Protein 5AB0 (pdb70)

Solvent-accessible surface area: 68308 Å² total

CATH classification: 2.60.40.1730 (+3 more: 1.10.390.10, 2.60.40.1910, 1.25.50.20)

Organism: Homo sapiens (NCBI:txid9606)

Secondary structure (P-SEA, 3-state):
cccccccccccccccccccccccccbbbbbbbccccccccccccbbbbcccccbbbbbbcccccccccccccccccccccbbbbbbbbbccccbbbbbbcccccccbbbbbbbccccccccccccccccccccccbbbbbbbbbbbccccccccccccccccbbbbbbbbbbbcccccccccccccccccccccbbbbbbcccccccccccccccccccccccccccccbbbbbccccccccaaaaaaaaaaaaaaaaaaacccccccbbbbbbcccccccccccccbbbbcccccccccccccaaaaaaaaaaaaaaaaaccccccccccccccccccaaaaaaaaaaaaaacccccccccaaaaaaaaaaaaaacccccccbbbbccaaaaaaaccccccaaaaaaaaaaaaaacaaaaaaaaaaaaaaaccccccaaaaaaaaaaccccccccccccccccccccaaaaaaaaaaaaaaaaaaaaacccbbbbbbbbbcccbbbbbbccccccccccccccccccccccccccccccccccccbbbbbbccccbbbbbccccccccccccccccbbbbbccaaaaaaaaaaacccccccaaaaaaaaaaaaaaaaaccccaaaaaaaacccccccaaaaaaaaaaaaaaaaaaaaaccaaaaaaaaaaaaaccaaaaaaaccccccccaaaaaaaaaaaaaaaaacaaaaaaaaaaaaaaaaaacccccccccaaaaaaaaaaccaaaaaaaaaaaaacccaaaaaaaaaaaaacccaaaaaaaaaaaaaccccccccaaaaaaaaaaccccaaaaaaaaaacaaaaaaacccccaaaaaaaaaaccccccaaaaaaaaaaaaaacccccccaaaaaaaaaaaaaaaaaaccaaaaaaaaaaaaccc/cccccccccccccccccccccccccbbbbbbbcccccccccccccccccccccbbbbbbccccccccbbbbcccccccccbbbbbbbbccccccccccccccccccbbbbbbbcccccccccccccccccccccccbbbbbbbbbbccccccccccccccccbbbbbbbbbbbccccccccccccccccccccbbbbbbbcccccccccccccccccccccccccccbbbbbbbccccccccaaaaaaaaaaaaaaaaaaacccccccbbbbbbbccccccccccccbbbbcccccccccccccaaaaaaaaaaaaaaaaaccccccbbbcccccaaaaaaaaaaaccccccccccccccccaaaaaaaaaaaaaacccccccbbbbccaaaaaaaccccccaaaaaaaaaaaaaacaaaaaaaaaaaaaacccccccaaaaaaacccccaaaaaaaaccccccbbbbbbbbbbcccbbbbbbccccccccccccccccccccccccccccccccccccbbbbbbccccbbbbbccccccccccccccccbbbbbccccaaaaaaaaacccccccaaaaaaaaaaaaaaaaaccccaaaaaaaacccccccccaaaaaaaaaaaaaaaaaaacccaaaaaaaaaaaaaaaaaaaaaccccccccaaaaaaaaaaaaaaaaaccaaaaaaaaaaaaaaaaacccccccccaaaaaaaaaaccaaaaaaaaaaaaccccaaaaaaaaaaaaacccaaaaaaaaaaaaacccccccaaaaaaaaaaccccaaaaaaaaaaaaaaaaaaacccccaaaaaaaaacccccccaaaaaaaaaaaaaacccccccaaaaaaaaaaaaaaaaaaccaaaaaaaaaaacc/ccccccc/ccccccc

Nearest PDB structures (foldseek):
  5ab0-assembly1_A  TM=1.001E+00  e=0.000E+00  Homo sapiens
  7sh0-assembly1_A  TM=9.996E-01  e=0.000E+00  Homo sapiens
  5k1v-assembly1_A  TM=9.998E-01  e=0.000E+00  Homo sapiens
  5ab2-assembly1_A  TM=9.986E-01  e=0.000E+00  Homo sapiens
  6ea4-assembly1_A  TM=9.990E-01  e=0.000E+00  Homo sapiens

GO terms:
  GO:0008237 metallopeptidase activity (F, IDA)
  GO:0004177 aminopeptidase activity (F, IDA)
  GO:0005788 endoplasmic reticulum lumen (C, TAS)
  GO:0008270 zinc ion binding (F, TAS)
  GO:0019885 antigen processing and presentation of endogenous peptide antigen via MHC class I (P, TAS)
  GO:0008217 regulation of blood pressure (P, TAS)
  GO:0004175 endopeptidase activity (F, EXP)
  GO:0002474 antigen processing and presentation of peptide antigen via MHC class I (P, TAS)
  GO:0005515 protein binding (F, IPI)
  GO:0005788 endoplasmic reticulum lumen (C, IDA)
  GO:0002474 antigen processing and presentation of peptide antigen via MHC class I (P, IDA)
  GO:0005783 endoplasmic reticulum (C, IDA)

B-factor: mean 59.18, std 22.5, range [18.14, 140.26]

InterPro domains:
  IPR001930 Peptidase M1, alanine aminopeptidase/leukotriene A4 hydrolase [PR00756] (205-220)
  IPR001930 Peptidase M1, alanine aminopeptidase/leukotriene A4 hydrolase [PR00756] (253-268)
  IPR001930 Peptidase M1, alanine aminopeptidase/leukotriene A4 hydrolase [PR00756] (331-341)
  IPR001930 Peptidase M1, alanine aminopeptidase/leukotriene A4 hydrolase [PR00756] (367-382)
  IPR001930 Peptidase M1, alanine aminopeptidase/leukotriene A4 hydrolase [PR00756] (386-398)
  IPR014782 Peptidase M1, membrane alanine aminopeptidase [PF01433] (298-502)
  IPR024571 ERAP1-like C-terminal domain [PF11838] (620-938)
  IPR027268 Peptidase M4/M1, CTD superfamily [G3DSA:1.10.390.10] (272-546)
  IPR034016 Aminopeptidase N-type [cd09601] (76-543)
  IPR042097 Aminopeptidase N-like , N-terminal domain superfamliy [G3DSA:2.60.40.1730] (54-271)
  IPR042097 Aminopeptidase N-like , N-terminal domain superfamliy [SSF63737] (60-270)
  IPR045357 Aminopeptidase N-like , N-terminal domain [PF17900] (75-263)
  IPR050344 Peptidase M1 family aminopeptidases [PTHR11533] (58-956)

Foldseek 3Di:
DDDDPDDRDPDDALQFDPQKAWAEKEKEKEADFVQQKIKIKMKTKIAGADWDQKHKWAAEQKDWDFKAKAFPQDCVRHPDDDTWDWAADPVSNMIMTGHPDTDDHGGIMMIMIIIMHGADDFQAAFHKAWDADLVGDIDIKTWHAFPPHGPNHHPIGRRFWQRWYKYWYKYKAAPQKDKDWQADWDDWDADDVGIIMTTGPIGFTWHSRLTIMMIGNWDWDWDAAPVQAIEIETEHHNQNVFQVLLRVLLNLLQNVVCVLLVHHLPGRYAYEYAGDDHQDQWAQRNRHIYHHCLLGGHDQQAQALVSSVNNNLSSQLNSQCSQQPTQENARGLLLVLSRAQRSLLSSVVRCCVRPVLSVVVLVLVVLLLVVQLLQQAPLFAFLRDDARDLLRSLQNPDSSSHSVSNLVLLLVCVVCPVQQQSQLSNVLSVVRGSGYDHPLSSLLSSLLGEGPPQPDDLDLDDDHHDDDVVNVVSVVSSVVSSVQVVLNRHDGAAKEWEWEADLFKTKIFIFGRHFQAEPDHPCRVVSGPPPFGFWWKWKAFLVGPDIDTDTDRDRIDIDTHPPSDQEMQMCALVSTRHAYHYPDCRLVSLLVCLQVPVVSHDLSSLQRNLSRVVRVCRRVNDAPLSSVSSLLSLLVDPSVNNVLSSVVVLVLVLLLCVLPVVPLLNVLSLVCCCPSCVVVLVVEDQASDDGSSNLQSRLSSLLVCVVSVVPVSLVVLCVVLVVCVVVVNPDGRHNSCLLVSLLSLCQDPVSVVSLLVCLQSDPRVSNNVSSLLSQLSYLDPVSLVVSLVVCLVCPSPHVSCNLVSLLSNCSHNSRQVVSVVVCLVCVVSVCVNDDLSRVSVLSSLCSNQLSAADPVSLVVLLVSQVPCVVVVRDDSSSVSSSSSNVSNNSSCVRHVVVSVVSSVVVVPVD/DDDDPPDDDPDDDLAFDPFKAWAEKEKEWEADQVQQKIKIKIKTKIAGADWDQKGKWAADQKAWDFKFKDFPPPCVRDDDGDTWDWGDDPVSRMIITGHPDIDDHRGIMMIMTMIMHGADPFQAAFHKAWDADLVGDIDIKTKHAQPQHGLNHHPIGSRFFQRWYKYWYKYKAAPQKDKDWQADWPDWDADDVHIIMTTGDIDFGGGSRLTIMMIGNWDWDWDAEPVQEIEIETEHNRQRVQQPLLRVLLRLLQVVVCVLLVHHLPGNYAYEYAGDFHQDQKAQRNRYIYHHCQQRTHDQQQAALVSSVSNSLVSQLRSQLNQQPTQENANGLLLVLSSALRSLQVSCVRCCVSPVLSVCVLVLVVLLLVCLLVQQAPLFWFLRDDDRDQLRSLLSPDSCSHRLSNLVLLLVCVVVDVVLQSQLSSQLRVVAGSRHDHPQSSLCSSQCVGSVVRSVQVCQRRHGTAAKAWEWEADFQKIKIFIFGNHFQQEPPHPCCDDVNGPGFGQWWKWKAAQQGRDIDTDTDHDGIDMDGHPGGGQAMQMCALVSTRYAYAYPDCHLVSVLVCLQPPVVSHDLSSLLRSLSSQVRVCRRVSDPVLSNVSSLLSLVVDPRVSSNVSSVVVLVLVLQLCVLPPNVLLNVLSLVCCCVVVVVVLVVADQANDDGSCNLQSNLSSLLVCVVSPHVVSLVVLVVVLCVCVVVVRPDGGHNSCLLVSLLSLCQDPVSLVSLLVVLQSDPDVSSNVSSLLSQLNYLDLVSLVVSLVCCLVCPSPHVSCNLVSLLSNCSHSSSLVVLLCVCLPCVVSVCVNDPLRRPSVLSSLLSNQLSAADPVSLVVLVVSQVVCVPVSDDDSSSVVSSSRSSSSHSSCVRHVVVSSVSSCVVPD/DCVPVPD/DCVVVPD

Structure (mmCIF, N/CA/C/O backbone):
data_5AB0
#
_entry.id   5AB0
#
_cell.length_a   75.350
_cell.length_b   134.420
_cell.length_c   129.000
_cell.angle_alpha   90.00
_cell.angle_beta   90.49
_cell.angle_gamma   90.00
#
_symmetry.space_group_name_H-M   'P 1 21 1'
#
loop_
_entity.id
_entity.type
_entity.pdbx_description
1 polymer 'ENDOPLASMATIC RETICULUM AMINOPEPTIDASE 2'
2 polymer DG025
3 branched 2-acetamido-2-deoxy-beta-D-glucopyranose-(1-4)-2-acetamido-2-deoxy-beta-D-glucopyranose
4 branched beta-D-mannopyranose-(1-4)-2-acetamido-2-deoxy-beta-D-glucopyranose-(1-4)-2-acetamido-2-deoxy-beta-D-glucopyranose
5 branched beta-D-mannopyranose-(1-4)-[beta-D-mannopyranose-(1-6)]beta-D-mannopyranose-(1-4)-2-acetamido-2-deoxy-beta-D-glucopyranose-(1-4)-2-acetamido-2-deoxy-beta-D-glucopyranose
6 non-polymer 'ZINC ION'
7 non-polymer 2-acetamido-2-deoxy-beta-D-glucopyranose
8 non-polymer 1,2-ETHANEDIOL
9 non-polymer '2-(N-MORPHOLINO)-ETHANESULFONIC ACID'
10 water water
#
loop_
_atom_site.group_PDB
_atom_site.id
_atom_site.type_symbol
_atom_site.label_atom_id
_atom_site.label_alt_id
_atom_site.label_comp_id
_atom_site.label_asym_id
_atom_site.label_entity_id
_atom_site.label_seq_id
_atom_site.pdbx_PDB_ins_code
_atom_site.Cartn_x
_atom_site.Cartn_y
_atom_site.Cartn_z
_atom_site.occupancy
_atom_site.B_iso_or_equiv
_atom_site.auth_seq_id
_atom_site.auth_comp_id
_atom_site.auth_asym_id
_atom_site.auth_atom_id
_atom_site.pdbx_PDB_model_num
ATOM 1 N N . PRO A 1 54 ? -15.387 -3.453 -2.386 1.00 82.09 54 PRO A N 1
ATOM 2 C CA . PRO A 1 54 ? -14.034 -2.883 -2.329 1.00 81.86 54 PRO A CA 1
ATOM 3 C C . PRO A 1 54 ? -13.976 -1.726 -1.326 1.00 74.14 54 PRO A C 1
ATOM 4 O O . PRO A 1 54 ? -13.493 -0.650 -1.659 1.00 72.74 54 PRO A O 1
ATOM 8 N N . VAL A 1 55 ? -14.445 -1.969 -0.103 1.00 70.06 55 VAL A N 1
ATOM 9 C CA . VAL A 1 55 ? -15.028 -0.914 0.717 1.00 75.09 55 VAL A CA 1
ATOM 10 C C . VAL A 1 55 ? -14.915 -1.045 2.252 1.00 70.79 55 VAL A C 1
ATOM 11 O O . VAL A 1 55 ? -15.172 -2.095 2.823 1.00 70.03 55 VAL A O 1
ATOM 15 N N . ALA A 1 56 ? -14.573 0.064 2.910 1.00 70.62 56 ALA A N 1
ATOM 16 C CA . ALA A 1 56 ? -14.406 0.150 4.378 1.00 73.45 56 ALA A CA 1
ATOM 17 C C . ALA A 1 56 ? -14.572 1.636 4.765 1.00 68.90 56 ALA A C 1
ATOM 18 O O . ALA A 1 56 ? -14.748 2.434 3.824 1.00 77.87 56 ALA A O 1
ATOM 20 N N . THR A 1 57 ? -14.556 2.068 6.039 1.00 61.77 57 THR A N 1
ATOM 21 C CA . THR A 1 57 ? -14.599 1.258 7.234 1.00 73.55 57 THR A CA 1
ATOM 22 C C . THR A 1 57 ? -15.953 1.203 7.870 1.00 78.03 57 THR A C 1
ATOM 23 O O . THR A 1 57 ? -16.338 0.137 8.357 1.00 80.82 57 THR A O 1
ATOM 27 N N . ASN A 1 58 ? -16.614 2.347 7.973 1.00 78.88 58 ASN A N 1
ATOM 28 C CA A ASN A 1 58 ? -17.938 2.433 8.537 0.65 80.22 58 ASN A CA 1
ATOM 29 C CA B ASN A 1 58 ? -17.936 2.315 8.564 0.35 79.94 58 ASN A CA 1
ATOM 30 C C . ASN A 1 58 ? -19.010 2.141 7.504 1.00 77.59 58 ASN A C 1
ATOM 31 O O . ASN A 1 58 ? -19.993 2.869 7.453 1.00 72.35 58 ASN A O 1
ATOM 40 N N . GLY A 1 59 ? -18.836 1.097 6.697 1.00 78.16 59 GLY A N 1
ATOM 41 C CA . GLY A 1 59 ? -19.748 0.879 5.596 1.00 77.82 59 GLY A CA 1
ATOM 42 C C . GLY A 1 59 ? -19.362 1.947 4.604 1.00 73.73 59 GLY A C 1
ATOM 43 O O . GLY A 1 59 ? -18.243 2.435 4.669 1.00 73.31 59 GLY A O 1
ATOM 44 N N . GLU A 1 60 ? -20.275 2.318 3.712 1.00 82.82 60 GLU A N 1
ATOM 45 C CA . GLU A 1 60 ? -20.057 3.415 2.765 1.00 78.26 60 GLU A CA 1
ATOM 46 C C . GLU A 1 60 ? -18.946 3.060 1.787 1.00 69.57 60 GLU A C 1
ATOM 47 O O . GLU A 1 60 ? -17.843 2.709 2.174 1.00 66.79 60 GLU A O 1
ATOM 53 N N . ARG A 1 61 ? -19.252 3.151 0.504 1.00 76.56 61 ARG A N 1
ATOM 54 C CA . ARG A 1 61 ? -18.310 2.731 -0.520 1.00 78.91 61 ARG A CA 1
ATOM 55 C C . ARG A 1 61 ? -17.070 3.635 -0.602 1.00 77.22 61 ARG A C 1
ATOM 56 O O . ARG A 1 61 ? -17.177 4.864 -0.587 1.00 79.22 61 ARG A O 1
ATOM 64 N N . PHE A 1 62 ? -15.893 3.020 -0.667 1.00 65.62 62 PHE A N 1
ATOM 65 C CA . PHE A 1 62 ? -14.680 3.777 -0.891 1.00 65.20 62 PHE A CA 1
ATOM 66 C C . PHE A 1 62 ? -14.520 4.023 -2.396 1.00 63.49 62 PHE A C 1
ATOM 67 O O . PHE A 1 62 ? -14.369 3.084 -3.178 1.00 65.62 62 PHE A O 1
ATOM 75 N N . PRO A 1 63 ? -14.562 5.297 -2.801 1.00 59.02 63 PRO A N 1
ATOM 76 C CA . PRO A 1 63 ? -14.657 5.746 -4.201 1.00 58.00 63 PRO A CA 1
ATOM 77 C C . PRO A 1 63 ? -13.551 5.240 -5.120 1.00 56.05 63 PRO A C 1
ATOM 78 O O . PRO A 1 63 ? -13.583 5.520 -6.317 1.00 48.93 63 PRO A O 1
ATOM 82 N N . TRP A 1 64 ? -12.595 4.498 -4.581 1.00 60.04 64 TRP A N 1
ATOM 83 C CA . TRP A 1 64 ? -11.386 4.187 -5.332 1.00 60.03 64 TRP A CA 1
ATOM 84 C C . TRP A 1 64 ? -10.799 2.839 -4.938 1.00 60.36 64 TRP A C 1
ATOM 85 O O . TRP A 1 64 ? -10.792 2.478 -3.763 1.00 61.79 64 TRP A O 1
ATOM 96 N N . GLN A 1 65 ? -10.290 2.102 -5.914 1.00 61.05 65 GLN A N 1
ATOM 97 C CA . GLN A 1 65 ? -9.905 0.713 -5.670 1.00 68.47 65 GLN A CA 1
ATOM 98 C C . GLN A 1 65 ? -8.403 0.435 -5.706 1.00 66.12 65 GLN A C 1
ATOM 99 O O . GLN A 1 65 ? -7.933 -0.501 -5.058 1.00 66.51 65 GLN A O 1
ATOM 105 N N . GLU A 1 66 ? -7.655 1.240 -6.456 1.00 59.75 66 GLU A N 1
ATOM 106 C CA . GLU A 1 66 ? -6.240 0.969 -6.710 1.00 56.26 66 GLU A CA 1
ATOM 107 C C . GLU A 1 66 ? -5.307 1.426 -5.582 1.00 54.43 66 GLU A C 1
ATOM 108 O O . GLU A 1 66 ? -5.511 2.492 -4.995 1.00 58.89 66 GLU A O 1
ATOM 114 N N . LEU A 1 67 ? -4.281 0.633 -5.271 1.00 54.37 67 LEU A N 1
ATOM 115 C CA . LEU A 1 67 ? -3.329 1.063 -4.243 1.00 53.36 67 LEU A CA 1
ATOM 116 C C . LEU A 1 67 ? -2.522 2.245 -4.768 1.00 47.23 67 LEU A C 1
ATOM 117 O O . LEU A 1 67 ? -2.165 3.123 -4.005 1.00 56.88 67 LEU A O 1
ATOM 122 N N . ARG A 1 68 ? -2.229 2.272 -6.062 1.00 39.23 68 ARG A N 1
ATOM 123 C CA . ARG A 1 68 ? -1.719 3.493 -6.681 1.00 49.06 68 ARG A CA 1
ATOM 124 C C . ARG A 1 68 ? -2.800 4.586 -6.640 1.00 54.65 68 ARG A C 1
ATOM 125 O O . ARG A 1 68 ? -3.976 4.303 -6.889 1.00 53.11 68 ARG A O 1
ATOM 133 N N . LEU A 1 69 ? -2.405 5.825 -6.336 1.00 48.84 69 LEU A N 1
ATOM 134 C CA . LEU A 1 69 ? -3.361 6.923 -6.182 1.00 47.60 69 LEU A CA 1
ATOM 135 C C . LEU A 1 69 ? -3.888 7.378 -7.530 1.00 50.10 69 LEU A C 1
ATOM 136 O O . LEU A 1 69 ? -3.292 7.064 -8.567 1.00 48.49 69 LEU A O 1
ATOM 141 N N . PRO A 1 70 ? -5.003 8.129 -7.531 1.00 45.60 70 PRO A N 1
ATOM 142 C CA . PRO A 1 70 ? -5.394 8.687 -8.823 1.00 47.78 70 PRO A CA 1
ATOM 143 C C . PRO A 1 70 ? -4.380 9.729 -9.254 1.00 48.02 70 PRO A C 1
ATOM 144 O O . PRO A 1 70 ? -3.540 10.148 -8.455 1.00 48.51 70 PRO A O 1
ATOM 148 N N . SER A 1 71 ? -4.447 10.139 -10.507 1.00 45.68 71 SER A N 1
ATOM 149 C CA . SER A 1 71 ? -3.568 11.190 -10.990 1.00 47.55 71 SER A CA 1
ATOM 150 C C . SER A 1 71 ? -4.345 12.503 -11.191 1.00 51.03 71 SER A C 1
ATOM 151 O O . SER A 1 71 ? -3.836 13.485 -11.739 1.00 46.01 71 SER A O 1
ATOM 154 N N . VAL A 1 72 ? -5.590 12.501 -10.734 1.00 49.78 72 VAL A N 1
ATOM 155 C CA . VAL A 1 72 ? -6.525 13.562 -11.052 1.00 53.12 72 VAL A CA 1
ATOM 156 C C . VAL A 1 72 ? -6.152 14.847 -10.335 1.00 55.58 72 VAL A C 1
ATOM 157 O O . VAL A 1 72 ? -6.145 15.926 -10.926 1.00 54.38 72 VAL A O 1
ATOM 161 N N . VAL A 1 73 ? -5.864 14.716 -9.048 1.00 52.62 73 VAL A N 1
ATOM 162 C CA . VAL A 1 73 ? -5.441 15.843 -8.245 1.00 52.53 73 VAL A CA 1
ATOM 163 C C . VAL A 1 73 ? -3.917 15.823 -8.073 1.00 49.74 73 VAL A C 1
ATOM 164 O O . VAL A 1 73 ? -3.314 14.815 -7.705 1.00 43.29 73 VAL A O 1
ATOM 168 N N . ILE A 1 74 ? -3.302 16.954 -8.371 1.00 47.76 74 ILE A N 1
ATOM 169 C CA . ILE A 1 74 ? -1.861 17.085 -8.339 1.00 44.64 74 ILE A CA 1
ATOM 170 C C . ILE A 1 74 ? -1.475 18.073 -7.266 1.00 44.32 74 ILE A C 1
ATOM 171 O O . ILE A 1 74 ? -1.881 19.237 -7.331 1.00 45.11 74 ILE A O 1
ATOM 176 N N . PRO A 1 75 ? -0.710 17.611 -6.259 1.00 45.87 75 PRO A N 1
ATOM 177 C CA . PRO A 1 75 ? -0.211 18.469 -5.181 1.00 37.89 75 PRO A CA 1
ATOM 178 C C . PRO A 1 75 ? 0.820 19.418 -5.718 1.00 38.68 75 PRO A C 1
ATOM 179 O O . PRO A 1 75 ? 1.529 19.081 -6.669 1.00 39.04 75 PRO A O 1
ATOM 183 N N . LEU A 1 76 ? 0.916 20.594 -5.129 1.00 36.95 76 LEU A N 1
ATOM 184 C CA . LEU A 1 76 ? 1.887 21.552 -5.622 1.00 43.46 76 LEU A CA 1
ATOM 185 C C . LEU A 1 76 ? 2.717 22.070 -4.475 1.00 35.71 76 LEU A C 1
ATOM 186 O O . LEU A 1 76 ? 3.897 22.408 -4.614 1.00 32.84 76 LEU A O 1
ATOM 191 N N . HIS A 1 77 ? 2.078 22.120 -3.327 1.00 37.46 77 HIS A N 1
ATOM 192 C CA . HIS A 1 77 ? 2.651 22.831 -2.207 1.00 40.67 77 HIS A CA 1
ATOM 193 C C . HIS A 1 77 ? 1.962 22.423 -0.923 1.00 36.69 77 HIS A C 1
ATOM 194 O O . HIS A 1 77 ? 0.741 22.364 -0.863 1.00 38.45 77 HIS A O 1
ATOM 201 N N . TYR A 1 78 ? 2.754 22.127 0.096 1.00 35.81 78 TYR A N 1
ATOM 202 C CA . TYR A 1 78 ? 2.202 21.817 1.406 1.00 35.51 78 TYR A CA 1
ATOM 203 C C . TYR A 1 78 ? 2.618 22.886 2.401 1.00 34.67 78 TYR A C 1
ATOM 204 O O . TYR A 1 78 ? 3.796 23.213 2.486 1.00 39.74 78 TYR A O 1
ATOM 213 N N . ASP A 1 79 ? 1.673 23.445 3.142 1.00 39.75 79 ASP A N 1
ATOM 214 C CA . ASP A 1 79 ? 2.036 24.146 4.374 1.00 43.17 79 ASP A CA 1
ATOM 215 C C . ASP A 1 79 ? 1.910 23.111 5.452 1.00 35.98 79 ASP A C 1
ATOM 216 O O . ASP A 1 79 ? 0.856 22.532 5.618 1.00 40.75 79 ASP A O 1
ATOM 221 N N . LEU A 1 80 ? 2.987 22.865 6.174 1.00 35.97 80 LEU A N 1
ATOM 222 C CA . LEU A 1 80 ? 2.987 21.812 7.162 1.00 34.61 80 LEU A CA 1
ATOM 223 C C . LEU A 1 80 ? 3.436 22.360 8.502 1.00 35.52 80 LEU A C 1
ATOM 224 O O . LEU A 1 80 ? 4.542 22.881 8.633 1.00 41.09 80 LEU A O 1
ATOM 229 N N . PHE A 1 81 ? 2.557 22.277 9.489 1.00 33.21 81 PHE A N 1
ATOM 230 C CA . PHE A 1 81 ? 2.877 22.696 10.834 1.00 34.41 81 PHE A CA 1
ATOM 231 C C . PHE A 1 81 ? 2.792 21.484 11.753 1.00 39.18 81 PHE A C 1
ATOM 232 O O . PHE A 1 81 ? 1.819 20.729 11.694 1.00 37.81 81 PHE A O 1
ATOM 240 N N . VAL A 1 82 ? 3.805 21.317 12.604 1.00 39.54 82 VAL A N 1
ATOM 241 C CA . VAL A 1 82 ? 3.912 20.167 13.497 1.00 36.11 82 VAL A CA 1
ATOM 242 C C . VAL A 1 82 ? 4.257 20.648 14.891 1.00 36.32 82 VAL A C 1
ATOM 243 O O . VAL A 1 82 ? 5.168 21.459 15.060 1.00 43.10 82 VAL A O 1
ATOM 247 N N . HIS A 1 83 ? 3.528 20.154 15.890 1.00 39.78 83 HIS A N 1
ATOM 248 C CA . HIS A 1 83 ? 3.704 20.584 17.281 1.00 42.31 83 HIS A CA 1
ATOM 249 C C . HIS A 1 83 ? 3.902 19.348 18.154 1.00 44.79 83 HIS A C 1
ATOM 250 O O . HIS A 1 83 ? 2.950 18.808 18.706 1.00 45.07 83 HIS A O 1
ATOM 257 N N . PRO A 1 84 ? 5.148 18.869 18.251 1.00 48.06 84 PRO A N 1
ATOM 258 C CA . PRO A 1 84 ? 5.352 17.682 19.077 1.00 40.79 84 PRO A CA 1
ATOM 259 C C . PRO A 1 84 ? 5.613 18.049 20.524 1.00 44.73 84 PRO A C 1
ATOM 260 O O . PRO A 1 84 ? 6.187 19.112 20.791 1.00 45.08 84 PRO A O 1
ATOM 264 N N . ASN A 1 85 ? 5.171 17.194 21.444 1.00 39.35 85 ASN A N 1
ATOM 265 C CA . ASN A 1 85 ? 5.537 17.343 22.834 1.00 41.89 85 ASN A CA 1
ATOM 266 C C . ASN A 1 85 ? 6.362 16.138 23.237 1.00 41.24 85 ASN A C 1
ATOM 267 O O . ASN A 1 85 ? 5.929 15.000 23.093 1.00 45.12 85 ASN A O 1
ATOM 272 N N . LEU A 1 86 ? 7.562 16.389 23.732 1.00 42.52 86 LEU A N 1
ATOM 273 C CA . LEU A 1 86 ? 8.486 15.310 24.026 1.00 41.62 86 LEU A CA 1
ATOM 274 C C . LEU A 1 86 ? 8.392 14.889 25.493 1.00 53.04 86 LEU A C 1
ATOM 275 O O . LEU A 1 86 ? 9.189 14.077 25.966 1.00 56.36 86 LEU A O 1
ATOM 280 N N . THR A 1 87 ? 7.412 15.435 26.212 1.00 50.69 87 THR A N 1
ATOM 281 C CA . THR A 1 87 ? 7.087 14.947 27.547 1.00 48.67 87 THR A CA 1
ATOM 282 C C . THR A 1 87 ? 5.936 13.955 27.490 1.00 46.68 87 THR A C 1
ATOM 283 O O . THR A 1 87 ? 5.993 12.897 28.117 1.00 43.03 87 THR A O 1
ATOM 287 N N . SER A 1 88 ? 4.897 14.309 26.736 1.00 41.43 88 SER A N 1
ATOM 288 C CA . SER A 1 88 ? 3.756 13.428 26.524 1.00 41.02 88 SER A CA 1
ATOM 289 C C . SER A 1 88 ? 3.893 12.529 25.300 1.00 46.98 88 SER A C 1
ATOM 290 O O . SER A 1 88 ? 2.965 11.789 24.970 1.00 51.21 88 SER A O 1
ATOM 293 N N . LEU A 1 89 ? 5.038 12.613 24.620 1.00 51.55 89 LEU A N 1
ATOM 294 C CA . LEU A 1 89 ? 5.384 11.720 23.504 1.00 42.90 89 LEU A CA 1
ATOM 295 C C . LEU A 1 89 ? 4.266 11.615 22.464 1.00 38.00 89 LEU A C 1
ATOM 296 O O . LEU A 1 89 ? 3.941 10.549 21.961 1.00 40.18 89 LEU A O 1
ATOM 301 N N . ASP A 1 90 ? 3.692 12.759 22.130 1.00 43.21 90 ASP A N 1
ATOM 302 C CA . ASP A 1 90 ? 2.649 12.834 21.116 1.00 41.84 90 ASP A CA 1
ATOM 303 C C . ASP A 1 90 ? 2.846 14.075 20.239 1.00 43.46 90 ASP A C 1
ATOM 304 O O . ASP A 1 90 ? 3.745 14.893 20.487 1.00 39.50 90 ASP A O 1
ATOM 309 N N . PHE A 1 91 ? 2.005 14.226 19.225 1.00 35.60 91 PHE A N 1
ATOM 310 C CA . PHE A 1 91 ? 2.025 15.465 18.474 1.00 40.30 91 PHE A CA 1
ATOM 311 C C . PHE A 1 91 ? 0.657 15.816 17.919 1.00 39.28 91 PHE A C 1
ATOM 312 O O . PHE A 1 91 ? -0.169 14.944 17.628 1.00 41.56 91 PHE A O 1
ATOM 320 N N . VAL A 1 92 ? 0.477 17.118 17.760 1.00 34.22 92 VAL A N 1
ATOM 321 C CA . VAL A 1 92 ? -0.637 17.763 17.096 1.00 36.62 92 VAL A CA 1
ATOM 322 C C . VAL A 1 92 ? -0.068 18.418 15.825 1.00 40.78 92 VAL A C 1
ATOM 323 O O . VAL A 1 92 ? 1.049 18.938 15.845 1.00 38.90 92 VAL A O 1
ATOM 327 N N . ALA A 1 93 ? -0.817 18.398 14.723 1.00 41.78 93 ALA A N 1
ATOM 328 C CA . ALA A 1 93 ? -0.340 18.991 13.477 1.00 40.19 93 ALA A CA 1
ATOM 329 C C . ALA A 1 93 ? -1.468 19.502 12.585 1.00 43.04 93 ALA A C 1
ATOM 330 O O . ALA A 1 93 ? -2.646 19.237 12.820 1.00 45.16 93 ALA A O 1
ATOM 332 N N . SER A 1 94 ? -1.090 20.221 11.539 1.00 39.79 94 SER A N 1
ATOM 333 C CA . SER A 1 94 ? -2.059 20.663 10.549 1.00 47.59 94 SER A CA 1
ATOM 334 C C . SER A 1 94 ? -1.373 20.915 9.234 1.00 40.66 94 SER A C 1
ATOM 335 O O . SER A 1 94 ? -0.187 21.234 9.202 1.00 40.97 94 SER A O 1
ATOM 338 N N . GLU A 1 95 ? -2.116 20.794 8.145 1.00 39.43 95 GLU A N 1
ATOM 339 C CA . GLU A 1 95 ? -1.526 21.043 6.848 1.00 39.61 95 GLU A CA 1
ATOM 340 C C . GLU A 1 95 ? -2.504 21.726 5.918 1.00 41.27 95 GLU A C 1
ATOM 341 O O . GLU A 1 95 ? -3.709 21.631 6.094 1.00 48.27 95 GLU A O 1
ATOM 347 N N . LYS A 1 96 ? -1.963 22.385 4.909 1.00 41.05 96 LYS A N 1
ATOM 348 C CA . LYS A 1 96 ? -2.747 22.950 3.835 1.00 43.90 96 LYS A CA 1
ATOM 349 C C . LYS A 1 96 ? -2.074 22.525 2.536 1.00 42.31 96 LYS A C 1
ATOM 350 O O . LYS A 1 96 ? -0.899 22.807 2.331 1.00 41.71 96 LYS A O 1
ATOM 356 N N . ILE A 1 97 ? -2.794 21.827 1.664 1.00 41.82 97 ILE A N 1
ATOM 357 C CA . ILE A 1 97 ? -2.182 21.346 0.422 1.00 41.83 97 ILE A CA 1
ATOM 358 C C . ILE A 1 97 ? -2.743 22.037 -0.810 1.00 42.88 97 ILE A C 1
ATOM 359 O O . ILE A 1 97 ? -3.901 21.836 -1.176 1.00 46.44 97 ILE A O 1
ATOM 364 N N . GLU A 1 98 ? -1.921 22.819 -1.485 1.00 44.51 98 GLU A N 1
ATOM 365 C CA . GLU A 1 98 ? -2.367 23.394 -2.736 1.00 45.51 98 GLU A CA 1
ATOM 366 C C . GLU A 1 98 ? -2.347 22.305 -3.806 1.00 38.93 98 GLU A C 1
ATOM 367 O O . GLU A 1 98 ? -1.301 21.776 -4.140 1.00 38.16 98 GLU A O 1
ATOM 373 N N . VAL A 1 99 ? -3.530 21.983 -4.317 1.00 41.21 99 VAL A N 1
ATOM 374 C CA . VAL A 1 99 ? -3.711 20.988 -5.362 1.00 42.21 99 VAL A CA 1
ATOM 375 C C . VAL A 1 99 ? -4.229 21.630 -6.647 1.00 49.25 99 VAL A C 1
ATOM 376 O O . VAL A 1 99 ? -4.963 22.623 -6.624 1.00 42.37 99 VAL A O 1
ATOM 380 N N . LEU A 1 100 ? -3.825 21.052 -7.770 1.00 47.56 100 LEU A N 1
ATOM 381 C CA . LEU A 1 100 ? -4.394 21.375 -9.063 1.00 45.78 100 LEU A CA 1
ATOM 382 C C . LEU A 1 100 ? -5.303 20.224 -9.471 1.00 52.66 100 LEU A C 1
ATOM 383 O O . LEU A 1 100 ? -4.939 19.065 -9.320 1.00 54.15 100 LEU A O 1
ATOM 388 N N . VAL A 1 101 ? -6.493 20.529 -9.965 1.00 55.73 101 VAL A N 1
ATOM 389 C CA . VAL A 1 101 ? -7.425 19.479 -10.346 1.00 51.64 101 VAL A CA 1
ATOM 390 C C . VAL A 1 101 ? -7.477 19.370 -11.864 1.00 53.28 101 VAL A C 1
ATOM 391 O O . VAL A 1 101 ? -7.842 20.315 -12.556 1.00 54.71 101 VAL A O 1
ATOM 395 N N . SER A 1 102 ? -7.081 18.211 -12.376 1.00 56.14 102 SER A N 1
ATOM 396 C CA . SER A 1 102 ? -6.906 18.025 -13.811 1.00 60.95 102 SER A CA 1
ATOM 397 C C . SER A 1 102 ? -8.189 17.593 -14.490 1.00 61.69 102 SER A C 1
ATOM 398 O O . SER A 1 102 ? -8.487 18.019 -15.599 1.00 65.10 102 SER A O 1
ATOM 401 N N . ASN A 1 103 ? -8.934 16.727 -13.819 1.00 59.90 103 ASN A N 1
ATOM 402 C CA . ASN A 1 103 ? -10.202 16.238 -14.332 1.00 62.72 103 ASN A CA 1
ATOM 403 C C . ASN A 1 103 ? -11.244 16.407 -13.246 1.00 60.00 103 ASN A C 1
ATOM 404 O O . ASN A 1 103 ? -10.918 16.381 -12.063 1.00 59.52 103 ASN A O 1
ATOM 409 N N . ALA A 1 104 ? -12.492 16.605 -13.633 1.00 58.98 104 ALA A N 1
ATOM 410 C CA . ALA A 1 104 ? -13.540 16.816 -12.641 1.00 59.89 104 ALA A CA 1
ATOM 411 C C . ALA A 1 104 ? -13.619 15.629 -11.680 1.00 57.39 104 ALA A C 1
ATOM 412 O O . ALA A 1 104 ? -13.557 14.490 -12.116 1.00 62.60 104 ALA A O 1
ATOM 414 N N . THR A 1 105 ? -13.729 15.887 -10.381 1.00 53.59 105 THR A N 1
ATOM 415 C CA . THR A 1 105 ? -13.886 14.798 -9.420 1.00 56.64 105 THR A CA 1
ATOM 416 C C . THR A 1 105 ? -14.808 15.159 -8.287 1.00 59.17 105 THR A C 1
ATOM 417 O O . THR A 1 105 ? -14.995 16.333 -7.978 1.00 62.64 105 THR A O 1
ATOM 421 N N . GLN A 1 106 ? -15.330 14.121 -7.644 1.00 57.86 106 GLN A N 1
ATOM 422 C CA . GLN A 1 106 ? -16.164 14.240 -6.466 1.00 56.30 106 GLN A CA 1
ATOM 423 C C . GLN A 1 106 ? -15.340 13.945 -5.222 1.00 58.08 106 GLN A C 1
ATOM 424 O O . GLN A 1 106 ? -15.764 14.217 -4.086 1.00 55.02 106 GLN A O 1
ATOM 430 N N . PHE A 1 107 ? -14.164 13.362 -5.437 1.00 60.46 107 PHE A N 1
ATOM 431 C CA . PHE A 1 107 ? -13.343 12.892 -4.317 1.00 58.37 107 PHE A CA 1
ATOM 432 C C . PHE A 1 107 ? -11.856 13.150 -4.513 1.00 54.93 107 PHE A C 1
ATOM 433 O O . PHE A 1 107 ? -11.355 13.288 -5.635 1.00 56.34 107 PHE A O 1
ATOM 441 N N . ILE A 1 108 ? -11.163 13.237 -3.391 1.00 53.52 108 ILE A N 1
ATOM 442 C CA . ILE A 1 108 ? -9.719 13.343 -3.380 1.00 53.11 108 ILE A CA 1
ATOM 443 C C . ILE A 1 108 ? -9.200 12.123 -2.645 1.00 51.30 108 ILE A C 1
ATOM 444 O O . ILE A 1 108 ? -9.630 11.842 -1.524 1.00 47.19 108 ILE A O 1
ATOM 449 N N . ILE A 1 109 ? -8.315 11.366 -3.285 1.00 51.03 109 ILE A N 1
ATOM 450 C CA . ILE A 1 109 ? -7.705 10.233 -2.610 1.00 51.15 109 ILE A CA 1
ATOM 451 C C . ILE A 1 109 ? -6.265 10.559 -2.244 1.00 47.63 109 ILE A C 1
ATOM 452 O O . ILE A 1 109 ? -5.486 10.975 -3.098 1.00 51.31 109 ILE A O 1
ATOM 457 N N . LEU A 1 110 ? -5.909 10.381 -0.980 1.00 42.14 110 LEU A N 1
ATOM 458 C CA . LEU A 1 110 ? -4.500 10.455 -0.612 1.00 46.31 110 LEU A CA 1
ATOM 459 C C . LEU A 1 110 ? -4.137 9.458 0.515 1.00 51.29 110 LEU A C 1
ATOM 460 O O . LEU A 1 110 ? -4.998 8.734 1.036 1.00 50.78 110 LEU A O 1
ATOM 465 N N . HIS A 1 111 ? -2.861 9.412 0.885 1.00 44.12 111 HIS A N 1
ATOM 466 C CA . HIS A 1 111 ? -2.416 8.454 1.887 1.00 39.30 111 HIS A CA 1
ATOM 467 C C . HIS A 1 111 ? -2.503 8.994 3.297 1.00 40.68 111 HIS A C 1
ATOM 468 O O . HIS A 1 111 ? -2.305 10.183 3.530 1.00 42.28 111 HIS A O 1
ATOM 475 N N . SER A 1 112 ? -2.783 8.099 4.235 1.00 38.02 112 SER A N 1
ATOM 476 C CA . SER A 1 112 ? -2.782 8.449 5.638 1.00 36.66 112 SER A CA 1
ATOM 477 C C . SER A 1 112 ? -2.822 7.156 6.431 1.00 37.90 112 SER A C 1
ATOM 478 O O . SER A 1 112 ? -3.625 6.281 6.148 1.00 42.85 112 SER A O 1
ATOM 481 N N . LYS A 1 113 ? -1.942 7.015 7.407 1.00 39.10 113 LYS A N 1
ATOM 482 C CA . LYS A 1 113 ? -1.911 5.787 8.187 1.00 45.29 113 LYS A CA 1
ATOM 483 C C . LYS A 1 113 ? -1.595 6.075 9.642 1.00 45.60 113 LYS A C 1
ATOM 484 O O . LYS A 1 113 ? -0.654 6.809 9.936 1.00 44.90 113 LYS A O 1
ATOM 490 N N . ASP A 1 114 ? -2.402 5.509 10.539 1.00 42.72 114 ASP A N 1
ATOM 491 C CA . ASP A 1 114 ? -2.232 5.678 11.981 1.00 46.12 114 ASP A CA 1
ATOM 492 C C . ASP A 1 114 ? -2.384 7.124 12.431 1.00 47.27 114 ASP A C 1
ATOM 493 O O . ASP A 1 114 ? -1.965 7.489 13.528 1.00 46.03 114 ASP A O 1
ATOM 498 N N . LEU A 1 115 ? -2.991 7.946 11.586 1.00 46.88 115 LEU A N 1
ATOM 499 C CA . LEU A 1 115 ? -3.248 9.336 11.942 1.00 51.12 115 LEU A CA 1
ATOM 500 C C . LEU A 1 115 ? -4.730 9.579 12.185 1.00 51.93 115 LEU A C 1
ATOM 501 O O . LEU A 1 115 ? -5.581 9.158 11.387 1.00 45.87 115 LEU A O 1
ATOM 506 N N . GLU A 1 116 ? -5.026 10.243 13.300 1.00 44.85 116 GLU A N 1
ATOM 507 C CA . GLU A 1 116 ? -6.380 10.655 13.602 1.00 44.52 116 GLU A CA 1
ATOM 508 C C . GLU A 1 116 ? -6.642 12.034 13.013 1.00 52.73 116 GLU A C 1
ATOM 509 O O . GLU A 1 116 ? -6.196 13.051 13.562 1.00 49.00 116 GLU A O 1
ATOM 515 N N . ILE A 1 117 ? -7.356 12.054 11.888 1.00 48.44 117 ILE A N 1
ATOM 516 C CA . ILE A 1 117 ? -7.760 13.288 11.222 1.00 46.34 117 ILE A CA 1
ATOM 517 C C . ILE A 1 117 ? -9.019 13.849 11.852 1.00 49.86 117 ILE A C 1
ATOM 518 O O . ILE A 1 117 ? -10.018 13.156 11.964 1.00 60.37 117 ILE A O 1
ATOM 523 N N . THR A 1 118 ? -8.966 15.114 12.253 1.00 58.81 118 THR A N 1
ATOM 524 C CA . THR A 1 118 ? -9.994 15.711 13.104 1.00 57.41 118 THR A CA 1
ATOM 525 C C . THR A 1 118 ? -10.738 16.885 12.467 1.00 62.36 118 THR A C 1
ATOM 526 O O . THR A 1 118 ? -11.798 17.288 12.943 1.00 68.79 118 THR A O 1
ATOM 530 N N . ASN A 1 119 ? -10.185 17.425 11.390 1.00 59.53 119 ASN A N 1
ATOM 531 C CA . ASN A 1 119 ? -10.723 18.618 10.755 1.00 58.89 119 ASN A CA 1
ATOM 532 C C . ASN A 1 119 ? -10.349 18.588 9.287 1.00 59.38 119 ASN A C 1
ATOM 533 O O . ASN A 1 119 ? -9.189 18.352 8.964 1.00 58.65 119 ASN A O 1
ATOM 538 N N . ALA A 1 120 ? -11.289 18.829 8.385 1.00 53.31 120 ALA A N 1
ATOM 539 C CA . ALA A 1 120 ? -10.920 18.825 6.974 1.00 51.69 120 ALA A CA 1
ATOM 540 C C . ALA A 1 120 ? -11.772 19.793 6.162 1.00 54.54 120 ALA A C 1
ATOM 541 O O . ALA A 1 120 ? -12.996 19.760 6.240 1.00 59.71 120 ALA A O 1
ATOM 543 N N . THR A 1 121 ? -11.120 20.654 5.382 1.00 47.64 121 THR A N 1
ATOM 544 C CA . THR A 1 121 ? -11.819 21.706 4.648 1.00 50.81 121 THR A CA 1
ATOM 545 C C . THR A 1 121 ? -11.210 21.930 3.281 1.00 55.26 121 THR A C 1
ATOM 546 O O . THR A 1 121 ? -10.002 21.779 3.082 1.00 57.66 121 THR A O 1
ATOM 550 N N . LEU A 1 122 ? -12.058 22.284 2.327 1.00 55.08 122 LEU A N 1
ATOM 551 C CA . LEU A 1 122 ? -11.580 22.652 1.014 1.00 53.69 122 LEU A CA 1
ATOM 552 C C . LEU A 1 122 ? -11.785 24.147 0.829 1.00 50.21 122 LEU A C 1
ATOM 553 O O . LEU A 1 122 ? -12.819 24.671 1.208 1.00 46.54 122 LEU A O 1
ATOM 558 N N . GLN A 1 123 ? -10.781 24.824 0.281 1.00 52.44 123 GLN A N 1
ATOM 559 C CA . GLN A 1 123 ? -10.878 26.239 -0.074 1.00 49.91 123 GLN A CA 1
ATOM 560 C C . GLN A 1 123 ? -10.369 26.483 -1.490 1.00 50.01 123 GLN A C 1
ATOM 561 O O . GLN A 1 123 ? -9.660 25.642 -2.055 1.00 45.53 123 GLN A O 1
ATOM 567 N N . SER A 1 124 ? -10.726 27.634 -2.065 1.00 52.71 124 SER A N 1
ATOM 568 C CA . SER A 1 124 ? -10.201 28.020 -3.377 1.00 49.19 124 SER A CA 1
ATOM 569 C C . SER A 1 124 ? -10.353 29.498 -3.651 1.00 53.88 124 SER A C 1
ATOM 570 O O . SER A 1 124 ? -11.344 30.126 -3.272 1.00 52.60 124 SER A O 1
ATOM 573 N N . GLU A 1 125 ? -9.359 30.038 -4.346 1.00 57.87 125 GLU A N 1
ATOM 574 C CA . GLU A 1 125 ? -9.371 31.427 -4.763 1.00 54.20 125 GLU A CA 1
ATOM 575 C C . GLU A 1 125 ? -9.743 31.533 -6.234 1.00 54.78 125 GLU A C 1
ATOM 576 O O . GLU A 1 125 ? -9.908 32.642 -6.756 1.00 59.65 125 GLU A O 1
ATOM 582 N N . GLU A 1 126 ? -9.869 30.383 -6.893 1.00 46.31 126 GLU A N 1
ATOM 583 C CA . GLU A 1 126 ? -10.228 30.341 -8.303 1.00 49.96 126 GLU A CA 1
ATOM 584 C C . GLU A 1 126 ? -11.662 29.852 -8.460 1.00 52.84 126 GLU A C 1
ATOM 585 O O . GLU A 1 126 ? -12.334 30.148 -9.446 1.00 59.01 126 GLU A O 1
ATOM 591 N N . ASP A 1 127 ? -12.126 29.111 -7.466 1.00 53.27 127 ASP A N 1
ATOM 592 C CA . ASP A 1 127 ? -13.455 28.512 -7.480 1.00 54.89 127 ASP A CA 1
ATOM 593 C C . ASP A 1 127 ? -14.296 29.067 -6.330 1.00 58.40 127 ASP A C 1
ATOM 594 O O . ASP A 1 127 ? -14.246 28.550 -5.210 1.00 55.34 127 ASP A O 1
ATOM 599 N N . SER A 1 128 ? -15.084 30.102 -6.613 1.00 61.92 128 SER A N 1
ATOM 600 C CA . SER A 1 128 ? -15.770 30.865 -5.565 1.00 59.39 128 SER A CA 1
ATOM 601 C C . SER A 1 128 ? -16.711 30.018 -4.701 1.00 55.28 128 SER A C 1
ATOM 602 O O . SER A 1 128 ? -17.063 30.412 -3.584 1.00 51.22 128 SER A O 1
ATOM 605 N N . ARG A 1 129 ? -17.109 28.854 -5.203 1.00 53.12 129 ARG A N 1
ATOM 606 C CA . ARG A 1 129 ? -17.916 27.949 -4.394 1.00 55.67 129 ARG A CA 1
ATOM 607 C C . ARG A 1 129 ? -17.161 27.547 -3.134 1.00 56.23 129 ARG A C 1
ATOM 608 O O . ARG A 1 129 ? -17.774 27.221 -2.120 1.00 58.61 129 ARG A O 1
ATOM 616 N N . TYR A 1 130 ? -15.831 27.585 -3.195 1.00 52.01 130 TYR A N 1
ATOM 617 C CA . TYR A 1 130 ? -15.012 27.185 -2.053 1.00 56.49 130 TYR A CA 1
ATOM 618 C C . TYR A 1 130 ? -14.257 28.370 -1.466 1.00 56.67 130 TYR A C 1
ATOM 619 O O . TYR A 1 130 ? -13.227 28.197 -0.812 1.00 52.71 130 TYR A O 1
ATOM 628 N N . MET A 1 131 ? -14.783 29.570 -1.707 1.00 58.37 131 MET A N 1
ATOM 629 C CA . MET A 1 131 ? -14.194 30.804 -1.198 1.00 57.51 131 MET A CA 1
ATOM 630 C C . MET A 1 131 ? -14.159 30.753 0.316 1.00 53.27 131 MET A C 1
ATOM 631 O O . MET A 1 131 ? -15.099 30.267 0.925 1.00 59.53 131 MET A O 1
ATOM 636 N N . LYS A 1 132 ? -13.059 31.227 0.893 1.00 48.01 132 LYS A N 1
ATOM 637 C CA . LYS A 1 132 ? -12.840 31.255 2.334 1.00 52.62 132 LYS A CA 1
ATOM 638 C C . LYS A 1 132 ? -14.128 31.582 3.073 1.00 60.14 132 LYS A C 1
ATOM 639 O O . LYS A 1 132 ? -14.834 32.522 2.692 1.00 54.46 132 LYS A O 1
ATOM 645 N N . PRO A 1 133 ? -14.456 30.796 4.121 1.00 63.23 133 PRO A N 1
ATOM 646 C CA . PRO A 1 133 ? -13.634 29.713 4.662 1.00 60.50 133 PRO A CA 1
ATOM 647 C C . PRO A 1 133 ? -14.057 28.308 4.244 1.00 59.02 133 PRO A C 1
ATOM 648 O O . PRO A 1 133 ? -13.200 27.435 4.271 1.00 59.14 133 PRO A O 1
ATOM 652 N N . GLY A 1 134 ? -15.333 28.098 3.902 1.00 64.34 134 GLY A N 1
ATOM 653 C CA . GLY A 1 134 ? -15.898 26.762 3.715 1.00 59.40 134 GLY A CA 1
ATOM 654 C C . GLY A 1 134 ? -15.220 26.085 2.552 1.00 61.86 134 GLY A C 1
ATOM 655 O O . GLY A 1 134 ? -14.508 26.764 1.805 1.00 60.74 134 GLY A O 1
ATOM 656 N N . LYS A 1 135 ? -15.432 24.781 2.367 1.00 59.48 135 LYS A N 1
ATOM 657 C CA . LYS A 1 135 ? -16.394 23.995 3.124 1.00 57.76 135 LYS A CA 1
ATOM 658 C C . LYS A 1 135 ? -15.766 22.737 3.704 1.00 56.27 135 LYS A C 1
ATOM 659 O O . LYS A 1 135 ? -14.691 22.326 3.278 1.00 57.32 135 LYS A O 1
ATOM 665 N N . GLU A 1 136 ? -16.453 22.113 4.659 1.00 60.80 136 GLU A N 1
ATOM 666 C CA . GLU A 1 136 ? -15.977 20.865 5.256 1.00 65.13 136 GLU A CA 1
ATOM 667 C C . GLU A 1 136 ? -15.889 19.747 4.236 1.00 61.61 136 GLU A C 1
ATOM 668 O O . GLU A 1 136 ? -16.744 19.627 3.371 1.00 65.05 136 GLU A O 1
ATOM 674 N N . LEU A 1 137 ? -14.842 18.939 4.333 1.00 58.63 137 LEU A N 1
ATOM 675 C CA . LEU A 1 137 ? -14.744 17.732 3.531 1.00 61.46 137 LEU A CA 1
ATOM 676 C C . LEU A 1 137 ? -15.242 16.547 4.348 1.00 61.76 137 LEU A C 1
ATOM 677 O O . LEU A 1 137 ? -15.069 16.503 5.566 1.00 51.89 137 LEU A O 1
ATOM 682 N N . LYS A 1 138 ? -15.887 15.597 3.685 1.00 64.77 138 LYS A N 1
ATOM 683 C CA . LYS A 1 138 ? -16.228 14.349 4.351 1.00 64.49 138 LYS A CA 1
ATOM 684 C C . LYS A 1 138 ? -15.024 13.419 4.211 1.00 61.91 138 LYS A C 1
ATOM 685 O O . LYS A 1 138 ? -14.473 13.267 3.102 1.00 54.16 138 LYS A O 1
ATOM 691 N N . VAL A 1 139 ? -14.617 12.819 5.329 1.00 54.12 139 VAL A N 1
ATOM 692 C CA . VAL A 1 139 ? -13.416 11.982 5.372 1.00 57.67 139 VAL A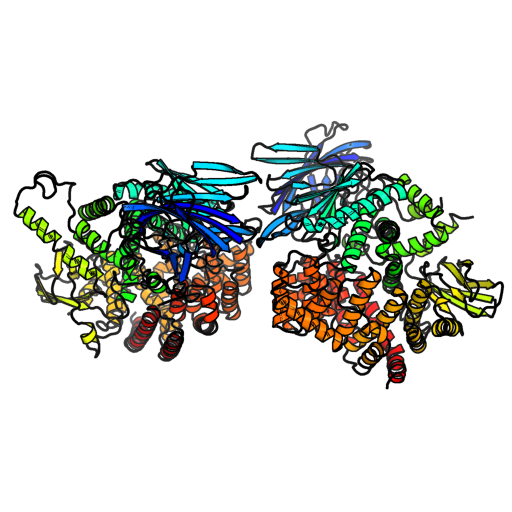 CA 1
ATOM 693 C C . VAL A 1 139 ? -13.734 10.501 5.565 1.00 59.27 139 VAL A C 1
ATOM 694 O O . VAL A 1 139 ? -14.330 10.105 6.570 1.00 63.69 139 VAL A O 1
ATOM 698 N N . LEU A 1 140 ? -13.303 9.696 4.597 1.00 61.09 140 LEU A N 1
ATOM 699 C CA . LEU A 1 140 ? -13.444 8.240 4.624 1.00 62.95 140 LEU A CA 1
ATOM 700 C C . LEU A 1 140 ? -12.091 7.522 4.606 1.00 63.64 140 LEU A C 1
ATOM 701 O O . LEU A 1 140 ? -11.270 7.760 3.709 1.00 59.67 140 LEU A O 1
ATOM 706 N N . SER A 1 141 ? -11.880 6.617 5.562 1.00 63.25 141 SER A N 1
ATOM 707 C CA . SER A 1 141 ? -10.587 5.944 5.716 1.00 58.63 141 SER A CA 1
ATOM 708 C C . SER A 1 141 ? -10.611 4.449 5.362 1.00 59.15 141 SER A C 1
ATOM 709 O O . SER A 1 141 ? -11.434 3.701 5.862 1.00 65.18 141 SER A O 1
ATOM 712 N N . TYR A 1 142 ? -9.696 4.026 4.493 1.00 63.24 142 TYR A N 1
ATOM 713 C CA . TYR A 1 142 ? -9.621 2.641 4.004 1.00 52.29 142 TYR A CA 1
ATOM 714 C C . TYR A 1 142 ? -8.226 2.075 4.242 1.00 50.04 142 TYR A C 1
ATOM 715 O O . TYR A 1 142 ? -7.412 2.027 3.314 1.00 54.92 142 TYR A O 1
ATOM 724 N N . PRO A 1 143 ? -7.951 1.629 5.478 1.00 42.56 143 PRO A N 1
ATOM 725 C CA . PRO A 1 143 ? -6.592 1.295 5.918 1.00 46.81 143 PRO A CA 1
ATOM 726 C C . PRO A 1 143 ? -5.846 0.272 5.068 1.00 48.42 143 PRO A C 1
ATOM 727 O O . PRO A 1 143 ? -4.627 0.230 5.115 1.00 51.59 143 PRO A O 1
ATOM 731 N N . ALA A 1 144 ? -6.558 -0.537 4.305 1.00 45.52 144 ALA A N 1
ATOM 732 C CA . ALA A 1 144 ? -5.923 -1.646 3.619 1.00 54.33 144 ALA A CA 1
ATOM 733 C C . ALA A 1 144 ? -5.112 -1.158 2.426 1.00 55.91 144 ALA A C 1
ATOM 734 O O . ALA A 1 144 ? -4.241 -1.863 1.930 1.00 57.17 144 ALA A O 1
ATOM 736 N N . HIS A 1 145 ? -5.416 0.045 1.960 1.00 53.15 145 HIS A N 1
ATOM 737 C CA . HIS A 1 145 ? -4.626 0.682 0.920 1.00 48.70 145 HIS A CA 1
ATOM 738 C C . HIS A 1 145 ? -3.895 1.875 1.506 1.00 49.04 145 HIS A C 1
ATOM 739 O O . HIS A 1 145 ? -3.226 2.636 0.778 1.00 43.17 145 HIS A O 1
ATOM 746 N N . GLU A 1 146 ? -4.035 2.014 2.827 1.00 43.10 146 GLU A N 1
ATOM 747 C CA . GLU A 1 146 ? -3.425 3.090 3.596 1.00 47.87 146 GLU A CA 1
ATOM 748 C C . GLU A 1 146 ? -3.837 4.427 2.969 1.00 49.26 146 GLU A C 1
ATOM 749 O O . GLU A 1 146 ? -3.054 5.389 2.880 1.00 46.01 146 GLU A O 1
ATOM 755 N N . GLN A 1 147 ? -5.098 4.452 2.544 1.00 47.70 147 GLN A N 1
ATOM 756 C CA . GLN A 1 147 ? -5.702 5.596 1.891 1.00 47.71 147 GLN A CA 1
ATOM 757 C C . GLN A 1 147 ? -6.796 6.236 2.746 1.00 50.05 147 GLN A C 1
ATOM 758 O O . GLN A 1 147 ? -7.308 5.633 3.691 1.00 49.15 147 GLN A O 1
ATOM 764 N N . ILE A 1 148 ? -7.106 7.489 2.437 1.00 50.21 148 ILE A N 1
ATOM 765 C CA . ILE A 1 148 ? -8.324 8.121 2.921 1.00 53.42 148 ILE A CA 1
ATOM 766 C C . ILE A 1 148 ? -9.002 8.782 1.745 1.00 48.61 148 ILE A C 1
ATOM 767 O O . ILE A 1 148 ? -8.361 9.065 0.731 1.00 50.15 148 ILE A O 1
ATOM 772 N N . ALA A 1 149 ? -10.300 9.014 1.866 1.00 54.54 149 ALA A N 1
ATOM 773 C CA . ALA A 1 149 ? -11.017 9.733 0.816 1.00 54.17 149 ALA A CA 1
ATOM 774 C C . ALA A 1 149 ? -11.608 11.015 1.372 1.00 52.80 149 ALA A C 1
ATOM 775 O O . ALA A 1 149 ? -12.338 10.990 2.357 1.00 53.39 149 ALA A O 1
ATOM 777 N N . LEU A 1 150 ? -11.264 12.134 0.747 1.00 53.81 150 LEU A N 1
ATOM 778 C CA . LEU A 1 150 ? -11.915 13.398 1.027 1.00 53.27 150 LEU A CA 1
ATOM 779 C C . LEU A 1 150 ? -13.079 13.581 0.061 1.00 50.48 150 LEU A C 1
ATOM 780 O O . LEU A 1 150 ? -12.889 13.650 -1.141 1.00 52.36 150 LEU A O 1
ATOM 785 N N . LEU A 1 151 ? -14.289 13.631 0.598 1.00 57.05 151 LEU A N 1
ATOM 786 C CA . LEU A 1 151 ? -15.478 13.783 -0.229 1.00 59.98 151 LEU A CA 1
ATOM 787 C C . LEU A 1 151 ? -15.912 15.257 -0.356 1.00 59.07 151 LEU A C 1
ATOM 788 O O . LEU A 1 151 ? -16.176 15.963 0.620 1.00 58.51 151 LEU A O 1
ATOM 793 N N . VAL A 1 152 ? -15.974 15.707 -1.593 1.00 61.80 152 VAL A N 1
ATOM 794 C CA . VAL A 1 152 ? -16.243 17.094 -1.898 1.00 62.09 152 VAL A CA 1
ATOM 795 C C . VAL A 1 152 ? -17.745 17.302 -2.143 1.00 66.56 152 VAL A C 1
ATOM 796 O O . VAL A 1 152 ? -18.395 16.472 -2.788 1.00 65.71 152 VAL A O 1
ATOM 800 N N . PRO A 1 153 ? -18.307 18.401 -1.611 1.00 68.92 153 PRO A N 1
ATOM 801 C CA . PRO A 1 153 ? -19.719 18.739 -1.844 1.00 67.02 153 PRO A CA 1
ATOM 802 C C . PRO A 1 153 ? -20.051 18.936 -3.332 1.00 69.38 153 PRO A C 1
ATOM 803 O O . PRO A 1 153 ? -21.038 18.383 -3.817 1.00 75.71 153 PRO A O 1
ATOM 807 N N . GLU A 1 154 ? -19.222 19.685 -4.054 1.00 64.59 154 GLU A N 1
ATOM 808 C CA . GLU A 1 154 ? -19.474 19.944 -5.470 1.00 68.68 154 GLU A CA 1
ATOM 809 C C . GLU A 1 154 ? -18.301 19.565 -6.398 1.00 62.42 154 GLU A C 1
ATOM 810 O O . GLU A 1 154 ? -17.188 20.057 -6.223 1.00 55.99 154 GLU A O 1
ATOM 816 N N . LYS A 1 155 ? -18.563 18.711 -7.387 1.00 62.43 155 LYS A N 1
ATOM 817 C CA . LYS A 1 155 ? -17.543 18.285 -8.352 1.00 62.18 155 LYS A CA 1
ATOM 818 C C . LYS A 1 155 ? -16.521 19.385 -8.671 1.00 67.37 155 LYS A C 1
ATOM 819 O O . LYS A 1 155 ? -16.872 20.481 -9.131 1.00 64.52 155 LYS A O 1
ATOM 825 N N . LEU A 1 156 ? -15.259 19.100 -8.386 1.00 61.80 156 LEU A N 1
ATOM 826 C CA . LEU A 1 156 ? -14.215 20.091 -8.568 1.00 59.62 156 LEU A CA 1
ATOM 827 C C . LEU A 1 156 ? -14.018 20.429 -10.042 1.00 61.71 156 LEU A C 1
ATOM 828 O O . LEU A 1 156 ? -14.304 19.622 -10.926 1.00 60.68 156 LEU A O 1
ATOM 833 N N . THR A 1 157 ? -13.515 21.633 -10.292 1.00 56.22 157 THR A N 1
ATOM 834 C CA . THR A 1 157 ? -13.359 22.142 -11.640 1.00 54.24 157 THR A CA 1
ATOM 835 C C . THR A 1 157 ? -11.976 21.873 -12.168 1.00 53.25 157 THR A C 1
ATOM 836 O O . THR A 1 157 ? -11.003 22.207 -11.503 1.00 57.51 157 THR A O 1
ATOM 840 N N . PRO A 1 158 ? -11.881 21.288 -13.371 1.00 55.91 158 PRO A N 1
ATOM 841 C CA . PRO A 1 158 ? -10.602 21.118 -14.078 1.00 57.22 158 PRO A CA 1
ATOM 842 C C . PRO A 1 158 ? -9.823 22.426 -14.164 1.00 55.40 158 PRO A C 1
ATOM 843 O O . PRO A 1 158 ? -10.422 23.479 -14.381 1.00 61.01 158 PRO A O 1
ATOM 847 N N . HIS A 1 159 ? -8.512 22.345 -13.980 1.00 53.92 159 HIS A N 1
ATOM 848 C CA . HIS A 1 159 ? -7.582 23.471 -14.132 1.00 52.71 159 HIS A CA 1
ATOM 849 C C . HIS A 1 159 ? -7.726 24.530 -13.060 1.00 55.72 159 HIS A C 1
ATOM 850 O O . HIS A 1 159 ? -7.102 25.587 -13.137 1.00 57.34 159 HIS A O 1
ATOM 857 N N . LEU A 1 160 ? -8.502 24.226 -12.031 1.00 47.85 160 LEU A N 1
ATOM 858 C CA . LEU A 1 160 ? -8.587 25.121 -10.902 1.00 51.34 160 LEU A CA 1
ATOM 859 C C . LEU A 1 160 ? -7.774 24.584 -9.722 1.00 56.98 160 LEU A C 1
ATOM 860 O O . LEU A 1 160 ? -7.798 23.388 -9.425 1.00 55.91 160 LEU A O 1
ATOM 865 N N . LYS A 1 161 ? -7.059 25.479 -9.053 1.00 52.34 161 LYS A N 1
ATOM 866 C CA . LYS A 1 161 ? -6.322 25.135 -7.853 1.00 45.82 161 LYS A CA 1
ATOM 867 C C . LYS A 1 161 ? -7.219 25.194 -6.623 1.00 48.49 161 LYS A C 1
ATOM 868 O O . LYS A 1 161 ? -8.095 26.043 -6.529 1.00 50.76 161 LYS A O 1
ATOM 874 N N . TYR A 1 162 ? -7.009 24.285 -5.678 1.00 51.06 162 TYR A N 1
ATOM 875 C CA . TYR A 1 162 ? -7.770 24.300 -4.439 1.00 41.79 162 TYR A CA 1
ATOM 876 C C . TYR A 1 162 ? -6.824 24.138 -3.286 1.00 46.52 162 TYR A C 1
ATOM 877 O O . TYR A 1 162 ? -5.669 23.779 -3.477 1.00 48.34 162 TYR A O 1
ATOM 886 N N . TYR A 1 163 ? -7.316 24.393 -2.084 1.00 48.64 163 TYR A N 1
ATOM 887 C CA . TYR A 1 163 ? -6.516 24.195 -0.893 1.00 46.23 163 TYR A CA 1
ATOM 888 C C . TYR A 1 163 ? -7.151 23.188 0.051 1.00 47.07 163 TYR A C 1
ATOM 889 O O . TYR A 1 163 ? -8.251 23.404 0.562 1.00 47.25 163 TYR A O 1
ATOM 898 N N . VAL A 1 164 ? -6.450 22.083 0.284 1.00 48.71 164 VAL A N 1
ATOM 899 C CA . VAL A 1 164 ? -6.929 21.071 1.217 1.00 43.14 164 VAL A CA 1
ATOM 900 C C . VAL A 1 164 ? -6.294 21.265 2.579 1.00 45.51 164 VAL A C 1
ATOM 901 O O . VAL A 1 164 ? -5.071 21.258 2.719 1.00 49.04 164 VAL A O 1
ATOM 905 N N . ALA A 1 165 ? -7.135 21.437 3.586 1.00 49.92 165 ALA A N 1
ATOM 906 C CA . ALA A 1 165 ? -6.665 21.741 4.925 1.00 43.88 165 ALA A CA 1
ATOM 907 C C . ALA A 1 165 ? -7.126 20.678 5.884 1.00 47.82 165 ALA A C 1
ATOM 908 O O . ALA A 1 165 ? -8.269 20.250 5.829 1.00 54.10 165 ALA A O 1
ATOM 910 N N . MET A 1 166 ? -6.238 20.261 6.779 1.00 53.15 166 MET A N 1
ATOM 911 C CA . MET A 1 166 ? -6.524 19.131 7.658 1.00 53.04 166 MET A CA 1
ATOM 912 C C . MET A 1 166 ? -5.828 19.279 9.022 1.00 46.89 166 MET A C 1
ATOM 913 O O . MET A 1 166 ? -4.704 19.769 9.087 1.00 46.22 166 MET A O 1
ATOM 918 N N . ASP A 1 167 ? -6.501 18.889 10.102 1.00 45.10 167 ASP A N 1
ATOM 919 C CA . ASP A 1 167 ? -5.848 18.783 11.410 1.00 44.56 167 ASP A CA 1
ATOM 920 C C . ASP A 1 167 ? -5.679 17.312 11.776 1.00 50.05 167 ASP A C 1
ATOM 921 O O . ASP A 1 167 ? -6.565 16.492 11.522 1.00 48.90 167 ASP A O 1
ATOM 926 N N . PHE A 1 168 ? -4.541 16.958 12.354 1.00 43.89 168 PHE A N 1
ATOM 927 C CA . PHE A 1 168 ? -4.327 15.562 12.682 1.00 45.06 168 PHE A CA 1
ATOM 928 C C . PHE A 1 168 ? -3.404 15.442 13.860 1.00 43.65 168 PHE A C 1
ATOM 929 O O . PHE A 1 168 ? -2.738 16.405 14.240 1.00 37.56 168 PHE A O 1
ATOM 937 N N . GLN A 1 169 ? -3.383 14.245 14.435 1.00 41.81 169 GLN A N 1
ATOM 938 C CA . GLN A 1 169 ? -2.624 13.987 15.650 1.00 40.68 169 GLN A CA 1
ATOM 939 C C . GLN A 1 169 ? -2.387 12.497 15.865 1.00 47.07 169 GLN A C 1
ATOM 940 O O . GLN A 1 169 ? -3.151 11.639 15.392 1.00 48.47 169 GLN A O 1
ATOM 946 N N . ALA A 1 170 ? -1.314 12.197 16.584 1.00 37.47 170 ALA A N 1
ATOM 947 C CA . ALA A 1 170 ? -1.010 10.830 16.947 1.00 36.84 170 ALA A CA 1
ATOM 948 C C . ALA A 1 170 ? 0.055 10.850 18.038 1.00 40.03 170 ALA A C 1
ATOM 949 O O . ALA A 1 170 ? 0.617 11.915 18.353 1.00 39.75 170 ALA A O 1
ATOM 951 N N . LYS A 1 171 ? 0.319 9.687 18.624 1.00 34.58 171 LYS A N 1
ATOM 952 C CA . LYS A 1 171 ? 1.482 9.543 19.491 1.00 42.12 171 LYS A CA 1
ATOM 953 C C . LYS A 1 171 ? 2.726 9.445 18.600 1.00 35.82 171 LYS A C 1
ATOM 954 O O . LYS A 1 171 ? 2.635 9.004 17.448 1.00 34.63 171 LYS A O 1
ATOM 960 N N . LEU A 1 172 ? 3.868 9.901 19.111 1.00 35.17 172 LEU A N 1
ATOM 961 C CA . LEU A 1 172 ? 5.136 9.647 18.437 1.00 37.75 172 LEU A CA 1
ATOM 962 C C . LEU A 1 172 ? 5.326 8.151 18.330 1.00 38.85 172 LEU A C 1
ATOM 963 O O . LEU A 1 172 ? 5.115 7.445 19.310 1.00 34.32 172 LEU A O 1
ATOM 968 N N . GLY A 1 173 ? 5.705 7.673 17.144 1.00 39.01 173 GLY A N 1
ATOM 969 C CA . GLY A 1 173 ? 5.968 6.260 16.945 1.00 39.05 173 GLY A CA 1
ATOM 970 C C . GLY A 1 173 ? 6.974 5.720 17.950 1.00 43.75 173 GLY A C 1
ATOM 971 O O . GLY A 1 173 ? 7.782 6.460 18.512 1.00 41.97 173 GLY A O 1
ATOM 972 N N . ASP A 1 174 ? 6.908 4.425 18.205 1.00 41.31 174 ASP A N 1
ATOM 973 C CA . ASP A 1 174 ? 7.892 3.791 19.056 1.00 46.51 174 ASP A CA 1
ATOM 974 C C . ASP A 1 174 ? 8.513 2.655 18.296 1.00 53.68 174 ASP A C 1
ATOM 975 O O . ASP A 1 174 ? 8.675 1.553 18.825 1.00 56.72 174 ASP A O 1
ATOM 980 N N . GLY A 1 175 ? 8.855 2.913 17.044 1.00 46.77 175 GLY A N 1
ATOM 981 C CA . GLY A 1 175 ? 9.408 1.864 16.235 1.00 36.75 175 GLY A CA 1
ATOM 982 C C . GLY A 1 175 ? 10.073 2.291 14.947 1.00 47.63 175 GLY A C 1
ATOM 983 O O . GLY A 1 175 ? 9.676 1.820 13.879 1.00 53.69 175 GLY A O 1
ATOM 984 N N . PHE A 1 176 ? 11.071 3.166 15.021 1.00 36.44 176 PHE A N 1
ATOM 985 C CA . PHE A 1 176 ? 11.967 3.311 13.881 1.00 45.11 176 PHE A CA 1
ATOM 986 C C . PHE A 1 176 ? 11.373 3.954 12.635 1.00 41.26 176 PHE A C 1
ATOM 987 O O . PHE A 1 176 ? 12.097 4.147 11.670 1.00 41.37 176 PHE A O 1
ATOM 995 N N . GLU A 1 177 ? 10.074 4.226 12.594 1.00 39.78 177 GLU A N 1
ATOM 996 C CA . GLU A 1 177 ? 9.529 4.778 11.357 1.00 42.82 177 GLU A CA 1
ATOM 997 C C . GLU A 1 177 ? 8.472 5.834 11.602 1.00 38.97 177 GLU A C 1
ATOM 998 O O . GLU A 1 177 ? 7.916 5.923 12.688 1.00 43.83 177 GLU A O 1
ATOM 1004 N N . GLY A 1 178 ? 8.217 6.648 10.582 1.00 34.95 178 GLY A N 1
ATOM 1005 C CA . GLY A 1 178 ? 7.278 7.748 10.691 1.00 32.11 178 GLY A CA 1
ATOM 1006 C C . GLY A 1 178 ? 7.945 8.828 11.496 1.00 31.12 178 GLY A C 1
ATOM 1007 O O . GLY A 1 178 ? 9.156 8.978 11.438 1.00 32.67 178 GLY A O 1
ATOM 1008 N N . PHE A 1 179 ? 7.154 9.569 12.257 1.00 36.23 179 PHE A N 1
ATOM 1009 C CA . PHE A 1 179 ? 7.677 10.553 13.192 1.00 31.32 179 PHE A CA 1
ATOM 1010 C C . PHE A 1 179 ? 7.770 9.821 14.517 1.00 33.46 179 PHE A C 1
ATOM 1011 O O . PHE A 1 179 ? 6.763 9.461 15.077 1.00 34.97 179 PHE A O 1
ATOM 1019 N N . TYR A 1 180 ? 8.977 9.565 15.009 1.00 37.76 180 TYR A N 1
ATOM 1020 C CA . TYR A 1 180 ? 9.111 8.661 16.141 1.00 34.82 180 TYR A CA 1
ATOM 1021 C C . TYR A 1 180 ? 10.091 9.122 17.199 1.00 36.31 180 TYR A C 1
ATOM 1022 O O . TYR A 1 180 ? 10.994 9.918 16.930 1.00 35.24 180 TYR A O 1
ATOM 1031 N N . LYS A 1 181 ? 9.914 8.552 18.388 1.00 31.63 181 LYS A N 1
ATOM 1032 C CA . LYS A 1 181 ? 10.701 8.844 19.580 1.00 34.55 181 LYS A CA 1
ATOM 1033 C C . LYS A 1 181 ? 12.008 8.063 19.640 1.00 33.63 181 LYS A C 1
ATOM 1034 O O . LYS A 1 181 ? 12.063 6.903 19.259 1.00 34.20 181 LYS A O 1
ATOM 1040 N N . SER A 1 182 ? 13.058 8.705 20.143 1.00 33.33 182 SER A N 1
ATOM 1041 C CA . SER A 1 182 ? 14.378 8.097 20.215 1.00 36.46 182 SER A CA 1
ATOM 1042 C C . SER A 1 182 ? 15.092 8.670 21.434 1.00 34.43 182 SER A C 1
ATOM 1043 O O . SER A 1 182 ? 14.783 9.773 21.872 1.00 35.80 182 SER A O 1
ATOM 1046 N N . THR A 1 183 ? 16.049 7.936 21.978 1.00 27.28 183 THR A N 1
ATOM 1047 C CA . THR A 1 183 ? 16.663 8.352 23.230 1.00 35.35 183 THR A CA 1
ATOM 1048 C C . THR A 1 183 ? 18.152 8.207 23.189 1.00 33.35 183 THR A C 1
ATOM 1049 O O . THR A 1 183 ? 18.664 7.406 22.459 1.00 34.38 183 THR A O 1
ATOM 1053 N N . TYR A 1 184 ? 18.861 8.953 24.010 1.00 37.37 184 TYR A N 1
ATOM 1054 C CA . TYR A 1 184 ? 20.286 8.723 24.087 1.00 35.28 184 TYR A CA 1
ATOM 1055 C C . TYR A 1 184 ? 20.777 8.982 25.490 1.00 34.22 184 TYR A C 1
ATOM 1056 O O . TYR A 1 184 ? 20.057 9.542 26.298 1.00 34.29 184 TYR A O 1
ATOM 1065 N N . ARG A 1 185 ? 22.010 8.561 25.747 1.00 38.38 185 ARG A N 1
ATOM 1066 C CA . ARG A 1 185 ? 22.649 8.629 27.059 1.00 43.51 185 ARG A CA 1
ATOM 1067 C C . ARG A 1 185 ? 23.752 9.699 27.086 1.00 42.67 185 ARG A C 1
ATOM 1068 O O . ARG A 1 185 ? 24.524 9.829 26.144 1.00 43.41 185 ARG A O 1
ATOM 1076 N N . THR A 1 186 ? 23.825 10.483 28.150 1.00 41.11 186 THR A N 1
ATOM 1077 C CA . THR A 1 186 ? 24.871 11.496 28.222 1.00 38.20 186 THR A CA 1
ATOM 1078 C C . THR A 1 186 ? 26.068 10.920 28.947 1.00 39.86 186 THR A C 1
ATOM 1079 O O . THR A 1 186 ? 26.050 9.771 29.394 1.00 35.02 186 THR A O 1
ATOM 1083 N N . LEU A 1 187 ? 27.120 11.714 29.054 1.00 43.26 187 LEU A N 1
ATOM 1084 C CA . LEU A 1 187 ? 28.315 11.275 29.767 1.00 43.90 187 LEU A CA 1
ATOM 1085 C C . LEU A 1 187 ? 28.050 11.220 31.264 1.00 42.48 187 LEU A C 1
ATOM 1086 O O . LEU A 1 187 ? 28.688 10.463 31.993 1.00 44.31 187 LEU A O 1
ATOM 1091 N N . GLY A 1 188 ? 27.097 12.034 31.709 1.00 44.46 188 GLY A N 1
ATOM 1092 C CA . GLY A 1 188 ? 26.694 12.084 33.104 1.00 41.60 188 GLY A CA 1
ATOM 1093 C C . GLY A 1 188 ? 25.833 10.889 33.483 1.00 48.15 188 GLY A C 1
ATOM 1094 O O . GLY A 1 188 ? 25.761 10.503 34.653 1.00 46.77 188 GLY A O 1
ATOM 1095 N N . GLY A 1 189 ? 25.188 10.283 32.494 1.00 42.36 189 GLY A N 1
ATOM 1096 C CA . GLY A 1 189 ? 24.357 9.120 32.742 1.00 38.86 189 GLY A CA 1
ATOM 1097 C C . GLY A 1 189 ? 22.916 9.525 32.584 1.00 39.89 189 GLY A C 1
ATOM 1098 O O . GLY A 1 189 ? 21.994 8.806 32.945 1.00 46.61 189 GLY A O 1
ATOM 1099 N N . GLU A 1 190 ? 22.718 10.713 32.048 1.00 41.29 190 GLU A N 1
ATOM 1100 C CA . GLU A 1 190 ? 21.368 11.186 31.827 1.00 48.74 190 GLU A CA 1
ATOM 1101 C C . GLU A 1 190 ? 20.804 10.535 30.571 1.00 44.16 190 GLU A C 1
ATOM 1102 O O . GLU A 1 190 ? 21.542 9.992 29.757 1.00 47.41 190 GLU A O 1
ATOM 1108 N N . THR A 1 191 ? 19.492 10.589 30.435 1.00 38.83 191 THR A N 1
ATOM 1109 C CA . THR A 1 191 ? 18.790 10.000 29.322 1.00 38.52 191 THR A CA 1
ATOM 1110 C C . THR A 1 191 ? 17.971 11.098 28.677 1.00 41.96 191 THR A C 1
ATOM 1111 O O . THR A 1 191 ? 17.113 11.677 29.328 1.00 47.21 191 THR A O 1
ATOM 1115 N N . ARG A 1 192 ? 18.226 11.414 27.412 1.00 45.35 192 ARG A N 1
ATOM 1116 C CA . ARG A 1 192 ? 17.427 12.450 26.759 1.00 40.51 192 ARG A CA 1
ATOM 1117 C C . ARG A 1 192 ? 16.591 11.908 25.624 1.00 35.08 192 ARG A C 1
ATOM 1118 O O . ARG A 1 192 ? 16.841 10.823 25.119 1.00 39.04 192 ARG A O 1
ATOM 1126 N N . ILE A 1 193 ? 15.610 12.688 25.203 1.00 35.56 193 ILE A N 1
ATOM 1127 C CA . ILE A 1 193 ? 14.706 12.256 24.153 1.00 35.84 193 ILE A CA 1
ATOM 1128 C C . ILE A 1 193 ? 14.819 13.160 22.933 1.00 35.30 193 ILE A C 1
ATOM 1129 O O . ILE A 1 193 ? 15.088 14.358 23.048 1.00 37.91 193 ILE A O 1
ATOM 1134 N N . LEU A 1 194 ? 14.665 12.575 21.753 1.00 35.36 194 LEU A N 1
ATOM 1135 C CA . LEU A 1 194 ? 14.475 13.366 20.545 1.00 32.93 194 LEU A CA 1
ATOM 1136 C C . LEU A 1 194 ? 13.327 12.764 19.777 1.00 32.48 194 LEU A C 1
ATOM 1137 O O . LEU A 1 194 ? 12.944 11.623 20.008 1.00 29.33 194 LEU A O 1
ATOM 1142 N N . ALA A 1 195 ? 12.768 13.556 18.878 1.00 32.28 195 ALA A N 1
ATOM 1143 C CA . ALA A 1 195 ? 11.799 13.066 17.921 1.00 32.45 195 ALA A CA 1
ATOM 1144 C C . ALA A 1 195 ? 12.374 13.262 16.530 1.00 31.05 195 ALA A C 1
ATOM 1145 O O . ALA A 1 195 ? 12.865 14.360 16.197 1.00 27.45 195 ALA A O 1
ATOM 1147 N N . VAL A 1 196 ? 12.322 12.201 15.729 1.00 30.28 196 VAL A N 1
ATOM 1148 C CA . VAL A 1 196 ? 12.923 12.228 14.406 1.00 30.04 196 VAL A CA 1
ATOM 1149 C C . VAL A 1 196 ? 12.001 11.550 13.385 1.00 28.71 196 VAL A C 1
ATOM 1150 O O . VAL A 1 196 ? 11.140 10.757 13.739 1.00 31.04 196 VAL A O 1
ATOM 1154 N N . THR A 1 197 ? 12.139 11.939 12.128 1.00 27.54 197 THR A N 1
ATOM 1155 C CA . THR A 1 197 ? 11.397 11.346 11.029 1.00 30.70 197 THR A CA 1
ATOM 1156 C C . THR A 1 197 ? 12.234 10.371 10.216 1.00 29.52 197 THR A C 1
ATOM 1157 O O . THR A 1 197 ? 13.439 10.557 10.072 1.00 24.72 197 THR A O 1
ATOM 1161 N N . ASP A 1 198 ? 11.576 9.345 9.681 1.00 29.50 198 ASP A N 1
ATOM 1162 C CA . ASP A 1 198 ? 12.150 8.474 8.647 1.00 27.29 198 ASP A CA 1
ATOM 1163 C C . ASP A 1 198 ? 11.034 7.902 7.797 1.00 28.29 198 ASP A C 1
ATOM 1164 O O . ASP A 1 198 ? 10.198 7.130 8.260 1.00 31.87 198 ASP A O 1
ATOM 1169 N N . PHE A 1 199 ? 11.027 8.283 6.535 1.00 29.49 199 PHE A N 1
ATOM 1170 C CA . PHE A 1 199 ? 9.837 8.084 5.731 1.00 33.66 199 PHE A CA 1
ATOM 1171 C C . PHE A 1 199 ? 9.992 7.096 4.591 1.00 31.56 199 PHE A C 1
ATOM 1172 O O . PHE A 1 199 ? 8.993 6.549 4.137 1.00 34.08 199 PHE A O 1
ATOM 1180 N N . GLU A 1 200 ? 11.212 6.883 4.108 1.00 25.74 200 GLU A N 1
ATOM 1181 C CA . GLU A 1 200 ? 11.373 6.056 2.919 1.00 30.69 200 GLU A CA 1
ATOM 1182 C C . GLU A 1 200 ? 11.132 4.593 3.273 1.00 36.42 200 GLU A C 1
ATOM 1183 O O . GLU A 1 200 ? 11.631 4.119 4.297 1.00 32.57 200 GLU A O 1
ATOM 1189 N N . PRO A 1 201 ? 10.352 3.872 2.439 1.00 37.22 201 PRO A N 1
ATOM 1190 C CA . PRO A 1 201 ? 9.671 4.318 1.213 1.00 33.87 201 PRO A CA 1
ATOM 1191 C C . PRO A 1 201 ? 8.300 4.949 1.403 1.00 36.37 201 PRO A C 1
ATOM 1192 O O . PRO A 1 201 ? 7.962 5.874 0.670 1.00 35.79 201 PRO A O 1
ATOM 1196 N N . THR A 1 202 ? 7.500 4.425 2.323 1.00 32.39 202 THR A N 1
ATOM 1197 C CA . THR A 1 202 ? 6.083 4.760 2.333 1.00 33.60 202 THR A CA 1
ATOM 1198 C C . THR A 1 202 ? 5.593 5.122 3.704 1.00 33.21 202 THR A C 1
ATOM 1199 O O . THR A 1 202 ? 4.461 4.804 4.045 1.00 33.89 202 THR A O 1
ATOM 1203 N N . GLN A 1 203 ? 6.428 5.781 4.501 1.00 33.92 203 GLN A N 1
ATOM 1204 C CA . GLN A 1 203 ? 6.010 6.080 5.865 1.00 34.43 203 GLN A CA 1
ATOM 1205 C C . GLN A 1 203 ? 5.692 7.559 6.121 1.00 33.04 203 GLN A C 1
ATOM 1206 O O . GLN A 1 203 ? 5.292 7.900 7.240 1.00 33.31 203 GLN A O 1
ATOM 1212 N N . ALA A 1 204 ? 5.869 8.431 5.123 1.00 26.09 204 ALA A N 1
ATOM 1213 C CA . ALA A 1 204 ? 5.523 9.852 5.335 1.00 32.12 204 ALA A CA 1
ATOM 1214 C C . ALA A 1 204 ? 4.054 9.977 5.740 1.00 32.35 204 ALA A C 1
ATOM 1215 O O . ALA A 1 204 ? 3.686 10.849 6.539 1.00 33.88 204 ALA A O 1
ATOM 1217 N N . ARG A 1 205 ? 3.250 9.053 5.217 1.00 26.65 205 ARG A N 1
ATOM 1218 C CA . ARG A 1 205 ? 1.819 8.990 5.444 1.00 31.99 205 ARG A CA 1
ATOM 1219 C C . ARG A 1 205 ? 1.519 8.666 6.908 1.00 31.19 205 ARG A C 1
ATOM 1220 O O . ARG A 1 205 ? 0.400 8.842 7.375 1.00 32.91 205 ARG A O 1
ATOM 1228 N N . MET A 1 206 ? 2.520 8.193 7.635 1.00 29.42 206 MET A N 1
ATOM 1229 C CA . MET A 1 206 ? 2.348 7.972 9.069 1.00 37.31 206 MET A CA 1
ATOM 1230 C C . MET A 1 206 ? 2.580 9.232 9.873 1.00 37.13 206 MET A C 1
ATOM 1231 O O . MET A 1 206 ? 2.419 9.212 11.092 1.00 40.84 206 MET A O 1
ATOM 1236 N N . ALA A 1 207 ? 2.997 10.310 9.208 1.00 37.88 207 ALA A N 1
ATOM 1237 C CA . ALA A 1 207 ? 3.333 11.540 9.918 1.00 39.13 207 ALA A CA 1
ATOM 1238 C C . ALA A 1 207 ? 2.393 12.692 9.569 1.00 39.55 207 ALA A C 1
ATOM 1239 O O . ALA A 1 207 ? 2.129 13.552 10.396 1.00 36.45 207 ALA A O 1
ATOM 1241 N N . PHE A 1 208 ? 1.891 12.687 8.343 1.00 35.26 208 PHE A N 1
ATOM 1242 C CA . PHE A 1 208 ? 0.946 13.688 7.891 1.00 36.28 208 PHE A CA 1
ATOM 1243 C C . PHE A 1 208 ? 0.280 13.125 6.662 1.00 40.50 208 PHE A C 1
ATOM 1244 O O . PHE A 1 208 ? 0.929 12.423 5.897 1.00 39.29 208 PHE A O 1
ATOM 1252 N N . PRO A 1 209 ? -1.021 13.402 6.473 1.00 40.16 209 PRO A N 1
ATOM 1253 C CA . PRO A 1 209 ? -1.714 12.867 5.297 1.00 33.10 209 PRO A CA 1
ATOM 1254 C C . PRO A 1 209 ? -1.113 13.488 4.056 1.00 40.82 209 PRO A C 1
ATOM 1255 O O . PRO A 1 209 ? -0.784 14.669 4.119 1.00 40.88 209 PRO A O 1
ATOM 1259 N N . CYS A 1 210 ? -0.955 12.738 2.968 1.00 39.45 210 CYS A N 1
ATOM 1260 C CA . CYS A 1 210 ? -0.334 13.286 1.757 1.00 35.09 210 CYS A CA 1
ATOM 1261 C C . CYS A 1 210 ? -0.475 12.317 0.603 1.00 36.47 210 CYS A C 1
ATOM 1262 O O . CYS A 1 210 ? -0.967 11.215 0.770 1.00 35.60 210 CYS A O 1
ATOM 1265 N N . PHE A 1 211 ? -0.019 12.745 -0.566 1.00 41.98 211 PHE A N 1
ATOM 1266 C CA . PHE A 1 211 ? 0.054 11.898 -1.749 1.00 41.49 211 PHE A CA 1
ATOM 1267 C C . PHE A 1 211 ? 1.383 11.165 -1.710 1.00 40.49 211 PHE A C 1
ATOM 1268 O O . PHE A 1 211 ? 2.344 11.577 -2.357 1.00 34.64 211 PHE A O 1
ATOM 1276 N N . ASP A 1 212 ? 1.439 10.089 -0.934 1.00 37.34 212 ASP A N 1
ATOM 1277 C CA . ASP A 1 212 ? 2.708 9.425 -0.657 1.00 36.92 212 ASP A CA 1
ATOM 1278 C C . ASP A 1 212 ? 3.204 8.501 -1.786 1.00 36.31 212 ASP A C 1
ATOM 1279 O O . ASP A 1 212 ? 3.281 7.285 -1.609 1.00 40.82 212 ASP A O 1
ATOM 1284 N N . GLU A 1 213 ? 3.544 9.082 -2.931 1.00 32.27 213 GLU A N 1
ATOM 1285 C CA . GLU A 1 213 ? 4.214 8.368 -4.017 1.00 33.24 213 GLU A CA 1
ATOM 1286 C C . GLU A 1 213 ? 5.226 9.314 -4.659 1.00 34.25 213 GLU A C 1
ATOM 1287 O O . GLU A 1 213 ? 4.944 10.482 -4.864 1.00 39.31 213 GLU A O 1
ATOM 1293 N N . PRO A 1 214 ? 6.401 8.806 -5.007 1.00 35.37 214 PRO A N 1
ATOM 1294 C CA . PRO A 1 214 ? 7.525 9.647 -5.435 1.00 36.81 214 PRO A CA 1
ATOM 1295 C C . PRO A 1 214 ? 7.269 10.588 -6.628 1.00 38.41 214 PRO A C 1
ATOM 1296 O O . PRO A 1 214 ? 7.924 11.619 -6.712 1.00 37.66 214 PRO A O 1
ATOM 1300 N N . LEU A 1 215 ? 6.366 10.242 -7.537 1.00 37.41 215 LEU A N 1
ATOM 1301 C CA . LEU A 1 215 ? 6.093 11.096 -8.702 1.00 34.25 215 LEU A CA 1
ATOM 1302 C C . LEU A 1 215 ? 5.405 12.421 -8.338 1.00 41.36 215 LEU A C 1
ATOM 1303 O O . LEU A 1 215 ? 5.481 13.402 -9.088 1.00 46.20 215 LEU A O 1
ATOM 1308 N N . PHE A 1 216 ? 4.735 12.448 -7.191 1.00 35.49 216 PHE A N 1
ATOM 1309 C CA . PHE A 1 216 ? 3.997 13.621 -6.748 1.00 35.05 216 PHE A CA 1
ATOM 1310 C C . PHE A 1 216 ? 4.863 14.631 -6.017 1.00 36.82 216 PHE A C 1
ATOM 1311 O O . PHE A 1 216 ? 4.612 14.942 -4.851 1.00 32.20 216 PHE A O 1
ATOM 1319 N N . LYS A 1 217 ? 5.875 15.152 -6.682 1.00 35.12 217 LYS A N 1
ATOM 1320 C CA . LYS A 1 217 ? 6.724 16.149 -6.047 1.00 35.68 217 LYS A CA 1
ATOM 1321 C C . LYS A 1 217 ? 5.979 17.470 -5.800 1.00 36.55 217 LYS A C 1
ATOM 1322 O O . LYS A 1 217 ? 5.123 17.889 -6.584 1.00 36.25 217 LYS A O 1
ATOM 1328 N N . ALA A 1 218 ? 6.316 18.098 -4.684 1.00 33.75 218 ALA A N 1
ATOM 1329 C CA . ALA A 1 218 ? 5.689 19.316 -4.221 1.00 34.73 218 ALA A CA 1
ATOM 1330 C C . ALA A 1 218 ? 6.726 20.197 -3.514 1.00 36.76 218 ALA A C 1
ATOM 1331 O O . ALA A 1 218 ? 7.797 19.705 -3.124 1.00 33.82 218 ALA A O 1
ATOM 1333 N N . ASN A 1 219 ? 6.437 21.494 -3.385 1.00 31.59 219 ASN A N 1
ATOM 1334 C CA . ASN A 1 219 ? 7.179 22.314 -2.440 1.00 30.87 219 ASN A CA 1
ATOM 1335 C C . ASN A 1 219 ? 6.631 22.044 -1.022 1.00 31.88 219 ASN A C 1
ATOM 1336 O O . ASN A 1 219 ? 5.435 21.795 -0.840 1.00 31.30 219 ASN A O 1
ATOM 1341 N N . PHE A 1 220 ? 7.501 22.102 -0.024 1.00 30.04 220 PHE A N 1
ATOM 1342 C CA . PHE A 1 220 ? 7.083 21.929 1.364 1.00 31.99 220 PHE A CA 1
ATOM 1343 C C . PHE A 1 220 ? 7.507 23.105 2.204 1.00 30.23 220 PHE A C 1
ATOM 1344 O O . PHE A 1 220 ? 8.693 23.410 2.281 1.00 34.59 220 PHE A O 1
ATOM 1352 N N . SER A 1 221 ? 6.541 23.762 2.831 1.00 31.45 221 SER A N 1
ATOM 1353 C CA . SER A 1 221 ? 6.833 24.837 3.791 1.00 34.86 221 SER A CA 1
ATOM 1354 C C . SER A 1 221 ? 6.554 24.387 5.210 1.00 33.42 221 SER A C 1
ATOM 1355 O O . SER A 1 221 ? 5.397 24.218 5.601 1.00 37.63 221 SER A O 1
ATOM 1358 N N . ILE A 1 222 ? 7.608 24.210 5.995 1.00 33.13 222 ILE A N 1
ATOM 1359 C CA . ILE A 1 222 ? 7.451 23.574 7.295 1.00 32.60 222 ILE A CA 1
ATOM 1360 C C . ILE A 1 222 ? 7.635 24.527 8.469 1.00 33.65 222 ILE A C 1
ATOM 1361 O O . ILE A 1 222 ? 8.505 25.403 8.443 1.00 36.15 222 ILE A O 1
ATOM 1366 N N . LYS A 1 223 ? 6.788 24.354 9.483 1.00 33.53 223 LYS A N 1
ATOM 1367 C CA . LYS A 1 223 ? 6.898 25.059 10.777 1.00 36.57 223 LYS A CA 1
ATOM 1368 C C . LYS A 1 223 ? 6.858 24.101 11.986 1.00 40.98 223 LYS A C 1
ATOM 1369 O O . LYS A 1 223 ? 6.086 23.127 12.006 1.00 36.60 223 LYS A O 1
ATOM 1375 N N . ILE A 1 224 ? 7.675 24.385 12.997 1.00 38.40 224 ILE A N 1
ATOM 1376 C CA . ILE A 1 224 ? 7.733 23.541 14.186 1.00 40.69 224 ILE A CA 1
ATOM 1377 C C . ILE A 1 224 ? 7.670 24.365 15.490 1.00 44.41 224 ILE A C 1
ATOM 1378 O O . ILE A 1 224 ? 8.484 25.263 15.724 1.00 37.78 224 ILE A O 1
ATOM 1383 N N . ARG A 1 225 ? 6.715 24.040 16.346 1.00 38.80 225 ARG A N 1
ATOM 1384 C CA . ARG A 1 225 ? 6.684 24.620 17.681 1.00 47.10 225 ARG A CA 1
ATOM 1385 C C . ARG A 1 225 ? 7.484 23.748 18.664 1.00 43.82 225 ARG A C 1
ATOM 1386 O O . ARG A 1 225 ? 7.545 22.532 18.519 1.00 36.98 225 ARG A O 1
ATOM 1394 N N . ARG A 1 226 ? 8.111 24.371 19.656 1.00 42.95 226 ARG A N 1
ATOM 1395 C CA . ARG A 1 226 ? 9.059 23.641 20.480 1.00 44.92 226 ARG A CA 1
ATOM 1396 C C . ARG A 1 226 ? 9.388 24.363 21.760 1.00 42.73 226 ARG A C 1
ATOM 1397 O O . ARG A 1 226 ? 9.138 25.556 21.888 1.00 51.39 226 ARG A O 1
ATOM 1405 N N . GLU A 1 227 ? 9.975 23.629 22.696 1.00 37.83 227 GLU A N 1
ATOM 1406 C CA . GLU A 1 227 ? 10.449 24.201 23.940 1.00 43.46 227 GLU A CA 1
ATOM 1407 C C . GLU A 1 227 ? 11.791 24.876 23.726 1.00 41.92 227 GLU A C 1
ATOM 1408 O O . GLU A 1 227 ? 12.445 24.640 22.724 1.00 42.04 227 GLU A O 1
ATOM 1414 N N . SER A 1 228 ? 12.191 25.726 24.666 1.00 43.02 228 SER A N 1
ATOM 1415 C CA . SER A 1 228 ? 13.431 26.484 24.525 1.00 47.26 228 SER A CA 1
ATOM 1416 C C . SER A 1 228 ? 14.651 25.593 24.720 1.00 43.28 228 SER A C 1
ATOM 1417 O O . SER A 1 228 ? 15.753 25.937 24.291 1.00 48.60 228 SER A O 1
ATOM 1420 N N . ARG A 1 229 ? 14.463 24.457 25.380 1.00 37.74 229 ARG A N 1
ATOM 1421 C CA . ARG A 1 229 ? 15.560 23.514 25.588 1.00 40.31 229 ARG A CA 1
ATOM 1422 C C . ARG A 1 229 ? 15.852 22.635 24.361 1.00 36.94 229 ARG A C 1
ATOM 1423 O O . ARG A 1 229 ? 16.730 21.774 24.397 1.00 37.22 229 ARG A O 1
ATOM 1431 N N . HIS A 1 230 ? 15.106 22.827 23.284 1.00 35.48 230 HIS A N 1
ATOM 1432 C CA . HIS A 1 230 ? 15.356 22.075 22.067 1.00 33.46 230 HIS A CA 1
ATOM 1433 C C . HIS A 1 230 ? 15.695 23.007 20.927 1.00 33.73 230 HIS A C 1
ATOM 1434 O O . HIS A 1 230 ? 15.399 24.193 21.001 1.00 34.91 230 HIS A O 1
ATOM 1441 N N . ILE A 1 231 ? 16.320 22.461 19.889 1.00 30.39 231 ILE A N 1
ATOM 1442 C CA . ILE A 1 231 ? 16.310 23.057 18.556 1.00 29.42 231 ILE A CA 1
ATOM 1443 C C . ILE A 1 231 ? 15.437 22.204 17.638 1.00 31.04 231 ILE A C 1
ATOM 1444 O O . ILE A 1 231 ? 15.128 21.052 17.948 1.00 34.71 231 ILE A O 1
ATOM 1449 N N . ALA A 1 232 ? 15.054 22.753 16.495 1.00 30.97 232 ALA A N 1
ATOM 1450 C CA . ALA A 1 232 ? 14.310 21.990 15.517 1.00 25.41 232 ALA A CA 1
ATOM 1451 C C . ALA A 1 232 ? 15.044 22.084 14.190 1.00 30.90 232 ALA A C 1
ATOM 1452 O O . ALA A 1 232 ? 15.515 23.156 13.824 1.00 32.82 232 ALA A O 1
ATOM 1454 N N . LEU A 1 233 ? 15.163 20.964 13.478 1.00 27.74 233 LEU A N 1
ATOM 1455 C CA . LEU A 1 233 ? 15.850 20.946 12.185 1.00 26.24 233 LEU A CA 1
ATOM 1456 C C . LEU A 1 233 ? 14.909 20.411 11.134 1.00 24.51 233 LEU A C 1
ATOM 1457 O O . LEU A 1 233 ? 14.045 19.600 11.444 1.00 26.39 233 LEU A O 1
ATOM 1462 N N . SER A 1 234 ? 15.041 20.861 9.893 1.00 20.20 234 SER A N 1
ATOM 1463 C CA . SER A 1 234 ? 14.275 20.241 8.819 1.00 25.24 234 SER A CA 1
ATOM 1464 C C . SER A 1 234 ? 15.085 20.313 7.524 1.00 24.82 234 SER A C 1
ATOM 1465 O O . SER A 1 234 ? 16.266 20.594 7.580 1.00 30.07 234 SER A O 1
ATOM 1468 N N . ASN A 1 235 ? 14.491 20.011 6.375 1.00 24.90 235 ASN A N 1
ATOM 1469 C CA . ASN A 1 235 ? 15.241 20.068 5.122 1.00 28.20 235 ASN A CA 1
ATOM 1470 C C . ASN A 1 235 ? 15.955 21.392 4.871 1.00 32.11 235 ASN A C 1
ATOM 1471 O O . ASN A 1 235 ? 17.113 21.409 4.475 1.00 30.35 235 ASN A O 1
ATOM 1476 N N . MET A 1 236 ? 15.267 22.491 5.154 1.00 31.19 236 MET A N 1
ATOM 1477 C CA . MET A 1 236 ? 15.705 23.816 4.749 1.00 28.13 236 MET A CA 1
ATOM 1478 C C . MET A 1 236 ? 16.223 24.662 5.909 1.00 28.83 236 MET A C 1
ATOM 1479 O O . MET A 1 236 ? 15.963 24.341 7.067 1.00 28.09 236 MET A O 1
ATOM 1484 N N . PRO A 1 237 ? 16.965 25.748 5.612 1.00 33.68 237 PRO A N 1
ATOM 1485 C CA . PRO A 1 237 ? 17.366 26.648 6.710 1.00 34.24 237 PRO A CA 1
ATOM 1486 C C . PRO A 1 237 ? 16.188 27.297 7.419 1.00 34.17 237 PRO A C 1
ATOM 1487 O O . PRO A 1 237 ? 15.151 27.568 6.806 1.00 34.20 237 PRO A O 1
ATOM 1491 N N . LYS A 1 238 ? 16.354 27.521 8.716 1.00 31.79 238 LYS A N 1
ATOM 1492 C CA . LYS A 1 238 ? 15.412 28.326 9.474 1.00 38.97 238 LYS A CA 1
ATOM 1493 C C . LYS A 1 238 ? 15.384 29.744 8.920 1.00 41.30 238 LYS A C 1
ATOM 1494 O O . LYS A 1 238 ? 16.419 30.324 8.617 1.00 36.33 238 LYS A O 1
ATOM 1500 N N . VAL A 1 239 ? 14.186 30.271 8.742 1.00 40.11 239 VAL A N 1
ATOM 1501 C CA . VAL A 1 239 ? 14.022 31.639 8.296 1.00 47.11 239 VAL A CA 1
ATOM 1502 C C . VAL A 1 239 ? 13.925 32.568 9.496 1.00 46.79 239 VAL A C 1
ATOM 1503 O O . VAL A 1 239 ? 14.506 33.651 9.509 1.00 45.97 239 VAL A O 1
ATOM 1507 N N . LYS A 1 240 ? 13.213 32.095 10.514 1.00 44.06 240 LYS A N 1
ATOM 1508 C CA . LYS A 1 240 ? 12.696 32.948 11.562 1.00 48.99 240 LYS A CA 1
ATOM 1509 C C . LYS A 1 240 ? 12.140 32.124 12.739 1.00 41.97 240 LYS A C 1
ATOM 1510 O O . LYS A 1 240 ? 11.488 31.121 12.540 1.00 48.70 240 LYS A O 1
ATOM 1516 N N . THR A 1 241 ? 12.429 32.549 13.959 1.00 45.18 241 THR A N 1
ATOM 1517 C CA . THR A 1 241 ? 11.872 31.957 15.166 1.00 41.56 241 THR A CA 1
ATOM 1518 C C . THR A 1 241 ? 10.985 32.992 15.833 1.00 45.39 241 THR A C 1
ATOM 1519 O O . THR A 1 241 ? 11.441 34.099 16.091 1.00 46.27 241 THR A O 1
ATOM 1523 N N . ILE A 1 242 ? 9.729 32.671 16.113 1.00 42.60 242 ILE A N 1
ATOM 1524 C CA . ILE A 1 242 ? 8.895 33.664 16.772 1.00 52.18 242 ILE A CA 1
ATOM 1525 C C . ILE A 1 242 ? 8.464 33.203 18.170 1.00 52.55 242 ILE A C 1
ATOM 1526 O O . ILE A 1 242 ? 8.067 32.048 18.361 1.00 50.17 242 ILE A O 1
ATOM 1531 N N . GLU A 1 243 ? 8.586 34.112 19.143 1.00 56.21 243 GLU A N 1
ATOM 1532 C CA . GLU A 1 243 ? 8.185 33.850 20.536 1.00 61.60 243 GLU A CA 1
ATOM 1533 C C . GLU A 1 243 ? 6.680 33.832 20.721 1.00 54.92 243 GLU A C 1
ATOM 1534 O O . GLU A 1 243 ? 5.988 34.791 20.383 1.00 55.91 243 GLU A O 1
ATOM 1540 N N . LEU A 1 244 ? 6.175 32.736 21.260 1.00 49.97 244 LEU A N 1
ATOM 1541 C CA . LEU A 1 244 ? 4.747 32.614 21.473 1.00 58.02 244 LEU A CA 1
ATOM 1542 C C . LEU A 1 244 ? 4.389 32.994 22.900 1.00 67.44 244 LEU A C 1
ATOM 1543 O O . LEU A 1 244 ? 5.271 33.144 23.761 1.00 63.91 244 LEU A O 1
ATOM 1548 N N A GLU A 1 245 ? 3.087 33.153 23.117 0.41 67.09 245 GLU A N 1
ATOM 1549 N N B GLU A 1 245 ? 3.095 33.132 23.168 0.59 66.98 245 GLU A N 1
ATOM 1550 C CA A GLU A 1 245 ? 2.509 33.540 24.395 0.41 67.81 245 GLU A CA 1
ATOM 1551 C CA B GLU A 1 245 ? 2.650 33.643 24.458 0.59 67.84 245 GLU A CA 1
ATOM 1552 C C A GLU A 1 245 ? 3.137 32.810 25.576 0.41 67.50 245 GLU A C 1
ATOM 1553 C C B GLU A 1 245 ? 3.183 32.808 25.623 0.59 67.20 245 GLU A C 1
ATOM 1554 O O A GLU A 1 245 ? 3.932 33.383 26.321 0.41 69.59 245 GLU A O 1
ATOM 1555 O O B GLU A 1 245 ? 3.976 33.316 26.417 0.59 69.70 245 GLU A O 1
ATOM 1566 N N . GLY A 1 246 ? 2.786 31.540 25.722 1.00 64.86 246 GLY A N 1
ATOM 1567 C CA . GLY A 1 246 ? 3.212 30.716 26.849 1.00 69.60 246 GLY A CA 1
ATOM 1568 C C . GLY A 1 246 ? 4.711 30.499 27.029 1.00 70.63 246 GLY A C 1
ATOM 1569 O O . GLY A 1 246 ? 5.141 29.849 27.984 1.00 68.50 246 GLY A O 1
ATOM 1570 N N . GLY A 1 247 ? 5.508 31.037 26.110 1.00 71.68 247 GLY A N 1
ATOM 1571 C CA . GLY A 1 247 ? 6.951 30.916 26.186 1.00 66.66 247 GLY A CA 1
ATOM 1572 C C . GLY A 1 247 ? 7.514 29.883 25.222 1.00 62.20 247 GLY A C 1
ATOM 1573 O O . GLY A 1 247 ? 8.723 29.660 25.191 1.00 60.20 247 GLY A O 1
ATOM 1574 N N . LEU A 1 248 ? 6.651 29.232 24.450 1.00 49.51 248 LEU A N 1
ATOM 1575 C CA . LEU A 1 248 ? 7.130 28.320 23.424 1.00 51.29 248 LEU A CA 1
ATOM 1576 C C . LEU A 1 248 ? 7.691 29.099 22.242 1.00 54.68 248 LEU A C 1
ATOM 1577 O O . LEU A 1 248 ? 7.409 30.286 22.078 1.00 54.62 248 LEU A O 1
ATOM 1582 N N . LEU A 1 249 ? 8.500 28.429 21.427 1.00 51.02 249 LEU A N 1
ATOM 1583 C CA . LEU A 1 249 ? 9.022 29.040 20.211 1.00 47.07 249 LEU A CA 1
ATOM 1584 C C . LEU A 1 249 ? 8.490 28.337 18.973 1.00 42.61 249 LEU A C 1
ATOM 1585 O O . LEU A 1 249 ? 8.025 27.209 19.027 1.00 45.10 249 LEU A O 1
ATOM 1590 N N . GLU A 1 250 ? 8.530 29.026 17.851 1.00 48.67 250 GLU A N 1
ATOM 1591 C CA . GLU A 1 250 ? 8.044 28.455 16.615 1.00 39.82 250 GLU A CA 1
ATOM 1592 C C . GLU A 1 250 ? 9.072 28.701 15.534 1.00 44.66 250 GLU A C 1
ATOM 1593 O O . GLU A 1 250 ? 9.303 29.844 15.141 1.00 43.10 250 GLU A O 1
ATOM 1599 N N . ASP A 1 251 ? 9.718 27.630 15.072 1.00 43.63 251 ASP A N 1
ATOM 1600 C CA . ASP A 1 251 ? 10.655 27.765 13.968 1.00 42.15 251 ASP A CA 1
ATOM 1601 C C . ASP A 1 251 ? 9.954 27.680 12.599 1.00 41.53 251 ASP A C 1
ATOM 1602 O O . ASP A 1 251 ? 9.173 26.760 12.343 1.00 38.58 251 ASP A O 1
ATOM 1607 N N . HIS A 1 252 ? 10.221 28.672 11.748 1.00 40.25 252 HIS A N 1
ATOM 1608 C CA . HIS A 1 252 ? 9.744 28.695 10.365 1.00 40.82 252 HIS A CA 1
ATOM 1609 C C . HIS A 1 252 ? 10.912 28.351 9.465 1.00 40.18 252 HIS A C 1
ATOM 1610 O O . HIS A 1 252 ? 11.997 28.933 9.602 1.00 41.70 252 HIS A O 1
ATOM 1617 N N . PHE A 1 253 ? 10.689 27.450 8.519 1.00 35.56 253 PHE A N 1
ATOM 1618 C CA . PHE A 1 253 ? 11.751 27.051 7.613 1.00 35.95 253 PHE A CA 1
ATOM 1619 C C . PHE A 1 253 ? 11.462 27.517 6.198 1.00 29.66 253 PHE A C 1
ATOM 1620 O O . PHE A 1 253 ? 10.320 27.533 5.772 1.00 34.31 253 PHE A O 1
ATOM 1628 N N . GLU A 1 254 ? 12.506 27.906 5.479 1.00 32.01 254 GLU A N 1
ATOM 1629 C CA . GLU A 1 254 ? 12.406 28.207 4.050 1.00 30.84 254 GLU A CA 1
ATOM 1630 C C . GLU A 1 254 ? 11.652 27.102 3.324 1.00 32.52 254 GLU A C 1
ATOM 1631 O O . GLU A 1 254 ? 11.838 25.925 3.611 1.00 41.75 254 GLU A O 1
ATOM 1637 N N . THR A 1 255 ? 10.770 27.488 2.415 1.00 33.67 255 THR A N 1
ATOM 1638 C CA . THR A 1 255 ? 10.047 26.569 1.543 1.00 34.95 255 THR A CA 1
ATOM 1639 C C . THR A 1 255 ? 11.001 25.687 0.730 1.00 31.35 255 THR A C 1
ATOM 1640 O O . THR A 1 255 ? 11.977 26.191 0.194 1.00 36.75 255 THR A O 1
ATOM 1644 N N . THR A 1 256 ? 10.732 24.388 0.622 1.00 29.26 256 THR A N 1
ATOM 1645 C CA . THR A 1 256 ? 11.651 23.526 -0.145 1.00 34.19 256 THR A CA 1
ATOM 1646 C C . THR A 1 256 ? 11.451 23.729 -1.631 1.00 30.82 256 THR A C 1
ATOM 1647 O O . THR A 1 256 ? 10.422 24.252 -2.060 1.00 32.70 256 THR A O 1
ATOM 1651 N N . VAL A 1 257 ? 12.422 23.281 -2.416 1.00 28.19 257 VAL A N 1
ATOM 1652 C CA . VAL A 1 257 ? 12.207 23.115 -3.855 1.00 30.19 257 VAL A CA 1
ATOM 1653 C C . VAL A 1 257 ? 11.264 21.940 -4.108 1.00 29.43 257 VAL A C 1
ATOM 1654 O O . VAL A 1 257 ? 10.845 21.262 -3.177 1.00 29.41 257 VAL A O 1
ATOM 1658 N N . LYS A 1 258 ? 10.909 21.703 -5.359 1.00 26.69 258 LYS A N 1
ATOM 1659 C CA . LYS A 1 258 ? 10.095 20.527 -5.683 1.00 34.44 258 LYS A CA 1
ATOM 1660 C C . LYS A 1 258 ? 10.775 19.217 -5.229 1.00 32.31 258 LYS A C 1
ATOM 1661 O O . LYS A 1 258 ? 11.921 18.961 -5.598 1.00 28.33 258 LYS A O 1
ATOM 1667 N N . MET A 1 259 ? 10.089 18.414 -4.412 1.00 31.63 259 MET A N 1
ATOM 1668 C CA . MET A 1 259 ? 10.648 17.130 -3.966 1.00 26.87 259 MET A CA 1
ATOM 1669 C C . MET A 1 259 ? 9.593 16.098 -3.578 1.00 33.09 259 MET A C 1
ATOM 1670 O O . MET A 1 259 ? 8.437 16.443 -3.415 1.00 32.88 259 MET A O 1
ATOM 1675 N N . SER A 1 260 ? 10.009 14.838 -3.402 1.00 31.96 260 SER A N 1
ATOM 1676 C CA . SER A 1 260 ? 9.093 13.750 -3.062 1.00 26.71 260 SER A CA 1
ATOM 1677 C C . SER A 1 260 ? 8.828 13.670 -1.576 1.00 29.03 260 SER A C 1
ATOM 1678 O O . SER A 1 260 ? 9.680 14.046 -0.776 1.00 28.73 260 SER A O 1
ATOM 1681 N N . THR A 1 261 ? 7.663 13.137 -1.209 1.00 28.09 261 THR A N 1
ATOM 1682 C CA . THR A 1 261 ? 7.243 13.126 0.190 1.00 22.20 261 THR A CA 1
ATOM 1683 C C . THR A 1 261 ? 8.172 12.324 1.088 1.00 27.72 261 THR A C 1
ATOM 1684 O O . THR A 1 261 ? 8.348 12.671 2.255 1.00 28.67 261 THR A O 1
ATOM 1688 N N . TYR A 1 262 ? 8.788 11.272 0.552 1.00 25.43 262 TYR A N 1
ATOM 1689 C CA . TYR A 1 262 ? 9.547 10.377 1.395 1.00 23.54 262 TYR A CA 1
ATOM 1690 C C . TYR A 1 262 ? 10.823 11.023 1.912 1.00 27.26 262 TYR A C 1
ATOM 1691 O O . TYR A 1 262 ? 11.459 10.476 2.798 1.00 30.81 262 TYR A O 1
ATOM 1700 N N . LEU A 1 263 ? 11.169 12.197 1.388 1.00 28.58 263 LEU A N 1
ATOM 1701 C CA . LEU A 1 263 ? 12.391 12.909 1.772 1.00 25.26 263 LEU A CA 1
ATOM 1702 C C . LEU A 1 263 ? 12.114 14.053 2.736 1.00 28.91 263 LEU A C 1
ATOM 1703 O O . LEU A 1 263 ? 13.052 14.661 3.255 1.00 28.28 263 LEU A O 1
ATOM 1708 N N . VAL A 1 264 ? 10.837 14.372 2.951 1.00 24.96 264 VAL A N 1
ATOM 1709 C CA . VAL A 1 264 ? 10.496 15.395 3.928 1.00 26.12 264 VAL A CA 1
ATOM 1710 C C . VAL A 1 264 ? 11.095 15.005 5.271 1.00 26.64 264 VAL A C 1
ATOM 1711 O O . VAL A 1 264 ? 10.968 13.856 5.677 1.00 26.36 264 VAL A O 1
ATOM 1715 N N . ALA A 1 265 ? 11.756 15.925 5.966 1.00 28.47 265 ALA A N 1
ATOM 1716 C CA . ALA A 1 265 ? 12.299 15.568 7.291 1.00 28.69 265 ALA A CA 1
ATOM 1717 C C . ALA A 1 265 ? 12.201 16.674 8.344 1.00 24.63 265 ALA A C 1
ATOM 1718 O O . ALA A 1 265 ? 12.257 17.835 8.017 1.00 29.13 265 ALA A O 1
ATOM 1720 N N . TYR A 1 266 ? 12.076 16.303 9.613 1.00 26.95 266 TYR A N 1
ATOM 1721 C CA . TYR A 1 266 ? 12.137 17.273 10.702 1.00 26.34 266 TYR A CA 1
ATOM 1722 C C . TYR A 1 266 ? 12.466 16.584 12.017 1.00 27.83 266 TYR A C 1
ATOM 1723 O O . TYR A 1 266 ? 12.137 15.423 12.219 1.00 29.84 266 TYR A O 1
ATOM 1732 N N . ILE A 1 267 ? 13.166 17.309 12.886 1.00 26.13 267 ILE A N 1
ATOM 1733 C CA . ILE A 1 267 ? 13.736 16.741 14.085 1.00 28.72 267 ILE A CA 1
ATOM 1734 C C . ILE A 1 267 ? 13.628 17.717 15.241 1.00 32.45 267 ILE A C 1
ATOM 1735 O O . ILE A 1 267 ? 13.824 18.915 15.043 1.00 31.72 267 ILE A O 1
ATOM 1740 N N . VAL A 1 268 ? 13.297 17.211 16.432 1.00 28.73 268 VAL A N 1
ATOM 1741 C CA . VAL A 1 268 ? 13.374 18.015 17.631 1.00 29.29 268 VAL A CA 1
ATOM 1742 C C . VAL A 1 268 ? 14.349 17.333 18.609 1.00 31.21 268 VAL A C 1
ATOM 1743 O O . VAL A 1 268 ? 14.221 16.153 18.924 1.00 27.95 268 VAL A O 1
ATOM 1747 N N . CYS A 1 269 ? 15.338 18.096 19.061 1.00 30.45 269 CYS A N 1
ATOM 1748 C CA . CYS A 1 269 ? 16.439 17.568 19.851 1.00 33.19 269 CYS A CA 1
ATOM 1749 C C . CYS A 1 269 ? 17.242 18.696 20.485 1.00 33.47 269 CYS A C 1
ATOM 1750 O O . CYS A 1 269 ? 16.891 19.866 20.369 1.00 37.87 269 CYS A O 1
ATOM 1753 N N . ASP A 1 270 ? 18.319 18.336 21.163 1.00 31.06 270 ASP A N 1
ATOM 1754 C CA . ASP A 1 270 ? 19.201 19.316 21.776 1.00 31.09 270 ASP A CA 1
ATOM 1755 C C . ASP A 1 270 ? 20.628 19.051 21.376 1.00 32.64 270 ASP A C 1
ATOM 1756 O O . ASP A 1 270 ? 21.508 19.098 22.206 1.00 36.21 270 ASP A O 1
ATOM 1761 N N . PHE A 1 271 ? 20.856 18.767 20.100 1.00 38.21 271 PHE A N 1
ATOM 1762 C CA . PHE A 1 271 ? 22.167 18.302 19.663 1.00 34.78 271 PHE A CA 1
ATOM 1763 C C . PHE A 1 271 ? 23.135 19.460 19.471 1.00 33.06 271 PHE A C 1
ATOM 1764 O O . PHE A 1 271 ? 22.706 20.587 19.308 1.00 36.03 271 PHE A O 1
ATOM 1772 N N . HIS A 1 272 ? 24.436 19.186 19.490 1.00 27.94 272 HIS A N 1
ATOM 1773 C CA . HIS A 1 272 ? 25.438 20.208 19.141 1.00 33.72 272 HIS A CA 1
ATOM 1774 C C . HIS A 1 272 ? 25.936 20.012 17.711 1.00 33.14 272 HIS A C 1
ATOM 1775 O O . HIS A 1 272 ? 25.782 18.945 17.136 1.00 38.04 272 HIS A O 1
ATOM 1782 N N . SER A 1 273 ? 26.570 21.025 17.148 1.00 30.19 273 SER A N 1
ATOM 1783 C CA . SER A 1 273 ? 27.007 20.942 15.774 1.00 32.82 273 SER A CA 1
ATOM 1784 C C . SER A 1 273 ? 28.371 21.568 15.618 1.00 37.09 273 SER A C 1
ATOM 1785 O O . SER A 1 273 ? 28.776 22.355 16.455 1.00 37.76 273 SER A O 1
ATOM 1788 N N . LEU A 1 274 ? 29.080 21.160 14.568 1.00 31.75 274 LEU A N 1
ATOM 1789 C CA . LEU A 1 274 ? 30.237 21.865 14.041 1.00 28.35 274 LEU A CA 1
ATOM 1790 C C . LEU A 1 274 ? 29.890 22.168 12.599 1.00 33.85 274 LEU A C 1
ATOM 1791 O O . LEU A 1 274 ? 29.210 21.375 11.953 1.00 35.31 274 LEU A O 1
ATOM 1796 N N . SER A 1 275 ? 30.402 23.275 12.084 1.00 27.45 275 SER A N 1
ATOM 1797 C CA . SER A 1 275 ? 30.021 23.797 10.791 1.00 28.57 275 SER A CA 1
ATOM 1798 C C . SER A 1 275 ? 31.239 24.147 9.934 1.00 36.98 275 SER A C 1
ATOM 1799 O O . SER A 1 275 ? 32.337 24.391 10.444 1.00 33.20 275 SER A O 1
ATOM 1802 N N . GLY A 1 276 ? 31.020 24.187 8.623 1.00 32.04 276 GLY A N 1
ATOM 1803 C CA . GLY A 1 276 ? 32.015 24.653 7.678 1.00 29.41 276 GLY A CA 1
ATOM 1804 C C . GLY A 1 276 ? 31.291 25.023 6.406 1.00 30.77 276 GLY A C 1
ATOM 1805 O O . GLY A 1 276 ? 30.123 24.682 6.224 1.00 32.73 276 GLY A O 1
ATOM 1806 N N . PHE A 1 277 ? 31.975 25.729 5.522 1.00 32.72 277 PHE A N 1
ATOM 1807 C CA . PHE A 1 277 ? 31.380 26.069 4.243 1.00 25.77 277 PHE A CA 1
ATOM 1808 C C . PHE A 1 277 ? 32.121 25.333 3.154 1.00 26.40 277 PHE A C 1
ATOM 1809 O O . PHE A 1 277 ? 33.322 25.123 3.251 1.00 32.26 277 PHE A O 1
ATOM 1817 N N . THR A 1 278 ? 31.391 24.883 2.146 1.00 26.48 278 THR A N 1
ATOM 1818 C CA . THR A 1 278 ? 32.012 24.379 0.926 1.00 31.17 278 THR A CA 1
ATOM 1819 C C . THR A 1 278 ? 32.499 25.511 0.032 1.00 32.20 278 THR A C 1
ATOM 1820 O O . THR A 1 278 ? 32.166 26.673 0.243 1.00 32.78 278 THR A O 1
ATOM 1824 N N . SER A 1 279 ? 33.268 25.151 -0.989 1.00 39.46 279 SER A N 1
ATOM 1825 C CA . SER A 1 279 ? 33.738 26.093 -2.006 1.00 35.79 279 SER A CA 1
ATOM 1826 C C . SER A 1 279 ? 32.614 26.906 -2.608 1.00 34.91 279 SER A C 1
ATOM 1827 O O . SER A 1 279 ? 32.791 28.084 -2.943 1.00 41.97 279 SER A O 1
ATOM 1830 N N . SER A 1 280 ? 31.468 26.256 -2.767 1.00 28.36 280 SER A N 1
ATOM 1831 C CA . SER A 1 280 ? 30.316 26.838 -3.413 1.00 32.00 280 SER A CA 1
ATOM 1832 C C . SER A 1 280 ? 29.400 27.493 -2.382 1.00 32.72 280 SER A C 1
ATOM 1833 O O . SER A 1 280 ? 28.315 27.999 -2.703 1.00 33.59 280 SER A O 1
ATOM 1836 N N . GLY A 1 281 ? 29.845 27.484 -1.134 1.00 36.65 281 GLY A N 1
ATOM 1837 C CA . GLY A 1 281 ? 29.187 28.266 -0.112 1.00 31.21 281 GLY A CA 1
ATOM 1838 C C . GLY A 1 281 ? 28.011 27.592 0.534 1.00 33.94 281 GLY A C 1
ATOM 1839 O O . GLY A 1 281 ? 27.133 28.286 1.028 1.00 36.08 281 GLY A O 1
ATOM 1840 N N . VAL A 1 282 ? 27.982 26.257 0.535 1.00 32.13 282 VAL A N 1
ATOM 1841 C CA . VAL A 1 282 ? 26.978 25.542 1.321 1.00 28.34 282 VAL A CA 1
ATOM 1842 C C . VAL A 1 282 ? 27.447 25.439 2.780 1.00 30.45 282 VAL A C 1
ATOM 1843 O O . VAL A 1 282 ? 28.598 25.046 3.073 1.00 29.97 282 VAL A O 1
ATOM 1847 N N . LYS A 1 283 ? 26.570 25.821 3.696 1.00 24.65 283 LYS A N 1
ATOM 1848 C CA . LYS A 1 283 ? 26.830 25.545 5.106 1.00 23.72 283 LYS A CA 1
ATOM 1849 C C . LYS A 1 283 ? 26.553 24.051 5.454 1.00 31.22 283 LYS A C 1
ATOM 1850 O O . LYS A 1 283 ? 25.395 23.572 5.441 1.00 25.10 283 LYS A O 1
ATOM 1856 N N . VAL A 1 284 ? 27.638 23.324 5.727 1.00 30.91 284 VAL A N 1
ATOM 1857 C CA . VAL A 1 284 ? 27.572 21.926 6.148 1.00 28.53 284 VAL A CA 1
ATOM 1858 C C . VAL A 1 284 ? 27.724 21.843 7.664 1.00 27.91 284 VAL A C 1
ATOM 1859 O O . VAL A 1 284 ? 28.713 22.291 8.218 1.00 33.18 284 VAL A O 1
ATOM 1863 N N . SER A 1 285 ? 26.722 21.305 8.337 1.00 30.10 285 SER A N 1
ATOM 1864 C CA . SER A 1 285 ? 26.783 21.113 9.785 1.00 26.86 285 SER A CA 1
ATOM 1865 C C . SER A 1 285 ? 26.713 19.629 10.133 1.00 28.26 285 SER A C 1
ATOM 1866 O O . SER A 1 285 ? 25.971 18.878 9.510 1.00 27.85 285 SER A O 1
ATOM 1869 N N . ILE A 1 286 ? 27.485 19.212 11.122 1.00 27.43 286 ILE A N 1
ATOM 1870 C CA . ILE A 1 286 ? 27.358 17.865 11.654 1.00 25.16 286 ILE A CA 1
ATOM 1871 C C . ILE A 1 286 ? 26.771 17.952 13.085 1.00 31.16 286 ILE A C 1
ATOM 1872 O O . ILE A 1 286 ? 27.361 18.583 13.963 1.00 30.30 286 ILE A O 1
ATOM 1877 N N . TYR A 1 287 ? 25.605 17.334 13.294 1.00 26.75 287 TYR A N 1
ATOM 1878 C CA . TYR A 1 287 ? 24.964 17.270 14.598 1.00 25.32 287 TYR A CA 1
ATOM 1879 C C . TYR A 1 287 ? 25.128 15.927 15.272 1.00 30.61 287 TYR A C 1
ATOM 1880 O O . TYR A 1 287 ? 25.138 14.865 14.645 1.00 29.32 287 TYR A O 1
ATOM 1889 N N . ALA A 1 288 ? 25.217 15.991 16.586 1.00 30.61 288 ALA A N 1
ATOM 1890 C CA . ALA A 1 288 ? 25.373 14.812 17.397 1.00 27.61 288 ALA A CA 1
ATOM 1891 C C . ALA A 1 288 ? 24.970 15.202 18.819 1.00 31.61 288 ALA A C 1
ATOM 1892 O O . ALA A 1 288 ? 24.857 16.379 19.139 1.00 36.02 288 ALA A O 1
ATOM 1894 N N . SER A 1 289 ? 24.724 14.219 19.662 1.00 31.79 289 SER A N 1
ATOM 1895 C CA . SER A 1 289 ? 24.470 14.489 21.056 1.00 37.80 289 SER A CA 1
ATOM 1896 C C . SER A 1 289 ? 25.651 15.296 21.599 1.00 35.30 289 SER A C 1
ATOM 1897 O O . SER A 1 289 ? 26.777 15.159 21.114 1.00 33.39 289 SER A O 1
ATOM 1900 N N . PRO A 1 290 ? 25.386 16.168 22.582 1.00 34.82 290 PRO A N 1
ATOM 1901 C CA . PRO A 1 290 ? 26.347 17.226 22.935 1.00 36.93 290 PRO A CA 1
ATOM 1902 C C . PRO A 1 290 ? 27.690 16.694 23.440 1.00 33.59 290 PRO A C 1
ATOM 1903 O O . PRO A 1 290 ? 28.715 17.276 23.132 1.00 34.20 290 PRO A O 1
ATOM 1907 N N . ASP A 1 291 ? 27.696 15.598 24.182 1.00 32.80 291 ASP A N 1
ATOM 1908 C CA . ASP A 1 291 ? 28.964 15.049 24.654 1.00 33.65 291 ASP A CA 1
ATOM 1909 C C . ASP A 1 291 ? 29.803 14.387 23.568 1.00 40.21 291 ASP A C 1
ATOM 1910 O O . ASP A 1 291 ? 30.888 13.887 23.846 1.00 39.76 291 ASP A O 1
ATOM 1915 N N . LYS A 1 292 ? 29.311 14.375 22.331 1.00 37.46 292 LYS A N 1
ATOM 1916 C CA . LYS A 1 292 ? 29.995 13.638 21.292 1.00 35.76 292 LYS A CA 1
ATOM 1917 C C . LYS A 1 292 ? 30.501 14.547 20.196 1.00 35.84 292 LYS A C 1
ATOM 1918 O O . LYS A 1 292 ? 31.028 14.063 19.200 1.00 35.71 292 LYS A O 1
ATOM 1924 N N . ARG A 1 293 ? 30.383 15.859 20.410 1.00 38.13 293 ARG A N 1
ATOM 1925 C CA . ARG A 1 293 ? 30.706 16.835 19.374 1.00 44.84 293 ARG A CA 1
ATOM 1926 C C . ARG A 1 293 ? 32.123 16.615 18.841 1.00 39.22 293 ARG A C 1
ATOM 1927 O O . ARG A 1 293 ? 32.407 16.785 17.661 1.00 35.71 293 ARG A O 1
ATOM 1935 N N . ASN A 1 294 ? 32.992 16.205 19.743 1.00 36.93 294 ASN A N 1
ATOM 1936 C CA . ASN A 1 294 ? 34.339 15.765 19.425 1.00 41.60 294 ASN A CA 1
ATOM 1937 C C . ASN A 1 294 ? 34.424 14.804 18.222 1.00 40.12 294 ASN A C 1
ATOM 1938 O O . ASN A 1 294 ? 35.415 14.776 17.494 1.00 39.49 294 ASN A O 1
ATOM 1943 N N . GLN A 1 295 ? 33.390 13.994 18.026 1.00 36.93 295 GLN A N 1
ATOM 1944 C CA . GLN A 1 295 ? 33.509 12.870 17.113 1.00 35.87 295 GLN A CA 1
ATOM 1945 C C . GLN A 1 295 ? 33.030 13.218 15.702 1.00 33.77 295 GLN A C 1
ATOM 1946 O O . GLN A 1 295 ? 32.987 12.363 14.822 1.00 30.38 295 GLN A O 1
ATOM 1952 N N . THR A 1 296 ? 32.696 14.478 15.480 1.00 32.37 296 THR A N 1
ATOM 1953 C CA . THR A 1 296 ? 32.066 14.842 14.240 1.00 25.05 296 THR A CA 1
ATOM 1954 C C . THR A 1 296 ? 33.067 15.447 13.294 1.00 30.53 296 THR A C 1
ATOM 1955 O O . THR A 1 296 ? 32.724 15.776 12.166 1.00 28.73 296 THR A O 1
ATOM 1959 N N . HIS A 1 297 ? 34.309 15.570 13.740 1.00 33.28 297 HIS A N 1
ATOM 1960 C CA . HIS A 1 297 ? 35.304 16.301 12.961 1.00 31.84 297 HIS A CA 1
ATOM 1961 C C . HIS A 1 297 ? 35.574 15.651 11.623 1.00 28.26 297 HIS A C 1
ATOM 1962 O O . HIS A 1 297 ? 35.646 16.333 10.592 1.00 28.00 297 HIS A O 1
ATOM 1969 N N . TYR A 1 298 ? 35.705 14.330 11.625 1.00 30.51 298 TYR A N 1
ATOM 1970 C CA . TYR A 1 298 ? 36.060 13.665 10.385 1.00 27.44 298 TYR A CA 1
ATOM 1971 C C . TYR A 1 298 ? 34.933 13.807 9.381 1.00 28.02 298 TYR A C 1
ATOM 1972 O O . TYR A 1 298 ? 35.177 14.016 8.199 1.00 33.52 298 TYR A O 1
ATOM 1981 N N . ALA A 1 299 ? 33.701 13.705 9.860 1.00 26.44 299 ALA A N 1
ATOM 1982 C CA . ALA A 1 299 ? 32.540 13.816 8.994 1.00 30.91 299 ALA A CA 1
ATOM 1983 C C . ALA A 1 299 ? 32.472 15.197 8.345 1.00 25.96 299 ALA A C 1
ATOM 1984 O O . ALA A 1 299 ? 32.126 15.322 7.188 1.00 26.02 299 ALA A O 1
ATOM 1986 N N . LEU A 1 300 ? 32.829 16.229 9.089 1.00 24.81 300 LEU A N 1
ATOM 1987 C CA . LEU A 1 300 ? 32.769 17.577 8.539 1.00 31.71 300 LEU A CA 1
ATOM 1988 C C . LEU A 1 300 ? 33.791 17.705 7.422 1.00 29.80 300 LEU A C 1
ATOM 1989 O O . LEU A 1 300 ? 33.508 18.202 6.333 1.00 30.58 300 LEU A O 1
ATOM 1994 N N . GLN A 1 301 ? 34.983 17.213 7.704 1.00 29.93 301 GLN A N 1
ATOM 1995 C CA . GLN A 1 301 ? 36.032 17.228 6.726 1.00 27.35 301 GLN A CA 1
ATOM 1996 C C . GLN A 1 301 ? 35.602 16.439 5.462 1.00 30.82 301 GLN A C 1
ATOM 1997 O O . GLN A 1 301 ? 35.646 16.984 4.358 1.00 35.23 301 GLN A O 1
ATOM 2003 N N . ALA A 1 302 ? 35.129 15.200 5.608 1.00 27.09 302 ALA A N 1
ATOM 2004 C CA . ALA A 1 302 ? 34.781 14.394 4.418 1.00 30.89 302 ALA A CA 1
ATOM 2005 C C . ALA A 1 302 ? 33.581 14.936 3.631 1.00 32.96 302 ALA A C 1
ATOM 2006 O O . ALA A 1 302 ? 33.612 14.981 2.380 1.00 32.28 302 ALA A O 1
ATOM 2008 N N . SER A 1 303 ? 32.530 15.347 4.338 1.00 27.02 303 SER A N 1
ATOM 2009 C CA . SER A 1 303 ? 31.353 15.818 3.625 1.00 29.30 303 SER A CA 1
ATOM 2010 C C . SER A 1 303 ? 31.660 17.099 2.845 1.00 27.29 303 SER A C 1
ATOM 2011 O O . SER A 1 303 ? 31.140 17.262 1.756 1.00 33.08 303 SER A O 1
ATOM 2014 N N . LEU A 1 304 ? 32.515 17.987 3.356 1.00 32.40 304 LEU A N 1
ATOM 2015 C CA . LEU A 1 304 ? 32.910 19.185 2.557 1.00 35.91 304 LEU A CA 1
ATOM 2016 C C . LEU A 1 304 ? 33.656 18.778 1.294 1.00 32.05 304 LEU A C 1
ATOM 2017 O O . LEU A 1 304 ? 33.327 19.193 0.185 1.00 33.82 304 LEU A O 1
ATOM 2022 N N . LYS A 1 305 ? 34.681 17.959 1.479 1.00 31.74 305 LYS A N 1
ATOM 2023 C CA . LYS A 1 305 ? 35.459 17.459 0.354 1.00 35.47 305 LYS A CA 1
ATOM 2024 C C . LYS A 1 305 ? 34.581 16.709 -0.685 1.00 34.46 305 LYS A C 1
ATOM 2025 O O . LYS A 1 305 ? 34.750 16.867 -1.888 1.00 31.57 305 LYS A O 1
ATOM 2031 N N . LEU A 1 306 ? 33.625 15.916 -0.209 1.00 32.70 306 LEU A N 1
ATOM 2032 C CA . LEU A 1 306 ? 32.830 15.095 -1.109 1.00 30.61 306 LEU A CA 1
ATOM 2033 C C . LEU A 1 306 ? 31.754 15.926 -1.779 1.00 31.14 306 LEU A C 1
ATOM 2034 O O . LEU A 1 306 ? 31.461 15.711 -2.956 1.00 33.80 306 LEU A O 1
ATOM 2039 N N . LEU A 1 307 ? 31.148 16.863 -1.053 1.00 29.56 307 LEU A N 1
ATOM 2040 C CA . LEU A 1 307 ? 30.133 17.702 -1.683 1.00 28.84 307 LEU A CA 1
ATOM 2041 C C . LEU A 1 307 ? 30.778 18.516 -2.829 1.00 36.33 307 LEU A C 1
ATOM 2042 O O . LEU A 1 307 ? 30.209 18.626 -3.928 1.00 34.68 307 LEU A O 1
ATOM 2047 N N . ASP A 1 308 ? 31.976 19.053 -2.585 1.00 37.28 308 ASP A N 1
ATOM 2048 C CA . ASP A 1 308 ? 32.718 19.778 -3.621 1.00 31.92 308 ASP A CA 1
ATOM 2049 C C . ASP A 1 308 ? 32.961 18.912 -4.860 1.00 38.18 308 ASP A C 1
ATOM 2050 O O . ASP A 1 308 ? 32.691 19.344 -5.993 1.00 36.70 308 ASP A O 1
ATOM 2055 N N . PHE A 1 309 ? 33.469 17.696 -4.656 1.00 37.12 309 PHE A N 1
ATOM 2056 C CA . PHE A 1 309 ? 33.683 16.788 -5.777 1.00 32.41 309 PHE A CA 1
ATOM 2057 C C . PHE A 1 309 ? 32.381 16.541 -6.528 1.00 33.80 309 PHE A C 1
ATOM 2058 O O . PHE A 1 309 ? 32.348 16.591 -7.738 1.00 35.10 309 PHE A O 1
ATOM 2066 N N . TYR A 1 310 ? 31.298 16.261 -5.829 1.00 30.43 310 TYR A N 1
ATOM 2067 C CA . TYR A 1 310 ? 30.072 16.004 -6.568 1.00 30.31 310 TYR A CA 1
ATOM 2068 C C . TYR A 1 310 ? 29.595 17.190 -7.415 1.00 32.83 310 TYR A C 1
ATOM 2069 O O . TYR A 1 310 ? 28.983 17.001 -8.467 1.00 36.69 310 TYR A O 1
ATOM 2078 N N . GLU A 1 311 ? 29.863 18.410 -6.980 1.00 34.73 311 GLU A N 1
ATOM 2079 C CA . GLU A 1 311 ? 29.402 19.573 -7.740 1.00 34.58 311 GLU A CA 1
ATOM 2080 C C . GLU A 1 311 ? 30.209 19.701 -9.054 1.00 32.71 311 GLU A C 1
ATOM 2081 O O . GLU A 1 311 ? 29.660 19.973 -10.116 1.00 32.64 311 GLU A O 1
ATOM 2087 N N . LYS A 1 312 ? 31.507 19.453 -8.971 1.00 38.68 312 LYS A N 1
ATOM 2088 C CA . LYS A 1 312 ? 32.364 19.419 -10.149 1.00 39.27 312 LYS A CA 1
ATOM 2089 C C . LYS A 1 312 ? 31.948 18.275 -11.059 1.00 35.09 312 LYS A C 1
ATOM 2090 O O . LYS A 1 312 ? 31.655 18.467 -12.224 1.00 37.32 312 LYS A O 1
ATOM 2096 N N . TYR A 1 313 ? 31.894 17.074 -10.512 1.00 40.52 313 TYR A N 1
ATOM 2097 C CA . TYR A 1 313 ? 31.634 15.900 -11.333 1.00 36.80 313 TYR A CA 1
ATOM 2098 C C . TYR A 1 313 ? 30.280 15.980 -12.033 1.00 36.67 313 TYR A C 1
ATOM 2099 O O . TYR A 1 313 ? 30.190 15.696 -13.229 1.00 30.87 313 TYR A O 1
ATOM 2108 N N . PHE A 1 314 ? 29.232 16.368 -11.307 1.00 32.37 314 PHE A N 1
ATOM 2109 C CA . PHE A 1 314 ? 27.896 16.349 -11.908 1.00 33.16 314 PHE A CA 1
ATOM 2110 C C . PHE A 1 314 ? 27.651 17.601 -12.752 1.00 33.90 314 PHE A C 1
ATOM 2111 O O . PHE A 1 314 ? 26.666 17.666 -13.488 1.00 30.47 314 PHE A O 1
ATOM 2119 N N . ASP A 1 315 ? 28.559 18.577 -12.632 1.00 34.69 315 ASP A N 1
ATOM 2120 C CA . ASP A 1 315 ? 28.367 19.928 -13.145 1.00 35.16 315 ASP A CA 1
ATOM 2121 C C . ASP A 1 315 ? 27.034 20.540 -12.695 1.00 35.28 315 ASP A C 1
ATOM 2122 O O . ASP A 1 315 ? 26.376 21.243 -13.454 1.00 42.93 315 ASP A O 1
ATOM 2127 N N . ILE A 1 316 ? 26.621 20.277 -11.463 1.00 37.85 316 ILE A N 1
ATOM 2128 C CA . ILE A 1 316 ? 25.387 20.882 -10.933 1.00 34.66 316 ILE A CA 1
ATOM 2129 C C . ILE A 1 316 ? 25.549 21.235 -9.473 1.00 38.33 316 ILE A C 1
ATOM 2130 O O . ILE A 1 316 ? 25.918 20.376 -8.673 1.00 36.69 316 ILE A O 1
ATOM 2135 N N . TYR A 1 317 ? 25.249 22.477 -9.106 1.00 38.78 317 TYR A N 1
ATOM 2136 C CA . TYR A 1 317 ? 25.406 22.871 -7.720 1.00 33.85 317 TYR A CA 1
ATOM 2137 C C . TYR A 1 317 ? 24.400 22.141 -6.850 1.00 33.14 317 TYR A C 1
ATOM 2138 O O . TYR A 1 317 ? 23.295 21.841 -7.307 1.00 31.26 317 TYR A O 1
ATOM 2147 N N . TYR A 1 318 ? 24.790 21.841 -5.610 1.00 29.97 318 TYR A N 1
ATOM 2148 C CA . TYR A 1 318 ? 23.824 21.499 -4.577 1.00 30.33 318 TYR A CA 1
ATOM 2149 C C . TYR A 1 318 ? 22.962 22.742 -4.414 1.00 36.50 318 TYR A C 1
ATOM 2150 O O . TYR A 1 318 ? 23.484 23.835 -4.156 1.00 39.69 318 TYR A O 1
ATOM 2159 N N . PRO A 1 319 ? 21.649 22.600 -4.591 1.00 28.58 319 PRO A N 1
ATOM 2160 C CA . PRO A 1 319 ? 20.761 23.771 -4.693 1.00 22.38 319 PRO A CA 1
ATOM 2161 C C . PRO A 1 319 ? 20.419 24.454 -3.359 1.00 31.85 319 PRO A C 1
ATOM 2162 O O . PRO A 1 319 ? 20.054 25.627 -3.352 1.00 31.22 319 PRO A O 1
ATOM 2166 N N . LEU A 1 320 ? 20.527 23.747 -2.244 1.00 32.22 320 LEU A N 1
ATOM 2167 C CA . LEU A 1 320 ? 20.089 24.310 -0.981 1.00 27.47 320 LEU A CA 1
ATOM 2168 C C . LEU A 1 320 ? 21.244 25.045 -0.298 1.00 34.19 320 LEU A C 1
ATOM 2169 O O . LEU A 1 320 ? 22.416 24.830 -0.639 1.00 27.98 320 LEU A O 1
ATOM 2174 N N . SER A 1 321 ? 20.925 25.911 0.663 1.00 30.84 321 SER A N 1
ATOM 2175 C CA . SER A 1 321 ? 21.955 26.799 1.174 1.00 33.20 321 SER A CA 1
ATOM 2176 C C . SER A 1 321 ? 22.682 26.156 2.362 1.00 33.94 321 SER A C 1
ATOM 2177 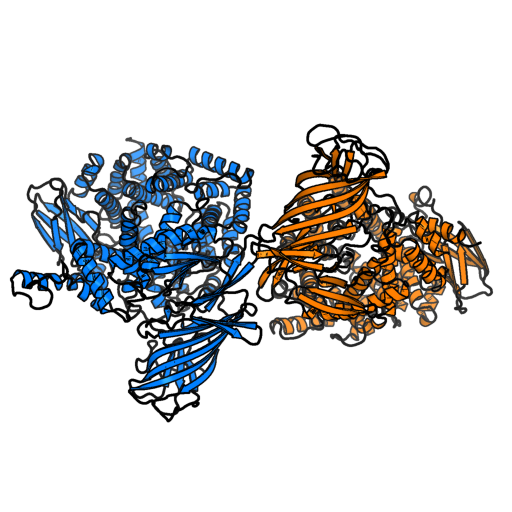O O . SER A 1 321 ? 23.798 26.563 2.740 1.00 34.27 321 SER A O 1
ATOM 2180 N N . LYS A 1 322 ? 22.062 25.138 2.938 1.00 25.76 322 LYS A N 1
ATOM 2181 C CA . LYS A 1 322 ? 22.732 24.365 3.967 1.00 28.84 322 LYS A CA 1
ATOM 2182 C C . LYS A 1 322 ? 22.578 22.843 3.757 1.00 30.87 322 LYS A C 1
ATOM 2183 O O . LYS A 1 322 ? 21.637 22.366 3.117 1.00 27.85 322 LYS A O 1
ATOM 2189 N N . LEU A 1 323 ? 23.512 22.093 4.319 1.00 25.58 323 LEU A N 1
ATOM 2190 C CA . LEU A 1 323 ? 23.399 20.646 4.374 1.00 24.19 323 LEU A CA 1
ATOM 2191 C C . LEU A 1 323 ? 23.745 20.178 5.780 1.00 29.12 323 LEU A C 1
ATOM 2192 O O . LEU A 1 323 ? 24.840 20.445 6.274 1.00 27.91 323 LEU A O 1
ATOM 2197 N N . ASP A 1 324 ? 22.793 19.500 6.423 1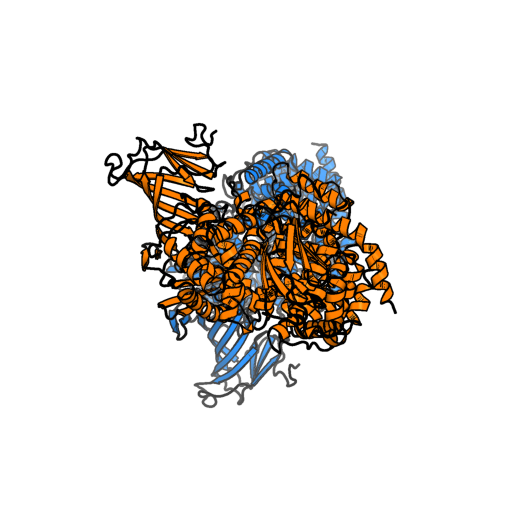.00 28.18 324 ASP A N 1
ATOM 2198 C CA . ASP A 1 324 ? 22.998 18.952 7.767 1.00 21.98 324 ASP A CA 1
ATOM 2199 C C . ASP A 1 324 ? 23.139 17.435 7.779 1.00 25.25 324 ASP A C 1
ATOM 2200 O O . ASP A 1 324 ? 22.404 16.705 7.108 1.00 23.95 324 ASP A O 1
ATOM 2205 N N . LEU A 1 325 ? 24.126 16.973 8.530 1.00 24.69 325 LEU A N 1
ATOM 2206 C CA . LEU A 1 325 ? 24.323 15.555 8.759 1.00 22.62 325 LEU A CA 1
ATOM 2207 C C . LEU A 1 325 ? 24.182 15.311 10.275 1.00 28.51 325 LEU A C 1
ATOM 2208 O O . LEU A 1 325 ? 24.903 15.908 11.085 1.00 28.00 325 LEU A O 1
ATOM 2213 N N . ILE A 1 326 ? 23.233 14.466 10.656 1.00 22.92 326 ILE A N 1
ATOM 2214 C CA . ILE A 1 326 ? 22.955 14.279 12.056 1.00 23.48 326 ILE A CA 1
ATOM 2215 C C . ILE A 1 326 ? 23.001 12.816 12.505 1.00 29.07 326 ILE A C 1
ATOM 2216 O O . ILE A 1 326 ? 22.348 11.936 11.919 1.00 26.83 326 ILE A O 1
ATOM 2221 N N . ALA A 1 327 ? 23.808 12.573 13.540 1.00 28.04 327 ALA A N 1
ATOM 2222 C CA . ALA A 1 327 ? 24.004 11.232 14.072 1.00 28.16 327 ALA A CA 1
ATOM 2223 C C . ALA A 1 327 ? 22.905 10.890 15.051 1.00 32.41 327 ALA A C 1
ATOM 2224 O O . ALA A 1 327 ? 22.944 11.327 16.189 1.00 35.09 327 ALA A O 1
ATOM 2226 N N . ILE A 1 328 ? 21.931 10.110 14.586 1.00 35.94 328 ILE A N 1
ATOM 2227 C CA . ILE A 1 328 ? 20.792 9.653 15.379 1.00 33.54 328 ILE A CA 1
ATOM 2228 C C . ILE A 1 328 ? 21.096 8.370 16.143 1.00 37.03 328 ILE A C 1
ATOM 2229 O O . ILE A 1 328 ? 21.523 7.378 15.552 1.00 41.96 328 ILE A O 1
ATOM 2234 N N . PRO A 1 329 ? 20.840 8.371 17.457 1.00 43.82 329 PRO A N 1
ATOM 2235 C CA . PRO A 1 329 ? 21.112 7.248 18.379 1.00 43.35 329 PRO A CA 1
ATOM 2236 C C . PRO A 1 329 ? 20.263 5.971 18.148 1.00 45.25 329 PRO A C 1
ATOM 2237 O O . PRO A 1 329 ? 20.813 4.870 18.236 1.00 40.19 329 PRO A O 1
ATOM 2241 N N . ASP A 1 330 ? 18.959 6.107 17.893 1.00 45.84 330 ASP A N 1
ATOM 2242 C CA . ASP A 1 330 ? 18.133 4.966 17.461 1.00 42.35 330 ASP A CA 1
ATOM 2243 C C . ASP A 1 330 ? 17.781 5.100 16.005 1.00 49.89 330 ASP A C 1
ATOM 2244 O O . ASP A 1 330 ? 16.760 5.708 15.666 1.00 50.84 330 ASP A O 1
ATOM 2249 N N . PHE A 1 331 ? 18.596 4.538 15.129 1.00 46.97 331 PHE A N 1
ATOM 2250 C CA . PHE A 1 331 ? 18.286 4.679 13.728 1.00 41.90 331 PHE A CA 1
ATOM 2251 C C . PHE A 1 331 ? 18.336 3.312 13.028 1.00 43.36 331 PHE A C 1
ATOM 2252 O O . PHE A 1 331 ? 19.364 2.646 13.014 1.00 43.70 331 PHE A O 1
ATOM 2260 N N . ALA A 1 332 ? 17.206 2.902 12.459 1.00 39.24 332 ALA A N 1
ATOM 2261 C CA . ALA A 1 332 ? 17.092 1.596 11.828 1.00 44.32 332 ALA A CA 1
ATOM 2262 C C . ALA A 1 332 ? 17.950 1.464 10.554 1.00 42.38 332 ALA A C 1
ATOM 2263 O O . ALA A 1 332 ? 18.796 0.560 10.488 1.00 35.04 332 ALA A O 1
ATOM 2265 N N . PRO A 1 333 ? 17.755 2.359 9.551 1.00 36.39 333 PRO A N 1
ATOM 2266 C CA . PRO A 1 333 ? 18.649 2.224 8.397 1.00 33.55 333 PRO A CA 1
ATOM 2267 C C . PRO A 1 333 ? 20.051 2.669 8.772 1.00 37.38 333 PRO A C 1
ATOM 2268 O O . PRO A 1 333 ? 20.256 3.257 9.848 1.00 33.54 333 PRO A O 1
ATOM 2272 N N . GLY A 1 334 ? 21.012 2.388 7.904 1.00 35.58 334 GLY A N 1
ATOM 2273 C CA . GLY A 1 334 ? 22.368 2.847 8.145 1.00 37.84 334 GLY A CA 1
ATOM 2274 C C . GLY A 1 334 ? 22.427 4.367 8.093 1.00 34.21 334 GLY A C 1
ATOM 2275 O O . GLY A 1 334 ? 23.230 5.013 8.784 1.00 30.84 334 GLY A O 1
ATOM 2276 N N . ALA A 1 335 ? 21.530 4.921 7.284 1.00 30.90 335 ALA A N 1
ATOM 2277 C CA . ALA A 1 335 ? 21.572 6.307 6.885 1.00 28.46 335 ALA A CA 1
ATOM 2278 C C . ALA A 1 335 ? 20.348 6.613 6.016 1.00 33.52 335 ALA A C 1
ATOM 2279 O O . ALA A 1 335 ? 19.773 5.687 5.434 1.00 30.16 335 ALA A O 1
ATOM 2281 N N . MET A 1 336 ? 19.940 7.885 5.945 1.00 25.71 336 MET A N 1
ATOM 2282 C CA . MET A 1 336 ? 18.806 8.299 5.109 1.00 22.66 336 MET A CA 1
ATOM 2283 C C . MET A 1 336 ? 19.009 9.700 4.520 1.00 26.86 336 MET A C 1
ATOM 2284 O O . MET A 1 336 ? 19.358 10.621 5.237 1.00 27.77 336 MET A O 1
ATOM 2289 N N . GLU A 1 337 ? 18.769 9.862 3.218 1.00 25.95 337 GLU A N 1
ATOM 2290 C CA . GLU A 1 337 ? 19.274 11.023 2.501 1.00 24.93 337 GLU A CA 1
ATOM 2291 C C . GLU A 1 337 ? 18.311 12.199 2.421 1.00 25.68 337 GLU A C 1
ATOM 2292 O O . GLU A 1 337 ? 18.369 12.942 1.443 1.00 25.58 337 GLU A O 1
ATOM 2298 N N . ASN A 1 338 ? 17.436 12.359 3.413 1.00 22.55 338 ASN A N 1
ATOM 2299 C CA . ASN A 1 338 ? 16.538 13.504 3.445 1.00 23.23 338 ASN A CA 1
ATOM 2300 C C . ASN A 1 338 ? 17.285 14.741 2.980 1.00 24.87 338 ASN A C 1
ATOM 2301 O O . ASN A 1 338 ? 18.382 15.025 3.479 1.00 26.99 338 ASN A O 1
ATOM 2306 N N . TRP A 1 339 ? 16.702 15.428 1.996 1.00 25.13 339 TRP A N 1
ATOM 2307 C CA . TRP A 1 339 ? 17.337 16.542 1.289 1.00 24.94 339 TRP A CA 1
ATOM 2308 C C . TRP A 1 339 ? 17.638 17.660 2.284 1.00 27.49 339 TRP A C 1
ATOM 2309 O O . TRP A 1 339 ? 16.711 18.196 2.881 1.00 31.40 339 TRP A O 1
ATOM 2320 N N . GLY A 1 340 ? 18.915 17.960 2.514 1.00 26.17 340 GLY A N 1
ATOM 2321 C CA . GLY A 1 340 ? 19.302 18.984 3.481 1.00 27.48 340 GLY A CA 1
ATOM 2322 C C . GLY A 1 340 ? 19.397 18.592 4.964 1.00 34.20 340 GLY A C 1
ATOM 2323 O O . GLY A 1 340 ? 19.926 19.359 5.795 1.00 28.87 340 GLY A O 1
ATOM 2324 N N . LEU A 1 341 ? 18.900 17.401 5.305 1.00 26.41 341 LEU A N 1
ATOM 2325 C CA . LEU A 1 341 ? 18.955 16.911 6.682 1.00 23.43 341 LEU A CA 1
ATOM 2326 C C . LEU A 1 341 ? 19.161 15.370 6.707 1.00 31.50 341 LEU A C 1
ATOM 2327 O O . LEU A 1 341 ? 18.232 14.584 6.924 1.00 27.66 341 LEU A O 1
ATOM 2332 N N . ILE A 1 342 ? 20.398 14.953 6.469 1.00 26.49 342 ILE A N 1
ATOM 2333 C CA . ILE A 1 342 ? 20.721 13.562 6.282 1.00 20.47 342 ILE A CA 1
ATOM 2334 C C . ILE A 1 342 ? 20.955 12.916 7.603 1.00 23.89 342 ILE A C 1
ATOM 2335 O O . ILE A 1 342 ? 21.829 13.361 8.337 1.00 22.31 342 ILE A O 1
ATOM 2340 N N . THR A 1 343 ? 20.185 11.855 7.881 1.00 25.73 343 THR A N 1
ATOM 2341 C CA . THR A 1 343 ? 20.288 11.089 9.131 1.00 26.29 343 THR A CA 1
ATOM 2342 C C . THR A 1 343 ? 21.210 9.848 9.063 1.00 21.80 343 THR A C 1
ATOM 2343 O O . THR A 1 343 ? 21.185 9.091 8.113 1.00 24.94 343 THR A O 1
ATOM 2347 N N . TYR A 1 344 ? 22.001 9.637 10.105 1.00 29.34 344 TYR A N 1
ATOM 2348 C CA . TYR A 1 344 ? 22.916 8.490 10.189 1.00 27.88 344 TYR A CA 1
ATOM 2349 C C . TYR A 1 344 ? 22.794 7.738 11.522 1.00 28.38 344 TYR A C 1
ATOM 2350 O O . TYR A 1 344 ? 22.404 8.315 12.536 1.00 29.30 344 TYR A O 1
ATOM 2359 N N . ARG A 1 345 ? 23.143 6.456 11.509 1.00 26.43 345 ARG A N 1
ATOM 2360 C CA . ARG A 1 345 ? 23.608 5.804 12.708 1.00 21.33 345 ARG A CA 1
ATOM 2361 C C . ARG A 1 345 ? 24.898 6.480 13.163 1.00 26.99 345 ARG A C 1
ATOM 2362 O O . ARG A 1 345 ? 25.691 6.958 12.354 1.00 30.46 345 ARG A O 1
ATOM 2370 N N . GLU A 1 346 ? 25.126 6.494 14.458 1.00 27.17 346 GLU A N 1
ATOM 2371 C CA . GLU A 1 346 ? 26.364 7.025 14.965 1.00 28.50 346 GLU A CA 1
ATOM 2372 C C . GLU A 1 346 ? 27.543 6.266 14.365 1.00 28.05 346 GLU A C 1
ATOM 2373 O O . GLU A 1 346 ? 28.546 6.869 13.964 1.00 28.32 346 GLU A O 1
ATOM 2379 N N . THR A 1 347 ? 27.412 4.949 14.257 1.00 21.13 347 THR A N 1
ATOM 2380 C CA . THR A 1 347 ? 28.494 4.184 13.675 1.00 21.47 347 THR A CA 1
ATOM 2381 C C . THR A 1 347 ? 28.754 4.533 12.203 1.00 26.00 347 THR A C 1
ATOM 2382 O O . THR A 1 347 ? 29.803 4.178 11.683 1.00 27.93 347 THR A O 1
ATOM 2386 N N . SER A 1 348 ? 27.811 5.242 11.566 1.00 24.53 348 SER A N 1
ATOM 2387 C CA . SER A 1 348 ? 27.877 5.607 10.156 1.00 28.90 348 SER A CA 1
ATOM 2388 C C . SER A 1 348 ? 28.525 6.973 9.969 1.00 32.16 348 SER A C 1
ATOM 2389 O O . SER A 1 348 ? 28.885 7.339 8.847 1.00 30.09 348 SER A O 1
ATOM 2392 N N . LEU A 1 349 ? 28.618 7.755 11.041 1.00 28.62 349 LEU A N 1
ATOM 2393 C CA . LEU A 1 349 ? 28.970 9.167 10.879 1.00 26.16 349 LEU A CA 1
ATOM 2394 C C . LEU A 1 349 ? 30.082 9.592 11.818 1.00 26.09 349 LEU A C 1
ATOM 2395 O O . LEU A 1 349 ? 31.001 10.293 11.443 1.00 27.13 349 LEU A O 1
ATOM 2400 N N . LEU A 1 350 ? 29.986 9.133 13.052 1.00 28.82 350 LEU A N 1
ATOM 2401 C CA . LEU A 1 350 ? 30.890 9.555 14.092 1.00 26.48 350 LEU A CA 1
ATOM 2402 C C . LEU A 1 350 ? 32.188 8.764 14.016 1.00 29.45 350 LEU A C 1
ATOM 2403 O O . LEU A 1 350 ? 32.188 7.561 13.756 1.00 31.53 350 LEU A O 1
ATOM 2408 N N . PHE A 1 351 ? 33.301 9.458 14.210 1.00 29.92 351 PHE A N 1
ATOM 2409 C CA . PHE A 1 351 ? 34.598 8.819 14.189 1.00 32.40 351 PHE A CA 1
ATOM 2410 C C . PHE A 1 351 ? 35.475 9.310 15.322 1.00 35.45 351 PHE A C 1
ATOM 2411 O O . PHE A 1 351 ? 35.574 10.515 15.597 1.00 32.37 351 PHE A O 1
ATOM 2419 N N . ASP A 1 352 ? 36.133 8.358 15.958 1.00 34.44 352 ASP A N 1
ATOM 2420 C CA . ASP A 1 352 ? 36.921 8.628 17.147 1.00 37.32 352 ASP A CA 1
ATOM 2421 C C . ASP A 1 352 ? 38.270 7.909 17.107 1.00 39.90 352 ASP A C 1
ATOM 2422 O O . ASP A 1 352 ? 38.339 6.692 17.190 1.00 38.67 352 ASP A O 1
ATOM 2427 N N . PRO A 1 353 ? 39.354 8.675 17.039 1.00 44.02 353 PRO A N 1
ATOM 2428 C CA . PRO A 1 353 ? 40.680 8.103 16.780 1.00 43.33 353 PRO A CA 1
ATOM 2429 C C . PRO A 1 353 ? 41.102 7.054 17.808 1.00 45.47 353 PRO A C 1
ATOM 2430 O O . PRO A 1 353 ? 41.813 6.112 17.467 1.00 48.58 353 PRO A O 1
ATOM 2434 N N . LYS A 1 354 ? 40.663 7.199 19.044 1.00 39.02 354 LYS A N 1
ATOM 2435 C CA . LYS A 1 354 ? 41.048 6.236 20.064 1.00 49.24 354 LYS A CA 1
ATOM 2436 C C . LYS A 1 354 ? 40.424 4.831 19.897 1.00 44.59 354 LYS A C 1
ATOM 2437 O O . LYS A 1 354 ? 41.027 3.851 20.312 1.00 44.42 354 LYS A O 1
ATOM 2443 N N . THR A 1 355 ? 39.225 4.727 19.323 1.00 42.53 355 THR A N 1
ATOM 2444 C CA . THR A 1 355 ? 38.535 3.428 19.268 1.00 39.71 355 THR A CA 1
ATOM 2445 C C . THR A 1 355 ? 37.938 3.090 17.925 1.00 42.43 355 THR A C 1
ATOM 2446 O O . THR A 1 355 ? 37.523 1.956 17.703 1.00 42.79 355 THR A O 1
ATOM 2450 N N . SER A 1 356 ? 37.871 4.070 17.035 1.00 40.82 356 SER A N 1
ATOM 2451 C CA . SER A 1 356 ? 37.486 3.784 15.665 1.00 38.10 356 SER A CA 1
ATOM 2452 C C . SER A 1 356 ? 38.707 3.315 14.917 1.00 37.88 356 SER A C 1
ATOM 2453 O O . SER A 1 356 ? 39.772 3.941 14.997 1.00 37.48 356 SER A O 1
ATOM 2456 N N . SER A 1 357 ? 38.539 2.217 14.186 1.00 37.79 357 SER A N 1
ATOM 2457 C CA . SER A 1 357 ? 39.608 1.644 13.368 1.00 40.31 357 SER A CA 1
ATOM 2458 C C . SER A 1 357 ? 39.653 2.203 11.948 1.00 35.36 357 SER A C 1
ATOM 2459 O O . SER A 1 357 ? 38.797 2.983 11.532 1.00 34.06 357 SER A O 1
ATOM 2462 N N . ALA A 1 358 ? 40.663 1.765 11.210 1.00 36.10 358 ALA A N 1
ATOM 2463 C CA . ALA A 1 358 ? 40.839 2.143 9.818 1.00 35.77 358 ALA A CA 1
ATOM 2464 C C . ALA A 1 358 ? 39.679 1.684 8.957 1.00 36.07 358 ALA A C 1
ATOM 2465 O O . ALA A 1 358 ? 39.388 2.278 7.942 1.00 42.64 358 ALA A O 1
ATOM 2467 N N . SER A 1 359 ? 39.021 0.609 9.339 1.00 36.97 359 SER A N 1
ATOM 2468 C CA . SER A 1 359 ? 37.977 0.119 8.485 1.00 38.60 359 SER A CA 1
ATOM 2469 C C . SER A 1 359 ? 36.689 0.817 8.888 1.00 35.21 359 SER A C 1
ATOM 2470 O O . SER A 1 359 ? 35.753 0.912 8.100 1.00 36.27 359 SER A O 1
ATOM 2473 N N . ASP A 1 360 ? 36.657 1.315 10.121 1.00 35.72 360 ASP A N 1
ATOM 2474 C CA . ASP A 1 360 ? 35.571 2.168 10.560 1.00 30.15 360 ASP A CA 1
ATOM 2475 C C . ASP A 1 360 ? 35.606 3.453 9.725 1.00 33.52 360 ASP A C 1
ATOM 2476 O O . ASP A 1 360 ? 34.586 3.910 9.209 1.00 30.54 360 ASP A O 1
ATOM 2481 N N . LYS A 1 361 ? 36.796 4.021 9.580 1.00 31.94 361 LYS A N 1
ATOM 2482 C CA . LYS A 1 361 ? 36.953 5.243 8.795 1.00 37.48 361 LYS A CA 1
ATOM 2483 C C . LYS A 1 361 ? 36.449 5.034 7.353 1.00 32.02 361 LYS A C 1
ATOM 2484 O O . LYS A 1 361 ? 35.665 5.821 6.830 1.00 34.02 361 LYS A O 1
ATOM 2490 N N . LEU A 1 362 ? 36.891 3.952 6.741 1.00 32.55 362 LEU A N 1
ATOM 2491 C CA . LEU A 1 362 ? 36.459 3.586 5.408 1.00 36.58 362 LEU A CA 1
ATOM 2492 C C . LEU A 1 362 ? 34.944 3.563 5.288 1.00 34.34 362 LEU A C 1
ATOM 2493 O O . LEU A 1 362 ? 34.374 4.174 4.384 1.00 32.32 362 LEU A O 1
ATOM 2498 N N . TRP A 1 363 ? 34.305 2.882 6.231 1.00 32.51 363 TRP A N 1
ATOM 2499 C CA . TRP A 1 363 ? 32.857 2.769 6.249 1.00 31.77 363 TRP A CA 1
ATOM 2500 C C . TRP A 1 363 ? 32.180 4.154 6.389 1.00 29.06 363 TRP A C 1
ATOM 2501 O O . TRP A 1 363 ? 31.243 4.479 5.633 1.00 33.36 363 TRP A O 1
ATOM 2512 N N . VAL A 1 364 ? 32.658 4.975 7.315 1.00 25.31 364 VAL A N 1
ATOM 2513 C CA . VAL A 1 364 ? 32.056 6.305 7.523 1.00 29.52 364 VAL A CA 1
ATOM 2514 C C . VAL A 1 364 ? 32.137 7.143 6.247 1.00 30.84 364 VAL A C 1
ATOM 2515 O O . VAL A 1 364 ? 31.192 7.860 5.900 1.00 31.78 364 VAL A O 1
ATOM 2519 N N . THR A 1 365 ? 33.242 6.975 5.525 1.00 25.09 365 THR A N 1
ATOM 2520 C CA . THR A 1 365 ? 33.495 7.707 4.307 1.00 28.74 365 THR A CA 1
ATOM 2521 C C . THR A 1 365 ? 32.581 7.254 3.191 1.00 29.38 365 THR A C 1
ATOM 2522 O O . THR A 1 365 ? 32.084 8.074 2.415 1.00 27.94 365 THR A O 1
ATOM 2526 N N . ARG A 1 366 ? 32.364 5.947 3.122 1.00 33.32 366 ARG A N 1
ATOM 2527 C CA . ARG A 1 366 ? 31.457 5.343 2.148 1.00 27.92 366 ARG A CA 1
ATOM 2528 C C . ARG A 1 366 ? 30.068 5.886 2.358 1.00 24.55 366 ARG A C 1
ATOM 2529 O O . ARG A 1 366 ? 29.422 6.339 1.423 1.00 24.89 366 ARG A O 1
ATOM 2537 N N . VAL A 1 367 ? 29.597 5.784 3.598 1.00 24.04 367 VAL A N 1
ATOM 2538 C CA . VAL A 1 367 ? 28.215 6.110 3.877 1.00 25.63 367 VAL A CA 1
ATOM 2539 C C . VAL A 1 367 ? 27.955 7.579 3.573 1.00 23.27 367 VAL A C 1
ATOM 2540 O O . VAL A 1 367 ? 26.944 7.919 2.972 1.00 23.03 367 VAL A O 1
ATOM 2544 N N . ILE A 1 368 ? 28.895 8.444 3.923 1.00 25.91 368 ILE A N 1
ATOM 2545 C CA . ILE A 1 368 ? 28.744 9.860 3.622 1.00 21.36 368 ILE A CA 1
ATOM 2546 C C . ILE A 1 368 ? 28.759 10.078 2.112 1.00 25.29 368 ILE A C 1
ATOM 2547 O O . ILE A 1 368 ? 27.980 10.879 1.574 1.00 24.86 368 ILE A O 1
ATOM 2552 N N . ALA A 1 369 ? 29.631 9.335 1.432 1.00 24.63 369 ALA A N 1
ATOM 2553 C CA . ALA A 1 369 ? 29.723 9.410 -0.020 1.00 22.75 369 ALA A CA 1
ATOM 2554 C C . ALA A 1 369 ? 28.392 9.000 -0.623 1.00 24.70 369 ALA A C 1
ATOM 2555 O O . ALA A 1 369 ? 27.878 9.685 -1.497 1.00 25.78 369 ALA A O 1
ATOM 2557 N N . HIS A 1 370 ? 27.846 7.889 -0.132 1.00 23.82 370 HIS A N 1
ATOM 2558 C CA . HIS A 1 370 ? 26.561 7.354 -0.573 1.00 24.29 370 HIS A CA 1
ATOM 2559 C C . HIS A 1 370 ? 25.457 8.377 -0.361 1.00 22.51 370 HIS A C 1
ATOM 2560 O O . HIS A 1 370 ? 24.678 8.636 -1.258 1.00 25.64 370 HIS A O 1
ATOM 2567 N N . GLU A 1 371 ? 25.376 8.966 0.818 1.00 24.61 371 GLU A N 1
ATOM 2568 C CA . GLU A 1 371 ? 24.262 9.871 1.076 1.00 22.58 371 GLU A CA 1
ATOM 2569 C C . GLU A 1 371 ? 24.397 11.166 0.286 1.00 25.06 371 GLU A C 1
ATOM 2570 O O . GLU A 1 371 ? 23.415 11.676 -0.230 1.00 25.36 371 GLU A O 1
ATOM 2576 N N . LEU A 1 372 ? 25.607 11.703 0.186 1.00 21.53 372 LEU A N 1
ATOM 2577 C CA . LEU A 1 372 ? 25.759 12.921 -0.584 1.00 22.55 372 LEU A CA 1
ATOM 2578 C C . LEU A 1 372 ? 25.418 12.649 -2.056 1.00 24.73 372 LEU A C 1
ATOM 2579 O O . LEU A 1 372 ? 24.733 13.447 -2.683 1.00 30.88 372 LEU A O 1
ATOM 2584 N N . ALA A 1 373 ? 25.858 11.518 -2.591 1.00 24.70 373 ALA A N 1
ATOM 2585 C CA . ALA A 1 373 ? 25.517 11.160 -3.966 1.00 29.52 373 ALA A CA 1
ATOM 2586 C C . ALA A 1 373 ? 24.012 11.172 -4.179 1.00 29.24 373 ALA A C 1
ATOM 2587 O O . ALA A 1 373 ? 23.540 11.560 -5.236 1.00 33.26 373 ALA A O 1
ATOM 2589 N N . HIS A 1 374 ? 23.266 10.749 -3.167 1.00 24.64 374 HIS A N 1
ATOM 2590 C CA . HIS A 1 374 ? 21.816 10.745 -3.229 1.00 22.58 374 HIS A CA 1
ATOM 2591 C C . HIS A 1 374 ? 21.156 12.126 -3.397 1.00 29.29 374 HIS A C 1
ATOM 2592 O O . HIS A 1 374 ? 19.979 12.195 -3.772 1.00 28.77 374 HIS A O 1
ATOM 2599 N N . GLN A 1 375 ? 21.868 13.216 -3.069 1.00 28.67 375 GLN A N 1
ATOM 2600 C CA . GLN A 1 375 ? 21.257 14.553 -3.176 1.00 26.87 375 GLN A CA 1
ATOM 2601 C C . GLN A 1 375 ? 20.954 14.840 -4.636 1.00 26.48 375 GLN A C 1
ATOM 2602 O O . GLN A 1 375 ? 19.955 15.471 -4.931 1.00 30.58 375 GLN A O 1
ATOM 2608 N N . TRP A 1 376 ? 21.809 14.362 -5.542 1.00 28.12 376 TRP A N 1
ATOM 2609 C CA . TRP A 1 376 ? 21.504 14.319 -6.995 1.00 27.80 376 TRP A CA 1
ATOM 2610 C C . TRP A 1 376 ? 20.710 13.073 -7.469 1.00 29.77 376 TRP A C 1
ATOM 2611 O O . TRP A 1 376 ? 19.564 13.195 -7.937 1.00 27.94 376 TRP A O 1
ATOM 2622 N N . PHE A 1 377 ? 21.323 11.889 -7.365 1.00 27.55 377 PHE A N 1
ATOM 2623 C CA . PHE A 1 377 ? 20.621 10.617 -7.647 1.00 26.79 377 PHE A CA 1
ATOM 2624 C C . PHE A 1 377 ? 19.669 10.207 -6.530 1.00 25.98 377 PHE A C 1
ATOM 2625 O O . PHE A 1 377 ? 20.024 9.435 -5.650 1.00 29.39 377 PHE A O 1
ATOM 2633 N N . GLY A 1 378 ? 18.440 10.687 -6.584 1.00 30.42 378 GLY A N 1
ATOM 2634 C CA . GLY A 1 378 ? 17.468 10.370 -5.559 1.00 22.04 378 GLY A CA 1
ATOM 2635 C C . GLY A 1 378 ? 16.634 11.586 -5.274 1.00 28.53 378 GLY A C 1
ATOM 2636 O O . GLY A 1 378 ? 15.412 11.538 -5.363 1.00 31.40 378 GLY A O 1
ATOM 2637 N N . ASN A 1 379 ? 17.299 12.699 -4.955 1.00 32.31 379 ASN A N 1
ATOM 2638 C CA . ASN A 1 379 ? 16.592 13.901 -4.523 1.00 24.07 379 ASN A CA 1
ATOM 2639 C C . ASN A 1 379 ? 16.293 14.822 -5.702 1.00 25.77 379 ASN A C 1
ATOM 2640 O O . ASN A 1 379 ? 15.129 15.057 -6.004 1.00 26.53 379 ASN A O 1
ATOM 2645 N N . LEU A 1 380 ? 17.340 15.335 -6.350 1.00 24.82 380 LEU A N 1
ATOM 2646 C CA . LEU A 1 380 ? 17.212 16.140 -7.560 1.00 26.90 380 LEU A CA 1
ATOM 2647 C C . LEU A 1 380 ? 16.486 15.359 -8.655 1.00 27.73 380 LEU A C 1
ATOM 2648 O O . LEU A 1 380 ? 15.483 15.824 -9.189 1.00 32.08 380 LEU A O 1
ATOM 2653 N N . VAL A 1 381 ? 16.984 14.161 -8.964 1.00 27.29 381 VAL A N 1
ATOM 2654 C CA . VAL A 1 381 ? 16.287 13.259 -9.869 1.00 28.60 381 VAL A CA 1
ATOM 2655 C C . VAL A 1 381 ? 15.761 12.049 -9.117 1.00 29.92 381 VAL A C 1
ATOM 2656 O O . VAL A 1 381 ? 16.536 11.301 -8.533 1.00 33.44 381 VAL A O 1
ATOM 2660 N N . THR A 1 382 ? 14.452 11.845 -9.127 1.00 27.48 382 THR A N 1
ATOM 2661 C CA . THR A 1 382 ? 13.870 10.714 -8.408 1.00 29.95 382 THR A CA 1
ATOM 2662 C C . THR A 1 382 ? 13.273 9.676 -9.367 1.00 33.38 382 THR A C 1
ATOM 2663 O O . THR A 1 382 ? 12.776 10.026 -10.439 1.00 33.91 382 THR A O 1
ATOM 2667 N N . MET A 1 383 ? 13.305 8.400 -8.996 1.00 32.92 383 MET A N 1
ATOM 2668 C CA . MET A 1 383 ? 12.677 7.393 -9.855 1.00 34.49 383 MET A CA 1
ATOM 2669 C C . MET A 1 383 ? 11.174 7.597 -9.854 1.00 30.38 383 MET A C 1
ATOM 2670 O O . MET A 1 383 ? 10.606 8.072 -8.887 1.00 31.99 383 MET A O 1
ATOM 2675 N N . GLU A 1 384 ? 10.544 7.234 -10.958 1.00 38.07 384 GLU A N 1
ATOM 2676 C CA . GLU A 1 384 ? 9.116 7.441 -11.141 1.00 39.71 384 GLU A CA 1
ATOM 2677 C C . GLU A 1 384 ? 8.295 6.595 -10.174 1.00 34.27 384 GLU A C 1
ATOM 2678 O O . GLU A 1 384 ? 7.309 7.064 -9.600 1.00 32.41 384 GLU A O 1
ATOM 2684 N N . TRP A 1 385 ? 8.714 5.348 -10.004 1.00 27.94 385 TRP A N 1
ATOM 2685 C CA . TRP A 1 385 ? 8.061 4.422 -9.090 1.00 27.64 385 TRP A CA 1
ATOM 2686 C C . TRP A 1 385 ? 9.116 3.401 -8.583 1.00 31.98 385 TRP A C 1
ATOM 2687 O O . TRP A 1 385 ? 10.165 3.208 -9.200 1.00 35.73 385 TRP A O 1
ATOM 2698 N N . TRP A 1 386 ? 8.833 2.742 -7.476 1.00 28.29 386 TRP A N 1
ATOM 2699 C CA . TRP A 1 386 ? 9.817 1.890 -6.821 1.00 33.19 386 TRP A CA 1
ATOM 2700 C C . TRP A 1 386 ? 10.366 0.720 -7.642 1.00 35.35 386 TRP A C 1
ATOM 2701 O O . TRP A 1 386 ? 11.300 0.049 -7.218 1.00 33.03 386 TRP A O 1
ATOM 2712 N N . ASN A 1 387 ? 9.791 0.487 -8.814 1.00 34.23 387 ASN A N 1
ATOM 2713 C CA . ASN A 1 387 ? 10.260 -0.588 -9.673 1.00 32.74 387 ASN A CA 1
ATOM 2714 C C . ASN A 1 387 ? 11.607 -0.199 -10.234 1.00 35.65 387 ASN A C 1
ATOM 2715 O O . ASN A 1 387 ? 12.373 -1.070 -10.648 1.00 38.00 387 ASN A O 1
ATOM 2720 N N . ASP A 1 388 ? 11.900 1.106 -10.246 1.00 29.97 388 ASP A N 1
ATOM 2721 C CA . ASP A 1 388 ? 13.220 1.574 -10.667 1.00 31.47 388 ASP A CA 1
ATOM 2722 C C . ASP A 1 388 ? 14.014 2.216 -9.510 1.00 27.67 388 ASP A C 1
ATOM 2723 O O . ASP A 1 388 ? 14.894 3.061 -9.755 1.00 29.88 388 ASP A O 1
ATOM 2728 N N . ILE A 1 389 ? 13.729 1.798 -8.268 1.00 27.10 389 ILE A N 1
ATOM 2729 C CA . ILE A 1 389 ? 14.494 2.240 -7.092 1.00 27.71 389 ILE A CA 1
ATOM 2730 C C . ILE A 1 389 ? 16.000 2.233 -7.350 1.00 30.91 389 ILE A C 1
ATOM 2731 O O . ILE A 1 389 ? 16.709 3.092 -6.827 1.00 36.67 389 ILE A O 1
ATOM 2736 N N . TRP A 1 390 ? 16.469 1.310 -8.196 1.00 23.62 390 TRP A N 1
ATOM 2737 C CA . TRP A 1 390 ? 17.874 1.187 -8.538 1.00 27.68 390 TRP A CA 1
ATOM 2738 C C . TRP A 1 390 ? 18.439 2.439 -9.201 1.00 30.24 390 TRP A C 1
ATOM 2739 O O . TRP A 1 390 ? 19.642 2.700 -9.087 1.00 30.50 390 TRP A O 1
ATOM 2750 N N . LEU A 1 391 ? 17.599 3.203 -9.907 1.00 31.75 391 LEU A N 1
ATOM 2751 C CA . LEU A 1 391 ? 18.031 4.518 -10.434 1.00 27.78 391 LEU A CA 1
ATOM 2752 C C . LEU A 1 391 ? 18.637 5.359 -9.319 1.00 31.47 391 LEU A C 1
ATOM 2753 O O . LEU A 1 391 ? 19.685 5.974 -9.519 1.00 32.21 391 LEU A O 1
ATOM 2758 N N . ASN A 1 392 ? 18.008 5.327 -8.135 1.00 28.09 392 ASN A N 1
ATOM 2759 C CA . ASN A 1 392 ? 18.600 5.890 -6.918 1.00 28.87 392 ASN A CA 1
ATOM 2760 C C . ASN A 1 392 ? 19.787 5.099 -6.373 1.00 30.66 392 ASN A C 1
ATOM 2761 O O . ASN A 1 392 ? 20.893 5.636 -6.230 1.00 29.52 392 ASN A O 1
ATOM 2766 N N . GLU A 1 393 ? 19.547 3.828 -6.052 1.00 26.89 393 GLU A N 1
ATOM 2767 C CA . GLU A 1 393 ? 20.490 3.107 -5.223 1.00 26.42 393 GLU A CA 1
ATOM 2768 C C . GLU A 1 393 ? 21.663 2.502 -5.939 1.00 27.29 393 GLU A C 1
ATOM 2769 O O . GLU A 1 393 ? 22.772 2.561 -5.425 1.00 28.97 393 GLU A O 1
ATOM 2775 N N . GLY A 1 394 ? 21.434 1.937 -7.120 1.00 29.91 394 GLY A N 1
ATOM 2776 C CA . GLY A 1 394 ? 22.525 1.428 -7.929 1.00 28.84 394 GLY A CA 1
ATOM 2777 C C . GLY A 1 394 ? 23.500 2.548 -8.253 1.00 30.51 394 GLY A C 1
ATOM 2778 O O . GLY A 1 394 ? 24.702 2.330 -8.301 1.00 33.31 394 GLY A O 1
ATOM 2779 N N . PHE A 1 395 ? 22.978 3.758 -8.422 1.00 31.11 395 PHE A N 1
ATOM 2780 C CA . PHE A 1 395 ? 23.803 4.924 -8.743 1.00 29.62 395 PHE A CA 1
ATOM 2781 C C . PHE A 1 395 ? 24.568 5.532 -7.554 1.00 33.07 395 PHE A C 1
ATOM 2782 O O . PHE A 1 395 ? 25.764 5.847 -7.668 1.00 29.47 395 PHE A O 1
ATOM 2790 N N . ALA A 1 396 ? 23.892 5.684 -6.417 1.00 27.73 396 ALA A N 1
ATOM 2791 C CA . ALA A 1 396 ? 24.570 6.145 -5.220 1.00 26.56 396 ALA A CA 1
ATOM 2792 C C . ALA A 1 396 ? 25.682 5.170 -4.922 1.00 31.88 396 ALA A C 1
ATOM 2793 O O . ALA A 1 396 ? 26.811 5.569 -4.615 1.00 31.54 396 ALA A O 1
ATOM 2795 N N . LYS A 1 397 ? 25.360 3.882 -5.054 1.00 29.84 397 LYS A N 1
ATOM 2796 C CA . LYS A 1 397 ? 26.307 2.840 -4.721 1.00 29.49 397 LYS A CA 1
ATOM 2797 C C . LYS A 1 397 ? 27.549 3.007 -5.583 1.00 30.46 397 LYS A C 1
ATOM 2798 O O . LYS A 1 397 ? 28.662 3.029 -5.078 1.00 29.60 397 LYS A O 1
ATOM 2804 N N . TYR A 1 398 ? 27.350 3.163 -6.885 1.00 32.48 398 TYR A N 1
ATOM 2805 C CA . TYR A 1 398 ? 28.470 3.375 -7.787 1.00 31.02 398 TYR A CA 1
ATOM 2806 C C . TYR A 1 398 ? 29.248 4.678 -7.520 1.00 34.57 398 TYR A C 1
ATOM 2807 O O . TYR A 1 398 ? 30.489 4.680 -7.596 1.00 33.86 398 TYR A O 1
ATOM 2816 N N . MET A 1 399 ? 28.536 5.775 -7.233 1.00 28.05 399 MET A N 1
ATOM 2817 C CA . MET A 1 399 ? 29.201 7.065 -7.000 1.00 26.27 399 MET A CA 1
ATOM 2818 C C . MET A 1 399 ? 30.111 7.021 -5.787 1.00 29.35 399 MET A C 1
ATOM 2819 O O . MET A 1 399 ? 31.104 7.730 -5.754 1.00 34.62 399 MET A O 1
ATOM 2824 N N . GLU A 1 400 ? 29.792 6.177 -4.807 1.00 28.61 400 GLU A N 1
ATOM 2825 C CA . GLU A 1 400 ? 30.736 5.862 -3.742 1.00 31.24 400 GLU A CA 1
ATOM 2826 C C . GLU A 1 400 ? 32.122 5.609 -4.304 1.00 33.35 400 GLU A C 1
ATOM 2827 O O . GLU A 1 400 ? 33.082 6.278 -3.943 1.00 39.34 400 GLU A O 1
ATOM 2833 N N . LEU A 1 401 ? 32.226 4.615 -5.169 1.00 30.49 401 LEU A N 1
ATOM 2834 C CA . LEU A 1 401 ? 33.493 4.329 -5.826 1.00 35.94 401 LEU A CA 1
ATOM 2835 C C . LEU A 1 401 ? 34.088 5.544 -6.552 1.00 35.74 401 LEU A C 1
ATOM 2836 O O . LEU A 1 401 ? 35.247 5.869 -6.349 1.00 34.75 401 LEU A O 1
ATOM 2841 N N . ILE A 1 402 ? 33.318 6.222 -7.394 1.00 31.69 402 ILE A N 1
ATOM 2842 C CA . ILE A 1 402 ? 33.923 7.308 -8.153 1.00 36.23 402 ILE A CA 1
ATOM 2843 C C . ILE A 1 402 ? 34.404 8.428 -7.229 1.00 36.93 402 ILE A C 1
ATOM 2844 O O . ILE A 1 402 ? 35.493 8.977 -7.423 1.00 39.13 402 ILE A O 1
ATOM 2849 N N . ALA A 1 403 ? 33.610 8.741 -6.208 1.00 35.11 403 ALA A N 1
ATOM 2850 C CA . ALA A 1 403 ? 33.867 9.914 -5.380 1.00 30.86 403 ALA A CA 1
ATOM 2851 C C . ALA A 1 403 ? 34.930 9.659 -4.311 1.00 33.41 403 ALA A C 1
ATOM 2852 O O . ALA A 1 403 ? 35.790 10.517 -4.063 1.00 35.22 403 ALA A O 1
ATOM 2854 N N . VAL A 1 404 ? 34.886 8.495 -3.677 1.00 25.99 404 VAL A N 1
ATOM 2855 C CA . VAL A 1 404 ? 35.876 8.192 -2.653 1.00 30.53 404 VAL A CA 1
ATOM 2856 C C . VAL A 1 404 ? 37.248 8.046 -3.312 1.00 39.45 404 VAL A C 1
ATOM 2857 O O . VAL A 1 404 ? 38.248 8.570 -2.801 1.00 32.55 404 VAL A O 1
ATOM 2861 N N . ASN A 1 405 ? 37.276 7.354 -4.458 1.00 37.40 405 ASN A N 1
ATOM 2862 C CA . ASN A 1 405 ? 38.465 7.260 -5.302 1.00 37.79 405 ASN A CA 1
ATOM 2863 C C . ASN A 1 405 ? 39.070 8.599 -5.698 1.00 41.74 405 ASN A C 1
ATOM 2864 O O . ASN A 1 405 ? 40.283 8.741 -5.699 1.00 50.06 405 ASN A O 1
ATOM 2869 N N . ALA A 1 406 ? 38.230 9.577 -6.027 1.00 34.49 406 ALA A N 1
ATOM 2870 C CA . ALA A 1 406 ? 38.712 10.913 -6.379 1.00 39.31 406 ALA A CA 1
ATOM 2871 C C . ALA A 1 406 ? 39.128 11.791 -5.182 1.00 45.41 406 ALA A C 1
ATOM 2872 O O . ALA A 1 406 ? 40.009 12.628 -5.305 1.00 49.41 406 ALA A O 1
ATOM 2874 N N . THR A 1 407 ? 38.497 11.611 -4.031 1.00 43.35 407 THR A N 1
ATOM 2875 C CA . THR A 1 407 ? 38.737 12.513 -2.911 1.00 39.29 407 THR A CA 1
ATOM 2876 C C . THR A 1 407 ? 39.645 11.901 -1.857 1.00 37.61 407 THR A C 1
ATOM 2877 O O . THR A 1 407 ? 40.324 12.617 -1.122 1.00 40.21 407 THR A O 1
ATOM 2881 N N . TYR A 1 408 ? 39.656 10.576 -1.783 1.00 39.14 408 TYR A N 1
ATOM 2882 C CA . TYR A 1 408 ? 40.447 9.877 -0.778 1.00 40.99 408 TYR A CA 1
ATOM 2883 C C . TYR A 1 408 ? 41.090 8.614 -1.309 1.00 42.06 408 TYR A C 1
ATOM 2884 O O . TYR A 1 408 ? 40.898 7.545 -0.725 1.00 43.66 408 TYR A O 1
ATOM 2893 N N . PRO A 1 409 ? 41.870 8.719 -2.393 1.00 45.24 409 PRO A N 1
ATOM 2894 C CA . PRO A 1 409 ? 42.476 7.513 -2.966 1.00 44.40 409 PRO A CA 1
ATOM 2895 C C . PRO A 1 409 ? 43.245 6.669 -1.940 1.00 50.32 409 PRO A C 1
ATOM 2896 O O . PRO A 1 409 ? 43.323 5.449 -2.087 1.00 50.90 409 PRO A O 1
ATOM 2900 N N . GLU A 1 410 ? 43.774 7.300 -0.896 1.00 50.99 410 GLU A N 1
ATOM 2901 C CA . GLU A 1 410 ? 44.501 6.559 0.127 1.00 52.45 410 GLU A CA 1
ATOM 2902 C C . GLU A 1 410 ? 43.624 5.502 0.807 1.00 52.89 410 GLU A C 1
ATOM 2903 O O . GLU A 1 410 ? 44.136 4.571 1.430 1.00 51.35 410 GLU A O 1
ATOM 2909 N N . LEU A 1 411 ? 42.306 5.634 0.678 1.00 51.28 411 LEU A N 1
ATOM 2910 C CA . LEU A 1 411 ? 41.391 4.665 1.282 1.00 45.65 411 LEU A CA 1
ATOM 2911 C C . LEU A 1 411 ? 41.274 3.377 0.478 1.00 44.80 411 LEU A C 1
ATOM 2912 O O . LEU A 1 411 ? 40.683 2.407 0.959 1.00 46.16 411 LEU A O 1
ATOM 2917 N N . GLN A 1 412 ? 41.812 3.378 -0.745 1.00 47.32 412 GLN A N 1
ATOM 2918 C CA . GLN A 1 412 ? 41.915 2.168 -1.569 1.00 41.86 412 GLN A CA 1
ATOM 2919 C C . GLN A 1 412 ? 40.574 1.560 -1.933 1.00 46.62 412 GLN A C 1
ATOM 2920 O O . GLN A 1 412 ? 40.488 0.338 -2.157 1.00 48.28 412 GLN A O 1
ATOM 2926 N N . PHE A 1 413 ? 39.532 2.388 -2.000 1.00 35.70 413 PHE A N 1
ATOM 2927 C CA . PHE A 1 413 ? 38.203 1.859 -2.223 1.00 42.66 413 PHE A CA 1
ATOM 2928 C C . PHE A 1 413 ? 38.089 1.169 -3.600 1.00 44.49 413 PHE A C 1
ATOM 2929 O O . PHE A 1 413 ? 37.250 0.288 -3.787 1.00 46.55 413 PHE A O 1
ATOM 2937 N N . ASP A 1 414 ? 38.948 1.539 -4.546 1.00 44.71 414 ASP A N 1
ATOM 2938 C CA . ASP A 1 414 ? 38.945 0.922 -5.878 1.00 40.84 414 ASP A CA 1
ATOM 2939 C C . ASP A 1 414 ? 39.358 -0.563 -5.820 1.00 49.70 414 ASP A C 1
ATOM 2940 O O . ASP A 1 414 ? 38.925 -1.382 -6.638 1.00 50.61 414 ASP A O 1
ATOM 2945 N N . ASP A 1 415 ? 40.189 -0.914 -4.847 1.00 49.58 415 ASP A N 1
ATOM 2946 C CA . ASP A 1 415 ? 40.595 -2.300 -4.693 1.00 49.72 415 ASP A CA 1
ATOM 2947 C C . ASP A 1 415 ? 39.546 -3.122 -3.960 1.00 54.02 415 ASP A C 1
ATOM 2948 O O . ASP A 1 415 ? 39.660 -4.341 -3.907 1.00 57.03 415 ASP A O 1
ATOM 2953 N N . TYR A 1 416 ? 38.543 -2.468 -3.379 1.00 48.22 416 TYR A N 1
ATOM 2954 C CA . TYR A 1 416 ? 37.531 -3.183 -2.611 1.00 51.29 416 TYR A CA 1
ATOM 2955 C C . TYR A 1 416 ? 36.318 -3.441 -3.486 1.00 52.19 416 TYR A C 1
ATOM 2956 O O . TYR A 1 416 ? 35.510 -4.322 -3.186 1.00 53.53 416 TYR A O 1
ATOM 2965 N N . PHE A 1 417 ? 36.185 -2.679 -4.564 1.00 37.72 417 PHE A N 1
ATOM 2966 C CA . PHE A 1 417 ? 34.932 -2.669 -5.301 1.00 35.94 417 PHE A CA 1
ATOM 2967 C C . PHE A 1 417 ? 34.474 -4.032 -5.871 1.00 37.98 417 PHE A C 1
ATOM 2968 O O . PHE A 1 417 ? 33.280 -4.326 -5.838 1.00 37.54 417 PHE A O 1
ATOM 2976 N N . LEU A 1 418 ? 35.389 -4.861 -6.381 1.00 35.97 418 LEU A N 1
ATOM 2977 C CA . LEU A 1 418 ? 34.978 -6.160 -6.932 1.00 38.52 418 LEU A CA 1
ATOM 2978 C C . LEU A 1 418 ? 34.121 -6.977 -5.924 1.00 36.47 418 LEU A C 1
ATOM 2979 O O . LEU A 1 418 ? 33.274 -7.795 -6.330 1.00 33.62 418 LEU A O 1
ATOM 2984 N N . ASN A 1 419 ? 34.306 -6.717 -4.629 1.00 30.92 419 ASN A N 1
ATOM 2985 C CA . ASN A 1 419 ? 33.519 -7.393 -3.593 1.00 37.22 419 ASN A CA 1
ATOM 2986 C C . ASN A 1 419 ? 32.037 -7.079 -3.711 1.00 38.16 419 ASN A C 1
ATOM 2987 O O . ASN A 1 419 ? 31.215 -7.971 -3.515 1.00 36.05 419 ASN A O 1
ATOM 2992 N N . VAL A 1 420 ? 31.711 -5.824 -4.041 1.00 35.41 420 VAL A N 1
ATOM 2993 C CA . VAL A 1 420 ? 30.342 -5.421 -4.384 1.00 37.34 420 VAL A CA 1
ATOM 2994 C C . VAL A 1 420 ? 29.717 -6.395 -5.400 1.00 32.66 420 VAL A C 1
ATOM 2995 O O . VAL A 1 420 ? 28.590 -6.842 -5.241 1.00 29.32 420 VAL A O 1
ATOM 2999 N N . CYS A 1 421 ? 30.481 -6.753 -6.420 1.00 34.81 421 CYS A N 1
ATOM 3000 C CA . CYS A 1 421 ? 29.964 -7.595 -7.493 1.00 28.19 421 CYS A CA 1
ATOM 3001 C C . CYS A 1 421 ? 29.914 -9.073 -7.099 1.00 33.27 421 CYS A C 1
ATOM 3002 O O . CYS A 1 421 ? 28.910 -9.757 -7.351 1.00 33.05 421 CYS A O 1
ATOM 3005 N N . PHE A 1 422 ? 30.956 -9.557 -6.430 1.00 30.54 422 PHE A N 1
ATOM 3006 C CA . PHE A 1 422 ? 30.968 -10.945 -5.973 1.00 29.98 422 PHE A CA 1
ATOM 3007 C C . PHE A 1 422 ? 29.812 -11.244 -5.001 1.00 36.35 422 PHE A C 1
ATOM 3008 O O . PHE A 1 422 ? 29.228 -12.338 -5.040 1.00 36.09 422 PHE A O 1
ATOM 3016 N N . GLU A 1 423 ? 29.455 -10.284 -4.148 1.00 32.72 423 GLU A N 1
ATOM 3017 C CA . GLU A 1 423 ? 28.365 -10.530 -3.217 1.00 32.61 423 GLU A CA 1
ATOM 3018 C C . GLU A 1 423 ? 27.047 -10.719 -3.962 1.00 34.70 423 GLU A C 1
ATOM 3019 O O . GLU A 1 423 ? 26.274 -11.586 -3.581 1.00 41.51 423 GLU A O 1
ATOM 3025 N N . VAL A 1 424 ? 26.778 -9.917 -4.995 1.00 27.17 424 VAL A N 1
ATOM 3026 C CA . VAL A 1 424 ? 25.569 -10.125 -5.798 1.00 36.95 424 VAL A CA 1
ATOM 3027 C C . VAL A 1 424 ? 25.564 -11.454 -6.502 1.00 35.63 424 VAL A C 1
ATOM 3028 O O . VAL A 1 424 ? 24.528 -12.097 -6.595 1.00 34.92 424 VAL A O 1
ATOM 3032 N N . ILE A 1 425 ? 26.707 -11.810 -7.079 1.00 36.19 425 ILE A N 1
ATOM 3033 C CA . ILE A 1 425 ? 26.766 -12.996 -7.929 1.00 40.00 425 ILE A CA 1
ATOM 3034 C C . ILE A 1 425 ? 26.270 -14.227 -7.151 1.00 37.76 425 ILE A C 1
ATOM 3035 O O . ILE A 1 425 ? 25.582 -15.081 -7.705 1.00 39.67 425 ILE A O 1
ATOM 3040 N N . THR A 1 426 ? 26.553 -14.250 -5.852 1.00 32.73 426 THR A N 1
ATOM 3041 C CA . THR A 1 426 ? 26.006 -15.241 -4.940 1.00 36.45 426 THR A CA 1
ATOM 3042 C C . THR A 1 426 ? 24.500 -15.338 -5.073 1.00 39.90 426 THR A C 1
ATOM 3043 O O . THR A 1 426 ? 23.978 -16.428 -5.198 1.00 46.42 426 THR A O 1
ATOM 3047 N N . LYS A 1 427 ? 23.806 -14.199 -5.044 1.00 43.46 427 LYS A N 1
ATOM 3048 C CA . LYS A 1 427 ? 22.354 -14.170 -5.230 1.00 41.36 427 LYS A CA 1
ATOM 3049 C C . LYS A 1 427 ? 21.945 -14.399 -6.679 1.00 40.06 427 LYS A C 1
ATOM 3050 O O . LYS A 1 427 ? 20.921 -15.024 -6.950 1.00 43.61 427 LYS A O 1
ATOM 3056 N N . ASP A 1 428 ? 22.735 -13.875 -7.605 1.00 37.14 428 ASP A N 1
ATOM 3057 C CA . ASP A 1 428 ? 22.310 -13.767 -8.994 1.00 38.96 428 ASP A CA 1
ATOM 3058 C C . ASP A 1 428 ? 22.476 -15.110 -9.747 1.00 39.49 428 ASP A C 1
ATOM 3059 O O . ASP A 1 428 ? 21.823 -15.372 -10.757 1.00 39.92 428 ASP A O 1
ATOM 3064 N N . SER A 1 429 ? 23.325 -15.975 -9.222 1.00 37.53 429 SER A N 1
ATOM 3065 C CA . SER A 1 429 ? 23.475 -17.298 -9.781 1.00 40.28 429 SER A CA 1
ATOM 3066 C C . SER A 1 429 ? 22.539 -18.352 -9.155 1.00 43.81 429 SER A C 1
ATOM 3067 O O . SER A 1 429 ? 22.734 -19.547 -9.362 1.00 41.93 429 SER A O 1
ATOM 3070 N N . LEU A 1 430 ? 21.537 -17.910 -8.396 1.00 35.64 430 LEU A N 1
ATOM 3071 C CA . LEU A 1 430 ? 20.446 -18.787 -7.953 1.00 39.07 430 LEU A CA 1
ATOM 3072 C C . LEU A 1 430 ? 19.152 -18.368 -8.614 1.00 45.80 430 LEU A C 1
ATOM 3073 O O . LEU A 1 430 ? 18.932 -17.181 -8.804 1.00 49.04 430 LEU A O 1
ATOM 3078 N N . ASN A 1 431 ? 18.291 -19.330 -8.940 1.00 41.89 431 ASN A N 1
ATOM 3079 C CA . ASN A 1 431 ? 17.060 -19.050 -9.675 1.00 43.12 431 ASN A CA 1
ATOM 3080 C C . ASN A 1 431 ? 16.177 -17.991 -9.049 1.00 48.33 431 ASN A C 1
ATOM 3081 O O . ASN A 1 431 ? 15.506 -17.244 -9.741 1.00 53.56 431 ASN A O 1
ATOM 3086 N N . SER A 1 432 ? 16.162 -17.946 -7.730 1.00 46.99 432 SER A N 1
ATOM 3087 C CA . SER A 1 432 ? 15.270 -17.070 -7.005 1.00 41.41 432 SER A CA 1
ATOM 3088 C C . SER A 1 432 ? 15.665 -15.586 -7.063 1.00 47.00 432 SER A C 1
ATOM 3089 O O . SER A 1 432 ? 15.078 -14.757 -6.375 1.00 52.90 432 SER A O 1
ATOM 3092 N N . SER A 1 433 ? 16.664 -15.251 -7.868 1.00 41.70 433 SER A N 1
ATOM 3093 C CA . SER A 1 433 ? 17.035 -13.860 -8.068 1.00 48.16 433 SER A CA 1
ATOM 3094 C C . SER A 1 433 ? 15.961 -13.104 -8.871 1.00 51.11 433 SER A C 1
ATOM 3095 O O . SER A 1 433 ? 14.985 -13.688 -9.342 1.00 50.58 433 SER A O 1
ATOM 3098 N N . ARG A 1 434 ? 16.148 -11.800 -9.024 1.00 46.33 434 ARG A N 1
ATOM 3099 C CA . ARG A 1 434 ? 15.177 -10.978 -9.734 1.00 43.47 434 ARG A CA 1
ATOM 3100 C C . ARG A 1 434 ? 15.897 -10.072 -10.730 1.00 40.01 434 ARG A C 1
ATOM 3101 O O . ARG A 1 434 ? 17.098 -9.829 -10.595 1.00 36.60 434 ARG A O 1
ATOM 3109 N N . PRO A 1 435 ? 15.185 -9.610 -11.769 1.00 45.10 435 PRO A N 1
ATOM 3110 C CA . PRO A 1 435 ? 15.721 -8.553 -12.640 1.00 38.56 435 PRO A CA 1
ATOM 3111 C C . PRO A 1 435 ? 15.974 -7.283 -11.816 1.00 39.87 435 PRO A C 1
ATOM 3112 O O . PRO A 1 435 ? 15.275 -7.103 -10.814 1.00 37.79 435 PRO A O 1
ATOM 3116 N N . ILE A 1 436 ? 16.929 -6.441 -12.216 1.00 34.21 436 ILE A N 1
ATOM 3117 C CA . ILE A 1 436 ? 17.174 -5.170 -11.542 1.00 38.68 436 ILE A CA 1
ATOM 3118 C C . ILE A 1 436 ? 15.914 -4.316 -11.448 1.00 36.40 436 ILE A C 1
ATOM 3119 O O . ILE A 1 436 ? 15.506 -3.904 -10.377 1.00 34.42 436 ILE A O 1
ATOM 3124 N N . SER A 1 437 ? 15.308 -4.043 -12.585 1.00 40.93 437 SER A N 1
ATOM 3125 C CA . SER A 1 437 ? 14.042 -3.352 -12.589 1.00 39.95 437 SER A CA 1
ATOM 3126 C C . SER A 1 437 ? 12.919 -4.397 -12.606 1.00 41.16 437 SER A C 1
ATOM 3127 O O . SER A 1 437 ? 12.969 -5.356 -13.373 1.00 44.96 437 SER A O 1
ATOM 3130 N N . LYS A 1 438 ? 11.920 -4.221 -11.750 1.00 39.24 438 LYS A N 1
ATOM 3131 C CA . LYS A 1 438 ? 10.901 -5.246 -11.529 1.00 38.23 438 LYS A CA 1
ATOM 3132 C C . LYS A 1 438 ? 9.689 -4.637 -10.809 1.00 40.11 438 LYS A C 1
ATOM 3133 O O . LYS A 1 438 ? 9.851 -3.779 -9.951 1.00 36.46 438 LYS A O 1
ATOM 3139 N N . PRO A 1 439 ? 8.469 -5.058 -11.169 1.00 47.57 439 PRO A N 1
ATOM 3140 C CA . PRO A 1 439 ? 7.256 -4.527 -10.526 1.00 43.69 439 PRO A CA 1
ATOM 3141 C C . PRO A 1 439 ? 7.257 -4.620 -9.009 1.00 42.36 439 PRO A C 1
ATOM 3142 O O . PRO A 1 439 ? 7.903 -5.501 -8.445 1.00 47.77 439 PRO A O 1
ATOM 3146 N N . ALA A 1 440 ? 6.529 -3.716 -8.360 1.00 44.75 440 ALA A N 1
ATOM 3147 C CA . ALA A 1 440 ? 6.371 -3.726 -6.908 1.00 38.15 440 ALA A CA 1
ATOM 3148 C C . ALA A 1 440 ? 5.188 -2.864 -6.523 1.00 40.39 440 ALA A C 1
ATOM 3149 O O . ALA A 1 440 ? 4.976 -1.804 -7.104 1.00 40.95 440 ALA A O 1
ATOM 3151 N N . GLU A 1 441 ? 4.417 -3.314 -5.546 1.00 39.62 441 GLU A N 1
ATOM 3152 C CA . GLU A 1 441 ? 3.161 -2.652 -5.236 1.00 45.85 441 GLU A CA 1
ATOM 3153 C C . GLU A 1 441 ? 2.948 -2.410 -3.750 1.00 45.16 441 GLU A C 1
ATOM 3154 O O . GLU A 1 441 ? 2.620 -1.308 -3.348 1.00 44.17 441 GLU A O 1
ATOM 3160 N N . THR A 1 442 ? 3.089 -3.444 -2.935 1.00 42.26 442 THR A N 1
ATOM 3161 C CA . THR A 1 442 ? 2.768 -3.292 -1.517 1.00 43.58 442 THR A CA 1
ATOM 3162 C C . THR A 1 442 ? 3.949 -2.670 -0.801 1.00 43.64 442 THR A C 1
ATOM 3163 O O . THR A 1 442 ? 5.064 -2.645 -1.338 1.00 41.44 442 THR A O 1
ATOM 3167 N N . PRO A 1 443 ? 3.707 -2.119 0.395 1.00 43.80 443 PRO A N 1
ATOM 3168 C CA . PRO A 1 443 ? 4.844 -1.564 1.128 1.00 41.81 443 PRO A CA 1
ATOM 3169 C C . PRO A 1 443 ? 5.916 -2.621 1.364 1.00 40.45 443 PRO A C 1
ATOM 3170 O O . PRO A 1 443 ? 7.104 -2.327 1.205 1.00 42.02 443 PRO A O 1
ATOM 3174 N N . THR A 1 444 ? 5.509 -3.849 1.660 1.00 42.09 444 THR A N 1
ATOM 3175 C CA . THR A 1 444 ? 6.483 -4.930 1.819 1.00 42.09 444 THR A CA 1
ATOM 3176 C C . THR A 1 444 ? 7.211 -5.248 0.527 1.00 36.20 444 THR A C 1
ATOM 3177 O O . THR A 1 444 ? 8.417 -5.469 0.527 1.00 38.72 444 THR A O 1
ATOM 3181 N N . GLN A 1 445 ? 6.496 -5.258 -0.582 1.00 35.76 445 GLN A N 1
ATOM 3182 C CA . GLN A 1 445 ? 7.159 -5.503 -1.855 1.00 38.63 445 GLN A CA 1
ATOM 3183 C C . GLN A 1 445 ? 8.166 -4.412 -2.143 1.00 37.96 445 GLN A C 1
ATOM 3184 O O . GLN A 1 445 ? 9.258 -4.676 -2.639 1.00 37.12 445 GLN A O 1
ATOM 3190 N N . ILE A 1 446 ? 7.791 -3.182 -1.807 1.00 43.00 446 ILE A N 1
ATOM 3191 C CA . ILE A 1 446 ? 8.633 -2.037 -2.086 1.00 43.09 446 ILE A CA 1
ATOM 3192 C C . ILE A 1 446 ? 9.877 -2.123 -1.227 1.00 33.39 446 ILE A C 1
ATOM 3193 O O . ILE A 1 446 ? 10.968 -1.879 -1.697 1.00 34.45 446 ILE A O 1
ATOM 3198 N N . GLN A 1 447 ? 9.720 -2.499 0.027 1.00 37.90 447 GLN A N 1
ATOM 3199 C CA . GLN A 1 447 ? 10.884 -2.723 0.873 1.00 36.12 447 GLN A CA 1
ATOM 3200 C C . GLN A 1 447 ? 11.810 -3.803 0.309 1.00 34.95 447 GLN A C 1
ATOM 3201 O O . GLN A 1 447 ? 13.035 -3.679 0.338 1.00 34.65 447 GLN A O 1
ATOM 3207 N N . GLU A 1 448 ? 11.225 -4.836 -0.265 1.00 33.23 448 GLU A N 1
ATOM 3208 C CA . GLU A 1 448 ? 12.024 -5.917 -0.781 1.00 35.91 448 GLU A CA 1
ATOM 3209 C C . GLU A 1 448 ? 12.910 -5.459 -1.944 1.00 40.21 448 GLU A C 1
ATOM 3210 O O . GLU A 1 448 ? 13.961 -6.063 -2.196 1.00 42.97 448 GLU A O 1
ATOM 3216 N N . MET A 1 449 ? 12.523 -4.387 -2.634 1.00 37.77 449 MET A N 1
ATOM 3217 C CA . MET A 1 449 ? 13.337 -3.888 -3.756 1.00 34.49 449 MET A CA 1
ATOM 3218 C C . MET A 1 449 ? 14.675 -3.359 -3.285 1.00 32.56 449 MET A C 1
ATOM 3219 O O . MET A 1 449 ? 15.594 -3.215 -4.066 1.00 36.00 449 MET A O 1
ATOM 3224 N N . PHE A 1 450 ? 14.784 -3.062 -2.002 1.00 32.37 450 PHE A N 1
ATOM 3225 C CA . PHE A 1 450 ? 16.028 -2.532 -1.483 1.00 36.73 450 PHE A CA 1
ATOM 3226 C C . PHE A 1 450 ? 16.920 -3.707 -1.142 1.00 33.99 450 PHE A C 1
ATOM 3227 O O . PHE A 1 450 ? 16.879 -4.238 -0.035 1.00 37.03 450 PHE A O 1
ATOM 3235 N N . ASP A 1 451 ? 17.716 -4.133 -2.108 1.00 35.36 451 ASP A N 1
ATOM 3236 C CA . ASP A 1 451 ? 18.550 -5.306 -1.907 1.00 34.16 451 ASP A CA 1
ATOM 3237 C C . ASP A 1 451 ? 19.802 -5.239 -2.765 1.00 33.62 451 ASP A C 1
ATOM 3238 O O . ASP A 1 451 ? 20.057 -4.229 -3.432 1.00 31.91 451 ASP A O 1
ATOM 3243 N N . GLU A 1 452 ? 20.565 -6.331 -2.728 1.00 32.25 452 GLU A N 1
ATOM 3244 C CA . GLU A 1 452 ? 21.855 -6.448 -3.384 1.00 31.25 452 GLU A CA 1
ATOM 3245 C C . GLU A 1 452 ? 21.711 -6.309 -4.898 1.00 31.47 452 GLU A C 1
ATOM 3246 O O . GLU A 1 452 ? 22.644 -5.918 -5.599 1.00 32.85 452 GLU A O 1
ATOM 3252 N N . VAL A 1 453 ? 20.524 -6.579 -5.400 1.00 25.38 453 VAL A N 1
ATOM 3253 C CA . VAL A 1 453 ? 20.304 -6.469 -6.824 1.00 30.31 453 VAL A CA 1
ATOM 3254 C C . VAL A 1 453 ? 20.095 -5.014 -7.235 1.00 33.99 453 VAL A C 1
ATOM 3255 O O . VAL A 1 453 ? 20.684 -4.543 -8.227 1.00 36.26 453 VAL A O 1
ATOM 3259 N N . SER A 1 454 ? 19.289 -4.284 -6.479 1.00 28.21 454 SER A N 1
ATOM 3260 C CA . SER A 1 454 ? 19.134 -2.855 -6.746 1.00 29.72 454 SER A CA 1
ATOM 3261 C C . SER A 1 454 ? 20.405 -2.065 -6.473 1.00 33.56 454 SER A C 1
ATOM 3262 O O . SER A 1 454 ? 20.678 -1.092 -7.169 1.00 33.22 454 SER A O 1
ATOM 3265 N N . TYR A 1 455 ? 21.154 -2.442 -5.437 1.00 32.97 455 TYR A N 1
ATOM 3266 C CA . TYR A 1 455 ? 22.362 -1.700 -5.077 1.00 31.03 455 TYR A CA 1
ATOM 3267 C C . TYR A 1 455 ? 23.582 -2.245 -5.842 1.00 32.71 455 TYR A C 1
ATOM 3268 O O . TYR A 1 455 ? 24.089 -1.595 -6.745 1.00 28.74 455 TYR A O 1
ATOM 3277 N N . ASN A 1 456 ? 24.055 -3.433 -5.467 1.00 33.36 456 ASN A N 1
ATOM 3278 C CA . ASN A 1 456 ? 25.328 -3.943 -5.990 1.00 32.30 456 ASN A CA 1
ATOM 3279 C C . ASN A 1 456 ? 25.294 -4.223 -7.489 1.00 30.57 456 ASN A C 1
ATOM 3280 O O . ASN A 1 456 ? 26.226 -3.892 -8.212 1.00 29.08 456 ASN A O 1
ATOM 3285 N N . LYS A 1 457 ? 24.230 -4.851 -7.969 1.00 33.20 457 LYS A N 1
ATOM 3286 C CA . LYS A 1 457 ? 24.200 -5.191 -9.385 1.00 31.43 457 LYS A CA 1
ATOM 3287 C C . LYS A 1 457 ? 24.021 -3.962 -10.266 1.00 30.64 457 LYS A C 1
ATOM 3288 O O . LYS A 1 457 ? 24.614 -3.880 -11.334 1.00 33.11 457 LYS A O 1
ATOM 3294 N N . GLY A 1 458 ? 23.195 -3.021 -9.831 1.00 30.87 458 GLY A N 1
ATOM 3295 C CA . GLY A 1 458 ? 23.039 -1.771 -10.555 1.00 29.94 458 GLY A CA 1
ATOM 3296 C C . GLY A 1 458 ? 24.386 -1.096 -10.666 1.00 32.17 458 GLY A C 1
ATOM 3297 O O . GLY A 1 458 ? 24.781 -0.623 -11.736 1.00 29.67 458 GLY A O 1
ATOM 3298 N N . ALA A 1 459 ? 25.117 -1.098 -9.556 1.00 29.07 459 ALA A N 1
ATOM 3299 C CA . ALA A 1 459 ? 26.426 -0.469 -9.520 1.00 30.88 459 ALA A CA 1
ATOM 3300 C C . ALA A 1 459 ? 27.370 -1.218 -10.427 1.00 34.00 459 ALA A C 1
ATOM 3301 O O . ALA A 1 459 ? 28.120 -0.609 -11.190 1.00 34.27 459 ALA A O 1
ATOM 3303 N N . CYS A 1 460 ? 27.329 -2.548 -10.346 1.00 31.06 460 CYS A N 1
ATOM 3304 C CA . CYS A 1 460 ? 28.210 -3.368 -11.165 1.00 31.45 460 CYS A CA 1
ATOM 3305 C C . CYS A 1 460 ? 27.962 -3.220 -12.670 1.00 33.04 460 CYS A C 1
ATOM 3306 O O . CYS A 1 460 ? 28.916 -3.187 -13.439 1.00 37.59 460 CYS A O 1
ATOM 3309 N N . ILE A 1 461 ? 26.707 -3.129 -13.103 1.00 26.80 461 ILE A N 1
ATOM 3310 C CA . ILE A 1 461 ? 26.477 -2.979 -14.522 1.00 31.49 461 ILE A CA 1
ATOM 3311 C C . ILE A 1 461 ? 26.782 -1.547 -14.980 1.00 35.37 461 ILE A C 1
ATOM 3312 O O . ILE A 1 461 ? 27.173 -1.357 -16.117 1.00 36.61 461 ILE A O 1
ATOM 3317 N N . LEU A 1 462 ? 26.631 -0.561 -14.096 1.00 31.68 462 LEU A N 1
ATOM 3318 C CA . LEU A 1 462 ? 27.088 0.799 -14.373 1.00 34.30 462 LEU A CA 1
ATOM 3319 C C . LEU A 1 462 ? 28.586 0.810 -14.574 1.00 38.33 462 LEU A C 1
ATOM 3320 O O . LEU A 1 462 ? 29.093 1.462 -15.491 1.00 38.23 462 LEU A O 1
ATOM 3325 N N . ASN A 1 463 ? 29.300 0.087 -13.718 1.00 36.80 463 ASN A N 1
ATOM 3326 C CA . ASN A 1 463 ? 30.741 0.056 -13.834 1.00 34.50 463 ASN A CA 1
ATOM 3327 C C . ASN A 1 463 ? 31.143 -0.545 -15.185 1.00 39.53 463 ASN A C 1
ATOM 3328 O O . ASN A 1 463 ? 32.098 -0.114 -15.833 1.00 35.82 463 ASN A O 1
ATOM 3333 N N . MET A 1 464 ? 30.389 -1.553 -15.592 1.00 36.36 464 MET A N 1
ATOM 3334 C CA . MET A 1 464 ? 30.689 -2.282 -16.799 1.00 42.62 464 MET A CA 1
ATOM 3335 C C . MET A 1 464 ? 30.535 -1.341 -17.995 1.00 38.72 464 MET A C 1
ATOM 3336 O O . MET A 1 464 ? 31.388 -1.321 -18.881 1.00 38.33 464 MET A O 1
ATOM 3341 N N . LEU A 1 465 ? 29.482 -0.523 -17.969 1.00 34.07 465 LEU A N 1
ATOM 3342 C CA . LEU A 1 465 ? 29.206 0.428 -19.032 1.00 36.63 465 LEU A CA 1
ATOM 3343 C C . LEU A 1 465 ? 30.189 1.614 -19.038 1.00 43.67 465 LEU A C 1
ATOM 3344 O O . LEU A 1 465 ? 30.552 2.134 -20.095 1.00 43.05 465 LEU A O 1
ATOM 3349 N N . LYS A 1 466 ? 30.625 2.049 -17.863 1.00 42.08 466 LYS A N 1
ATOM 3350 C CA . LYS A 1 466 ? 31.636 3.093 -17.815 1.00 43.12 466 LYS A CA 1
ATOM 3351 C C . LYS A 1 466 ? 32.915 2.617 -18.509 1.00 44.47 466 LYS A C 1
ATOM 3352 O O . LYS A 1 466 ? 33.604 3.389 -19.178 1.00 37.84 466 LYS A O 1
ATOM 3358 N N . ASP A 1 467 ? 33.224 1.336 -18.332 1.00 41.70 467 ASP A N 1
ATOM 3359 C CA . ASP A 1 467 ? 34.412 0.740 -18.925 1.00 44.33 467 ASP A CA 1
ATOM 3360 C C . ASP A 1 467 ? 34.276 0.716 -20.436 1.00 40.91 467 ASP A C 1
ATOM 3361 O O . ASP A 1 467 ? 35.190 1.075 -21.146 1.00 39.81 467 ASP A O 1
ATOM 3366 N N . PHE A 1 468 ? 33.106 0.309 -20.904 1.00 37.78 468 PHE A N 1
ATOM 3367 C CA . PHE A 1 468 ? 32.771 0.349 -22.319 1.00 42.31 468 PHE A CA 1
ATOM 3368 C C . PHE A 1 468 ? 32.808 1.752 -22.985 1.00 41.99 468 PHE A C 1
ATOM 3369 O O . PHE A 1 468 ? 33.527 1.957 -23.956 1.00 49.13 468 PHE A O 1
ATOM 3377 N N . LEU A 1 469 ? 32.022 2.697 -22.481 1.00 42.77 469 LEU A N 1
ATOM 3378 C CA . LEU A 1 469 ? 31.951 4.046 -23.041 1.00 46.50 469 LEU A CA 1
ATOM 3379 C C . LEU A 1 469 ? 33.171 4.935 -22.741 1.00 46.44 469 LEU A C 1
ATOM 3380 O O . LEU A 1 469 ? 33.391 5.941 -23.417 1.00 46.50 469 LEU A O 1
ATOM 3385 N N . GLY A 1 470 ? 33.943 4.590 -21.719 1.00 39.34 470 GLY A N 1
ATOM 3386 C CA . GLY A 1 470 ? 35.020 5.459 -21.267 1.00 40.24 470 GLY A CA 1
ATOM 3387 C C . GLY A 1 470 ? 34.516 6.532 -20.317 1.00 41.91 470 GLY A C 1
ATOM 3388 O O . GLY A 1 470 ? 33.369 6.981 -20.436 1.00 42.52 470 GLY A O 1
ATOM 3389 N N . GLU A 1 471 ? 35.368 6.942 -19.381 1.00 39.53 471 GLU A N 1
ATOM 3390 C CA . GLU A 1 471 ? 34.991 7.900 -18.342 1.00 39.80 471 GLU A CA 1
ATOM 3391 C C . GLU A 1 471 ? 34.348 9.169 -18.893 1.00 43.46 471 GLU A C 1
ATOM 3392 O O . GLU A 1 471 ? 33.313 9.612 -18.384 1.00 44.06 471 GLU A O 1
ATOM 3398 N N . GLU A 1 472 ? 34.938 9.751 -19.930 1.00 45.31 472 GLU A N 1
ATOM 3399 C CA . GLU A 1 472 ? 34.465 11.054 -20.390 1.00 51.53 472 GLU A CA 1
ATOM 3400 C C . GLU A 1 472 ? 33.051 10.956 -20.931 1.00 43.44 472 GLU A C 1
ATOM 3401 O O . GLU A 1 472 ? 32.205 11.803 -20.640 1.00 45.35 472 GLU A O 1
ATOM 3407 N N . LYS A 1 473 ? 32.777 9.902 -21.678 1.00 33.57 473 LYS A N 1
ATOM 3408 C CA . LYS A 1 473 ? 31.489 9.814 -22.326 1.00 41.17 473 LYS A CA 1
ATOM 3409 C C . LYS A 1 473 ? 30.443 9.466 -21.297 1.00 42.75 473 LYS A C 1
ATOM 3410 O O . LYS A 1 473 ? 29.279 9.853 -21.410 1.00 43.77 473 LYS A O 1
ATOM 3416 N N . PHE A 1 474 ? 30.890 8.741 -20.278 1.00 43.18 474 PHE A N 1
ATOM 3417 C CA . PHE A 1 474 ? 30.034 8.267 -19.205 1.00 40.17 474 PHE A CA 1
ATOM 3418 C C . PHE A 1 474 ? 29.613 9.388 -18.233 1.00 40.52 474 PHE A C 1
ATOM 3419 O O . PHE A 1 474 ? 28.447 9.473 -17.842 1.00 39.18 474 PHE A O 1
ATOM 3427 N N . GLN A 1 475 ? 30.555 10.242 -17.848 1.00 38.47 475 GLN A N 1
ATOM 3428 C CA . GLN A 1 475 ? 30.226 11.388 -16.997 1.00 40.12 475 GLN A CA 1
ATOM 3429 C C . GLN A 1 475 ? 29.318 12.368 -17.751 1.00 41.09 475 GLN A C 1
ATOM 3430 O O . GLN A 1 475 ? 28.318 12.833 -17.219 1.00 38.17 475 GLN A O 1
ATOM 3436 N N . LYS A 1 476 ? 29.663 12.654 -19.000 1.00 37.38 476 LYS A N 1
ATOM 3437 C CA . LYS A 1 476 ? 28.812 13.447 -19.873 1.00 38.75 476 LYS A CA 1
ATOM 3438 C C . LYS A 1 476 ? 27.377 12.888 -19.942 1.00 35.80 476 LYS A C 1
ATOM 3439 O O . LYS A 1 476 ? 26.403 13.628 -19.972 1.00 37.38 476 LYS A O 1
ATOM 3445 N N . GLY A 1 477 ? 27.236 11.574 -19.974 1.00 40.92 477 GLY A N 1
ATOM 3446 C CA . GLY A 1 477 ? 25.908 10.987 -20.003 1.00 39.15 477 GLY A CA 1
ATOM 3447 C C . GLY A 1 477 ? 25.224 11.274 -18.686 1.00 37.01 477 GLY A C 1
ATOM 3448 O O . GLY A 1 477 ? 24.045 11.603 -18.626 1.00 38.57 477 GLY A O 1
ATOM 3449 N N . ILE A 1 478 ? 25.986 11.164 -17.613 1.00 34.17 478 ILE A N 1
ATOM 3450 C CA . ILE A 1 478 ? 25.425 11.410 -16.306 1.00 36.93 478 ILE A CA 1
ATOM 3451 C C . ILE A 1 478 ? 24.907 12.847 -16.188 1.00 33.89 478 ILE A C 1
ATOM 3452 O O . ILE A 1 478 ? 23.752 13.062 -15.833 1.00 34.22 478 ILE A O 1
ATOM 3457 N N . ILE A 1 479 ? 25.759 13.812 -16.516 1.00 33.79 479 ILE A N 1
ATOM 3458 C CA . ILE A 1 479 ? 25.421 15.223 -16.432 1.00 29.65 479 ILE A CA 1
ATOM 3459 C C . ILE A 1 479 ? 24.137 15.587 -17.176 1.00 31.48 479 ILE A C 1
ATOM 3460 O O . ILE A 1 479 ? 23.281 16.299 -16.648 1.00 36.45 479 ILE A O 1
ATOM 3465 N N . GLN A 1 480 ? 23.962 15.082 -18.382 1.00 32.57 480 GLN A N 1
ATOM 3466 C CA . GLN A 1 480 ? 22.788 15.501 -19.141 1.00 35.43 480 GLN A CA 1
ATOM 3467 C C . GLN A 1 480 ? 21.518 14.807 -18.628 1.00 33.99 480 GLN A C 1
ATOM 3468 O O . GLN A 1 480 ? 20.444 15.403 -18.622 1.00 37.09 480 GLN A O 1
ATOM 3474 N N . TYR A 1 481 ? 21.639 13.568 -18.167 1.00 30.06 481 TYR A N 1
ATOM 3475 C CA . TYR A 1 481 ? 20.557 12.911 -17.435 1.00 28.00 481 TYR A CA 1
ATOM 3476 C C . TYR A 1 481 ? 20.086 13.718 -16.192 1.00 36.55 481 TYR A C 1
ATOM 3477 O O . TYR A 1 481 ? 18.896 13.963 -16.008 1.00 35.02 481 TYR A O 1
ATOM 3486 N N . LEU A 1 482 ? 21.027 14.126 -15.344 1.00 32.30 482 LEU A N 1
ATOM 3487 C CA . LEU A 1 482 ? 20.700 14.848 -14.124 1.00 31.03 482 LEU A CA 1
ATOM 3488 C C . LEU A 1 482 ? 20.113 16.217 -14.472 1.00 39.33 482 LEU A C 1
ATOM 3489 O O . LEU A 1 482 ? 19.172 16.687 -13.815 1.00 34.85 482 LEU A O 1
ATOM 3494 N N . LYS A 1 483 ? 20.661 16.848 -15.518 1.00 38.52 483 LYS A N 1
ATOM 3495 C CA . LYS A 1 483 ? 20.201 18.173 -15.928 1.00 34.64 483 LYS A CA 1
ATOM 3496 C C . LYS A 1 483 ? 18.810 18.090 -16.531 1.00 31.73 483 LYS A C 1
ATOM 3497 O O . LYS A 1 483 ? 17.943 18.899 -16.221 1.00 35.10 483 LYS A O 1
ATOM 3503 N N . LYS A 1 484 ? 18.589 17.069 -17.349 1.00 33.26 484 LYS A N 1
ATOM 3504 C CA . LYS A 1 484 ? 17.336 16.922 -18.083 1.00 35.43 484 LYS A CA 1
ATOM 3505 C C . LYS A 1 484 ? 16.157 16.532 -17.211 1.00 37.72 484 LYS A C 1
ATOM 3506 O O . LYS A 1 484 ? 15.023 16.800 -17.566 1.00 44.10 484 LYS A O 1
ATOM 3512 N N . PHE A 1 485 ? 16.419 15.905 -16.068 1.00 37.43 485 PHE A N 1
ATOM 3513 C CA . PHE A 1 485 ? 15.349 15.415 -15.204 1.00 34.60 485 PHE A CA 1
ATOM 3514 C C . PHE A 1 485 ? 15.331 16.083 -13.828 1.00 30.95 485 PHE A C 1
ATOM 3515 O O . PHE A 1 485 ? 14.580 15.685 -12.941 1.00 29.71 485 PHE A O 1
ATOM 3523 N N . SER A 1 486 ? 16.170 17.106 -13.678 1.00 34.75 486 SER A N 1
ATOM 3524 C CA . SER A 1 486 ? 16.195 17.950 -12.492 1.00 30.71 486 SER A CA 1
ATOM 3525 C C . SER A 1 486 ? 14.809 18.305 -12.001 1.00 31.72 486 SER A C 1
ATOM 3526 O O . SER A 1 486 ? 13.966 18.724 -12.775 1.00 34.03 486 SER A O 1
ATOM 3529 N N . TYR A 1 487 ? 14.575 18.103 -10.713 1.00 31.08 487 TYR A N 1
ATOM 3530 C CA . TYR A 1 487 ? 13.303 18.416 -10.072 1.00 30.58 487 TYR A CA 1
ATOM 3531 C C . TYR A 1 487 ? 12.085 17.662 -10.604 1.00 31.68 487 TYR A C 1
ATOM 3532 O O . TYR A 1 487 ? 10.972 18.095 -10.393 1.00 33.12 487 TYR A O 1
ATOM 3541 N N . ARG A 1 488 ? 12.293 16.500 -11.214 1.00 30.20 488 ARG A N 1
ATOM 3542 C CA . ARG A 1 488 ? 11.196 15.556 -11.488 1.00 38.18 488 ARG A CA 1
ATOM 3543 C C . ARG A 1 488 ? 11.683 14.112 -11.541 1.00 36.59 488 ARG A C 1
ATOM 3544 O O . ARG A 1 488 ? 12.626 13.725 -10.875 1.00 34.22 488 ARG A O 1
ATOM 3552 N N . ASN A 1 489 ? 11.051 13.317 -12.383 1.00 40.57 489 ASN A N 1
ATOM 3553 C CA . ASN A 1 489 ? 11.304 11.896 -12.337 1.00 34.64 489 ASN A CA 1
ATOM 3554 C C . ASN A 1 489 ? 11.771 11.206 -13.623 1.00 38.27 489 ASN A C 1
ATOM 3555 O O . ASN A 1 489 ? 11.519 11.653 -14.736 1.00 35.25 489 ASN A O 1
ATOM 3560 N N . ALA A 1 490 ? 12.514 10.125 -13.437 1.00 38.82 490 ALA A N 1
ATOM 3561 C CA . ALA A 1 490 ? 12.929 9.291 -14.552 1.00 38.17 490 ALA A CA 1
ATOM 3562 C C . ALA A 1 490 ? 12.525 7.837 -14.316 1.00 42.68 490 ALA A C 1
ATOM 3563 O O . ALA A 1 490 ? 12.272 7.390 -13.172 1.00 41.80 490 ALA A O 1
ATOM 3565 N N . LYS A 1 491 ? 12.439 7.099 -15.411 1.00 42.18 491 LYS A N 1
ATOM 3566 C CA . LYS A 1 491 ? 12.245 5.664 -15.313 1.00 38.38 491 LYS A CA 1
ATOM 3567 C C . LYS A 1 491 ? 13.363 5.000 -16.084 1.00 41.15 491 LYS A C 1
ATOM 3568 O O . LYS A 1 491 ? 14.151 5.676 -16.744 1.00 40.91 491 LYS A O 1
ATOM 3574 N N . ASN A 1 492 ? 13.447 3.682 -15.970 1.00 41.56 492 ASN A N 1
ATOM 3575 C CA . ASN A 1 492 ? 14.594 2.953 -16.469 1.00 40.57 492 ASN A CA 1
ATOM 3576 C C . ASN A 1 492 ? 15.016 3.392 -17.878 1.00 40.93 492 ASN A C 1
ATOM 3577 O O . ASN A 1 492 ? 16.190 3.647 -18.137 1.00 39.69 492 ASN A O 1
ATOM 3582 N N . ASP A 1 493 ? 14.055 3.539 -18.779 1.00 44.54 493 ASP A N 1
ATOM 3583 C CA . ASP A 1 493 ? 14.396 3.895 -20.154 1.00 43.25 493 ASP A CA 1
ATOM 3584 C C . ASP A 1 493 ? 14.900 5.332 -20.333 1.00 46.58 493 ASP A C 1
ATOM 3585 O O . ASP A 1 493 ? 15.699 5.613 -21.232 1.00 44.96 493 ASP A O 1
ATOM 3590 N N . ASP A 1 494 ? 14.416 6.249 -19.506 1.00 43.84 494 ASP A N 1
ATOM 3591 C CA . ASP A 1 494 ? 14.878 7.616 -19.591 1.00 41.53 494 ASP A CA 1
ATOM 3592 C C . ASP A 1 494 ? 16.375 7.633 -19.370 1.00 41.45 494 ASP A C 1
ATOM 3593 O O . ASP A 1 494 ? 17.121 8.291 -20.098 1.00 44.38 494 ASP A O 1
ATOM 3598 N N . LEU A 1 495 ? 16.816 6.854 -18.397 1.00 36.55 495 LEU A N 1
ATOM 3599 C CA . LEU A 1 495 ? 18.222 6.782 -18.082 1.00 32.71 495 LEU A CA 1
ATOM 3600 C C . LEU A 1 495 ? 19.051 6.186 -19.231 1.00 39.92 495 LEU A C 1
ATOM 3601 O O . LEU A 1 495 ? 20.126 6.696 -19.560 1.00 41.40 495 LEU A O 1
ATOM 3606 N N . TRP A 1 496 ? 18.575 5.107 -19.847 1.00 40.48 496 TRP A N 1
ATOM 3607 C CA . TRP A 1 496 ? 19.378 4.484 -20.902 1.00 39.18 496 TRP A CA 1
ATOM 3608 C C . TRP A 1 496 ? 19.468 5.357 -22.158 1.00 39.50 496 TRP A C 1
ATOM 3609 O O . TRP A 1 496 ? 20.512 5.372 -22.823 1.00 36.17 496 TRP A O 1
ATOM 3620 N N . SER A 1 497 ? 18.414 6.124 -22.449 1.00 39.23 497 SER A N 1
ATOM 3621 C CA . SER A 1 497 ? 18.472 7.114 -23.538 1.00 39.50 497 SER A CA 1
ATOM 3622 C C . SER A 1 497 ? 19.599 8.129 -23.329 1.00 46.79 497 SER A C 1
ATOM 3623 O O . SER A 1 497 ? 20.431 8.320 -24.219 1.00 52.98 497 SER A O 1
ATOM 3626 N N . SER A 1 498 ? 19.633 8.771 -22.162 1.00 39.27 498 SER A N 1
ATOM 3627 C CA . SER A 1 498 ? 20.643 9.775 -21.898 1.00 39.14 498 SER A CA 1
ATOM 3628 C C . SER A 1 498 ? 22.034 9.177 -21.887 1.00 42.71 498 SER A C 1
ATOM 3629 O O . SER A 1 498 ? 22.983 9.801 -22.365 1.00 51.78 498 SER A O 1
ATOM 3632 N N . LEU A 1 499 ? 22.182 7.982 -21.338 1.00 41.09 499 LEU A N 1
ATOM 3633 C CA . LEU A 1 499 ? 23.517 7.388 -21.295 1.00 47.97 499 LEU A CA 1
ATOM 3634 C C . LEU A 1 499 ? 23.969 6.924 -22.668 1.00 46.58 499 LEU A C 1
ATOM 3635 O O . LEU A 1 499 ? 25.137 7.062 -23.007 1.00 50.74 499 LEU A O 1
ATOM 3640 N N . SER A 1 500 ? 23.054 6.387 -23.467 1.00 41.96 500 SER A N 1
ATOM 3641 C CA . SER A 1 500 ? 23.440 5.935 -24.800 1.00 46.49 500 SER A CA 1
ATOM 3642 C C . SER A 1 500 ? 23.581 7.107 -25.793 1.00 48.58 500 SER A C 1
ATOM 3643 O O . SER A 1 500 ? 24.210 6.948 -26.826 1.00 48.58 500 SER A O 1
ATOM 3646 N N . ASN A 1 501 ? 23.047 8.285 -25.472 1.00 45.89 501 ASN A N 1
ATOM 3647 C CA . ASN A 1 501 ? 23.206 9.441 -26.364 1.00 45.85 501 ASN A CA 1
ATOM 3648 C C . ASN A 1 501 ? 24.207 10.488 -25.899 1.00 46.16 501 ASN A C 1
ATOM 3649 O O . ASN A 1 501 ? 23.974 11.679 -26.075 1.00 50.00 501 ASN A O 1
ATOM 3654 N N . SER A 1 502 ? 25.319 10.070 -25.311 1.00 45.77 502 SER A N 1
ATOM 3655 C CA . SER A 1 502 ? 26.214 11.046 -24.696 1.00 53.38 502 SER A CA 1
ATOM 3656 C C . SER A 1 502 ? 27.284 11.570 -25.636 1.00 57.91 502 SER A C 1
ATOM 3657 O O . SER A 1 502 ? 27.919 10.816 -26.362 1.00 54.86 502 SER A O 1
ATOM 3660 N N . CYS A 1 503 ? 27.500 12.877 -25.570 1.00 65.57 503 CYS A N 1
ATOM 3661 C CA . CYS A 1 503 ? 28.410 13.566 -26.463 1.00 70.89 503 CYS A CA 1
ATOM 3662 C C . CYS A 1 503 ? 29.766 13.859 -25.827 1.00 73.58 503 CYS A C 1
ATOM 3663 O O . CYS A 1 503 ? 29.831 14.598 -24.852 1.00 86.07 503 CYS A O 1
ATOM 3666 N N . LEU A 1 504 ? 30.842 13.295 -26.380 1.00 70.84 504 LEU A N 1
ATOM 3667 C CA . LEU A 1 504 ? 32.209 13.631 -25.963 1.00 76.21 504 LEU A CA 1
ATOM 3668 C C . LEU A 1 504 ? 32.480 15.113 -26.191 1.00 83.62 504 LEU A C 1
ATOM 3669 O O . LEU A 1 504 ? 31.711 15.776 -26.889 1.00 88.79 504 LEU A O 1
ATOM 3674 N N . GLU A 1 505 ? 33.587 15.609 -25.627 1.00 85.85 505 GLU A N 1
ATOM 3675 C CA . GLU A 1 505 ? 34.103 16.968 -25.850 1.00 90.14 505 GLU A CA 1
ATOM 3676 C C . GLU A 1 505 ? 32.995 17.998 -26.052 1.00 95.66 505 GLU A C 1
ATOM 3677 O O . GLU A 1 505 ? 32.886 18.625 -27.120 1.00 88.28 505 GLU A O 1
ATOM 3683 N N . SER A 1 506 ? 32.179 18.136 -25.005 1.00 97.19 506 SER A N 1
ATOM 3684 C CA . SER A 1 506 ? 30.974 18.968 -24.992 1.00 100.41 506 SER A CA 1
ATOM 3685 C C . SER A 1 506 ? 30.081 18.723 -26.217 1.00 96.84 506 SER A C 1
ATOM 3686 O O . SER A 1 506 ? 29.664 17.589 -26.466 1.00 97.25 506 SER A O 1
ATOM 3689 N N . ASP A 1 507 ? 29.795 19.777 -26.977 1.00 93.42 507 ASP A N 1
ATOM 3690 C CA . ASP A 1 507 ? 28.792 19.697 -28.035 1.00 93.16 507 ASP A CA 1
ATOM 3691 C C . ASP A 1 507 ? 29.186 20.380 -29.345 1.00 97.14 507 ASP A C 1
ATOM 3692 O O . ASP A 1 507 ? 28.894 21.568 -29.520 1.00 95.20 507 ASP A O 1
ATOM 3697 N N . PHE A 1 508 ? 29.847 19.694 -30.276 1.00 99.89 508 PHE A N 1
ATOM 3698 C CA . PHE A 1 508 ? 30.677 18.501 -30.106 1.00 93.57 508 PHE A CA 1
ATOM 3699 C C . PHE A 1 508 ? 32.190 18.713 -30.404 1.00 94.12 508 PHE A C 1
ATOM 3700 O O . PHE A 1 508 ? 32.966 17.887 -29.945 1.00 87.91 508 PHE A O 1
ATOM 3708 N N . THR A 1 509 ? 32.644 19.751 -31.142 1.00 91.36 509 THR A N 1
ATOM 3709 C CA . THR A 1 509 ? 31.829 20.843 -31.688 1.00 88.40 509 THR A CA 1
ATOM 3710 C C . THR A 1 509 ? 32.049 21.253 -33.140 1.00 91.86 509 THR A C 1
ATOM 3711 O O . THR A 1 509 ? 33.177 21.424 -33.585 1.00 89.57 509 THR A O 1
ATOM 3715 N N . SER A 1 510 ? 30.923 21.423 -33.843 1.00 93.96 510 SER A N 1
ATOM 3716 C CA . SER A 1 510 ? 30.830 21.997 -35.201 1.00 94.06 510 SER A CA 1
ATOM 3717 C C . SER A 1 510 ? 31.805 21.449 -36.254 1.00 82.30 510 SER A C 1
ATOM 3718 O O . SER A 1 510 ? 32.991 21.771 -36.249 1.00 89.40 510 SER A O 1
ATOM 3721 N N . GLY A 1 511 ? 31.293 20.649 -37.179 1.00 77.92 511 GLY A N 1
ATOM 3722 C CA . GLY A 1 511 ? 29.901 20.245 -37.168 1.00 85.86 511 GLY A CA 1
ATOM 3723 C C . GLY A 1 511 ? 29.808 18.874 -36.535 1.00 90.13 511 GLY A C 1
ATOM 3724 O O . GLY A 1 511 ? 29.418 17.896 -37.181 1.00 83.62 511 GLY A O 1
ATOM 3725 N N . GLY A 1 512 ? 30.190 18.808 -35.262 1.00 87.98 512 GLY A N 1
ATOM 3726 C CA . GLY A 1 512 ? 30.235 17.558 -34.540 1.00 84.98 512 GLY A CA 1
ATOM 3727 C C . GLY A 1 512 ? 28.849 16.999 -34.352 1.00 77.74 512 GLY A C 1
ATOM 3728 O O . GLY A 1 512 ? 27.851 17.694 -34.562 1.00 72.33 512 GLY A O 1
ATOM 3729 N N . VAL A 1 513 ? 28.802 15.742 -33.934 1.00 73.37 513 VAL A N 1
ATOM 3730 C CA . VAL A 1 513 ? 27.557 14.991 -33.826 1.00 77.54 513 VAL A CA 1
ATOM 3731 C C . VAL A 1 513 ? 26.428 15.695 -33.058 1.00 82.16 513 VAL A C 1
ATOM 3732 O O . VAL A 1 513 ? 25.259 15.633 -33.452 1.00 77.11 513 VAL A O 1
ATOM 3736 N N . CYS A 1 514 ? 26.779 16.356 -31.959 1.00 87.32 514 CYS A N 1
ATOM 3737 C CA . CYS A 1 514 ? 25.827 17.183 -31.221 1.00 89.50 514 CYS A CA 1
ATOM 3738 C C . CYS A 1 514 ? 26.410 18.592 -31.137 1.00 93.40 514 CYS A C 1
ATOM 3739 O O . CYS A 1 514 ? 27.619 18.737 -31.125 1.00 89.39 514 CYS A O 1
ATOM 3742 N N . HIS A 1 515 ? 25.583 19.635 -31.135 1.00 99.65 515 HIS A N 1
ATOM 3743 C CA . HIS A 1 515 ? 24.147 19.543 -31.362 1.00 102.36 515 HIS A CA 1
ATOM 3744 C C . HIS A 1 515 ? 23.775 20.379 -32.589 1.00 92.29 515 HIS A C 1
ATOM 3745 O O . HIS A 1 515 ? 23.421 19.825 -33.630 1.00 85.56 515 HIS A O 1
ATOM 3752 N N . SER A 1 516 ? 23.889 21.702 -32.420 1.00 92.11 516 SER A N 1
ATOM 3753 C CA . SER A 1 516 ? 23.491 22.758 -33.365 1.00 88.45 516 SER A CA 1
ATOM 3754 C C . SER A 1 516 ? 23.157 22.303 -34.779 1.00 87.47 516 SER A C 1
ATOM 3755 O O . SER A 1 516 ? 22.006 21.975 -35.085 1.00 82.50 516 SER A O 1
ATOM 3758 N N . ASP A 1 517 ? 24.177 22.293 -35.630 1.00 84.24 517 ASP A N 1
ATOM 3759 C CA . ASP A 1 517 ? 24.038 21.899 -37.024 1.00 83.54 517 ASP A CA 1
ATOM 3760 C C . ASP A 1 517 ? 25.159 20.917 -37.379 1.00 86.36 517 ASP A C 1
ATOM 3761 O O . ASP A 1 517 ? 26.257 21.326 -37.779 1.00 85.03 517 ASP A O 1
ATOM 3766 N N . PRO A 1 518 ? 24.892 19.612 -37.213 1.00 81.55 518 PRO A N 1
ATOM 3767 C CA . PRO A 1 518 ? 25.909 18.568 -37.391 1.00 80.10 518 PRO A CA 1
ATOM 3768 C C . PRO A 1 518 ? 26.122 18.164 -38.855 1.00 82.15 518 PRO A C 1
ATOM 3769 O O . PRO A 1 518 ? 25.199 18.261 -39.667 1.00 75.87 518 PRO A O 1
ATOM 3773 N N . LYS A 1 519 ? 27.332 17.707 -39.177 1.00 84.04 519 LYS A N 1
ATOM 3774 C CA . LYS A 1 519 ? 27.675 17.320 -40.547 1.00 79.35 519 LYS A CA 1
ATOM 3775 C C . LYS A 1 519 ? 27.380 15.848 -40.803 1.00 73.83 519 LYS A C 1
ATOM 3776 O O . LYS A 1 519 ? 27.804 14.978 -40.047 1.00 73.67 519 LYS A O 1
ATOM 3782 N N . MET A 1 520 ? 26.654 15.569 -41.876 1.00 71.91 520 MET A N 1
ATOM 3783 C CA . MET A 1 520 ? 26.307 14.193 -42.191 1.00 66.31 520 MET A CA 1
ATOM 3784 C C . MET A 1 520 ? 27.514 13.411 -42.693 1.00 66.39 520 MET A C 1
ATOM 3785 O O . MET A 1 520 ? 27.940 13.558 -43.832 1.00 70.39 520 MET A O 1
ATOM 3790 N N . THR A 1 521 ? 28.049 12.574 -41.814 1.00 67.27 521 THR A N 1
ATOM 3791 C CA . THR A 1 521 ? 29.289 11.848 -42.048 1.00 65.54 521 THR A CA 1
ATOM 3792 C C . THR A 1 521 ? 29.013 10.372 -41.839 1.00 63.30 521 THR A C 1
ATOM 3793 O O . THR A 1 521 ? 27.989 10.018 -41.263 1.00 67.26 521 THR A O 1
ATOM 3797 N N . SER A 1 522 ? 29.892 9.506 -42.327 1.00 62.57 522 SER A N 1
ATOM 3798 C CA . SER A 1 522 ? 29.799 8.096 -41.981 1.00 68.23 522 SER A CA 1
ATOM 3799 C C . SER A 1 522 ? 30.038 7.961 -40.476 1.00 64.50 522 SER A C 1
ATOM 3800 O O . SER A 1 522 ? 29.439 7.119 -39.808 1.00 61.15 522 SER A O 1
ATOM 3803 N N . ASN A 1 523 ? 30.919 8.813 -39.962 1.00 66.58 523 ASN A N 1
ATOM 3804 C CA . ASN A 1 523 ? 31.167 8.931 -38.533 1.00 69.97 523 ASN A CA 1
ATOM 3805 C C . ASN A 1 523 ? 29.871 9.233 -37.751 1.00 67.52 523 ASN A C 1
ATOM 3806 O O . ASN A 1 523 ? 29.602 8.608 -36.724 1.00 63.88 523 ASN A O 1
ATOM 3811 N N . MET A 1 524 ? 29.074 10.179 -38.248 1.00 61.83 524 MET A N 1
ATOM 3812 C CA . MET A 1 524 ? 27.770 10.484 -37.666 1.00 55.74 524 MET A CA 1
ATOM 3813 C C . MET A 1 524 ? 26.849 9.263 -37.632 1.00 60.84 524 MET A C 1
ATOM 3814 O O . MET A 1 524 ? 26.216 8.988 -36.617 1.00 62.91 524 MET A O 1
ATOM 3819 N N . LEU A 1 525 ? 26.774 8.537 -38.744 1.00 59.95 525 LEU A N 1
ATOM 3820 C CA . LEU A 1 525 ? 25.947 7.332 -38.834 1.00 59.03 525 LEU A CA 1
ATOM 3821 C C . LEU A 1 525 ? 26.432 6.286 -37.851 1.00 54.64 525 LEU A C 1
ATOM 3822 O O . LEU A 1 525 ? 25.639 5.536 -37.273 1.00 55.43 525 LEU A O 1
ATOM 3827 N N . ALA A 1 526 ? 27.749 6.255 -37.674 1.00 52.33 526 ALA A N 1
ATOM 3828 C CA . ALA A 1 526 ? 28.404 5.327 -36.773 1.00 54.97 526 ALA A CA 1
ATOM 3829 C C . ALA A 1 526 ? 27.996 5.617 -35.325 1.00 61.27 526 ALA A C 1
ATOM 3830 O O . ALA A 1 526 ? 27.624 4.712 -34.563 1.00 56.46 526 ALA A O 1
ATOM 3832 N N . PHE A 1 527 ? 28.075 6.898 -34.975 1.00 57.42 527 PHE A N 1
ATOM 3833 C CA . PHE A 1 527 ? 27.651 7.421 -33.690 1.00 54.85 527 PHE A CA 1
ATOM 3834 C C . PHE A 1 527 ? 26.222 7.007 -33.364 1.00 56.51 527 PHE A C 1
ATOM 3835 O O . PHE A 1 527 ? 25.970 6.422 -32.314 1.00 50.94 527 PHE A O 1
ATOM 3843 N N . LEU A 1 528 ? 25.302 7.295 -34.283 1.00 56.13 528 LEU A N 1
ATOM 3844 C CA . LEU A 1 528 ? 23.875 7.038 -34.077 1.00 58.10 528 LEU A CA 1
ATOM 3845 C C . LEU A 1 528 ? 23.550 5.571 -33.813 1.00 55.76 528 LEU A C 1
ATOM 3846 O O . LEU A 1 528 ? 22.646 5.251 -33.044 1.00 54.89 528 LEU A O 1
ATOM 3851 N N . GLY A 1 529 ? 24.292 4.681 -34.457 1.00 56.87 529 GLY A N 1
ATOM 3852 C CA . GLY A 1 529 ? 23.981 3.270 -34.391 1.00 49.58 529 GLY A CA 1
ATOM 3853 C C . GLY A 1 529 ? 24.670 2.619 -33.225 1.00 48.76 529 GLY A C 1
ATOM 3854 O O . GLY A 1 529 ? 24.109 1.734 -32.584 1.00 51.08 529 GLY A O 1
ATOM 3855 N N . GLU A 1 530 ? 25.896 3.050 -32.955 1.00 51.20 530 GLU A N 1
ATOM 3856 C CA . GLU A 1 530 ? 26.583 2.658 -31.732 1.00 50.88 530 GLU A CA 1
ATOM 3857 C C . GLU A 1 530 ? 25.753 3.063 -30.490 1.00 54.66 530 GLU A C 1
ATOM 3858 O O . GLU A 1 530 ? 25.650 2.306 -29.518 1.00 53.19 530 GLU A O 1
ATOM 3864 N N . ASN A 1 531 ? 25.146 4.245 -30.538 1.00 50.30 531 ASN A N 1
ATOM 3865 C CA . ASN A 1 531 ? 24.245 4.674 -29.484 1.00 44.90 531 ASN A CA 1
ATOM 3866 C C . ASN A 1 531 ? 23.097 3.709 -29.287 1.00 48.68 531 ASN A C 1
ATOM 3867 O O . ASN A 1 531 ? 22.854 3.244 -28.165 1.00 45.04 531 ASN A O 1
ATOM 3872 N N . ALA A 1 532 ? 22.390 3.406 -30.370 1.00 44.97 532 ALA A N 1
ATOM 3873 C CA . ALA A 1 532 ? 21.245 2.510 -30.284 1.00 47.11 532 ALA A CA 1
ATOM 3874 C C . ALA A 1 532 ? 21.663 1.105 -29.820 1.00 48.20 532 ALA A C 1
ATOM 3875 O O . ALA A 1 532 ? 20.879 0.394 -29.197 1.00 43.16 532 ALA A O 1
ATOM 3877 N N . GLU A 1 533 ? 22.898 0.717 -30.122 1.00 47.37 533 GLU A N 1
ATOM 3878 C CA A GLU A 1 533 ? 23.470 -0.565 -29.726 0.52 48.17 533 GLU A CA 1
ATOM 3879 C CA B GLU A 1 533 ? 23.338 -0.614 -29.705 0.48 48.17 533 GLU A CA 1
ATOM 3880 C C . GLU A 1 533 ? 23.573 -0.635 -28.204 1.00 49.11 533 GLU A C 1
ATOM 3881 O O . GLU A 1 533 ? 23.214 -1.624 -27.553 1.00 50.78 533 GLU A O 1
ATOM 3892 N N . VAL A 1 534 ? 24.100 0.448 -27.648 1.00 48.10 534 VAL A N 1
ATOM 3893 C CA . VAL A 1 534 ? 24.311 0.538 -26.216 1.00 38.88 534 VAL A CA 1
ATOM 3894 C C . VAL A 1 534 ? 22.963 0.541 -25.507 1.00 39.39 534 VAL A C 1
ATOM 3895 O O . VAL A 1 534 ? 22.798 -0.119 -24.492 1.00 46.03 534 VAL A O 1
ATOM 3899 N N . LYS A 1 535 ? 21.977 1.217 -26.068 1.00 40.42 535 LYS A N 1
ATOM 3900 C CA . LYS A 1 535 ? 20.651 1.184 -25.474 1.00 42.74 535 LYS A CA 1
ATOM 3901 C C . LYS A 1 535 ? 20.062 -0.233 -25.432 1.00 49.67 535 LYS A C 1
ATOM 3902 O O . LYS A 1 535 ? 19.499 -0.648 -24.415 1.00 53.50 535 LYS A O 1
ATOM 3908 N N . GLU A 1 536 ? 20.191 -0.982 -26.520 1.00 46.60 536 GLU A N 1
ATOM 3909 C CA . GLU A 1 536 ? 19.595 -2.313 -26.562 1.00 55.78 536 GLU A CA 1
ATOM 3910 C C . GLU A 1 536 ? 20.301 -3.229 -25.564 1.00 53.09 536 GLU A C 1
ATOM 3911 O O . GLU A 1 536 ? 19.670 -3.993 -24.848 1.00 51.34 536 GLU A O 1
ATOM 3917 N N . MET A 1 537 ? 21.618 -3.113 -25.508 1.00 49.07 537 MET A N 1
ATOM 3918 C CA . MET A 1 537 ? 22.433 -3.927 -24.625 1.00 43.96 537 MET A CA 1
ATOM 3919 C C . MET A 1 537 ? 22.085 -3.785 -23.131 1.00 50.06 537 MET A C 1
ATOM 3920 O O . MET A 1 537 ? 21.944 -4.785 -22.411 1.00 42.47 537 MET A O 1
ATOM 3925 N N . MET A 1 538 ? 21.960 -2.534 -22.684 1.00 43.50 538 MET A N 1
ATOM 3926 C CA . MET A 1 538 ? 21.775 -2.228 -21.280 1.00 42.68 538 MET A CA 1
ATOM 3927 C C . MET A 1 538 ? 20.371 -2.552 -20.804 1.00 48.58 538 MET A C 1
ATOM 3928 O O . MET A 1 538 ? 20.172 -2.888 -19.635 1.00 49.10 538 MET A O 1
ATOM 3933 N N . THR A 1 539 ? 19.387 -2.466 -21.687 1.00 50.20 539 THR A N 1
ATOM 3934 C CA . THR A 1 539 ? 18.042 -2.781 -21.239 1.00 49.99 539 THR A CA 1
ATOM 3935 C C . THR A 1 539 ? 17.955 -4.281 -20.940 1.00 50.45 539 THR A C 1
ATOM 3936 O O . THR A 1 539 ? 17.240 -4.686 -20.017 1.00 51.96 539 THR A O 1
ATOM 3940 N N . THR A 1 540 ? 18.694 -5.113 -21.676 1.00 49.03 540 THR A N 1
ATOM 3941 C CA . THR A 1 540 ? 18.649 -6.544 -21.369 1.00 46.49 540 THR A CA 1
ATOM 3942 C C . THR A 1 540 ? 19.431 -6.865 -20.074 1.00 46.27 540 THR A C 1
ATOM 3943 O O . THR A 1 540 ? 19.236 -7.916 -19.471 1.00 48.98 540 THR A O 1
ATOM 3947 N N . TRP A 1 541 ? 20.318 -5.975 -19.642 1.00 41.77 541 TRP A N 1
ATOM 3948 C CA . TRP A 1 541 ? 21.010 -6.214 -18.386 1.00 42.76 541 TRP A CA 1
ATOM 3949 C C . TRP A 1 541 ? 20.098 -5.869 -17.208 1.00 41.13 541 TRP A C 1
ATOM 3950 O O . TRP A 1 541 ? 20.348 -6.283 -16.087 1.00 35.40 541 TRP A O 1
ATOM 3961 N N . THR A 1 542 ? 19.030 -5.125 -17.473 1.00 43.58 542 THR A N 1
ATOM 3962 C CA . THR A 1 542 ? 18.150 -4.679 -16.407 1.00 42.37 542 THR A CA 1
ATOM 3963 C C . THR A 1 542 ? 16.835 -5.422 -16.388 1.00 43.37 542 THR A C 1
ATOM 3964 O O . THR A 1 542 ? 16.133 -5.407 -15.383 1.00 48.82 542 THR A O 1
ATOM 3968 N N . LEU A 1 543 ? 16.484 -6.093 -17.471 1.00 43.62 543 LEU A N 1
ATOM 3969 C CA . LEU A 1 543 ? 15.200 -6.784 -17.469 1.00 45.16 543 LEU A CA 1
ATOM 3970 C C . LEU A 1 543 ? 15.378 -8.294 -17.372 1.00 46.82 543 LEU A C 1
ATOM 3971 O O . LEU A 1 543 ? 14.450 -9.003 -17.005 1.00 45.00 543 LEU A O 1
ATOM 3976 N N . GLN A 1 544 ? 16.572 -8.784 -17.691 1.00 45.20 544 GLN A N 1
ATOM 3977 C CA . GLN A 1 544 ? 16.899 -10.191 -17.453 1.00 52.88 544 GLN A CA 1
ATOM 3978 C C . GLN A 1 544 ? 17.475 -10.424 -16.055 1.00 43.89 544 GLN A C 1
ATOM 3979 O O . GLN A 1 544 ? 18.463 -9.793 -15.667 1.00 41.70 544 GLN A O 1
ATOM 3985 N N . LYS A 1 545 ? 16.897 -11.348 -15.308 1.00 40.40 545 LYS A N 1
ATOM 3986 C CA . LYS A 1 545 ? 17.564 -11.787 -14.082 1.00 40.01 545 LYS A CA 1
ATOM 3987 C C . LYS A 1 545 ? 18.812 -12.582 -14.439 1.00 44.22 545 LYS A C 1
ATOM 3988 O O . LYS A 1 545 ? 18.943 -13.084 -15.552 1.00 49.05 545 LYS A O 1
ATOM 3994 N N . GLY A 1 546 ? 19.735 -12.698 -13.501 1.00 41.88 546 GLY A N 1
ATOM 3995 C CA . GLY A 1 546 ? 20.870 -13.572 -13.692 1.00 34.12 546 GLY A CA 1
ATOM 3996 C C . GLY A 1 546 ? 22.136 -12.946 -14.224 1.00 34.14 546 GLY A C 1
ATOM 3997 O O . GLY A 1 546 ? 22.163 -11.811 -14.681 1.00 37.67 546 GLY A O 1
ATOM 3998 N N . ILE A 1 547 ? 23.199 -13.725 -14.138 1.00 35.84 547 ILE A N 1
ATOM 3999 C CA . ILE A 1 547 ? 24.502 -13.384 -14.671 1.00 37.78 547 ILE A CA 1
ATOM 4000 C C . ILE A 1 547 ? 24.913 -14.442 -15.705 1.00 43.21 547 ILE A C 1
ATOM 4001 O O . ILE A 1 547 ? 24.610 -15.629 -15.542 1.00 43.35 547 ILE A O 1
ATOM 4006 N N . PRO A 1 548 ? 25.564 -14.025 -16.798 1.00 43.58 548 PRO A N 1
ATOM 4007 C CA . PRO A 1 548 ? 25.984 -15.023 -17.790 1.00 38.03 548 PRO A CA 1
ATOM 4008 C C . PRO A 1 548 ? 27.358 -15.669 -17.543 1.00 39.09 548 PRO A C 1
ATOM 4009 O O . PRO A 1 548 ? 28.283 -15.026 -17.066 1.00 40.08 548 PRO A O 1
ATOM 4013 N N . LEU A 1 549 ? 27.483 -16.951 -17.873 1.00 42.01 549 LEU A N 1
ATOM 4014 C CA . LEU A 1 549 ? 28.786 -17.604 -17.949 1.00 34.02 549 LEU A CA 1
ATOM 4015 C C . LEU A 1 549 ? 29.268 -17.586 -19.397 1.00 47.40 549 LEU A C 1
ATOM 4016 O O . LEU A 1 549 ? 28.531 -17.990 -20.313 1.00 46.00 549 LEU A O 1
ATOM 4021 N N . LEU A 1 550 ? 30.495 -17.113 -19.594 1.00 40.25 550 LEU A N 1
ATOM 4022 C CA . LEU A 1 550 ? 31.133 -17.100 -20.894 1.00 36.70 550 LEU A CA 1
ATOM 4023 C C . LEU A 1 550 ? 32.110 -18.260 -20.966 1.00 46.12 550 LEU A C 1
ATOM 4024 O O . LEU A 1 550 ? 33.138 -18.260 -20.267 1.00 41.51 550 LEU A O 1
ATOM 4029 N N . VAL A 1 551 ? 31.789 -19.255 -21.794 1.00 47.92 551 VAL A N 1
ATOM 4030 C CA . VAL A 1 551 ? 32.665 -20.416 -21.953 1.00 45.24 551 VAL A CA 1
ATOM 4031 C C . VAL A 1 551 ? 33.586 -20.244 -23.171 1.00 55.42 551 VAL A C 1
ATOM 4032 O O . VAL A 1 551 ? 33.138 -19.987 -24.297 1.00 47.32 551 VAL A O 1
ATOM 4036 N N . VAL A 1 552 ? 34.882 -20.390 -22.916 1.00 55.23 552 VAL A N 1
ATOM 4037 C CA . VAL A 1 552 ? 35.919 -20.070 -23.878 1.00 53.85 552 VAL A CA 1
ATOM 4038 C C . VAL A 1 552 ? 36.809 -21.270 -24.200 1.00 61.98 552 VAL A C 1
ATOM 4039 O O . VAL A 1 552 ? 37.546 -21.750 -23.325 1.00 53.43 552 VAL A O 1
ATOM 4043 N N . LYS A 1 553 ? 36.732 -21.748 -25.451 1.00 68.75 553 LYS A N 1
ATOM 4044 C CA . LYS A 1 553 ? 37.630 -22.800 -25.959 1.00 65.02 553 LYS A CA 1
ATOM 4045 C C . LYS A 1 553 ? 38.652 -22.238 -26.956 1.00 66.92 553 LYS A C 1
ATOM 4046 O O . LYS A 1 553 ? 38.313 -21.470 -27.858 1.00 67.46 553 LYS A O 1
ATOM 4052 N N . GLN A 1 554 ? 39.905 -22.634 -26.785 1.00 65.17 554 GLN A N 1
ATOM 4053 C CA . GLN A 1 554 ? 40.992 -22.104 -27.587 1.00 70.65 554 GLN A CA 1
ATOM 4054 C C . GLN A 1 554 ? 41.542 -23.171 -28.513 1.00 79.72 554 GLN A C 1
ATOM 4055 O O . GLN A 1 554 ? 41.902 -24.250 -28.055 1.00 84.70 554 GLN A O 1
ATOM 4061 N N . ASP A 1 555 ? 41.598 -22.878 -29.810 1.00 83.30 555 ASP A N 1
ATOM 4062 C CA . ASP A 1 555 ? 42.116 -23.833 -30.800 1.00 85.65 555 ASP A CA 1
ATOM 4063 C C . ASP A 1 555 ? 43.247 -23.210 -31.598 1.00 84.52 555 ASP A C 1
ATOM 4064 O O . ASP A 1 555 ? 43.044 -22.729 -32.715 1.00 83.99 555 ASP A O 1
ATOM 4069 N N . GLY A 1 556 ? 44.440 -23.226 -31.019 1.00 83.17 556 GLY A N 1
ATOM 4070 C CA . GLY A 1 556 ? 45.556 -22.503 -31.585 1.00 87.96 556 GLY A CA 1
ATOM 4071 C C . GLY A 1 556 ? 45.259 -21.014 -31.619 1.00 94.10 556 GLY A C 1
ATOM 4072 O O . GLY A 1 556 ? 45.674 -20.255 -30.736 1.00 98.11 556 GLY A O 1
ATOM 4073 N N . CYS A 1 557 ? 44.527 -20.598 -32.646 1.00 90.57 557 CYS A N 1
ATOM 4074 C CA . CYS A 1 557 ? 44.163 -19.200 -32.813 1.00 91.80 557 CYS A CA 1
ATOM 4075 C C . CYS A 1 557 ? 42.669 -19.111 -33.073 1.00 89.28 557 CYS A C 1
ATOM 4076 O O . CYS A 1 557 ? 42.171 -18.128 -33.626 1.00 94.55 557 CYS A O 1
ATOM 4079 N N . SER A 1 558 ? 41.957 -20.155 -32.669 1.00 82.46 558 SER A N 1
ATOM 4080 C CA . SER A 1 558 ? 40.518 -20.223 -32.868 1.00 86.19 558 SER A CA 1
ATOM 4081 C C . SER A 1 558 ? 39.739 -20.187 -31.536 1.00 87.45 558 SER A C 1
ATOM 4082 O O . SER A 1 558 ? 39.204 -21.208 -31.092 1.00 83.78 558 SER A O 1
ATOM 4085 N N . LEU A 1 559 ? 39.673 -19.008 -30.912 1.00 83.57 559 LEU A N 1
ATOM 4086 C CA . LEU A 1 559 ? 38.915 -18.816 -29.670 1.00 74.49 559 LEU A CA 1
ATOM 4087 C C . LEU A 1 559 ? 37.410 -18.858 -29.946 1.00 72.04 559 LEU A C 1
ATOM 4088 O O . LEU A 1 559 ? 36.866 -17.968 -30.607 1.00 75.02 559 LEU A O 1
ATOM 4093 N N . ARG A 1 560 ? 36.740 -19.895 -29.457 1.00 64.30 560 ARG A N 1
ATOM 4094 C CA . ARG A 1 560 ? 35.306 -20.040 -29.692 1.00 66.41 560 ARG A CA 1
ATOM 4095 C C . ARG A 1 560 ? 34.562 -19.643 -28.430 1.00 66.71 560 ARG A C 1
ATOM 4096 O O . ARG A 1 560 ? 34.962 -20.008 -27.326 1.00 66.42 560 ARG A O 1
ATOM 4104 N N . LEU A 1 561 ? 33.483 -18.893 -28.590 1.00 58.57 561 LEU A N 1
ATOM 4105 C CA . LEU A 1 561 ? 32.793 -18.338 -27.441 1.00 50.77 561 LEU A CA 1
ATOM 4106 C C . LEU A 1 561 ? 31.378 -18.870 -27.319 1.00 57.57 561 LEU A C 1
ATOM 4107 O O . LEU A 1 561 ? 30.646 -18.911 -28.303 1.00 59.74 561 LEU A O 1
ATOM 4112 N N . GLN A 1 562 ? 30.992 -19.270 -26.108 1.00 52.40 562 GLN A N 1
ATOM 4113 C CA . GLN A 1 562 ? 29.591 -19.553 -25.826 1.00 55.56 562 GLN A CA 1
ATOM 4114 C C . GLN A 1 562 ? 29.136 -18.814 -24.570 1.00 53.75 562 GLN A C 1
ATOM 4115 O O . GLN A 1 562 ? 29.895 -18.680 -23.601 1.00 49.37 562 GLN A O 1
ATOM 4121 N N . GLN A 1 563 ? 27.893 -18.341 -24.591 1.00 50.61 563 GLN A N 1
ATOM 4122 C CA . GLN A 1 563 ? 27.328 -17.661 -23.444 1.00 49.05 563 GLN A CA 1
ATOM 4123 C C . GLN A 1 563 ? 26.180 -18.480 -22.898 1.00 51.01 563 GLN A C 1
ATOM 4124 O O . GLN A 1 563 ? 25.568 -19.250 -23.610 1.00 49.84 563 GLN A O 1
ATOM 4130 N N . GLU A 1 564 ? 25.886 -18.291 -21.620 1.00 55.84 564 GLU A N 1
ATOM 4131 C CA . GLU A 1 564 ? 25.107 -19.255 -20.868 1.00 52.88 564 GLU A CA 1
ATOM 4132 C C . GLU A 1 564 ? 24.706 -18.613 -19.551 1.00 50.45 564 GLU A C 1
ATOM 4133 O O . GLU A 1 564 ? 25.476 -17.836 -18.984 1.00 45.18 564 GLU A O 1
ATOM 4139 N N . ARG A 1 565 ? 23.513 -18.920 -19.060 1.00 49.32 565 ARG A N 1
ATOM 4140 C CA . ARG A 1 565 ? 23.137 -18.444 -17.745 1.00 42.21 565 ARG A CA 1
ATOM 4141 C C . ARG A 1 565 ? 23.947 -19.228 -16.735 1.00 46.00 565 ARG A C 1
ATOM 4142 O O . ARG A 1 565 ? 23.957 -20.463 -16.762 1.00 48.85 565 ARG A O 1
ATOM 4150 N N . PHE A 1 566 ? 24.657 -18.508 -15.873 1.00 44.14 566 PHE A N 1
ATOM 4151 C CA . PHE A 1 566 ? 25.467 -19.144 -14.854 1.00 40.10 566 PHE A CA 1
ATOM 4152 C C . PHE A 1 566 ? 24.559 -19.601 -13.751 1.00 36.93 566 PHE A C 1
ATOM 4153 O O . PHE A 1 566 ? 23.673 -18.871 -13.349 1.00 39.43 566 PHE A O 1
ATOM 4161 N N . LEU A 1 567 ? 24.762 -20.829 -13.294 1.00 42.13 567 LEU A N 1
ATOM 4162 C CA . LEU A 1 567 ? 23.867 -21.446 -12.322 1.00 46.27 567 LEU A CA 1
ATOM 4163 C C . LEU A 1 567 ? 24.642 -22.207 -11.265 1.00 48.29 567 LEU A C 1
ATOM 4164 O O . LEU A 1 567 ? 25.413 -23.124 -11.556 1.00 53.78 567 LEU A O 1
ATOM 4169 N N . GLN A 1 568 ? 24.407 -21.809 -10.027 1.00 48.49 568 GLN A N 1
ATOM 4170 C CA . GLN A 1 568 ? 25.109 -22.336 -8.879 1.00 49.80 568 GLN A CA 1
ATOM 4171 C C . GLN A 1 568 ? 24.450 -23.623 -8.363 1.00 56.68 568 GLN A C 1
ATOM 4172 O O . GLN A 1 568 ? 23.250 -23.646 -8.062 1.00 54.54 568 GLN A O 1
ATOM 4178 N N . GLY A 1 569 ? 25.244 -24.691 -8.289 1.00 57.26 569 GLY A N 1
ATOM 4179 C CA . GLY A 1 569 ? 24.788 -25.975 -7.785 1.00 66.99 569 GLY A CA 1
ATOM 4180 C C . GLY A 1 569 ? 23.834 -26.698 -8.723 1.00 69.72 569 GLY A C 1
ATOM 4181 O O . GLY A 1 569 ? 23.046 -27.547 -8.296 1.00 70.25 569 GLY A O 1
ATOM 4182 N N . VAL A 1 570 ? 23.881 -26.343 -10.001 1.00 63.45 570 VAL A N 1
ATOM 4183 C CA . VAL A 1 570 ? 23.050 -27.005 -10.996 1.00 68.48 570 VAL A CA 1
ATOM 4184 C C . VAL A 1 570 ? 23.956 -27.358 -12.159 1.00 67.98 570 VAL A C 1
ATOM 4185 O O . VAL A 1 570 ? 24.289 -26.498 -12.979 1.00 67.10 570 VAL A O 1
ATOM 4189 N N . PHE A 1 571 ? 24.368 -28.622 -12.212 1.00 67.28 571 PHE A N 1
ATOM 4190 C CA . PHE A 1 571 ? 25.492 -29.023 -13.052 1.00 72.64 571 PHE A CA 1
ATOM 4191 C C . PHE A 1 571 ? 25.183 -28.947 -14.545 1.00 72.69 571 PHE A C 1
ATOM 4192 O O . PHE A 1 571 ? 24.028 -29.077 -14.965 1.00 67.10 571 PHE A O 1
ATOM 4200 N N . GLN A 1 572 ? 26.245 -28.712 -15.319 1.00 75.85 572 GLN A N 1
ATOM 4201 C CA . GLN A 1 572 ? 26.205 -28.574 -16.782 1.00 78.79 572 GLN A CA 1
ATOM 4202 C C . GLN A 1 572 ? 25.149 -29.454 -17.461 1.00 81.42 572 GLN A C 1
ATOM 4203 O O . GLN A 1 572 ? 24.471 -29.028 -18.391 1.00 79.32 572 GLN A O 1
ATOM 4209 N N . GLU A 1 573 ? 25.014 -30.682 -16.977 1.00 84.04 573 GLU A N 1
ATOM 4210 C CA . GLU A 1 573 ? 24.011 -31.595 -17.488 1.00 86.01 573 GLU A CA 1
ATOM 4211 C C . GLU A 1 573 ? 23.182 -32.147 -16.329 1.00 85.16 573 GLU A C 1
ATOM 4212 O O . GLU A 1 573 ? 23.531 -33.147 -15.700 1.00 82.65 573 GLU A O 1
ATOM 4218 N N . ASP A 1 574 ? 22.079 -31.456 -16.070 1.00 84.54 574 ASP A N 1
ATOM 4219 C CA . ASP A 1 574 ? 21.203 -31.699 -14.933 1.00 85.03 574 ASP A CA 1
ATOM 4220 C C . ASP A 1 574 ? 19.781 -31.573 -15.471 1.00 87.13 574 ASP A C 1
ATOM 4221 O O . ASP A 1 574 ? 19.550 -30.781 -16.386 1.00 85.80 574 ASP A O 1
ATOM 4226 N N . PRO A 1 575 ? 18.831 -32.353 -14.925 1.00 90.02 575 PRO A N 1
ATOM 4227 C CA . PRO A 1 575 ? 17.436 -32.361 -15.397 1.00 86.72 575 PRO A CA 1
ATOM 4228 C C . PRO A 1 575 ? 16.855 -30.968 -15.658 1.00 88.58 575 PRO A C 1
ATOM 4229 O O . PRO A 1 575 ? 16.304 -30.706 -16.730 1.00 85.35 575 PRO A O 1
ATOM 4233 N N . GLU A 1 576 ? 16.998 -30.083 -14.678 1.00 86.69 576 GLU A N 1
ATOM 4234 C CA . GLU A 1 576 ? 16.364 -28.775 -14.722 1.00 84.32 576 GLU A CA 1
ATOM 4235 C C . GLU A 1 576 ? 17.307 -27.700 -15.256 1.00 80.68 576 GLU A C 1
ATOM 4236 O O . GLU A 1 576 ? 16.920 -26.539 -15.383 1.00 74.78 576 GLU A O 1
ATOM 4242 N N . TRP A 1 577 ? 18.538 -28.089 -15.580 1.00 83.50 577 TRP A N 1
ATOM 4243 C CA . TRP A 1 577 ? 19.534 -27.128 -16.048 1.00 75.80 577 TRP A CA 1
ATOM 4244 C C . TRP A 1 577 ? 19.140 -26.492 -17.378 1.00 78.59 577 TRP A C 1
ATOM 4245 O O . TRP A 1 577 ? 19.293 -25.279 -17.554 1.00 77.69 577 TRP A O 1
ATOM 4256 N N . ARG A 1 578 ? 18.632 -27.298 -18.311 1.00 80.15 578 ARG A N 1
ATOM 4257 C CA . ARG A 1 578 ? 18.282 -26.792 -19.640 1.00 74.85 578 ARG A CA 1
ATOM 4258 C C . ARG A 1 578 ? 17.018 -25.933 -19.604 1.00 73.00 578 ARG A C 1
ATOM 4259 O O . ARG A 1 578 ? 16.862 -24.996 -20.395 1.00 70.70 578 ARG A O 1
ATOM 4267 N N . ALA A 1 579 ? 16.127 -26.252 -18.670 1.00 69.42 579 ALA A N 1
ATOM 4268 C CA . ALA A 1 579 ? 14.888 -25.506 -18.504 1.00 67.11 579 ALA A CA 1
ATOM 4269 C C . ALA A 1 579 ? 15.145 -24.096 -17.953 1.00 76.96 579 ALA A C 1
ATOM 4270 O O . ALA A 1 579 ? 14.353 -23.176 -18.165 1.00 72.81 579 ALA A O 1
ATOM 4272 N N . LEU A 1 580 ? 16.255 -23.932 -17.241 1.00 74.86 580 LEU A N 1
ATOM 4273 C CA . LEU A 1 580 ? 16.613 -22.631 -16.703 1.00 71.71 580 LEU A CA 1
ATOM 4274 C C . LEU A 1 580 ? 17.476 -21.871 -17.697 1.00 68.10 580 LEU A C 1
ATOM 4275 O O . LEU A 1 580 ? 17.863 -20.735 -17.435 1.00 62.94 580 LEU A O 1
ATOM 4280 N N . GLN A 1 581 ? 17.783 -22.492 -18.835 1.00 68.92 581 GLN A N 1
ATOM 4281 C CA . GLN A 1 581 ? 18.620 -21.831 -19.837 1.00 68.80 581 GLN A CA 1
ATOM 4282 C C . GLN A 1 581 ? 17.825 -20.983 -20.843 1.00 64.87 581 GLN A C 1
ATOM 4283 O O . GLN A 1 581 ? 18.272 -19.908 -21.210 1.00 67.53 581 GLN A O 1
ATOM 4289 N N . GLU A 1 582 ? 16.657 -21.463 -21.265 1.00 72.40 582 GLU A N 1
ATOM 4290 C CA . GLU A 1 582 ? 15.694 -20.692 -22.072 1.00 76.63 582 GLU A CA 1
ATOM 4291 C C . GLU A 1 582 ? 16.262 -19.737 -23.119 1.00 86.30 582 GLU A C 1
ATOM 4292 O O . GLU A 1 582 ? 17.146 -20.101 -23.908 1.00 91.13 582 GLU A O 1
ATOM 4298 N N . ARG A 1 583 ? 15.732 -18.514 -23.127 1.00 75.06 583 ARG A N 1
ATOM 4299 C CA . ARG A 1 583 ? 16.244 -17.491 -24.027 1.00 76.22 583 ARG A CA 1
ATOM 4300 C C . ARG A 1 583 ? 17.066 -16.469 -23.241 1.00 72.25 583 ARG A C 1
ATOM 4301 O O . ARG A 1 583 ? 17.116 -15.281 -23.578 1.00 68.19 583 ARG A O 1
ATOM 4309 N N . TYR A 1 584 ? 17.729 -16.941 -22.192 1.00 66.13 584 TYR A N 1
ATOM 4310 C CA . TYR A 1 584 ? 18.686 -16.089 -21.520 1.00 58.47 584 TYR A CA 1
ATOM 4311 C C . TYR A 1 584 ? 19.786 -15.747 -22.508 1.00 58.21 584 TYR A C 1
ATOM 4312 O O . TYR A 1 584 ? 20.664 -16.548 -22.807 1.00 59.91 584 TYR A O 1
ATOM 4321 N N . LEU A 1 585 ? 19.702 -14.543 -23.046 1.00 48.82 585 LEU A N 1
ATOM 4322 C CA . LEU A 1 585 ? 20.735 -14.065 -23.925 1.00 49.34 585 LEU A CA 1
ATOM 4323 C C . LEU A 1 585 ? 21.100 -12.637 -23.560 1.00 48.26 585 LEU A C 1
ATOM 4324 O O . LEU A 1 585 ? 20.223 -11.800 -23.328 1.00 46.94 585 LEU A O 1
ATOM 4329 N N . TRP A 1 586 ? 22.394 -12.362 -23.505 1.00 45.24 586 TRP A N 1
ATOM 4330 C CA . TRP A 1 586 ? 22.872 -11.031 -23.152 1.00 44.55 586 TRP A CA 1
ATOM 4331 C C . TRP A 1 586 ? 23.703 -10.430 -24.281 1.00 46.78 586 TRP A C 1
ATOM 4332 O O . TRP A 1 586 ? 24.395 -11.145 -24.995 1.00 42.83 586 TRP A O 1
ATOM 4343 N N . HIS A 1 587 ? 23.677 -9.114 -24.428 1.00 47.01 587 HIS A N 1
ATOM 4344 C CA . HIS A 1 587 ? 24.719 -8.484 -25.208 1.00 43.49 587 HIS A CA 1
ATOM 4345 C C . HIS A 1 587 ? 25.834 -8.225 -24.238 1.00 40.27 587 HIS A C 1
ATOM 4346 O O . HIS A 1 587 ? 25.673 -7.427 -23.331 1.00 44.95 587 HIS A O 1
ATOM 4353 N N . ILE A 1 588 ? 26.952 -8.920 -24.402 1.00 37.85 588 ILE A N 1
ATOM 4354 C CA . ILE A 1 588 ? 28.029 -8.863 -23.424 1.00 38.65 588 ILE A CA 1
ATOM 4355 C C . ILE A 1 588 ? 29.288 -8.230 -23.985 1.00 39.49 588 ILE A C 1
ATOM 4356 O O . ILE A 1 588 ? 29.943 -8.816 -24.839 1.00 43.80 588 ILE A O 1
ATOM 4361 N N . PRO A 1 589 ? 29.682 -7.066 -23.453 1.00 42.60 589 PRO A N 1
ATOM 4362 C CA . PRO A 1 589 ? 30.887 -6.431 -23.986 1.00 41.05 589 PRO A CA 1
ATOM 4363 C C . PRO A 1 589 ? 32.115 -7.105 -23.429 1.00 41.13 589 PRO A C 1
ATOM 4364 O O . PRO A 1 589 ? 32.629 -6.707 -22.393 1.00 45.52 589 PRO A O 1
ATOM 4368 N N . LEU A 1 590 ? 32.583 -8.134 -24.114 1.00 38.76 590 LEU A N 1
ATOM 4369 C CA . LEU A 1 590 ? 33.757 -8.846 -23.658 1.00 40.99 590 LEU A CA 1
ATOM 4370 C C . LEU A 1 590 ? 34.980 -7.969 -23.696 1.00 42.77 590 LEU A C 1
ATOM 4371 O O . LEU A 1 590 ? 35.003 -6.950 -24.378 1.00 52.76 590 LEU A O 1
ATOM 4376 N N . THR A 1 591 ? 35.990 -8.362 -22.936 1.00 46.29 591 THR A N 1
ATOM 4377 C CA . THR A 1 591 ? 37.338 -7.854 -23.110 1.00 48.25 591 THR A CA 1
ATOM 4378 C C . THR A 1 591 ? 38.276 -9.041 -22.935 1.00 52.32 591 THR A C 1
ATOM 4379 O O . THR A 1 591 ? 37.878 -10.065 -22.379 1.00 51.51 591 THR A O 1
ATOM 4383 N N . TYR A 1 592 ? 39.499 -8.917 -23.441 1.00 54.39 592 TYR A N 1
ATOM 4384 C CA . TYR A 1 592 ? 40.565 -9.876 -23.150 1.00 56.41 592 TYR A CA 1
ATOM 4385 C C . TYR A 1 592 ? 41.939 -9.329 -23.498 1.00 56.93 592 TYR A C 1
ATOM 4386 O O . TYR A 1 592 ? 42.083 -8.387 -24.280 1.00 59.54 592 TYR A O 1
ATOM 4395 N N . SER A 1 593 ? 42.941 -9.906 -22.863 1.00 50.37 593 SER A N 1
ATOM 4396 C CA . SER A 1 593 ? 44.311 -9.697 -23.252 1.00 56.82 593 SER A CA 1
ATOM 4397 C C . SER A 1 593 ? 44.883 -11.099 -23.381 1.00 61.07 593 SER A C 1
ATOM 4398 O O . SER A 1 593 ? 44.184 -12.072 -23.109 1.00 60.23 593 SER A O 1
ATOM 4401 N N . THR A 1 594 ? 46.123 -11.229 -23.832 1.00 63.01 594 THR A N 1
ATOM 4402 C CA . THR A 1 594 ? 46.729 -12.553 -23.891 1.00 62.44 594 THR A CA 1
ATOM 4403 C C . THR A 1 594 ? 48.086 -12.570 -23.202 1.00 64.80 594 THR A C 1
ATOM 4404 O O . THR A 1 594 ? 48.542 -11.550 -22.677 1.00 60.78 594 THR A O 1
ATOM 4408 N N . SER A 1 595 ? 48.719 -13.742 -23.200 1.00 66.92 595 SER A N 1
ATOM 4409 C CA . SER A 1 595 ? 50.033 -13.915 -22.595 1.00 60.51 595 SER A CA 1
ATOM 4410 C C . SER A 1 595 ? 51.108 -13.227 -23.402 1.00 62.13 595 SER A C 1
ATOM 4411 O O . SER A 1 595 ? 52.159 -12.909 -22.870 1.00 66.37 595 SER A O 1
ATOM 4414 N N . SER A 1 596 ? 50.841 -13.000 -24.685 1.00 73.11 596 SER A N 1
ATOM 4415 C CA . SER A 1 596 ? 51.820 -12.376 -25.573 1.00 73.42 596 SER A CA 1
ATOM 4416 C C . SER A 1 596 ? 51.491 -10.922 -25.854 1.00 71.97 596 SER A C 1
ATOM 4417 O O . SER A 1 596 ? 52.190 -10.273 -26.625 1.00 85.21 596 SER A O 1
ATOM 4420 N N . SER A 1 597 ? 50.432 -10.407 -25.239 1.00 70.37 597 SER A N 1
ATOM 4421 C CA . SER A 1 597 ? 50.039 -9.020 -25.481 1.00 74.92 597 SER A CA 1
ATOM 4422 C C . SER A 1 597 ? 49.114 -8.463 -24.409 1.00 75.08 597 SER A C 1
ATOM 4423 O O . SER A 1 597 ? 48.017 -8.974 -24.198 1.00 72.11 597 SER A O 1
ATOM 4426 N N . ASN A 1 598 ? 49.552 -7.391 -23.757 1.00 79.77 598 ASN A N 1
ATOM 4427 C CA . ASN A 1 598 ? 48.738 -6.710 -22.753 1.00 79.97 598 ASN A CA 1
ATOM 4428 C C . ASN A 1 598 ? 47.654 -5.831 -23.365 1.00 77.46 598 ASN A C 1
ATOM 4429 O O . ASN A 1 598 ? 46.791 -5.319 -22.660 1.00 79.13 598 ASN A O 1
ATOM 4434 N N . VAL A 1 599 ? 47.739 -5.629 -24.675 1.00 77.18 599 VAL A N 1
ATOM 4435 C CA . VAL A 1 599 ? 46.712 -4.919 -25.419 1.00 76.26 599 VAL A CA 1
ATOM 4436 C C . VAL A 1 599 ? 45.328 -5.426 -25.067 1.00 68.78 599 VAL A C 1
ATOM 4437 O O . VAL A 1 599 ? 45.060 -6.622 -25.101 1.00 72.15 599 VAL A O 1
ATOM 4441 N N . ILE A 1 600 ? 44.440 -4.513 -24.728 1.00 59.39 600 ILE A N 1
ATOM 4442 C CA . ILE A 1 600 ? 43.100 -4.921 -24.402 1.00 59.19 600 ILE A CA 1
ATOM 4443 C C . ILE A 1 600 ? 42.259 -4.935 -25.650 1.00 60.55 600 ILE A C 1
ATOM 4444 O O . ILE A 1 600 ? 42.023 -3.898 -26.257 1.00 65.84 600 ILE A O 1
ATOM 4449 N N . HIS A 1 601 ? 41.811 -6.119 -26.036 1.00 62.44 601 HIS A N 1
ATOM 4450 C CA . HIS A 1 601 ? 40.920 -6.251 -27.175 1.00 61.14 601 HIS A CA 1
ATOM 4451 C C . HIS A 1 601 ? 39.497 -6.346 -26.686 1.00 57.34 601 HIS A C 1
ATOM 4452 O O . HIS A 1 601 ? 39.231 -6.987 -25.678 1.00 61.58 601 HIS A O 1
ATOM 4459 N N . ARG A 1 602 ? 38.588 -5.713 -27.411 1.00 51.98 602 ARG A N 1
ATOM 4460 C CA . ARG A 1 602 ? 37.193 -5.645 -27.021 1.00 46.73 602 ARG A CA 1
ATOM 4461 C C . ARG A 1 602 ? 36.327 -6.158 -28.161 1.00 52.37 602 ARG A C 1
ATOM 4462 O O . ARG A 1 602 ? 36.751 -6.106 -29.309 1.00 67.90 602 ARG A O 1
ATOM 4470 N N . HIS A 1 603 ? 35.130 -6.654 -27.854 1.00 42.66 603 HIS A N 1
ATOM 4471 C CA . HIS A 1 603 ? 34.195 -7.137 -28.863 1.00 43.48 603 HIS A CA 1
ATOM 4472 C C . HIS A 1 603 ? 32.888 -7.562 -28.215 1.00 42.72 603 HIS A C 1
ATOM 4473 O O . HIS A 1 603 ? 32.893 -8.287 -27.243 1.00 48.02 603 HIS A O 1
ATOM 4480 N N . ILE A 1 604 ? 31.764 -7.128 -28.767 1.00 47.79 604 ILE A N 1
ATOM 4481 C CA . ILE A 1 604 ? 30.467 -7.376 -28.151 1.00 42.02 604 ILE A CA 1
ATOM 4482 C C . ILE A 1 604 ? 29.805 -8.671 -28.600 1.00 52.65 604 ILE A C 1
ATOM 4483 O O . ILE A 1 604 ? 29.371 -8.786 -29.737 1.00 51.26 604 ILE A O 1
ATOM 4488 N N . LEU A 1 605 ? 29.695 -9.629 -27.688 1.00 44.71 605 LEU A N 1
ATOM 4489 C CA . LEU A 1 605 ? 28.981 -10.854 -27.973 1.00 46.07 605 LEU A CA 1
ATOM 4490 C C . LEU A 1 605 ? 27.470 -10.627 -27.934 1.00 48.49 605 LEU A C 1
ATOM 4491 O O . LEU A 1 605 ? 26.895 -10.458 -26.871 1.00 49.51 605 LEU A O 1
ATOM 4496 N N . LYS A 1 606 ? 26.817 -10.630 -29.090 1.00 56.57 606 LYS A N 1
ATOM 4497 C CA . LYS A 1 606 ? 25.375 -10.378 -29.142 1.00 53.13 606 LYS A CA 1
ATOM 4498 C C . LYS A 1 606 ? 24.560 -11.658 -29.252 1.00 51.19 606 LYS A C 1
ATOM 4499 O O . LYS A 1 606 ? 23.335 -11.627 -29.191 1.00 52.31 606 LYS A O 1
ATOM 4505 N N . SER A 1 607 ? 25.236 -12.786 -29.428 1.00 51.38 607 SER A N 1
ATOM 4506 C CA . SER A 1 607 ? 24.526 -14.036 -29.678 1.00 58.44 607 SER A CA 1
ATOM 4507 C C . SER A 1 607 ? 25.045 -15.198 -28.839 1.00 59.86 607 SER A C 1
ATOM 4508 O O . SER A 1 607 ? 26.097 -15.096 -28.198 1.00 57.92 607 SER A O 1
ATOM 4511 N N . LYS A 1 608 ? 24.305 -16.307 -28.880 1.00 60.90 608 LYS A N 1
ATOM 4512 C CA . LYS A 1 608 ? 24.590 -17.497 -28.077 1.00 62.13 608 LYS A CA 1
ATOM 4513 C C . LYS A 1 608 ? 25.974 -18.086 -28.361 1.00 59.53 608 LYS A C 1
ATOM 4514 O O . LYS A 1 608 ? 26.605 -18.662 -27.470 1.00 60.64 608 LYS A O 1
ATOM 4520 N N . THR A 1 609 ? 26.465 -17.917 -29.583 1.00 55.45 609 THR A N 1
ATOM 4521 C CA . THR A 1 609 ? 27.785 -18.443 -29.915 1.00 61.95 609 THR A CA 1
ATOM 4522 C C . THR A 1 609 ? 28.533 -17.570 -30.922 1.00 59.87 609 THR A C 1
ATOM 4523 O O . THR A 1 609 ? 27.919 -16.789 -31.648 1.00 63.59 609 THR A O 1
ATOM 4527 N N . ASP A 1 610 ? 29.856 -17.705 -30.954 1.00 51.92 610 ASP A N 1
ATOM 4528 C CA . ASP A 1 610 ? 30.689 -16.836 -31.773 1.00 58.09 610 ASP A CA 1
ATOM 4529 C C . ASP A 1 610 ? 32.162 -17.234 -31.709 1.00 60.68 610 ASP A C 1
ATOM 4530 O O . ASP A 1 610 ? 32.584 -17.979 -30.822 1.00 61.16 610 ASP A O 1
ATOM 4535 N N . THR A 1 611 ? 32.944 -16.730 -32.659 1.00 59.60 611 THR A N 1
ATOM 4536 C CA . THR A 1 611 ? 34.358 -17.058 -32.719 1.00 62.45 611 THR A CA 1
ATOM 4537 C C . THR A 1 611 ? 35.19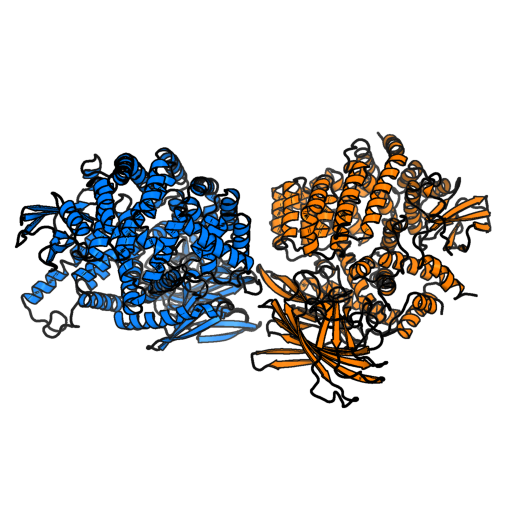9 -15.832 -32.999 1.00 61.48 611 THR A C 1
ATOM 4538 O O . THR A 1 611 ? 34.758 -14.905 -33.662 1.00 68.09 611 THR A O 1
ATOM 4542 N N . LEU A 1 612 ? 36.417 -15.827 -32.484 1.00 66.94 612 LEU A N 1
ATOM 4543 C CA . LEU A 1 612 ? 37.337 -14.727 -32.726 1.00 75.81 612 LEU A CA 1
ATOM 4544 C C . LEU A 1 612 ? 38.702 -15.320 -33.046 1.00 82.20 612 LEU A C 1
ATOM 4545 O O . LEU A 1 612 ? 38.967 -16.483 -32.721 1.00 78.98 612 LEU A O 1
ATOM 4550 N N . ASP A 1 613 ? 39.567 -14.532 -33.679 1.00 81.65 613 ASP A N 1
ATOM 4551 C CA . ASP A 1 613 ? 40.847 -15.049 -34.148 1.00 84.55 613 ASP A CA 1
ATOM 4552 C C . ASP A 1 613 ? 42.048 -14.403 -33.477 1.00 88.39 613 ASP A C 1
ATOM 4553 O O . ASP A 1 613 ? 42.175 -13.180 -33.430 1.00 90.02 613 ASP A O 1
ATOM 4558 N N . LEU A 1 614 ? 42.945 -15.251 -32.989 1.00 90.31 614 LEU A N 1
ATOM 4559 C CA . LEU A 1 614 ? 44.049 -14.814 -32.152 1.00 94.68 614 LEU A CA 1
ATOM 4560 C C . LEU A 1 614 ? 45.383 -14.839 -32.893 1.00 99.20 614 LEU A C 1
ATOM 4561 O O . LEU A 1 614 ? 45.987 -15.901 -33.054 1.00 102.75 614 LEU A O 1
ATOM 4566 N N . PRO A 1 615 ? 45.852 -13.669 -33.349 1.00 98.70 615 PRO A N 1
ATOM 4567 C CA . PRO A 1 615 ? 47.218 -13.648 -33.879 1.00 101.52 615 PRO A CA 1
ATOM 4568 C C . PRO A 1 615 ? 48.235 -14.105 -32.827 1.00 104.62 615 PRO A C 1
ATOM 4569 O O . PRO A 1 615 ? 48.068 -13.798 -31.643 1.00 100.60 615 PRO A O 1
ATOM 4573 N N . GLU A 1 616 ? 49.236 -14.858 -33.284 1.00 106.20 616 GLU A N 1
ATOM 4574 C CA . GLU A 1 616 ? 50.389 -15.330 -32.507 1.00 103.87 616 GLU A CA 1
ATOM 4575 C C . GLU A 1 616 ? 50.160 -16.648 -31.781 1.00 99.21 616 GLU A C 1
ATOM 4576 O O . GLU A 1 616 ? 51.129 -17.262 -31.336 1.00 97.27 616 GLU A O 1
ATOM 4582 N N . LYS A 1 617 ? 48.904 -17.076 -31.653 1.00 98.57 617 LYS A N 1
ATOM 4583 C CA . LYS A 1 617 ? 48.612 -18.416 -31.142 1.00 98.93 617 LYS A CA 1
ATOM 4584 C C . LYS A 1 617 ? 49.264 -18.642 -29.761 1.00 99.28 617 LYS A C 1
ATOM 4585 O O . LYS A 1 617 ? 49.956 -19.634 -29.533 1.00 105.88 617 LYS A O 1
ATOM 4591 N N . THR A 1 618 ? 49.042 -17.708 -28.845 1.00 94.20 618 THR A N 1
ATOM 4592 C CA . THR A 1 618 ? 49.795 -17.659 -27.593 1.00 86.67 618 THR A CA 1
ATOM 4593 C C . THR A 1 618 ? 49.376 -18.698 -26.547 1.00 80.21 618 THR A C 1
ATOM 4594 O O . THR A 1 618 ? 48.517 -19.536 -26.801 1.00 81.13 618 THR A O 1
ATOM 4598 N N . SER A 1 619 ? 49.988 -18.625 -25.368 1.00 74.16 619 SER A N 1
ATOM 4599 C CA . SER A 1 619 ? 49.725 -19.577 -24.284 1.00 78.35 619 SER A CA 1
ATOM 4600 C C . SER A 1 619 ? 48.326 -19.444 -23.675 1.00 80.33 619 SER A C 1
ATOM 4601 O O . SER A 1 619 ? 47.464 -20.293 -23.899 1.00 85.32 619 SER A O 1
ATOM 4604 N N . TRP A 1 620 ? 48.106 -18.397 -22.881 1.00 73.85 620 TRP A N 1
ATOM 4605 C CA . TRP A 1 620 ? 46.795 -18.203 -22.256 1.00 69.48 620 TRP A CA 1
ATOM 4606 C C . TRP A 1 620 ? 46.076 -16.951 -22.737 1.00 63.38 620 TRP A C 1
ATOM 4607 O O . TRP A 1 620 ? 46.692 -15.989 -23.201 1.00 59.42 620 TRP A O 1
ATOM 4618 N N . VAL A 1 621 ? 44.756 -16.998 -22.622 1.00 62.72 621 VAL A N 1
ATOM 4619 C CA . VAL A 1 621 ? 43.906 -15.842 -22.858 1.00 66.38 621 VAL A CA 1
ATOM 4620 C C . VAL A 1 621 ? 43.049 -15.560 -21.628 1.00 57.55 621 VAL A C 1
ATOM 4621 O O . VAL A 1 621 ? 42.353 -16.455 -21.140 1.00 54.05 621 VAL A O 1
ATOM 4625 N N . LYS A 1 622 ? 43.080 -14.320 -21.146 1.00 58.07 622 LYS A N 1
ATOM 4626 C CA . LYS A 1 622 ? 42.321 -13.931 -19.945 1.00 52.62 622 LYS A CA 1
ATOM 4627 C C . LYS A 1 622 ? 41.188 -12.968 -20.291 1.00 56.35 622 LYS A C 1
ATOM 4628 O O . LYS A 1 622 ? 41.408 -11.766 -20.518 1.00 56.94 622 LYS A O 1
ATOM 4634 N N . PHE A 1 623 ? 39.972 -13.507 -20.329 1.00 52.38 623 PHE A N 1
ATOM 4635 C CA . PHE A 1 623 ? 38.785 -12.698 -20.576 1.00 52.37 623 PHE A CA 1
ATOM 4636 C C . PHE A 1 623 ? 38.300 -11.888 -19.368 1.00 48.97 623 PHE A C 1
ATOM 4637 O O . PHE A 1 623 ? 38.664 -12.171 -18.225 1.00 48.54 623 PHE A O 1
ATOM 4645 N N . ASN A 1 624 ? 37.462 -10.888 -19.650 1.00 49.56 624 ASN A N 1
ATOM 4646 C CA . ASN A 1 624 ? 37.029 -9.898 -18.663 1.00 47.04 624 ASN A CA 1
ATOM 4647 C C . ASN A 1 624 ? 38.204 -9.258 -17.937 1.00 46.77 624 ASN A C 1
ATOM 4648 O O . ASN A 1 624 ? 38.478 -9.600 -16.782 1.00 51.93 624 ASN A O 1
ATOM 4653 N N . VAL A 1 625 ? 38.904 -8.333 -18.586 1.00 44.16 625 VAL A N 1
ATOM 4654 C CA . VAL A 1 625 ? 40.073 -7.735 -17.925 1.00 49.85 625 VAL A CA 1
ATOM 4655 C C . VAL A 1 625 ? 39.672 -6.964 -16.670 1.00 43.06 625 VAL A C 1
ATOM 4656 O O . VAL A 1 625 ? 38.677 -6.239 -16.660 1.00 44.74 625 VAL A O 1
ATOM 4660 N N . ASP A 1 626 ? 40.429 -7.169 -15.603 1.00 44.49 626 ASP A N 1
ATOM 4661 C CA . ASP A 1 626 ? 40.191 -6.491 -14.334 1.00 46.66 626 ASP A CA 1
ATOM 4662 C C . ASP A 1 626 ? 38.831 -6.827 -13.687 1.00 44.31 626 ASP A C 1
ATOM 4663 O O . ASP A 1 626 ? 38.481 -6.259 -12.661 1.00 38.68 626 ASP A O 1
ATOM 4668 N N . SER A 1 627 ? 38.083 -7.740 -14.304 1.00 41.61 627 SER A N 1
ATOM 4669 C CA . SER A 1 627 ? 36.741 -8.117 -13.875 1.00 42.10 627 SER A CA 1
ATOM 4670 C C . SER A 1 627 ? 35.726 -6.961 -13.942 1.00 42.00 627 SER A C 1
ATOM 4671 O O . SER A 1 627 ? 34.768 -6.923 -13.178 1.00 44.33 627 SER A O 1
ATOM 4674 N N . ASN A 1 628 ? 35.885 -6.063 -14.903 1.00 38.86 628 ASN A N 1
ATOM 4675 C CA . ASN A 1 628 ? 34.916 -4.992 -15.054 1.00 44.17 628 ASN A CA 1
ATOM 4676 C C . ASN A 1 628 ? 33.595 -5.421 -15.651 1.00 42.11 628 ASN A C 1
ATOM 4677 O O . ASN A 1 628 ? 32.656 -4.631 -15.684 1.00 49.78 628 ASN A O 1
ATOM 4682 N N . GLY A 1 629 ? 33.501 -6.663 -16.104 1.00 38.99 629 GLY A N 1
ATOM 4683 C CA . GLY A 1 629 ? 32.273 -7.137 -16.713 1.00 33.40 629 GLY A CA 1
ATOM 4684 C C . GLY A 1 629 ? 31.457 -8.013 -15.793 1.00 37.69 629 GLY A C 1
ATOM 4685 O O . GLY A 1 629 ? 31.982 -8.819 -15.032 1.00 41.07 629 GLY A O 1
ATOM 4686 N N . TYR A 1 630 ? 30.149 -7.877 -15.877 1.00 37.30 630 TYR A N 1
ATOM 4687 C CA . TYR A 1 630 ? 29.292 -8.665 -15.029 1.00 37.51 630 TYR A CA 1
ATOM 4688 C C . TYR A 1 630 ? 29.056 -10.022 -15.672 1.00 36.70 630 TYR A C 1
ATOM 4689 O O . TYR A 1 630 ? 27.959 -10.319 -16.172 1.00 31.94 630 TYR A O 1
ATOM 4698 N N . TYR A 1 631 ? 30.110 -10.837 -15.663 1.00 34.68 631 TYR A N 1
ATOM 4699 C CA . TYR A 1 631 ? 30.014 -12.222 -16.133 1.00 36.60 631 TYR A CA 1
ATOM 4700 C C . TYR A 1 631 ? 31.182 -13.103 -15.649 1.00 35.13 631 TYR A C 1
ATOM 4701 O O . TYR A 1 631 ? 32.282 -12.628 -15.396 1.00 33.59 631 TYR A O 1
ATOM 4710 N N . ILE A 1 632 ? 30.912 -14.396 -15.513 1.00 37.29 632 ILE A N 1
ATOM 4711 C CA . ILE A 1 632 ? 31.929 -15.379 -15.160 1.00 36.15 632 ILE A CA 1
ATOM 4712 C C . ILE A 1 632 ? 32.494 -15.989 -16.439 1.00 35.93 632 ILE A C 1
ATOM 4713 O O . ILE A 1 632 ? 31.773 -16.148 -17.419 1.00 35.19 632 ILE A O 1
ATOM 4718 N N . VAL A 1 633 ? 33.793 -16.270 -16.436 1.00 35.91 633 VAL A N 1
ATOM 4719 C CA . VAL A 1 633 ? 34.462 -16.824 -17.597 1.00 41.29 633 VAL A CA 1
ATOM 4720 C C . VAL A 1 633 ? 35.007 -18.205 -17.265 1.00 42.48 633 VAL A C 1
ATOM 4721 O O . VAL A 1 633 ? 35.738 -18.384 -16.295 1.00 40.66 633 VAL A O 1
ATOM 4725 N N . HIS A 1 634 ? 34.616 -19.181 -18.083 1.00 43.13 634 HIS A N 1
ATOM 4726 C CA . HIS A 1 634 ? 35.126 -20.541 -17.976 1.00 42.87 634 HIS A CA 1
ATOM 4727 C C . HIS A 1 634 ? 35.962 -20.902 -19.200 1.00 50.17 634 HIS A C 1
ATOM 4728 O O . HIS A 1 634 ? 35.520 -20.741 -20.344 1.00 45.82 634 HIS A O 1
ATOM 4735 N N . TYR A 1 635 ? 37.171 -21.394 -18.948 1.00 52.85 635 TYR A N 1
ATOM 4736 C CA . TYR A 1 635 ? 38.065 -21.828 -20.014 1.00 51.66 635 TYR A CA 1
ATOM 4737 C C . TYR A 1 635 ? 38.056 -23.335 -20.159 1.00 52.23 635 TYR A C 1
ATOM 4738 O O . TYR A 1 635 ? 38.264 -24.065 -19.190 1.00 51.53 635 TYR A O 1
ATOM 4747 N N . GLU A 1 636 ? 37.817 -23.803 -21.377 1.00 58.04 636 GLU A N 1
ATOM 4748 C CA . GLU A 1 636 ? 37.922 -25.235 -21.666 1.00 63.08 636 GLU A CA 1
ATOM 4749 C C . GLU A 1 636 ? 39.354 -25.643 -22.027 1.00 59.64 636 GLU A C 1
ATOM 4750 O O . GLU A 1 636 ? 40.294 -24.837 -21.953 1.00 57.21 636 GLU A O 1
ATOM 4756 N N . GLY A 1 637 ? 39.520 -26.903 -22.402 1.00 61.06 637 GLY A N 1
ATOM 4757 C CA . GLY A 1 637 ? 40.828 -27.394 -22.787 1.00 67.06 637 GLY A CA 1
ATOM 4758 C C . GLY A 1 637 ? 41.775 -27.308 -21.614 1.00 65.28 637 GLY A C 1
ATOM 4759 O O . GLY A 1 637 ? 41.447 -27.747 -20.518 1.00 62.74 637 GLY A O 1
ATOM 4760 N N . HIS A 1 638 ? 42.949 -26.730 -21.833 1.00 70.27 638 HIS A N 1
ATOM 4761 C CA . HIS A 1 638 ? 43.909 -26.585 -20.747 1.00 72.93 638 HIS A CA 1
ATOM 4762 C C . HIS A 1 638 ? 44.010 -25.123 -20.302 1.00 70.62 638 HIS A C 1
ATOM 4763 O O . HIS A 1 638 ? 44.971 -24.742 -19.630 1.00 69.41 638 HIS A O 1
ATOM 4770 N N . GLY A 1 639 ? 43.003 -24.321 -20.669 1.00 66.50 639 GLY A N 1
ATOM 4771 C CA . GLY A 1 639 ? 42.927 -22.914 -20.290 1.00 58.59 639 GLY A CA 1
ATOM 4772 C C . GLY A 1 639 ? 43.165 -22.611 -18.818 1.00 54.11 639 GLY A C 1
ATOM 4773 O O . GLY A 1 639 ? 44.011 -21.778 -18.482 1.00 55.44 639 GLY A O 1
ATOM 4774 N N . TRP A 1 640 ? 42.428 -23.290 -17.942 1.00 48.25 640 TRP A N 1
ATOM 4775 C CA . TRP A 1 640 ? 42.619 -23.128 -16.500 1.00 53.00 640 TRP A CA 1
ATOM 4776 C C . TRP A 1 640 ? 44.007 -23.562 -16.032 1.00 58.14 640 TRP A C 1
ATOM 4777 O O . TRP A 1 640 ? 44.519 -23.039 -15.039 1.00 52.01 640 TRP A O 1
ATOM 4788 N N . ASP A 1 641 ? 44.615 -24.516 -16.735 1.00 58.06 641 ASP A N 1
ATOM 4789 C CA . ASP A 1 641 ? 45.950 -24.973 -16.355 1.00 57.72 641 ASP A CA 1
ATOM 4790 C C . ASP A 1 641 ? 47.008 -24.006 -16.880 1.00 59.21 641 ASP A C 1
ATOM 4791 O O . ASP A 1 641 ? 48.034 -23.794 -16.237 1.00 57.92 641 ASP A O 1
ATOM 4796 N N . GLN A 1 642 ? 46.765 -23.418 -18.046 1.00 54.12 642 GLN A N 1
ATOM 4797 C CA . GLN A 1 642 ? 47.643 -22.361 -18.513 1.00 59.74 642 GLN A CA 1
ATOM 4798 C C . GLN A 1 642 ? 47.671 -21.238 -17.463 1.00 57.60 642 GLN A C 1
ATOM 4799 O O . GLN A 1 642 ? 48.743 -20.803 -17.033 1.00 56.16 642 GLN A O 1
ATOM 4805 N N . LEU A 1 643 ? 46.490 -20.806 -17.021 1.00 50.00 643 LEU A N 1
ATOM 4806 C CA . LEU A 1 643 ? 46.398 -19.679 -16.110 1.00 47.27 643 LEU A CA 1
ATOM 4807 C C . LEU A 1 643 ? 46.952 -20.038 -14.736 1.00 52.40 643 LEU A C 1
ATOM 4808 O O . LEU A 1 643 ? 47.717 -19.260 -14.156 1.00 52.48 643 LEU A O 1
ATOM 4813 N N . ILE A 1 644 ? 46.612 -21.219 -14.221 1.00 50.83 644 ILE A N 1
ATOM 4814 C CA . ILE A 1 644 ? 47.188 -21.625 -12.949 1.00 48.59 644 ILE A CA 1
ATOM 4815 C C . ILE A 1 644 ? 48.704 -21.808 -13.064 1.00 53.09 644 ILE A C 1
ATOM 4816 O O . ILE A 1 644 ? 49.440 -21.430 -12.144 1.00 58.91 644 ILE A O 1
ATOM 4821 N N . THR A 1 645 ? 49.182 -22.364 -14.178 1.00 53.44 645 THR A N 1
ATOM 4822 C CA . THR A 1 645 ? 50.632 -22.505 -14.370 1.00 58.87 645 THR A CA 1
ATOM 4823 C C . THR A 1 645 ? 51.270 -21.131 -14.292 1.00 55.23 645 THR A C 1
ATOM 4824 O O . THR A 1 645 ? 52.235 -20.906 -13.546 1.00 56.56 645 THR A O 1
ATOM 4828 N N . GLN A 1 646 ? 50.704 -20.217 -15.068 1.00 49.93 646 GLN A N 1
ATOM 4829 C CA . GLN A 1 646 ? 51.176 -18.851 -15.118 1.00 54.03 646 GLN A CA 1
ATOM 4830 C C . GLN A 1 646 ? 51.285 -18.228 -13.727 1.00 57.79 646 GLN A C 1
ATOM 4831 O O . GLN A 1 646 ? 52.279 -17.576 -13.416 1.00 59.45 646 GLN A O 1
ATOM 4837 N N . LEU A 1 647 ? 50.271 -18.448 -12.892 1.00 52.93 647 LEU A N 1
ATOM 4838 C CA . LEU A 1 647 ? 50.234 -17.868 -11.548 1.00 52.13 647 LEU A CA 1
ATOM 4839 C C . LEU A 1 647 ? 51.327 -18.391 -10.630 1.00 54.10 647 LEU A C 1
ATOM 4840 O O . LEU A 1 647 ? 51.926 -17.633 -9.869 1.00 57.17 647 LEU A O 1
ATOM 4845 N N . ASN A 1 648 ? 51.577 -19.695 -10.683 1.00 62.02 648 ASN A N 1
ATOM 4846 C CA . ASN A 1 648 ? 52.595 -20.291 -9.823 1.00 54.79 648 ASN A CA 1
ATOM 4847 C C . ASN A 1 648 ? 54.009 -19.909 -10.256 1.00 55.34 648 ASN A C 1
ATOM 4848 O O . ASN A 1 648 ? 54.933 -19.913 -9.445 1.00 55.96 648 ASN A O 1
ATOM 4853 N N . GLN A 1 649 ? 54.168 -19.553 -11.529 1.00 52.47 649 GLN A N 1
ATOM 4854 C CA . GLN A 1 649 ? 55.488 -19.256 -12.067 1.00 56.97 649 GLN A CA 1
ATOM 4855 C C . GLN A 1 649 ? 55.797 -17.765 -12.135 1.00 61.13 649 GLN A C 1
ATOM 4856 O O . GLN A 1 649 ? 56.856 -17.339 -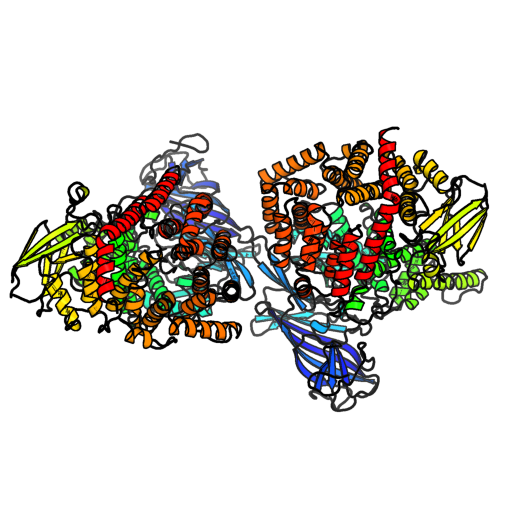11.689 1.00 66.52 649 GLN A O 1
ATOM 4862 N N . ASN A 1 650 ? 54.890 -16.974 -12.700 1.00 55.18 650 ASN A N 1
ATOM 4863 C CA . ASN A 1 650 ? 54.987 -15.524 -12.578 1.00 63.71 650 ASN A CA 1
ATOM 4864 C C . ASN A 1 650 ? 53.631 -14.852 -12.520 1.00 61.63 650 ASN A C 1
ATOM 4865 O O . ASN A 1 650 ? 53.098 -14.426 -13.550 1.00 59.18 650 ASN A O 1
ATOM 4870 N N . HIS A 1 651 ? 53.092 -14.747 -11.305 1.00 59.05 651 HIS A N 1
ATOM 4871 C CA . HIS A 1 651 ? 51.731 -14.267 -11.118 1.00 60.01 651 HIS A CA 1
ATOM 4872 C C . HIS A 1 651 ? 51.587 -12.823 -11.579 1.00 54.91 651 HIS A C 1
ATOM 4873 O O . HIS A 1 651 ? 50.544 -12.441 -12.113 1.00 52.52 651 HIS A O 1
ATOM 4880 N N . THR A 1 652 ? 52.655 -12.051 -11.417 1.00 55.38 652 THR A N 1
ATOM 4881 C CA . THR A 1 652 ? 52.687 -10.656 -11.839 1.00 55.50 652 THR A CA 1
ATOM 4882 C C . THR A 1 652 ? 52.361 -10.439 -13.319 1.00 59.02 652 THR A C 1
ATOM 4883 O O . THR A 1 652 ? 51.888 -9.368 -13.690 1.00 63.71 652 THR A O 1
ATOM 4887 N N . LEU A 1 653 ? 52.590 -11.445 -14.161 1.00 58.85 653 LEU A N 1
ATOM 4888 C CA . LEU A 1 653 ? 52.239 -11.337 -15.583 1.00 61.11 653 LEU A CA 1
ATOM 4889 C C . LEU A 1 653 ? 50.729 -11.299 -15.832 1.00 58.17 653 LEU A C 1
ATOM 4890 O O . LEU A 1 653 ? 50.289 -11.089 -16.958 1.00 63.50 653 LEU A O 1
ATOM 4895 N N . LEU A 1 654 ? 49.937 -11.540 -14.795 1.00 60.28 654 LEU A N 1
ATOM 4896 C CA . LEU A 1 654 ? 48.506 -11.265 -14.851 1.00 58.55 654 LEU A CA 1
ATOM 4897 C C . LEU A 1 654 ? 48.259 -10.022 -14.002 1.00 51.19 654 LEU A C 1
ATOM 4898 O O . LEU A 1 654 ? 48.919 -9.832 -12.991 1.00 52.68 654 LEU A O 1
ATOM 4903 N N . ARG A 1 655 ? 47.346 -9.160 -14.431 1.00 52.27 655 ARG A N 1
ATOM 4904 C CA . ARG A 1 655 ? 47.007 -7.951 -13.670 1.00 54.83 655 ARG A CA 1
ATOM 4905 C C . ARG A 1 655 ? 46.427 -8.291 -12.292 1.00 50.43 655 ARG A C 1
ATOM 4906 O O . ARG A 1 655 ? 45.749 -9.314 -12.149 1.00 50.71 655 ARG A O 1
ATOM 4914 N N . PRO A 1 656 ? 46.725 -7.453 -11.270 1.00 47.83 656 PRO A N 1
ATOM 4915 C CA . PRO A 1 656 ? 46.270 -7.673 -9.888 1.00 41.48 656 PRO A CA 1
ATOM 4916 C C . PRO A 1 656 ? 44.790 -7.974 -9.796 1.00 41.98 656 PRO A C 1
ATOM 4917 O O . PRO A 1 656 ? 44.394 -8.847 -9.041 1.00 46.77 656 PRO A O 1
ATOM 4921 N N . LYS A 1 657 ? 43.977 -7.276 -10.570 1.00 44.22 657 LYS A N 1
ATOM 4922 C CA . LYS A 1 657 ? 42.548 -7.530 -10.551 1.00 38.89 657 LYS A CA 1
ATOM 4923 C C . LYS A 1 657 ? 42.176 -8.730 -11.393 1.00 45.76 657 LYS A C 1
ATOM 4924 O O . LYS A 1 657 ? 41.123 -9.334 -11.184 1.00 48.13 657 LYS A O 1
ATOM 4930 N N . ASP A 1 658 ? 43.023 -9.075 -12.361 1.00 51.95 658 ASP A N 1
ATOM 4931 C CA . ASP A 1 658 ? 42.805 -10.303 -13.117 1.00 47.71 658 ASP A CA 1
ATOM 4932 C C . ASP A 1 658 ? 42.966 -11.468 -12.123 1.00 45.03 658 ASP A C 1
ATOM 4933 O O . ASP A 1 658 ? 42.156 -12.399 -12.100 1.00 41.57 658 ASP A O 1
ATOM 4938 N N . ARG A 1 659 ? 43.963 -11.372 -11.252 1.00 40.80 659 ARG A N 1
ATOM 4939 C CA . ARG A 1 659 ? 44.161 -12.400 -10.238 1.00 43.58 659 ARG A CA 1
ATOM 4940 C C . ARG A 1 659 ? 42.963 -12.518 -9.305 1.00 46.40 659 ARG A C 1
ATOM 4941 O O . ARG A 1 659 ? 42.565 -13.628 -8.955 1.00 49.10 659 ARG A O 1
ATOM 4949 N N . VAL A 1 660 ? 42.381 -11.391 -8.904 1.00 43.43 660 VAL A N 1
ATOM 4950 C CA . VAL A 1 660 ? 41.233 -11.435 -8.002 1.00 44.56 660 VAL A CA 1
ATOM 4951 C C . VAL A 1 660 ? 40.052 -12.131 -8.680 1.00 37.67 660 VAL A C 1
ATOM 4952 O O . VAL A 1 660 ? 39.394 -12.965 -8.073 1.00 37.90 660 VAL A O 1
ATOM 4956 N N . GLY A 1 661 ? 39.818 -11.819 -9.946 1.00 39.27 661 GLY A N 1
ATOM 4957 C CA . GLY A 1 661 ? 38.699 -12.385 -10.678 1.00 35.56 661 GLY A CA 1
ATOM 4958 C C . GLY A 1 661 ? 38.886 -13.856 -10.997 1.00 41.46 661 GLY A C 1
ATOM 4959 O O . GLY A 1 661 ? 37.917 -14.622 -11.034 1.00 41.07 661 GLY A O 1
ATOM 4960 N N . LEU A 1 662 ? 40.132 -14.262 -11.221 1.00 42.55 662 LEU A N 1
ATOM 4961 C CA . LEU A 1 662 ? 40.423 -15.676 -11.485 1.00 42.58 662 LEU A CA 1
ATOM 4962 C C . LEU A 1 662 ? 40.120 -16.510 -10.251 1.00 40.35 662 LEU A C 1
ATOM 4963 O O . LEU A 1 662 ? 39.358 -17.463 -10.294 1.00 34.41 662 LEU A O 1
ATOM 4968 N N . ILE A 1 663 ? 40.693 -16.102 -9.132 1.00 44.08 663 ILE A N 1
ATOM 4969 C CA . ILE A 1 663 ? 40.424 -16.768 -7.884 1.00 36.81 663 ILE A CA 1
ATOM 4970 C C . ILE A 1 663 ? 38.929 -16.873 -7.641 1.00 37.56 663 ILE A C 1
ATOM 4971 O O . ILE A 1 663 ? 38.423 -17.964 -7.365 1.00 38.46 663 ILE A O 1
ATOM 4976 N N . HIS A 1 664 ? 38.216 -15.762 -7.801 1.00 35.44 664 HIS A N 1
ATOM 4977 C CA . HIS A 1 664 ? 36.768 -15.787 -7.697 1.00 32.97 664 HIS A CA 1
ATOM 4978 C C . HIS A 1 664 ? 36.101 -16.808 -8.638 1.00 35.27 664 HIS A C 1
ATOM 4979 O O . HIS A 1 664 ? 35.355 -17.672 -8.195 1.00 37.23 664 HIS A O 1
ATOM 4986 N N . ASP A 1 665 ? 36.368 -16.697 -9.933 1.00 35.87 665 ASP A N 1
ATOM 4987 C CA . ASP A 1 665 ? 35.742 -17.569 -10.913 1.00 38.85 665 ASP A CA 1
ATOM 4988 C C . ASP A 1 665 ? 36.029 -19.075 -10.717 1.00 37.97 665 ASP A C 1
ATOM 4989 O O . ASP A 1 665 ? 35.094 -19.888 -10.818 1.00 35.14 665 ASP A O 1
ATOM 4994 N N . VAL A 1 666 ? 37.282 -19.444 -10.434 1.00 30.80 666 VAL A N 1
ATOM 4995 C CA . VAL A 1 666 ? 37.622 -20.859 -10.198 1.00 38.60 666 VAL A CA 1
ATOM 4996 C C . VAL A 1 666 ? 36.710 -21.507 -9.153 1.00 43.11 666 VAL A C 1
ATOM 4997 O O . VAL A 1 666 ? 36.176 -22.614 -9.370 1.00 32.41 666 VAL A O 1
ATOM 5001 N N . PHE A 1 667 ? 36.521 -20.817 -8.025 1.00 35.93 667 PHE A N 1
ATOM 5002 C CA . PHE A 1 667 ? 35.732 -21.413 -6.963 1.00 37.00 667 PHE A CA 1
ATOM 5003 C C . PHE A 1 667 ? 34.240 -21.418 -7.290 1.00 37.31 667 PHE A C 1
ATOM 5004 O O . PHE A 1 667 ? 33.544 -22.353 -6.909 1.00 41.73 667 PHE A O 1
ATOM 5012 N N . GLN A 1 668 ? 33.751 -20.413 -8.015 1.00 35.00 668 GLN A N 1
ATOM 5013 C CA . GLN A 1 668 ? 32.352 -20.419 -8.430 1.00 34.01 668 GLN A CA 1
ATOM 5014 C C . GLN A 1 668 ? 32.108 -21.601 -9.348 1.00 36.44 668 GLN A C 1
ATOM 5015 O O . GLN A 1 668 ? 31.079 -22.259 -9.289 1.00 39.61 668 GLN A O 1
ATOM 5021 N N . LEU A 1 669 ? 33.063 -21.846 -10.228 1.00 37.10 669 LEU A N 1
ATOM 5022 C CA . LEU A 1 669 ? 32.887 -22.875 -11.233 1.00 41.76 669 LEU A CA 1
ATOM 5023 C C . LEU A 1 669 ? 32.908 -24.265 -10.604 1.00 40.79 669 LEU A C 1
ATOM 5024 O O . LEU A 1 669 ? 32.179 -25.147 -11.028 1.00 45.62 669 LEU A O 1
ATOM 5029 N N . VAL A 1 670 ? 33.740 -24.441 -9.587 1.00 37.12 670 VAL A N 1
ATOM 5030 C CA . VAL A 1 670 ? 33.682 -25.637 -8.770 1.00 40.56 670 VAL A CA 1
ATOM 5031 C C . VAL A 1 670 ? 32.247 -25.877 -8.354 1.00 42.15 670 VAL A C 1
ATOM 5032 O O . VAL A 1 670 ? 31.704 -26.963 -8.565 1.00 44.71 670 VAL A O 1
ATOM 5036 N N . GLY A 1 671 ? 31.622 -24.853 -7.788 1.00 43.64 671 GLY A N 1
ATOM 5037 C CA . GLY A 1 671 ? 30.252 -24.979 -7.329 1.00 42.48 671 GLY A CA 1
ATOM 5038 C C . GLY A 1 671 ? 29.321 -25.237 -8.491 1.00 44.30 671 GLY A C 1
ATOM 5039 O O . GLY A 1 671 ? 28.263 -25.846 -8.339 1.00 47.17 671 GLY A O 1
ATOM 5040 N N . ALA A 1 672 ? 29.726 -24.774 -9.666 1.00 43.18 672 ALA A N 1
ATOM 5041 C CA . ALA A 1 672 ? 28.936 -24.988 -10.870 1.00 51.04 672 ALA A CA 1
ATOM 5042 C C . ALA A 1 672 ? 29.165 -26.391 -11.454 1.00 54.34 672 ALA A C 1
ATOM 5043 O O . ALA A 1 672 ? 28.587 -26.751 -12.483 1.00 56.97 672 ALA A O 1
ATOM 5045 N N . GLY A 1 673 ? 30.014 -27.172 -10.792 1.00 47.17 673 GLY A N 1
ATOM 5046 C CA . GLY A 1 673 ? 30.438 -28.453 -11.322 1.00 51.03 673 GLY A CA 1
ATOM 5047 C C . GLY A 1 673 ? 31.136 -28.407 -12.676 1.00 52.86 673 GLY A C 1
ATOM 5048 O O . GLY A 1 673 ? 31.098 -29.385 -13.417 1.00 58.38 673 GLY A O 1
ATOM 5049 N N . ARG A 1 674 ? 31.776 -27.287 -13.014 1.00 50.03 674 ARG A N 1
ATOM 5050 C CA . ARG A 1 674 ? 32.553 -27.221 -14.253 1.00 52.25 674 ARG A CA 1
ATOM 5051 C C . ARG A 1 674 ? 34.006 -27.557 -13.989 1.00 50.46 674 ARG A C 1
ATOM 5052 O O . ARG A 1 674 ? 34.767 -27.876 -14.905 1.00 52.22 674 ARG A O 1
ATOM 5060 N N . LEU A 1 675 ? 34.391 -27.439 -12.730 1.00 41.55 675 LEU A N 1
ATOM 5061 C CA . LEU A 1 675 ? 35.733 -27.754 -12.311 1.00 40.21 675 LEU A CA 1
ATOM 5062 C C . LEU A 1 675 ? 35.592 -28.578 -11.056 1.00 40.70 675 LEU A C 1
ATOM 5063 O O . LEU A 1 675 ? 34.534 -28.589 -10.447 1.00 43.44 675 LEU A O 1
ATOM 5068 N N . THR A 1 676 ? 36.653 -29.269 -10.673 1.00 39.89 676 THR A N 1
ATOM 5069 C CA . THR A 1 676 ? 36.659 -29.987 -9.414 1.00 42.90 676 THR A CA 1
ATOM 5070 C C . THR A 1 676 ? 37.428 -29.174 -8.385 1.00 37.24 676 THR A C 1
ATOM 5071 O O . THR A 1 676 ? 38.267 -28.334 -8.729 1.00 42.16 676 THR A O 1
ATOM 5075 N N . LEU A 1 677 ? 37.132 -29.422 -7.122 1.00 34.29 677 LEU A N 1
ATOM 5076 C CA . LEU A 1 677 ? 37.637 -28.594 -6.043 1.00 32.94 677 LEU A CA 1
ATOM 5077 C C . LEU A 1 677 ? 39.161 -28.565 -5.983 1.00 39.03 677 LEU A C 1
ATOM 5078 O O . LEU A 1 677 ? 39.745 -27.567 -5.567 1.00 42.71 677 LEU A O 1
ATOM 5083 N N . ASP A 1 678 ? 39.807 -29.637 -6.417 1.00 33.80 678 ASP A N 1
ATOM 5084 C CA . ASP A 1 678 ? 41.265 -29.691 -6.419 1.00 34.19 678 ASP A CA 1
ATOM 5085 C C . ASP A 1 678 ? 41.914 -28.724 -7.422 1.00 41.15 678 ASP A C 1
ATOM 5086 O O . ASP A 1 678 ? 43.083 -28.372 -7.291 1.00 41.42 678 ASP A O 1
ATOM 5091 N N . LYS A 1 679 ? 41.184 -28.294 -8.437 1.00 37.66 679 LYS A N 1
ATOM 5092 C CA . LYS A 1 679 ? 41.768 -27.290 -9.317 1.00 48.57 679 LYS A CA 1
ATOM 5093 C C . LYS A 1 679 ? 41.875 -25.948 -8.581 1.00 44.49 679 LYS A C 1
ATOM 5094 O O . LYS A 1 679 ? 42.919 -25.301 -8.592 1.00 44.80 679 LYS A O 1
ATOM 5100 N N . ALA A 1 680 ? 40.793 -25.553 -7.923 1.00 40.82 680 ALA A N 1
ATOM 5101 C CA . ALA A 1 680 ? 40.759 -24.307 -7.177 1.00 40.01 680 ALA A CA 1
ATOM 5102 C C . ALA A 1 680 ? 41.758 -24.305 -6.011 1.00 45.08 680 ALA A C 1
ATOM 5103 O O . ALA A 1 680 ? 42.522 -23.349 -5.845 1.00 45.99 680 ALA A O 1
ATOM 5105 N N . LEU A 1 681 ? 41.755 -25.364 -5.203 1.00 40.92 681 LEU A N 1
ATOM 5106 C CA . LEU A 1 681 ? 42.725 -25.479 -4.123 1.00 41.83 681 LEU A CA 1
ATOM 5107 C C . LEU A 1 681 ? 44.160 -25.417 -4.664 1.00 44.85 681 LEU A C 1
ATOM 5108 O O . LEU A 1 681 ? 45.034 -24.806 -4.052 1.00 46.37 681 LEU A O 1
ATOM 5113 N N . ASP A 1 682 ? 44.390 -26.030 -5.819 1.00 42.85 682 ASP A N 1
ATOM 5114 C CA . ASP A 1 682 ? 45.691 -25.973 -6.472 1.00 46.63 682 ASP A CA 1
ATOM 5115 C C . ASP A 1 682 ? 46.140 -24.546 -6.749 1.00 47.75 682 ASP A C 1
ATOM 5116 O O . ASP A 1 682 ? 47.301 -24.203 -6.566 1.00 51.64 682 ASP A O 1
ATOM 5121 N N . MET A 1 683 ? 45.216 -23.709 -7.185 1.00 49.09 683 MET A N 1
ATOM 5122 C CA . MET A 1 683 ? 45.536 -22.304 -7.387 1.00 50.25 683 MET A CA 1
ATOM 5123 C C . MET A 1 683 ? 46.010 -21.589 -6.114 1.00 48.43 683 MET A C 1
ATOM 5124 O O . MET A 1 683 ? 46.967 -20.813 -6.168 1.00 56.01 683 MET A O 1
ATOM 5129 N N . THR A 1 684 ? 45.374 -21.858 -4.970 1.00 42.51 684 THR A N 1
ATOM 5130 C CA . THR A 1 684 ? 45.719 -21.145 -3.728 1.00 42.42 684 THR A CA 1
ATOM 5131 C C . THR A 1 684 ? 47.157 -21.354 -3.283 1.00 47.39 684 THR A C 1
ATOM 5132 O O . THR A 1 684 ? 47.608 -20.747 -2.299 1.00 43.18 684 THR A O 1
ATOM 5136 N N . TYR A 1 685 ? 47.858 -22.238 -3.990 1.00 44.20 685 TYR A N 1
ATOM 5137 C CA . TYR A 1 685 ? 49.261 -22.512 -3.724 1.00 49.37 685 TYR A CA 1
ATOM 5138 C C . TYR A 1 685 ? 50.087 -21.275 -4.017 1.00 45.18 685 TYR A C 1
ATOM 5139 O O . TYR A 1 685 ? 51.042 -20.984 -3.302 1.00 45.41 685 TYR A O 1
ATOM 5148 N N . TYR A 1 686 ? 49.730 -20.546 -5.069 1.00 43.26 686 TYR A N 1
ATOM 5149 C CA . TYR A 1 686 ? 50.555 -19.402 -5.444 1.00 48.66 686 TYR A CA 1
ATOM 5150 C C . TYR A 1 686 ? 50.463 -18.297 -4.397 1.00 50.11 686 TYR A C 1
ATOM 5151 O O . TYR A 1 686 ? 51.401 -17.516 -4.227 1.00 49.41 686 TYR A O 1
ATOM 5160 N N . LEU A 1 687 ? 49.350 -18.253 -3.667 1.00 47.99 687 LEU A N 1
ATOM 5161 C CA . LEU A 1 687 ? 49.082 -17.154 -2.742 1.00 44.96 687 LEU A CA 1
ATOM 5162 C C . LEU A 1 687 ? 50.175 -16.959 -1.702 1.00 49.94 687 LEU A C 1
ATOM 5163 O O . LEU A 1 687 ? 50.148 -15.997 -0.935 1.00 49.84 687 LEU A O 1
ATOM 5168 N N . GLN A 1 688 ? 51.135 -17.875 -1.670 1.00 49.83 688 GLN A N 1
ATOM 5169 C CA . GLN A 1 688 ? 52.232 -17.784 -0.730 1.00 49.84 688 GLN A CA 1
ATOM 5170 C C . GLN A 1 688 ? 53.176 -16.669 -1.176 1.00 49.72 688 GLN A C 1
ATOM 5171 O O . GLN A 1 688 ? 53.816 -16.019 -0.363 1.00 48.41 688 GLN A O 1
ATOM 5177 N N . HIS A 1 689 ? 53.222 -16.425 -2.474 1.00 51.81 689 HIS A N 1
ATOM 5178 C CA . HIS A 1 689 ? 54.042 -15.354 -3.004 1.00 51.65 689 HIS A CA 1
ATOM 5179 C C . HIS A 1 689 ? 53.254 -14.051 -3.194 1.00 51.85 689 HIS A C 1
ATOM 5180 O O . HIS A 1 689 ? 53.852 -12.992 -3.344 1.00 54.29 689 HIS A O 1
ATOM 5187 N N . GLU A 1 690 ? 51.925 -14.127 -3.176 1.00 44.79 690 GLU A N 1
ATOM 5188 C CA . GLU A 1 690 ? 51.068 -12.975 -3.473 1.00 45.09 690 GLU A CA 1
ATOM 5189 C C . GLU A 1 690 ? 51.119 -11.834 -2.440 1.00 52.08 690 GLU A C 1
ATOM 5190 O O . GLU A 1 690 ? 50.808 -12.032 -1.259 1.00 48.60 690 GLU A O 1
ATOM 5196 N N . THR A 1 691 ? 51.488 -10.638 -2.903 1.00 46.14 691 THR A N 1
ATOM 5197 C CA . THR A 1 691 ? 51.564 -9.463 -2.034 1.00 52.50 691 THR A CA 1
ATOM 5198 C C . THR A 1 691 ? 50.472 -8.424 -2.333 1.00 45.58 691 THR A C 1
ATOM 5199 O O . THR A 1 691 ? 50.280 -7.487 -1.574 1.00 45.87 691 THR A O 1
ATOM 5203 N N . SER A 1 692 ? 49.755 -8.606 -3.427 1.00 39.28 692 SER A N 1
ATOM 5204 C CA . SER A 1 692 ? 48.569 -7.826 -3.678 1.00 36.20 692 SER A CA 1
ATOM 5205 C C . SER A 1 692 ? 47.450 -8.251 -2.757 1.00 46.56 692 SER A C 1
ATOM 5206 O O . SER A 1 692 ? 46.833 -9.301 -2.977 1.00 44.38 692 SER A O 1
ATOM 5209 N N . SER A 1 693 ? 47.166 -7.421 -1.751 1.00 47.97 693 SER A N 1
ATOM 5210 C CA . SER A 1 693 ? 46.250 -7.792 -0.676 1.00 40.66 693 SER A CA 1
ATOM 5211 C C . SER A 1 693 ? 44.875 -8.283 -1.128 1.00 42.05 693 SER A C 1
ATOM 5212 O O . SER A 1 693 ? 44.372 -9.233 -0.555 1.00 47.74 693 SER A O 1
ATOM 5215 N N . PRO A 1 694 ? 44.263 -7.656 -2.149 1.00 40.98 694 PRO A N 1
ATOM 5216 C CA . PRO A 1 694 ? 42.923 -8.145 -2.488 1.00 41.91 694 PRO A CA 1
ATOM 5217 C C . PRO A 1 694 ? 42.864 -9.598 -2.943 1.00 45.84 694 PRO A C 1
ATOM 5218 O O . PRO A 1 694 ? 41.927 -10.309 -2.566 1.00 45.35 694 PRO A O 1
ATOM 5222 N N . ALA A 1 695 ? 43.825 -10.034 -3.750 1.00 47.69 695 ALA A N 1
ATOM 5223 C CA . ALA A 1 695 ? 43.807 -11.412 -4.214 1.00 45.74 695 ALA A CA 1
ATOM 5224 C C . ALA A 1 695 ? 44.179 -12.333 -3.057 1.00 41.58 695 ALA A C 1
ATOM 5225 O O . ALA A 1 695 ? 43.547 -13.378 -2.886 1.00 36.12 695 ALA A O 1
ATOM 5227 N N . LEU A 1 696 ? 45.167 -11.931 -2.255 1.00 36.98 696 LEU A N 1
ATOM 5228 C CA . LEU A 1 696 ? 45.553 -12.716 -1.076 1.00 39.17 696 LEU A CA 1
ATOM 5229 C C . LEU A 1 696 ? 44.352 -12.987 -0.187 1.00 40.43 696 LEU A C 1
ATOM 5230 O O . LEU A 1 696 ? 44.167 -14.105 0.306 1.00 38.12 696 LEU A O 1
ATOM 5235 N N . LEU A 1 697 ? 43.532 -11.952 0.009 1.00 43.85 697 LEU A N 1
ATOM 5236 C CA . LEU A 1 697 ? 42.391 -12.037 0.916 1.00 40.14 697 LEU A CA 1
ATOM 5237 C C . LEU A 1 697 ? 41.192 -12.747 0.282 1.00 38.25 697 LEU A C 1
ATOM 5238 O O . LEU A 1 697 ? 40.432 -13.443 0.974 1.00 36.68 697 LEU A O 1
ATOM 5243 N N . GLU A 1 698 ? 41.016 -12.568 -1.020 1.00 29.65 698 GLU A N 1
ATOM 5244 C CA . GLU A 1 698 ? 40.052 -13.383 -1.742 1.00 39.68 698 GLU A CA 1
ATOM 5245 C C . GLU A 1 698 ? 40.344 -14.885 -1.507 1.00 43.47 698 GLU A C 1
ATOM 5246 O O . GLU A 1 698 ? 39.484 -15.610 -0.997 1.00 40.99 698 GLU A O 1
ATOM 5252 N N . GLY A 1 699 ? 41.564 -15.324 -1.831 1.00 39.16 699 GLY A N 1
ATOM 5253 C CA . GLY A 1 699 ? 41.979 -16.707 -1.668 1.00 35.02 699 GLY A CA 1
ATOM 5254 C C . GLY A 1 699 ? 41.808 -17.224 -0.251 1.00 39.00 699 GLY A C 1
ATOM 5255 O O . GLY A 1 699 ? 41.235 -18.284 -0.045 1.00 36.41 699 GLY A O 1
ATOM 5256 N N . LEU A 1 700 ? 42.289 -16.462 0.723 1.00 36.33 700 LEU A N 1
ATOM 5257 C CA . LEU A 1 700 ? 42.181 -16.850 2.121 1.00 36.38 700 LEU A CA 1
ATOM 5258 C C . LEU A 1 700 ? 40.741 -17.056 2.519 1.00 34.90 700 LEU A C 1
ATOM 5259 O O . LEU A 1 700 ? 40.417 -18.011 3.205 1.00 37.89 700 LEU A O 1
ATOM 5264 N N . SER A 1 701 ? 39.876 -16.168 2.061 1.00 34.80 701 SER A N 1
ATOM 5265 C CA . SER A 1 701 ? 38.500 -16.160 2.518 1.00 33.39 701 SER A CA 1
ATOM 5266 C C . SER A 1 701 ? 37.789 -17.449 2.121 1.00 35.84 701 SER A C 1
ATOM 5267 O O . SER A 1 701 ? 36.940 -17.929 2.860 1.00 36.33 701 SER A O 1
ATOM 5270 N N . TYR A 1 702 ? 38.162 -18.025 0.978 1.00 38.83 702 TYR A N 1
ATOM 5271 C CA . TYR A 1 702 ? 37.631 -19.327 0.595 1.00 35.37 702 TYR A CA 1
ATOM 5272 C C . TYR A 1 702 ? 38.131 -20.425 1.543 1.00 39.32 702 TYR A C 1
ATOM 5273 O O . TYR A 1 702 ? 37.330 -21.264 2.008 1.00 38.06 702 TYR A O 1
ATOM 5282 N N . LEU A 1 703 ? 39.426 -20.411 1.867 1.00 36.34 703 LEU A N 1
ATOM 5283 C CA . LEU A 1 703 ? 39.952 -21.397 2.812 1.00 32.41 703 LEU A CA 1
ATOM 5284 C C . LEU A 1 703 ? 39.295 -21.226 4.176 1.00 37.31 703 LEU A C 1
ATOM 5285 O O . LEU A 1 703 ? 38.937 -22.209 4.849 1.00 39.47 703 LEU A O 1
ATOM 5290 N N . GLU A 1 704 ? 39.107 -19.974 4.580 1.00 35.91 704 GLU A N 1
ATOM 5291 C CA . GLU A 1 704 ? 38.511 -19.710 5.868 1.00 38.26 704 GLU A CA 1
ATOM 5292 C C . GLU A 1 704 ? 37.062 -20.154 5.864 1.00 36.79 704 GLU A C 1
ATOM 5293 O O . GLU A 1 704 ? 36.528 -20.628 6.867 1.00 33.40 704 GLU A O 1
ATOM 5299 N N . SER A 1 705 ? 36.432 -20.006 4.715 1.00 30.66 705 SER A N 1
ATOM 5300 C CA . SER A 1 705 ? 35.024 -20.283 4.634 1.00 33.90 705 SER A CA 1
ATOM 5301 C C . SER A 1 705 ? 34.770 -21.769 4.787 1.00 36.14 705 SER A C 1
ATOM 5302 O O . SER A 1 705 ? 33.811 -22.173 5.445 1.00 35.57 705 SER A O 1
ATOM 5305 N N . PHE A 1 706 ? 35.642 -22.571 4.181 1.00 36.86 706 PHE A N 1
ATOM 5306 C CA . PHE A 1 706 ? 35.560 -24.023 4.304 1.00 34.91 706 PHE A CA 1
ATOM 5307 C C . PHE A 1 706 ? 35.766 -24.450 5.739 1.00 36.23 706 PHE A C 1
ATOM 5308 O O . PHE A 1 706 ? 35.074 -25.346 6.213 1.00 37.79 706 PHE A O 1
ATOM 5316 N N . TYR A 1 707 ? 36.709 -23.813 6.430 1.00 33.43 707 TYR A N 1
ATOM 5317 C CA . TYR A 1 707 ? 36.984 -24.193 7.813 1.00 36.29 707 TYR A CA 1
ATOM 5318 C C . TYR A 1 707 ? 35.730 -24.009 8.675 1.00 38.08 707 TYR A C 1
ATOM 5319 O O . TYR A 1 707 ? 35.384 -24.876 9.474 1.00 36.39 707 TYR A O 1
ATOM 5328 N N . HIS A 1 708 ? 35.034 -22.893 8.495 1.00 36.23 708 HIS A N 1
ATOM 5329 C CA . HIS A 1 708 ? 33.858 -22.658 9.302 1.00 37.79 708 HIS A CA 1
ATOM 5330 C C . HIS A 1 708 ? 32.774 -23.630 8.886 1.00 34.68 708 HIS A C 1
ATOM 5331 O O . HIS A 1 708 ? 32.060 -24.174 9.726 1.00 36.83 708 HIS A O 1
ATOM 5338 N N . MET A 1 709 ? 32.670 -23.869 7.592 1.00 34.57 709 MET A N 1
ATOM 5339 C CA . MET A 1 709 ? 31.732 -24.861 7.104 1.00 38.21 709 MET A CA 1
ATOM 5340 C C . MET A 1 709 ? 31.961 -26.220 7.768 1.00 36.58 709 MET A C 1
ATOM 5341 O O . MET A 1 709 ? 31.027 -26.816 8.289 1.00 37.43 709 MET A O 1
ATOM 5346 N N . MET A 1 710 ? 33.204 -26.686 7.772 1.00 32.79 710 MET A N 1
ATOM 5347 C CA . MET A 1 710 ? 33.525 -27.946 8.428 1.00 36.08 710 MET A CA 1
ATOM 5348 C C . MET A 1 710 ? 33.227 -27.843 9.915 1.00 39.09 710 MET A C 1
ATOM 5349 O O . MET A 1 710 ? 32.625 -28.733 10.513 1.00 42.02 710 MET A O 1
ATOM 5354 N N . ASP A 1 711 ? 33.629 -26.732 10.502 1.00 37.37 711 ASP A N 1
ATOM 5355 C CA . ASP A 1 711 ? 33.566 -26.607 11.931 1.00 36.34 711 ASP A CA 1
ATOM 5356 C C . ASP A 1 711 ? 32.125 -26.530 12.399 1.00 37.75 711 ASP A C 1
ATOM 5357 O O . ASP A 1 711 ? 31.797 -26.971 13.495 1.00 42.04 711 ASP A O 1
ATOM 5362 N N . ARG A 1 712 ? 31.263 -25.991 11.555 1.00 38.83 712 ARG A N 1
ATOM 5363 C CA . ARG A 1 712 ? 29.839 -25.908 11.851 1.00 40.91 712 ARG A CA 1
ATOM 5364 C C . ARG A 1 712 ? 29.244 -27.288 12.046 1.00 38.99 712 ARG A C 1
ATOM 5365 O O . ARG A 1 712 ? 28.532 -27.524 13.005 1.00 49.74 712 ARG A O 1
ATOM 5373 N N . ARG A 1 713 ? 29.524 -28.190 11.115 1.00 37.90 713 ARG A N 1
ATOM 5374 C CA . ARG A 1 713 ? 29.299 -29.617 11.332 1.00 48.26 713 ARG A CA 1
ATOM 5375 C C . ARG A 1 713 ? 30.397 -30.114 12.283 1.00 47.43 713 ARG A C 1
ATOM 5376 O O . ARG A 1 713 ? 31.124 -29.314 12.834 1.00 54.81 713 ARG A O 1
ATOM 5384 N N . ASN A 1 714 ? 30.561 -31.397 12.519 1.00 49.96 714 ASN A N 1
ATOM 5385 C CA . ASN A 1 714 ? 31.708 -31.741 13.371 1.00 50.87 714 ASN A CA 1
ATOM 5386 C C . ASN A 1 714 ? 32.756 -32.453 12.559 1.00 47.36 714 ASN A C 1
ATOM 5387 O O . ASN A 1 714 ? 33.419 -33.367 13.023 1.00 49.73 714 ASN A O 1
ATOM 5392 N N . ILE A 1 715 ? 32.904 -32.021 11.323 1.00 44.05 715 ILE A N 1
ATOM 5393 C CA . ILE A 1 715 ? 33.880 -32.611 10.443 1.00 38.79 715 ILE A CA 1
ATOM 5394 C C . ILE A 1 715 ? 35.279 -32.160 10.875 1.00 39.67 715 ILE A C 1
ATOM 5395 O O . ILE A 1 715 ? 35.978 -31.432 10.187 1.00 33.97 715 ILE A O 1
ATOM 5400 N N . SER A 1 716 ? 35.678 -32.621 12.050 1.00 37.79 716 SER A N 1
ATOM 5401 C CA . SER A 1 716 ? 36.822 -32.055 12.727 1.00 38.08 716 SER A CA 1
ATOM 5402 C C . SER A 1 716 ? 38.174 -32.458 12.124 1.00 42.52 716 SER A C 1
ATOM 5403 O O . SER A 1 716 ? 39.160 -31.745 12.301 1.00 42.44 716 SER A O 1
ATOM 5406 N N . ASP A 1 717 ? 38.236 -33.579 11.414 1.00 36.08 717 ASP A N 1
ATOM 5407 C CA . ASP A 1 717 ? 39.510 -33.985 10.816 1.00 41.20 717 ASP A CA 1
ATOM 5408 C C . ASP A 1 717 ? 39.879 -33.109 9.618 1.00 36.11 717 ASP A C 1
ATOM 5409 O O . ASP A 1 717 ? 41.052 -32.893 9.340 1.00 40.13 717 ASP A O 1
ATOM 5414 N N . ILE A 1 718 ? 38.879 -32.628 8.895 1.00 36.85 718 ILE A N 1
ATOM 5415 C CA . ILE A 1 718 ? 39.122 -31.695 7.804 1.00 39.03 718 ILE A CA 1
ATOM 5416 C C . ILE A 1 718 ? 39.336 -30.272 8.344 1.00 40.63 718 ILE A C 1
ATOM 5417 O O . ILE A 1 718 ? 40.241 -29.569 7.896 1.00 39.94 718 ILE A O 1
ATOM 5422 N N . SER A 1 719 ? 38.532 -29.850 9.318 1.00 36.82 719 SER A N 1
ATOM 5423 C CA . SER A 1 719 ? 38.715 -28.512 9.844 1.00 36.48 719 SER A CA 1
ATOM 5424 C C . SER A 1 719 ? 40.108 -28.404 10.471 1.00 45.06 719 SER A C 1
ATOM 5425 O O . SER A 1 719 ? 40.772 -27.370 10.326 1.00 42.46 719 SER A O 1
ATOM 5428 N N . GLU A 1 720 ? 40.577 -29.479 11.113 1.00 43.03 720 GLU A N 1
ATOM 5429 C CA . GLU A 1 720 ? 41.907 -29.441 11.711 1.00 41.31 720 GLU A CA 1
ATOM 5430 C C . GLU A 1 720 ? 42.980 -29.369 10.652 1.00 39.75 720 GLU A C 1
ATOM 5431 O O . GLU A 1 720 ? 44.004 -28.714 10.852 1.00 42.96 720 GLU A O 1
ATOM 5437 N N . ASN A 1 721 ? 42.774 -30.023 9.517 1.00 38.84 721 ASN A N 1
ATOM 5438 C CA . ASN A 1 721 ? 43.806 -29.947 8.488 1.00 39.55 721 ASN A CA 1
ATOM 5439 C C . ASN A 1 721 ? 43.847 -28.558 7.843 1.00 38.79 721 ASN A C 1
ATOM 5440 O O . ASN A 1 721 ? 44.910 -28.064 7.435 1.00 40.61 721 ASN A O 1
ATOM 5445 N N . LEU A 1 722 ? 42.680 -27.924 7.771 1.00 37.94 722 LEU A N 1
ATOM 5446 C CA . LEU A 1 722 ? 42.587 -26.591 7.209 1.00 43.67 722 LEU A CA 1
ATOM 5447 C C . LEU A 1 722 ? 43.241 -25.619 8.180 1.00 39.78 722 LEU A C 1
ATOM 5448 O O . LEU A 1 722 ? 43.902 -24.675 7.769 1.00 37.24 722 LEU A O 1
ATOM 5453 N N . LYS A 1 723 ? 43.064 -25.879 9.470 1.00 41.47 723 LYS A N 1
ATOM 5454 C CA . LYS A 1 723 ? 43.702 -25.070 10.497 1.00 43.95 723 LYS A CA 1
ATOM 5455 C C . LYS A 1 723 ? 45.212 -25.169 10.304 1.00 45.91 723 LYS A C 1
ATOM 5456 O O . LYS A 1 723 ? 45.902 -24.152 10.194 1.00 48.94 723 LYS A O 1
ATOM 5462 N N . ARG A 1 724 ? 45.721 -26.392 10.207 1.00 45.02 724 ARG A N 1
ATOM 5463 C CA . ARG A 1 724 ? 47.156 -26.577 10.035 1.00 41.42 724 ARG A CA 1
ATOM 5464 C C . ARG A 1 724 ? 47.651 -26.052 8.698 1.00 47.93 724 ARG A C 1
ATOM 5465 O O . ARG A 1 724 ? 48.757 -25.523 8.621 1.00 55.55 724 ARG A O 1
ATOM 5473 N N . TYR A 1 725 ? 46.864 -26.182 7.637 1.00 41.02 725 TYR A N 1
ATOM 5474 C CA . TYR A 1 725 ? 47.350 -25.666 6.360 1.00 42.24 725 TYR A CA 1
ATOM 5475 C C . TYR A 1 725 ? 47.441 -24.116 6.324 1.00 45.97 725 TYR A C 1
ATOM 5476 O O . TYR A 1 725 ? 48.335 -23.565 5.676 1.00 43.89 725 TYR A O 1
ATOM 5485 N N . LEU A 1 726 ? 46.544 -23.419 7.028 1.00 42.17 726 LEU A N 1
ATOM 5486 C CA . LEU A 1 726 ? 46.531 -21.954 7.000 1.00 42.15 726 LEU A CA 1
ATOM 5487 C C . LEU A 1 726 ? 47.601 -21.336 7.906 1.00 43.37 726 LEU A C 1
ATOM 5488 O O . LEU A 1 726 ? 48.278 -20.411 7.520 1.00 39.63 726 LEU A O 1
ATOM 5493 N N . LEU A 1 727 ? 47.754 -21.856 9.111 1.00 40.98 727 LEU A N 1
ATOM 5494 C CA . LEU A 1 727 ? 48.772 -21.361 10.005 1.00 35.19 727 LEU A CA 1
ATOM 5495 C C . LEU A 1 727 ? 50.182 -21.653 9.493 1.00 45.03 727 LEU A C 1
ATOM 5496 O O . LEU A 1 727 ? 51.116 -20.910 9.778 1.00 49.19 727 LEU A O 1
ATOM 5501 N N . GLN A 1 728 ? 50.339 -22.721 8.718 1.00 52.22 728 GLN A N 1
ATOM 5502 C CA . GLN A 1 728 ? 51.668 -23.144 8.268 1.00 52.84 728 GLN A CA 1
ATOM 5503 C C . GLN A 1 728 ? 52.053 -22.567 6.904 1.00 46.92 728 GLN A C 1
ATOM 5504 O O . GLN A 1 728 ? 53.070 -21.900 6.770 1.00 50.76 728 GLN A O 1
ATOM 5510 N N . TYR A 1 729 ? 51.272 -22.892 5.885 1.00 43.66 729 TYR A N 1
ATOM 5511 C CA . TYR A 1 729 ? 51.269 -22.134 4.650 1.00 47.34 729 TYR A CA 1
ATOM 5512 C C . TYR A 1 729 ? 50.600 -20.831 5.016 1.00 53.31 729 TYR A C 1
ATOM 5513 O O . TYR A 1 729 ? 49.443 -20.888 5.369 1.00 62.53 729 TYR A O 1
ATOM 5522 N N . PHE A 1 730 ? 51.317 -19.707 4.980 1.00 43.93 730 PHE A N 1
ATOM 5523 C CA . PHE A 1 730 ? 50.857 -18.352 5.399 1.00 51.07 730 PHE A CA 1
ATOM 5524 C C . PHE A 1 730 ? 51.420 -17.975 6.751 1.00 49.88 730 PHE A C 1
ATOM 5525 O O . PHE A 1 730 ? 51.114 -16.906 7.277 1.00 47.69 730 PHE A O 1
ATOM 5533 N N . LYS A 1 731 ? 52.260 -18.834 7.310 1.00 50.11 731 LYS A N 1
ATOM 5534 C CA . LYS A 1 731 ? 52.984 -18.454 8.522 1.00 54.36 731 LYS A CA 1
ATOM 5535 C C . LYS A 1 731 ? 53.843 -17.194 8.290 1.00 54.63 731 LYS A C 1
ATOM 5536 O O . LYS A 1 731 ? 53.861 -16.297 9.143 1.00 53.25 731 LYS A O 1
ATOM 5542 N N . PRO A 1 732 ? 54.556 -17.118 7.146 1.00 49.56 732 PRO A N 1
ATOM 5543 C CA . PRO A 1 732 ? 55.338 -15.899 6.938 1.00 52.65 732 PRO A CA 1
ATOM 5544 C C . PRO A 1 732 ? 54.508 -14.628 7.069 1.00 55.19 732 PRO A C 1
ATOM 5545 O O . PRO A 1 732 ? 54.880 -13.747 7.854 1.00 57.08 732 PRO A O 1
ATOM 5549 N N . VAL A 1 733 ? 53.386 -14.550 6.363 1.00 54.43 733 VAL A N 1
ATOM 5550 C CA . VAL A 1 733 ? 52.576 -13.339 6.404 1.00 54.65 733 VAL A CA 1
ATOM 5551 C C . VAL A 1 733 ? 52.010 -13.067 7.802 1.00 50.78 733 VAL A C 1
ATOM 5552 O O . VAL A 1 733 ? 52.151 -11.967 8.317 1.00 52.87 733 VAL A O 1
ATOM 5556 N N . ILE A 1 734 ? 51.374 -14.057 8.417 1.00 48.89 734 ILE A N 1
ATOM 5557 C CA . ILE A 1 734 ? 50.794 -13.859 9.739 1.00 46.13 734 ILE A CA 1
ATOM 5558 C C . ILE A 1 734 ? 51.826 -13.389 10.777 1.00 54.69 734 ILE A C 1
ATOM 5559 O O . ILE A 1 734 ? 51.550 -12.524 11.612 1.00 51.45 734 ILE A O 1
ATOM 5564 N N . ASP A 1 735 ? 53.023 -13.952 10.733 1.00 56.55 735 ASP A N 1
ATOM 5565 C CA . ASP A 1 735 ? 54.030 -13.550 11.703 1.00 61.04 735 ASP A CA 1
ATOM 5566 C C . ASP A 1 735 ? 54.581 -12.131 11.448 1.00 54.37 735 ASP A C 1
ATOM 5567 O O . ASP A 1 735 ? 55.258 -11.563 12.287 1.00 52.82 735 ASP A O 1
ATOM 5572 N N . ARG A 1 736 ? 54.266 -11.556 10.299 1.00 53.91 736 ARG A N 1
ATOM 5573 C CA . ARG A 1 736 ? 54.856 -10.282 9.891 1.00 56.81 736 ARG A CA 1
ATOM 5574 C C . ARG A 1 736 ? 54.094 -9.089 10.469 1.00 58.83 736 ARG A C 1
ATOM 5575 O O . ARG A 1 736 ? 54.419 -7.934 10.181 1.00 57.23 736 ARG A O 1
ATOM 5583 N N . GLN A 1 737 ? 53.092 -9.371 11.294 1.00 49.71 737 GLN A N 1
ATOM 5584 C CA . GLN A 1 737 ? 52.068 -8.379 11.590 1.00 51.08 737 GLN A CA 1
ATOM 5585 C C . GLN A 1 737 ? 52.181 -7.817 12.996 1.00 47.33 737 GLN A C 1
ATOM 5586 O O . GLN A 1 737 ? 52.205 -8.569 13.960 1.00 51.90 737 GLN A O 1
ATOM 5592 N N . SER A 1 738 ? 52.238 -6.497 13.120 1.00 44.53 738 SER A N 1
ATOM 5593 C CA . SER A 1 738 ? 52.406 -5.897 14.442 1.00 48.13 738 SER A CA 1
ATOM 5594 C C . SER A 1 738 ? 51.066 -5.794 15.132 1.00 45.86 738 SER A C 1
ATOM 5595 O O . SER A 1 738 ? 50.049 -5.836 14.489 1.00 52.31 738 SER A O 1
ATOM 5598 N N . TRP A 1 739 ? 51.054 -5.689 16.444 1.00 49.71 739 TRP A N 1
ATOM 5599 C CA . TRP A 1 739 ? 49.804 -5.404 17.127 1.00 51.52 739 TRP A CA 1
ATOM 5600 C C . TRP A 1 739 ? 49.746 -3.898 17.355 1.00 47.25 739 TRP A C 1
ATOM 5601 O O . TRP A 1 739 ? 49.793 -3.435 18.486 1.00 47.23 739 TRP A O 1
ATOM 5612 N N . SER A 1 740 ? 49.639 -3.160 16.251 1.00 44.70 740 SER A N 1
ATOM 5613 C CA . SER A 1 740 ? 49.624 -1.699 16.239 1.00 48.01 740 SER A CA 1
ATOM 5614 C C . SER A 1 740 ? 48.626 -1.113 15.225 1.00 49.61 740 SER A C 1
ATOM 5615 O O . SER A 1 740 ? 47.888 -1.840 14.573 1.00 51.43 740 SER A O 1
ATOM 5618 N N . ASP A 1 741 ? 48.630 0.209 15.077 1.00 55.09 741 ASP A N 1
ATOM 5619 C CA . ASP A 1 741 ? 47.810 0.878 14.063 1.00 50.46 741 ASP A CA 1
ATOM 5620 C C . ASP A 1 741 ? 48.645 1.450 12.929 1.00 52.24 741 ASP A C 1
ATOM 5621 O O . ASP A 1 741 ? 48.201 2.390 12.275 1.00 54.07 741 ASP A O 1
ATOM 5626 N N . LYS A 1 742 ? 49.833 0.889 12.683 1.00 50.85 742 LYS A N 1
ATOM 5627 C CA . LYS A 1 742 ? 50.823 1.553 11.820 1.00 51.04 742 LYS A CA 1
ATOM 5628 C C . LYS A 1 742 ? 50.663 1.227 10.347 1.00 48.92 742 LYS A C 1
ATOM 5629 O O . LYS A 1 742 ? 49.850 0.388 9.984 1.00 54.09 742 LYS A O 1
ATOM 5635 N N . GLY A 1 743 ? 51.425 1.908 9.495 1.00 50.62 743 GLY A N 1
ATOM 5636 C CA . GLY A 1 743 ? 51.390 1.645 8.065 1.00 48.47 743 GLY A CA 1
ATOM 5637 C C . GLY A 1 743 ? 50.202 2.250 7.331 1.00 53.30 743 GLY A C 1
ATOM 5638 O O . GLY A 1 743 ? 49.382 2.958 7.910 1.00 52.04 743 GLY A O 1
ATOM 5639 N N . SER A 1 744 ? 50.108 1.973 6.037 1.00 56.97 744 SER A N 1
ATOM 5640 C CA . SER A 1 744 ? 49.012 2.477 5.220 1.00 51.59 744 SER A CA 1
ATOM 5641 C C . SER A 1 744 ? 47.683 1.819 5.546 1.00 51.54 744 SER A C 1
ATOM 5642 O O . SER A 1 744 ? 47.613 0.896 6.347 1.00 54.57 744 SER A O 1
ATOM 5645 N N . VAL A 1 745 ? 46.631 2.277 4.885 1.00 55.28 745 VAL A N 1
ATOM 5646 C CA . VAL A 1 745 ? 45.300 1.724 5.096 1.00 57.86 745 VAL A CA 1
ATOM 5647 C C . VAL A 1 745 ? 45.256 0.225 4.805 1.00 59.36 745 VAL A C 1
ATOM 5648 O O . VAL A 1 745 ? 44.733 -0.545 5.624 1.00 57.72 745 VAL A O 1
ATOM 5652 N N . TRP A 1 746 ? 45.803 -0.200 3.663 1.00 57.68 746 TRP A N 1
ATOM 5653 C CA . TRP A 1 746 ? 45.845 -1.632 3.368 1.00 57.54 746 TRP A CA 1
ATOM 5654 C C . TRP A 1 746 ? 46.618 -2.414 4.433 1.00 56.30 746 TRP A C 1
ATOM 5655 O O . TRP A 1 746 ? 46.135 -3.450 4.895 1.00 56.08 746 TRP A O 1
ATOM 5666 N N . ASP A 1 747 ? 47.798 -1.924 4.817 1.00 48.34 747 ASP A N 1
ATOM 5667 C CA . ASP A 1 747 ? 48.582 -2.562 5.869 1.00 48.59 747 ASP A CA 1
ATOM 5668 C C . ASP A 1 747 ? 47.711 -2.798 7.091 1.00 53.63 747 ASP A C 1
ATOM 5669 O O . ASP A 1 747 ? 47.665 -3.915 7.642 1.00 53.89 747 ASP A O 1
ATOM 5674 N N . ARG A 1 748 ? 47.018 -1.736 7.499 1.00 49.25 748 ARG A N 1
ATOM 5675 C CA . ARG A 1 748 ? 46.182 -1.749 8.691 1.00 48.97 748 ARG A CA 1
ATOM 5676 C C . ARG A 1 748 ? 45.059 -2.775 8.569 1.00 49.24 748 ARG A C 1
ATOM 5677 O O . ARG A 1 748 ? 44.690 -3.434 9.551 1.00 51.45 748 ARG A O 1
ATOM 5685 N N . MET A 1 749 ? 44.524 -2.924 7.366 1.00 48.04 749 MET A N 1
ATOM 5686 C CA . MET A 1 749 ? 43.434 -3.867 7.156 1.00 52.34 749 MET A CA 1
ATOM 5687 C C . MET A 1 749 ? 43.919 -5.288 6.885 1.00 49.50 749 MET A C 1
ATOM 5688 O O . MET A 1 749 ? 43.207 -6.243 7.185 1.00 50.07 749 MET A O 1
ATOM 5693 N N . LEU A 1 750 ? 45.124 -5.434 6.341 1.00 45.64 750 LEU A N 1
ATOM 5694 C CA . LEU A 1 750 ? 45.723 -6.758 6.216 1.00 45.65 750 LEU A CA 1
ATOM 5695 C C . LEU A 1 750 ? 45.918 -7.341 7.601 1.00 46.90 750 LEU A C 1
ATOM 5696 O O . LEU A 1 750 ? 45.660 -8.517 7.833 1.00 45.16 750 LEU A O 1
ATOM 5701 N N . ARG A 1 751 ? 46.342 -6.481 8.521 1.00 47.86 751 ARG A N 1
ATOM 5702 C CA . ARG A 1 751 ? 46.652 -6.854 9.893 1.00 41.77 751 ARG A CA 1
ATOM 5703 C C . ARG A 1 751 ? 45.437 -7.368 10.666 1.00 43.84 751 ARG A C 1
ATOM 5704 O O . ARG A 1 751 ? 45.497 -8.421 11.310 1.00 44.00 751 ARG A O 1
ATOM 5712 N N . SER A 1 752 ? 44.337 -6.631 10.624 1.00 43.85 752 SER A N 1
ATOM 5713 C CA . SER A 1 752 ? 43.192 -7.011 11.439 1.00 46.69 752 SER A CA 1
ATOM 5714 C C . SER A 1 752 ? 42.584 -8.253 10.842 1.00 43.59 752 SER A C 1
ATOM 5715 O O . SER A 1 752 ? 42.024 -9.085 11.535 1.00 43.62 752 SER A O 1
ATOM 5718 N N . ALA A 1 753 ? 42.739 -8.370 9.537 1.00 39.44 753 ALA A N 1
ATOM 5719 C CA . ALA A 1 753 ? 42.264 -9.511 8.802 1.00 39.06 753 ALA A CA 1
ATOM 5720 C C . ALA A 1 753 ? 43.044 -10.755 9.208 1.00 40.36 753 ALA A C 1
ATOM 5721 O O . ALA A 1 753 ? 42.456 -11.721 9.674 1.00 38.63 753 ALA A O 1
ATOM 5723 N N . LEU A 1 754 ? 44.366 -10.723 9.052 1.00 39.62 754 LEU A N 1
ATOM 5724 C CA . LEU A 1 754 ? 45.197 -11.882 9.375 1.00 37.32 754 LEU A CA 1
ATOM 5725 C C . LEU A 1 754 ? 45.189 -12.230 10.863 1.00 45.09 754 LEU A C 1
ATOM 5726 O O . LEU A 1 754 ? 45.182 -13.413 11.230 1.00 44.69 754 LEU A O 1
ATOM 5731 N N . LEU A 1 755 ? 45.169 -11.221 11.728 1.00 43.86 755 LEU A N 1
ATOM 5732 C CA . LEU A 1 755 ? 45.256 -11.502 13.149 1.00 38.41 755 LEU A CA 1
ATOM 5733 C C . LEU A 1 755 ? 43.929 -12.028 13.635 1.00 39.47 755 LEU A C 1
ATOM 5734 O O . LEU A 1 755 ? 43.867 -12.807 14.588 1.00 48.31 755 LEU A O 1
ATOM 5739 N N . LYS A 1 756 ? 42.851 -11.621 12.981 1.00 43.46 756 LYS A N 1
ATOM 5740 C CA . LYS A 1 756 ? 41.548 -12.171 13.349 1.00 46.81 756 LYS A CA 1
ATOM 5741 C C . LYS A 1 756 ? 41.562 -13.661 13.016 1.00 44.37 756 LYS A C 1
ATOM 5742 O O . LYS A 1 756 ? 41.169 -14.499 13.821 1.00 46.67 756 LYS A O 1
ATOM 5748 N N . LEU A 1 757 ? 42.068 -13.958 11.825 1.00 42.28 757 LEU A N 1
ATOM 5749 C CA . LEU A 1 757 ? 42.172 -15.302 11.302 1.00 41.67 757 LEU A CA 1
ATOM 5750 C C . LEU A 1 757 ? 43.020 -16.162 12.206 1.00 42.98 757 LEU A C 1
ATOM 5751 O O . LEU A 1 757 ? 42.598 -17.248 12.596 1.00 46.33 757 LEU A O 1
ATOM 5756 N N . ALA A 1 758 ? 44.208 -15.681 12.553 1.00 40.03 758 ALA A N 1
ATOM 5757 C CA . ALA A 1 758 ? 45.069 -16.455 13.440 1.00 43.49 758 ALA A CA 1
ATOM 5758 C C . ALA A 1 758 ? 44.401 -16.708 14.789 1.00 47.64 758 ALA A C 1
ATOM 5759 O O . ALA A 1 758 ? 44.545 -17.782 15.361 1.00 54.59 758 ALA A O 1
ATOM 5761 N N . CYS A 1 759 ? 43.658 -15.731 15.296 1.00 51.18 759 CYS A N 1
ATOM 5762 C CA . CYS A 1 759 ? 43.003 -15.897 16.589 1.00 49.73 759 CYS A CA 1
ATOM 5763 C C . CYS A 1 759 ? 41.785 -16.789 16.478 1.00 47.70 759 CYS A C 1
ATOM 5764 O O . CYS A 1 759 ? 41.403 -17.456 17.431 1.00 53.05 759 CYS A O 1
ATOM 5767 N N . ASP A 1 760 ? 41.169 -16.800 15.310 1.00 47.76 760 ASP A N 1
ATOM 5768 C CA . ASP A 1 760 ? 40.037 -17.680 15.094 1.00 53.31 760 ASP A CA 1
ATOM 5769 C C . ASP A 1 760 ? 40.473 -19.147 15.043 1.00 53.52 760 ASP A C 1
ATOM 5770 O O . ASP A 1 760 ? 39.759 -20.008 15.524 1.00 54.74 760 ASP A O 1
ATOM 5775 N N . LEU A 1 761 ? 41.649 -19.423 14.481 1.00 48.76 761 LEU A N 1
ATOM 5776 C CA . LEU A 1 761 ? 42.173 -20.787 14.432 1.00 49.41 761 LEU A CA 1
ATOM 5777 C C . LEU A 1 761 ? 42.963 -21.136 15.694 1.00 49.54 761 LEU A C 1
ATOM 5778 O O . LEU A 1 761 ? 43.754 -22.078 15.702 1.00 59.22 761 LEU A O 1
ATOM 5783 N N . ASN A 1 762 ? 42.738 -20.379 16.758 1.00 49.67 762 ASN A N 1
ATOM 5784 C CA . ASN A 1 762 ? 43.350 -20.643 18.068 1.00 53.25 762 ASN A CA 1
ATOM 5785 C C . ASN A 1 762 ? 44.869 -20.730 18.052 1.00 52.79 762 ASN A C 1
ATOM 5786 O O . ASN A 1 762 ? 45.465 -21.392 18.908 1.00 51.82 762 ASN A O 1
ATOM 5791 N N . HIS A 1 763 ? 45.477 -20.070 17.072 1.00 45.98 763 HIS A N 1
ATOM 5792 C CA . HIS A 1 763 ? 46.925 -19.971 16.973 1.00 51.42 763 HIS A CA 1
ATOM 5793 C C . HIS A 1 763 ? 47.493 -19.423 18.272 1.00 54.13 763 HIS A C 1
ATOM 5794 O O . HIS A 1 763 ? 47.259 -18.274 18.629 1.00 59.36 763 HIS A O 1
ATOM 5801 N N . ALA A 1 764 ? 48.242 -20.258 18.972 1.00 56.06 764 ALA A N 1
ATOM 5802 C CA . ALA A 1 764 ? 48.630 -19.987 20.354 1.00 61.94 764 ALA A CA 1
ATOM 5803 C C . ALA A 1 764 ? 49.290 -18.634 20.619 1.00 55.10 764 ALA A C 1
ATOM 5804 O O . ALA A 1 764 ? 48.912 -17.960 21.575 1.00 56.12 764 ALA A O 1
ATOM 5806 N N . PRO A 1 765 ? 50.292 -18.247 19.812 1.00 52.50 765 PRO A N 1
ATOM 5807 C CA . PRO A 1 765 ? 51.014 -17.028 20.185 1.00 52.66 765 PRO A CA 1
ATOM 5808 C C . PRO A 1 765 ? 50.092 -15.826 20.092 1.00 60.49 765 PRO A C 1
ATOM 5809 O O . PRO A 1 765 ? 50.064 -14.944 20.964 1.00 57.51 765 PRO A O 1
ATOM 5813 N N . CYS A 1 766 ? 49.329 -15.826 19.005 1.00 58.18 766 CYS A N 1
ATOM 5814 C CA . CYS A 1 766 ? 48.264 -14.879 18.771 1.00 50.27 766 CYS A CA 1
ATOM 5815 C C . CYS A 1 766 ? 47.325 -14.770 19.967 1.00 52.29 766 CYS A C 1
ATOM 5816 O O . CYS A 1 766 ? 47.152 -13.692 20.536 1.00 53.50 766 CYS A O 1
ATOM 5819 N N . ILE A 1 767 ? 46.722 -15.891 20.348 1.00 49.33 767 ILE A N 1
ATOM 5820 C CA . ILE A 1 767 ? 45.785 -15.920 21.471 1.00 49.17 767 ILE A CA 1
ATOM 5821 C C . ILE A 1 767 ? 46.452 -15.418 22.742 1.00 50.91 767 ILE A C 1
ATOM 5822 O O . ILE A 1 767 ? 45.830 -14.755 23.564 1.00 54.37 767 ILE A O 1
ATOM 5827 N N . GLN A 1 768 ? 47.734 -15.714 22.881 1.00 57.16 768 GLN A N 1
ATOM 5828 C CA . GLN A 1 768 ? 48.507 -15.255 24.025 1.00 57.79 768 GLN A CA 1
ATOM 5829 C C . GLN A 1 768 ? 48.616 -13.739 24.051 1.00 53.11 768 GLN A C 1
ATOM 5830 O O . GLN A 1 768 ? 48.255 -13.098 25.034 1.00 55.92 768 GLN A O 1
ATOM 5836 N N . LYS A 1 769 ? 49.123 -13.178 22.963 1.00 52.35 769 LYS A N 1
ATOM 5837 C CA . LYS A 1 769 ? 49.291 -11.733 22.843 1.00 55.03 769 LYS A CA 1
ATOM 5838 C C . LYS A 1 769 ? 48.009 -10.939 23.131 1.00 51.96 769 LYS A C 1
ATOM 5839 O O . LYS A 1 769 ? 48.044 -9.948 23.865 1.00 52.69 769 LYS A O 1
ATOM 5845 N N . ALA A 1 770 ? 46.889 -11.375 22.555 1.00 49.80 770 ALA A N 1
ATOM 5846 C CA . ALA A 1 770 ? 45.617 -10.693 22.752 1.00 48.52 770 ALA A CA 1
ATOM 5847 C C . ALA A 1 770 ? 45.171 -10.779 24.214 1.00 53.44 770 ALA A C 1
ATOM 5848 O O . ALA A 1 770 ? 44.751 -9.779 24.815 1.00 47.38 770 ALA A O 1
ATOM 5850 N N . ALA A 1 771 ? 45.267 -11.983 24.768 1.00 47.92 771 ALA A N 1
ATOM 5851 C CA . ALA A 1 771 ? 45.006 -12.221 26.177 1.00 48.71 771 ALA A CA 1
ATOM 5852 C C . ALA A 1 771 ? 45.817 -11.283 27.048 1.00 50.64 771 ALA A C 1
ATOM 5853 O O . ALA A 1 771 ? 45.297 -10.723 28.007 1.00 46.88 771 ALA A O 1
ATOM 5855 N N . GLU A 1 772 ? 47.091 -11.107 26.718 1.00 49.67 772 GLU A N 1
ATOM 5856 C CA . GLU A 1 772 ? 47.922 -10.192 27.483 1.00 55.53 772 GLU A CA 1
ATOM 5857 C C . GLU A 1 772 ? 47.371 -8.770 27.380 1.00 57.03 772 GLU A C 1
ATOM 5858 O O . GLU A 1 772 ? 47.070 -8.146 28.406 1.00 55.56 772 GLU A O 1
ATOM 5864 N N . LEU A 1 773 ? 47.238 -8.271 26.147 1.00 53.36 773 LEU A N 1
ATOM 5865 C CA . LEU A 1 773 ? 46.694 -6.934 25.907 1.00 45.42 773 LEU A CA 1
ATOM 5866 C C . LEU A 1 773 ? 45.368 -6.722 26.627 1.00 47.31 773 LEU A C 1
ATOM 5867 O O . LEU A 1 773 ? 45.115 -5.656 27.183 1.00 48.97 773 LEU A O 1
ATOM 5872 N N . PHE A 1 774 ? 44.521 -7.741 26.641 1.00 45.20 774 PHE A N 1
ATOM 5873 C CA . PHE A 1 774 ? 43.241 -7.564 27.285 1.00 45.39 774 PHE A CA 1
ATOM 5874 C C . PHE A 1 774 ? 43.426 -7.393 28.774 1.00 49.68 774 PHE A C 1
ATOM 5875 O O . PHE A 1 774 ? 42.814 -6.526 29.385 1.00 48.28 774 PHE A O 1
ATOM 5883 N N . SER A 1 775 ? 44.284 -8.234 29.340 1.00 56.39 775 SER A N 1
ATOM 5884 C CA . SER A 1 775 ? 44.579 -8.206 30.762 1.00 56.37 775 SER A CA 1
ATOM 5885 C C . SER A 1 775 ? 45.117 -6.842 31.181 1.00 57.26 775 SER A C 1
ATOM 5886 O O . SER A 1 775 ? 44.588 -6.234 32.105 1.00 60.64 775 SER A O 1
ATOM 5889 N N . GLN A 1 776 ? 46.158 -6.362 30.502 1.00 51.37 776 GLN A N 1
ATOM 5890 C CA . GLN A 1 776 ? 46.694 -5.030 30.792 1.00 56.68 776 GLN A CA 1
ATOM 5891 C C . GLN A 1 776 ? 45.612 -3.955 30.737 1.00 62.07 776 GLN A C 1
ATOM 5892 O O . GLN A 1 776 ? 45.570 -3.041 31.572 1.00 64.08 776 GLN A O 1
ATOM 5898 N N . TRP A 1 777 ? 44.737 -4.067 29.744 1.00 60.81 777 TRP A N 1
ATOM 5899 C CA . TRP A 1 777 ? 43.681 -3.093 29.577 1.00 52.80 777 TRP A CA 1
ATOM 5900 C C . TRP A 1 777 ? 42.742 -3.147 30.780 1.00 57.80 777 TRP A C 1
ATOM 5901 O O . TRP A 1 777 ? 42.515 -2.131 31.447 1.00 59.14 777 TRP A O 1
ATOM 5912 N N . MET A 1 778 ? 42.218 -4.335 31.072 1.00 49.19 778 MET A N 1
ATOM 5913 C CA . MET A 1 778 ? 41.214 -4.469 32.121 1.00 56.66 778 MET A CA 1
ATOM 5914 C C . MET A 1 778 ? 41.815 -4.121 33.491 1.00 64.19 778 MET A C 1
ATOM 5915 O O . MET A 1 778 ? 41.161 -3.496 34.329 1.00 58.25 778 MET A O 1
ATOM 5920 N N . GLU A 1 779 ? 43.068 -4.502 33.706 1.00 61.46 779 GLU A N 1
ATOM 5921 C CA . GLU A 1 779 ? 43.717 -4.187 34.965 1.00 67.19 779 GLU A CA 1
ATOM 5922 C C . GLU A 1 779 ? 44.002 -2.694 35.084 1.00 66.93 779 GLU A C 1
ATOM 5923 O O . GLU A 1 779 ? 43.971 -2.143 36.181 1.00 72.75 779 GLU A O 1
ATOM 5929 N N . SER A 1 780 ? 44.265 -2.031 33.965 1.00 67.43 780 SER A N 1
ATOM 5930 C CA . SER A 1 780 ? 44.577 -0.607 34.021 1.00 66.24 780 SER A CA 1
ATOM 5931 C C . SER A 1 780 ? 43.312 0.230 34.025 1.00 66.43 780 SER A C 1
ATOM 5932 O O . SER A 1 780 ? 43.379 1.450 33.937 1.00 70.74 780 SER A O 1
ATOM 5935 N N . SER A 1 781 ? 42.168 -0.441 34.140 1.00 68.41 781 SER A N 1
ATOM 5936 C CA . SER A 1 781 ? 40.856 0.190 34.024 1.00 70.34 781 SER A CA 1
ATOM 5937 C C . SER A 1 781 ? 40.822 1.156 32.839 1.00 77.15 781 SER A C 1
ATOM 5938 O O . SER A 1 781 ? 40.663 2.375 33.013 1.00 74.38 781 SER A O 1
ATOM 5941 N N . GLY A 1 782 ? 41.015 0.603 31.642 1.00 72.43 782 GLY A N 1
ATOM 5942 C CA . GLY A 1 782 ? 40.915 1.361 30.406 1.00 74.53 782 GLY A CA 1
ATOM 5943 C C . GLY A 1 782 ? 41.979 2.418 30.160 1.00 76.23 782 GLY A C 1
ATOM 5944 O O . GLY A 1 782 ? 42.010 3.028 29.091 1.00 76.30 782 GLY A O 1
ATOM 5945 N N . LYS A 1 783 ? 42.861 2.634 31.130 1.00 79.40 783 LYS A N 1
ATOM 5946 C CA . LYS A 1 783 ? 43.825 3.728 31.033 1.00 79.53 783 LYS A CA 1
ATOM 5947 C C . LYS A 1 783 ? 44.987 3.390 30.102 1.00 78.97 783 LYS A C 1
ATOM 5948 O O . LYS A 1 783 ? 45.803 4.249 29.780 1.00 83.27 783 LYS A O 1
ATOM 5954 N N . LEU A 1 784 ? 45.058 2.138 29.669 1.00 76.09 784 LEU A N 1
ATOM 5955 C CA . LEU A 1 784 ? 45.950 1.771 28.580 1.00 82.28 784 LEU A CA 1
ATOM 5956 C C . LEU A 1 784 ? 45.147 1.771 27.282 1.00 81.22 784 LEU A C 1
ATOM 5957 O O . LEU A 1 784 ? 43.916 1.747 27.312 1.00 77.10 784 LEU A O 1
ATOM 5962 N N . ASN A 1 785 ? 45.838 1.820 26.148 1.00 79.86 785 ASN A N 1
ATOM 5963 C CA . ASN A 1 785 ? 45.161 1.886 24.858 1.00 70.65 785 ASN A CA 1
ATOM 5964 C C . ASN A 1 785 ? 45.401 0.630 24.050 1.00 66.96 785 ASN A C 1
ATOM 5965 O O . ASN A 1 785 ? 46.544 0.237 23.807 1.00 65.42 785 ASN A O 1
ATOM 5970 N N . ILE A 1 786 ? 44.332 -0.018 23.629 1.00 55.31 786 ILE A N 1
ATOM 5971 C CA . ILE A 1 786 ? 44.519 -1.073 22.664 1.00 49.03 786 ILE A CA 1
ATOM 5972 C C . ILE A 1 786 ? 44.531 -0.408 21.307 1.00 45.41 786 ILE A C 1
ATOM 5973 O O . ILE A 1 786 ? 43.643 0.378 21.013 1.00 52.12 786 ILE A O 1
ATOM 5978 N N . PRO A 1 787 ? 45.546 -0.696 20.479 1.00 45.51 787 PRO A N 1
ATOM 5979 C CA . PRO A 1 787 ? 45.532 -0.198 19.090 1.00 35.01 787 PRO A CA 1
ATOM 5980 C C . PRO A 1 787 ? 44.220 -0.595 18.391 1.00 45.50 787 PRO A C 1
ATOM 5981 O O . PRO A 1 787 ? 43.720 -1.704 18.622 1.00 45.48 787 PRO A O 1
ATOM 5985 N N . THR A 1 788 ? 43.667 0.281 17.557 1.00 44.86 788 THR A N 1
ATOM 5986 C CA . THR A 1 788 ? 42.279 0.120 17.127 1.00 41.46 788 THR A CA 1
ATOM 5987 C C . THR A 1 788 ? 42.091 -1.048 16.191 1.00 40.09 788 THR A C 1
ATOM 5988 O O . THR A 1 788 ? 41.037 -1.676 16.180 1.00 41.91 788 THR A O 1
ATOM 5992 N N . ASP A 1 789 ? 43.123 -1.359 15.432 1.00 35.54 789 ASP A N 1
ATOM 5993 C CA . ASP A 1 789 ? 43.033 -2.400 14.431 1.00 40.61 789 ASP A CA 1
ATOM 5994 C C . ASP A 1 789 ? 42.925 -3.782 15.044 1.00 42.55 789 ASP A C 1
ATOM 5995 O O . ASP A 1 789 ? 42.790 -4.773 14.345 1.00 43.23 789 ASP A O 1
ATOM 6000 N N . VAL A 1 790 ? 42.966 -3.839 16.358 1.00 36.84 790 VAL A N 1
ATOM 6001 C CA . VAL A 1 790 ? 43.283 -5.071 17.039 1.00 37.47 790 VAL A CA 1
ATOM 6002 C C . VAL A 1 790 ? 42.300 -5.170 18.193 1.00 37.89 790 VAL A C 1
ATOM 6003 O O . VAL A 1 790 ? 42.125 -6.204 18.840 1.00 43.60 790 VAL A O 1
ATOM 6007 N N . LEU A 1 791 ? 41.602 -4.060 18.380 1.00 36.84 791 LEU A N 1
ATOM 6008 C CA . LEU A 1 791 ? 40.607 -3.907 19.414 1.00 36.33 791 LEU A CA 1
ATOM 6009 C C . LEU A 1 791 ? 39.583 -5.032 19.466 1.00 38.07 791 LEU A C 1
ATOM 6010 O O . LEU A 1 791 ? 39.373 -5.640 20.508 1.00 44.66 791 LEU A O 1
ATOM 6015 N N . LYS A 1 792 ? 38.922 -5.296 18.353 1.00 36.83 792 LYS A N 1
ATOM 6016 C CA . LYS A 1 792 ? 37.896 -6.328 18.332 1.00 39.19 792 LYS A CA 1
ATOM 6017 C C . LYS A 1 792 ? 38.485 -7.714 18.680 1.00 41.86 792 LYS A C 1
ATOM 6018 O O . LYS A 1 792 ? 37.884 -8.510 19.409 1.00 35.15 792 LYS A O 1
ATOM 6024 N N . ILE A 1 793 ? 39.682 -7.991 18.182 1.00 40.40 793 ILE A N 1
ATOM 6025 C CA . ILE A 1 793 ? 40.298 -9.273 18.471 1.00 35.58 793 ILE A CA 1
ATOM 6026 C C . ILE A 1 793 ? 40.634 -9.373 19.945 1.00 41.23 793 ILE A C 1
ATOM 6027 O O . ILE A 1 793 ? 40.338 -10.393 20.592 1.00 41.16 793 ILE A O 1
ATOM 6032 N N . VAL A 1 794 ? 41.227 -8.313 20.487 1.00 36.56 794 VAL A N 1
ATOM 6033 C CA . VAL A 1 794 ? 41.582 -8.320 21.900 1.00 36.70 794 VAL A CA 1
ATOM 6034 C C . VAL A 1 794 ? 40.336 -8.486 22.766 1.00 37.88 794 VAL A C 1
ATOM 6035 O O . VAL A 1 794 ? 40.332 -9.303 23.690 1.00 40.01 794 VAL A O 1
ATOM 6039 N N . TYR A 1 795 ? 39.268 -7.757 22.460 1.00 35.90 795 TYR A N 1
ATOM 6040 C CA . TYR A 1 795 ? 38.047 -7.874 23.266 1.00 37.82 795 TYR A CA 1
ATOM 6041 C C . TYR A 1 795 ? 37.461 -9.261 23.209 1.00 38.42 795 TYR A C 1
ATOM 6042 O O . TYR A 1 795 ? 37.029 -9.785 24.239 1.00 42.67 795 TYR A O 1
ATOM 6051 N N . SER A 1 796 ? 37.425 -9.862 22.021 1.00 34.57 796 SER A N 1
ATOM 6052 C CA . SER A 1 796 ? 36.807 -11.178 21.923 1.00 39.25 796 SER A CA 1
ATOM 6053 C C . SER A 1 796 ? 37.644 -12.225 22.650 1.00 39.15 796 SER A C 1
ATOM 6054 O O . SER A 1 796 ? 37.079 -13.091 23.321 1.00 41.07 796 SER A O 1
ATOM 6057 N N . VAL A 1 797 ? 38.969 -12.146 22.576 1.00 37.48 797 VAL A N 1
ATOM 6058 C CA . VAL A 1 797 ? 39.757 -13.092 23.367 1.00 39.78 797 VAL A CA 1
ATOM 6059 C C . VAL A 1 797 ? 39.459 -12.832 24.837 1.00 44.71 797 VAL A C 1
ATOM 6060 O O . VAL A 1 797 ? 39.255 -13.756 25.631 1.00 42.95 797 VAL A O 1
ATOM 6064 N N . GLY A 1 798 ? 39.375 -11.555 25.185 1.00 37.39 798 GLY A N 1
ATOM 6065 C CA . GLY A 1 798 ? 39.052 -11.182 26.543 1.00 36.65 798 GLY A CA 1
ATOM 6066 C C . GLY A 1 798 ? 37.728 -11.717 27.028 1.00 39.05 798 GLY A C 1
ATOM 6067 O O . GLY A 1 798 ? 37.532 -11.895 28.223 1.00 42.79 798 GLY A O 1
ATOM 6068 N N . ALA A 1 799 ? 36.818 -11.973 26.095 1.00 43.05 799 ALA A N 1
ATOM 6069 C CA . ALA A 1 799 ? 35.442 -12.335 26.431 1.00 42.24 799 ALA A CA 1
ATOM 6070 C C . ALA A 1 799 ? 35.292 -13.839 26.658 1.00 43.31 799 ALA A C 1
ATOM 6071 O O . ALA A 1 799 ? 34.194 -14.332 26.926 1.00 42.44 799 ALA A O 1
ATOM 6073 N N . GLN A 1 800 ? 36.391 -14.572 26.525 1.00 42.79 800 GLN A N 1
ATOM 6074 C CA . GLN A 1 800 ? 36.338 -16.016 26.679 1.00 44.85 800 GLN A CA 1
ATOM 6075 C C . GLN A 1 800 ? 36.288 -16.424 28.141 1.00 48.26 800 GLN A C 1
ATOM 6076 O O . GLN A 1 800 ? 36.073 -17.599 28.437 1.00 55.12 800 GLN A O 1
ATOM 6082 N N . THR A 1 801 ? 36.463 -15.467 29.055 1.00 39.94 801 THR A N 1
ATOM 6083 C CA . THR A 1 801 ? 36.225 -15.751 30.481 1.00 47.99 801 THR A CA 1
ATOM 6084 C C . THR A 1 801 ? 35.098 -14.928 31.051 1.00 48.88 801 THR A C 1
ATOM 6085 O O . THR A 1 801 ? 34.901 -13.763 30.681 1.00 52.58 801 THR A O 1
ATOM 6089 N N . THR A 1 802 ? 34.387 -15.529 31.988 1.00 48.08 802 THR A N 1
ATOM 6090 C CA . THR A 1 802 ? 33.263 -14.873 32.631 1.00 49.73 802 THR A CA 1
ATOM 6091 C C . THR A 1 802 ? 33.656 -13.517 33.216 1.00 45.59 802 THR A C 1
ATOM 6092 O O . THR A 1 802 ? 32.860 -12.590 33.208 1.00 45.17 802 THR A O 1
ATOM 6096 N N . ALA A 1 803 ? 34.892 -13.389 33.687 1.00 48.16 803 ALA A N 1
ATOM 6097 C CA . ALA A 1 803 ? 35.338 -12.120 34.262 1.00 49.06 803 ALA A CA 1
ATOM 6098 C C . ALA A 1 803 ? 35.533 -11.087 33.164 1.00 45.52 803 ALA A C 1
ATOM 6099 O O . ALA A 1 803 ? 34.970 -9.999 33.225 1.00 45.56 803 ALA A O 1
ATOM 6101 N N . GLY A 1 804 ? 36.332 -11.442 32.160 1.00 50.21 804 GLY A N 1
ATOM 6102 C CA . GLY A 1 804 ? 36.520 -10.606 30.983 1.00 48.09 804 GLY A CA 1
ATOM 6103 C C . GLY A 1 804 ? 35.190 -10.258 30.339 1.00 45.78 804 GLY A C 1
ATOM 6104 O O . GLY A 1 804 ? 34.931 -9.106 30.024 1.00 41.95 804 GLY A O 1
ATOM 6105 N N . TRP A 1 805 ? 34.336 -11.261 30.168 1.00 45.35 805 TRP A N 1
ATOM 6106 C CA . TRP A 1 805 ? 33.040 -11.069 29.533 1.00 43.22 805 TRP A CA 1
ATOM 6107 C C . TRP A 1 805 ? 32.221 -10.053 30.305 1.00 45.22 805 TRP A C 1
ATOM 6108 O O . TRP A 1 805 ? 31.748 -9.063 29.724 1.00 42.60 805 TRP A O 1
ATOM 6119 N N . ASN A 1 806 ? 32.072 -10.284 31.614 1.00 46.92 806 ASN A N 1
ATOM 6120 C CA . ASN A 1 806 ? 31.345 -9.361 32.496 1.00 42.90 806 ASN A CA 1
ATOM 6121 C C . ASN A 1 806 ? 31.933 -7.962 32.482 1.00 42.26 806 ASN A C 1
ATOM 6122 O O . ASN A 1 806 ? 31.205 -6.970 32.531 1.00 40.41 806 ASN A O 1
ATOM 6127 N N . TYR A 1 807 ? 33.256 -7.883 32.407 1.00 42.22 807 TYR A N 1
ATOM 6128 C CA . TYR A 1 807 ? 33.909 -6.592 32.349 1.00 43.22 807 TYR A CA 1
ATOM 6129 C C . TYR A 1 807 ? 33.563 -5.857 31.052 1.00 46.43 807 TYR A C 1
ATOM 6130 O O . TYR A 1 807 ? 33.311 -4.649 31.059 1.00 49.39 807 TYR A O 1
ATOM 6139 N N . LEU A 1 808 ? 33.564 -6.585 29.939 1.00 43.44 808 LEU A N 1
ATOM 6140 C CA . LEU A 1 808 ? 33.257 -5.992 28.640 1.00 40.61 808 LEU A CA 1
ATOM 6141 C C . LEU A 1 808 ? 31.848 -5.448 28.636 1.00 38.57 808 LEU A C 1
ATOM 6142 O O . LEU A 1 808 ? 31.620 -4.330 28.170 1.00 38.99 808 LEU A O 1
ATOM 6147 N N . LEU A 1 809 ? 30.912 -6.224 29.182 1.00 37.06 809 LEU A N 1
ATOM 6148 C CA . LEU A 1 809 ? 29.506 -5.819 29.200 1.00 41.46 809 LEU A CA 1
ATOM 6149 C C . LEU A 1 809 ? 29.313 -4.550 30.005 1.00 42.64 809 LEU A C 1
ATOM 6150 O O . LEU A 1 809 ? 28.455 -3.723 29.704 1.00 46.19 809 LEU A O 1
ATOM 6155 N N . GLU A 1 810 ? 30.136 -4.388 31.025 1.00 43.91 810 GLU A N 1
ATOM 6156 C CA . GLU A 1 810 ? 30.057 -3.204 31.842 1.00 49.53 810 GLU A CA 1
ATOM 6157 C C . GLU A 1 810 ? 30.593 -2.016 31.043 1.00 49.06 810 GLU A C 1
ATOM 6158 O O . GLU A 1 810 ? 29.962 -0.964 31.000 1.00 48.45 810 GLU A O 1
ATOM 6164 N N . GLN A 1 811 ? 31.753 -2.182 30.413 1.00 45.06 811 GLN A N 1
ATOM 6165 C CA . GLN A 1 811 ? 32.286 -1.158 29.514 1.00 45.47 811 GLN A CA 1
ATOM 6166 C C . GLN A 1 811 ? 31.279 -0.767 28.439 1.00 43.77 811 GLN A C 1
ATOM 6167 O O . GLN A 1 811 ? 31.239 0.378 27.998 1.00 42.87 811 GLN A O 1
ATOM 6173 N N . TYR A 1 812 ? 30.471 -1.729 28.007 1.00 43.09 812 TYR A N 1
ATOM 6174 C CA . TYR A 1 812 ? 29.495 -1.459 26.964 1.00 41.77 812 TYR A CA 1
ATOM 6175 C C . TYR A 1 812 ? 28.535 -0.364 27.388 1.00 37.89 812 TYR A C 1
ATOM 6176 O O . TYR A 1 812 ? 28.252 0.546 26.617 1.00 40.46 812 TYR A O 1
ATOM 6185 N N . GLU A 1 813 ? 28.042 -0.451 28.618 1.00 41.74 813 GLU A N 1
ATOM 6186 C CA . GLU A 1 813 ? 27.043 0.502 29.112 1.00 44.91 813 GLU A CA 1
ATOM 6187 C C . GLU A 1 813 ? 27.617 1.880 29.417 1.00 44.23 813 GLU A C 1
ATOM 6188 O O . GLU A 1 813 ? 26.870 2.856 29.485 1.00 45.40 813 GLU A O 1
ATOM 6194 N N . LEU A 1 814 ? 28.934 1.956 29.588 1.00 37.46 814 LEU A N 1
ATOM 6195 C CA . LEU A 1 814 ? 29.596 3.214 29.901 1.00 42.74 814 LEU A CA 1
ATOM 6196 C C . LEU A 1 814 ? 30.213 3.902 28.680 1.00 44.38 814 LEU A C 1
ATOM 6197 O O . LEU A 1 814 ? 30.504 5.091 28.718 1.00 45.07 814 LEU A O 1
ATOM 6202 N N . SER A 1 815 ? 30.415 3.165 27.596 1.00 45.41 815 SER A N 1
ATOM 6203 C CA . SER A 1 815 ? 31.215 3.695 26.498 1.00 41.03 815 SER A CA 1
ATOM 6204 C C . SER A 1 815 ? 30.504 4.804 25.729 1.00 42.80 815 SER A C 1
ATOM 6205 O O . SER A 1 815 ? 29.279 4.827 25.601 1.00 42.96 815 SER A O 1
ATOM 6208 N N . MET A 1 816 ? 31.300 5.730 25.225 1.00 41.25 816 MET A N 1
ATOM 6209 C CA . MET A 1 816 ? 30.790 6.879 24.514 1.00 40.17 816 MET A CA 1
ATOM 6210 C C . MET A 1 816 ? 31.196 6.794 23.049 1.00 39.46 816 MET A C 1
ATOM 6211 O O . MET A 1 816 ? 30.941 7.716 22.281 1.00 39.65 816 MET A O 1
ATOM 6216 N N . SER A 1 817 ? 31.845 5.696 22.671 1.00 30.41 817 SER A N 1
ATOM 6217 C CA . SER A 1 817 ? 32.090 5.417 21.261 1.00 32.16 817 SER A CA 1
ATOM 6218 C C . SER A 1 817 ? 31.208 4.281 20.787 1.00 33.82 817 SER A C 1
ATOM 6219 O O . SER A 1 817 ? 31.357 3.149 21.239 1.00 35.49 817 SER A O 1
ATOM 6222 N N . SER A 1 818 ? 30.292 4.580 19.877 1.00 33.02 818 SER A N 1
ATOM 6223 C CA . SER A 1 818 ? 29.426 3.555 19.319 1.00 32.90 818 SER A CA 1
ATOM 6224 C C . SER A 1 818 ? 30.222 2.559 18.481 1.00 35.24 818 SER A C 1
ATOM 6225 O O . SER A 1 818 ? 29.852 1.396 18.369 1.00 32.72 818 SER A O 1
ATOM 6228 N N . ALA A 1 819 ? 31.314 3.018 17.884 1.00 32.96 819 ALA A N 1
ATOM 6229 C CA . ALA A 1 819 ? 32.170 2.099 17.187 1.00 29.36 819 ALA A CA 1
ATOM 6230 C C . ALA A 1 819 ? 32.719 1.112 18.219 1.00 34.08 819 ALA A C 1
ATOM 6231 O O . ALA A 1 819 ? 32.741 -0.083 17.981 1.00 34.06 819 ALA A O 1
ATOM 6233 N N . GLU A 1 820 ? 33.116 1.602 19.387 1.00 34.95 820 GLU A N 1
ATOM 6234 C CA . GLU A 1 820 ? 33.659 0.706 20.400 1.00 33.20 820 GLU A CA 1
ATOM 6235 C C . GLU A 1 820 ? 32.607 -0.278 20.891 1.00 34.56 820 GLU A C 1
ATOM 6236 O O . GLU A 1 820 ? 32.882 -1.470 21.069 1.00 35.04 820 GLU A O 1
ATOM 6242 N N . GLN A 1 821 ? 31.402 0.228 21.105 1.00 32.53 821 GLN A N 1
ATOM 6243 C CA . GLN A 1 821 ? 30.291 -0.604 21.543 1.00 34.14 821 GLN A CA 1
ATOM 6244 C C . GLN A 1 821 ? 30.019 -1.724 20.565 1.00 32.24 821 GLN A C 1
ATOM 6245 O O . GLN A 1 821 ? 29.680 -2.843 20.949 1.00 31.77 821 GLN A O 1
ATOM 6251 N N . ASN A 1 822 ? 30.183 -1.397 19.291 1.00 32.93 822 ASN A N 1
ATOM 6252 C CA . ASN A 1 822 ? 29.981 -2.333 18.219 1.00 34.14 822 ASN A CA 1
ATOM 6253 C C . ASN A 1 822 ? 30.966 -3.500 18.325 1.00 33.55 822 ASN A C 1
ATOM 6254 O O . ASN A 1 822 ? 30.593 -4.655 18.149 1.00 34.10 822 ASN A O 1
ATOM 6259 N N . LYS A 1 823 ? 32.211 -3.196 18.649 1.00 32.31 823 LYS A N 1
ATOM 6260 C CA . LYS A 1 823 ? 33.228 -4.231 18.739 1.00 31.99 823 LYS A CA 1
ATOM 6261 C C . LYS A 1 823 ? 33.059 -5.057 20.004 1.00 32.11 823 LYS A C 1
ATOM 6262 O O . LYS A 1 823 ? 33.285 -6.256 20.015 1.00 31.78 823 LYS A O 1
ATOM 6268 N N . ILE A 1 824 ? 32.646 -4.402 21.074 1.00 36.41 824 ILE A N 1
ATOM 6269 C CA . ILE A 1 824 ? 32.344 -5.096 22.306 1.00 31.59 824 ILE A CA 1
ATOM 6270 C C . ILE A 1 824 ? 31.224 -6.109 22.108 1.00 34.74 824 ILE A C 1
ATOM 6271 O O . ILE A 1 824 ? 31.299 -7.273 22.545 1.00 34.43 824 ILE A O 1
ATOM 6276 N N . LEU A 1 825 ? 30.167 -5.652 21.461 1.00 33.26 825 LEU A N 1
ATOM 6277 C CA . LEU A 1 825 ? 29.016 -6.500 21.277 1.00 35.79 825 LEU A CA 1
ATOM 6278 C C . LEU A 1 825 ? 29.387 -7.680 20.364 1.00 36.59 825 LEU A C 1
ATOM 6279 O O . LEU A 1 825 ? 28.917 -8.786 20.571 1.00 37.78 825 LEU A O 1
ATOM 6284 N N . TYR A 1 826 ? 30.273 -7.472 19.395 1.00 33.03 826 TYR A N 1
ATOM 6285 C CA . TYR A 1 826 ? 30.803 -8.610 18.657 1.00 32.52 826 TYR A CA 1
ATOM 6286 C C . TYR A 1 826 ? 31.514 -9.579 19.603 1.00 36.56 826 TYR A C 1
ATOM 6287 O O . TYR A 1 826 ? 31.259 -10.773 19.574 1.00 41.62 826 TYR A O 1
ATOM 6296 N N . ALA A 1 827 ? 32.393 -9.054 20.447 1.00 38.15 827 ALA A N 1
ATOM 6297 C CA . ALA A 1 827 ? 33.188 -9.856 21.370 1.00 34.67 827 ALA A CA 1
ATOM 6298 C C . ALA A 1 827 ? 32.313 -10.707 22.260 1.00 36.12 827 ALA A C 1
ATOM 6299 O O . ALA A 1 827 ? 32.571 -11.900 22.447 1.00 38.93 827 ALA A O 1
ATOM 6301 N N . LEU A 1 828 ? 31.291 -10.090 22.837 1.00 37.75 828 LEU A N 1
ATOM 6302 C CA . LEU A 1 828 ? 30.441 -10.811 23.771 1.00 38.48 828 LEU A CA 1
ATOM 6303 C C . LEU A 1 828 ? 29.787 -11.956 23.007 1.00 39.54 828 LEU A C 1
ATOM 6304 O O . LEU A 1 828 ? 29.499 -13.017 23.559 1.00 35.37 828 LEU A O 1
ATOM 6309 N N . SER A 1 829 ? 29.590 -11.743 21.713 1.00 37.06 829 SER A N 1
ATOM 6310 C CA . SER A 1 829 ? 28.892 -12.724 20.912 1.00 41.87 829 SER A CA 1
ATOM 6311 C C . SER A 1 829 ? 29.803 -13.908 20.544 1.00 38.98 829 SER A C 1
ATOM 6312 O O . SER A 1 829 ? 29.317 -14.921 20.054 1.00 37.80 829 SER A O 1
ATOM 6315 N N . THR A 1 830 ? 31.107 -13.799 20.798 1.00 33.86 830 THR A N 1
ATOM 6316 C CA . THR A 1 830 ? 32.013 -14.913 20.507 1.00 38.75 830 THR A CA 1
ATOM 6317 C C . THR A 1 830 ? 32.139 -15.864 21.703 1.00 44.05 830 THR A C 1
ATOM 6318 O O . THR A 1 830 ? 32.992 -16.740 21.726 1.00 43.48 830 THR A O 1
ATOM 6322 N N . SER A 1 831 ? 31.282 -15.675 22.697 1.00 39.70 831 SER A N 1
ATOM 6323 C CA . SER A 1 831 ? 31.333 -16.457 23.900 1.00 40.87 831 SER A CA 1
ATOM 6324 C C . SER A 1 831 ? 30.932 -17.910 23.646 1.00 47.56 831 SER A C 1
ATOM 6325 O O . SER A 1 831 ? 29.998 -18.177 22.905 1.00 46.88 831 SER A O 1
ATOM 6328 N N . LYS A 1 832 ? 31.632 -18.841 24.283 1.00 44.37 832 LYS A N 1
ATOM 6329 C CA . LYS A 1 832 ? 31.300 -20.260 24.157 1.00 54.14 832 LYS A CA 1
ATOM 6330 C C . LYS A 1 832 ? 30.121 -20.685 25.073 1.00 56.13 832 LYS A C 1
ATOM 6331 O O . LYS A 1 832 ? 29.481 -21.697 24.806 1.00 61.53 832 LYS A O 1
ATOM 6337 N N . HIS A 1 833 ? 29.831 -19.917 26.129 1.00 55.05 833 HIS A N 1
ATOM 6338 C CA . HIS A 1 833 ? 28.740 -20.232 27.069 1.00 50.83 833 HIS A CA 1
ATOM 6339 C C . HIS A 1 833 ? 27.349 -19.840 26.572 1.00 53.39 833 HIS A C 1
ATOM 6340 O O . HIS A 1 833 ? 27.067 -18.670 26.344 1.00 54.51 833 HIS A O 1
ATOM 6347 N N . GLN A 1 834 ? 26.465 -20.816 26.457 1.00 58.90 834 GLN A N 1
ATOM 6348 C CA . GLN A 1 834 ? 25.076 -20.574 26.078 1.00 56.33 834 GLN A CA 1
ATOM 6349 C C . GLN A 1 834 ? 24.346 -19.572 26.976 1.00 54.33 834 GLN A C 1
ATOM 6350 O O . GLN A 1 834 ? 23.482 -18.824 26.512 1.00 56.26 834 GLN A O 1
ATOM 6356 N N . GLU A 1 835 ? 24.669 -19.578 28.263 1.00 58.24 835 GLU A N 1
ATOM 6357 C CA . GLU A 1 835 ? 24.052 -18.644 29.198 1.00 57.83 835 GLU A CA 1
ATOM 6358 C C . GLU A 1 835 ? 24.301 -17.204 28.755 1.00 55.02 835 GLU A C 1
ATOM 6359 O O . GLU A 1 835 ? 23.429 -16.352 28.886 1.00 56.26 835 GLU A O 1
ATOM 6365 N N . LYS A 1 836 ? 25.492 -16.939 28.224 1.00 53.17 836 LYS A N 1
ATOM 6366 C CA . LYS A 1 836 ? 25.859 -15.579 27.841 1.00 53.24 836 LYS A CA 1
ATOM 6367 C C . LYS A 1 836 ? 25.137 -15.142 26.578 1.00 48.39 836 LYS A C 1
ATOM 6368 O O . LYS A 1 836 ? 24.494 -14.092 26.562 1.00 44.04 836 LYS A O 1
ATOM 6374 N N . LEU A 1 837 ? 25.273 -15.950 25.526 1.00 47.66 837 LEU A N 1
ATOM 6375 C CA . LEU A 1 837 ? 24.671 -15.671 24.223 1.00 46.78 837 LEU A CA 1
ATOM 6376 C C . LEU A 1 837 ? 23.162 -15.430 24.334 1.00 51.84 837 LEU A C 1
ATOM 6377 O O . LEU A 1 837 ? 22.609 -14.522 23.700 1.00 48.76 837 LEU A O 1
ATOM 6382 N N . LEU A 1 838 ? 22.503 -16.230 25.163 1.00 52.76 838 LEU A N 1
ATOM 6383 C CA . LEU A 1 838 ? 21.081 -16.050 25.422 1.00 50.58 838 LEU A CA 1
ATOM 6384 C C . LEU A 1 838 ? 20.803 -14.730 26.124 1.00 49.99 838 LEU A C 1
ATOM 6385 O O . LEU A 1 838 ? 19.818 -14.039 25.824 1.00 52.79 838 LEU A O 1
ATOM 6390 N N . LYS A 1 839 ? 21.680 -14.371 27.052 1.00 46.41 839 LYS A N 1
ATOM 6391 C CA . LYS A 1 839 ? 21.536 -13.112 27.766 1.00 46.59 839 LYS A CA 1
ATOM 6392 C C . LYS A 1 839 ? 21.649 -11.945 26.797 1.00 49.27 839 LYS A C 1
ATOM 6393 O O . LYS A 1 839 ? 20.847 -11.008 26.863 1.00 52.13 839 LYS A O 1
ATOM 6399 N N . LEU A 1 840 ? 22.637 -12.004 25.901 1.00 49.03 840 LEU A N 1
ATOM 6400 C CA . LEU A 1 840 ? 22.774 -10.992 24.845 1.00 51.67 840 LEU A CA 1
ATOM 6401 C C . LEU A 1 840 ? 21.469 -10.852 24.096 1.00 45.73 840 LEU A C 1
ATOM 6402 O O . LEU A 1 840 ? 20.943 -9.761 23.965 1.00 47.19 840 LEU A O 1
ATOM 6407 N N . ILE A 1 841 ? 20.947 -11.979 23.631 1.00 47.17 841 ILE A N 1
ATOM 6408 C CA . ILE A 1 841 ? 19.713 -11.998 22.864 1.00 50.48 841 ILE A CA 1
ATOM 6409 C C . ILE A 1 841 ? 18.573 -11.421 23.679 1.00 52.88 841 ILE A C 1
ATOM 6410 O O . ILE A 1 841 ? 17.810 -10.573 23.204 1.00 51.00 841 ILE A O 1
ATOM 6415 N N . GLU A 1 842 ? 18.476 -11.869 24.922 1.00 55.18 842 GLU A N 1
ATOM 6416 C CA . GLU A 1 842 ? 17.403 -11.416 25.787 1.00 52.37 842 GLU A CA 1
ATOM 6417 C C . GLU A 1 842 ? 17.508 -9.927 26.101 1.00 52.60 842 GLU A C 1
ATOM 6418 O O . GLU A 1 842 ? 16.499 -9.219 26.115 1.00 54.95 842 GLU A O 1
ATOM 6424 N N . LEU A 1 843 ? 18.726 -9.442 26.319 1.00 51.94 843 LEU A N 1
ATOM 6425 C CA . LEU A 1 843 ? 18.944 -8.010 26.507 1.00 46.67 843 LEU A CA 1
ATOM 6426 C C . LEU A 1 843 ? 18.440 -7.240 25.296 1.00 54.96 843 LEU A C 1
ATOM 6427 O O . LEU A 1 843 ? 17.735 -6.242 25.441 1.00 56.21 843 LEU A O 1
ATOM 6432 N N . GLY A 1 844 ? 18.805 -7.714 24.101 1.00 53.65 844 GLY A N 1
ATOM 6433 C CA . GLY A 1 844 ? 18.417 -7.070 22.858 1.00 50.91 844 GLY A CA 1
ATOM 6434 C C . GLY A 1 844 ? 16.917 -7.072 22.612 1.00 55.35 844 GLY A C 1
ATOM 6435 O O . GLY A 1 844 ? 16.390 -6.198 21.934 1.00 58.02 844 GLY A O 1
ATOM 6436 N N . MET A 1 845 ? 16.221 -8.062 23.150 1.00 54.89 845 MET A N 1
ATOM 6437 C CA . MET A 1 845 ? 14.766 -8.046 23.102 1.00 61.25 845 MET A CA 1
ATOM 6438 C C . MET A 1 845 ? 14.228 -6.855 23.900 1.00 63.24 845 MET A C 1
ATOM 6439 O O . MET A 1 845 ? 13.354 -6.137 23.418 1.00 69.81 845 MET A O 1
ATOM 6444 N N . GLU A 1 846 ? 14.767 -6.645 25.105 1.00 61.01 846 GLU A N 1
ATOM 6445 C CA . GLU A 1 846 ? 14.405 -5.506 25.964 1.00 57.21 846 GLU A CA 1
ATOM 6446 C C . GLU A 1 846 ? 14.654 -4.152 25.307 1.00 60.73 846 GLU A C 1
ATOM 6447 O O . GLU A 1 846 ? 13.902 -3.201 25.508 1.00 59.54 846 GLU A O 1
ATOM 6453 N N . GLY A 1 847 ? 15.729 -4.052 24.539 1.00 60.02 847 GLY A N 1
ATOM 6454 C CA . GLY A 1 847 ? 16.067 -2.792 23.915 1.00 57.59 847 GLY A CA 1
ATOM 6455 C C . GLY A 1 847 ? 16.521 -1.727 24.902 1.00 59.04 847 GLY A C 1
ATOM 6456 O O . GLY A 1 847 ? 16.637 -0.564 24.537 1.00 59.74 847 GLY A O 1
ATOM 6457 N N . LYS A 1 848 ? 16.789 -2.111 26.146 1.00 59.59 848 LYS A N 1
ATOM 6458 C CA . LYS A 1 848 ? 17.228 -1.133 27.143 1.00 65.70 848 LYS A CA 1
ATOM 6459 C C . LYS A 1 848 ? 18.750 -0.987 27.125 1.00 56.94 848 LYS A C 1
ATOM 6460 O O . LYS A 1 848 ? 19.276 0.009 26.645 1.00 57.21 848 LYS A O 1
ATOM 6466 N N . VAL A 1 849 ? 19.446 -1.991 27.645 1.00 54.88 849 VAL A N 1
ATOM 6467 C CA . VAL A 1 849 ? 20.901 -2.018 27.628 1.00 50.99 849 VAL A CA 1
ATOM 6468 C C . VAL A 1 849 ? 21.464 -2.061 26.213 1.00 53.57 849 VAL A C 1
ATOM 6469 O O . VAL A 1 849 ? 22.294 -1.240 25.830 1.00 54.69 849 VAL A O 1
ATOM 6473 N N . ILE A 1 850 ? 21.033 -3.060 25.457 1.00 51.45 850 ILE A N 1
ATOM 6474 C CA . ILE A 1 850 ? 21.386 -3.178 24.052 1.00 47.48 850 ILE A CA 1
ATOM 6475 C C . ILE A 1 850 ? 20.203 -2.766 23.189 1.00 42.93 850 ILE A C 1
ATOM 6476 O O . ILE A 1 850 ? 19.144 -3.377 23.250 1.00 43.19 850 ILE A O 1
ATOM 6481 N N . LYS A 1 851 ? 20.392 -1.719 22.396 1.00 49.16 851 LYS A N 1
ATOM 6482 C CA . LYS A 1 851 ? 19.301 -1.115 21.636 1.00 49.76 851 LYS A CA 1
ATOM 6483 C C . LYS A 1 851 ? 18.793 -2.064 20.553 1.00 51.49 851 LYS A C 1
ATOM 6484 O O . LYS A 1 851 ? 19.559 -2.894 20.054 1.00 47.17 851 LYS A O 1
ATOM 6490 N N . THR A 1 852 ? 17.517 -1.943 20.185 1.00 47.72 852 THR A N 1
ATOM 6491 C CA . THR A 1 852 ? 16.916 -2.904 19.268 1.00 52.85 852 THR A CA 1
ATOM 6492 C C . THR A 1 852 ? 17.399 -2.735 17.815 1.00 47.08 852 THR A C 1
ATOM 6493 O O . THR A 1 852 ? 17.323 -3.669 17.024 1.00 44.93 852 THR A O 1
ATOM 6497 N N . GLN A 1 853 ? 17.958 -1.580 17.475 1.00 50.10 853 GLN A N 1
ATOM 6498 C CA . GLN A 1 853 ? 18.623 -1.436 16.177 1.00 44.35 853 GLN A CA 1
ATOM 6499 C C . GLN A 1 853 ? 19.827 -2.397 16.066 1.00 38.17 853 GLN A C 1
ATOM 6500 O O . GLN A 1 853 ? 20.492 -2.444 15.048 1.00 39.90 853 GLN A O 1
ATOM 6506 N N . ASN A 1 854 ? 20.112 -3.174 17.103 1.00 41.66 854 ASN A N 1
ATOM 6507 C CA . ASN A 1 854 ? 21.247 -4.086 17.016 1.00 44.59 854 ASN A CA 1
ATOM 6508 C C . ASN A 1 854 ? 20.871 -5.546 17.098 1.00 39.05 854 ASN A C 1
ATOM 6509 O O . ASN A 1 854 ? 21.727 -6.413 16.938 1.00 42.03 854 ASN A O 1
ATOM 6514 N N . LEU A 1 855 ? 19.588 -5.809 17.311 1.00 37.48 855 LEU A N 1
ATOM 6515 C CA . LEU A 1 855 ? 19.103 -7.160 17.555 1.00 40.59 855 LEU A CA 1
ATOM 6516 C C . LEU A 1 855 ? 19.347 -8.072 16.349 1.00 39.26 855 LEU A C 1
ATOM 6517 O O . LEU A 1 855 ? 19.870 -9.189 16.472 1.00 38.39 855 LEU A O 1
ATOM 6522 N N . ALA A 1 856 ? 18.998 -7.587 15.172 1.00 37.61 856 ALA A N 1
ATOM 6523 C CA . ALA A 1 856 ? 19.271 -8.349 13.963 1.00 34.84 856 ALA A CA 1
ATOM 6524 C C . ALA A 1 856 ? 20.768 -8.672 13.791 1.00 35.70 856 ALA A C 1
ATOM 6525 O O . ALA A 1 856 ? 21.128 -9.795 13.457 1.00 39.04 856 ALA A O 1
ATOM 6527 N N . ALA A 1 857 ? 21.640 -7.695 14.022 1.00 36.06 857 ALA A N 1
ATOM 6528 C CA . ALA A 1 857 ? 23.068 -7.910 13.844 1.00 40.48 857 ALA A CA 1
ATOM 6529 C C . ALA A 1 857 ? 23.589 -8.908 14.892 1.00 42.76 857 ALA A C 1
ATOM 6530 O O . ALA A 1 857 ? 24.445 -9.746 14.611 1.00 35.58 857 ALA A O 1
ATOM 6532 N N . LEU A 1 858 ? 23.038 -8.817 16.095 1.00 33.84 858 LEU A N 1
ATOM 6533 C CA . LEU A 1 858 ? 23.438 -9.673 17.182 1.00 33.09 858 LEU A CA 1
ATOM 6534 C C . LEU A 1 858 ? 23.058 -11.152 16.951 1.00 39.88 858 LEU A C 1
ATOM 6535 O O . LEU A 1 858 ? 23.857 -12.059 17.208 1.00 40.33 858 LEU A O 1
ATOM 6540 N N . LEU A 1 859 ? 21.839 -11.401 16.486 1.00 37.70 859 LEU A N 1
ATOM 6541 C CA . LEU A 1 859 ? 21.417 -12.768 16.202 1.00 40.85 859 LEU A CA 1
ATOM 6542 C C . LEU A 1 859 ? 22.275 -13.340 15.088 1.00 42.46 859 LEU A C 1
ATOM 6543 O O . LEU A 1 859 ? 22.575 -14.538 15.073 1.00 39.44 859 LEU A O 1
ATOM 6548 N N . HIS A 1 860 ? 22.666 -12.475 14.157 1.00 36.63 860 HIS A N 1
ATOM 6549 C CA . HIS A 1 860 ? 23.487 -12.877 13.018 1.00 39.04 860 HIS A CA 1
ATOM 6550 C C . HIS A 1 860 ? 24.872 -13.310 13.489 1.00 39.87 860 HIS A C 1
ATOM 6551 O O . HIS A 1 860 ? 25.481 -14.230 12.943 1.00 44.11 860 HIS A O 1
ATOM 6558 N N . ALA A 1 861 ? 25.365 -12.629 14.512 1.00 36.84 861 ALA A N 1
ATOM 6559 C CA . ALA A 1 861 ? 26.726 -12.815 14.976 1.00 45.47 861 ALA A CA 1
ATOM 6560 C C . ALA A 1 861 ? 26.807 -14.098 15.788 1.00 42.73 861 ALA A C 1
ATOM 6561 O O . ALA A 1 861 ? 27.757 -14.871 15.671 1.00 41.19 861 ALA A O 1
ATOM 6563 N N . ILE A 1 862 ? 25.800 -14.290 16.627 1.00 35.30 862 ILE A N 1
ATOM 6564 C CA . ILE A 1 862 ? 25.674 -15.490 17.409 1.00 36.73 862 ILE A CA 1
ATOM 6565 C C . ILE A 1 862 ? 25.463 -16.698 16.504 1.00 37.32 862 ILE A C 1
ATOM 6566 O O . ILE A 1 862 ? 26.085 -17.739 16.694 1.00 38.71 862 ILE A O 1
ATOM 6571 N N . ALA A 1 863 ? 24.626 -16.554 15.485 1.00 38.34 863 ALA A N 1
ATOM 6572 C CA . ALA A 1 863 ? 24.211 -17.721 14.701 1.00 39.44 863 ALA A CA 1
ATOM 6573 C C . ALA A 1 863 ? 25.327 -18.356 13.881 1.00 41.11 863 ALA A C 1
ATOM 6574 O O . ALA A 1 863 ? 25.252 -19.532 13.548 1.00 43.79 863 ALA A O 1
ATOM 6576 N N . ARG A 1 864 ? 26.361 -17.600 13.549 1.00 39.36 864 ARG A N 1
ATOM 6577 C CA . ARG A 1 864 ? 27.338 -18.111 12.585 1.00 44.68 864 ARG A CA 1
ATOM 6578 C C . ARG A 1 864 ? 28.479 -18.825 13.274 1.00 44.06 864 ARG A C 1
ATOM 6579 O O . ARG A 1 864 ? 29.392 -19.312 12.608 1.00 47.20 864 ARG A O 1
ATOM 6587 N N . ARG A 1 865 ? 28.440 -18.873 14.603 1.00 41.56 865 ARG A N 1
ATOM 6588 C CA . ARG A 1 865 ? 29.425 -19.644 15.346 1.00 42.82 865 ARG A CA 1
ATOM 6589 C C . ARG A 1 865 ? 28.785 -20.928 15.840 1.00 38.98 865 ARG A C 1
ATOM 6590 O O . ARG A 1 865 ? 27.613 -20.931 16.194 1.00 44.62 865 ARG A O 1
ATOM 6598 N N . PRO A 1 866 ? 29.539 -22.027 15.835 1.00 37.35 866 PRO A N 1
ATOM 6599 C CA . PRO A 1 866 ? 28.993 -23.340 16.198 1.00 44.06 866 PRO A CA 1
ATOM 6600 C C . PRO A 1 866 ? 28.207 -23.359 17.493 1.00 45.34 866 PRO A C 1
ATOM 6601 O O . PRO A 1 866 ? 27.116 -23.926 17.535 1.00 43.61 866 PRO A O 1
ATOM 6605 N N . LYS A 1 867 ? 28.745 -22.720 18.523 1.00 46.98 867 LYS A N 1
ATOM 6606 C CA . LYS A 1 867 ? 28.091 -22.673 19.820 1.00 44.94 867 LYS A CA 1
ATOM 6607 C C . LYS A 1 867 ? 26.794 -21.887 19.796 1.00 49.14 867 LYS A C 1
ATOM 6608 O O . LYS A 1 867 ? 25.980 -22.006 20.714 1.00 45.71 867 LYS A O 1
ATOM 6614 N N . GLY A 1 868 ? 26.598 -21.084 18.752 1.00 40.12 868 GLY A N 1
ATOM 6615 C CA . GLY A 1 868 ? 25.445 -20.216 18.720 1.00 38.75 868 GLY A CA 1
ATOM 6616 C C . GLY A 1 868 ? 24.361 -20.579 17.732 1.00 40.08 868 GLY A C 1
ATOM 6617 O O . GLY A 1 868 ? 23.247 -20.104 17.864 1.00 45.67 868 GLY A O 1
ATOM 6618 N N . GLN A 1 869 ? 24.655 -21.411 16.745 1.00 39.64 869 GLN A N 1
ATOM 6619 C CA . GLN A 1 869 ? 23.718 -21.539 15.633 1.00 41.89 869 GLN A CA 1
ATOM 6620 C C . GLN A 1 869 ? 22.387 -22.106 16.065 1.00 40.25 869 GLN A C 1
ATOM 6621 O O . GLN A 1 869 ? 21.356 -21.588 15.671 1.00 44.04 869 GLN A O 1
ATOM 6627 N N . GLN A 1 870 ? 22.411 -23.140 16.896 1.00 43.03 870 GLN A N 1
ATOM 6628 C CA . GLN A 1 870 ? 21.198 -23.845 17.289 1.00 40.57 870 GLN A CA 1
ATOM 6629 C C . GLN A 1 870 ? 20.351 -22.951 18.164 1.00 41.58 870 GLN A C 1
ATOM 6630 O O . GLN A 1 870 ? 19.151 -22.774 17.911 1.00 42.75 870 GLN A O 1
ATOM 6636 N N . LEU A 1 871 ? 20.989 -22.390 19.190 1.00 35.67 871 LEU A N 1
ATOM 6637 C CA . LEU A 1 871 ? 20.362 -21.431 20.096 1.00 39.00 871 LEU A CA 1
ATOM 6638 C C . LEU A 1 871 ? 19.641 -20.288 19.364 1.00 43.91 871 LEU A C 1
ATOM 6639 O O . LEU A 1 871 ? 18.493 -19.952 19.661 1.00 44.39 871 LEU A O 1
ATOM 6644 N N . ALA A 1 872 ? 20.337 -19.696 18.408 1.00 37.03 872 ALA A N 1
ATOM 6645 C CA . ALA A 1 872 ? 19.779 -18.645 17.584 1.00 43.17 872 ALA A CA 1
ATOM 6646 C C . ALA A 1 872 ? 18.603 -19.152 16.723 1.00 44.69 872 ALA A C 1
ATOM 6647 O O . ALA A 1 872 ? 17.552 -18.511 16.646 1.00 46.70 872 ALA A O 1
ATOM 6649 N N . TRP A 1 873 ? 18.777 -20.284 16.059 1.00 40.45 873 TRP A N 1
ATOM 6650 C CA . TRP A 1 873 ? 17.680 -20.876 15.286 1.00 42.86 873 TRP A CA 1
ATOM 6651 C C . TRP A 1 873 ? 16.467 -21.177 16.176 1.00 42.73 873 TRP A C 1
ATOM 6652 O O . TRP A 1 873 ? 15.330 -20.900 15.792 1.00 42.51 873 TRP A O 1
ATOM 6663 N N . ASP A 1 874 ? 16.704 -21.720 17.369 1.00 37.57 874 ASP A N 1
ATOM 6664 C CA . ASP A 1 874 ? 15.593 -21.965 18.289 1.00 46.86 874 ASP A CA 1
ATOM 6665 C C . ASP A 1 874 ? 14.934 -20.654 18.685 1.00 46.93 874 ASP A C 1
ATOM 6666 O O . ASP A 1 874 ? 13.702 -20.537 18.672 1.00 48.03 874 ASP A O 1
ATOM 6671 N N . PHE A 1 875 ? 15.753 -19.665 19.025 1.00 43.94 875 PHE A N 1
ATOM 6672 C CA . PHE A 1 875 ? 15.200 -18.407 19.475 1.00 43.55 875 PHE A CA 1
ATOM 6673 C C . PHE A 1 875 ? 14.269 -17.809 18.425 1.00 46.45 875 PHE A C 1
ATOM 6674 O O . PHE A 1 875 ? 13.141 -17.446 18.737 1.00 52.06 875 PHE A O 1
ATOM 6682 N N . VAL A 1 876 ? 14.737 -17.704 17.189 1.00 42.65 876 VAL A N 1
ATOM 6683 C CA . VAL A 1 876 ? 13.921 -17.132 16.122 1.00 46.90 876 VAL A CA 1
ATOM 6684 C C . VAL A 1 876 ? 12.601 -17.878 15.921 1.00 46.56 876 VAL A C 1
ATOM 6685 O O . VAL A 1 876 ? 11.562 -17.255 15.725 1.00 46.26 876 VAL A O 1
ATOM 6689 N N . ARG A 1 877 ? 12.609 -19.203 15.982 1.00 50.78 877 ARG A N 1
ATOM 6690 C CA . ARG A 1 877 ? 11.342 -19.918 15.795 1.00 51.14 877 ARG A CA 1
ATOM 6691 C C . ARG A 1 877 ? 10.399 -19.814 16.997 1.00 47.76 877 ARG A C 1
ATOM 6692 O O . ARG A 1 877 ? 9.191 -19.770 16.829 1.00 50.40 877 ARG A O 1
ATOM 6700 N N . GLU A 1 878 ? 10.946 -19.752 18.202 1.00 45.30 878 GLU A N 1
ATOM 6701 C CA . GLU A 1 878 ? 10.111 -19.699 19.404 1.00 49.69 878 GLU A CA 1
ATOM 6702 C C . GLU A 1 878 ? 9.703 -18.285 19.798 1.00 49.54 878 GLU A C 1
ATOM 6703 O O . GLU A 1 878 ? 9.091 -18.094 20.838 1.00 57.26 878 GLU A O 1
ATOM 6709 N N . ASN A 1 879 ? 10.054 -17.293 18.986 1.00 51.01 879 ASN A N 1
ATOM 6710 C CA . ASN A 1 879 ? 9.741 -15.893 19.299 1.00 55.95 879 ASN A CA 1
ATOM 6711 C C . ASN A 1 879 ? 9.435 -15.069 18.065 1.00 54.27 879 ASN A C 1
ATOM 6712 O O . ASN A 1 879 ? 9.640 -13.857 18.065 1.00 54.26 879 ASN A O 1
ATOM 6717 N N . TRP A 1 880 ? 8.955 -15.727 17.018 1.00 55.70 880 TRP A N 1
ATOM 6718 C CA . TRP A 1 880 ? 8.737 -15.079 15.728 1.00 52.74 880 TRP A CA 1
ATOM 6719 C C . TRP A 1 880 ? 7.676 -13.986 15.839 1.00 54.12 880 TRP A C 1
ATOM 6720 O O . TRP A 1 880 ? 7.844 -12.877 15.328 1.00 50.81 880 TRP A O 1
ATOM 6731 N N . THR A 1 881 ? 6.591 -14.308 16.532 1.00 54.99 881 THR A N 1
ATOM 6732 C CA . THR A 1 881 ? 5.483 -13.387 16.705 1.00 54.46 881 THR A CA 1
ATOM 6733 C C . THR A 1 881 ? 5.985 -12.118 17.391 1.00 59.12 881 THR A C 1
ATOM 6734 O O . THR A 1 881 ? 5.580 -11.000 17.046 1.00 52.92 881 THR A O 1
ATOM 6738 N N . HIS A 1 882 ? 6.908 -12.297 18.332 1.00 55.87 882 HIS A N 1
ATOM 6739 C CA . HIS A 1 882 ? 7.456 -11.179 19.088 1.00 56.01 882 HIS A CA 1
ATOM 6740 C C . HIS A 1 882 ? 8.398 -10.333 18.231 1.00 59.32 882 HIS A C 1
ATOM 6741 O O . HIS A 1 882 ? 8.373 -9.104 18.295 1.00 63.14 882 HIS A O 1
ATOM 6748 N N . LEU A 1 883 ? 9.218 -10.989 17.415 1.00 62.35 883 LEU A N 1
ATOM 6749 C CA . LEU A 1 883 ? 10.136 -10.281 16.528 1.00 54.48 883 LEU A CA 1
ATOM 6750 C C . LEU A 1 883 ? 9.361 -9.369 15.590 1.00 53.60 883 LEU A C 1
ATOM 6751 O O . LEU A 1 883 ? 9.817 -8.271 15.245 1.00 55.03 883 LEU A O 1
ATOM 6756 N N . LEU A 1 884 ? 8.175 -9.821 15.197 1.00 54.38 884 LEU A N 1
ATOM 6757 C CA . LEU A 1 884 ? 7.357 -9.082 14.240 1.00 55.97 884 LEU A CA 1
ATOM 6758 C C . LEU A 1 884 ? 6.693 -7.862 14.837 1.00 59.60 884 LEU A C 1
ATOM 6759 O O . LEU A 1 884 ? 6.333 -6.956 14.097 1.00 65.93 884 LEU A O 1
ATOM 6764 N N . LYS A 1 885 ? 6.502 -7.840 16.157 1.00 55.62 885 LYS A N 1
ATOM 6765 C CA . LYS A 1 885 ? 5.958 -6.648 16.806 1.00 62.66 885 LYS A CA 1
ATOM 6766 C C . LYS A 1 885 ? 7.013 -5.549 16.793 1.00 63.04 885 LYS A C 1
ATOM 6767 O O . LYS A 1 885 ? 6.689 -4.357 16.784 1.00 61.77 885 LYS A O 1
ATOM 6773 N N . LYS A 1 886 ? 8.278 -5.955 16.780 1.00 57.29 886 LYS A N 1
ATOM 6774 C CA . LYS A 1 886 ? 9.366 -4.992 16.755 1.00 52.73 886 LYS A CA 1
ATOM 6775 C C . LYS A 1 886 ? 9.670 -4.493 15.336 1.00 57.37 886 LYS A C 1
ATOM 6776 O O . LYS A 1 886 ? 9.999 -3.322 15.171 1.00 59.90 886 LYS A O 1
ATOM 6782 N N . PHE A 1 887 ? 9.561 -5.355 14.316 1.00 60.21 887 PHE A N 1
ATOM 6783 C CA . PHE A 1 887 ? 9.960 -4.962 12.952 1.00 51.03 887 PHE A CA 1
ATOM 6784 C C . PHE A 1 887 ? 8.920 -5.190 11.857 1.00 53.84 887 PHE A C 1
ATOM 6785 O O . PHE A 1 887 ? 8.100 -6.104 11.947 1.00 56.99 887 PHE A O 1
ATOM 6793 N N . ASP A 1 888 ? 8.999 -4.376 10.801 1.00 57.66 888 ASP A N 1
ATOM 6794 C CA . ASP A 1 888 ? 8.288 -4.636 9.534 1.00 59.73 888 ASP A CA 1
ATOM 6795 C C . ASP A 1 888 ? 8.746 -5.966 8.898 1.00 51.36 888 ASP A C 1
ATOM 6796 O O . ASP A 1 888 ? 9.862 -6.415 9.140 1.00 48.26 888 ASP A O 1
ATOM 6801 N N . LEU A 1 889 ? 7.905 -6.565 8.057 1.00 50.86 889 LEU A N 1
ATOM 6802 C CA . LEU A 1 889 ? 8.159 -7.916 7.557 1.00 47.73 889 LEU A CA 1
ATOM 6803 C C . LEU A 1 889 ? 9.269 -8.175 6.509 1.00 45.60 889 LEU A C 1
ATOM 6804 O O . LEU A 1 889 ? 9.988 -9.145 6.666 1.00 50.02 889 LEU A O 1
ATOM 6809 N N . GLY A 1 890 ? 9.508 -7.354 5.493 1.00 44.08 890 GLY A N 1
ATOM 6810 C CA . GLY A 1 890 ? 9.365 -5.935 5.490 1.00 40.14 890 GLY A CA 1
ATOM 6811 C C . GLY A 1 890 ? 10.803 -5.485 5.721 1.00 49.72 890 GLY A C 1
ATOM 6812 O O . GLY A 1 890 ? 11.621 -5.388 4.787 1.00 41.81 890 GLY A O 1
ATOM 6813 N N . SER A 1 891 ? 11.128 -5.257 6.988 1.00 50.52 891 SER A N 1
ATOM 6814 C CA . SER A 1 891 ? 12.365 -4.580 7.375 1.00 51.64 891 SER A CA 1
ATOM 6815 C C . SER A 1 891 ? 13.621 -5.317 6.924 1.00 46.32 891 SER A C 1
ATOM 6816 O O . SER A 1 891 ? 13.591 -6.524 6.718 1.00 45.51 891 SER A O 1
ATOM 6819 N N . TYR A 1 892 ? 14.728 -4.587 6.800 1.00 45.49 892 TYR A N 1
ATOM 6820 C CA . TYR A 1 892 ? 16.022 -5.217 6.575 1.00 46.46 892 TYR A CA 1
ATOM 6821 C C . TYR A 1 892 ? 16.348 -6.117 7.746 1.00 48.08 892 TYR A C 1
ATOM 6822 O O . TYR A 1 892 ? 17.059 -7.109 7.587 1.00 50.12 892 TYR A O 1
ATOM 6831 N N . ASP A 1 893 ? 15.832 -5.759 8.920 1.00 43.57 893 ASP A N 1
ATOM 6832 C CA . ASP A 1 893 ? 16.065 -6.511 10.144 1.00 43.52 893 ASP A CA 1
ATOM 6833 C C . ASP A 1 893 ? 15.506 -7.934 10.050 1.00 44.04 893 ASP A C 1
ATOM 6834 O O . ASP A 1 893 ? 16.239 -8.888 10.268 1.00 43.76 893 ASP A O 1
ATOM 6839 N N . ILE A 1 894 ? 14.228 -8.080 9.708 1.00 42.14 894 ILE A N 1
ATOM 6840 C CA . ILE A 1 894 ? 13.640 -9.408 9.533 1.00 43.32 894 ILE A CA 1
ATOM 6841 C C . ILE A 1 894 ? 14.357 -10.241 8.440 1.00 41.12 894 ILE A C 1
ATOM 6842 O O . ILE A 1 894 ? 14.559 -11.455 8.583 1.00 44.53 894 ILE A O 1
ATOM 6847 N N . ARG A 1 895 ? 14.739 -9.588 7.355 1.00 36.37 895 ARG A N 1
ATOM 6848 C CA . ARG A 1 895 ? 15.472 -10.256 6.301 1.00 37.65 895 ARG A CA 1
ATOM 6849 C C . ARG A 1 895 ? 16.847 -10.708 6.789 1.00 43.50 895 ARG A C 1
ATOM 6850 O O . ARG A 1 895 ? 17.351 -11.747 6.367 1.00 42.43 895 ARG A O 1
ATOM 6858 N N . MET A 1 896 ? 17.461 -9.930 7.674 1.00 43.36 896 MET A N 1
ATOM 6859 C CA . MET A 1 896 ? 18.770 -10.300 8.188 1.00 43.54 896 MET A CA 1
ATOM 6860 C C . MET A 1 896 ? 18.611 -11.395 9.240 1.00 41.44 896 MET A C 1
ATOM 6861 O O . MET A 1 896 ? 19.411 -12.321 9.315 1.00 42.11 896 MET A O 1
ATOM 6866 N N . ILE A 1 897 ? 17.576 -11.283 10.057 1.00 37.58 897 ILE A N 1
ATOM 6867 C CA . ILE A 1 897 ? 17.325 -12.268 11.090 1.00 39.62 897 ILE A CA 1
ATOM 6868 C C . ILE A 1 897 ? 17.062 -13.640 10.474 1.00 42.01 897 ILE A C 1
ATOM 6869 O O . ILE A 1 897 ? 17.616 -14.646 10.914 1.00 41.91 897 ILE A O 1
ATOM 6874 N N . ILE A 1 898 ? 16.245 -13.670 9.429 1.00 38.98 898 ILE A N 1
ATOM 6875 C CA . ILE A 1 898 ? 15.948 -14.915 8.738 1.00 39.21 898 ILE A CA 1
ATOM 6876 C C . ILE A 1 898 ? 17.178 -15.525 8.062 1.00 37.84 898 ILE A C 1
ATOM 6877 O O . ILE A 1 898 ? 17.575 -16.631 8.388 1.00 45.56 898 ILE A O 1
ATOM 6882 N N . SER A 1 899 ? 17.795 -14.807 7.134 1.00 38.07 899 SER A N 1
ATOM 6883 C CA . SER A 1 899 ? 18.981 -15.314 6.465 1.00 40.11 899 SER A CA 1
ATOM 6884 C C . SER A 1 899 ? 20.141 -15.547 7.431 1.00 39.53 899 SER A C 1
ATOM 6885 O O . SER A 1 899 ? 20.913 -16.489 7.264 1.00 44.21 899 SER A O 1
ATOM 6888 N N . GLY A 1 900 ? 20.255 -14.703 8.447 1.00 39.11 900 GLY A N 1
ATOM 6889 C CA . GLY A 1 900 ? 21.360 -14.795 9.385 1.00 33.66 900 GLY A CA 1
ATOM 6890 C C . GLY A 1 900 ? 21.293 -16.036 10.234 1.00 36.56 900 GLY A C 1
ATOM 6891 O O . GLY A 1 900 ? 22.297 -16.517 10.727 1.00 42.26 900 GLY A O 1
ATOM 6892 N N . THR A 1 901 ? 20.106 -16.585 10.412 1.00 40.00 901 THR A N 1
ATOM 6893 C CA . THR A 1 901 ? 20.007 -17.735 11.292 1.00 38.37 901 THR A CA 1
ATOM 6894 C C . THR A 1 901 ? 19.876 -19.050 10.532 1.00 38.08 901 THR A C 1
ATOM 6895 O O . THR A 1 901 ? 19.983 -20.122 11.134 1.00 42.60 901 THR A O 1
ATOM 6899 N N . THR A 1 902 ? 19.708 -18.976 9.213 1.00 39.62 902 THR A N 1
ATOM 6900 C CA . THR A 1 902 ? 19.442 -20.171 8.402 1.00 39.85 902 THR A CA 1
ATOM 6901 C C . THR A 1 902 ? 20.405 -20.437 7.235 1.00 41.96 902 THR A C 1
ATOM 6902 O O . THR A 1 902 ? 20.654 -21.607 6.882 1.00 40.63 902 THR A O 1
ATOM 6906 N N . ALA A 1 903 ? 20.926 -19.375 6.616 1.00 37.98 903 ALA A N 1
ATOM 6907 C CA . ALA A 1 903 ? 21.613 -19.528 5.329 1.00 34.13 903 ALA A CA 1
ATOM 6908 C C . ALA A 1 903 ? 22.905 -20.319 5.444 1.00 32.60 903 ALA A C 1
ATOM 6909 O O . ALA A 1 903 ? 23.408 -20.829 4.456 1.00 36.66 903 ALA A O 1
ATOM 6911 N N . HIS A 1 904 ? 23.452 -20.426 6.644 1.00 30.58 904 HIS A N 1
ATOM 6912 C CA . HIS A 1 904 ? 24.693 -21.169 6.816 1.00 35.36 904 HIS A CA 1
ATOM 6913 C C . HIS A 1 904 ? 24.450 -22.693 6.957 1.00 36.99 904 HIS A C 1
ATOM 6914 O O . HIS A 1 904 ? 25.403 -23.479 6.918 1.00 36.45 904 HIS A O 1
ATOM 6921 N N . PHE A 1 905 ? 23.186 -23.101 7.078 1.00 32.04 905 PHE A N 1
ATOM 6922 C CA . PHE A 1 905 ? 22.835 -24.519 7.192 1.00 30.66 905 PHE A CA 1
ATOM 6923 C C . PHE A 1 905 ? 23.229 -25.300 5.933 1.00 34.50 905 PHE A C 1
ATOM 6924 O O . PHE A 1 905 ? 23.160 -24.776 4.811 1.00 30.32 905 PHE A O 1
ATOM 6932 N N . SER A 1 906 ? 23.656 -26.549 6.120 1.00 33.62 906 SER A N 1
ATOM 6933 C CA . SER A 1 906 ? 24.181 -27.344 5.015 1.00 29.33 906 SER A CA 1
ATOM 6934 C C . SER A 1 906 ? 23.841 -28.853 5.110 1.00 42.55 906 SER A C 1
ATOM 6935 O O . SER A 1 906 ? 24.490 -29.707 4.456 1.00 34.97 906 SER A O 1
ATOM 6938 N N . SER A 1 907 ? 22.850 -29.186 5.935 1.00 40.62 907 SER A N 1
ATOM 6939 C CA . SER A 1 907 ? 22.416 -30.571 6.070 1.00 39.30 907 SER A CA 1
ATOM 6940 C C . SER A 1 907 ? 20.970 -30.723 5.622 1.00 41.45 907 SER A C 1
ATOM 6941 O O . SER A 1 907 ? 20.176 -29.788 5.729 1.00 39.91 907 SER A O 1
ATOM 6944 N N . LYS A 1 908 ? 20.624 -31.912 5.139 1.00 45.32 908 LYS A N 1
ATOM 6945 C CA . LYS A 1 908 ? 19.251 -32.206 4.755 1.00 39.23 908 LYS A CA 1
ATOM 6946 C C . LYS A 1 908 ? 18.303 -32.023 5.939 1.00 39.23 908 LYS A C 1
ATOM 6947 O O . LYS A 1 908 ? 17.192 -31.521 5.775 1.00 38.51 908 LYS A O 1
ATOM 6953 N N . ASP A 1 909 ? 18.746 -32.433 7.127 1.00 38.78 909 ASP A N 1
ATOM 6954 C CA . ASP A 1 909 ? 18.020 -32.162 8.371 1.00 44.09 909 ASP A CA 1
ATOM 6955 C C . ASP A 1 909 ? 17.548 -30.710 8.507 1.00 46.04 909 ASP A C 1
ATOM 6956 O O . ASP A 1 909 ? 16.350 -30.427 8.646 1.00 42.40 909 ASP A O 1
ATOM 6961 N N . LYS A 1 910 ? 18.506 -29.791 8.474 1.00 42.39 910 LYS A N 1
ATOM 6962 C CA . LYS A 1 910 ? 18.186 -28.389 8.635 1.00 43.27 910 LYS A CA 1
ATOM 6963 C C . LYS A 1 910 ? 17.320 -27.895 7.482 1.00 40.57 910 LYS A C 1
ATOM 6964 O O . LYS A 1 910 ? 16.383 -27.116 7.693 1.00 42.57 910 LYS A O 1
ATOM 6970 N N . LEU A 1 911 ? 17.612 -28.349 6.270 1.00 35.80 911 LEU A N 1
ATOM 6971 C CA . LEU A 1 911 ? 16.767 -27.974 5.132 1.00 42.46 911 LEU A CA 1
ATOM 6972 C C . LEU A 1 911 ? 15.283 -28.210 5.429 1.00 47.73 911 LEU A C 1
ATOM 6973 O O . LEU A 1 911 ? 14.441 -27.335 5.205 1.00 45.60 911 LEU A O 1
ATOM 6978 N N . GLN A 1 912 ? 14.999 -29.401 5.954 1.00 48.50 912 GLN A N 1
ATOM 6979 C CA . GLN A 1 912 ? 13.665 -29.816 6.346 1.00 46.79 912 GLN A CA 1
ATOM 6980 C C . GLN A 1 912 ? 13.031 -28.790 7.284 1.00 46.28 912 GLN A C 1
ATOM 6981 O O . GLN A 1 912 ? 11.967 -28.237 6.989 1.00 44.61 912 GLN A O 1
ATOM 6987 N N . GLU A 1 913 ? 13.693 -28.543 8.413 1.00 45.32 913 GLU A N 1
ATOM 6988 C CA . GLU A 1 913 ? 13.176 -27.620 9.427 1.00 45.06 913 GLU A CA 1
ATOM 6989 C C . GLU A 1 913 ? 12.885 -26.248 8.861 1.00 45.30 913 GLU A C 1
ATOM 6990 O O . GLU A 1 913 ? 11.906 -25.603 9.237 1.00 50.31 913 GLU A O 1
ATOM 6996 N N . VAL A 1 914 ? 13.737 -25.804 7.948 1.00 44.64 914 VAL A N 1
ATOM 6997 C CA . VAL A 1 914 ? 13.615 -24.461 7.427 1.00 48.06 914 VAL A CA 1
ATOM 6998 C C . VAL A 1 914 ? 12.512 -24.427 6.379 1.00 46.93 914 VAL A C 1
ATOM 6999 O O . VAL A 1 914 ? 11.808 -23.427 6.229 1.00 53.33 914 VAL A O 1
ATOM 7003 N N . LYS A 1 915 ? 12.337 -25.526 5.665 1.00 45.52 915 LYS A N 1
ATOM 7004 C CA . LYS A 1 915 ? 11.256 -25.581 4.688 1.00 54.02 915 LYS A CA 1
ATOM 7005 C C . LYS A 1 915 ? 9.937 -25.525 5.463 1.00 49.94 915 LYS A C 1
ATOM 7006 O O . LYS A 1 915 ? 9.008 -24.812 5.093 1.00 50.70 915 LYS A O 1
ATOM 7012 N N . LEU A 1 916 ? 9.903 -26.244 6.576 1.00 47.39 916 LEU A N 1
ATOM 7013 C CA . LEU A 1 916 ? 8.737 -26.307 7.444 1.00 52.25 916 LEU A CA 1
ATOM 7014 C C . LEU A 1 916 ? 8.413 -24.978 8.115 1.00 52.91 916 LEU A C 1
ATOM 7015 O O . LEU A 1 916 ? 7.249 -24.614 8.293 1.00 54.01 916 LEU A O 1
ATOM 7020 N N . PHE A 1 917 ? 9.453 -24.257 8.507 1.00 53.72 917 PHE A N 1
ATOM 7021 C CA . PHE A 1 917 ? 9.264 -22.956 9.127 1.00 53.17 917 PHE A CA 1
ATOM 7022 C C . PHE A 1 917 ? 8.740 -21.923 8.121 1.00 50.35 917 PHE A C 1
ATOM 7023 O O . PHE A 1 917 ? 7.853 -21.142 8.433 1.00 51.85 917 PHE A O 1
ATOM 7031 N N . PHE A 1 918 ? 9.271 -21.924 6.907 1.00 50.64 918 PHE A N 1
ATOM 7032 C CA . PHE A 1 918 ? 8.786 -20.968 5.916 1.00 55.61 918 PHE A CA 1
ATOM 7033 C C . PHE A 1 918 ? 7.357 -21.299 5.490 1.00 57.97 918 PHE A C 1
ATOM 7034 O O . PHE A 1 918 ? 6.521 -20.406 5.372 1.00 59.08 918 PHE A O 1
ATOM 7042 N N . GLU A 1 919 ? 7.081 -22.579 5.252 1.00 62.24 919 GLU A N 1
ATOM 7043 C CA . GLU A 1 919 ? 5.724 -23.020 4.915 1.00 61.37 919 GLU A CA 1
ATOM 7044 C C . GLU A 1 919 ? 4.737 -22.563 5.972 1.00 60.20 919 GLU A C 1
ATOM 7045 O O . GLU A 1 919 ? 3.597 -22.230 5.667 1.00 61.84 919 GLU A O 1
ATOM 7051 N N . SER A 1 920 ? 5.201 -22.541 7.217 1.00 55.57 920 SER A N 1
ATOM 7052 C CA . SER A 1 920 ? 4.386 -22.117 8.330 1.00 54.45 920 SER A CA 1
ATOM 7053 C C . SER A 1 920 ? 4.195 -20.613 8.364 1.00 60.65 920 SER A C 1
ATOM 7054 O O . SER A 1 920 ? 3.127 -20.135 8.740 1.00 67.31 920 SER A O 1
ATOM 7057 N N . LEU A 1 921 ? 5.225 -19.853 8.002 1.00 59.17 921 LEU A N 1
ATOM 7058 C CA . LEU A 1 921 ? 5.079 -18.400 8.005 1.00 60.69 921 LEU A CA 1
ATOM 7059 C C . LEU A 1 921 ? 4.099 -18.007 6.917 1.00 64.49 921 LEU A C 1
ATOM 7060 O O . LEU A 1 921 ? 3.365 -17.046 7.073 1.00 65.23 921 LEU A O 1
ATOM 7065 N N . GLU A 1 922 ? 4.099 -18.745 5.813 1.00 62.85 922 GLU A N 1
ATOM 7066 C CA . GLU A 1 922 ? 3.017 -18.646 4.840 1.00 70.63 922 GLU A CA 1
ATOM 7067 C C . GLU A 1 922 ? 1.760 -19.161 5.545 1.00 75.54 922 GLU A C 1
ATOM 7068 O O . GLU A 1 922 ? 1.777 -20.274 6.076 1.00 76.87 922 GLU A O 1
ATOM 7074 N N . ALA A 1 923 ? 0.687 -18.367 5.549 1.00 77.46 923 ALA A N 1
ATOM 7075 C CA . ALA A 1 923 ? -0.447 -18.556 6.476 1.00 73.80 923 ALA A CA 1
ATOM 7076 C C . ALA A 1 923 ? 0.082 -18.431 7.896 1.00 67.93 923 ALA A C 1
ATOM 7077 O O . ALA A 1 923 ? 0.480 -19.426 8.482 1.00 77.43 923 ALA A O 1
ATOM 7079 N N . GLN A 1 924 ? 0.113 -17.226 8.465 1.00 73.13 924 GLN A N 1
ATOM 7080 C CA . GLN A 1 924 ? -0.400 -15.983 7.878 1.00 74.11 924 GLN A CA 1
ATOM 7081 C C . GLN A 1 924 ? 0.214 -15.585 6.532 1.00 74.48 924 GLN A C 1
ATOM 7082 O O . GLN A 1 924 ? 1.234 -16.125 6.116 1.00 75.79 924 GLN A O 1
ATOM 7088 N N . GLY A 1 925 ? -0.431 -14.667 5.827 1.00 80.17 925 GLY A N 1
ATOM 7089 C CA . GLY A 1 925 ? 0.145 -14.097 4.626 1.00 73.70 925 GLY A CA 1
ATOM 7090 C C . GLY A 1 925 ? 1.471 -13.417 4.906 1.00 71.85 925 GLY A C 1
ATOM 7091 O O . GLY A 1 925 ? 1.600 -12.189 4.763 1.00 69.54 925 GLY A O 1
ATOM 7092 N N . SER A 1 926 ? 2.449 -14.219 5.327 1.00 68.05 926 SER A N 1
ATOM 7093 C CA . SER A 1 926 ? 3.827 -13.773 5.443 1.00 64.15 926 SER A CA 1
ATOM 7094 C C . SER A 1 926 ? 4.618 -14.338 4.277 1.00 62.16 926 SER A C 1
ATOM 7095 O O . SER A 1 926 ? 5.037 -15.499 4.302 1.00 63.79 926 SER A O 1
ATOM 7098 N N . HIS A 1 927 ? 4.787 -13.524 3.240 1.00 58.69 927 HIS A N 1
ATOM 7099 C CA . HIS A 1 927 ? 5.607 -13.918 2.114 1.00 53.95 927 HIS A CA 1
ATOM 7100 C C . HIS A 1 927 ? 6.806 -12.999 1.959 1.00 55.03 927 HIS A C 1
ATOM 7101 O O . HIS A 1 927 ? 6.675 -11.776 1.981 1.00 53.66 927 HIS A O 1
ATOM 7108 N N . LEU A 1 928 ? 7.975 -13.606 1.808 1.00 48.69 928 LEU A N 1
ATOM 7109 C CA . LEU A 1 928 ? 9.170 -12.884 1.419 1.00 49.24 928 LEU A CA 1
ATOM 7110 C C . LEU A 1 928 ? 9.903 -13.670 0.341 1.00 44.94 928 LEU A C 1
ATOM 7111 O O . LEU A 1 928 ? 9.880 -14.901 0.330 1.00 42.37 928 LEU A O 1
ATOM 7116 N N . ASP A 1 929 ? 10.559 -12.951 -0.558 1.00 43.45 929 ASP A N 1
ATOM 7117 C CA . ASP A 1 929 ? 11.413 -13.584 -1.535 1.00 42.95 929 ASP A CA 1
ATOM 7118 C C . ASP A 1 929 ? 12.569 -14.291 -0.833 1.00 45.78 929 ASP A C 1
ATOM 7119 O O . ASP A 1 929 ? 13.135 -15.248 -1.357 1.00 42.38 929 ASP A O 1
ATOM 7124 N N . ILE A 1 930 ? 12.926 -13.815 0.356 1.00 42.63 930 ILE A N 1
ATOM 7125 C CA . ILE A 1 930 ? 14.099 -14.340 1.035 1.00 38.55 930 ILE A CA 1
ATOM 7126 C C . ILE A 1 930 ? 13.869 -15.808 1.468 1.00 43.13 930 ILE A C 1
ATOM 7127 O O . ILE A 1 930 ? 14.823 -16.537 1.741 1.00 40.39 930 ILE A O 1
ATOM 7132 N N . PHE A 1 931 ? 12.616 -16.257 1.512 1.00 41.24 931 PHE A N 1
ATOM 7133 C CA . PHE A 1 931 ? 12.364 -17.671 1.823 1.00 41.82 931 PHE A CA 1
ATOM 7134 C C . PHE A 1 931 ? 12.972 -18.596 0.770 1.00 41.44 931 PHE A C 1
ATOM 7135 O O . PHE A 1 931 ? 13.682 -19.555 1.095 1.00 41.89 931 PHE A O 1
ATOM 7143 N N . GLN A 1 932 ? 12.668 -18.308 -0.491 1.00 40.00 932 GLN A N 1
ATOM 7144 C CA . GLN A 1 932 ? 13.170 -19.106 -1.601 1.00 45.25 932 GLN A CA 1
ATOM 7145 C C . GLN A 1 932 ? 14.673 -19.025 -1.638 1.00 42.66 932 GLN A C 1
ATOM 7146 O O . GLN A 1 932 ? 15.356 -20.025 -1.846 1.00 37.13 932 GLN A O 1
ATOM 7152 N N . THR A 1 933 ? 15.178 -17.820 -1.406 1.00 37.65 933 THR A N 1
ATOM 7153 C CA . THR A 1 933 ? 16.597 -17.564 -1.525 1.00 36.52 933 THR A CA 1
ATOM 7154 C C . THR A 1 933 ? 17.349 -18.393 -0.500 1.00 32.87 933 THR A C 1
ATOM 7155 O O . THR A 1 933 ? 18.411 -18.917 -0.791 1.00 33.38 933 THR A O 1
ATOM 7159 N N . VAL A 1 934 ? 16.774 -18.532 0.686 1.00 30.04 934 VAL A N 1
ATOM 7160 C CA . VAL A 1 934 ? 17.423 -19.242 1.762 1.00 31.14 934 VAL A CA 1
ATOM 7161 C C . VAL A 1 934 ? 17.448 -20.729 1.429 1.00 37.73 934 VAL A C 1
ATOM 7162 O O . VAL A 1 934 ? 18.503 -21.383 1.517 1.00 35.83 934 VAL A O 1
ATOM 7166 N N . LEU A 1 935 ? 16.293 -21.243 1.008 1.00 35.74 935 LEU A N 1
ATOM 7167 C CA . LEU A 1 935 ? 16.154 -22.660 0.647 1.00 36.46 935 LEU A CA 1
ATOM 7168 C C . LEU A 1 935 ? 17.099 -23.075 -0.471 1.00 34.14 935 LEU A C 1
ATOM 7169 O O . LEU A 1 935 ? 17.758 -24.107 -0.381 1.00 36.92 935 LEU A O 1
ATOM 7174 N N . GLU A 1 936 ? 17.194 -22.259 -1.511 1.00 36.55 936 GLU A N 1
ATOM 7175 C CA . GLU A 1 936 ? 18.138 -22.530 -2.589 1.00 31.88 936 GLU A CA 1
ATOM 7176 C C . GLU A 1 936 ? 19.583 -22.429 -2.115 1.00 38.29 936 GLU A C 1
ATOM 7177 O O . GLU A 1 936 ? 20.448 -23.160 -2.608 1.00 38.49 936 GLU A O 1
ATOM 7183 N N . THR A 1 937 ? 19.837 -21.562 -1.138 1.00 33.17 937 THR A N 1
ATOM 7184 C CA . THR A 1 937 ? 21.174 -21.417 -0.579 1.00 32.39 937 THR A CA 1
ATOM 7185 C C . THR A 1 937 ? 21.575 -22.654 0.237 1.00 35.56 937 THR A C 1
ATOM 7186 O O . THR A 1 937 ? 22.709 -23.150 0.131 1.00 35.29 937 THR A O 1
ATOM 7190 N N . ILE A 1 938 ? 20.653 -23.129 1.071 1.00 30.79 938 ILE A N 1
ATOM 7191 C CA . ILE A 1 938 ? 20.897 -24.316 1.874 1.00 33.28 938 ILE A CA 1
ATOM 7192 C C . ILE A 1 938 ? 21.069 -25.532 0.972 1.00 35.08 938 ILE A C 1
ATOM 7193 O O . ILE A 1 938 ? 21.912 -26.394 1.189 1.00 38.92 938 ILE A O 1
ATOM 7198 N N . THR A 1 939 ? 20.249 -25.586 -0.055 1.00 34.58 939 THR A N 1
ATOM 7199 C CA . THR A 1 939 ? 20.340 -26.639 -1.040 1.00 37.81 939 THR A CA 1
ATOM 7200 C C . THR A 1 939 ? 21.696 -26.601 -1.768 1.00 38.82 939 THR A C 1
ATOM 7201 O O . THR A 1 939 ? 22.356 -27.637 -1.922 1.00 38.45 939 THR A O 1
ATOM 7205 N N . LYS A 1 940 ? 22.109 -25.405 -2.186 1.00 35.21 940 LYS A N 1
ATOM 7206 C CA . LYS A 1 940 ? 23.427 -25.188 -2.776 1.00 32.78 940 LYS A CA 1
ATOM 7207 C C . LYS A 1 940 ? 24.515 -25.793 -1.898 1.00 38.65 940 LYS A C 1
ATOM 7208 O O . LYS A 1 940 ? 25.413 -26.465 -2.397 1.00 34.67 940 LYS A O 1
ATOM 7214 N N . ASN A 1 941 ? 24.414 -25.559 -0.585 1.00 38.63 941 ASN A N 1
ATOM 7215 C CA . ASN A 1 941 ? 25.446 -25.973 0.361 1.00 35.27 941 ASN A CA 1
ATOM 7216 C C . ASN A 1 941 ? 25.487 -27.479 0.493 1.00 39.70 941 ASN A C 1
ATOM 7217 O O . ASN A 1 941 ? 26.560 -28.083 0.647 1.00 36.83 941 ASN A O 1
ATOM 7222 N N . ILE A 1 942 ? 24.302 -28.080 0.451 1.00 40.21 942 ILE A N 1
ATOM 7223 C CA . ILE A 1 942 ? 24.192 -29.515 0.598 1.00 38.02 942 ILE A CA 1
ATOM 7224 C C . ILE A 1 942 ? 24.837 -30.163 -0.614 1.00 38.07 942 ILE A C 1
ATOM 7225 O O . ILE A 1 942 ? 25.698 -31.037 -0.466 1.00 38.78 942 ILE A O 1
ATOM 7230 N N . LYS A 1 943 ? 24.457 -29.709 -1.806 1.00 38.50 943 LYS A N 1
ATOM 7231 C CA . LYS A 1 943 ? 24.994 -30.297 -3.026 1.00 36.83 943 LYS A CA 1
ATOM 7232 C C . LYS A 1 943 ? 26.500 -30.095 -3.067 1.00 37.61 943 LYS A C 1
ATOM 7233 O O . LYS A 1 943 ? 27.232 -30.983 -3.495 1.00 42.74 943 LYS A O 1
ATOM 7239 N N . TRP A 1 944 ? 26.968 -28.968 -2.548 1.00 34.89 944 TRP A N 1
ATOM 7240 C CA . TRP A 1 944 ? 28.401 -28.682 -2.522 1.00 36.79 944 TRP A CA 1
ATOM 7241 C C . TRP A 1 944 ? 29.181 -29.671 -1.665 1.00 33.66 944 TRP A C 1
ATOM 7242 O O . TRP A 1 944 ? 30.260 -30.122 -2.035 1.00 37.30 944 TRP A O 1
ATOM 7253 N N . LEU A 1 945 ? 28.640 -29.979 -0.502 1.00 33.45 945 LEU A N 1
ATOM 7254 C CA . LEU A 1 945 ? 29.288 -30.909 0.394 1.00 36.10 945 LEU A CA 1
ATOM 7255 C C . LEU A 1 945 ? 29.333 -32.300 -0.212 1.00 37.07 945 LEU A C 1
ATOM 7256 O O . LEU A 1 945 ? 30.368 -32.951 -0.188 1.00 37.36 945 LEU A O 1
ATOM 7261 N N . GLU A 1 946 ? 28.231 -32.774 -0.768 1.00 37.91 946 GLU A N 1
ATOM 7262 C CA . GLU A 1 946 ? 28.269 -34.153 -1.233 1.00 43.69 946 GLU A CA 1
ATOM 7263 C C . GLU A 1 946 ? 29.061 -34.266 -2.528 1.00 40.51 946 GLU A C 1
ATOM 7264 O O . GLU A 1 946 ? 29.448 -35.355 -2.920 1.00 50.07 946 GLU A O 1
ATOM 7270 N N . LYS A 1 947 ? 29.356 -33.137 -3.155 1.00 42.06 947 LYS A N 1
ATOM 7271 C CA . LYS A 1 947 ? 30.092 -33.140 -4.423 1.00 40.32 947 LYS A CA 1
ATOM 7272 C C . LYS A 1 947 ? 31.588 -33.009 -4.223 1.00 40.28 947 LYS A C 1
ATOM 7273 O O . LYS A 1 947 ? 32.367 -33.574 -4.983 1.00 44.67 947 LYS A O 1
ATOM 7279 N N . ASN A 1 948 ? 31.986 -32.264 -3.195 1.00 37.43 948 ASN A N 1
ATOM 7280 C CA . ASN A 1 948 ? 33.361 -31.806 -3.095 1.00 34.18 948 ASN A CA 1
ATOM 7281 C C . ASN A 1 948 ? 34.033 -32.105 -1.779 1.00 32.24 948 ASN A C 1
ATOM 7282 O O . ASN A 1 948 ? 35.238 -31.938 -1.668 1.00 37.68 948 ASN A O 1
ATOM 7287 N N . LEU A 1 949 ? 33.267 -32.518 -0.779 1.00 34.20 949 LEU A N 1
ATOM 7288 C CA . LEU A 1 949 ? 33.831 -32.805 0.534 1.00 37.27 949 LEU A CA 1
ATOM 7289 C C . LEU A 1 949 ? 34.956 -33.856 0.469 1.00 39.14 949 LEU A C 1
ATOM 7290 O O . LEU A 1 949 ? 36.044 -33.623 1.031 1.00 35.55 949 LEU A O 1
ATOM 7295 N N . PRO A 1 950 ? 34.722 -34.999 -0.222 1.00 41.30 950 PRO A N 1
ATOM 7296 C CA . PRO A 1 950 ? 35.826 -35.969 -0.240 1.00 35.58 950 PRO A CA 1
ATOM 7297 C C . PRO A 1 950 ? 37.023 -35.393 -0.961 1.00 35.45 950 PRO A C 1
ATOM 7298 O O . PRO A 1 950 ? 38.156 -35.619 -0.541 1.00 37.30 950 PRO A O 1
ATOM 7302 N N . THR A 1 951 ? 36.778 -34.616 -2.006 1.00 31.18 951 THR A N 1
ATOM 7303 C CA . THR A 1 951 ? 37.884 -33.980 -2.714 1.00 31.20 951 THR A CA 1
ATOM 7304 C C . THR A 1 951 ? 38.672 -33.056 -1.779 1.00 35.93 951 THR A C 1
ATOM 7305 O O . THR A 1 951 ? 39.896 -33.041 -1.790 1.00 36.92 951 THR A O 1
ATOM 7309 N N . LEU A 1 952 ? 37.964 -32.325 -0.928 1.00 38.26 952 LEU A N 1
ATOM 7310 C CA . LEU A 1 952 ? 38.605 -31.452 0.038 1.00 28.74 952 LEU A CA 1
ATOM 7311 C C . LEU A 1 952 ? 39.434 -32.250 1.046 1.00 34.38 952 LEU A C 1
ATOM 7312 O O . LEU A 1 952 ? 40.606 -31.931 1.275 1.00 30.53 952 LEU A O 1
ATOM 7317 N N . ARG A 1 953 ? 38.821 -33.281 1.648 1.00 36.03 953 ARG A N 1
ATOM 7318 C CA . ARG A 1 953 ? 39.521 -34.186 2.575 1.00 35.08 953 ARG A CA 1
ATOM 7319 C C . ARG A 1 953 ? 40.814 -34.696 1.947 1.00 37.01 953 ARG A C 1
ATOM 7320 O O . ARG A 1 953 ? 41.887 -34.642 2.544 1.00 42.07 953 ARG A O 1
ATOM 7328 N N . THR A 1 954 ? 40.714 -35.131 0.705 1.00 35.39 954 THR A N 1
ATOM 7329 C CA . THR A 1 954 ? 41.837 -35.746 0.045 1.00 34.32 954 THR A CA 1
ATOM 7330 C C . THR A 1 954 ? 42.919 -34.755 -0.282 1.00 31.32 954 THR A C 1
ATOM 7331 O O . THR A 1 954 ? 44.086 -35.023 -0.051 1.00 37.11 954 THR A O 1
ATOM 7335 N N . TRP A 1 955 ? 42.530 -33.603 -0.805 1.00 34.54 955 TRP A N 1
ATOM 7336 C CA . TRP A 1 955 ? 43.491 -32.577 -1.173 1.00 30.03 955 TRP A CA 1
ATOM 7337 C C . TRP A 1 955 ? 44.350 -32.155 0.031 1.00 35.18 955 TRP A C 1
ATOM 7338 O O . TRP A 1 955 ? 45.575 -32.000 -0.067 1.00 33.32 955 TRP A O 1
ATOM 7349 N N . LEU A 1 956 ? 43.715 -32.006 1.184 1.00 33.26 956 LEU A N 1
ATOM 7350 C CA . LEU A 1 956 ? 44.449 -31.654 2.396 1.00 34.10 956 LEU A CA 1
ATOM 7351 C C . LEU A 1 956 ? 45.379 -32.775 2.872 1.00 38.82 956 LEU A C 1
ATOM 7352 O O . LEU A 1 956 ? 46.506 -32.521 3.335 1.00 36.03 956 LEU A O 1
ATOM 7357 N N . MET A 1 957 ? 44.917 -34.017 2.766 1.00 35.44 957 MET A N 1
ATOM 7358 C CA . MET A 1 957 ? 45.758 -35.129 3.189 1.00 34.65 957 MET A CA 1
ATOM 7359 C C . MET A 1 957 ? 46.971 -35.209 2.276 1.00 36.15 957 MET A C 1
ATOM 7360 O O . MET A 1 957 ? 48.095 -35.313 2.757 1.00 35.59 957 MET A O 1
ATOM 7365 N N . VAL A 1 958 ? 46.735 -35.111 0.964 1.00 36.79 958 VAL A N 1
ATOM 7366 C CA . VAL A 1 958 ? 47.807 -35.043 -0.034 1.00 31.86 958 VAL A CA 1
ATOM 7367 C C . VAL A 1 958 ? 48.799 -33.905 0.229 1.00 44.55 958 VAL A C 1
ATOM 7368 O O . VAL A 1 958 ? 50.003 -34.089 0.083 1.00 51.78 958 VAL A O 1
ATOM 7372 N N . ASN A 1 959 ? 48.304 -32.726 0.604 1.00 39.19 959 ASN A N 1
ATOM 7373 C CA . ASN A 1 959 ? 49.190 -31.592 0.828 1.00 38.87 959 ASN A CA 1
ATOM 7374 C C . ASN A 1 959 ? 50.155 -31.861 2.004 1.00 43.80 959 ASN A C 1
ATOM 7375 O O . ASN A 1 959 ? 51.334 -31.504 1.933 1.00 49.01 959 ASN A O 1
ATOM 7380 N N . THR A 1 960 ? 49.652 -32.505 3.063 1.00 45.25 960 THR A N 1
ATOM 7381 C CA . THR A 1 960 ? 50.456 -33.011 4.200 1.00 39.44 960 THR A CA 1
ATOM 7382 C C . THR A 1 960 ? 51.718 -33.789 3.809 1.00 47.99 960 THR A C 1
ATOM 7383 O O . THR A 1 960 ? 52.759 -33.684 4.466 1.00 54.85 960 THR A O 1
ATOM 7387 N N . ARG A 1 961 ? 51.624 -34.561 2.731 1.00 47.54 961 ARG A N 1
ATOM 7388 C CA . ARG A 1 961 ? 52.703 -35.437 2.302 1.00 44.80 961 ARG A CA 1
ATOM 7389 C C . ARG A 1 961 ? 53.753 -34.676 1.495 1.00 59.46 961 ARG A C 1
ATOM 7390 O O . ARG A 1 961 ? 54.812 -34.364 2.015 1.00 74.86 961 ARG A O 1
ATOM 7398 N N . HIS A 1 962 ? 53.454 -34.376 0.234 1.00 58.32 962 HIS A N 1
ATOM 7399 C CA A HIS A 1 962 ? 54.346 -33.592 -0.626 0.56 66.21 962 HIS A CA 1
ATOM 7400 C CA B HIS A 1 962 ? 54.350 -33.591 -0.603 0.44 65.38 962 HIS A CA 1
ATOM 7401 C C . HIS A 1 962 ? 53.748 -32.215 -0.911 1.00 65.05 962 HIS A C 1
ATOM 7402 O O . HIS A 1 962 ? 52.836 -32.092 -1.724 1.00 67.57 962 HIS A O 1
ATOM 7415 N N . HIS A 1 963 ? 54.228 -31.171 -0.234 1.00 72.88 963 HIS A N 1
ATOM 7416 C CA . HIS A 1 963 ? 55.227 -31.238 0.839 1.00 78.01 963 HIS A CA 1
ATOM 7417 C C . HIS A 1 963 ? 54.933 -30.068 1.786 1.00 83.17 963 HIS A C 1
ATOM 7418 O O . HIS A 1 963 ? 54.483 -29.004 1.320 1.00 79.92 963 HIS A O 1
ATOM 7425 N N . HIS A 1 964 ? 55.116 -30.136 3.010 1.00 78.25 964 HIS A N 1
ATOM 7426 N N . PRO B 1 54 ? 52.879 5.688 65.189 1.00 85.83 54 PRO C N 1
ATOM 7427 C CA . PRO B 1 54 ? 51.440 5.942 65.046 1.00 87.80 54 PRO C CA 1
ATOM 7428 C C . PRO B 1 54 ? 51.070 6.624 63.725 1.00 82.47 54 PRO C C 1
ATOM 7429 O O . PRO B 1 54 ? 50.164 7.462 63.753 1.00 72.53 54 PRO C O 1
ATOM 7433 N N . VAL B 1 55 ? 51.772 6.314 62.620 1.00 83.48 55 VAL C N 1
ATOM 7434 C CA . VAL B 1 55 ? 51.719 7.143 61.397 1.00 78.78 55 VAL C CA 1
ATOM 7435 C C . VAL B 1 55 ? 51.885 6.529 59.976 1.00 78.57 55 VAL C C 1
ATOM 7436 O O . VAL B 1 55 ? 52.672 5.606 59.765 1.00 80.70 55 VAL C O 1
ATOM 7440 N N . ALA B 1 56 ? 51.150 7.118 59.020 1.00 75.80 56 ALA C N 1
ATOM 7441 C CA . ALA B 1 56 ? 51.294 6.969 57.558 1.00 84.15 56 ALA C CA 1
ATOM 7442 C C . ALA B 1 56 ? 51.246 8.429 56.957 1.00 82.46 56 ALA C C 1
ATOM 7443 O O . ALA B 1 56 ? 51.432 9.369 57.740 1.00 79.84 56 ALA C O 1
ATOM 7445 N N . THR B 1 57 ? 51.047 8.717 55.655 1.00 70.87 57 THR C N 1
ATOM 7446 C CA . THR B 1 57 ? 50.978 7.854 54.474 1.00 71.91 57 THR C CA 1
ATOM 7447 C C . THR B 1 57 ? 52.179 8.041 53.552 1.00 74.57 57 THR C C 1
ATOM 7448 O O . THR B 1 57 ? 52.293 7.378 52.529 1.00 74.14 57 THR C O 1
ATOM 7452 N N . ASN B 1 58 ? 53.052 8.975 53.893 1.00 76.36 58 ASN C N 1
ATOM 7453 C CA . ASN B 1 58 ? 54.264 9.182 53.121 1.00 77.86 58 ASN C CA 1
ATOM 7454 C C . ASN B 1 58 ? 55.483 8.795 53.944 1.00 81.26 58 ASN C C 1
ATOM 7455 O O . ASN B 1 58 ? 56.561 9.370 53.777 1.00 83.77 58 ASN C O 1
ATOM 7460 N N . GLY B 1 59 ? 55.309 7.811 54.824 1.00 78.97 59 GLY C N 1
ATOM 7461 C CA . GLY B 1 59 ? 56.261 7.585 55.894 1.00 74.62 59 GLY C CA 1
ATOM 7462 C C . GLY B 1 59 ? 56.022 8.753 56.821 1.00 77.60 59 GLY C C 1
ATOM 7463 O O . GLY B 1 59 ? 54.911 9.278 56.855 1.00 84.98 59 GLY C O 1
ATOM 7464 N N . GLU B 1 60 ? 57.042 9.165 57.562 1.00 78.55 60 GLU C N 1
ATOM 7465 C CA . GLU B 1 60 ? 56.973 10.392 58.356 1.00 81.33 60 GLU C CA 1
ATOM 7466 C C . GLU B 1 60 ? 55.932 10.313 59.486 1.00 84.29 60 GLU C C 1
ATOM 7467 O O . GLU B 1 60 ? 55.083 9.433 59.489 1.00 76.43 60 GLU C O 1
ATOM 7473 N N . ARG B 1 61 ? 56.017 11.233 60.446 1.00 86.49 61 ARG C N 1
ATOM 7474 C CA . ARG B 1 61 ? 55.277 11.119 61.699 1.00 79.78 61 ARG C CA 1
ATOM 7475 C C . ARG B 1 61 ? 54.148 12.138 61.858 1.00 80.13 61 ARG C C 1
ATOM 7476 O O . ARG B 1 61 ? 54.328 13.334 61.617 1.00 86.18 61 ARG C O 1
ATOM 7484 N N . PHE B 1 62 ? 52.996 11.644 62.306 1.00 74.50 62 PHE C N 1
ATOM 7485 C CA . PHE B 1 62 ? 51.773 12.416 62.464 1.00 74.17 62 PHE C CA 1
ATOM 7486 C C . PHE B 1 62 ? 51.732 12.974 63.859 1.00 70.70 62 PHE C C 1
ATOM 7487 O O . PHE B 1 62 ? 51.667 12.224 64.823 1.00 73.72 62 PHE C O 1
ATOM 7495 N N . PRO B 1 63 ? 51.734 14.299 63.969 1.00 69.13 63 PRO C N 1
ATOM 7496 C CA . PRO B 1 63 ? 51.840 15.005 65.246 1.00 74.57 63 PRO C CA 1
ATOM 7497 C C . PRO B 1 63 ? 50.609 14.838 66.138 1.00 71.94 63 PRO C C 1
ATOM 7498 O O . PRO B 1 63 ? 50.314 15.749 66.926 1.00 68.12 63 PRO C O 1
ATOM 7502 N N . TRP B 1 64 ? 49.905 13.714 66.020 1.00 66.30 64 TRP C N 1
ATOM 7503 C CA . TRP B 1 64 ? 48.655 13.520 66.757 1.00 67.60 64 TRP C CA 1
ATOM 7504 C C . TRP B 1 64 ? 48.161 12.093 66.658 1.00 70.55 64 TRP C C 1
ATOM 7505 O O . TRP B 1 64 ? 48.076 11.530 65.565 1.00 71.63 64 TRP C O 1
ATOM 7516 N N . GLN B 1 65 ? 47.821 11.509 67.802 1.00 71.23 65 GLN C N 1
ATOM 7517 C CA . GLN B 1 65 ? 47.353 10.131 67.821 1.00 69.00 65 GLN C CA 1
ATOM 7518 C C . GLN B 1 65 ? 45.899 10.021 68.266 1.00 66.60 65 GLN C C 1
ATOM 7519 O O . GLN B 1 65 ? 45.261 9.001 68.018 1.00 68.60 65 GLN C O 1
ATOM 7525 N N A GLU B 1 66 ? 45.370 11.054 68.913 0.48 65.32 66 GLU C N 1
ATOM 7526 N N B GLU B 1 66 ? 45.386 11.071 68.907 0.52 64.70 66 GLU C N 1
ATOM 7527 C CA A GLU B 1 66 ? 44.009 10.966 69.433 0.48 64.51 66 GLU C CA 1
ATOM 7528 C CA B GLU B 1 66 ? 44.012 11.081 69.407 0.52 64.62 66 GLU C CA 1
ATOM 7529 C C A GLU B 1 66 ? 42.965 11.166 68.336 0.48 65.56 66 GLU C C 1
ATOM 7530 C C B GLU B 1 66 ? 42.999 11.106 68.257 0.52 66.44 66 GLU C C 1
ATOM 7531 O O A GLU B 1 66 ? 43.133 11.984 67.427 0.48 66.47 66 GLU C O 1
ATOM 7532 O O B GLU B 1 66 ? 43.228 11.748 67.225 0.52 66.46 66 GLU C O 1
ATOM 7543 N N . LEU B 1 67 ? 41.887 10.396 68.436 1.00 63.53 67 LEU C N 1
ATOM 7544 C CA . LEU B 1 67 ? 40.817 10.399 67.454 1.00 55.66 67 LEU C CA 1
ATOM 7545 C C . LEU B 1 67 ? 40.021 11.698 67.503 1.00 54.98 67 LEU C C 1
ATOM 7546 O O . LEU B 1 67 ? 39.400 12.089 66.526 1.00 57.49 67 LEU C O 1
ATOM 7551 N N . ARG B 1 68 ? 40.023 12.364 68.648 1.00 54.01 68 ARG C N 1
ATOM 7552 C CA . ARG B 1 68 ? 39.459 13.696 68.705 1.00 55.90 68 ARG C CA 1
ATOM 7553 C C . ARG B 1 68 ? 40.522 14.675 68.262 1.00 59.32 68 ARG C C 1
ATOM 7554 O O . ARG B 1 68 ? 41.718 14.399 68.367 1.00 59.49 68 ARG C O 1
ATOM 7562 N N . LEU B 1 69 ? 40.073 15.817 67.758 1.00 61.69 69 LEU C N 1
ATOM 7563 C CA . LEU B 1 69 ? 40.968 16.880 67.323 1.00 63.05 69 LEU C CA 1
ATOM 7564 C C . LEU B 1 69 ? 41.600 17.553 68.529 1.00 64.51 69 LEU C C 1
ATOM 7565 O O . LEU B 1 69 ? 41.052 17.497 69.631 1.00 59.31 69 LEU C O 1
ATOM 7570 N N . PRO B 1 70 ? 42.755 18.196 68.322 1.00 63.91 70 PRO C N 1
ATOM 7571 C CA . PRO B 1 70 ? 43.271 19.105 69.339 1.00 58.25 70 PRO C CA 1
ATOM 7572 C C . PRO B 1 70 ? 42.245 20.191 69.617 1.00 61.80 70 PRO C C 1
ATOM 7573 O O . PRO B 1 70 ? 41.376 20.431 68.786 1.00 62.84 70 PRO C O 1
ATOM 7577 N N . SER B 1 71 ? 42.324 20.824 70.779 1.00 68.33 71 SER C N 1
ATOM 7578 C CA . SER B 1 71 ? 41.392 21.888 71.111 1.00 68.35 71 SER C CA 1
ATOM 7579 C C . SER B 1 71 ? 42.084 23.230 70.888 1.00 70.89 71 SER C C 1
ATOM 7580 O O . SER B 1 71 ? 41.456 24.291 70.917 1.00 71.46 71 SER C O 1
ATOM 7583 N N . VAL B 1 72 ? 43.388 23.150 70.642 1.00 70.89 72 VAL C N 1
ATOM 7584 C CA . VAL B 1 72 ? 44.266 24.305 70.491 1.00 75.49 72 VAL C CA 1
ATOM 7585 C C . VAL B 1 72 ? 43.841 25.307 69.396 1.00 77.15 72 VAL C C 1
ATOM 7586 O O . VAL B 1 72 ? 43.777 26.517 69.640 1.00 76.79 72 VAL C O 1
ATOM 7590 N N . VAL B 1 73 ? 43.550 24.799 68.199 1.00 76.48 73 VAL C N 1
ATOM 7591 C CA . VAL B 1 73 ? 43.241 25.637 67.038 1.00 69.45 73 VAL C CA 1
ATOM 7592 C C . VAL B 1 73 ? 41.737 25.687 66.763 1.00 63.76 73 VAL C C 1
ATOM 7593 O O . VAL B 1 73 ? 41.111 24.653 66.529 1.00 66.70 73 VAL C O 1
ATOM 7597 N N . ILE B 1 74 ? 41.163 26.885 66.786 1.00 58.55 74 ILE C N 1
ATOM 7598 C CA . ILE B 1 74 ? 39.705 27.043 66.775 1.00 60.81 74 ILE C CA 1
ATOM 7599 C C . ILE B 1 74 ? 39.147 27.789 65.565 1.00 60.39 74 ILE C C 1
ATOM 7600 O O . ILE B 1 74 ? 39.382 28.985 65.406 1.00 61.84 74 ILE C O 1
ATOM 7605 N N . PRO B 1 75 ? 38.380 27.088 64.718 1.00 63.12 75 PRO C N 1
ATOM 7606 C CA . PRO B 1 75 ? 37.726 27.690 63.543 1.00 60.60 75 PRO C CA 1
ATOM 7607 C C . PRO B 1 75 ? 36.675 28.718 63.903 1.00 48.11 75 PRO C C 1
ATOM 7608 O O . PRO B 1 75 ? 35.839 28.469 64.749 1.00 47.67 75 PRO C O 1
ATOM 7612 N N . LEU B 1 76 ? 36.709 29.857 63.231 1.00 54.90 76 LEU C N 1
ATOM 7613 C CA . LEU B 1 76 ? 35.726 30.900 63.451 1.00 52.96 76 LEU C CA 1
ATOM 7614 C C . LEU B 1 76 ? 34.871 31.089 62.206 1.00 51.02 76 LEU C C 1
ATOM 7615 O O . LEU B 1 76 ? 33.661 31.365 62.292 1.00 46.16 76 LEU C O 1
ATOM 7620 N N . HIS B 1 77 ? 35.510 30.943 61.044 1.00 50.65 77 HIS C N 1
ATOM 7621 C CA . HIS B 1 77 ? 34.854 31.246 59.763 1.00 53.96 77 HIS C CA 1
ATOM 7622 C C . HIS B 1 77 ? 35.384 30.425 58.562 1.00 47.59 77 HIS C C 1
ATOM 7623 O O . HIS B 1 77 ? 36.600 30.301 58.353 1.00 43.41 77 HIS C O 1
ATOM 7630 N N . TYR B 1 78 ? 34.448 29.857 57.801 1.00 44.79 78 TYR C N 1
ATOM 7631 C CA . TYR B 1 78 ? 34.754 29.141 56.552 1.00 47.59 78 TYR C CA 1
ATOM 7632 C C . TYR B 1 78 ? 34.300 29.933 55.342 1.00 41.31 78 TYR C C 1
ATOM 7633 O O . TYR B 1 78 ? 33.110 30.231 55.188 1.00 39.69 78 TYR C O 1
ATOM 7642 N N . ASP B 1 79 ? 35.243 30.279 54.480 1.00 44.45 79 ASP C N 1
ATOM 7643 C CA . ASP B 1 79 ? 34.895 30.723 53.133 1.00 44.60 79 ASP C CA 1
ATOM 7644 C C . ASP B 1 79 ? 34.911 29.501 52.211 1.00 40.35 79 ASP C C 1
ATOM 7645 O O . ASP B 1 79 ? 35.978 28.921 51.978 1.00 38.69 79 ASP C O 1
ATOM 7650 N N . LEU B 1 80 ? 33.751 29.081 51.713 1.00 29.43 80 LEU C N 1
ATOM 7651 C CA . LEU B 1 80 ? 33.744 27.867 50.901 1.00 35.91 80 LEU C CA 1
ATOM 7652 C C . LEU B 1 80 ? 33.276 28.061 49.452 1.00 38.89 80 LEU C C 1
ATOM 7653 O O . LEU B 1 80 ? 32.175 28.575 49.207 1.00 33.36 80 LEU C O 1
ATOM 7658 N N . PHE B 1 81 ? 34.097 27.616 48.498 1.00 30.68 81 PHE C N 1
ATOM 7659 C CA . PHE B 1 81 ? 33.703 27.672 47.092 1.00 37.01 81 PHE C CA 1
ATOM 7660 C C . PHE B 1 81 ? 33.623 26.275 46.461 1.00 38.96 81 PHE C C 1
ATOM 7661 O O . PHE B 1 81 ? 34.608 25.529 46.439 1.00 33.38 81 PHE C O 1
ATOM 7669 N N . VAL B 1 82 ? 32.450 25.933 45.932 1.00 35.95 82 VAL C N 1
ATOM 7670 C CA . VAL B 1 82 ? 32.254 24.621 45.337 1.00 38.97 82 VAL C CA 1
ATOM 7671 C C . VAL B 1 82 ? 31.946 24.742 43.845 1.00 39.55 82 VAL C C 1
ATOM 7672 O O . VAL B 1 82 ? 31.051 25.490 43.443 1.00 35.18 82 VAL C O 1
ATOM 7676 N N . HIS B 1 83 ? 32.693 23.996 43.035 1.00 36.04 83 HIS C N 1
ATOM 7677 C CA . HIS B 1 83 ? 32.472 23.976 41.597 1.00 37.68 83 HIS C CA 1
ATOM 7678 C C . HIS B 1 83 ? 32.207 22.549 41.134 1.00 40.87 83 HIS C C 1
ATOM 7679 O O . HIS B 1 83 ? 33.122 21.836 40.688 1.00 38.51 83 HIS C O 1
ATOM 7686 N N . PRO B 1 84 ? 30.952 22.115 41.271 1.00 35.72 84 PRO C N 1
ATOM 7687 C CA . PRO B 1 84 ? 30.541 20.789 40.814 1.00 37.33 84 PRO C CA 1
ATOM 7688 C C . PRO B 1 84 ? 30.266 20.762 39.307 1.00 37.74 84 PRO C C 1
ATOM 7689 O O . PRO B 1 84 ? 29.770 21.733 38.726 1.00 33.02 84 PRO C O 1
ATOM 7693 N N . ASN B 1 85 ? 30.590 19.639 38.683 1.00 34.31 85 ASN C N 1
ATOM 7694 C CA . ASN B 1 85 ? 30.149 19.407 37.321 1.00 32.83 85 ASN C CA 1
ATOM 7695 C C . ASN B 1 85 ? 29.289 18.139 37.227 1.00 28.16 85 ASN C C 1
ATOM 7696 O O . ASN B 1 85 ? 29.751 17.041 37.502 1.00 33.72 85 ASN C O 1
ATOM 7701 N N . LEU B 1 86 ? 28.040 18.295 36.823 1.00 26.10 86 LEU C N 1
ATOM 7702 C CA . LEU B 1 86 ? 27.123 17.167 36.815 1.00 34.04 86 LEU C CA 1
ATOM 7703 C C . LEU B 1 86 ? 27.178 16.437 35.484 1.00 42.76 86 LEU C C 1
ATOM 7704 O O . LEU B 1 86 ? 26.424 15.489 35.281 1.00 47.06 86 LEU C O 1
ATOM 7709 N N . THR B 1 87 ? 28.053 16.862 34.571 1.00 39.58 87 THR C N 1
ATOM 7710 C CA . THR B 1 87 ? 28.274 16.077 33.356 1.00 33.61 87 THR C CA 1
ATOM 7711 C C . THR B 1 87 ? 29.443 15.112 33.591 1.00 37.96 87 THR C C 1
ATOM 7712 O O . THR B 1 87 ? 29.291 13.910 33.417 1.00 39.77 87 THR C O 1
ATOM 7716 N N . SER B 1 88 ? 30.599 15.622 34.012 1.00 35.08 88 SER C N 1
ATOM 7717 C CA . SER B 1 88 ? 31.715 14.742 34.333 1.00 33.74 88 SER C CA 1
ATOM 7718 C C . SER B 1 88 ? 31.634 14.176 35.766 1.00 34.71 88 SER C C 1
ATOM 7719 O O . SER B 1 88 ? 32.560 13.514 36.232 1.00 32.74 88 SER C O 1
ATOM 7722 N N . LEU B 1 89 ? 30.534 14.454 36.461 1.00 36.50 89 LEU C N 1
ATOM 7723 C CA . LEU B 1 89 ? 30.293 13.895 37.797 1.00 41.78 89 LEU C CA 1
ATOM 7724 C C . LEU B 1 89 ? 31.410 14.073 38.851 1.00 36.66 89 LEU C C 1
ATOM 7725 O O . LEU B 1 89 ? 31.645 13.185 39.665 1.00 35.73 89 LEU C O 1
ATOM 7730 N N . ASP B 1 90 ? 32.080 15.217 38.851 1.00 36.38 90 ASP C N 1
ATOM 7731 C CA . ASP B 1 90 ? 33.087 15.505 39.879 1.00 37.07 90 ASP C CA 1
ATOM 7732 C C . ASP B 1 90 ? 32.989 16.961 40.339 1.00 35.43 90 ASP C C 1
ATOM 7733 O O . ASP B 1 90 ? 32.089 17.710 39.930 1.00 32.95 90 ASP C O 1
ATOM 7738 N N . PHE B 1 91 ? 33.915 17.385 41.179 1.00 31.36 91 PHE C N 1
ATOM 7739 C CA . PHE B 1 91 ? 33.885 18.777 41.573 1.00 31.71 91 PHE C CA 1
ATOM 7740 C C . PHE B 1 91 ? 35.268 19.245 41.920 1.00 33.38 91 PHE C C 1
ATOM 7741 O O . PHE B 1 91 ? 36.149 18.438 42.230 1.00 32.34 91 PHE C O 1
ATOM 7749 N N . VAL B 1 92 ? 35.452 20.556 41.846 1.00 31.77 92 VAL C N 1
ATOM 7750 C CA . VAL B 1 92 ? 36.636 21.197 42.389 1.00 34.49 92 VAL C CA 1
ATOM 7751 C C . VAL B 1 92 ? 36.138 22.255 43.357 1.00 31.93 92 VAL C C 1
ATOM 7752 O O . VAL B 1 92 ? 35.025 22.794 43.222 1.00 30.76 92 VAL C O 1
ATOM 7756 N N . ALA B 1 93 ? 36.968 22.547 44.344 1.00 34.41 93 ALA C N 1
ATOM 7757 C CA . ALA B 1 93 ? 36.565 23.437 45.420 1.00 37.11 93 ALA C CA 1
ATOM 7758 C C . ALA B 1 93 ? 37.770 24.010 46.124 1.00 38.88 93 ALA C C 1
ATOM 7759 O O . ALA B 1 93 ? 38.874 23.444 46.097 1.00 42.82 93 ALA C O 1
ATOM 7761 N N . SER B 1 94 ? 37.554 25.151 46.751 1.00 38.06 94 SER C N 1
ATOM 7762 C CA . SER B 1 94 ? 38.570 25.719 47.618 1.00 42.32 94 SER C CA 1
ATOM 7763 C C . SER B 1 94 ? 37.915 26.278 48.860 1.00 37.83 94 SER C C 1
ATOM 7764 O O . SER B 1 94 ? 36.719 26.623 48.864 1.00 36.34 94 SER C O 1
ATOM 7767 N N . GLU B 1 95 ? 38.697 26.366 49.923 1.00 41.13 95 GLU C N 1
ATOM 7768 C CA . GLU B 1 95 ? 38.196 26.999 51.138 1.00 41.28 95 GLU C CA 1
ATOM 7769 C C . GLU B 1 95 ? 39.273 27.862 51.774 1.00 37.93 95 GLU C C 1
ATOM 7770 O O . GLU B 1 95 ? 40.475 27.581 51.656 1.00 37.91 95 GLU C O 1
ATOM 7776 N N . LYS B 1 96 ? 38.829 28.926 52.429 1.00 42.75 96 LYS C N 1
ATOM 7777 C CA . LYS B 1 96 ? 39.681 29.665 53.356 1.00 49.45 96 LYS C CA 1
ATOM 7778 C C . LYS B 1 96 ? 39.061 29.600 54.771 1.00 43.06 96 LYS C C 1
ATOM 7779 O O . LYS B 1 96 ? 37.892 29.987 54.971 1.00 39.95 96 LYS C O 1
ATOM 7785 N N . ILE B 1 97 ? 39.816 29.075 55.737 1.00 39.65 97 ILE C N 1
ATOM 7786 C CA . ILE B 1 97 ? 39.289 28.937 57.118 1.00 57.32 97 ILE C CA 1
ATOM 7787 C C . ILE B 1 97 ? 39.908 29.927 58.120 1.00 53.92 97 ILE C C 1
ATOM 7788 O O . ILE B 1 97 ? 41.128 29.907 58.382 1.00 46.84 97 ILE C O 1
ATOM 7793 N N . GLU B 1 98 ? 39.052 30.776 58.683 1.00 51.38 98 GLU C N 1
ATOM 7794 C CA . GLU B 1 98 ? 39.473 31.698 59.728 1.00 57.21 98 GLU C CA 1
ATOM 7795 C C . GLU B 1 98 ? 39.630 31.010 61.094 1.00 53.65 98 GLU C C 1
ATOM 7796 O O . GLU B 1 98 ? 38.665 30.552 61.698 1.00 53.98 98 GLU C O 1
ATOM 7802 N N . VAL B 1 99 ? 40.862 30.968 61.572 1.00 52.94 99 VAL C N 1
ATOM 7803 C CA . VAL B 1 99 ? 41.221 30.202 62.749 1.00 59.45 99 VAL C CA 1
ATOM 7804 C C . VAL B 1 99 ? 41.879 31.057 63.857 1.00 67.88 99 VAL C C 1
ATOM 7805 O O . VAL B 1 99 ? 42.730 31.905 63.582 1.00 72.94 99 VAL C O 1
ATOM 7809 N N . LEU B 1 100 ? 41.474 30.843 65.107 1.00 71.52 100 LEU C N 1
ATOM 7810 C CA . LEU B 1 100 ? 42.161 31.450 66.247 1.00 67.52 100 LEU C CA 1
ATOM 7811 C C . LEU B 1 100 ? 43.041 30.436 66.968 1.00 69.71 100 LEU C C 1
ATOM 7812 O O . LEU B 1 100 ? 42.556 29.398 67.399 1.00 71.99 100 LEU C O 1
ATOM 7817 N N . VAL B 1 101 ? 44.328 30.734 67.113 1.00 73.81 101 VAL C N 1
ATOM 7818 C CA . VAL B 1 101 ? 45.224 29.829 67.833 1.00 76.99 101 VAL C CA 1
ATOM 7819 C C . VAL B 1 101 ? 45.316 30.211 69.310 1.00 81.07 101 VAL C C 1
ATOM 7820 O O . VAL B 1 101 ? 45.785 31.294 69.646 1.00 83.50 101 VAL C O 1
ATOM 7824 N N . SER B 1 102 ? 44.866 29.324 70.194 1.00 84.83 102 SER C N 1
ATOM 7825 C CA . SER B 1 102 ? 44.792 29.656 71.617 1.00 84.93 102 SER C CA 1
ATOM 7826 C C . SER B 1 102 ? 45.883 28.959 72.436 1.00 84.34 102 SER C C 1
ATOM 7827 O O . SER B 1 102 ? 45.755 28.811 73.648 1.00 90.20 102 SER C O 1
ATOM 7830 N N . ASN B 1 103 ? 46.953 28.558 71.757 1.00 80.61 103 ASN C N 1
ATOM 7831 C CA . ASN B 1 103 ? 48.107 27.905 72.362 1.00 80.34 103 ASN C CA 1
ATOM 7832 C C . ASN B 1 103 ? 49.094 27.588 71.254 1.00 79.34 103 ASN C C 1
ATOM 7833 O O . ASN B 1 103 ? 48.698 27.093 70.215 1.00 87.00 103 ASN C O 1
ATOM 7838 N N . ALA B 1 104 ? 50.372 27.871 71.460 1.00 79.13 104 ALA C N 1
ATOM 7839 C CA . ALA B 1 104 ? 51.364 27.710 70.394 1.00 81.88 104 ALA C CA 1
ATOM 7840 C C . ALA B 1 104 ? 51.491 26.271 69.897 1.00 81.45 104 ALA C C 1
ATOM 7841 O O . ALA B 1 104 ? 51.598 25.342 70.687 1.00 77.29 104 ALA C O 1
ATOM 7843 N N . THR B 1 105 ? 51.479 26.104 68.578 1.00 84.45 105 THR C N 1
ATOM 7844 C CA . THR B 1 105 ? 51.610 24.790 67.947 1.00 82.52 105 THR C CA 1
ATOM 7845 C C . THR B 1 105 ? 52.426 24.848 66.663 1.00 82.30 105 THR C C 1
ATOM 7846 O O . THR B 1 105 ? 52.516 25.888 66.007 1.00 79.37 105 THR C O 1
ATOM 7850 N N . GLN B 1 106 ? 53.007 23.714 66.300 1.00 81.68 106 GLN C N 1
ATOM 7851 C CA . GLN B 1 106 ? 53.689 23.597 65.023 1.00 84.03 106 GLN C CA 1
ATOM 7852 C C . GLN B 1 106 ? 52.817 22.874 64.003 1.00 81.73 106 GLN C C 1
ATOM 7853 O O . GLN B 1 106 ? 53.286 22.517 62.922 1.00 81.81 106 GLN C O 1
ATOM 7859 N N . PHE B 1 107 ? 51.552 22.654 64.342 1.00 80.23 107 PHE C N 1
ATOM 7860 C CA . PHE B 1 107 ? 50.667 21.948 63.431 1.00 77.92 107 PHE C CA 1
ATOM 7861 C C . PHE B 1 107 ? 49.183 22.190 63.696 1.00 73.00 107 PHE C C 1
ATOM 7862 O O . PHE B 1 107 ? 48.752 22.338 64.842 1.00 73.41 107 PHE C O 1
ATOM 7870 N N . ILE B 1 108 ? 48.416 22.239 62.609 1.00 70.50 108 ILE C N 1
ATOM 7871 C CA . ILE B 1 108 ? 46.962 22.232 62.687 1.00 69.30 108 ILE C CA 1
ATOM 7872 C C . ILE B 1 108 ? 46.431 20.863 62.237 1.00 64.50 108 ILE C C 1
ATOM 7873 O O . ILE B 1 108 ? 46.898 20.304 61.247 1.00 60.25 108 ILE C O 1
ATOM 7878 N N . ILE B 1 109 ? 45.481 20.312 62.989 1.00 66.18 109 ILE C N 1
ATOM 7879 C CA . ILE B 1 109 ? 44.887 19.026 62.635 1.00 63.11 109 ILE C CA 1
ATOM 7880 C C . ILE B 1 109 ? 43.413 19.228 62.315 1.00 57.45 109 ILE C C 1
ATOM 7881 O O . ILE B 1 109 ? 42.726 20.032 62.949 1.00 55.14 109 ILE C O 1
ATOM 7886 N N . LEU B 1 110 ? 42.947 18.478 61.322 1.00 52.44 110 LEU C N 1
ATOM 7887 C CA . LEU B 1 110 ? 41.653 18.686 60.690 1.00 46.93 110 LEU C CA 1
ATOM 7888 C C . LEU B 1 110 ? 41.129 17.370 60.217 1.00 44.39 110 LEU C C 1
ATOM 7889 O O . LEU B 1 110 ? 41.909 16.444 60.033 1.00 45.61 110 LEU C O 1
ATOM 7894 N N . HIS B 1 111 ? 39.835 17.300 59.934 1.00 40.69 111 HIS C N 1
ATOM 7895 C CA . HIS B 1 111 ? 39.314 16.129 59.227 1.00 43.34 111 HIS C CA 1
ATOM 7896 C C . HIS B 1 111 ? 39.331 16.313 57.700 1.00 49.82 111 HIS C C 1
ATOM 7897 O O . HIS B 1 111 ? 39.175 17.435 57.180 1.00 47.88 111 HIS C O 1
ATOM 7904 N N . SER B 1 112 ? 39.504 15.199 56.996 1.00 42.56 112 SER C N 1
ATOM 7905 C CA . SER B 1 112 ? 39.413 15.161 55.547 1.00 45.44 112 SER C CA 1
ATOM 7906 C C . SER B 1 112 ? 39.398 13.710 55.091 1.00 46.31 112 SER C C 1
ATOM 7907 O O . SER B 1 112 ? 40.160 12.891 55.609 1.00 38.87 112 SER C O 1
ATOM 7910 N N . LYS B 1 113 ? 38.530 13.398 54.131 1.00 39.53 113 LYS C N 1
ATOM 7911 C CA . LYS B 1 113 ? 38.387 12.029 53.668 1.00 42.62 113 LYS C CA 1
ATOM 7912 C C . LYS B 1 113 ? 38.037 11.993 52.181 1.00 42.28 113 LYS C C 1
ATOM 7913 O O . LYS B 1 113 ? 37.122 12.687 51.732 1.00 44.61 113 LYS C O 1
ATOM 7919 N N . ASP B 1 114 ? 38.786 11.193 51.426 1.00 40.71 114 ASP C N 1
ATOM 7920 C CA . ASP B 1 114 ? 38.563 11.026 49.993 1.00 42.48 114 ASP C CA 1
ATOM 7921 C C . ASP B 1 114 ? 38.590 12.345 49.224 1.00 44.43 114 ASP C C 1
ATOM 7922 O O . ASP B 1 114 ? 37.798 12.564 48.306 1.00 42.44 114 ASP C O 1
ATOM 7927 N N . LEU B 1 115 ? 39.499 13.225 49.620 1.00 42.49 115 LEU C N 1
ATOM 7928 C CA . LEU B 1 115 ? 39.645 14.513 48.984 1.00 42.49 115 LEU C CA 1
ATOM 7929 C C . LEU B 1 115 ? 41.077 14.636 48.550 1.00 44.72 115 LEU C C 1
ATOM 7930 O O . LEU B 1 115 ? 41.984 14.321 49.308 1.00 45.14 115 LEU C O 1
ATOM 7935 N N . GLU B 1 116 ? 41.288 15.073 47.320 1.00 50.58 116 GLU C N 1
ATOM 7936 C CA . GLU B 1 116 ? 42.640 15.329 46.875 1.00 48.76 116 GLU C CA 1
ATOM 7937 C C . GLU B 1 116 ? 42.931 16.761 47.275 1.00 44.43 116 GLU C C 1
ATOM 7938 O O . GLU B 1 116 ? 42.274 17.681 46.803 1.00 47.18 116 GLU C O 1
ATOM 7944 N N . ILE B 1 117 ? 43.863 16.948 48.201 1.00 45.92 117 ILE C N 1
ATOM 7945 C CA . ILE B 1 117 ? 44.284 18.294 48.585 1.00 50.40 117 ILE C CA 1
ATOM 7946 C C . ILE B 1 117 ? 45.467 18.718 47.743 1.00 52.46 117 ILE C C 1
ATOM 7947 O O . ILE B 1 117 ? 46.517 18.060 47.786 1.00 48.33 117 ILE C O 1
ATOM 7952 N N . THR B 1 118 ? 45.325 19.821 47.009 1.00 48.48 118 THR C N 1
ATOM 7953 C CA . THR B 1 118 ? 46.342 20.169 46.008 1.00 58.95 118 THR C CA 1
ATOM 7954 C C . THR B 1 118 ? 47.131 21.437 46.353 1.00 58.27 118 THR C C 1
ATOM 7955 O O . THR B 1 118 ? 48.302 21.569 45.996 1.00 64.34 118 THR C O 1
ATOM 7959 N N . ASN B 1 119 ? 46.499 22.353 47.066 1.00 53.50 119 ASN C N 1
ATOM 7960 C CA . ASN B 1 119 ? 47.158 23.582 47.478 1.00 61.98 119 ASN C CA 1
ATOM 7961 C C . ASN B 1 119 ? 46.724 23.863 48.903 1.00 67.35 119 ASN C C 1
ATOM 7962 O O . ASN B 1 119 ? 45.549 23.699 49.217 1.00 60.33 119 ASN C O 1
ATOM 7967 N N . ALA B 1 120 ? 47.663 24.269 49.758 1.00 67.77 120 ALA C N 1
ATOM 7968 C CA . ALA B 1 120 ? 47.366 24.549 51.162 1.00 58.58 120 ALA C CA 1
ATOM 7969 C C . ALA B 1 120 ? 48.306 25.616 51.721 1.00 60.74 120 ALA C C 1
ATOM 7970 O O . ALA B 1 120 ? 49.529 25.447 51.758 1.00 56.38 120 ALA C O 1
ATOM 7972 N N . THR B 1 121 ? 47.723 26.719 52.167 1.00 64.08 121 THR C N 1
ATOM 7973 C CA . THR B 1 121 ? 48.515 27.861 52.602 1.00 65.38 121 THR C CA 1
ATOM 7974 C C . THR B 1 121 ? 48.032 28.443 53.918 1.00 64.49 121 THR C C 1
ATOM 7975 O O . THR B 1 121 ? 46.850 28.377 54.241 1.00 62.00 121 THR C O 1
ATOM 7979 N N . LEU B 1 122 ? 48.953 29.035 54.667 1.00 73.28 122 LEU C N 1
ATOM 7980 C CA . LEU B 1 122 ? 48.582 29.803 55.846 1.00 72.47 122 LEU C CA 1
ATOM 7981 C C . LEU B 1 122 ? 48.872 31.265 55.585 1.00 74.84 122 LEU C C 1
ATOM 7982 O O . LEU B 1 122 ? 49.936 31.618 55.097 1.00 72.47 122 LEU C O 1
ATOM 7987 N N . GLN B 1 123 ? 47.906 32.107 55.903 1.00 75.10 123 GLN C N 1
ATOM 7988 C CA . GLN B 1 123 ? 48.011 33.521 55.633 1.00 76.13 123 GLN C CA 1
ATOM 7989 C C . GLN B 1 123 ? 47.603 34.232 56.908 1.00 82.20 123 GLN C C 1
ATOM 7990 O O . GLN B 1 123 ? 46.497 34.028 57.401 1.00 80.91 123 GLN C O 1
ATOM 7996 N N . SER B 1 124 ? 48.494 35.046 57.466 1.00 86.19 124 SER C N 1
ATOM 7997 C CA . SER B 1 124 ? 48.149 35.766 58.683 1.00 86.41 124 SER C CA 1
ATOM 7998 C C . SER B 1 124 ? 48.016 37.267 58.470 1.00 86.35 124 SER C C 1
ATOM 7999 O O . SER B 1 124 ? 48.711 37.869 57.647 1.00 82.86 124 SER C O 1
ATOM 8002 N N . GLU B 1 125 ? 47.109 37.848 59.246 1.00 83.81 125 GLU C N 1
ATOM 8003 C CA . GLU B 1 125 ? 46.811 39.267 59.207 1.00 83.48 125 GLU C CA 1
ATOM 8004 C C . GLU B 1 125 ? 47.217 39.901 60.550 1.00 87.40 125 GLU C C 1
ATOM 8005 O O . GLU B 1 125 ? 46.962 41.077 60.808 1.00 82.21 125 GLU C O 1
ATOM 8011 N N . GLU B 1 126 ? 47.851 39.099 61.407 1.00 90.32 126 GLU C N 1
ATOM 8012 C CA . GLU B 1 126 ? 48.344 39.565 62.702 1.00 79.29 126 GLU C CA 1
ATOM 8013 C C . GLU B 1 126 ? 49.799 39.138 62.906 1.00 79.71 126 GLU C C 1
ATOM 8014 O O . GLU B 1 126 ? 50.676 39.980 63.066 1.00 84.61 126 GLU C O 1
ATOM 8020 N N . ASP B 1 127 ? 50.066 37.838 62.904 1.00 81.79 127 ASP C N 1
ATOM 8021 C CA . ASP B 1 127 ? 51.450 37.376 62.928 1.00 82.45 127 ASP C CA 1
ATOM 8022 C C . ASP B 1 127 ? 52.027 37.596 61.550 1.00 85.21 127 ASP C C 1
ATOM 8023 O O . ASP B 1 127 ? 51.967 36.716 60.696 1.00 87.56 127 ASP C O 1
ATOM 8028 N N . SER B 1 128 ? 52.607 38.773 61.347 1.00 90.67 128 SER C N 1
ATOM 8029 C CA . SER B 1 128 ? 53.079 39.200 60.030 1.00 91.96 128 SER C CA 1
ATOM 8030 C C . SER B 1 128 ? 54.225 38.348 59.498 1.00 92.93 128 SER C C 1
ATOM 8031 O O . SER B 1 128 ? 54.841 38.689 58.487 1.00 95.44 128 SER C O 1
ATOM 8034 N N . ARG B 1 129 ? 54.513 37.249 60.187 1.00 89.08 129 ARG C N 1
ATOM 8035 C CA . ARG B 1 129 ? 55.442 36.250 59.684 1.00 92.23 129 ARG C CA 1
ATOM 8036 C C . ARG B 1 129 ? 54.745 35.385 58.618 1.00 96.85 129 ARG C C 1
ATOM 8037 O O . ARG B 1 129 ? 55.401 34.765 57.765 1.00 92.86 129 ARG C O 1
ATOM 8045 N N . TYR B 1 130 ? 53.412 35.352 58.676 1.00 93.48 130 TYR C N 1
ATOM 8046 C CA . TYR B 1 130 ? 52.599 34.677 57.660 1.00 95.90 130 TYR C CA 1
ATOM 8047 C C . TYR B 1 130 ? 51.764 35.705 56.892 1.00 95.79 130 TYR C C 1
ATOM 8048 O O . TYR B 1 130 ? 50.805 35.345 56.200 1.00 90.87 130 TYR C O 1
ATOM 8057 N N . MET B 1 131 ? 52.132 36.980 57.043 1.00 94.72 131 MET C N 1
ATOM 8058 C CA . MET B 1 131 ? 51.621 38.072 56.212 1.00 94.65 131 MET C CA 1
ATOM 8059 C C . MET B 1 131 ? 51.636 37.638 54.742 1.00 91.16 131 MET C C 1
ATOM 8060 O O . MET B 1 131 ? 52.588 36.991 54.292 1.00 86.39 131 MET C O 1
ATOM 8065 N N . LYS B 1 132 ? 50.579 37.981 54.009 1.00 86.06 132 LYS C N 1
ATOM 8066 C CA . LYS B 1 132 ? 50.324 37.408 52.684 1.00 91.64 132 LYS C CA 1
ATOM 8067 C C . LYS B 1 132 ? 51.456 37.638 51.680 1.00 92.20 132 LYS C C 1
ATOM 8068 O O . LYS B 1 132 ? 52.188 38.621 51.779 1.00 92.30 132 LYS C O 1
ATOM 8074 N N . PRO B 1 133 ? 51.591 36.740 50.687 1.00 93.66 133 PRO C N 1
ATOM 8075 C CA . PRO B 1 133 ? 50.703 35.623 50.334 1.00 90.76 133 PRO C CA 1
ATOM 8076 C C . PRO B 1 133 ? 50.936 34.316 51.097 1.00 90.81 133 PRO C C 1
ATOM 8077 O O . PRO B 1 133 ? 49.957 33.706 51.527 1.00 85.90 133 PRO C O 1
ATOM 8081 N N . GLY B 1 134 ? 52.199 33.905 51.241 1.00 94.16 134 GLY C N 1
ATOM 8082 C CA . GLY B 1 134 ? 52.578 32.602 51.771 1.00 81.75 134 GLY C CA 1
ATOM 8083 C C . GLY B 1 134 ? 52.087 32.377 53.179 1.00 81.67 134 GLY C C 1
ATOM 8084 O O . GLY B 1 134 ? 51.501 33.283 53.765 1.00 88.44 134 GLY C O 1
ATOM 8085 N N . LYS B 1 135 ? 52.365 31.204 53.750 1.00 81.05 135 LYS C N 1
ATOM 8086 C CA . LYS B 1 135 ? 53.321 30.256 53.180 1.00 82.79 135 LYS C CA 1
ATOM 8087 C C . LYS B 1 135 ? 52.747 28.855 52.929 1.00 73.57 135 LYS C C 1
ATOM 8088 O O . LYS B 1 135 ? 51.769 28.442 53.556 1.00 70.38 135 LYS C O 1
ATOM 8094 N N . GLU B 1 136 ? 53.384 28.126 52.018 1.00 64.41 136 GLU C N 1
ATOM 8095 C CA . GLU B 1 136 ? 52.985 26.762 51.688 1.00 67.02 136 GLU C CA 1
ATOM 8096 C C . GLU B 1 136 ? 53.071 25.795 52.875 1.00 74.24 136 GLU C C 1
ATOM 8097 O O . GLU B 1 136 ? 54.080 25.751 53.588 1.00 70.30 136 GLU C O 1
ATOM 8103 N N . LEU B 1 137 ? 52.019 25.000 53.060 1.00 69.80 137 LEU C N 1
ATOM 8104 C CA . LEU B 1 137 ? 51.927 24.102 54.205 1.00 64.47 137 LEU C CA 1
ATOM 8105 C C . LEU B 1 137 ? 52.074 22.639 53.832 1.00 63.54 137 LEU C C 1
ATOM 8106 O O . LEU B 1 137 ? 51.304 22.123 53.034 1.00 73.44 137 LEU C O 1
ATOM 8111 N N . LYS B 1 138 ? 53.059 21.979 54.432 1.00 64.94 138 LYS C N 1
ATOM 8112 C CA . LYS B 1 138 ? 53.228 20.533 54.329 1.00 70.73 138 LYS C CA 1
ATOM 8113 C C . LYS B 1 138 ? 51.994 19.809 54.856 1.00 67.97 138 LYS C C 1
ATOM 8114 O O . LYS B 1 138 ? 51.476 20.153 55.922 1.00 69.70 138 LYS C O 1
ATOM 8120 N N . VAL B 1 139 ? 51.512 18.816 54.115 1.00 63.54 139 VAL C N 1
ATOM 8121 C CA . VAL B 1 139 ? 50.278 18.150 54.508 1.00 65.43 139 VAL C CA 1
ATOM 8122 C C . VAL B 1 139 ? 50.422 16.647 54.652 1.00 62.66 139 VAL C C 1
ATOM 8123 O O . VAL B 1 139 ? 50.693 15.940 53.684 1.00 57.20 139 VAL C O 1
ATOM 8127 N N . LEU B 1 140 ? 50.208 16.164 55.870 1.00 62.13 140 LEU C N 1
ATOM 8128 C CA . LEU B 1 140 ? 50.225 14.734 56.133 1.00 59.75 140 LEU C CA 1
ATOM 8129 C C . LEU B 1 140 ? 48.814 14.178 56.198 1.00 56.95 140 LEU C C 1
ATOM 8130 O O . LEU B 1 140 ? 47.896 14.841 56.686 1.00 59.84 140 LEU C O 1
ATOM 8135 N N . SER B 1 141 ? 48.647 12.962 55.693 1.00 58.43 141 SER C N 1
ATOM 8136 C CA . SER B 1 141 ? 47.385 12.242 55.809 1.00 57.31 141 SER C CA 1
ATOM 8137 C C . SER B 1 141 ? 47.495 11.141 56.820 1.00 56.39 141 SER C C 1
ATOM 8138 O O . SER B 1 141 ? 48.353 10.267 56.694 1.00 55.69 141 SER C O 1
ATOM 8141 N N . TYR B 1 142 ? 46.625 11.174 57.821 1.00 57.73 142 TYR C N 1
ATOM 8142 C CA . TYR B 1 142 ? 46.419 9.980 58.621 1.00 59.58 142 TYR C CA 1
ATOM 8143 C C . TYR B 1 142 ? 44.977 9.493 58.451 1.00 55.36 142 TYR C C 1
ATOM 8144 O O . TYR B 1 142 ? 44.077 9.904 59.185 1.00 55.67 142 TYR C O 1
ATOM 8153 N N . PRO B 1 143 ? 44.757 8.617 57.466 1.00 47.62 143 PRO C N 1
ATOM 8154 C CA . PRO B 1 143 ? 43.404 8.196 57.090 1.00 51.75 143 PRO C CA 1
ATOM 8155 C C . PRO B 1 143 ? 42.743 7.242 58.095 1.00 56.45 143 PRO C C 1
ATOM 8156 O O . PRO B 1 143 ? 41.546 6.985 57.990 1.00 60.24 143 PRO C O 1
ATOM 8160 N N . ALA B 1 144 ? 43.499 6.730 59.058 1.00 57.26 144 ALA C N 1
ATOM 8161 C CA . ALA B 1 144 ? 42.908 5.881 60.092 1.00 62.42 144 ALA C CA 1
ATOM 8162 C C . ALA B 1 144 ? 42.099 6.700 61.097 1.00 58.30 144 ALA C C 1
ATOM 8163 O O . ALA B 1 144 ? 41.200 6.180 61.763 1.00 60.02 144 ALA C O 1
ATOM 8165 N N . HIS B 1 145 ? 42.426 7.978 61.219 1.00 53.12 145 HIS C N 1
ATOM 8166 C CA . HIS B 1 145 ? 41.661 8.851 62.090 1.00 57.66 145 HIS C CA 1
ATOM 8167 C C . HIS B 1 145 ? 40.853 9.809 61.240 1.00 54.37 145 HIS C C 1
ATOM 8168 O O . HIS B 1 145 ? 40.149 10.686 61.765 1.00 51.24 145 HIS C O 1
ATOM 8175 N N . GLU B 1 146 ? 40.954 9.611 59.923 1.00 54.82 146 GLU C N 1
ATOM 8176 C CA . GLU B 1 146 ? 40.362 10.511 58.930 1.00 49.78 146 GLU C CA 1
ATOM 8177 C C . GLU B 1 146 ? 40.762 11.954 59.200 1.00 48.94 146 GLU C C 1
ATOM 8178 O O . GLU B 1 146 ? 39.909 12.841 59.220 1.00 50.04 146 GLU C O 1
ATOM 8184 N N . GLN B 1 147 ? 42.063 12.169 59.407 1.00 52.91 147 GLN C N 1
ATOM 8185 C CA . GLN B 1 147 ? 42.623 13.483 59.731 1.00 49.37 147 GLN C CA 1
ATOM 8186 C C . GLN B 1 147 ? 43.801 13.873 58.848 1.00 51.29 147 GLN C C 1
ATOM 8187 O O . GLN B 1 147 ? 44.553 13.026 58.342 1.00 54.43 147 GLN C O 1
ATOM 8193 N N . ILE B 1 148 ? 43.992 15.171 58.698 1.00 51.64 148 ILE C N 1
ATOM 8194 C CA . ILE B 1 148 ? 45.194 15.659 58.039 1.00 61.82 148 ILE C CA 1
ATOM 8195 C C . ILE B 1 148 ? 46.026 16.507 58.986 1.00 63.62 148 ILE C C 1
ATOM 8196 O O . ILE B 1 148 ? 45.501 17.149 59.908 1.00 59.50 148 ILE C O 1
ATOM 8201 N N . ALA B 1 149 ? 47.331 16.494 58.750 1.00 65.03 149 ALA C N 1
ATOM 8202 C CA . ALA B 1 149 ? 48.248 17.357 59.478 1.00 67.08 149 ALA C CA 1
ATOM 8203 C C . ALA B 1 149 ? 48.757 18.450 58.551 1.00 65.80 149 ALA C C 1
ATOM 8204 O O . ALA B 1 149 ? 49.304 18.173 57.469 1.00 57.74 149 ALA C O 1
ATOM 8206 N N . LEU B 1 150 ? 48.533 19.687 58.975 1.00 64.29 150 LEU C N 1
ATOM 8207 C CA . LEU B 1 150 ? 49.071 20.865 58.310 1.00 63.03 150 LEU C CA 1
ATOM 8208 C C . LEU B 1 150 ? 50.270 21.360 59.102 1.00 64.05 150 LEU C C 1
ATOM 8209 O O . LEU B 1 150 ? 50.108 22.034 60.114 1.00 61.79 150 LEU C O 1
ATOM 8214 N N . LEU B 1 151 ? 51.467 21.004 58.659 1.00 64.96 151 LEU C N 1
ATOM 8215 C CA . LEU B 1 151 ? 52.678 21.380 59.379 1.00 71.69 151 LEU C CA 1
ATOM 8216 C C . LEU B 1 151 ? 53.104 22.802 59.029 1.00 77.09 151 LEU C C 1
ATOM 8217 O O . LEU B 1 151 ? 53.416 23.088 57.873 1.00 76.73 151 LEU C O 1
ATOM 8222 N N . VAL B 1 152 ? 53.120 23.694 60.015 1.00 77.13 152 VAL C N 1
ATOM 8223 C CA . VAL B 1 152 ? 53.516 25.076 59.765 1.00 80.18 152 VAL C CA 1
ATOM 8224 C C . VAL B 1 152 ? 55.031 25.236 59.894 1.00 86.25 152 VAL C C 1
ATOM 8225 O O . VAL B 1 152 ? 55.667 24.490 60.640 1.00 81.23 152 VAL C O 1
ATOM 8229 N N . PRO B 1 153 ? 55.613 26.198 59.145 1.00 94.52 153 PRO C N 1
ATOM 8230 C CA . PRO B 1 153 ? 57.057 26.472 59.155 1.00 93.03 153 PRO C CA 1
ATOM 8231 C C . PRO B 1 153 ? 57.561 26.963 60.507 1.00 92.24 153 PRO C C 1
ATOM 8232 O O . PRO B 1 153 ? 58.671 26.618 60.913 1.00 91.06 153 PRO C O 1
ATOM 8236 N N . GLU B 1 154 ? 56.756 27.774 61.183 1.00 90.14 154 GLU C N 1
ATOM 8237 C CA . GLU B 1 154 ? 57.125 28.299 62.490 1.00 92.11 154 GLU C CA 1
ATOM 8238 C C . GLU B 1 154 ? 55.912 28.351 63.414 1.00 92.46 154 GLU C C 1
ATOM 8239 O O . GLU B 1 154 ? 54.814 28.719 62.987 1.00 94.94 154 GLU C O 1
ATOM 8245 N N . LYS B 1 155 ? 56.128 27.985 64.676 1.00 88.53 155 LYS C N 1
ATOM 8246 C CA . LYS B 1 155 ? 55.054 27.825 65.652 1.00 87.74 155 LYS C CA 1
ATOM 8247 C C . LYS B 1 155 ? 54.094 28.993 65.651 1.00 85.36 155 LYS C C 1
ATOM 8248 O O . LYS B 1 155 ? 54.500 30.140 65.795 1.00 88.77 155 LYS C O 1
ATOM 8254 N N . LEU B 1 156 ? 52.817 28.690 65.469 1.00 88.63 156 LEU C N 1
ATOM 8255 C CA . LEU B 1 156 ? 51.803 29.727 65.447 1.00 86.96 156 LEU C CA 1
ATOM 8256 C C . LEU B 1 156 ? 51.791 30.406 66.798 1.00 82.71 156 LEU C C 1
ATOM 8257 O O . LEU B 1 156 ? 52.181 29.817 67.802 1.00 82.49 156 LEU C O 1
ATOM 8262 N N . THR B 1 157 ? 51.357 31.656 66.810 1.00 86.32 157 THR C N 1
ATOM 8263 C CA . THR B 1 157 ? 51.453 32.476 67.998 1.00 86.09 157 THR C CA 1
ATOM 8264 C C . THR B 1 157 ? 50.091 32.673 68.650 1.00 84.38 157 THR C C 1
ATOM 8265 O O . THR B 1 157 ? 49.146 33.136 68.007 1.00 79.17 157 THR C O 1
ATOM 8269 N N . PRO B 1 158 ? 49.995 32.311 69.938 1.00 85.22 158 PRO C N 1
ATOM 8270 C CA . PRO B 1 158 ? 48.768 32.363 70.738 1.00 84.19 158 PRO C CA 1
ATOM 8271 C C . PRO B 1 158 ? 47.984 33.654 70.593 1.00 77.94 158 PRO C C 1
ATOM 8272 O O . PRO B 1 158 ? 48.568 34.723 70.479 1.00 77.58 158 PRO C O 1
ATOM 8276 N N . HIS B 1 159 ? 46.663 33.506 70.553 1.00 81.72 159 HIS C N 1
ATOM 8277 C CA . HIS B 1 159 ? 45.692 34.597 70.498 1.00 78.15 159 HIS C CA 1
ATOM 8278 C C . HIS B 1 159 ? 45.716 35.313 69.145 1.00 80.88 159 HIS C C 1
ATOM 8279 O O . HIS B 1 159 ? 44.974 36.278 68.923 1.00 76.55 159 HIS C O 1
ATOM 8286 N N . LEU B 1 160 ? 46.547 34.815 68.231 1.00 76.72 160 LEU C N 1
ATOM 8287 C CA . LEU B 1 160 ? 46.609 35.376 66.889 1.00 83.05 160 LEU C CA 1
ATOM 8288 C C . LEU B 1 160 ? 45.777 34.575 65.874 1.00 87.16 160 LEU C C 1
ATOM 8289 O O . LEU B 1 160 ? 45.716 33.336 65.917 1.00 76.50 160 LEU C O 1
ATOM 8294 N N . LYS B 1 161 ? 45.138 35.310 64.965 1.00 83.49 161 LYS C N 1
ATOM 8295 C CA . LYS B 1 161 ? 44.345 34.729 63.889 1.00 76.33 161 LYS C CA 1
ATOM 8296 C C . LYS B 1 161 ? 45.187 34.352 62.661 1.00 77.34 161 LYS C C 1
ATOM 8297 O O . LYS B 1 161 ? 46.004 35.137 62.177 1.00 79.97 161 LYS C O 1
ATOM 8303 N N . TYR B 1 162 ? 44.970 33.141 62.162 1.00 66.22 162 TYR C N 1
ATOM 8304 C CA . TYR B 1 162 ? 45.583 32.697 60.923 1.00 73.39 162 TYR C CA 1
ATOM 8305 C C . TYR B 1 162 ? 44.486 32.266 59.943 1.00 67.87 162 TYR C C 1
ATOM 8306 O O . TYR B 1 162 ? 43.351 32.005 60.340 1.00 62.67 162 TYR C O 1
ATOM 8315 N N . TYR B 1 163 ? 44.816 32.197 58.662 1.00 64.98 163 TYR C N 1
ATOM 8316 C CA . TYR B 1 163 ? 43.833 31.781 57.668 1.00 65.20 163 TYR C CA 1
ATOM 8317 C C . TYR B 1 163 ? 44.340 30.555 56.951 1.00 63.10 163 TYR C C 1
ATOM 8318 O O . TYR B 1 163 ? 45.413 30.568 56.344 1.00 64.02 163 TYR C O 1
ATOM 8327 N N . VAL B 1 164 ? 43.580 29.476 57.072 1.00 60.09 164 VAL C N 1
ATOM 8328 C CA . VAL B 1 164 ? 43.911 28.242 56.378 1.00 57.46 164 VAL C CA 1
ATOM 8329 C C . VAL B 1 164 ? 43.155 28.211 55.067 1.00 53.29 164 VAL C C 1
ATOM 8330 O O . VAL B 1 164 ? 41.923 28.181 55.059 1.00 50.61 164 VAL C O 1
ATOM 8334 N N . ALA B 1 165 ? 43.894 28.252 53.966 1.00 55.75 165 ALA C N 1
ATOM 8335 C CA . ALA B 1 165 ? 43.303 28.172 52.635 1.00 54.65 165 ALA C CA 1
ATOM 8336 C C . ALA B 1 165 ? 43.721 26.884 51.943 1.00 49.26 165 ALA C C 1
ATOM 8337 O O . ALA B 1 165 ? 44.883 26.460 52.031 1.00 48.50 165 ALA C O 1
ATOM 8339 N N . MET B 1 166 ? 42.783 26.235 51.268 1.00 46.37 166 MET C N 1
ATOM 8340 C CA . MET B 1 166 ? 43.202 25.128 50.409 1.00 53.80 166 MET C CA 1
ATOM 8341 C C . MET B 1 166 ? 42.260 24.851 49.255 1.00 49.40 166 MET C C 1
ATOM 8342 O O . MET B 1 166 ? 41.081 25.216 49.294 1.00 47.66 166 MET C O 1
ATOM 8347 N N . ASP B 1 167 ? 42.832 24.219 48.229 1.00 46.70 167 ASP C N 1
ATOM 8348 C CA . ASP B 1 167 ? 42.126 23.727 47.052 1.00 43.35 167 ASP C CA 1
ATOM 8349 C C . ASP B 1 167 ? 42.004 22.224 47.142 1.00 46.11 167 ASP C C 1
ATOM 8350 O O . ASP B 1 167 ? 42.946 21.541 47.556 1.00 47.78 167 ASP C O 1
ATOM 8355 N N . PHE B 1 168 ? 40.872 21.694 46.709 1.00 38.98 168 PHE C N 1
ATOM 8356 C CA . PHE B 1 168 ? 40.670 20.257 46.766 1.00 43.78 168 PHE C CA 1
ATOM 8357 C C . PHE B 1 168 ? 39.627 19.840 45.736 1.00 42.36 168 PHE C C 1
ATOM 8358 O O . PHE B 1 168 ? 38.839 20.661 45.255 1.00 37.98 168 PHE C O 1
ATOM 8366 N N . GLN B 1 169 ? 39.623 18.558 45.414 1.00 37.51 169 GLN C N 1
ATOM 8367 C CA . GLN B 1 169 ? 38.739 18.053 44.394 1.00 41.54 169 GLN C CA 1
ATOM 8368 C C . GLN B 1 169 ? 38.436 16.575 44.639 1.00 37.09 169 GLN C C 1
ATOM 8369 O O . GLN B 1 169 ? 39.173 15.899 45.368 1.00 37.80 169 GLN C O 1
ATOM 8375 N N . ALA B 1 170 ? 37.342 16.101 44.049 1.00 29.28 170 ALA C N 1
ATOM 8376 C CA . ALA B 1 170 ? 36.965 14.690 44.104 1.00 37.46 170 ALA C CA 1
ATOM 8377 C C . ALA B 1 170 ? 35.788 14.408 43.174 1.00 36.28 170 ALA C C 1
ATOM 8378 O O . ALA B 1 170 ? 35.145 15.325 42.647 1.00 33.01 170 ALA C O 1
ATOM 8380 N N . LYS B 1 171 ? 35.537 13.124 42.948 1.00 37.33 171 LYS C N 1
ATOM 8381 C CA . LYS B 1 171 ? 34.373 12.702 42.190 1.00 35.96 171 LYS C CA 1
ATOM 8382 C C . LYS B 1 171 ? 33.189 12.886 43.082 1.00 33.88 171 LYS C C 1
ATOM 8383 O O . LYS B 1 171 ? 33.332 12.771 44.291 1.00 40.20 171 LYS C O 1
ATOM 8389 N N . LEU B 1 172 ? 32.025 13.182 42.511 1.00 33.00 172 LEU C N 1
ATOM 8390 C CA . LEU B 1 172 ? 30.810 13.137 43.290 1.00 30.85 172 LEU C CA 1
ATOM 8391 C C . LEU B 1 172 ? 30.654 11.757 43.907 1.00 40.73 172 LEU C C 1
ATOM 8392 O O . LEU B 1 172 ? 31.086 10.752 43.335 1.00 43.89 172 LEU C O 1
ATOM 8397 N N . GLY B 1 173 ? 30.061 11.724 45.095 1.00 42.39 173 GLY C N 1
ATOM 8398 C CA . GLY B 1 173 ? 29.887 10.500 45.838 1.00 33.45 173 GLY C CA 1
ATOM 8399 C C . GLY B 1 173 ? 29.100 9.427 45.104 1.00 42.62 173 GLY C C 1
ATOM 8400 O O . GLY B 1 173 ? 28.153 9.708 44.373 1.00 35.01 173 GLY C O 1
ATOM 8401 N N . ASP B 1 174 ? 29.518 8.186 45.342 1.00 53.60 174 ASP C N 1
ATOM 8402 C CA . ASP B 1 174 ? 28.924 6.978 44.790 1.00 50.93 174 ASP C CA 1
ATOM 8403 C C . ASP B 1 174 ? 27.665 6.542 45.516 1.00 49.62 174 ASP C C 1
ATOM 8404 O O . ASP B 1 174 ? 26.835 5.847 44.950 1.00 49.88 174 ASP C O 1
ATOM 8409 N N . GLY B 1 175 ? 27.540 6.902 46.789 1.00 49.44 175 GLY C N 1
ATOM 8410 C CA . GLY B 1 175 ? 26.464 6.340 47.569 1.00 46.01 175 GLY C CA 1
ATOM 8411 C C . GLY B 1 175 ? 25.998 7.021 48.832 1.00 52.71 175 GLY C C 1
ATOM 8412 O O . GLY B 1 175 ? 26.462 6.676 49.920 1.00 57.54 175 GLY C O 1
ATOM 8413 N N . PHE B 1 176 ? 25.068 7.965 48.685 1.00 49.04 176 PHE C N 1
ATOM 8414 C CA . PHE B 1 176 ? 24.297 8.504 49.820 1.00 47.67 176 PHE C CA 1
ATOM 8415 C C . PHE B 1 176 ? 25.038 9.404 50.814 1.00 44.08 176 PHE C C 1
ATOM 8416 O O . PHE B 1 176 ? 24.473 9.783 51.835 1.00 48.00 176 PHE C O 1
ATOM 8424 N N . GLU B 1 177 ? 26.284 9.754 50.546 1.00 42.33 177 GLU C N 1
ATOM 8425 C CA . GLU B 1 177 ? 27.092 10.341 51.598 1.00 40.36 177 GLU C CA 1
ATOM 8426 C C . GLU B 1 177 ? 28.015 11.418 51.096 1.00 36.98 177 GLU C C 1
ATOM 8427 O O . GLU B 1 177 ? 28.601 11.260 50.037 1.00 32.45 177 GLU C O 1
ATOM 8433 N N . GLY B 1 178 ? 28.201 12.473 51.894 1.00 34.35 178 GLY C N 1
ATOM 8434 C CA . GLY B 1 178 ? 29.053 13.583 51.503 1.00 37.68 178 GLY C CA 1
ATOM 8435 C C . GLY B 1 178 ? 28.370 14.369 50.394 1.00 33.68 178 GLY C C 1
ATOM 8436 O O . GLY B 1 178 ? 27.141 14.514 50.421 1.00 31.39 178 GLY C O 1
ATOM 8437 N N . PHE B 1 179 ? 29.158 14.842 49.421 1.00 32.55 179 PHE C N 1
ATOM 8438 C CA . PHE B 1 179 ? 28.631 15.473 48.194 1.00 32.95 179 PHE C CA 1
ATOM 8439 C C . PHE B 1 179 ? 28.419 14.406 47.156 1.00 28.82 179 PHE C C 1
ATOM 8440 O O . PHE B 1 179 ? 29.387 13.905 46.603 1.00 31.21 179 PHE C O 1
ATOM 8448 N N . TYR B 1 180 ? 27.170 14.035 46.902 1.00 31.84 180 TYR C N 1
ATOM 8449 C CA . TYR B 1 180 ? 26.900 12.839 46.086 1.00 36.35 180 TYR C CA 1
ATOM 8450 C C . TYR B 1 180 ? 25.831 13.059 45.025 1.00 37.01 180 TYR C C 1
ATOM 8451 O O . TYR B 1 180 ? 25.016 13.974 45.120 1.00 36.38 180 TYR C O 1
ATOM 8460 N N . LYS B 1 181 ? 25.834 12.200 44.013 1.00 37.77 181 LYS C N 1
ATOM 8461 C CA . LYS B 1 181 ? 24.929 12.368 42.887 1.00 35.51 181 LYS C CA 1
ATOM 8462 C C . LYS B 1 181 ? 23.665 11.513 43.033 1.00 35.94 181 LYS C C 1
ATOM 8463 O O . LYS B 1 181 ? 23.661 10.465 43.662 1.00 30.06 181 LYS C O 1
ATOM 8469 N N . SER B 1 182 ? 22.592 11.990 42.431 1.00 35.63 182 SER C N 1
ATOM 8470 C CA . SER B 1 182 ? 21.302 11.349 42.522 1.00 36.55 182 SER C CA 1
ATOM 8471 C C . SER B 1 182 ? 20.584 11.553 41.196 1.00 37.30 182 SER C C 1
ATOM 8472 O O . SER B 1 182 ? 20.875 12.512 40.465 1.00 37.63 182 SER C O 1
ATOM 8475 N N . THR B 1 183 ? 19.648 10.663 40.885 1.00 34.12 183 THR C N 1
ATOM 8476 C CA . THR B 1 183 ? 18.898 10.761 39.632 1.00 44.03 183 THR C CA 1
ATOM 8477 C C . THR B 1 183 ? 17.391 10.645 39.815 1.00 44.26 183 THR C C 1
ATOM 8478 O O . THR B 1 183 ? 16.928 9.976 40.723 1.00 50.60 183 THR C O 1
ATOM 8482 N N . TYR B 1 184 ? 16.629 11.283 38.936 1.00 46.22 184 TYR C N 1
ATOM 8483 C CA . TYR B 1 184 ? 15.197 11.046 38.871 1.00 48.63 184 TYR C CA 1
ATOM 8484 C C . TYR B 1 184 ? 14.705 10.848 37.443 1.00 47.95 184 TYR C C 1
ATOM 8485 O O . TYR B 1 184 ? 15.326 11.334 36.509 1.00 37.81 184 TYR C O 1
ATOM 8494 N N . ARG B 1 185 ? 13.593 10.118 37.317 1.00 52.24 185 ARG C N 1
ATOM 8495 C CA . ARG B 1 185 ? 12.850 9.938 36.074 1.00 50.20 185 ARG C CA 1
ATOM 8496 C C . ARG B 1 185 ? 11.921 11.135 35.826 1.00 51.36 185 ARG C C 1
ATOM 8497 O O . ARG B 1 185 ? 11.427 11.747 36.763 1.00 50.96 185 ARG C O 1
ATOM 8505 N N . THR B 1 186 ? 11.712 11.492 34.562 1.00 54.24 186 THR C N 1
ATOM 8506 C CA . THR B 1 186 ? 10.741 12.530 34.218 1.00 53.63 186 THR C CA 1
ATOM 8507 C C . THR B 1 186 ? 9.460 11.902 33.677 1.00 57.85 186 THR C C 1
ATOM 8508 O O . THR B 1 186 ? 9.430 10.712 33.346 1.00 55.69 186 THR C O 1
ATOM 8512 N N . LEU B 1 187 ? 8.410 12.711 33.565 1.00 58.81 187 LEU C N 1
ATOM 8513 C CA . LEU B 1 187 ? 7.147 12.244 32.990 1.00 57.63 187 LEU C CA 1
ATOM 8514 C C . LEU B 1 187 ? 7.345 11.650 31.613 1.00 55.10 187 LEU C C 1
ATOM 8515 O O . LEU B 1 187 ? 6.577 10.787 31.198 1.00 65.40 187 LEU C O 1
ATOM 8520 N N . GLY B 1 188 ? 8.383 12.099 30.909 1.00 57.29 188 GLY C N 1
ATOM 8521 C CA . GLY B 1 188 ? 8.663 11.619 29.563 1.00 50.51 188 GLY C CA 1
ATOM 8522 C C . GLY B 1 188 ? 9.582 10.409 29.525 1.00 55.27 188 GLY C C 1
ATOM 8523 O O . GLY B 1 188 ? 9.792 9.803 28.476 1.00 50.12 188 GLY C O 1
ATOM 8524 N N . GLY B 1 189 ? 10.142 10.044 30.671 1.00 54.82 189 GLY C N 1
ATOM 8525 C CA . GLY B 1 189 ? 11.088 8.951 30.686 1.00 50.30 189 GLY C CA 1
ATOM 8526 C C . GLY B 1 189 ? 12.533 9.393 30.570 1.00 45.66 189 GLY C C 1
ATOM 8527 O O . GLY B 1 189 ? 13.424 8.561 30.426 1.00 49.33 189 GLY C O 1
ATOM 8528 N N . GLU B 1 190 ? 12.778 10.697 30.639 1.00 46.62 190 GLU C N 1
ATOM 8529 C CA . GLU B 1 190 ? 14.147 11.197 30.674 1.00 45.26 190 GLU C CA 1
ATOM 8530 C C . GLU B 1 190 ? 14.688 10.998 32.072 1.00 51.17 190 GLU C C 1
ATOM 8531 O O . GLU B 1 190 ? 13.923 10.843 33.022 1.00 56.74 190 GLU C O 1
ATOM 8537 N N . THR B 1 191 ? 16.003 10.992 32.223 1.00 51.89 191 THR C N 1
ATOM 8538 C CA . THR B 1 191 ? 16.562 11.051 33.559 1.00 43.68 191 THR C CA 1
ATOM 8539 C C . THR B 1 191 ? 17.523 12.236 33.707 1.00 53.25 191 THR C C 1
ATOM 8540 O O . THR B 1 191 ? 18.372 12.470 32.834 1.00 50.11 191 THR C O 1
ATOM 8544 N N . ARG B 1 192 ? 17.374 12.988 34.805 1.00 46.45 192 ARG C N 1
ATOM 8545 C CA . ARG B 1 192 ? 18.297 14.075 35.119 1.00 42.24 192 ARG C CA 1
ATOM 8546 C C . ARG B 1 192 ? 19.119 13.785 36.377 1.00 44.37 192 ARG C C 1
ATOM 8547 O O . ARG B 1 192 ? 18.736 12.984 37.240 1.00 44.48 192 ARG C O 1
ATOM 8555 N N . ILE B 1 193 ? 20.266 14.440 36.459 1.00 39.36 193 ILE C N 1
ATOM 8556 C CA . ILE B 1 193 ? 21.171 14.259 37.570 1.00 36.07 193 ILE C CA 1
ATOM 8557 C C . ILE B 1 193 ? 21.060 15.428 38.542 1.00 35.00 193 ILE C C 1
ATOM 8558 O O . ILE B 1 193 ? 20.475 16.441 38.229 1.00 33.07 193 ILE C O 1
ATOM 8563 N N . LEU B 1 194 ? 21.572 15.219 39.747 1.00 39.80 194 LEU C N 1
ATOM 8564 C CA . LEU B 1 194 ? 21.353 16.043 40.903 1.00 34.48 194 LEU C CA 1
ATOM 8565 C C . LEU B 1 194 ? 22.614 15.950 41.731 1.00 35.88 194 LEU C C 1
ATOM 8566 O O . LEU B 1 194 ? 23.092 14.849 41.939 1.00 37.00 194 LEU C O 1
ATOM 8571 N N . ALA B 1 195 ? 23.170 17.044 42.230 1.00 35.73 195 ALA C N 1
ATOM 8572 C CA . ALA B 1 195 ? 24.248 16.877 43.206 1.00 31.48 195 ALA C CA 1
ATOM 8573 C C . ALA B 1 195 ? 23.835 17.399 44.609 1.00 39.05 195 ALA C C 1
ATOM 8574 O O . ALA B 1 195 ? 23.452 18.572 44.769 1.00 32.41 195 ALA C O 1
ATOM 8576 N N . VAL B 1 196 ? 23.906 16.503 45.610 1.00 39.80 196 VAL C N 1
ATOM 8577 C CA . VAL B 1 196 ? 23.385 16.741 46.973 1.00 30.14 196 VAL C CA 1
ATOM 8578 C C . VAL B 1 196 ? 24.367 16.429 48.090 1.00 30.34 196 VAL C C 1
ATOM 8579 O O . VAL B 1 196 ? 25.177 15.509 47.998 1.00 30.68 196 VAL C O 1
ATOM 8583 N N . THR B 1 197 ? 24.264 17.183 49.171 1.00 32.34 197 THR C N 1
ATOM 8584 C CA . THR B 1 197 ? 25.074 16.920 50.359 1.00 36.27 197 THR C CA 1
ATOM 8585 C C . THR B 1 197 ? 24.297 16.155 51.419 1.00 34.13 197 THR C C 1
ATOM 8586 O O . THR B 1 197 ? 23.072 16.245 51.492 1.00 33.35 197 THR C O 1
ATOM 8590 N N . ASP B 1 198 ? 25.022 15.412 52.246 1.00 33.42 198 ASP C N 1
ATOM 8591 C CA . ASP B 1 198 ? 24.443 14.837 53.449 1.00 33.45 198 ASP C CA 1
ATOM 8592 C C . ASP B 1 198 ? 25.571 14.455 54.401 1.00 35.79 198 ASP C C 1
ATOM 8593 O O . ASP B 1 198 ? 26.409 13.613 54.090 1.00 32.41 198 ASP C O 1
ATOM 8598 N N . PHE B 1 199 ? 25.605 15.097 55.565 1.00 39.53 199 PHE C N 1
ATOM 8599 C CA . PHE B 1 199 ? 26.837 15.122 56.329 1.00 36.64 199 PHE C CA 1
ATOM 8600 C C . PHE B 1 199 ? 26.734 14.465 57.691 1.00 33.96 199 PHE C C 1
ATOM 8601 O O . PHE B 1 199 ? 27.752 14.060 58.238 1.00 33.68 199 PHE C O 1
ATOM 8609 N N . GLU B 1 200 ? 25.533 14.371 58.242 1.00 24.01 200 GLU C N 1
ATOM 8610 C CA . GLU B 1 200 ? 25.425 13.861 59.601 1.00 38.48 200 GLU C CA 1
ATOM 8611 C C . GLU B 1 200 ? 25.688 12.350 59.643 1.00 41.01 200 GLU C C 1
ATOM 8612 O O . GLU B 1 200 ? 25.060 11.570 58.939 1.00 37.40 200 GLU C O 1
ATOM 8618 N N . PRO B 1 201 ? 26.605 11.937 60.517 1.00 42.68 201 PRO C N 1
ATOM 8619 C CA . PRO B 1 201 ? 27.231 12.833 61.486 1.00 34.66 201 PRO C CA 1
ATOM 8620 C C . PRO B 1 201 ? 28.647 13.255 61.166 1.00 30.34 201 PRO C C 1
ATOM 8621 O O . PRO B 1 201 ? 29.076 14.304 61.625 1.00 32.73 201 PRO C O 1
ATOM 8625 N N . THR B 1 202 ? 29.374 12.448 60.419 1.00 29.90 202 THR C N 1
ATOM 8626 C CA . THR B 1 202 ? 30.787 12.708 60.217 1.00 31.68 202 THR C CA 1
ATOM 8627 C C . THR B 1 202 ? 31.189 12.710 58.743 1.00 35.94 202 THR C C 1
ATOM 8628 O O . THR B 1 202 ? 32.319 12.341 58.418 1.00 34.55 202 THR C O 1
ATOM 8632 N N . GLN B 1 203 ? 30.296 13.126 57.843 1.00 33.53 203 GLN C N 1
ATOM 8633 C CA . GLN B 1 203 ? 30.683 13.138 56.422 1.00 39.36 203 GLN C CA 1
ATOM 8634 C C . GLN B 1 203 ? 30.999 14.517 55.825 1.00 37.65 203 GLN C C 1
ATOM 8635 O O . GLN B 1 203 ? 31.385 14.583 54.655 1.00 39.69 203 GLN C O 1
ATOM 8641 N N . ALA B 1 204 ? 30.864 15.602 56.592 1.00 32.48 204 ALA C N 1
ATOM 8642 C CA . ALA B 1 204 ? 31.260 16.917 56.072 1.00 35.34 204 ALA C CA 1
ATOM 8643 C C . ALA B 1 204 ? 32.668 16.840 55.520 1.00 37.51 204 ALA C C 1
ATOM 8644 O O . ALA B 1 204 ? 32.982 17.456 54.515 1.00 38.22 204 ALA C O 1
ATOM 8646 N N . ARG B 1 205 ? 33.494 16.041 56.185 1.00 35.30 205 ARG C N 1
ATOM 8647 C CA . ARG B 1 205 ? 34.891 15.885 55.841 1.00 38.16 205 ARG C CA 1
ATOM 8648 C C . ARG B 1 205 ? 35.111 15.174 54.497 1.00 42.61 205 ARG C C 1
ATOM 8649 O O . ARG B 1 205 ? 36.254 15.075 54.010 1.00 39.82 205 ARG C O 1
ATOM 8657 N N . MET B 1 206 ? 34.039 14.649 53.906 1.00 39.92 206 MET C N 1
ATOM 8658 C CA . MET B 1 206 ? 34.165 14.018 52.588 1.00 39.50 206 MET C CA 1
ATOM 8659 C C . MET B 1 206 ? 34.001 15.068 51.505 1.00 37.97 206 MET C C 1
ATOM 8660 O O . MET B 1 206 ? 34.330 14.824 50.346 1.00 42.94 206 MET C O 1
ATOM 8665 N N . ALA B 1 207 ? 33.503 16.238 51.902 1.00 34.15 207 ALA C N 1
ATOM 8666 C CA . ALA B 1 207 ? 33.158 17.298 50.971 1.00 35.78 207 ALA C CA 1
ATOM 8667 C C . ALA B 1 207 ? 34.100 18.488 51.042 1.00 37.72 207 ALA C C 1
ATOM 8668 O O . ALA B 1 207 ? 34.291 19.186 50.056 1.00 46.74 207 ALA C O 1
ATOM 8670 N N . PHE B 1 208 ? 34.660 18.747 52.208 1.00 38.61 208 PHE C N 1
ATOM 8671 C CA . PHE B 1 208 ? 35.638 19.817 52.356 1.00 40.56 208 PHE C CA 1
ATOM 8672 C C . PHE B 1 208 ? 36.333 19.603 53.662 1.00 40.97 208 PHE C C 1
ATOM 8673 O O . PHE B 1 208 ? 35.699 19.190 54.625 1.00 40.20 208 PHE C O 1
ATOM 8681 N N . PRO B 1 209 ? 37.640 19.879 53.706 1.00 44.14 209 PRO C N 1
ATOM 8682 C CA . PRO B 1 209 ? 38.349 19.702 54.975 1.00 42.22 209 PRO C CA 1
ATOM 8683 C C . PRO B 1 209 ? 37.762 20.642 56.006 1.00 42.29 209 PRO C C 1
ATOM 8684 O O . PRO B 1 209 ? 37.443 21.777 55.679 1.00 41.30 209 PRO C O 1
ATOM 8688 N N . CYS B 1 210 ? 37.557 20.152 57.220 1.00 47.89 210 CYS C N 1
ATOM 8689 C CA . CYS B 1 210 ? 36.998 20.980 58.271 1.00 39.91 210 CYS C CA 1
ATOM 8690 C C . CYS B 1 210 ? 37.328 20.370 59.613 1.00 43.63 210 CYS C C 1
ATOM 8691 O O . CYS B 1 210 ? 37.879 19.258 59.688 1.00 44.75 210 CYS C O 1
ATOM 8694 N N . PHE B 1 211 ? 37.058 21.135 60.671 1.00 46.33 211 PHE C N 1
ATOM 8695 C CA . PHE B 1 211 ? 37.090 20.622 62.037 1.00 42.61 211 PHE C CA 1
ATOM 8696 C C . PHE B 1 211 ? 35.728 19.988 62.228 1.00 40.77 211 PHE C C 1
ATOM 8697 O O . PHE B 1 211 ? 34.770 20.655 62.644 1.00 38.78 211 PHE C O 1
ATOM 8705 N N . ASP B 1 212 ? 35.642 18.710 61.863 1.00 37.52 212 ASP C N 1
ATOM 8706 C CA . ASP B 1 212 ? 34.366 18.038 61.683 1.00 38.24 212 ASP C CA 1
ATOM 8707 C C . ASP B 1 212 ? 33.916 17.378 62.988 1.00 41.93 212 ASP C C 1
ATOM 8708 O O . ASP B 1 212 ? 33.710 16.150 63.034 1.00 34.82 212 ASP C O 1
ATOM 8713 N N . GLU B 1 213 ? 33.801 18.207 64.035 1.00 41.91 213 GLU C N 1
ATOM 8714 C CA . GLU B 1 213 ? 33.212 17.854 65.341 1.00 41.12 213 GLU C CA 1
ATOM 8715 C C . GLU B 1 213 ? 32.230 18.943 65.701 1.00 42.92 213 GLU C C 1
ATOM 8716 O O . GLU B 1 213 ? 32.542 20.125 65.573 1.00 46.06 213 GLU C O 1
ATOM 8722 N N . PRO B 1 214 ? 31.026 18.557 66.125 1.00 37.62 214 PRO C N 1
ATOM 8723 C CA . PRO B 1 214 ? 29.899 19.491 66.305 1.00 36.98 214 PRO C CA 1
ATOM 8724 C C . PRO B 1 214 ? 30.212 20.703 67.198 1.00 48.66 214 PRO C C 1
ATOM 8725 O O . PRO B 1 214 ? 29.634 21.781 67.007 1.00 41.46 214 PRO C O 1
ATOM 8729 N N . LEU B 1 215 ? 31.106 20.515 68.168 1.00 50.61 215 LEU C N 1
ATOM 8730 C CA . LEU B 1 215 ? 31.549 21.592 69.046 1.00 49.31 215 LEU C CA 1
ATOM 8731 C C . LEU B 1 215 ? 32.143 22.783 68.276 1.00 53.98 215 LEU C C 1
ATOM 8732 O O . LEU B 1 215 ? 31.944 23.949 68.647 1.00 53.44 215 LEU C O 1
ATOM 8737 N N . PHE B 1 216 ? 32.875 22.489 67.207 1.00 48.65 216 PHE C N 1
ATOM 8738 C CA . PHE B 1 216 ? 33.579 23.527 66.473 1.00 44.95 216 PHE C CA 1
ATOM 8739 C C . PHE B 1 216 ? 32.683 24.315 65.528 1.00 40.64 216 PHE C C 1
ATOM 8740 O O . PHE B 1 216 ? 32.958 24.367 64.347 1.00 45.91 216 PHE C O 1
ATOM 8748 N N . LYS B 1 217 ? 31.635 24.939 66.045 1.00 39.35 217 LYS C N 1
ATOM 8749 C CA . LYS B 1 217 ? 30.802 25.825 65.236 1.00 44.42 217 LYS C CA 1
ATOM 8750 C C . LYS B 1 217 ? 31.567 26.994 64.601 1.00 47.32 217 LYS C C 1
ATOM 8751 O O . LYS B 1 217 ? 32.641 27.401 65.056 1.00 41.05 217 LYS C O 1
ATOM 8757 N N . ALA B 1 218 ? 30.981 27.523 63.535 1.00 49.07 218 ALA C N 1
ATOM 8758 C CA . ALA B 1 218 ? 31.615 28.533 62.713 1.00 47.30 218 ALA C CA 1
ATOM 8759 C C . ALA B 1 218 ? 30.580 29.150 61.805 1.00 46.65 218 ALA C C 1
ATOM 8760 O O . ALA B 1 218 ? 29.489 28.617 61.665 1.00 43.21 218 ALA C O 1
ATOM 8762 N N . ASN B 1 219 ? 30.916 30.296 61.221 1.00 49.20 219 ASN C N 1
ATOM 8763 C CA . ASN B 1 219 ? 30.109 30.876 60.162 1.00 46.45 219 ASN C CA 1
ATOM 8764 C C . ASN B 1 219 ? 30.519 30.300 58.787 1.00 43.34 219 ASN C C 1
ATOM 8765 O O . ASN B 1 219 ? 31.712 30.081 58.517 1.00 42.55 219 ASN C O 1
ATOM 8770 N N . PHE B 1 220 ? 29.553 30.101 57.897 1.00 40.32 220 PHE C N 1
ATOM 8771 C CA . PHE B 1 220 ? 29.892 29.609 56.556 1.00 45.67 220 PHE C CA 1
ATOM 8772 C C . PHE B 1 220 ? 29.445 30.545 55.433 1.00 43.39 220 PHE C C 1
ATOM 8773 O O . PHE B 1 220 ? 28.256 30.862 55.291 1.00 43.33 220 PHE C O 1
ATOM 8781 N N . SER B 1 221 ? 30.421 30.981 54.643 1.00 38.52 221 SER C N 1
ATOM 8782 C CA . SER B 1 221 ? 30.156 31.701 53.395 1.00 44.44 221 SER C CA 1
ATOM 8783 C C . SER B 1 221 ? 30.251 30.770 52.154 1.00 35.68 221 SER C C 1
ATOM 8784 O O . SER B 1 221 ? 31.339 30.309 51.798 1.00 31.42 221 SER C O 1
ATOM 8787 N N . ILE B 1 222 ? 29.112 30.487 51.527 1.00 29.74 222 ILE C N 1
ATOM 8788 C CA . ILE B 1 222 ? 29.057 29.518 50.431 1.00 40.90 222 ILE C CA 1
ATOM 8789 C C . ILE B 1 222 ? 28.891 30.135 49.025 1.00 40.38 222 ILE C C 1
ATOM 8790 O O . ILE B 1 222 ? 27.903 30.812 48.742 1.00 43.65 222 ILE C O 1
ATOM 8795 N N . LYS B 1 223 ? 29.837 29.851 48.138 1.00 40.55 223 LYS C N 1
ATOM 8796 C CA . LYS B 1 223 ? 29.652 30.110 46.700 1.00 47.61 223 LYS C CA 1
ATOM 8797 C C . LYS B 1 223 ? 29.597 28.812 45.863 1.00 43.79 223 LYS C C 1
ATOM 8798 O O . LYS B 1 223 ? 30.465 27.941 45.977 1.00 38.18 223 LYS C O 1
ATOM 8804 N N . ILE B 1 224 ? 28.559 28.695 45.040 1.00 37.97 224 ILE C N 1
ATOM 8805 C CA . ILE B 1 224 ? 28.442 27.605 44.097 1.00 42.26 224 ILE C CA 1
ATOM 8806 C C . ILE B 1 224 ? 28.506 28.084 42.628 1.00 46.31 224 ILE C C 1
ATOM 8807 O O . ILE B 1 224 ? 27.764 28.980 42.231 1.00 46.47 224 ILE C O 1
ATOM 8812 N N . ARG B 1 225 ? 29.374 27.461 41.830 1.00 45.17 225 ARG C N 1
ATOM 8813 C CA . ARG B 1 225 ? 29.425 27.687 40.387 1.00 40.18 225 ARG C CA 1
ATOM 8814 C C . ARG B 1 225 ? 28.617 26.641 39.618 1.00 43.61 225 ARG C C 1
ATOM 8815 O O . ARG B 1 225 ? 28.751 25.439 39.835 1.00 46.34 225 ARG C O 1
ATOM 8823 N N . ARG B 1 226 ? 27.778 27.090 38.703 1.00 45.37 226 ARG C N 1
ATOM 8824 C CA . ARG B 1 226 ? 26.882 26.171 38.023 1.00 41.49 226 ARG C CA 1
ATOM 8825 C C . ARG B 1 226 ? 26.600 26.587 36.580 1.00 41.26 226 ARG C C 1
ATOM 8826 O O . ARG B 1 226 ? 27.060 27.643 36.117 1.00 43.09 226 ARG C O 1
ATOM 8834 N N . GLU B 1 227 ? 25.821 25.747 35.903 1.00 36.60 227 GLU C N 1
ATOM 8835 C CA . GLU B 1 227 ? 25.347 25.977 34.543 1.00 41.04 227 GLU C CA 1
ATOM 8836 C C . GLU B 1 227 ? 23.959 26.554 34.620 1.00 42.13 227 GLU C C 1
ATOM 8837 O O . GLU B 1 227 ? 23.359 26.548 35.686 1.00 47.19 227 GLU C O 1
ATOM 8843 N N . SER B 1 228 ? 23.436 27.025 33.494 1.00 38.64 228 SER C N 1
ATOM 8844 C CA . SER B 1 228 ? 22.200 27.807 33.507 1.00 38.77 228 SER C CA 1
ATOM 8845 C C . SER B 1 228 ? 21.000 26.887 33.535 1.00 37.76 228 SER C C 1
ATOM 8846 O O . SER B 1 228 ? 19.895 27.295 33.884 1.00 44.39 228 SER C O 1
ATOM 8849 N N . ARG B 1 229 ? 21.233 25.633 33.172 1.00 33.62 229 ARG C N 1
ATOM 8850 C CA . ARG B 1 229 ? 20.201 24.608 33.217 1.00 38.52 229 ARG C CA 1
ATOM 8851 C C . ARG B 1 229 ? 19.884 24.205 34.675 1.00 43.68 229 ARG C C 1
ATOM 8852 O O . ARG B 1 229 ? 18.918 23.480 34.932 1.00 40.56 229 ARG C O 1
ATOM 8860 N N . HIS B 1 230 ? 20.703 24.672 35.617 1.00 38.23 230 HIS C N 1
ATOM 8861 C CA . HIS B 1 230 ? 20.552 24.298 37.018 1.00 40.15 230 HIS C CA 1
ATOM 8862 C C . HIS B 1 230 ? 20.220 25.504 37.904 1.00 41.25 230 HIS C C 1
ATOM 8863 O O . HIS B 1 230 ? 20.457 26.645 37.506 1.00 45.65 230 HIS C O 1
ATOM 8870 N N . ILE B 1 231 ? 19.676 25.226 39.097 1.00 39.32 231 ILE C N 1
ATOM 8871 C CA . ILE B 1 231 ? 19.755 26.116 40.270 1.00 32.96 231 ILE C CA 1
ATOM 8872 C C . ILE B 1 231 ? 20.733 25.508 41.299 1.00 36.60 231 ILE C C 1
ATOM 8873 O O . ILE B 1 231 ? 20.940 24.286 41.344 1.00 40.61 231 ILE C O 1
ATOM 8878 N N . ALA B 1 232 ? 21.352 26.362 42.097 1.00 28.58 232 ALA C N 1
ATOM 8879 C CA . ALA B 1 232 ? 22.076 25.949 43.267 1.00 36.00 232 ALA C CA 1
ATOM 8880 C C . ALA B 1 232 ? 21.278 26.404 44.492 1.00 39.59 232 ALA C C 1
ATOM 8881 O O . ALA B 1 232 ? 20.660 27.458 44.453 1.00 39.69 232 ALA C O 1
ATOM 8883 N N . LEU B 1 233 ? 21.259 25.588 45.549 1.00 41.34 233 LEU C N 1
ATOM 8884 C CA . LEU B 1 233 ? 20.620 25.934 46.827 1.00 35.02 233 LEU C CA 1
ATOM 8885 C C . LEU B 1 233 ? 21.575 25.646 47.964 1.00 40.77 233 LEU C C 1
ATOM 8886 O O . LEU B 1 233 ? 22.372 24.701 47.878 1.00 42.85 233 LEU C O 1
ATOM 8891 N N . SER B 1 234 ? 21.498 26.443 49.028 1.00 39.39 234 SER C N 1
ATOM 8892 C CA . SER B 1 234 ? 22.303 26.206 50.228 1.00 35.48 234 SER C CA 1
ATOM 8893 C C . SER B 1 234 ? 21.502 26.497 51.513 1.00 37.48 234 SER C C 1
ATOM 8894 O O . SER B 1 234 ? 20.270 26.554 51.506 1.00 38.93 234 SER C O 1
ATOM 8897 N N . ASN B 1 235 ? 22.205 26.644 52.626 1.00 42.75 235 ASN C N 1
ATOM 8898 C CA . ASN B 1 235 ? 21.562 26.923 53.906 1.00 40.69 235 ASN C CA 1
ATOM 8899 C C . ASN B 1 235 ? 20.886 28.283 53.912 1.00 47.12 235 ASN C C 1
ATOM 8900 O O . ASN B 1 235 ? 19.677 28.383 54.088 1.00 47.12 235 ASN C O 1
ATOM 8905 N N . MET B 1 236 ? 21.706 29.317 53.724 1.00 44.99 236 MET C N 1
ATOM 8906 C CA . MET B 1 236 ? 21.276 30.710 53.649 1.00 46.27 236 MET C CA 1
ATOM 8907 C C . MET B 1 236 ? 20.676 31.076 52.298 1.00 45.39 236 MET C C 1
ATOM 8908 O O . MET B 1 236 ? 20.899 30.369 51.316 1.00 52.46 236 MET C O 1
ATOM 8913 N N . PRO B 1 237 ? 19.924 32.188 52.238 1.00 45.79 237 PRO C N 1
ATOM 8914 C CA . PRO B 1 237 ? 19.434 32.759 50.965 1.00 48.74 237 PRO C CA 1
ATOM 8915 C C . PRO B 1 237 ? 20.545 33.176 49.976 1.00 42.65 237 PRO C C 1
ATOM 8916 O O . PRO B 1 237 ? 21.709 33.401 50.334 1.00 39.29 237 PRO C O 1
ATOM 8920 N N . LYS B 1 238 ? 20.173 33.272 48.708 1.00 40.84 238 LYS C N 1
ATOM 8921 C CA . LYS B 1 238 ? 21.118 33.702 47.695 1.00 46.17 238 LYS C CA 1
ATOM 8922 C C . LYS B 1 238 ? 21.184 35.213 47.692 1.00 47.81 238 LYS C C 1
ATOM 8923 O O . LYS B 1 238 ? 20.163 35.863 47.508 1.00 50.28 238 LYS C O 1
ATOM 8929 N N . VAL B 1 239 ? 22.373 35.763 47.919 1.00 50.84 239 VAL C N 1
ATOM 8930 C CA . VAL B 1 239 ? 22.609 37.201 47.773 1.00 55.79 239 VAL C CA 1
ATOM 8931 C C . VAL B 1 239 ? 22.494 37.609 46.301 1.00 61.43 239 VAL C C 1
ATOM 8932 O O . VAL B 1 239 ? 21.556 38.302 45.905 1.00 63.85 239 VAL C O 1
ATOM 8936 N N . LYS B 1 240 ? 23.444 37.149 45.491 1.00 58.26 240 LYS C N 1
ATOM 8937 C CA . LYS B 1 240 ? 23.452 37.470 44.076 1.00 59.77 240 LYS C CA 1
ATOM 8938 C C . LYS B 1 240 ? 23.908 36.320 43.189 1.00 57.42 240 LYS C C 1
ATOM 8939 O O . LYS B 1 240 ? 24.286 35.246 43.655 1.00 55.70 240 LYS C O 1
ATOM 8945 N N . THR B 1 241 ? 23.879 36.590 41.892 1.00 62.49 241 THR C N 1
ATOM 8946 C CA . THR B 1 241 ? 24.390 35.699 40.866 1.00 54.97 241 THR C CA 1
ATOM 8947 C C . THR B 1 241 ? 25.238 36.492 39.892 1.00 55.80 241 THR C C 1
ATOM 8948 O O . THR B 1 241 ? 24.721 37.372 39.210 1.00 54.57 241 THR C O 1
ATOM 8952 N N . ILE B 1 242 ? 26.530 36.204 39.831 1.00 52.69 242 ILE C N 1
ATOM 8953 C CA . ILE B 1 242 ? 27.357 36.837 38.830 1.00 51.47 242 ILE C CA 1
ATOM 8954 C C . ILE B 1 242 ? 27.438 35.943 37.607 1.00 52.82 242 ILE C C 1
ATOM 8955 O O . ILE B 1 242 ? 27.453 34.721 37.725 1.00 52.28 242 ILE C O 1
ATOM 8960 N N . GLU B 1 243 ? 27.449 36.563 36.430 1.00 56.48 243 GLU C N 1
ATOM 8961 C CA . GLU B 1 243 ? 27.625 35.848 35.174 1.00 51.91 243 GLU C CA 1
ATOM 8962 C C . GLU B 1 243 ? 29.098 35.816 34.819 1.00 52.71 243 GLU C C 1
ATOM 8963 O O . GLU B 1 243 ? 29.810 36.794 34.995 1.00 54.17 243 GLU C O 1
ATOM 8969 N N . LEU B 1 244 ? 29.561 34.677 34.335 1.00 55.09 244 LEU C N 1
ATOM 8970 C CA . LEU B 1 244 ? 30.981 34.496 34.102 1.00 56.56 244 LEU C CA 1
ATOM 8971 C C . LEU B 1 244 ? 31.266 34.476 32.610 1.00 64.39 244 LEU C C 1
ATOM 8972 O O . LEU B 1 244 ? 30.384 34.154 31.807 1.00 65.42 244 LEU C O 1
ATOM 8977 N N . GLU B 1 245 ? 32.502 34.814 32.254 1.00 67.51 245 GLU C N 1
ATOM 8978 C CA . GLU B 1 245 ? 32.883 35.020 30.863 1.00 73.21 245 GLU C CA 1
ATOM 8979 C C . GLU B 1 245 ? 32.440 33.897 29.931 1.00 71.56 245 GLU C C 1
ATOM 8980 O O . GLU B 1 245 ? 31.959 34.157 28.828 1.00 83.62 245 GLU C O 1
ATOM 8986 N N . GLY B 1 246 ? 32.575 32.656 30.373 1.00 54.78 246 GLY C N 1
ATOM 8987 C CA . GLY B 1 246 ? 32.381 31.547 29.461 1.00 60.19 246 GLY C CA 1
ATOM 8988 C C . GLY B 1 246 ? 30.968 31.010 29.423 1.00 58.07 246 GLY C C 1
ATOM 8989 O O . GLY B 1 246 ? 30.704 30.017 28.747 1.00 55.96 246 GLY C O 1
ATOM 8990 N N . GLY B 1 247 ? 30.063 31.642 30.161 1.00 53.93 247 GLY C N 1
ATOM 8991 C CA . GLY B 1 247 ? 28.686 31.182 30.201 1.00 53.80 247 GLY C CA 1
ATOM 8992 C C . GLY B 1 247 ? 28.200 30.529 31.494 1.00 51.55 247 GLY C C 1
ATOM 8993 O O . GLY B 1 247 ? 26.999 30.296 31.654 1.00 47.42 247 GLY C O 1
ATOM 8994 N N . LEU B 1 248 ? 29.112 30.214 32.408 1.00 41.37 248 LEU C N 1
ATOM 8995 C CA . LEU B 1 248 ? 28.706 29.645 33.691 1.00 48.90 248 LEU C CA 1
ATOM 8996 C C . LEU B 1 248 ? 28.165 30.742 34.619 1.00 54.36 248 LEU C C 1
ATOM 8997 O O . LEU B 1 248 ? 28.340 31.946 34.355 1.00 50.12 248 LEU C O 1
ATOM 9002 N N . LEU B 1 249 ? 27.506 30.320 35.697 1.00 45.64 249 LEU C N 1
ATOM 9003 C CA . LEU B 1 249 ? 26.989 31.255 36.690 1.00 43.75 249 LEU C CA 1
ATOM 9004 C C . LEU B 1 249 ? 27.629 30.974 38.031 1.00 48.90 249 LEU C C 1
ATOM 9005 O O . LEU B 1 249 ? 28.147 29.880 38.271 1.00 53.31 249 LEU C O 1
ATOM 9010 N N . GLU B 1 250 ? 27.596 31.957 38.908 1.00 46.00 250 GLU C N 1
ATOM 9011 C CA . GLU B 1 250 ? 28.096 31.753 40.252 1.00 49.49 250 GLU C CA 1
ATOM 9012 C C . GLU B 1 250 ? 27.095 32.335 41.245 1.00 54.53 250 GLU C C 1
ATOM 9013 O O . GLU B 1 250 ? 26.893 33.545 41.286 1.00 54.21 250 GLU C O 1
ATOM 9019 N N . ASP B 1 251 ? 26.434 31.474 42.017 1.00 53.28 251 ASP C N 1
ATOM 9020 C CA . ASP B 1 251 ? 25.494 31.956 43.028 1.00 49.60 251 ASP C CA 1
ATOM 9021 C C . ASP B 1 251 ? 26.255 32.213 44.323 1.00 50.20 251 ASP C C 1
ATOM 9022 O O . ASP B 1 251 ? 27.046 31.376 44.768 1.00 47.35 251 ASP C O 1
ATOM 9027 N N . HIS B 1 252 ? 26.039 33.391 44.905 1.00 54.32 252 HIS C N 1
ATOM 9028 C CA . HIS B 1 252 ? 26.661 33.750 46.178 1.00 52.23 252 HIS C CA 1
ATOM 9029 C C . HIS B 1 252 ? 25.615 33.683 47.272 1.00 47.67 252 HIS C C 1
ATOM 9030 O O . HIS B 1 252 ? 24.480 34.135 47.097 1.00 50.20 252 HIS C O 1
ATOM 9037 N N . PHE B 1 253 ? 25.992 33.086 48.390 1.00 45.45 253 PHE C N 1
ATOM 9038 C CA . PHE B 1 253 ? 25.051 32.871 49.476 1.00 46.53 253 PHE C CA 1
ATOM 9039 C C . PHE B 1 253 ? 25.404 33.692 50.706 1.00 45.80 253 PHE C C 1
ATOM 9040 O O . PHE B 1 253 ? 26.584 33.824 51.069 1.00 39.34 253 PHE C O 1
ATOM 9048 N N . GLU B 1 254 ? 24.367 34.262 51.319 1.00 43.87 254 GLU C N 1
ATOM 9049 C CA . GLU B 1 254 ? 24.469 34.942 52.618 1.00 50.59 254 GLU C CA 1
ATOM 9050 C C . GLU B 1 254 ? 25.270 34.114 53.632 1.00 48.27 254 GLU C C 1
ATOM 9051 O O . GLU B 1 254 ? 25.192 32.884 53.648 1.00 47.34 254 GLU C O 1
ATOM 9057 N N . THR B 1 255 ? 26.061 34.777 54.463 1.00 46.66 255 THR C N 1
ATOM 9058 C CA . THR B 1 255 ? 26.824 34.050 55.462 1.00 48.47 255 THR C CA 1
ATOM 9059 C C . THR B 1 255 ? 25.876 33.402 56.497 1.00 54.76 255 THR C C 1
ATOM 9060 O O . THR B 1 255 ? 24.764 33.893 56.742 1.00 50.67 255 THR C O 1
ATOM 9064 N N . THR B 1 256 ? 26.285 32.260 57.047 1.00 50.55 256 THR C N 1
ATOM 9065 C CA . THR B 1 256 ? 25.478 31.606 58.069 1.00 55.27 256 THR C CA 1
ATOM 9066 C C . THR B 1 256 ? 25.733 32.144 59.467 1.00 47.35 256 THR C C 1
ATOM 9067 O O . THR B 1 256 ? 26.754 32.780 59.753 1.00 40.69 256 THR C O 1
ATOM 9071 N N . VAL B 1 257 ? 24.787 31.819 60.335 1.00 51.33 257 VAL C N 1
ATOM 9072 C CA . VAL B 1 257 ? 24.992 31.760 61.775 1.00 45.35 257 VAL C CA 1
ATOM 9073 C C . VAL B 1 257 ? 26.147 30.845 62.219 1.00 47.10 257 VAL C C 1
ATOM 9074 O O . VAL B 1 257 ? 26.726 30.098 61.413 1.00 49.70 257 VAL C O 1
ATOM 9078 N N . LYS B 1 258 ? 26.489 30.885 63.502 1.00 47.46 258 LYS C N 1
ATOM 9079 C CA . LYS B 1 258 ? 27.385 29.859 64.041 1.00 51.93 258 LYS C CA 1
ATOM 9080 C C . LYS B 1 258 ? 26.666 28.506 64.006 1.00 44.14 258 LYS C C 1
ATOM 9081 O O . LYS B 1 258 ? 25.544 28.370 64.491 1.00 47.39 258 LYS C O 1
ATOM 9087 N N . MET B 1 259 ? 27.288 27.510 63.395 1.00 48.78 259 MET C N 1
ATOM 9088 C CA . MET B 1 259 ? 26.642 26.203 63.288 1.00 49.67 259 MET C CA 1
ATOM 9089 C C . MET B 1 259 ? 27.689 25.130 63.155 1.00 43.11 259 MET C C 1
ATOM 9090 O O . MET B 1 259 ? 28.861 25.427 62.974 1.00 44.01 259 MET C O 1
ATOM 9095 N N . SER B 1 260 ? 27.256 23.881 63.254 1.00 38.36 260 SER C N 1
ATOM 9096 C CA . SER B 1 260 ? 28.167 22.758 63.159 1.00 35.30 260 SER C CA 1
ATOM 9097 C C . SER B 1 260 ? 28.343 22.383 61.681 1.00 35.95 260 SER C C 1
ATOM 9098 O O . SER B 1 260 ? 27.447 22.593 60.861 1.00 35.21 260 SER C O 1
ATOM 9101 N N . THR B 1 261 ? 29.496 21.829 61.349 1.00 30.65 261 THR C N 1
ATOM 9102 C CA . THR B 1 261 ? 29.783 21.418 59.993 1.00 29.29 261 THR C CA 1
ATOM 9103 C C . THR B 1 261 ? 28.745 20.453 59.433 1.00 36.16 261 THR C C 1
ATOM 9104 O O . THR B 1 261 ? 28.518 20.447 58.233 1.00 38.75 261 THR C O 1
ATOM 9108 N N . TYR B 1 262 ? 28.107 19.636 60.262 1.00 32.32 262 TYR C N 1
ATOM 9109 C CA . TYR B 1 262 ? 27.309 18.558 59.686 1.00 33.01 262 TYR C CA 1
ATOM 9110 C C . TYR B 1 262 ? 26.000 19.101 59.130 1.00 36.25 262 TYR C C 1
ATOM 9111 O O . TYR B 1 262 ? 25.268 18.380 58.441 1.00 34.01 262 TYR C O 1
ATOM 9120 N N . LEU B 1 263 ? 25.726 20.381 59.369 1.00 29.93 263 LEU C N 1
ATOM 9121 C CA . LEU B 1 263 ? 24.470 20.947 58.889 1.00 31.06 263 LEU C CA 1
ATOM 9122 C C . LEU B 1 263 ? 24.647 21.799 57.654 1.00 33.70 263 LEU C C 1
ATOM 9123 O O . LEU B 1 263 ? 23.655 22.312 57.096 1.00 31.86 263 LEU C O 1
ATOM 9128 N N . VAL B 1 264 ? 25.901 21.947 57.223 1.00 29.09 264 VAL C N 1
ATOM 9129 C CA . VAL B 1 264 ? 26.160 22.632 55.971 1.00 40.49 264 VAL C CA 1
ATOM 9130 C C . VAL B 1 264 ? 25.514 21.838 54.835 1.00 38.48 264 VAL C C 1
ATOM 9131 O O . VAL B 1 264 ? 25.517 20.604 54.838 1.00 35.08 264 VAL C O 1
ATOM 9135 N N . ALA B 1 265 ? 24.928 22.538 53.879 1.00 35.93 265 ALA C N 1
ATOM 9136 C CA . ALA B 1 265 ? 24.291 21.843 52.778 1.00 32.74 265 ALA C CA 1
ATOM 9137 C C . ALA B 1 265 ? 24.394 22.641 51.477 1.00 34.72 265 ALA C C 1
ATOM 9138 O O . ALA B 1 265 ? 24.484 23.859 51.505 1.00 38.03 265 ALA C O 1
ATOM 9140 N N . TYR B 1 266 ? 24.420 21.958 50.339 1.00 34.33 266 TYR C N 1
ATOM 9141 C CA . TYR B 1 266 ? 24.220 22.635 49.051 1.00 36.17 266 TYR C CA 1
ATOM 9142 C C . TYR B 1 266 ? 23.788 21.653 48.003 1.00 38.54 266 TYR C C 1
ATOM 9143 O O . TYR B 1 266 ? 24.288 20.538 47.940 1.00 37.56 266 TYR C O 1
ATOM 9152 N N . ILE B 1 267 ? 22.847 22.081 47.179 1.00 37.51 267 ILE C N 1
ATOM 9153 C CA . ILE B 1 267 ? 22.261 21.210 46.181 1.00 35.80 267 ILE C CA 1
ATOM 9154 C C . ILE B 1 267 ? 22.291 21.880 44.799 1.00 40.20 267 ILE C C 1
ATOM 9155 O O . ILE B 1 267 ? 21.949 23.056 44.656 1.00 37.52 267 ILE C O 1
ATOM 9160 N N . VAL B 1 268 ? 22.751 21.144 43.793 1.00 37.65 268 VAL C N 1
ATOM 9161 C CA . VAL B 1 268 ? 22.631 21.601 42.423 1.00 30.12 268 VAL C CA 1
ATOM 9162 C C . VAL B 1 268 ? 21.642 20.709 41.698 1.00 33.38 268 VAL C C 1
ATOM 9163 O O . VAL B 1 268 ? 21.859 19.503 41.578 1.00 39.05 268 VAL C O 1
ATOM 9167 N N . CYS B 1 269 ? 20.538 21.302 41.252 1.00 33.37 269 CYS C N 1
ATOM 9168 C CA . CYS B 1 269 ? 19.468 20.560 40.597 1.00 38.28 269 CYS C CA 1
ATOM 9169 C C . CYS B 1 269 ? 18.670 21.474 39.670 1.00 39.17 269 CYS C C 1
ATOM 9170 O O . CYS B 1 269 ? 18.987 22.652 39.540 1.00 37.50 269 CYS C O 1
ATOM 9173 N N . ASP B 1 270 ? 17.620 20.940 39.056 1.00 37.92 270 ASP C N 1
ATOM 9174 C CA . ASP B 1 270 ? 16.774 21.741 38.184 1.00 41.19 270 ASP C CA 1
ATOM 9175 C C . ASP B 1 270 ? 15.334 21.769 38.660 1.00 45.22 270 ASP C C 1
ATOM 9176 O O . ASP B 1 270 ? 14.407 21.816 37.866 1.00 54.37 270 ASP C O 1
ATOM 9181 N N . PHE B 1 271 ? 15.149 21.745 39.965 1.00 47.53 271 PHE C N 1
ATOM 9182 C CA . PHE B 1 271 ? 13.822 21.597 40.548 1.00 48.19 271 PHE C CA 1
ATOM 9183 C C . PHE B 1 271 ? 12.969 22.861 40.486 1.00 46.81 271 PHE C C 1
ATOM 9184 O O . PHE B 1 271 ? 13.493 23.970 40.471 1.00 56.88 271 PHE C O 1
ATOM 9192 N N . HIS B 1 272 ? 11.652 22.700 40.511 1.00 53.35 272 HIS C N 1
ATOM 9193 C CA . HIS B 1 272 ? 10.755 23.847 40.696 1.00 58.46 272 HIS C CA 1
ATOM 9194 C C . HIS B 1 272 ? 10.339 24.033 42.164 1.00 59.55 272 HIS C C 1
ATOM 9195 O O . HIS B 1 272 ? 10.850 23.358 43.057 1.00 56.32 272 HIS C O 1
ATOM 9202 N N . SER B 1 273 ? 9.414 24.951 42.417 1.00 58.27 273 SER C N 1
ATOM 9203 C CA . SER B 1 273 ? 8.990 25.194 43.782 1.00 54.85 273 SER C CA 1
ATOM 9204 C C . SER B 1 273 ? 7.677 25.965 43.921 1.00 66.23 273 SER C C 1
ATOM 9205 O O . SER B 1 273 ? 7.266 26.709 43.030 1.00 71.65 273 SER C O 1
ATOM 9208 N N . LEU B 1 274 ? 7.023 25.741 45.056 1.00 65.01 274 LEU C N 1
ATOM 9209 C CA . LEU B 1 274 ? 5.859 26.491 45.481 1.00 59.86 274 LEU C CA 1
ATOM 9210 C C . LEU B 1 274 ? 6.228 27.066 46.820 1.00 59.63 274 LEU C C 1
ATOM 9211 O O . LEU B 1 274 ? 6.881 26.392 47.612 1.00 61.02 274 LEU C O 1
ATOM 9216 N N . SER B 1 275 ? 5.835 28.308 47.071 1.00 59.08 275 SER C N 1
ATOM 9217 C CA . SER B 1 275 ? 6.394 29.049 48.198 1.00 61.34 275 SER C CA 1
ATOM 9218 C C . SER B 1 275 ? 5.350 29.827 49.001 1.00 64.27 275 SER C C 1
ATOM 9219 O O . SER B 1 275 ? 4.267 30.163 48.505 1.00 61.78 275 SER C O 1
ATOM 9222 N N . GLY B 1 276 ? 5.696 30.121 50.248 1.00 61.38 276 GLY C N 1
ATOM 9223 C CA . GLY B 1 276 ? 4.774 30.764 51.154 1.00 54.02 276 GLY C CA 1
ATOM 9224 C C . GLY B 1 276 ? 5.508 31.512 52.247 1.00 63.25 276 GLY C C 1
ATOM 9225 O O . GLY B 1 276 ? 6.745 31.494 52.300 1.00 63.57 276 GLY C O 1
ATOM 9226 N N . PHE B 1 277 ? 4.742 32.164 53.123 1.00 63.99 277 PHE C N 1
ATOM 9227 C CA . PHE B 1 277 ? 5.312 32.982 54.182 1.00 60.03 277 PHE C CA 1
ATOM 9228 C C . PHE B 1 277 ? 4.696 32.709 55.539 1.00 59.81 277 PHE C C 1
ATOM 9229 O O . PHE B 1 277 ? 3.505 32.423 55.660 1.00 63.70 277 PHE C O 1
ATOM 9237 N N . THR B 1 278 ? 5.524 32.802 56.566 1.00 56.25 278 THR C N 1
ATOM 9238 C CA . THR B 1 278 ? 5.009 32.814 57.917 1.00 62.54 278 THR C CA 1
ATOM 9239 C C . THR B 1 278 ? 4.862 34.275 58.361 1.00 66.81 278 THR C C 1
ATOM 9240 O O . THR B 1 278 ? 5.387 35.205 57.724 1.00 59.49 278 THR C O 1
ATOM 9244 N N . SER B 1 279 ? 4.127 34.469 59.447 1.00 64.97 279 SER C N 1
ATOM 9245 C CA . SER B 1 279 ? 3.905 35.788 60.002 1.00 64.94 279 SER C CA 1
ATOM 9246 C C . SER B 1 279 ? 5.203 36.439 60.463 1.00 64.48 279 SER C C 1
ATOM 9247 O O . SER B 1 279 ? 5.278 37.659 60.572 1.00 71.36 279 SER C O 1
ATOM 9250 N N . SER B 1 280 ? 6.222 35.632 60.738 1.00 59.07 280 SER C N 1
ATOM 9251 C CA . SER B 1 280 ? 7.498 36.166 61.210 1.00 63.48 280 SER C CA 1
ATOM 9252 C C . SER B 1 280 ? 8.359 36.638 60.044 1.00 65.07 280 SER C C 1
ATOM 9253 O O . SER B 1 280 ? 9.455 37.177 60.236 1.00 64.69 280 SER C O 1
ATOM 9256 N N . GLY B 1 281 ? 7.859 36.426 58.833 1.00 61.05 281 GLY C N 1
ATOM 9257 C CA . GLY B 1 281 ? 8.566 36.856 57.649 1.00 64.14 281 GLY C CA 1
ATOM 9258 C C . GLY B 1 281 ? 9.649 35.888 57.222 1.00 67.82 281 GLY C C 1
ATOM 9259 O O . GLY B 1 281 ? 10.707 36.318 56.750 1.00 69.52 281 GLY C O 1
ATOM 9260 N N . VAL B 1 282 ? 9.391 34.589 57.405 1.00 67.76 282 VAL C N 1
ATOM 9261 C CA . VAL B 1 282 ? 10.237 33.534 56.846 1.00 56.46 282 VAL C CA 1
ATOM 9262 C C . VAL B 1 282 ? 9.574 33.005 55.589 1.00 55.94 282 VAL C C 1
ATOM 9263 O O . VAL B 1 282 ? 8.407 32.599 55.620 1.00 52.16 282 VAL C O 1
ATOM 9267 N N . LYS B 1 283 ? 10.318 33.036 54.482 1.00 53.75 283 LYS C N 1
ATOM 9268 C CA . LYS B 1 283 ? 9.859 32.472 53.225 1.00 49.28 283 LYS C CA 1
ATOM 9269 C C . LYS B 1 283 ? 10.107 30.949 53.184 1.00 51.39 283 LYS C C 1
ATOM 9270 O O . LYS B 1 283 ? 11.246 30.484 53.332 1.00 42.94 283 LYS C O 1
ATOM 9276 N N . VAL B 1 284 ? 9.036 30.188 52.975 1.00 49.23 284 VAL C N 1
ATOM 9277 C CA . VAL B 1 284 ? 9.091 28.733 53.043 1.00 53.66 284 VAL C CA 1
ATOM 9278 C C . VAL B 1 284 ? 8.716 28.081 51.726 1.00 55.63 284 VAL C C 1
ATOM 9279 O O . VAL B 1 284 ? 7.589 28.219 51.262 1.00 58.37 284 VAL C O 1
ATOM 9283 N N . SER B 1 285 ? 9.663 27.338 51.154 1.00 55.78 285 SER C N 1
ATOM 9284 C CA . SER B 1 285 ? 9.541 26.826 49.792 1.00 48.75 285 SER C CA 1
ATOM 9285 C C . SER B 1 285 ? 9.708 25.312 49.700 1.00 48.77 285 SER C C 1
ATOM 9286 O O . SER B 1 285 ? 10.614 24.732 50.305 1.00 51.98 285 SER C O 1
ATOM 9289 N N . ILE B 1 286 ? 8.830 24.668 48.940 1.00 49.81 286 ILE C N 1
ATOM 9290 C CA . ILE B 1 286 ? 8.923 23.222 48.743 1.00 45.87 286 ILE C CA 1
ATOM 9291 C C . ILE B 1 286 ? 9.393 22.856 47.321 1.00 56.26 286 ILE C C 1
ATOM 9292 O O . ILE B 1 286 ? 8.647 22.984 46.338 1.00 53.87 286 ILE C O 1
ATOM 9297 N N . TYR B 1 287 ? 10.639 22.392 47.238 1.00 51.62 287 TYR C N 1
ATOM 9298 C CA . TYR B 1 287 ? 11.270 22.003 45.987 1.00 44.49 287 TYR C CA 1
ATOM 9299 C C . TYR B 1 287 ? 11.090 20.526 45.657 1.00 47.40 287 TYR C C 1
ATOM 9300 O O . TYR B 1 287 ? 11.128 19.659 46.533 1.00 41.59 287 TYR C O 1
ATOM 9309 N N . ALA B 1 288 ? 10.924 20.246 44.371 1.00 45.74 288 ALA C N 1
ATOM 9310 C CA . ALA B 1 288 ? 10.753 18.879 43.907 1.00 44.16 288 ALA C CA 1
ATOM 9311 C C . ALA B 1 288 ? 11.027 18.730 42.398 1.00 48.56 288 ALA C C 1
ATOM 9312 O O . ALA B 1 288 ? 11.177 19.724 41.684 1.00 50.66 288 ALA C O 1
ATOM 9314 N N . SER B 1 289 ? 11.112 17.485 41.928 1.00 49.12 289 SER C N 1
ATOM 9315 C CA . SER B 1 289 ? 10.973 17.189 40.500 1.00 49.90 289 SER C CA 1
ATOM 9316 C C . SER B 1 289 ? 9.911 18.087 39.878 1.00 57.42 289 SER C C 1
ATOM 9317 O O . SER B 1 289 ? 8.847 18.297 40.472 1.00 57.54 289 SER C O 1
ATOM 9320 N N . PRO B 1 290 ? 10.189 18.619 38.678 1.00 64.66 290 PRO C N 1
ATOM 9321 C CA . PRO B 1 290 ? 9.230 19.523 38.032 1.00 64.82 290 PRO C CA 1
ATOM 9322 C C . PRO B 1 290 ? 7.929 18.809 37.697 1.00 57.15 290 PRO C C 1
ATOM 9323 O O . PRO B 1 290 ? 6.881 19.434 37.686 1.00 59.34 290 PRO C O 1
ATOM 9327 N N . ASP B 1 291 ? 7.995 17.506 37.467 1.00 60.23 291 ASP C N 1
ATOM 9328 C CA . ASP B 1 291 ? 6.796 16.743 37.158 1.00 61.48 291 ASP C CA 1
ATOM 9329 C C . ASP B 1 291 ? 6.092 16.302 38.425 1.00 62.85 291 ASP C C 1
ATOM 9330 O O . ASP B 1 291 ? 5.138 15.529 38.366 1.00 67.53 291 ASP C O 1
ATOM 9335 N N . LYS B 1 292 ? 6.567 16.785 39.570 1.00 58.99 292 LYS C N 1
ATOM 9336 C CA . LYS B 1 292 ? 5.963 16.425 40.852 1.00 60.87 292 LYS C CA 1
ATOM 9337 C C . LYS B 1 292 ? 5.571 17.654 41.676 1.00 61.81 292 LYS C C 1
ATOM 9338 O O . LYS B 1 292 ? 5.267 17.545 42.864 1.00 63.13 292 LYS C O 1
ATOM 9344 N N . ARG B 1 293 ? 5.565 18.819 41.037 1.00 63.50 293 ARG C N 1
ATOM 9345 C CA . ARG B 1 293 ? 5.244 20.069 41.717 1.00 64.88 293 ARG C CA 1
ATOM 9346 C C . ARG B 1 293 ? 3.861 20.036 42.366 1.00 59.85 293 ARG C C 1
ATOM 9347 O O . ARG B 1 293 ? 3.655 20.617 43.424 1.00 54.94 293 ARG C O 1
ATOM 9355 N N . ASN B 1 294 ? 2.921 19.345 41.728 1.00 63.90 294 ASN C N 1
ATOM 9356 C CA . ASN B 1 294 ? 1.572 19.205 42.266 1.00 70.39 294 ASN C CA 1
ATOM 9357 C C . ASN B 1 294 ? 1.549 18.547 43.638 1.00 67.69 294 ASN C C 1
ATOM 9358 O O . ASN B 1 294 ? 0.688 18.848 44.467 1.00 65.96 294 ASN C O 1
ATOM 9363 N N . GLN B 1 295 ? 2.505 17.655 43.876 1.00 59.47 295 GLN C N 1
ATOM 9364 C CA . GLN B 1 295 ? 2.520 16.879 45.105 1.00 59.50 295 GLN C CA 1
ATOM 9365 C C . GLN B 1 295 ? 3.081 17.637 46.303 1.00 61.25 295 GLN C C 1
ATOM 9366 O O . GLN B 1 295 ? 3.177 17.067 47.392 1.00 57.88 295 GLN C O 1
ATOM 9372 N N . THR B 1 296 ? 3.442 18.907 46.119 1.00 52.08 296 THR C N 1
ATOM 9373 C CA . THR B 1 296 ? 4.155 19.633 47.161 1.00 50.94 296 THR C CA 1
ATOM 9374 C C . THR B 1 296 ? 3.250 20.505 48.022 1.00 56.91 296 THR C C 1
ATOM 9375 O O . THR B 1 296 ? 3.736 21.276 48.853 1.00 55.32 296 THR C O 1
ATOM 9379 N N . HIS B 1 297 ? 1.940 20.367 47.844 1.00 58.32 297 HIS C N 1
ATOM 9380 C CA . HIS B 1 297 ? 1.007 21.330 48.412 1.00 59.90 297 HIS C CA 1
ATOM 9381 C C . HIS B 1 297 ? 0.806 21.150 49.890 1.00 62.27 297 HIS C C 1
ATOM 9382 O O . HIS B 1 297 ? 0.870 22.125 50.659 1.00 61.99 297 HIS C O 1
ATOM 9389 N N . TYR B 1 298 ? 0.573 19.907 50.288 1.00 58.87 298 TYR C N 1
ATOM 9390 C CA . TYR B 1 298 ? 0.300 19.633 51.680 1.00 56.91 298 TYR C CA 1
ATOM 9391 C C . TYR B 1 298 ? 1.473 20.054 52.536 1.00 59.55 298 TYR C C 1
ATOM 9392 O O . TYR B 1 298 ? 1.300 20.618 53.624 1.00 57.43 298 TYR C O 1
ATOM 9401 N N . ALA B 1 299 ? 2.671 19.784 52.033 1.00 59.03 299 ALA C N 1
ATOM 9402 C CA . ALA B 1 299 ? 3.875 20.111 52.772 1.00 57.61 299 ALA C CA 1
ATOM 9403 C C . ALA B 1 299 ? 3.926 21.597 53.035 1.00 57.11 299 ALA C C 1
ATOM 9404 O O . ALA B 1 299 ? 4.190 22.009 54.156 1.00 54.03 299 ALA C O 1
ATOM 9406 N N . LEU B 1 300 ? 3.643 22.404 52.014 1.00 61.59 300 LEU C N 1
ATOM 9407 C CA . LEU B 1 300 ? 3.714 23.854 52.183 1.00 60.59 300 LEU C CA 1
ATOM 9408 C C . LEU B 1 300 ? 2.736 24.292 53.265 1.00 60.15 300 LEU C C 1
ATOM 9409 O O . LEU B 1 300 ? 3.129 24.967 54.225 1.00 59.44 300 LEU C O 1
ATOM 9414 N N . GLN B 1 301 ? 1.476 23.884 53.120 1.00 57.38 301 GLN C N 1
ATOM 9415 C CA . GLN B 1 301 ? 0.457 24.170 54.128 1.00 59.98 301 GLN C CA 1
ATOM 9416 C C . GLN B 1 301 ? 0.941 23.773 55.524 1.00 62.41 301 GLN C C 1
ATOM 9417 O O . GLN B 1 301 ? 1.114 24.634 56.400 1.00 56.23 301 GLN C O 1
ATOM 9423 N N . ALA B 1 302 ? 1.204 22.475 55.697 1.00 62.34 302 ALA C N 1
ATOM 9424 C CA . ALA B 1 302 ? 1.640 21.916 56.973 1.00 56.42 302 ALA C CA 1
ATOM 9425 C C . ALA B 1 302 ? 2.969 22.500 57.452 1.00 57.99 302 ALA C C 1
ATOM 9426 O O . ALA B 1 302 ? 3.156 22.737 58.647 1.00 61.22 302 ALA C O 1
ATOM 9428 N N . SER B 1 303 ? 3.893 22.731 56.529 1.00 57.79 303 SER C N 1
ATOM 9429 C CA . SER B 1 303 ? 5.169 23.318 56.900 1.00 56.22 303 SER C CA 1
ATOM 9430 C C . SER B 1 303 ? 4.933 24.678 57.552 1.00 59.72 303 SER C C 1
ATOM 9431 O O . SER B 1 303 ? 5.582 25.025 58.548 1.00 51.83 303 SER C O 1
ATOM 9434 N N . LEU B 1 304 ? 3.995 25.438 56.982 1.00 57.54 304 LEU C N 1
ATOM 9435 C CA . LEU B 1 304 ? 3.703 26.786 57.457 1.00 59.88 304 LEU C CA 1
ATOM 9436 C C . LEU B 1 304 ? 3.135 26.770 58.879 1.00 59.01 304 LEU C C 1
ATOM 9437 O O . LEU B 1 304 ? 3.606 27.502 59.750 1.00 58.30 304 LEU C O 1
ATOM 9442 N N . LYS B 1 305 ? 2.141 25.919 59.115 1.00 60.06 305 LYS C N 1
ATOM 9443 C CA . LYS B 1 305 ? 1.552 25.781 60.436 1.00 57.55 305 LYS C CA 1
ATOM 9444 C C . LYS B 1 305 ? 2.607 25.393 61.473 1.00 63.80 305 LYS C C 1
ATOM 9445 O O . LYS B 1 305 ? 2.771 26.062 62.502 1.00 60.25 305 LYS C O 1
ATOM 9451 N N . LEU B 1 306 ? 3.332 24.315 61.201 1.00 58.75 306 LEU C N 1
ATOM 9452 C CA . LEU B 1 306 ? 4.289 23.816 62.177 1.00 60.00 306 LEU C CA 1
ATOM 9453 C C . LEU B 1 306 ? 5.372 24.841 62.472 1.00 56.31 306 LEU C C 1
ATOM 9454 O O . LEU B 1 306 ? 5.790 24.983 63.618 1.00 58.33 306 LEU C O 1
ATOM 9459 N N . LEU B 1 307 ? 5.805 25.583 61.462 1.00 53.02 307 LEU C N 1
ATOM 9460 C CA . LEU B 1 307 ? 6.950 26.470 61.665 1.00 55.67 307 LEU C CA 1
ATOM 9461 C C . LEU B 1 307 ? 6.647 27.576 62.664 1.00 64.76 307 LEU C C 1
ATOM 9462 O O . LEU B 1 307 ? 7.434 27.814 63.589 1.00 61.71 307 LEU C O 1
ATOM 9467 N N . ASP B 1 308 ? 5.516 28.258 62.477 1.00 65.36 308 ASP C N 1
ATOM 9468 C CA . ASP B 1 308 ? 5.199 29.392 63.343 1.00 73.58 308 ASP C CA 1
ATOM 9469 C C . ASP B 1 308 ? 4.888 28.906 64.763 1.00 68.14 308 ASP C C 1
ATOM 9470 O O . ASP B 1 308 ? 5.283 29.551 65.741 1.00 63.31 308 ASP C O 1
ATOM 9475 N N . PHE B 1 309 ? 4.206 27.762 64.861 1.00 69.47 309 PHE C N 1
ATOM 9476 C CA . PHE B 1 309 ? 3.867 27.175 66.151 1.00 63.80 309 PHE C CA 1
ATOM 9477 C C . PHE B 1 309 ? 5.099 27.061 67.035 1.00 66.30 309 PHE C C 1
ATOM 9478 O O . PHE B 1 309 ? 5.046 27.348 68.227 1.00 71.46 309 PHE C O 1
ATOM 9486 N N . TYR B 1 310 ? 6.212 26.649 66.445 1.00 64.71 310 TYR C N 1
ATOM 9487 C CA . TYR B 1 310 ? 7.427 26.445 67.218 1.00 65.15 310 TYR C CA 1
ATOM 9488 C C . TYR B 1 310 ? 8.004 27.770 67.738 1.00 64.92 310 TYR C C 1
ATOM 9489 O O . TYR B 1 310 ? 8.481 27.829 68.877 1.00 65.53 310 TYR C O 1
ATOM 9498 N N . GLU B 1 311 ? 7.958 28.818 66.907 1.00 65.87 311 GLU C N 1
ATOM 9499 C CA . GLU B 1 311 ? 8.550 30.132 67.227 1.00 64.33 311 GLU C CA 1
ATOM 9500 C C . GLU B 1 311 ? 7.937 30.790 68.488 1.00 70.58 311 GLU C C 1
ATOM 9501 O O . GLU B 1 311 ? 8.654 31.347 69.338 1.00 64.81 311 GLU C O 1
ATOM 9507 N N . LYS B 1 312 ? 6.617 30.730 68.615 1.00 67.23 312 LYS C N 1
ATOM 9508 C CA . LYS B 1 312 ? 5.996 31.172 69.849 1.00 72.59 312 LYS C CA 1
ATOM 9509 C C . LYS B 1 312 ? 6.301 30.160 70.955 1.00 69.42 312 LYS C C 1
ATOM 9510 O O . LYS B 1 312 ? 6.833 30.540 72.001 1.00 65.33 312 LYS C O 1
ATOM 9516 N N . TYR B 1 313 ? 6.008 28.880 70.706 1.00 69.09 313 TYR C N 1
ATOM 9517 C CA . TYR B 1 313 ? 6.134 27.832 71.722 1.00 61.08 313 TYR C CA 1
ATOM 9518 C C . TYR B 1 313 ? 7.543 27.798 72.312 1.00 63.49 313 TYR C C 1
ATOM 9519 O O . TYR B 1 313 ? 7.717 27.548 73.502 1.00 66.71 313 TYR C O 1
ATOM 9528 N N . PHE B 1 314 ? 8.549 28.083 71.494 1.00 61.74 314 PHE C N 1
ATOM 9529 C CA . PHE B 1 314 ? 9.916 28.175 71.995 1.00 62.85 314 PHE C CA 1
ATOM 9530 C C . PHE B 1 314 ? 10.246 29.582 72.471 1.00 61.14 314 PHE C C 1
ATOM 9531 O O . PHE B 1 314 ? 11.288 29.800 73.096 1.00 59.51 314 PHE C O 1
ATOM 9539 N N . ASP B 1 315 ? 9.363 30.531 72.151 1.00 64.45 315 ASP C N 1
ATOM 9540 C CA . ASP B 1 315 ? 9.629 31.969 72.298 1.00 62.44 315 ASP C CA 1
ATOM 9541 C C . ASP B 1 315 ? 10.924 32.385 71.594 1.00 63.85 315 ASP C C 1
ATOM 9542 O O . ASP B 1 315 ? 11.570 33.361 71.986 1.00 65.48 315 ASP C O 1
ATOM 9547 N N . ILE B 1 316 ? 11.319 31.629 70.570 1.00 64.63 316 ILE C N 1
ATOM 9548 C CA . ILE B 1 316 ? 12.497 31.978 69.774 1.00 62.63 316 ILE C CA 1
ATOM 9549 C C . ILE B 1 316 ? 12.177 31.944 68.292 1.00 56.25 316 ILE C C 1
ATOM 9550 O O . ILE B 1 316 ? 11.575 30.994 67.809 1.00 57.85 316 ILE C O 1
ATOM 9555 N N . TYR B 1 317 ? 12.566 32.999 67.587 1.00 50.84 317 TYR C N 1
ATOM 9556 C CA . TYR B 1 317 ? 12.295 33.123 66.166 1.00 57.10 317 TYR C CA 1
ATOM 9557 C C . TYR B 1 317 ? 13.233 32.252 65.315 1.00 56.02 317 TYR C C 1
ATOM 9558 O O . TYR B 1 317 ? 14.432 32.189 65.588 1.00 57.43 317 TYR C O 1
ATOM 9567 N N . TYR B 1 318 ? 12.697 31.579 64.299 1.00 54.55 318 TYR C N 1
ATOM 9568 C CA . TYR B 1 318 ? 13.550 30.968 63.280 1.00 52.70 318 TYR C CA 1
ATOM 9569 C C . TYR B 1 318 ? 14.354 32.100 62.670 1.00 53.24 318 TYR C C 1
ATOM 9570 O O . TYR B 1 318 ? 13.779 32.983 62.046 1.00 59.48 318 TYR C O 1
ATOM 9579 N N . PRO B 1 319 ? 15.684 32.091 62.863 1.00 51.21 319 PRO C N 1
ATOM 9580 C CA . PRO B 1 319 ? 16.524 33.268 62.617 1.00 50.23 319 PRO C CA 1
ATOM 9581 C C . PRO B 1 319 ? 17.077 33.395 61.179 1.00 49.85 319 PRO C C 1
ATOM 9582 O O . PRO B 1 319 ? 18.110 34.027 60.982 1.00 47.65 319 PRO C O 1
ATOM 9586 N N . LEU B 1 320 ? 16.400 32.810 60.198 1.00 50.95 320 LEU C N 1
ATOM 9587 C CA . LEU B 1 320 ? 16.816 32.912 58.800 1.00 48.71 320 LEU C CA 1
ATOM 9588 C C . LEU B 1 320 ? 15.599 33.338 57.996 1.00 52.85 320 LEU C C 1
ATOM 9589 O O . LEU B 1 320 ? 14.467 33.026 58.373 1.00 53.60 320 LEU C O 1
ATOM 9594 N N . SER B 1 321 ? 15.813 34.039 56.889 1.00 56.48 321 SER C N 1
ATOM 9595 C CA . SER B 1 321 ? 14.692 34.658 56.181 1.00 54.04 321 SER C CA 1
ATOM 9596 C C . SER B 1 321 ? 13.969 33.681 55.287 1.00 49.85 321 SER C C 1
ATOM 9597 O O . SER B 1 321 ? 12.798 33.872 54.948 1.00 55.06 321 SER C O 1
ATOM 9600 N N . LYS B 1 322 ? 14.671 32.629 54.891 1.00 52.16 322 LYS C N 1
ATOM 9601 C CA . LYS B 1 322 ? 14.057 31.577 54.081 1.00 51.52 322 LYS C CA 1
ATOM 9602 C C . LYS B 1 322 ? 14.299 30.218 54.725 1.00 45.17 322 LYS C C 1
ATOM 9603 O O . LYS B 1 322 ? 15.341 29.986 55.346 1.00 38.31 322 LYS C O 1
ATOM 9609 N N . LEU B 1 323 ? 13.337 29.322 54.571 1.00 46.47 323 LEU C N 1
ATOM 9610 C CA . LEU B 1 323 ? 13.568 27.933 54.919 1.00 47.80 323 LEU C CA 1
ATOM 9611 C C . LEU B 1 323 ? 13.030 27.100 53.797 1.00 46.11 323 LEU C C 1
ATOM 9612 O O . LEU B 1 323 ? 11.838 27.191 53.498 1.00 46.36 323 LEU C O 1
ATOM 9617 N N . ASP B 1 324 ? 13.904 26.284 53.188 1.00 41.90 324 ASP C N 1
ATOM 9618 C CA . ASP B 1 324 ? 13.487 25.408 52.082 1.00 49.70 324 ASP C CA 1
ATOM 9619 C C . ASP B 1 324 ? 13.398 23.924 52.480 1.00 45.13 324 ASP C C 1
ATOM 9620 O O . ASP B 1 324 ? 14.236 23.406 53.217 1.00 43.62 324 ASP C O 1
ATOM 9625 N N . LEU B 1 325 ? 12.390 23.250 51.945 1.00 43.62 325 LEU C N 1
ATOM 9626 C CA . LEU B 1 325 ? 12.258 21.810 52.064 1.00 41.16 325 LEU C CA 1
ATOM 9627 C C . LEU B 1 325 ? 12.336 21.214 50.660 1.00 44.36 325 LEU C C 1
ATOM 9628 O O . LEU B 1 325 ? 11.596 21.648 49.773 1.00 47.05 325 LEU C O 1
ATOM 9633 N N . ILE B 1 326 ? 13.199 20.221 50.451 1.00 37.96 326 ILE C N 1
ATOM 9634 C CA . ILE B 1 326 ? 13.371 19.642 49.111 1.00 40.21 326 ILE C CA 1
ATOM 9635 C C . ILE B 1 326 ? 13.255 18.094 49.061 1.00 38.30 326 ILE C C 1
ATOM 9636 O O . ILE B 1 326 ? 13.930 17.377 49.798 1.00 40.63 326 ILE C O 1
ATOM 9641 N N . ALA B 1 327 ? 12.360 17.597 48.208 1.00 37.11 327 ALA C N 1
ATOM 9642 C CA . ALA B 1 327 ? 12.109 16.165 48.043 1.00 36.67 327 ALA C CA 1
ATOM 9643 C C . ALA B 1 327 ? 13.151 15.490 47.154 1.00 38.76 327 ALA C C 1
ATOM 9644 O O . ALA B 1 327 ? 13.209 15.767 45.973 1.00 39.76 327 ALA C O 1
ATOM 9646 N N . ILE B 1 328 ? 13.933 14.568 47.701 1.00 38.92 328 ILE C N 1
ATOM 9647 C CA . ILE B 1 328 ? 15.071 14.053 46.967 1.00 38.39 328 ILE C CA 1
ATOM 9648 C C . ILE B 1 328 ? 14.972 12.560 46.689 1.00 42.48 328 ILE C C 1
ATOM 9649 O O . ILE B 1 328 ? 14.814 11.754 47.587 1.00 47.36 328 ILE C O 1
ATOM 9654 N N . PRO B 1 329 ? 15.021 12.200 45.405 1.00 50.87 329 PRO C N 1
ATOM 9655 C CA . PRO B 1 329 ? 14.856 10.865 44.811 1.00 50.23 329 PRO C CA 1
ATOM 9656 C C . PRO B 1 329 ? 15.631 9.743 45.500 1.00 45.40 329 PRO C C 1
ATOM 9657 O O . PRO B 1 329 ? 15.035 8.769 45.950 1.00 51.51 329 PRO C O 1
ATOM 9661 N N . ASP B 1 330 ? 16.951 9.885 45.566 1.00 45.37 330 ASP C N 1
ATOM 9662 C CA . ASP B 1 330 ? 17.815 8.905 46.219 1.00 46.74 330 ASP C CA 1
ATOM 9663 C C . ASP B 1 330 ? 18.303 9.439 47.534 1.00 51.44 330 ASP C C 1
ATOM 9664 O O . ASP B 1 330 ? 19.304 10.174 47.587 1.00 47.94 330 ASP C O 1
ATOM 9669 N N . PHE B 1 331 ? 17.606 9.077 48.601 1.00 47.24 331 PHE C N 1
ATOM 9670 C CA . PHE B 1 331 ? 17.937 9.666 49.872 1.00 47.49 331 PHE C CA 1
ATOM 9671 C C . PHE B 1 331 ? 17.890 8.600 50.957 1.00 46.80 331 PHE C C 1
ATOM 9672 O O . PHE B 1 331 ? 16.850 7.997 51.198 1.00 47.32 331 PHE C O 1
ATOM 9680 N N . ALA B 1 332 ? 19.046 8.361 51.575 1.00 40.85 332 ALA C N 1
ATOM 9681 C CA . ALA B 1 332 ? 19.196 7.279 52.525 1.00 41.68 332 ALA C CA 1
ATOM 9682 C C . ALA B 1 332 ? 18.422 7.542 53.800 1.00 43.07 332 ALA C C 1
ATOM 9683 O O . ALA B 1 332 ? 17.581 6.720 54.145 1.00 48.67 332 ALA C O 1
ATOM 9685 N N . PRO B 1 333 ? 18.665 8.686 54.494 1.00 43.71 333 PRO C N 1
ATOM 9686 C CA . PRO B 1 333 ? 17.811 8.953 55.662 1.00 42.66 333 PRO C CA 1
ATOM 9687 C C . PRO B 1 333 ? 16.364 9.155 55.253 1.00 43.80 333 PRO C C 1
ATOM 9688 O O . PRO B 1 333 ? 16.090 9.315 54.071 1.00 43.24 333 PRO C O 1
ATOM 9692 N N . GLY B 1 334 ? 15.451 9.163 56.212 1.00 49.93 334 GLY C N 1
ATOM 9693 C CA . GLY B 1 334 ? 14.079 9.533 55.915 1.00 52.16 334 GLY C CA 1
ATOM 9694 C C . GLY B 1 334 ? 13.963 11.023 55.615 1.00 47.98 334 GLY C C 1
ATOM 9695 O O . GLY B 1 334 ? 13.046 11.450 54.908 1.00 45.06 334 GLY C O 1
ATOM 9696 N N . ALA B 1 335 ? 14.904 11.794 56.163 1.00 40.70 335 ALA C N 1
ATOM 9697 C CA . ALA B 1 335 ? 14.971 13.242 56.028 1.00 37.46 335 ALA C CA 1
ATOM 9698 C C . ALA B 1 335 ? 16.228 13.708 56.741 1.00 39.55 335 ALA C C 1
ATOM 9699 O O . ALA B 1 335 ? 16.863 12.905 57.419 1.00 45.00 335 ALA C O 1
ATOM 9701 N N . MET B 1 336 ? 16.601 14.974 56.587 1.00 31.60 336 MET C N 1
ATOM 9702 C CA . MET B 1 336 ? 17.775 15.515 57.283 1.00 33.88 336 MET C CA 1
ATOM 9703 C C . MET B 1 336 ? 17.606 17.013 57.476 1.00 38.47 336 MET C C 1
ATOM 9704 O O . MET B 1 336 ? 17.096 17.687 56.590 1.00 41.24 336 MET C O 1
ATOM 9709 N N . GLU B 1 337 ? 18.061 17.539 58.609 1.00 36.46 337 GLU C N 1
ATOM 9710 C CA . GLU B 1 337 ? 17.587 18.847 59.079 1.00 38.44 337 GLU C CA 1
ATOM 9711 C C . GLU B 1 337 ? 18.516 20.028 58.796 1.00 39.10 337 GLU C C 1
ATOM 9712 O O . GLU B 1 337 ? 18.541 20.981 59.564 1.00 40.96 337 GLU C O 1
ATOM 9718 N N . ASN B 1 338 ? 19.284 19.962 57.714 1.00 38.32 338 ASN C N 1
ATOM 9719 C CA . ASN B 1 338 ? 20.187 21.046 57.362 1.00 37.46 338 ASN C CA 1
ATOM 9720 C C . ASN B 1 338 ? 19.486 22.402 57.505 1.00 36.94 338 ASN C C 1
ATOM 9721 O O . ASN B 1 338 ? 18.378 22.603 57.011 1.00 36.19 338 ASN C O 1
ATOM 9726 N N . TRP B 1 339 ? 20.120 23.296 58.245 1.00 38.45 339 TRP C N 1
ATOM 9727 C CA . TRP B 1 339 ? 19.504 24.552 58.655 1.00 39.92 339 TRP C CA 1
ATOM 9728 C C . TRP B 1 339 ? 19.175 25.389 57.419 1.00 40.80 339 TRP C C 1
ATOM 9729 O O . TRP B 1 339 ? 20.086 25.856 56.740 1.00 35.95 339 TRP C O 1
ATOM 9740 N N . GLY B 1 340 ? 17.882 25.542 57.115 1.00 34.89 340 GLY C N 1
ATOM 9741 C CA . GLY B 1 340 ? 17.462 26.342 55.981 1.00 38.40 340 GLY C CA 1
ATOM 9742 C C . GLY B 1 340 ? 17.125 25.544 54.731 1.00 46.78 340 GLY C C 1
ATOM 9743 O O . GLY B 1 340 ? 16.331 25.989 53.873 1.00 39.18 340 GLY C O 1
ATOM 9744 N N . LEU B 1 341 ? 17.707 24.348 54.650 1.00 42.09 341 LEU C N 1
ATOM 9745 C CA . LEU B 1 341 ? 17.556 23.485 53.493 1.00 40.07 341 LEU C CA 1
ATOM 9746 C C . LEU B 1 341 ? 17.330 22.038 53.900 1.00 44.26 341 LEU C C 1
ATOM 9747 O O . LEU B 1 341 ? 18.293 21.275 54.069 1.00 38.59 341 LEU C O 1
ATOM 9752 N N . ILE B 1 342 ? 16.069 21.646 54.037 1.00 40.65 342 ILE C N 1
ATOM 9753 C CA . ILE B 1 342 ? 15.793 20.347 54.601 1.00 38.28 342 ILE C CA 1
ATOM 9754 C C . ILE B 1 342 ? 15.517 19.337 53.508 1.00 39.41 342 ILE C C 1
ATOM 9755 O O . ILE B 1 342 ? 14.626 19.520 52.678 1.00 40.93 342 ILE C O 1
ATOM 9760 N N . THR B 1 343 ? 16.286 18.256 53.544 1.00 34.80 343 THR C N 1
ATOM 9761 C CA . THR B 1 343 ? 16.219 17.197 52.551 1.00 39.04 343 THR C CA 1
ATOM 9762 C C . THR B 1 343 ? 15.347 16.024 53.016 1.00 39.90 343 THR C C 1
ATOM 9763 O O . THR B 1 343 ? 15.539 15.531 54.110 1.00 43.17 343 THR C O 1
ATOM 9767 N N . TYR B 1 344 ? 14.412 15.593 52.170 1.00 38.99 344 TYR C N 1
ATOM 9768 C CA . TYR B 1 344 ? 13.459 14.527 52.459 1.00 36.99 344 TYR C CA 1
ATOM 9769 C C . TYR B 1 344 ? 13.480 13.439 51.392 1.00 46.02 344 TYR C C 1
ATOM 9770 O O . TYR B 1 344 ? 13.698 13.726 50.199 1.00 40.36 344 TYR C O 1
ATOM 9779 N N . ARG B 1 345 ? 13.213 12.202 51.809 1.00 42.02 345 ARG C N 1
ATOM 9780 C CA . ARG B 1 345 ? 12.719 11.199 50.884 1.00 40.58 345 ARG C CA 1
ATOM 9781 C C . ARG B 1 345 ? 11.460 11.756 50.276 1.00 42.36 345 ARG C C 1
ATOM 9782 O O . ARG B 1 345 ? 10.778 12.565 50.894 1.00 44.77 345 ARG C O 1
ATOM 9790 N N . GLU B 1 346 ? 11.140 11.329 49.070 1.00 45.15 346 GLU C N 1
ATOM 9791 C CA . GLU B 1 346 ? 9.950 11.823 48.421 1.00 43.85 346 GLU C CA 1
ATOM 9792 C C . GLU B 1 346 ? 8.759 11.321 49.190 1.00 43.56 346 GLU C C 1
ATOM 9793 O O . GLU B 1 346 ? 7.828 12.076 49.448 1.00 48.82 346 GLU C O 1
ATOM 9799 N N . THR B 1 347 ? 8.816 10.052 49.582 1.00 37.90 347 THR C N 1
ATOM 9800 C CA . THR B 1 347 ? 7.750 9.406 50.334 1.00 39.49 347 THR C CA 1
ATOM 9801 C C . THR B 1 347 ? 7.474 10.073 51.700 1.00 48.04 347 THR C C 1
ATOM 9802 O O . THR B 1 347 ? 6.431 9.859 52.307 1.00 55.30 347 THR C O 1
ATOM 9806 N N . SER B 1 348 ? 8.440 10.821 52.200 1.00 39.66 348 SER C N 1
ATOM 9807 C CA . SER B 1 348 ? 8.267 11.494 53.464 1.00 38.00 348 SER C CA 1
ATOM 9808 C C . SER B 1 348 ? 7.988 12.992 53.337 1.00 47.38 348 SER C C 1
ATOM 9809 O O . SER B 1 348 ? 7.857 13.678 54.333 1.00 42.57 348 SER C O 1
ATOM 9812 N N . LEU B 1 349 ? 7.929 13.506 52.115 1.00 47.38 349 LEU C N 1
ATOM 9813 C CA . LEU B 1 349 ? 7.566 14.906 51.910 1.00 43.08 349 LEU C CA 1
ATOM 9814 C C . LEU B 1 349 ? 6.410 15.155 50.945 1.00 41.78 349 LEU C C 1
ATOM 9815 O O . LEU B 1 349 ? 5.715 16.147 51.050 1.00 50.19 349 LEU C O 1
ATOM 9820 N N . LEU B 1 350 ? 6.206 14.250 50.006 1.00 42.41 350 LEU C N 1
ATOM 9821 C CA . LEU B 1 350 ? 5.298 14.513 48.907 1.00 46.20 350 LEU C CA 1
ATOM 9822 C C . LEU B 1 350 ? 3.995 13.768 49.053 1.00 52.76 350 LEU C C 1
ATOM 9823 O O . LEU B 1 350 ? 3.974 12.572 49.304 1.00 56.06 350 LEU C O 1
ATOM 9828 N N . PHE B 1 351 ? 2.898 14.487 48.897 1.00 55.62 351 PHE C N 1
ATOM 9829 C CA . PHE B 1 351 ? 1.597 13.888 49.136 1.00 54.72 351 PHE C CA 1
ATOM 9830 C C . PHE B 1 351 ? 0.694 14.068 47.929 1.00 55.02 351 PHE C C 1
ATOM 9831 O O . PHE B 1 351 ? 0.405 15.180 47.528 1.00 58.92 351 PHE C O 1
ATOM 9839 N N . ASP B 1 352 ? 0.258 12.955 47.357 1.00 63.11 352 ASP C N 1
ATOM 9840 C CA . ASP B 1 352 ? -0.645 12.958 46.216 1.00 66.45 352 ASP C CA 1
ATOM 9841 C C . ASP B 1 352 ? -1.900 12.145 46.530 1.00 71.76 352 ASP C C 1
ATOM 9842 O O . ASP B 1 352 ? -1.878 10.908 46.511 1.00 68.39 352 ASP C O 1
ATOM 9847 N N . PRO B 1 353 ? -3.009 12.847 46.780 1.00 68.77 353 PRO C N 1
ATOM 9848 C CA . PRO B 1 353 ? -4.269 12.322 47.322 1.00 71.79 353 PRO C CA 1
ATOM 9849 C C . PRO B 1 353 ? -4.979 11.280 46.454 1.00 74.07 353 PRO C C 1
ATOM 9850 O O . PRO B 1 353 ? -6.141 10.978 46.714 1.00 75.75 353 PRO C O 1
ATOM 9854 N N . LYS B 1 354 ? -4.306 10.739 45.446 1.00 76.00 354 LYS C N 1
ATOM 9855 C CA . LYS B 1 354 ? -4.920 9.723 44.602 1.00 72.55 354 LYS C CA 1
ATOM 9856 C C . LYS B 1 354 ? -4.293 8.362 44.898 1.00 72.45 354 LYS C C 1
ATOM 9857 O O . LYS B 1 354 ? -4.896 7.315 44.681 1.00 76.25 354 LYS C O 1
ATOM 9863 N N . THR B 1 355 ? -3.075 8.395 45.422 1.00 74.43 355 THR C N 1
ATOM 9864 C CA . THR B 1 355 ? -2.308 7.188 45.697 1.00 71.51 355 THR C CA 1
ATOM 9865 C C . THR B 1 355 ? -1.716 7.242 47.098 1.00 77.80 355 THR C C 1
ATOM 9866 O O . THR B 1 355 ? -1.090 6.278 47.552 1.00 80.20 355 THR C O 1
ATOM 9870 N N . SER B 1 356 ? -1.898 8.379 47.768 1.00 68.66 356 SER C N 1
ATOM 9871 C CA . SER B 1 356 ? -1.439 8.544 49.140 1.00 69.50 356 SER C CA 1
ATOM 9872 C C . SER B 1 356 ? -2.611 8.423 50.128 1.00 74.94 356 SER C C 1
ATOM 9873 O O . SER B 1 356 ? -3.698 8.953 49.891 1.00 79.92 356 SER C O 1
ATOM 9876 N N . SER B 1 357 ? -2.376 7.732 51.239 1.00 68.36 357 SER C N 1
ATOM 9877 C CA . SER B 1 357 ? -3.431 7.413 52.189 1.00 66.56 357 SER C CA 1
ATOM 9878 C C . SER B 1 357 ? -3.349 8.226 53.473 1.00 67.75 357 SER C C 1
ATOM 9879 O O . SER B 1 357 ? -2.540 9.150 53.604 1.00 65.30 357 SER C O 1
ATOM 9882 N N . ALA B 1 358 ? -4.194 7.858 54.426 1.00 71.87 358 ALA C N 1
ATOM 9883 C CA . ALA B 1 358 ? -4.251 8.538 55.715 1.00 73.15 358 ALA C CA 1
ATOM 9884 C C . ALA B 1 358 ? -2.967 8.353 56.525 1.00 63.79 358 ALA C C 1
ATOM 9885 O O . ALA B 1 358 ? -2.459 9.311 57.123 1.00 57.49 358 ALA C O 1
ATOM 9887 N N . SER B 1 359 ? -2.446 7.125 56.541 1.00 60.77 359 SER C N 1
ATOM 9888 C CA . SER B 1 359 ? -1.196 6.855 57.238 1.00 64.19 359 SER C CA 1
ATOM 9889 C C . SER B 1 359 ? -0.101 7.689 56.595 1.00 63.77 359 SER C C 1
ATOM 9890 O O . SER B 1 359 ? 0.667 8.372 57.287 1.00 58.84 359 SER C O 1
ATOM 9893 N N . ASP B 1 360 ? -0.055 7.648 55.265 1.00 61.41 360 ASP C N 1
ATOM 9894 C CA . ASP B 1 360 ? 0.892 8.451 54.510 1.00 59.31 360 ASP C CA 1
ATOM 9895 C C . ASP B 1 360 ? 0.870 9.899 54.965 1.00 53.05 360 ASP C C 1
ATOM 9896 O O . ASP B 1 360 ? 1.903 10.438 55.355 1.00 49.47 360 ASP C O 1
ATOM 9901 N N . LYS B 1 361 ? -0.312 10.509 54.937 1.00 54.32 361 LYS C N 1
ATOM 9902 C CA . LYS B 1 361 ? -0.482 11.881 55.400 1.00 54.42 361 LYS C CA 1
ATOM 9903 C C . LYS B 1 361 ? 0.135 12.080 56.777 1.00 58.01 361 LYS C C 1
ATOM 9904 O O . LYS B 1 361 ? 0.849 13.070 57.034 1.00 54.41 361 LYS C O 1
ATOM 9910 N N . LEU B 1 362 ? -0.141 11.121 57.657 1.00 54.52 362 LEU C N 1
ATOM 9911 C CA . LEU B 1 362 ? 0.392 11.147 59.009 1.00 56.62 362 LEU C CA 1
ATOM 9912 C C . LEU B 1 362 ? 1.912 11.067 59.003 1.00 54.71 362 LEU C C 1
ATOM 9913 O O . LEU B 1 362 ? 2.597 11.790 59.735 1.00 49.19 362 LEU C O 1
ATOM 9918 N N . TRP B 1 363 ? 2.441 10.197 58.152 1.00 57.50 363 TRP C N 1
ATOM 9919 C CA . TRP B 1 363 ? 3.882 10.050 58.055 1.00 53.55 363 TRP C CA 1
ATOM 9920 C C . TRP B 1 363 ? 4.530 11.344 57.581 1.00 51.00 363 TRP C C 1
ATOM 9921 O O . TRP B 1 363 ? 5.564 11.755 58.110 1.00 55.34 363 TRP C O 1
ATOM 9932 N N . VAL B 1 364 ? 3.917 12.008 56.612 1.00 44.78 364 VAL C N 1
ATOM 9933 C CA . VAL B 1 364 ? 4.492 13.257 56.118 1.00 53.52 364 VAL C CA 1
ATOM 9934 C C . VAL B 1 364 ? 4.500 14.324 57.205 1.00 49.87 364 VAL C C 1
ATOM 9935 O O . VAL B 1 364 ? 5.519 15.000 57.462 1.00 44.54 364 VAL C O 1
ATOM 9939 N N . THR B 1 365 ? 3.361 14.438 57.870 1.00 55.68 365 THR C N 1
ATOM 9940 C CA . THR B 1 365 ? 3.198 15.432 58.915 1.00 53.32 365 THR C CA 1
ATOM 9941 C C . THR B 1 365 ? 4.172 15.212 60.083 1.00 49.64 365 THR C C 1
ATOM 9942 O O . THR B 1 365 ? 4.694 16.186 60.653 1.00 47.03 365 THR C O 1
ATOM 9946 N N . ARG B 1 366 ? 4.442 13.949 60.424 1.00 47.10 366 ARG C N 1
ATOM 9947 C CA . ARG B 1 366 ? 5.437 13.647 61.471 1.00 47.65 366 ARG C CA 1
ATOM 9948 C C . ARG B 1 366 ? 6.806 14.170 61.093 1.00 47.24 366 ARG C C 1
ATOM 9949 O O . ARG B 1 366 ? 7.444 14.925 61.865 1.00 41.69 366 ARG C O 1
ATOM 9957 N N . VAL B 1 367 ? 7.249 13.748 59.902 1.00 46.28 367 VAL C N 1
ATOM 9958 C CA . VAL B 1 367 ? 8.602 14.028 59.439 1.00 41.43 367 VAL C CA 1
ATOM 9959 C C . VAL B 1 367 ? 8.811 15.520 59.324 1.00 40.87 367 VAL C C 1
ATOM 9960 O O . VAL B 1 367 ? 9.841 16.030 59.754 1.00 42.95 367 VAL C O 1
ATOM 9964 N N . ILE B 1 368 ? 7.842 16.233 58.764 1.00 43.07 368 ILE C N 1
ATOM 9965 C CA . ILE B 1 368 ? 7.995 17.681 58.706 1.00 49.00 368 ILE C CA 1
ATOM 9966 C C . ILE B 1 368 ? 8.135 18.240 60.121 1.00 42.42 368 ILE C C 1
ATOM 9967 O O . ILE B 1 368 ? 9.076 18.987 60.416 1.00 45.91 368 ILE C O 1
ATOM 9972 N N . ALA B 1 369 ? 7.218 17.851 61.001 1.00 45.34 369 ALA C N 1
ATOM 9973 C CA . ALA B 1 369 ? 7.264 18.297 62.391 1.00 44.81 369 ALA C CA 1
ATOM 9974 C C . ALA B 1 369 ? 8.600 17.938 63.029 1.00 42.01 369 ALA C C 1
ATOM 9975 O O . ALA B 1 369 ? 9.209 18.759 63.709 1.00 42.89 369 ALA C O 1
ATOM 9977 N N . HIS B 1 370 ? 9.060 16.712 62.796 1.00 43.71 370 HIS C N 1
ATOM 9978 C CA . HIS B 1 370 ? 10.348 16.275 63.343 1.00 46.41 370 HIS C CA 1
ATOM 9979 C C . HIS B 1 370 ? 11.465 17.189 62.841 1.00 44.86 370 HIS C C 1
ATOM 9980 O O . HIS B 1 370 ? 12.306 17.648 63.615 1.00 46.36 370 HIS C O 1
ATOM 9987 N N . GLU B 1 371 ? 11.450 17.478 61.545 1.00 37.92 371 GLU C N 1
ATOM 9988 C CA . GLU B 1 371 ? 12.558 18.194 60.934 1.00 41.46 371 GLU C CA 1
ATOM 9989 C C . GLU B 1 371 ? 12.557 19.667 61.300 1.00 38.38 371 GLU C C 1
ATOM 9990 O O . GLU B 1 371 ? 13.628 20.256 61.490 1.00 37.89 371 GLU C O 1
ATOM 9996 N N . LEU B 1 372 ? 11.379 20.277 61.388 1.00 38.10 372 LEU C N 1
ATOM 9997 C CA . LEU B 1 372 ? 11.360 21.691 61.760 1.00 46.54 372 LEU C CA 1
ATOM 9998 C C . LEU B 1 372 ? 11.836 21.847 63.216 1.00 40.20 372 LEU C C 1
ATOM 9999 O O . LEU B 1 372 ? 12.635 22.740 63.515 1.00 35.32 372 LEU C O 1
ATOM 10004 N N . ALA B 1 373 ? 11.399 20.933 64.090 1.00 39.33 373 ALA C N 1
ATOM 10005 C CA . ALA B 1 373 ? 11.760 20.964 65.516 1.00 44.54 373 ALA C CA 1
ATOM 10006 C C . ALA B 1 373 ? 13.274 20.948 65.721 1.00 45.67 373 ALA C C 1
ATOM 10007 O O . ALA B 1 373 ? 13.826 21.581 66.650 1.00 39.89 373 ALA C O 1
ATOM 10009 N N . HIS B 1 374 ? 13.936 20.203 64.838 1.00 43.80 374 HIS C N 1
ATOM 10010 C CA . HIS B 1 374 ? 15.389 20.154 64.788 1.00 36.95 374 HIS C CA 1
ATOM 10011 C C . HIS B 1 374 ? 16.054 21.532 64.557 1.00 42.79 374 HIS C C 1
ATOM 10012 O O . HIS B 1 374 ? 17.218 21.748 64.972 1.00 38.23 374 HIS C O 1
ATOM 10019 N N . GLN B 1 375 ? 15.347 22.453 63.881 1.00 33.49 375 GLN C N 1
ATOM 10020 C CA . GLN B 1 375 ? 15.937 23.760 63.622 1.00 40.49 375 GLN C CA 1
ATOM 10021 C C . GLN B 1 375 ? 16.383 24.410 64.943 1.00 42.85 375 GLN C C 1
ATOM 10022 O O . GLN B 1 375 ? 17.407 25.099 65.000 1.00 37.87 375 GLN C O 1
ATOM 10028 N N . TRP B 1 376 ? 15.646 24.125 66.017 1.00 47.82 376 TRP C N 1
ATOM 10029 C CA . TRP B 1 376 ? 16.031 24.557 67.364 1.00 46.14 376 TRP C CA 1
ATOM 10030 C C . TRP B 1 376 ? 16.804 23.476 68.151 1.00 42.19 376 TRP C C 1
ATOM 10031 O O . TRP B 1 376 ? 17.920 23.717 68.646 1.00 38.89 376 TRP C O 1
ATOM 10042 N N . PHE B 1 377 ? 16.209 22.287 68.261 1.00 44.55 377 PHE C N 1
ATOM 10043 C CA . PHE B 1 377 ? 16.849 21.164 68.964 1.00 44.74 377 PHE C CA 1
ATOM 10044 C C . PHE B 1 377 ? 17.749 20.397 68.032 1.00 45.44 377 PHE C C 1
ATOM 10045 O O . PHE B 1 377 ? 17.338 19.383 67.442 1.00 40.56 377 PHE C O 1
ATOM 10053 N N . GLY B 1 378 ? 18.981 20.861 67.915 1.00 42.52 378 GLY C N 1
ATOM 10054 C CA . GLY B 1 378 ? 19.875 20.336 66.912 1.00 38.71 378 GLY C CA 1
ATOM 10055 C C . GLY B 1 378 ? 20.661 21.459 66.273 1.00 43.79 378 GLY C C 1
ATOM 10056 O O . GLY B 1 378 ? 21.889 21.499 66.415 1.00 43.81 378 GLY C O 1
ATOM 10057 N N . ASN B 1 379 ? 19.976 22.376 65.581 1.00 40.07 379 ASN C N 1
ATOM 10058 C CA . ASN B 1 379 ? 20.695 23.422 64.852 1.00 48.88 379 ASN C CA 1
ATOM 10059 C C . ASN B 1 379 ? 21.016 24.613 65.747 1.00 44.91 379 ASN C C 1
ATOM 10060 O O . ASN B 1 379 ? 22.193 24.912 65.985 1.00 44.10 379 ASN C O 1
ATOM 10065 N N . LEU B 1 380 ? 19.968 25.278 66.236 1.00 46.77 380 LEU C N 1
ATOM 10066 C CA . LEU B 1 380 ? 20.110 26.314 67.262 1.00 42.19 380 LEU C CA 1
ATOM 10067 C C . LEU B 1 380 ? 20.831 25.755 68.475 1.00 43.10 380 LEU C C 1
ATOM 10068 O O . LEU B 1 380 ? 21.871 26.283 68.869 1.00 42.11 380 LEU C O 1
ATOM 10073 N N . VAL B 1 381 ? 20.316 24.662 69.042 1.00 43.43 381 VAL C N 1
ATOM 10074 C CA . VAL B 1 381 ? 21.031 24.010 70.137 1.00 42.21 381 VAL C CA 1
ATOM 10075 C C . VAL B 1 381 ? 21.626 22.654 69.763 1.00 41.66 381 VAL C C 1
ATOM 10076 O O . VAL B 1 381 ? 20.930 21.766 69.300 1.00 40.44 381 VAL C O 1
ATOM 10080 N N . THR B 1 382 ? 22.918 22.482 70.000 1.00 38.18 382 THR C N 1
ATOM 10081 C CA . THR B 1 382 ? 23.587 21.279 69.553 1.00 44.52 382 THR C CA 1
ATOM 10082 C C . THR B 1 382 ? 24.313 20.587 70.720 1.00 53.44 382 THR C C 1
ATOM 10083 O O . THR B 1 382 ? 24.990 21.246 71.519 1.00 49.17 382 THR C O 1
ATOM 10087 N N . MET B 1 383 ? 24.183 19.261 70.806 1.00 45.14 383 MET C N 1
ATOM 10088 C CA . MET B 1 383 ? 24.948 18.492 71.782 1.00 48.60 383 MET C CA 1
ATOM 10089 C C . MET B 1 383 ? 26.432 18.821 71.650 1.00 51.19 383 MET C C 1
ATOM 10090 O O . MET B 1 383 ? 26.918 19.162 70.576 1.00 48.37 383 MET C O 1
ATOM 10095 N N . GLU B 1 384 ? 27.158 18.731 72.750 1.00 51.78 384 GLU C N 1
ATOM 10096 C CA . GLU B 1 384 ? 28.578 18.998 72.685 1.00 51.71 384 GLU C CA 1
ATOM 10097 C C . GLU B 1 384 ? 29.315 17.903 71.910 1.00 46.22 384 GLU C C 1
ATOM 10098 O O . GLU B 1 384 ? 30.145 18.192 71.044 1.00 44.71 384 GLU C O 1
ATOM 10104 N N . TRP B 1 385 ? 29.011 16.648 72.222 1.00 44.65 385 TRP C N 1
ATOM 10105 C CA . TRP B 1 385 ? 29.608 15.533 71.502 1.00 43.07 385 TRP C CA 1
ATOM 10106 C C . TRP B 1 385 ? 28.545 14.465 71.283 1.00 43.46 385 TRP C C 1
ATOM 10107 O O . TRP B 1 385 ? 27.461 14.548 71.843 1.00 44.31 385 TRP C O 1
ATOM 10118 N N . TRP B 1 386 ? 28.843 13.476 70.449 1.00 45.36 386 TRP C N 1
ATOM 10119 C CA . TRP B 1 386 ? 27.829 12.537 69.964 1.00 44.78 386 TRP C CA 1
ATOM 10120 C C . TRP B 1 386 ? 27.276 11.595 71.040 1.00 44.81 386 TRP C C 1
ATOM 10121 O O . TRP B 1 386 ? 26.250 10.937 70.835 1.00 45.14 386 TRP C O 1
ATOM 10132 N N . ASN B 1 387 ? 27.954 11.540 72.181 1.00 50.44 387 ASN C N 1
ATOM 10133 C CA . ASN B 1 387 ? 27.492 10.759 73.333 1.00 50.28 387 ASN C CA 1
ATOM 10134 C C . ASN B 1 387 ? 26.131 11.232 73.804 1.00 47.43 387 ASN C C 1
ATOM 10135 O O . ASN B 1 387 ? 25.341 10.470 74.361 1.00 49.20 387 ASN C O 1
ATOM 10140 N N . ASP B 1 388 ? 25.866 12.508 73.565 1.00 45.72 388 ASP C N 1
ATOM 10141 C CA . ASP B 1 388 ? 24.598 13.089 73.949 1.00 47.21 388 ASP C CA 1
ATOM 10142 C C . ASP B 1 388 ? 23.748 13.416 72.728 1.00 50.34 388 ASP C C 1
ATOM 10143 O O . ASP B 1 388 ? 23.036 14.428 72.704 1.00 44.11 388 ASP C O 1
ATOM 10148 N N . ILE B 1 389 ? 23.806 12.537 71.727 1.00 43.39 389 ILE C N 1
ATOM 10149 C CA . ILE B 1 389 ? 22.980 12.692 70.551 1.00 35.91 389 ILE C CA 1
ATOM 10150 C C . ILE B 1 389 ? 21.486 12.748 70.881 1.00 41.79 389 ILE C C 1
ATOM 10151 O O . ILE B 1 389 ? 20.693 13.319 70.122 1.00 47.90 389 ILE C O 1
ATOM 10156 N N . TRP B 1 390 ? 21.088 12.170 72.007 1.00 41.21 390 TRP C N 1
ATOM 10157 C CA . TRP B 1 390 ? 19.669 12.140 72.342 1.00 46.10 390 TRP C CA 1
ATOM 10158 C C . TRP B 1 390 ? 19.108 13.556 72.526 1.00 45.57 390 TRP C C 1
ATOM 10159 O O . TRP B 1 390 ? 17.935 13.807 72.224 1.00 43.92 390 TRP C O 1
ATOM 10170 N N . LEU B 1 391 ? 19.951 14.471 73.002 1.00 43.92 391 LEU C N 1
ATOM 10171 C CA . LEU B 1 391 ? 19.565 15.878 73.144 1.00 47.94 391 LEU C CA 1
ATOM 10172 C C . LEU B 1 391 ? 18.864 16.396 71.899 1.00 47.47 391 LEU C C 1
ATOM 10173 O O . LEU B 1 391 ? 17.737 16.912 71.985 1.00 45.80 391 LEU C O 1
ATOM 10178 N N . ASN B 1 392 ? 19.527 16.232 70.747 1.00 46.97 392 ASN C N 1
ATOM 10179 C CA . ASN B 1 392 ? 18.910 16.484 69.437 1.00 46.19 392 ASN C CA 1
ATOM 10180 C C . ASN B 1 392 ? 17.680 15.595 69.185 1.00 45.72 392 ASN C C 1
ATOM 10181 O O . ASN B 1 392 ? 16.576 16.081 68.905 1.00 40.65 392 ASN C O 1
ATOM 10186 N N . GLU B 1 393 ? 17.880 14.284 69.282 1.00 42.20 393 GLU C N 1
ATOM 10187 C CA . GLU B 1 393 ? 16.918 13.347 68.707 1.00 43.53 393 GLU C CA 1
ATOM 10188 C C . GLU B 1 393 ? 15.735 13.000 69.602 1.00 43.31 393 GLU C C 1
ATOM 10189 O O . GLU B 1 393 ? 14.607 12.849 69.115 1.00 43.44 393 GLU C O 1
ATOM 10195 N N . GLY B 1 394 ? 15.990 12.879 70.902 1.00 45.43 394 GLY C N 1
ATOM 10196 C CA . GLY B 1 394 ? 14.921 12.689 71.858 1.00 43.45 394 GLY C CA 1
ATOM 10197 C C . GLY B 1 394 ? 13.964 13.865 71.814 1.00 40.54 394 GLY C C 1
ATOM 10198 O O . GLY B 1 394 ? 12.747 13.696 71.766 1.00 42.31 394 GLY C O 1
ATOM 10199 N N . PHE B 1 395 ? 14.510 15.070 71.809 1.00 35.36 395 PHE C N 1
ATOM 10200 C CA . PHE B 1 395 ? 13.654 16.246 71.774 1.00 44.56 395 PHE C CA 1
ATOM 10201 C C . PHE B 1 395 ? 12.917 16.412 70.439 1.00 50.46 395 PHE C C 1
ATOM 10202 O O . PHE B 1 395 ? 11.729 16.767 70.427 1.00 49.09 395 PHE C O 1
ATOM 10210 N N . ALA B 1 396 ? 13.613 16.162 69.324 1.00 40.87 396 ALA C N 1
ATOM 10211 C CA . ALA B 1 396 ? 12.966 16.183 68.015 1.00 43.15 396 ALA C CA 1
ATOM 10212 C C . ALA B 1 396 ? 11.838 15.176 67.992 1.00 44.64 396 ALA C C 1
ATOM 10213 O O . ALA B 1 396 ? 10.710 15.511 67.625 1.00 44.83 396 ALA C O 1
ATOM 10215 N N . LYS B 1 397 ? 12.135 13.945 68.405 1.00 44.18 397 LYS C N 1
ATOM 10216 C CA . LYS B 1 397 ? 11.116 12.908 68.402 1.00 43.00 397 LYS C CA 1
ATOM 10217 C C . LYS B 1 397 ? 9.954 13.357 69.287 1.00 51.87 397 LYS C C 1
ATOM 10218 O O . LYS B 1 397 ? 8.790 13.306 68.880 1.00 47.74 397 LYS C O 1
ATOM 10224 N N . TYR B 1 398 ? 10.289 13.844 70.481 1.00 49.46 398 TYR C N 1
ATOM 10225 C CA . TYR B 1 398 ? 9.289 14.273 71.437 1.00 53.32 398 TYR C CA 1
ATOM 10226 C C . TYR B 1 398 ? 8.447 15.436 70.916 1.00 54.30 398 TYR C C 1
ATOM 10227 O O . TYR B 1 398 ? 7.220 15.415 71.063 1.00 54.56 398 TYR C O 1
ATOM 10236 N N . MET B 1 399 ? 9.086 16.437 70.300 1.00 51.04 399 MET C N 1
ATOM 10237 C CA . MET B 1 399 ? 8.333 17.602 69.805 1.00 50.80 399 MET C CA 1
ATOM 10238 C C . MET B 1 399 ? 7.314 17.232 68.738 1.00 47.32 399 MET C C 1
ATOM 10239 O O . MET B 1 399 ? 6.403 18.003 68.474 1.00 46.57 399 MET C O 1
ATOM 10244 N N . GLU B 1 400 ? 7.471 16.057 68.130 1.00 47.60 400 GLU C N 1
ATOM 10245 C CA . GLU B 1 400 ? 6.528 15.588 67.127 1.00 52.66 400 GLU C CA 1
ATOM 10246 C C . GLU B 1 400 ? 5.148 15.615 67.731 1.00 53.86 400 GLU C C 1
ATOM 10247 O O . GLU B 1 400 ? 4.247 16.273 67.223 1.00 54.72 400 GLU C O 1
ATOM 10253 N N . LEU B 1 401 ? 5.011 14.897 68.837 1.00 60.86 401 LEU C N 1
ATOM 10254 C CA . LEU B 1 401 ? 3.791 14.879 69.624 1.00 55.68 401 LEU C CA 1
ATOM 10255 C C . LEU B 1 401 ? 3.381 16.290 70.020 1.00 57.38 401 LEU C C 1
ATOM 10256 O O . LEU B 1 401 ? 2.270 16.737 69.734 1.00 58.11 401 LEU C O 1
ATOM 10261 N N . ILE B 1 402 ? 4.300 17.004 70.658 1.00 55.69 402 ILE C N 1
ATOM 10262 C CA . ILE B 1 402 ? 3.982 18.317 71.202 1.00 57.70 402 ILE C CA 1
ATOM 10263 C C . ILE B 1 402 ? 3.708 19.336 70.091 1.00 65.08 402 ILE C C 1
ATOM 10264 O O . ILE B 1 402 ? 3.121 20.389 70.351 1.00 66.69 402 ILE C O 1
ATOM 10269 N N . ALA B 1 403 ? 4.073 19.011 68.845 1.00 62.45 403 ALA C N 1
ATOM 10270 C CA . ALA B 1 403 ? 3.781 19.911 67.726 1.00 58.38 403 ALA C CA 1
ATOM 10271 C C . ALA B 1 403 ? 2.624 19.436 66.860 1.00 59.67 403 ALA C C 1
ATOM 10272 O O . ALA B 1 403 ? 1.715 20.207 66.572 1.00 66.56 403 ALA C O 1
ATOM 10274 N N . VAL B 1 404 ? 2.656 18.181 66.437 1.00 60.64 404 VAL C N 1
ATOM 10275 C CA . VAL B 1 404 ? 1.591 17.659 65.596 1.00 59.41 404 VAL C CA 1
ATOM 10276 C C . VAL B 1 404 ? 0.256 17.796 66.283 1.00 73.12 404 VAL C C 1
ATOM 10277 O O . VAL B 1 404 ? -0.690 18.328 65.701 1.00 74.83 404 VAL C O 1
ATOM 10281 N N . ASN B 1 405 ? 0.206 17.333 67.534 1.00 72.39 405 ASN C N 1
ATOM 10282 C CA . ASN B 1 405 ? -1.027 17.275 68.312 1.00 75.93 405 ASN C CA 1
ATOM 10283 C C . ASN B 1 405 ? -1.740 18.618 68.399 1.00 79.17 405 ASN C C 1
ATOM 10284 O O . ASN B 1 405 ? -2.971 18.673 68.410 1.00 82.83 405 ASN C O 1
ATOM 10289 N N . ALA B 1 406 ? -0.960 19.695 68.456 1.00 73.74 406 ALA C N 1
ATOM 10290 C CA . ALA B 1 406 ? -1.504 21.049 68.530 1.00 76.25 406 ALA C CA 1
ATOM 10291 C C . ALA B 1 406 ? -2.013 21.502 67.176 1.00 79.66 406 ALA C C 1
ATOM 10292 O O . ALA B 1 406 ? -3.196 21.788 67.000 1.00 80.63 406 ALA C O 1
ATOM 10294 N N . THR B 1 407 ? -1.089 21.557 66.224 1.00 78.52 407 THR C N 1
ATOM 10295 C CA . THR B 1 407 ? -1.335 22.112 64.905 1.00 73.89 407 THR C CA 1
ATOM 10296 C C . THR B 1 407 ? -2.245 21.234 64.057 1.00 72.51 407 THR C C 1
ATOM 10297 O O . THR B 1 407 ? -2.960 21.721 63.181 1.00 77.69 407 THR C O 1
ATOM 10301 N N . TYR B 1 408 ? -2.207 19.935 64.314 1.00 74.42 408 TYR C N 1
ATOM 10302 C CA . TYR B 1 408 ? -3.030 18.988 63.567 1.00 82.74 408 TYR C CA 1
ATOM 10303 C C . TYR B 1 408 ? -3.632 17.946 64.496 1.00 77.81 408 TYR C C 1
ATOM 10304 O O . TYR B 1 408 ? -3.217 16.791 64.482 1.00 77.65 408 TYR C O 1
ATOM 10313 N N . PRO B 1 409 ? -4.605 18.351 65.319 1.00 82.75 409 PRO C N 1
ATOM 10314 C CA . PRO B 1 409 ? -5.211 17.376 66.230 1.00 83.83 409 PRO C CA 1
ATOM 10315 C C . PRO B 1 409 ? -6.018 16.345 65.453 1.00 86.30 409 PRO C C 1
ATOM 10316 O O . PRO B 1 409 ? -6.143 15.190 65.870 1.00 89.09 409 PRO C O 1
ATOM 10320 N N . GLU B 1 410 ? -6.531 16.773 64.305 1.00 80.05 410 GLU C N 1
ATOM 10321 C CA . GLU B 1 410 ? -7.384 15.950 63.459 1.00 83.73 410 GLU C CA 1
ATOM 10322 C C . GLU B 1 410 ? -6.712 14.643 63.036 1.00 89.04 410 GLU C C 1
ATOM 10323 O O . GLU B 1 410 ? -7.375 13.717 62.566 1.00 88.69 410 GLU C O 1
ATOM 10329 N N . LEU B 1 411 ? -5.395 14.580 63.216 1.00 89.85 411 LEU C N 1
ATOM 10330 C CA . LEU B 1 411 ? -4.599 13.420 62.827 1.00 90.49 411 LEU C CA 1
ATOM 10331 C C . LEU B 1 411 ? -4.477 12.405 63.961 1.00 89.48 411 LEU C C 1
ATOM 10332 O O . LEU B 1 411 ? -3.838 11.358 63.801 1.00 81.14 411 LEU C O 1
ATOM 10337 N N . GLN B 1 412 ? -5.083 12.741 65.099 1.00 88.21 412 GLN C N 1
ATOM 10338 C CA . GLN B 1 412 ? -5.262 11.814 66.214 1.00 92.54 412 GLN C CA 1
ATOM 10339 C C . GLN B 1 412 ? -3.955 11.174 66.658 1.00 88.06 412 GLN C C 1
ATOM 10340 O O . GLN B 1 412 ? -3.903 9.983 66.951 1.00 90.74 412 GLN C O 1
ATOM 10346 N N . PHE B 1 413 ? -2.907 11.984 66.715 1.00 84.72 413 PHE C N 1
ATOM 10347 C CA . PHE B 1 413 ? -1.556 11.486 66.909 1.00 83.52 413 PHE C CA 1
ATOM 10348 C C . PHE B 1 413 ? -1.229 11.190 68.378 1.00 87.73 413 PHE C C 1
ATOM 10349 O O . PHE B 1 413 ? -0.189 10.602 68.681 1.00 87.75 413 PHE C O 1
ATOM 10357 N N . ASP B 1 414 ? -2.118 11.576 69.289 1.00 91.03 414 ASP C N 1
ATOM 10358 C CA . ASP B 1 414 ? -1.860 11.371 70.716 1.00 95.01 414 ASP C CA 1
ATOM 10359 C C . ASP B 1 414 ? -2.002 9.902 71.111 1.00 91.91 414 ASP C C 1
ATOM 10360 O O . ASP B 1 414 ? -1.464 9.469 72.129 1.00 87.25 414 ASP C O 1
ATOM 10365 N N . ASP B 1 415 ? -2.717 9.136 70.297 1.00 91.29 415 ASP C N 1
ATOM 10366 C CA . ASP B 1 415 ? -2.987 7.741 70.617 1.00 89.27 415 ASP C CA 1
ATOM 10367 C C . ASP B 1 415 ? -1.867 6.838 70.108 1.00 89.18 415 ASP C C 1
ATOM 10368 O O . ASP B 1 415 ? -1.799 5.649 70.429 1.00 89.11 415 ASP C O 1
ATOM 10373 N N . TYR B 1 416 ? -0.980 7.429 69.320 1.00 88.50 416 TYR C N 1
ATOM 10374 C CA . TYR B 1 416 ? 0.119 6.705 68.699 1.00 90.09 416 TYR C CA 1
ATOM 10375 C C . TYR B 1 416 ? 1.311 6.663 69.651 1.00 79.98 416 TYR C C 1
ATOM 10376 O O . TYR B 1 416 ? 2.024 5.663 69.746 1.00 76.44 416 TYR C O 1
ATOM 10385 N N . PHE B 1 417 ? 1.497 7.757 70.378 1.00 78.82 417 PHE C N 1
ATOM 10386 C CA . PHE B 1 417 ? 2.754 8.022 71.067 1.00 75.54 417 PHE C CA 1
ATOM 10387 C C . PHE B 1 417 ? 3.239 6.918 72.024 1.00 73.79 417 PHE C C 1
ATOM 10388 O O . PHE B 1 417 ? 4.436 6.794 72.265 1.00 71.13 417 PHE C O 1
ATOM 10396 N N . LEU B 1 418 ? 2.335 6.117 72.576 1.00 74.35 418 LEU C N 1
ATOM 10397 C CA . LEU B 1 418 ? 2.775 5.098 73.525 1.00 66.53 418 LEU C CA 1
ATOM 10398 C C . LEU B 1 418 ? 3.516 3.961 72.814 1.00 63.89 418 LEU C C 1
ATOM 10399 O O . LEU B 1 418 ? 4.385 3.317 73.404 1.00 58.27 418 LEU C O 1
ATOM 10404 N N . ASN B 1 419 ? 3.177 3.736 71.546 1.00 64.47 419 ASN C N 1
ATOM 10405 C CA . ASN B 1 419 ? 3.947 2.851 70.683 1.00 61.00 419 ASN C CA 1
ATOM 10406 C C . ASN B 1 419 ? 5.416 3.218 70.651 1.00 60.78 419 ASN C C 1
ATOM 10407 O O . ASN B 1 419 ? 6.272 2.338 70.628 1.00 63.24 419 ASN C O 1
ATOM 10412 N N . VAL B 1 420 ? 5.697 4.517 70.635 1.00 53.24 420 VAL C N 1
ATOM 10413 C CA . VAL B 1 420 ? 7.067 5.011 70.704 1.00 60.90 420 VAL C CA 1
ATOM 10414 C C . VAL B 1 420 ? 7.818 4.363 71.877 1.00 59.28 420 VAL C C 1
ATOM 10415 O O . VAL B 1 420 ? 8.923 3.829 71.726 1.00 53.65 420 VAL C O 1
ATOM 10419 N N . CYS B 1 421 ? 7.178 4.393 73.039 1.00 62.05 421 CYS C N 1
ATOM 10420 C CA . CYS B 1 421 ? 7.739 3.852 74.270 1.00 58.91 421 CYS C CA 1
ATOM 10421 C C . CYS B 1 421 ? 7.752 2.330 74.269 1.00 52.35 421 CYS C C 1
ATOM 10422 O O . CYS B 1 421 ? 8.759 1.711 74.642 1.00 50.10 421 CYS C O 1
ATOM 10425 N N . PHE B 1 422 ? 6.639 1.735 73.845 1.00 48.28 422 PHE C N 1
ATOM 10426 C CA . PHE B 1 422 ? 6.507 0.283 73.834 1.00 57.04 422 PHE C CA 1
ATOM 10427 C C . PHE B 1 422 ? 7.625 -0.332 72.998 1.00 59.26 422 PHE C C 1
ATOM 10428 O O . PHE B 1 422 ? 8.244 -1.328 73.396 1.00 57.45 422 PHE C O 1
ATOM 10436 N N . GLU B 1 423 ? 7.905 0.296 71.857 1.00 58.71 423 GLU C N 1
ATOM 10437 C CA . GLU B 1 423 ? 8.901 -0.219 70.930 1.00 59.99 423 GLU C CA 1
ATOM 10438 C C . GLU B 1 423 ? 10.317 -0.215 71.502 1.00 59.99 423 GLU C C 1
ATOM 10439 O O . GLU B 1 423 ? 11.138 -1.045 71.122 1.00 65.06 423 GLU C O 1
ATOM 10445 N N . VAL B 1 424 ? 10.616 0.697 72.418 1.00 51.69 424 VAL C N 1
ATOM 10446 C CA . VAL B 1 424 ? 11.965 0.721 72.975 1.00 59.43 424 VAL C CA 1
ATOM 10447 C C . VAL B 1 424 ? 12.068 -0.040 74.281 1.00 58.45 424 VAL C C 1
ATOM 10448 O O . VAL B 1 424 ? 13.144 -0.501 74.643 1.00 57.13 424 VAL C O 1
ATOM 10452 N N . ILE B 1 425 ? 10.948 -0.202 74.970 1.00 57.62 425 ILE C N 1
ATOM 10453 C CA . ILE B 1 425 ? 10.920 -1.125 76.092 1.00 60.19 425 ILE C CA 1
ATOM 10454 C C . ILE B 1 425 ? 11.409 -2.499 75.608 1.00 60.96 425 ILE C C 1
ATOM 10455 O O . ILE B 1 425 ? 12.162 -3.166 76.307 1.00 55.91 425 ILE C O 1
ATOM 10460 N N . THR B 1 426 ? 11.017 -2.888 74.393 1.00 65.47 426 THR C N 1
ATOM 10461 C CA . THR B 1 426 ? 11.531 -4.114 73.783 1.00 64.25 426 THR C CA 1
ATOM 10462 C C . THR B 1 426 ? 13.062 -4.185 73.866 1.00 67.49 426 THR C C 1
ATOM 10463 O O . THR B 1 426 ? 13.631 -5.103 74.459 1.00 66.01 426 THR C O 1
ATOM 10467 N N . LYS B 1 427 ? 13.726 -3.206 73.268 1.00 67.75 427 LYS C N 1
ATOM 10468 C CA . LYS B 1 427 ? 15.167 -3.109 73.380 1.00 60.84 427 LYS C CA 1
ATOM 10469 C C . LYS B 1 427 ? 15.615 -2.967 74.845 1.00 60.69 427 LYS C C 1
ATOM 10470 O O . LYS B 1 427 ? 16.554 -3.634 75.283 1.00 53.18 427 LYS C O 1
ATOM 10476 N N . ASP B 1 428 ? 14.934 -2.112 75.605 1.00 59.10 428 ASP C N 1
ATOM 10477 C CA . ASP B 1 428 ? 15.408 -1.725 76.939 1.00 65.04 428 ASP C CA 1
ATOM 10478 C C . ASP B 1 428 ? 15.301 -2.860 77.969 1.00 68.70 428 ASP C C 1
ATOM 10479 O O . ASP B 1 428 ? 15.970 -2.839 79.018 1.00 68.68 428 ASP C O 1
ATOM 10484 N N . SER B 1 429 ? 14.465 -3.846 77.666 1.00 63.52 429 SER C N 1
ATOM 10485 C CA . SER B 1 429 ? 14.249 -4.962 78.565 1.00 64.27 429 SER C CA 1
ATOM 10486 C C . SER B 1 429 ? 15.356 -6.016 78.426 1.00 63.57 429 SER C C 1
ATOM 10487 O O . SER B 1 429 ? 15.466 -6.922 79.251 1.00 69.06 429 SER C O 1
ATOM 10490 N N . LEU B 1 430 ? 16.179 -5.890 77.390 1.00 62.33 430 LEU C N 1
ATOM 10491 C CA . LEU B 1 430 ? 17.298 -6.807 77.180 1.00 60.13 430 LEU C CA 1
ATOM 10492 C C . LEU B 1 430 ? 18.609 -6.249 77.717 1.00 61.62 430 LEU C C 1
ATOM 10493 O O . LEU B 1 430 ? 18.801 -5.030 77.788 1.00 64.71 430 LEU C O 1
ATOM 10498 N N . ASN B 1 431 ? 19.517 -7.151 78.071 1.00 61.88 431 ASN C N 1
ATOM 10499 C CA . ASN B 1 431 ? 20.792 -6.769 78.648 1.00 67.12 431 ASN C CA 1
ATOM 10500 C C . ASN B 1 431 ? 21.614 -5.875 77.725 1.00 69.76 431 ASN C C 1
ATOM 10501 O O . ASN B 1 431 ? 22.351 -5.010 78.191 1.00 73.11 431 ASN C O 1
ATOM 10506 N N . SER B 1 432 ? 21.473 -6.080 76.417 1.00 71.47 432 SER C N 1
ATOM 10507 C CA . SER B 1 432 ? 22.305 -5.392 75.422 1.00 68.84 432 SER C CA 1
ATOM 10508 C C . SER B 1 432 ? 21.897 -3.934 75.110 1.00 60.23 432 SER C C 1
ATOM 10509 O O . SER B 1 432 ? 22.448 -3.327 74.196 1.00 60.11 432 SER C O 1
ATOM 10512 N N . SER B 1 433 ? 20.946 -3.366 75.848 1.00 55.73 433 SER C N 1
ATOM 10513 C CA . SER B 1 433 ? 20.685 -1.934 75.696 1.00 51.43 433 SER C CA 1
ATOM 10514 C C . SER B 1 433 ? 21.833 -1.146 76.274 1.00 51.70 433 SER C C 1
ATOM 10515 O O . SER B 1 433 ? 22.892 -1.682 76.637 1.00 52.71 433 SER C O 1
ATOM 10518 N N . ARG B 1 434 ? 21.604 0.147 76.373 1.00 44.01 434 ARG C N 1
ATOM 10519 C CA . ARG B 1 434 ? 22.638 1.045 76.797 1.00 44.15 434 ARG C CA 1
ATOM 10520 C C . ARG B 1 434 ? 21.965 2.239 77.438 1.00 47.96 434 ARG C C 1
ATOM 10521 O O . ARG B 1 434 ? 20.772 2.503 77.197 1.00 43.30 434 ARG C O 1
ATOM 10529 N N . PRO B 1 435 ? 22.715 2.947 78.283 1.00 45.19 435 PRO C N 1
ATOM 10530 C CA . PRO B 1 435 ? 22.266 4.246 78.796 1.00 53.62 435 PRO C CA 1
ATOM 10531 C C . PRO B 1 435 ? 22.175 5.265 77.654 1.00 50.71 435 PRO C C 1
ATOM 10532 O O . PRO B 1 435 ? 23.100 5.305 76.851 1.00 43.90 435 PRO C O 1
ATOM 10536 N N . ILE B 1 436 ? 21.112 6.073 77.601 1.00 52.10 436 ILE C N 1
ATOM 10537 C CA . ILE B 1 436 ? 20.865 6.929 76.445 1.00 54.84 436 ILE C CA 1
ATOM 10538 C C . ILE B 1 436 ? 21.949 7.968 76.248 1.00 49.65 436 ILE C C 1
ATOM 10539 O O . ILE B 1 436 ? 22.122 8.475 75.152 1.00 53.76 436 ILE C O 1
ATOM 10544 N N . SER B 1 437 ? 22.669 8.295 77.305 1.00 44.03 437 SER C N 1
ATOM 10545 C CA . SER B 1 437 ? 23.889 9.054 77.156 1.00 44.06 437 SER C CA 1
ATOM 10546 C C . SER B 1 437 ? 25.014 8.070 77.374 1.00 47.33 437 SER C C 1
ATOM 10547 O O . SER B 1 437 ? 24.931 7.247 78.277 1.00 52.57 437 SER C O 1
ATOM 10550 N N . LYS B 1 438 ? 26.053 8.133 76.551 1.00 45.47 438 LYS C N 1
ATOM 10551 C CA . LYS B 1 438 ? 27.071 7.085 76.545 1.00 50.90 438 LYS C CA 1
ATOM 10552 C C . LYS B 1 438 ? 28.150 7.378 75.515 1.00 52.10 438 LYS C C 1
ATOM 10553 O O . LYS B 1 438 ? 27.844 7.639 74.361 1.00 53.31 438 LYS C O 1
ATOM 10559 N N . PRO B 1 439 ? 29.419 7.296 75.925 1.00 54.36 439 PRO C N 1
ATOM 10560 C CA . PRO B 1 439 ? 30.547 7.609 75.045 1.00 55.43 439 PRO C CA 1
ATOM 10561 C C . PRO B 1 439 ? 30.433 6.976 73.659 1.00 53.10 439 PRO C C 1
ATOM 10562 O O . PRO B 1 439 ? 29.832 5.912 73.511 1.00 49.70 439 PRO C O 1
ATOM 10566 N N . ALA B 1 440 ? 30.966 7.681 72.661 1.00 52.72 440 ALA C N 1
ATOM 10567 C CA . ALA B 1 440 ? 31.091 7.178 71.297 1.00 51.51 440 ALA C CA 1
ATOM 10568 C C . ALA B 1 440 ? 32.235 7.913 70.603 1.00 50.12 440 ALA C C 1
ATOM 10569 O O . ALA B 1 440 ? 32.324 9.153 70.667 1.00 44.91 440 ALA C O 1
ATOM 10571 N N . GLU B 1 441 ? 33.108 7.138 69.958 1.00 48.47 441 GLU C N 1
ATOM 10572 C CA A GLU B 1 441 ? 34.263 7.742 69.311 0.60 51.33 441 GLU C CA 1
ATOM 10573 C CA B GLU B 1 441 ? 34.341 7.600 69.310 0.40 51.37 441 GLU C CA 1
ATOM 10574 C C . GLU B 1 441 ? 34.261 7.509 67.794 1.00 52.72 441 GLU C C 1
ATOM 10575 O O . GLU B 1 441 ? 34.081 8.482 67.072 1.00 58.92 441 GLU C O 1
ATOM 10586 N N . THR B 1 442 ? 34.430 6.267 67.323 1.00 49.55 442 THR C N 1
ATOM 10587 C CA . THR B 1 442 ? 34.535 5.969 65.898 1.00 47.82 442 THR C CA 1
ATOM 10588 C C . THR B 1 442 ? 33.262 6.352 65.167 1.00 50.71 442 THR C C 1
ATOM 10589 O O . THR B 1 442 ? 32.201 6.452 65.787 1.00 50.64 442 THR C O 1
ATOM 10593 N N . PRO B 1 443 ? 33.365 6.577 63.845 1.00 44.27 443 PRO C N 1
ATOM 10594 C CA . PRO B 1 443 ? 32.193 6.958 63.046 1.00 51.06 443 PRO C CA 1
ATOM 10595 C C . PRO B 1 443 ? 31.060 5.940 63.147 1.00 46.56 443 PRO C C 1
ATOM 10596 O O . PRO B 1 443 ? 29.878 6.303 63.219 1.00 39.88 443 PRO C O 1
ATOM 10600 N N . THR B 1 444 ? 31.422 4.668 63.173 1.00 46.76 444 THR C N 1
ATOM 10601 C CA . THR B 1 444 ? 30.407 3.630 63.275 1.00 50.47 444 THR C CA 1
ATOM 10602 C C . THR B 1 444 ? 29.727 3.708 64.637 1.00 45.32 444 THR C C 1
ATOM 10603 O O . THR B 1 444 ? 28.505 3.595 64.735 1.00 42.44 444 THR C O 1
ATOM 10607 N N . GLN B 1 445 ? 30.507 3.946 65.687 1.00 47.62 445 GLN C N 1
ATOM 10608 C CA . GLN B 1 445 ? 29.921 4.051 67.025 1.00 50.58 445 GLN C CA 1
ATOM 10609 C C . GLN B 1 445 ? 28.921 5.180 67.078 1.00 46.76 445 GLN C C 1
ATOM 10610 O O . GLN B 1 445 ? 27.851 5.029 67.648 1.00 49.77 445 GLN C O 1
ATOM 10616 N N . ILE B 1 446 ? 29.290 6.302 66.466 1.00 45.61 446 ILE C N 1
ATOM 10617 C CA . ILE B 1 446 ? 28.476 7.503 66.440 1.00 42.36 446 ILE C CA 1
ATOM 10618 C C . ILE B 1 446 ? 27.159 7.251 65.710 1.00 41.09 446 ILE C C 1
ATOM 10619 O O . ILE B 1 446 ? 26.127 7.827 66.039 1.00 40.38 446 ILE C O 1
ATOM 10624 N N . GLN B 1 447 ? 27.181 6.374 64.723 1.00 43.55 447 GLN C N 1
ATOM 10625 C CA . GLN B 1 447 ? 25.960 6.067 63.997 1.00 45.73 447 GLN C CA 1
ATOM 10626 C C . GLN B 1 447 ? 25.081 5.118 64.783 1.00 43.59 447 GLN C C 1
ATOM 10627 O O . GLN B 1 447 ? 23.857 5.139 64.657 1.00 46.10 447 GLN C O 1
ATOM 10633 N N . GLU B 1 448 ? 25.714 4.279 65.595 1.00 42.61 448 GLU C N 1
ATOM 10634 C CA . GLU B 1 448 ? 24.971 3.359 66.445 1.00 42.87 448 GLU C CA 1
ATOM 10635 C C . GLU B 1 448 ? 24.135 4.139 67.456 1.00 41.47 448 GLU C C 1
ATOM 10636 O O . GLU B 1 448 ? 23.072 3.686 67.896 1.00 41.35 448 GLU C O 1
ATOM 10642 N N . MET B 1 449 ? 24.619 5.332 67.792 1.00 37.74 449 MET C N 1
ATOM 10643 C CA . MET B 1 449 ? 23.938 6.234 68.705 1.00 41.34 449 MET C CA 1
ATOM 10644 C C . MET B 1 449 ? 22.576 6.701 68.205 1.00 40.27 449 MET C C 1
ATOM 10645 O O . MET B 1 449 ? 21.767 7.173 68.980 1.00 41.22 449 MET C O 1
ATOM 10650 N N . PHE B 1 450 ? 22.331 6.585 66.908 1.00 42.91 450 PHE C N 1
ATOM 10651 C CA . PHE B 1 450 ? 21.075 7.047 66.336 1.00 46.89 450 PHE C CA 1
ATOM 10652 C C . PHE B 1 450 ? 20.089 5.905 66.364 1.00 46.53 450 PHE C C 1
ATOM 10653 O O . PHE B 1 450 ? 19.863 5.273 65.334 1.00 44.98 450 PHE C O 1
ATOM 10661 N N . ASP B 1 451 ? 19.515 5.625 67.536 1.00 47.40 451 ASP C N 1
ATOM 10662 C CA . ASP B 1 451 ? 18.684 4.425 67.691 1.00 49.21 451 ASP C CA 1
ATOM 10663 C C . ASP B 1 451 ? 17.438 4.657 68.495 1.00 49.30 451 ASP C C 1
ATOM 10664 O O . ASP B 1 451 ? 17.142 5.780 68.888 1.00 49.30 451 ASP C O 1
ATOM 10669 N N . GLU B 1 452 ? 16.716 3.572 68.746 1.00 53.43 452 GLU C N 1
ATOM 10670 C CA . GLU B 1 452 ? 15.450 3.633 69.464 1.00 53.18 452 GLU C CA 1
ATOM 10671 C C . GLU B 1 452 ? 15.644 4.217 70.862 1.00 48.26 452 GLU C C 1
ATOM 10672 O O . GLU B 1 452 ? 14.755 4.874 71.412 1.00 46.04 452 GLU C O 1
ATOM 10678 N N . VAL B 1 453 ? 16.827 4.001 71.418 1.00 39.81 453 VAL C N 1
ATOM 10679 C CA . VAL B 1 453 ? 17.127 4.478 72.751 1.00 48.25 453 VAL C CA 1
ATOM 10680 C C . VAL B 1 453 ? 17.256 6.010 72.764 1.00 52.41 453 VAL C C 1
ATOM 10681 O O . VAL B 1 453 ? 16.637 6.696 73.600 1.00 49.15 453 VAL C O 1
ATOM 10685 N N . SER B 1 454 ? 18.049 6.536 71.830 1.00 48.20 454 SER C N 1
ATOM 10686 C CA . SER B 1 454 ? 18.214 7.974 71.677 1.00 46.74 454 SER C CA 1
ATOM 10687 C C . SER B 1 454 ? 16.914 8.684 71.312 1.00 46.34 454 SER C C 1
ATOM 10688 O O . SER B 1 454 ? 16.584 9.715 71.879 1.00 49.10 454 SER C O 1
ATOM 10691 N N . TYR B 1 455 ? 16.177 8.126 70.366 1.00 46.20 455 TYR C N 1
ATOM 10692 C CA . TYR B 1 455 ? 15.008 8.805 69.837 1.00 50.59 455 TYR C CA 1
ATOM 10693 C C . TYR B 1 455 ? 13.837 8.653 70.773 1.00 49.17 455 TYR C C 1
ATOM 10694 O O . TYR B 1 455 ? 13.352 9.636 71.329 1.00 46.35 455 TYR C O 1
ATOM 10703 N N . ASN B 1 456 ? 13.403 7.406 70.935 1.00 51.89 456 ASN C N 1
ATOM 10704 C CA . ASN B 1 456 ? 12.151 7.079 71.605 1.00 54.91 456 ASN C CA 1
ATOM 10705 C C . ASN B 1 456 ? 12.248 7.161 73.130 1.00 53.90 456 ASN C C 1
ATOM 10706 O O . ASN B 1 456 ? 11.394 7.766 73.780 1.00 51.41 456 ASN C O 1
ATOM 10711 N N . LYS B 1 457 ? 13.274 6.537 73.700 1.00 51.13 457 LYS C N 1
ATOM 10712 C CA . LYS B 1 457 ? 13.409 6.536 75.140 1.00 48.75 457 LYS C CA 1
ATOM 10713 C C . LYS B 1 457 ? 13.731 7.944 75.583 1.00 56.21 457 LYS C C 1
ATOM 10714 O O . LYS B 1 457 ? 13.252 8.415 76.624 1.00 49.52 457 LYS C O 1
ATOM 10720 N N . GLY B 1 458 ? 14.547 8.612 74.772 1.00 53.55 458 GLY C N 1
ATOM 10721 C CA . GLY B 1 458 ? 14.816 10.019 74.961 1.00 48.01 458 GLY C CA 1
ATOM 10722 C C . GLY B 1 458 ? 13.517 10.802 74.942 1.00 51.11 458 GLY C C 1
ATOM 10723 O O . GLY B 1 458 ? 13.362 11.779 75.662 1.00 56.39 458 GLY C O 1
ATOM 10724 N N . ALA B 1 459 ? 12.563 10.369 74.131 1.00 48.38 459 ALA C N 1
ATOM 10725 C CA . ALA B 1 459 ? 11.342 11.138 73.997 1.00 52.97 459 ALA C CA 1
ATOM 10726 C C . ALA B 1 459 ? 10.393 10.801 75.133 1.00 57.45 459 ALA C C 1
ATOM 10727 O O . ALA B 1 459 ? 9.696 11.669 75.636 1.00 60.42 459 ALA C O 1
ATOM 10729 N N . CYS B 1 460 ? 10.386 9.536 75.543 1.00 59.94 460 CYS C N 1
ATOM 10730 C CA . CYS B 1 460 ? 9.491 9.062 76.591 1.00 55.36 460 CYS C CA 1
ATOM 10731 C C . CYS B 1 460 ? 9.886 9.584 77.967 1.00 60.71 460 CYS C C 1
ATOM 10732 O O . CYS B 1 460 ? 9.028 10.024 78.731 1.00 61.04 460 CYS C O 1
ATOM 10735 N N . ILE B 1 461 ? 11.177 9.556 78.283 1.00 54.91 461 ILE C N 1
ATOM 10736 C CA . ILE B 1 461 ? 11.609 10.065 79.574 1.00 52.75 461 ILE C CA 1
ATOM 10737 C C . ILE B 1 461 ? 11.491 11.578 79.596 1.00 58.63 461 ILE C C 1
ATOM 10738 O O . ILE B 1 461 ? 11.427 12.178 80.658 1.00 62.52 461 ILE C O 1
ATOM 10743 N N . LEU B 1 462 ? 11.462 12.202 78.426 1.00 62.15 462 LEU C N 1
ATOM 10744 C CA . LEU B 1 462 ? 11.130 13.613 78.373 1.00 57.97 462 LEU C CA 1
ATOM 10745 C C . LEU B 1 462 ? 9.658 13.768 78.682 1.00 63.05 462 LEU C C 1
ATOM 10746 O O . LEU B 1 462 ? 9.259 14.736 79.315 1.00 66.81 462 LEU C O 1
ATOM 10751 N N . ASN B 1 463 ? 8.851 12.815 78.230 1.00 59.23 463 ASN C N 1
ATOM 10752 C CA . ASN B 1 463 ? 7.422 12.878 78.489 1.00 65.03 463 ASN C CA 1
ATOM 10753 C C . ASN B 1 463 ? 7.137 12.710 79.985 1.00 69.75 463 ASN C C 1
ATOM 10754 O O . ASN B 1 463 ? 6.312 13.425 80.564 1.00 74.62 463 ASN C O 1
ATOM 10759 N N . MET B 1 464 ? 7.836 11.758 80.596 1.00 63.85 464 MET C N 1
ATOM 10760 C CA . MET B 1 464 ? 7.718 11.483 82.020 1.00 62.52 464 MET C CA 1
ATOM 10761 C C . MET B 1 464 ? 7.898 12.775 82.809 1.00 65.08 464 MET C C 1
ATOM 10762 O O . MET B 1 464 ? 6.987 13.215 83.501 1.00 63.96 464 MET C O 1
ATOM 10767 N N . LEU B 1 465 ? 9.057 13.403 82.656 1.00 61.43 465 LEU C N 1
ATOM 10768 C CA . LEU B 1 465 ? 9.394 14.583 83.438 1.00 63.72 465 LEU C CA 1
ATOM 10769 C C . LEU B 1 465 ? 8.510 15.777 83.108 1.00 67.96 465 LEU C C 1
ATOM 10770 O O . LEU B 1 465 ? 8.383 16.697 83.909 1.00 69.87 465 LEU C O 1
ATOM 10775 N N . LYS B 1 466 ? 7.887 15.769 81.937 1.00 64.69 466 LYS C N 1
ATOM 10776 C CA . LYS B 1 466 ? 6.976 16.848 81.611 1.00 68.97 466 LYS C CA 1
ATOM 10777 C C . LYS B 1 466 ? 5.737 16.701 82.458 1.00 70.02 466 LYS C C 1
ATOM 10778 O O . LYS B 1 466 ? 5.242 17.684 83.005 1.00 75.66 466 LYS C O 1
ATOM 10784 N N . ASP B 1 467 ? 5.238 15.474 82.563 1.00 66.03 467 ASP C N 1
ATOM 10785 C CA . ASP B 1 467 ? 4.072 15.197 83.400 1.00 73.54 467 ASP C CA 1
ATOM 10786 C C . ASP B 1 467 ? 4.343 15.521 84.880 1.00 75.49 467 ASP C C 1
ATOM 10787 O O . ASP B 1 467 ? 3.480 16.034 85.593 1.00 74.76 467 ASP C O 1
ATOM 10792 N N . PHE B 1 468 ? 5.568 15.231 85.305 1.00 71.52 468 PHE C N 1
ATOM 10793 C CA . PHE B 1 468 ? 6.015 15.360 86.681 1.00 65.55 468 PHE C CA 1
ATOM 10794 C C . PHE B 1 468 ? 6.193 16.813 87.107 1.00 71.39 468 PHE C C 1
ATOM 10795 O O . PHE B 1 468 ? 6.126 17.123 88.297 1.00 73.41 468 PHE C O 1
ATOM 10803 N N . LEU B 1 469 ? 6.432 17.695 86.142 1.00 63.69 469 LEU C N 1
ATOM 10804 C CA . LEU B 1 469 ? 6.624 19.114 86.432 1.00 64.73 469 LEU C CA 1
ATOM 10805 C C . LEU B 1 469 ? 5.478 19.972 85.886 1.00 65.90 469 LEU C C 1
ATOM 10806 O O . LEU B 1 469 ? 5.495 21.200 86.020 1.00 70.31 469 LEU C O 1
ATOM 10811 N N . GLY B 1 470 ? 4.491 19.330 85.266 1.00 62.06 470 GLY C N 1
ATOM 10812 C CA . GLY B 1 470 ? 3.417 20.040 84.587 1.00 66.38 470 GLY C CA 1
ATOM 10813 C C . GLY B 1 470 ? 3.837 20.695 83.275 1.00 73.18 470 GLY C C 1
ATOM 10814 O O . GLY B 1 470 ? 5.001 21.062 83.098 1.00 68.51 470 GLY C O 1
ATOM 10815 N N . GLU B 1 471 ? 2.886 20.843 82.353 1.00 74.99 471 GLU C N 1
ATOM 10816 C CA A GLU B 1 471 ? 3.190 21.471 81.069 0.52 73.46 471 GLU C CA 1
ATOM 10817 C CA B GLU B 1 471 ? 3.107 21.515 81.073 0.48 73.46 471 GLU C CA 1
ATOM 10818 C C . GLU B 1 471 ? 3.817 22.851 81.254 1.00 76.93 471 GLU C C 1
ATOM 10819 O O . GLU B 1 471 ? 4.727 23.214 80.506 1.00 77.01 471 GLU C O 1
ATOM 10830 N N . GLU B 1 472 ? 3.365 23.590 82.260 1.00 78.54 472 GLU C N 1
ATOM 10831 C CA . GLU B 1 472 ? 3.837 24.950 82.487 1.00 77.64 472 GLU C CA 1
ATOM 10832 C C . GLU B 1 472 ? 5.335 25.051 82.738 1.00 72.24 472 GLU C C 1
ATOM 10833 O O . GLU B 1 472 ? 6.047 25.692 81.977 1.00 69.96 472 GLU C O 1
ATOM 10839 N N . LYS B 1 473 ? 5.809 24.430 83.814 1.00 78.03 473 LYS C N 1
ATOM 10840 C CA . LYS B 1 473 ? 7.204 24.584 84.213 1.00 77.95 473 LYS C CA 1
ATOM 10841 C C . LYS B 1 473 ? 8.122 24.043 83.127 1.00 72.72 473 LYS C C 1
ATOM 10842 O O . LYS B 1 473 ? 9.243 24.521 82.954 1.00 70.44 473 LYS C O 1
ATOM 10848 N N . PHE B 1 474 ? 7.622 23.053 82.393 1.00 72.24 474 PHE C N 1
ATOM 10849 C CA . PHE B 1 474 ? 8.366 22.409 81.304 1.00 75.99 474 PHE C CA 1
ATOM 10850 C C . PHE B 1 474 ? 8.722 23.369 80.154 1.00 70.51 474 PHE C C 1
ATOM 10851 O O . PHE B 1 474 ? 9.889 23.492 79.753 1.00 59.19 474 PHE C O 1
ATOM 10859 N N . GLN B 1 475 ? 7.698 24.034 79.632 1.00 67.13 475 GLN C N 1
ATOM 10860 C CA . GLN B 1 475 ? 7.858 25.023 78.584 1.00 66.35 475 GLN C CA 1
ATOM 10861 C C . GLN B 1 475 ? 8.878 26.099 78.970 1.00 70.50 475 GLN C C 1
ATOM 10862 O O . GLN B 1 475 ? 9.754 26.435 78.171 1.00 71.23 475 GLN C O 1
ATOM 10868 N N . LYS B 1 476 ? 8.771 26.618 80.194 1.00 68.82 476 LYS C N 1
ATOM 10869 C CA . LYS B 1 476 ? 9.719 27.603 80.728 1.00 68.02 476 LYS C CA 1
ATOM 10870 C C . LYS B 1 476 ? 11.152 27.077 80.755 1.00 69.02 476 LYS C C 1
ATOM 10871 O O . LYS B 1 476 ? 12.102 27.793 80.405 1.00 66.98 476 LYS C O 1
ATOM 10877 N N . GLY B 1 477 ? 11.303 25.830 81.195 1.00 68.91 477 GLY C N 1
ATOM 10878 C CA . GLY B 1 477 ? 12.609 25.198 81.278 1.00 73.15 477 GLY C CA 1
ATOM 10879 C C . GLY B 1 477 ? 13.214 25.036 79.896 1.00 68.55 477 GLY C C 1
ATOM 10880 O O . GLY B 1 477 ? 14.398 25.325 79.682 1.00 66.44 477 GLY C O 1
ATOM 10881 N N . ILE B 1 478 ? 12.379 24.576 78.964 1.00 61.80 478 ILE C N 1
ATOM 10882 C CA . ILE B 1 478 ? 12.740 24.448 77.553 1.00 67.55 478 ILE C CA 1
ATOM 10883 C C . ILE B 1 478 ? 13.242 25.776 76.969 1.00 63.53 478 ILE C C 1
ATOM 10884 O O . ILE B 1 478 ? 14.367 25.862 76.459 1.00 58.30 478 ILE C O 1
ATOM 10889 N N . ILE B 1 479 ? 12.408 26.808 77.071 1.00 60.53 479 ILE C N 1
ATOM 10890 C CA . ILE B 1 479 ? 12.732 28.129 76.554 1.00 59.23 479 ILE C CA 1
ATOM 10891 C C . ILE B 1 479 ? 14.005 28.687 77.205 1.00 62.24 479 ILE C C 1
ATOM 10892 O O . ILE B 1 479 ? 14.787 29.404 76.565 1.00 60.99 479 ILE C O 1
ATOM 10897 N N . GLN B 1 480 ? 14.227 28.335 78.469 1.00 64.34 480 GLN C N 1
ATOM 10898 C CA . GLN B 1 480 ? 15.429 28.772 79.184 1.00 68.23 480 GLN C CA 1
ATOM 10899 C C . GLN B 1 480 ? 16.678 28.050 78.651 1.00 66.52 480 GLN C C 1
ATOM 10900 O O . GLN B 1 480 ? 17.759 28.645 78.529 1.00 59.23 480 GLN C O 1
ATOM 10906 N N . TYR B 1 481 ? 16.506 26.766 78.337 1.00 63.79 481 TYR C N 1
ATOM 10907 C CA . TYR B 1 481 ? 17.562 25.925 77.771 1.00 58.60 481 TYR C CA 1
ATOM 10908 C C . TYR B 1 481 ? 18.004 26.418 76.404 1.00 57.95 481 TYR C C 1
ATOM 10909 O O . TYR B 1 481 ? 19.202 26.555 76.116 1.00 55.50 481 TYR C O 1
ATOM 10918 N N . LEU B 1 482 ? 17.015 26.669 75.558 1.00 51.18 482 LEU C N 1
ATOM 10919 C CA . LEU B 1 482 ? 17.267 27.138 74.217 1.00 49.78 482 LEU C CA 1
ATOM 10920 C C . LEU B 1 482 ? 18.044 28.443 74.219 1.00 56.31 482 LEU C C 1
ATOM 10921 O O . LEU B 1 482 ? 19.114 28.545 73.602 1.00 49.60 482 LEU C O 1
ATOM 10926 N N . LYS B 1 483 ? 17.507 29.434 74.932 1.00 57.42 483 LYS C N 1
ATOM 10927 C CA . LYS B 1 483 ? 18.080 30.766 74.914 1.00 50.49 483 LYS C CA 1
ATOM 10928 C C . LYS B 1 483 ? 19.458 30.770 75.551 1.00 50.68 483 LYS C C 1
ATOM 10929 O O . LYS B 1 483 ? 20.370 31.440 75.074 1.00 53.71 483 LYS C O 1
ATOM 10935 N N . LYS B 1 484 ? 19.625 29.997 76.611 1.00 54.74 484 LYS C N 1
ATOM 10936 C CA . LYS B 1 484 ? 20.906 29.976 77.301 1.00 61.27 484 LYS C CA 1
ATOM 10937 C C . LYS B 1 484 ? 21.999 29.412 76.388 1.00 61.45 484 LYS C C 1
ATOM 10938 O O . LYS B 1 484 ? 23.159 29.825 76.464 1.00 59.63 484 LYS C O 1
ATOM 10944 N N . PHE B 1 485 ? 21.616 28.479 75.517 1.00 61.90 485 PHE C N 1
ATOM 10945 C CA . PHE B 1 485 ? 22.590 27.734 74.722 1.00 60.71 485 PHE C CA 1
ATOM 10946 C C . PHE B 1 485 ? 22.485 27.938 73.203 1.00 57.01 485 PHE C C 1
ATOM 10947 O O . PHE B 1 485 ? 23.116 27.208 72.440 1.00 60.48 485 PHE C O 1
ATOM 10955 N N . SER B 1 486 ? 21.689 28.908 72.764 1.00 55.36 486 SER C N 1
ATOM 10956 C CA . SER B 1 486 ? 21.647 29.279 71.350 1.00 54.11 486 SER C CA 1
ATOM 10957 C C . SER B 1 486 ? 23.051 29.478 70.753 1.00 55.90 486 SER C C 1
ATOM 10958 O O . SER B 1 486 ? 23.931 30.081 71.393 1.00 51.01 486 SER C O 1
ATOM 10961 N N . TYR B 1 487 ? 23.257 28.931 69.551 1.00 43.59 487 TYR C N 1
ATOM 10962 C CA . TYR B 1 487 ? 24.506 29.097 68.810 1.00 41.36 487 TYR C CA 1
ATOM 10963 C C . TYR B 1 487 ? 25.698 28.521 69.585 1.00 49.72 487 TYR C C 1
ATOM 10964 O O . TYR B 1 487 ? 26.857 28.889 69.353 1.00 45.27 487 TYR C O 1
ATOM 10973 N N . ARG B 1 488 ? 25.400 27.559 70.459 1.00 53.51 488 ARG C N 1
ATOM 10974 C CA . ARG B 1 488 ? 26.387 26.981 71.362 1.00 54.56 488 ARG C CA 1
ATOM 10975 C C . ARG B 1 488 ? 26.139 25.483 71.569 1.00 49.27 488 ARG C C 1
ATOM 10976 O O . ARG B 1 488 ? 25.222 24.925 70.998 1.00 49.17 488 ARG C O 1
ATOM 10984 N N . ASN B 1 489 ? 26.943 24.836 72.403 1.00 53.28 489 ASN C N 1
ATOM 10985 C CA . ASN B 1 489 ? 26.796 23.398 72.638 1.00 52.79 489 ASN C CA 1
ATOM 10986 C C . ASN B 1 489 ? 26.416 23.026 74.091 1.00 56.02 489 ASN C C 1
ATOM 10987 O O . ASN B 1 489 ? 26.899 23.627 75.056 1.00 50.86 489 ASN C O 1
ATOM 10992 N N . ALA B 1 490 ? 25.540 22.030 74.228 1.00 58.96 490 ALA C N 1
ATOM 10993 C CA . ALA B 1 490 ? 25.042 21.576 75.532 1.00 50.69 490 ALA C CA 1
ATOM 10994 C C . ALA B 1 490 ? 25.359 20.107 75.776 1.00 50.35 490 ALA C C 1
ATOM 10995 O O . ALA B 1 490 ? 25.438 19.321 74.837 1.00 55.35 490 ALA C O 1
ATOM 10997 N N . LYS B 1 491 ? 25.550 19.740 77.038 1.00 50.29 491 LYS C N 1
ATOM 10998 C CA . LYS B 1 491 ? 25.776 18.345 77.381 1.00 54.42 491 LYS C CA 1
ATOM 10999 C C . LYS B 1 491 ? 24.604 17.875 78.234 1.00 55.14 491 LYS C C 1
ATOM 11000 O O . LYS B 1 491 ? 23.781 18.697 78.643 1.00 55.65 491 LYS C O 1
ATOM 11006 N N . ASN B 1 492 ? 24.517 16.564 78.470 1.00 54.96 492 ASN C N 1
ATOM 11007 C CA . ASN B 1 492 ? 23.396 15.953 79.197 1.00 53.49 492 ASN C CA 1
ATOM 11008 C C . ASN B 1 492 ? 23.042 16.698 80.504 1.00 55.13 492 ASN C C 1
ATOM 11009 O O . ASN B 1 492 ? 21.877 17.018 80.758 1.00 56.04 492 ASN C O 1
ATOM 11014 N N . ASP B 1 493 ? 24.055 17.005 81.308 1.00 55.53 493 ASP C N 1
ATOM 11015 C CA . ASP B 1 493 ? 23.852 17.728 82.567 1.00 61.26 493 ASP C CA 1
ATOM 11016 C C . ASP B 1 493 ? 23.119 19.061 82.358 1.00 63.67 493 ASP C C 1
ATOM 11017 O O . ASP B 1 493 ? 22.163 19.365 83.075 1.00 61.58 493 ASP C O 1
ATOM 11022 N N . ASP B 1 494 ? 23.569 19.834 81.365 1.00 63.23 494 ASP C N 1
ATOM 11023 C CA . ASP B 1 494 ? 23.025 21.166 81.072 1.00 60.38 494 ASP C CA 1
ATOM 11024 C C . ASP B 1 494 ? 21.528 21.147 80.802 1.00 59.58 494 ASP C C 1
ATOM 11025 O O . ASP B 1 494 ? 20.838 22.115 81.073 1.00 64.95 494 ASP C O 1
ATOM 11030 N N . LEU B 1 495 ? 21.017 20.062 80.243 1.00 61.97 495 LEU C N 1
ATOM 11031 C CA . LEU B 1 495 ? 19.611 20.068 79.890 1.00 61.50 495 LEU C CA 1
ATOM 11032 C C . LEU B 1 495 ? 18.739 20.101 81.131 1.00 65.31 495 LEU C C 1
ATOM 11033 O O . LEU B 1 495 ? 17.901 20.991 81.285 1.00 63.04 495 LEU C O 1
ATOM 11038 N N . TRP B 1 496 ? 18.925 19.118 82.008 1.00 69.54 496 TRP C N 1
ATOM 11039 C CA . TRP B 1 496 ? 18.065 19.000 83.176 1.00 68.56 496 TRP C CA 1
ATOM 11040 C C . TRP B 1 496 ? 18.372 20.080 84.211 1.00 64.30 496 TRP C C 1
ATOM 11041 O O . TRP B 1 496 ? 17.494 20.496 84.962 1.00 65.19 496 TRP C O 1
ATOM 11052 N N . SER B 1 497 ? 19.621 20.532 84.226 1.00 69.24 497 SER C N 1
ATOM 11053 C CA . SER B 1 497 ? 20.033 21.695 85.013 1.00 66.04 497 SER C CA 1
ATOM 11054 C C . SER B 1 497 ? 19.189 22.934 84.674 1.00 67.51 497 SER C C 1
ATOM 11055 O O . SER B 1 497 ? 18.980 23.795 85.517 1.00 80.47 497 SER C O 1
ATOM 11058 N N . SER B 1 498 ? 18.693 23.013 83.443 1.00 70.76 498 SER C N 1
ATOM 11059 C CA . SER B 1 498 ? 17.848 24.128 83.016 1.00 69.66 498 SER C CA 1
ATOM 11060 C C . SER B 1 498 ? 16.368 23.805 83.173 1.00 72.01 498 SER C C 1
ATOM 11061 O O . SER B 1 498 ? 15.538 24.705 83.258 1.00 75.80 498 SER C O 1
ATOM 11064 N N . LEU B 1 499 ? 16.045 22.516 83.213 1.00 72.33 499 LEU C N 1
ATOM 11065 C CA . LEU B 1 499 ? 14.654 22.066 83.143 1.00 72.20 499 LEU C CA 1
ATOM 11066 C C . LEU B 1 499 ? 13.919 22.167 84.476 1.00 79.32 499 LEU C C 1
ATOM 11067 O O . LEU B 1 499 ? 12.687 22.083 84.524 1.00 84.13 499 LEU C O 1
ATOM 11072 N N . SER B 1 500 ? 14.670 22.334 85.558 1.00 77.55 500 SER C N 1
ATOM 11073 C CA . SER B 1 500 ? 14.061 22.640 86.846 1.00 84.63 500 SER C CA 1
ATOM 11074 C C . SER B 1 500 ? 13.841 24.146 86.936 1.00 89.85 500 SER C C 1
ATOM 11075 O O . SER B 1 500 ? 12.705 24.608 87.101 1.00 90.76 500 SER C O 1
ATOM 11078 N N . ASN B 1 501 ? 14.933 24.899 86.795 1.00 89.36 501 ASN C N 1
ATOM 11079 C CA . ASN B 1 501 ? 14.892 26.359 86.817 1.00 86.74 501 ASN C CA 1
ATOM 11080 C C . ASN B 1 501 ? 13.862 26.901 85.831 1.00 87.54 501 ASN C C 1
ATOM 11081 O O . ASN B 1 501 ? 12.945 27.627 86.211 1.00 95.07 501 ASN C O 1
ATOM 11086 N N . GLY B 1 529 ? 15.640 20.446 98.218 1.00 93.38 529 GLY C N 1
ATOM 11087 C CA . GLY B 1 529 ? 14.290 20.939 98.008 1.00 101.58 529 GLY C CA 1
ATOM 11088 C C . GLY B 1 529 ? 14.002 21.328 96.567 1.00 101.42 529 GLY C C 1
ATOM 11089 O O . GLY B 1 529 ? 13.799 22.513 96.280 1.00 100.01 529 GLY C O 1
ATOM 11090 N N . GLU B 1 530 ? 13.979 20.317 95.690 1.00 98.09 530 GLU C N 1
ATOM 11091 C CA . GLU B 1 530 ? 13.783 20.439 94.231 1.00 97.63 530 GLU C CA 1
ATOM 11092 C C . GLU B 1 530 ? 15.102 20.825 93.544 1.00 95.03 530 GLU C C 1
ATOM 11093 O O . GLU B 1 530 ? 16.044 21.270 94.208 1.00 93.47 530 GLU C O 1
ATOM 11099 N N . ASN B 1 531 ? 15.152 20.623 92.223 1.00 89.26 531 ASN C N 1
ATOM 11100 C CA . ASN B 1 531 ? 16.345 20.791 91.379 1.00 84.77 531 ASN C CA 1
ATOM 11101 C C . ASN B 1 531 ? 17.399 19.716 91.634 1.00 83.54 531 ASN C C 1
ATOM 11102 O O . ASN B 1 531 ? 17.753 18.967 90.722 1.00 83.81 531 ASN C O 1
ATOM 11107 N N . ALA B 1 532 ? 17.922 19.639 92.854 1.00 88.79 532 ALA C N 1
ATOM 11108 C CA . ALA B 1 532 ? 18.809 18.530 93.186 1.00 82.40 532 ALA C CA 1
ATOM 11109 C C . ALA B 1 532 ? 18.010 17.229 93.079 1.00 75.59 532 ALA C C 1
ATOM 11110 O O . ALA B 1 532 ? 18.552 16.199 92.688 1.00 73.20 532 ALA C O 1
ATOM 11112 N N . GLU B 1 533 ? 16.715 17.294 93.391 1.00 70.82 533 GLU C N 1
ATOM 11113 C CA . GLU B 1 533 ? 15.834 16.143 93.221 1.00 74.92 533 GLU C CA 1
ATOM 11114 C C . GLU B 1 533 ? 15.756 15.739 91.743 1.00 75.86 533 GLU C C 1
ATOM 11115 O O . GLU B 1 533 ? 15.908 14.557 91.402 1.00 69.15 533 GLU C O 1
ATOM 11121 N N . VAL B 1 534 ? 15.532 16.727 90.873 1.00 75.51 534 VAL C N 1
ATOM 11122 C CA . VAL B 1 534 ? 15.368 16.489 89.436 1.00 70.61 534 VAL C CA 1
ATOM 11123 C C . VAL B 1 534 ? 16.653 15.933 88.827 1.00 62.57 534 VAL C C 1
ATOM 11124 O O . VAL B 1 534 ? 16.639 14.882 88.187 1.00 50.50 534 VAL C O 1
ATOM 11128 N N . LYS B 1 535 ? 17.767 16.616 89.058 1.00 63.21 535 LYS C N 1
ATOM 11129 C CA . LYS B 1 535 ? 19.027 16.181 88.487 1.00 61.54 535 LYS C CA 1
ATOM 11130 C C . LYS B 1 535 ? 19.375 14.761 88.947 1.00 62.79 535 LYS C C 1
ATOM 11131 O O . LYS B 1 535 ? 19.789 13.930 88.134 1.00 60.88 535 LYS C O 1
ATOM 11137 N N . GLU B 1 536 ? 19.167 14.471 90.231 1.00 66.36 536 GLU C N 1
ATOM 11138 C CA . GLU B 1 536 ? 19.443 13.136 90.772 1.00 62.94 536 GLU C CA 1
ATOM 11139 C C . GLU B 1 536 ? 18.585 12.036 90.134 1.00 60.72 536 GLU C C 1
ATOM 11140 O O . GLU B 1 536 ? 19.106 10.981 89.749 1.00 49.21 536 GLU C O 1
ATOM 11146 N N . MET B 1 537 ? 17.279 12.285 90.041 1.00 57.77 537 MET C N 1
ATOM 11147 C CA . MET B 1 537 ? 16.340 11.320 89.480 1.00 57.29 537 MET C CA 1
ATOM 11148 C C . MET B 1 537 ? 16.697 10.986 88.039 1.00 64.99 537 MET C C 1
ATOM 11149 O O . MET B 1 537 ? 16.770 9.808 87.658 1.00 66.50 537 MET C O 1
ATOM 11154 N N . MET B 1 538 ? 16.951 12.029 87.251 1.00 60.52 538 MET C N 1
ATOM 11155 C CA . MET B 1 538 ? 17.273 11.866 85.842 1.00 59.27 538 MET C CA 1
ATOM 11156 C C . MET B 1 538 ? 18.594 11.143 85.639 1.00 60.84 538 MET C C 1
ATOM 11157 O O . MET B 1 538 ? 18.795 10.480 84.620 1.00 62.51 538 MET C O 1
ATOM 11162 N N . THR B 1 539 ? 19.483 11.240 86.620 1.00 55.64 539 THR C N 1
ATOM 11163 C CA . THR B 1 539 ? 20.762 10.545 86.544 1.00 54.30 539 THR C CA 1
ATOM 11164 C C . THR B 1 539 ? 20.561 9.034 86.543 1.00 58.68 539 THR C C 1
ATOM 11165 O O . THR B 1 539 ? 21.459 8.264 86.183 1.00 57.36 539 THR C O 1
ATOM 11169 N N . THR B 1 540 ? 19.368 8.607 86.929 1.00 58.48 540 THR C N 1
ATOM 11170 C CA . THR B 1 540 ? 19.056 7.184 86.942 1.00 66.20 540 THR C CA 1
ATOM 11171 C C . THR B 1 540 ? 18.389 6.761 85.636 1.00 57.19 540 THR C C 1
ATOM 11172 O O . THR B 1 540 ? 18.280 5.573 85.333 1.00 56.10 540 THR C O 1
ATOM 11176 N N . TRP B 1 541 ? 17.936 7.755 84.880 1.00 59.21 541 TRP C N 1
ATOM 11177 C CA . TRP B 1 541 ? 17.232 7.530 83.627 1.00 62.74 541 TRP C CA 1
ATOM 11178 C C . TRP B 1 541 ? 18.138 7.753 82.414 1.00 61.81 541 TRP C C 1
ATOM 11179 O O . TRP B 1 541 ? 17.850 7.276 81.310 1.00 64.03 541 TRP C O 1
ATOM 11190 N N . THR B 1 542 ? 19.243 8.457 82.624 1.00 53.92 542 THR C N 1
ATOM 11191 C CA . THR B 1 542 ? 20.098 8.826 81.507 1.00 55.01 542 THR C CA 1
ATOM 11192 C C . THR B 1 542 ? 21.507 8.235 81.607 1.00 52.95 542 THR C C 1
ATOM 11193 O O . THR B 1 542 ? 22.252 8.273 80.633 1.00 48.20 542 THR C O 1
ATOM 11197 N N . LEU B 1 543 ? 21.892 7.691 82.763 1.00 47.48 543 LEU C N 1
ATOM 11198 C CA . LEU B 1 543 ? 23.262 7.196 82.883 1.00 40.21 543 LEU C CA 1
ATOM 11199 C C . LEU B 1 543 ? 23.357 5.693 83.108 1.00 44.43 543 LEU C C 1
ATOM 11200 O O . LEU B 1 543 ? 24.458 5.150 83.174 1.00 46.02 543 LEU C O 1
ATOM 11205 N N . GLN B 1 544 ? 22.213 5.020 83.195 1.00 47.81 544 GLN C N 1
ATOM 11206 C CA . GLN B 1 544 ? 22.183 3.560 83.313 1.00 54.14 544 GLN C CA 1
ATOM 11207 C C . GLN B 1 544 ? 21.126 3.011 82.352 1.00 49.10 544 GLN C C 1
ATOM 11208 O O . GLN B 1 544 ? 20.155 3.698 82.039 1.00 41.63 544 GLN C O 1
ATOM 11214 N N . LYS B 1 545 ? 21.310 1.776 81.886 1.00 51.12 545 LYS C N 1
ATOM 11215 C CA . LYS B 1 545 ? 20.407 1.226 80.875 1.00 52.47 545 LYS C CA 1
ATOM 11216 C C . LYS B 1 545 ? 19.181 0.619 81.495 1.00 53.86 545 LYS C C 1
ATOM 11217 O O . LYS B 1 545 ? 19.161 0.368 82.689 1.00 64.78 545 LYS C O 1
ATOM 11223 N N . GLY B 1 546 ? 18.149 0.404 80.689 1.00 55.05 546 GLY C N 1
ATOM 11224 C CA . GLY B 1 546 ? 17.013 -0.390 81.121 1.00 55.17 546 GLY C CA 1
ATOM 11225 C C . GLY B 1 546 ? 15.775 0.364 81.568 1.00 55.88 546 GLY C C 1
ATOM 11226 O O . GLY B 1 546 ? 15.790 1.580 81.746 1.00 59.66 546 GLY C O 1
ATOM 11227 N N . ILE B 1 547 ? 14.688 -0.382 81.729 1.00 60.23 547 ILE C N 1
ATOM 11228 C CA . ILE B 1 547 ? 13.451 0.112 82.320 1.00 58.74 547 ILE C CA 1
ATOM 11229 C C . ILE B 1 547 ? 13.207 -0.624 83.647 1.00 64.43 547 ILE C C 1
ATOM 11230 O O . ILE B 1 547 ? 13.440 -1.833 83.752 1.00 59.48 547 ILE C O 1
ATOM 11235 N N . PRO B 1 548 ? 12.774 0.106 84.686 1.00 65.97 548 PRO C N 1
ATOM 11236 C CA . PRO B 1 548 ? 12.497 -0.607 85.934 1.00 65.73 548 PRO C CA 1
ATOM 11237 C C . PRO B 1 548 ? 11.156 -1.329 85.906 1.00 63.72 548 PRO C C 1
ATOM 11238 O O . PRO B 1 548 ? 10.296 -1.057 85.068 1.00 61.77 548 PRO C O 1
ATOM 11242 N N . LEU B 1 549 ? 11.003 -2.265 86.832 1.00 70.98 549 LEU C N 1
ATOM 11243 C CA . LEU B 1 549 ? 9.734 -2.936 87.067 1.00 69.44 549 LEU C CA 1
ATOM 11244 C C . LEU B 1 549 ? 9.197 -2.527 88.435 1.00 74.32 549 LEU C C 1
ATOM 11245 O O . LEU B 1 549 ? 9.944 -2.503 89.422 1.00 72.29 549 LEU C O 1
ATOM 11250 N N . LEU B 1 550 ? 7.912 -2.185 88.491 1.00 79.85 550 LEU C N 1
ATOM 11251 C CA . LEU B 1 550 ? 7.280 -1.776 89.747 1.00 80.75 550 LEU C CA 1
ATOM 11252 C C . LEU B 1 550 ? 6.404 -2.888 90.318 1.00 82.68 550 LEU C C 1
ATOM 11253 O O . LEU B 1 550 ? 5.310 -3.150 89.804 1.00 80.29 550 LEU C O 1
ATOM 11258 N N . VAL B 1 551 ? 6.895 -3.536 91.376 1.00 77.59 551 VAL C N 1
ATOM 11259 C CA . VAL B 1 551 ? 6.145 -4.578 92.074 1.00 81.84 551 VAL C CA 1
ATOM 11260 C C . VAL B 1 551 ? 5.257 -3.989 93.178 1.00 77.59 551 VAL C C 1
ATOM 11261 O O . VAL B 1 551 ? 5.734 -3.330 94.103 1.00 72.19 551 VAL C O 1
ATOM 11265 N N . VAL B 1 552 ? 3.956 -4.225 93.045 1.00 78.49 552 VAL C N 1
ATOM 11266 C CA . VAL B 1 552 ? 2.960 -3.735 93.985 1.00 82.78 552 VAL C CA 1
ATOM 11267 C C . VAL B 1 552 ? 2.209 -4.886 94.647 1.00 90.89 552 VAL C C 1
ATOM 11268 O O . VAL B 1 552 ? 1.446 -5.595 93.988 1.00 88.50 552 VAL C O 1
ATOM 11272 N N . LYS B 1 553 ? 2.446 -5.075 95.945 1.00 96.07 553 LYS C N 1
ATOM 11273 C CA . LYS B 1 553 ? 1.606 -5.939 96.769 1.00 92.90 553 LYS C CA 1
ATOM 11274 C C . LYS B 1 553 ? 0.733 -5.039 97.629 1.00 94.12 553 LYS C C 1
ATOM 11275 O O . LYS B 1 553 ? 1.248 -4.224 98.392 1.00 91.04 553 LYS C O 1
ATOM 11281 N N . GLN B 1 554 ? -0.583 -5.163 97.482 1.00 99.36 554 GLN C N 1
ATOM 11282 C CA . GLN B 1 554 ? -1.518 -4.307 98.212 1.00 101.00 554 GLN C CA 1
ATOM 11283 C C . GLN B 1 554 ? -2.286 -5.086 99.290 1.00 106.79 554 GLN C C 1
ATOM 11284 O O . GLN B 1 554 ? -2.952 -6.081 98.992 1.00 104.20 554 GLN C O 1
ATOM 11290 N N . ASP B 1 555 ? -2.179 -4.625 100.538 1.00 109.10 555 ASP C N 1
ATOM 11291 C CA . ASP B 1 555 ? -2.879 -5.226 101.674 1.00 105.76 555 ASP C CA 1
ATOM 11292 C C . ASP B 1 555 ? -4.038 -4.353 102.143 1.00 104.94 555 ASP C C 1
ATOM 11293 O O . ASP B 1 555 ? -3.912 -3.627 103.123 1.00 100.43 555 ASP C O 1
ATOM 11298 N N . GLY B 1 556 ? -5.166 -4.437 101.446 1.00 106.81 556 GLY C N 1
ATOM 11299 C CA . GLY B 1 556 ? -6.328 -3.635 101.776 1.00 105.53 556 GLY C CA 1
ATOM 11300 C C . GLY B 1 556 ? -6.162 -2.190 101.351 1.00 111.33 556 GLY C C 1
ATOM 11301 O O . GLY B 1 556 ? -6.297 -1.860 100.172 1.00 116.07 556 GLY C O 1
ATOM 11302 N N . CYS B 1 557 ? -5.870 -1.324 102.317 1.00 115.87 557 CYS C N 1
ATOM 11303 C CA . CYS B 1 557 ? -5.658 0.098 102.048 1.00 118.25 557 CYS C CA 1
ATOM 11304 C C . CYS B 1 557 ? -4.168 0.436 102.074 1.00 114.55 557 CYS C C 1
ATOM 11305 O O . CYS B 1 557 ? -3.763 1.554 101.762 1.00 113.97 557 CYS C O 1
ATOM 11308 N N . SER B 1 558 ? -3.354 -0.546 102.443 1.00 110.71 558 SER C N 1
ATOM 11309 C CA . SER B 1 558 ? -1.906 -0.394 102.411 1.00 109.44 558 SER C CA 1
ATOM 11310 C C . SER B 1 558 ? -1.330 -1.072 101.172 1.00 105.12 558 SER C C 1
ATOM 11311 O O . SER B 1 558 ? -1.840 -2.100 100.732 1.00 102.50 558 SER C O 1
ATOM 11314 N N . LEU B 1 559 ? -0.273 -0.489 100.613 1.00 105.70 559 LEU C N 1
ATOM 11315 C CA . LEU B 1 559 ? 0.366 -1.027 99.413 1.00 99.56 559 LEU C CA 1
ATOM 11316 C C . LEU B 1 559 ? 1.883 -0.955 99.526 1.00 92.77 559 LEU C C 1
ATOM 11317 O O . LEU B 1 559 ? 2.442 0.092 99.845 1.00 91.83 559 LEU C O 1
ATOM 11322 N N . ARG B 1 560 ? 2.548 -2.078 99.280 1.00 91.29 560 ARG C N 1
ATOM 11323 C CA . ARG B 1 560 ? 4.000 -2.105 99.355 1.00 84.63 560 ARG C CA 1
ATOM 11324 C C . ARG B 1 560 ? 4.621 -2.130 97.971 1.00 88.86 560 ARG C C 1
ATOM 11325 O O . ARG B 1 560 ? 4.302 -2.987 97.140 1.00 85.48 560 ARG C O 1
ATOM 11333 N N . LEU B 1 561 ? 5.526 -1.186 97.747 1.00 84.66 561 LEU C N 1
ATOM 11334 C CA . LEU B 1 561 ? 6.140 -0.985 96.449 1.00 80.44 561 LEU C CA 1
ATOM 11335 C C . LEU B 1 561 ? 7.596 -1.432 96.476 1.00 79.36 561 LEU C C 1
ATOM 11336 O O . LEU B 1 561 ? 8.316 -1.187 97.445 1.00 71.54 561 LEU C O 1
ATOM 11341 N N . GLN B 1 562 ? 8.011 -2.100 95.404 1.00 79.49 562 GLN C N 1
ATOM 11342 C CA . GLN B 1 562 ? 9.394 -2.522 95.232 1.00 76.93 562 GLN C CA 1
ATOM 11343 C C . GLN B 1 562 ? 9.840 -2.290 93.782 1.00 83.25 562 GLN C C 1
ATOM 11344 O O . GLN B 1 562 ? 9.013 -2.288 92.863 1.00 84.93 562 GLN C O 1
ATOM 11350 N N . GLN B 1 563 ? 11.138 -2.090 93.566 1.00 78.09 563 GLN C N 1
ATOM 11351 C CA . GLN B 1 563 ? 11.631 -1.893 92.209 1.00 77.68 563 GLN C CA 1
ATOM 11352 C C . GLN B 1 563 ? 12.791 -2.821 91.886 1.00 78.28 563 GLN C C 1
ATOM 11353 O O . GLN B 1 563 ? 13.565 -3.210 92.763 1.00 71.14 563 GLN C O 1
ATOM 11359 N N . GLU B 1 564 ? 12.889 -3.182 90.611 1.00 79.82 564 GLU C N 1
ATOM 11360 C CA . GLU B 1 564 ? 13.983 -4.007 90.123 1.00 76.25 564 GLU C CA 1
ATOM 11361 C C . GLU B 1 564 ? 14.189 -3.760 88.638 1.00 75.17 564 GLU C C 1
ATOM 11362 O O . GLU B 1 564 ? 13.295 -3.260 87.957 1.00 76.51 564 GLU C O 1
ATOM 11368 N N . ARG B 1 565 ? 15.370 -4.090 88.133 1.00 69.00 565 ARG C N 1
ATOM 11369 C CA . ARG B 1 565 ? 15.596 -4.008 86.701 1.00 71.08 565 ARG C CA 1
ATOM 11370 C C . ARG B 1 565 ? 14.710 -5.030 85.995 1.00 71.03 565 ARG C C 1
ATOM 11371 O O . ARG B 1 565 ? 14.896 -6.226 86.166 1.00 75.26 565 ARG C O 1
ATOM 11379 N N . PHE B 1 566 ? 13.738 -4.559 85.216 1.00 74.10 566 PHE C N 1
ATOM 11380 C CA . PHE B 1 566 ? 12.847 -5.457 84.465 1.00 71.31 566 PHE C CA 1
ATOM 11381 C C . PHE B 1 566 ? 13.582 -6.148 83.328 1.00 69.62 566 PHE C C 1
ATOM 11382 O O . PHE B 1 566 ? 13.875 -5.527 82.312 1.00 80.07 566 PHE C O 1
ATOM 11390 N N . LEU B 1 567 ? 13.894 -7.428 83.492 1.00 73.82 567 LEU C N 1
ATOM 11391 C CA . LEU B 1 567 ? 14.473 -8.204 82.394 1.00 72.30 567 LEU C CA 1
ATOM 11392 C C . LEU B 1 567 ? 13.374 -8.753 81.489 1.00 74.66 567 LEU C C 1
ATOM 11393 O O . LEU B 1 567 ? 12.211 -8.363 81.610 1.00 77.67 567 LEU C O 1
ATOM 11398 N N . GLN B 1 568 ? 13.740 -9.654 80.582 1.00 77.03 568 GLN C N 1
ATOM 11399 C CA . GLN B 1 568 ? 12.779 -10.189 79.623 1.00 73.90 568 GLN C CA 1
ATOM 11400 C C . GLN B 1 568 ? 13.242 -11.536 79.106 1.00 81.12 568 GLN C C 1
ATOM 11401 O O . GLN B 1 568 ? 14.096 -11.612 78.227 1.00 85.37 568 GLN C O 1
ATOM 11407 N N . GLY B 1 569 ? 12.671 -12.600 79.662 1.00 90.01 569 GLY C N 1
ATOM 11408 C CA . GLY B 1 569 ? 13.112 -13.950 79.363 1.00 93.06 569 GLY C CA 1
ATOM 11409 C C . GLY B 1 569 ? 14.080 -14.472 80.407 1.00 93.63 569 GLY C C 1
ATOM 11410 O O . GLY B 1 569 ? 14.545 -15.606 80.320 1.00 100.55 569 GLY C O 1
ATOM 11411 N N . VAL B 1 570 ? 14.395 -13.635 81.392 1.00 94.54 570 VAL C N 1
ATOM 11412 C CA . VAL B 1 570 ? 15.270 -14.032 82.492 1.00 99.48 570 VAL C CA 1
ATOM 11413 C C . VAL B 1 570 ? 14.469 -14.046 83.788 1.00 104.40 570 VAL C C 1
ATOM 11414 O O . VAL B 1 570 ? 14.396 -13.041 84.494 1.00 104.37 570 VAL C O 1
ATOM 11418 N N . PHE B 1 571 ? 13.868 -15.195 84.088 1.00 110.44 571 PHE C N 1
ATOM 11419 C CA . PHE B 1 571 ? 12.966 -15.342 85.227 1.00 109.29 571 PHE C CA 1
ATOM 11420 C C . PHE B 1 571 ? 13.720 -15.263 86.555 1.00 109.52 571 PHE C C 1
ATOM 11421 O O . PHE B 1 571 ? 14.919 -15.551 86.618 1.00 107.41 571 PHE C O 1
ATOM 11429 N N . GLN B 1 572 ? 13.007 -14.875 87.610 1.00 104.83 572 GLN C N 1
ATOM 11430 C CA . GLN B 1 572 ? 13.604 -14.698 88.930 1.00 106.34 572 GLN C CA 1
ATOM 11431 C C . GLN B 1 572 ? 14.318 -15.964 89.370 1.00 108.45 572 GLN C C 1
ATOM 11432 O O . GLN B 1 572 ? 15.350 -15.915 90.038 1.00 108.49 572 GLN C O 1
ATOM 11438 N N . GLU B 1 573 ? 13.745 -17.093 88.971 1.00 112.64 573 GLU C N 1
ATOM 11439 C CA . GLU B 1 573 ? 14.320 -18.414 89.181 1.00 112.53 573 GLU C CA 1
ATOM 11440 C C . GLU B 1 573 ? 15.735 -18.509 88.624 1.00 117.41 573 GLU C C 1
ATOM 11441 O O . GLU B 1 573 ? 16.649 -18.952 89.319 1.00 121.54 573 GLU C O 1
ATOM 11447 N N . ASP B 1 574 ? 15.900 -18.101 87.365 1.00 120.19 574 ASP C N 1
ATOM 11448 C CA . ASP B 1 574 ? 17.178 -18.223 86.663 1.00 122.05 574 ASP C CA 1
ATOM 11449 C C . ASP B 1 574 ? 18.296 -17.540 87.441 1.00 122.93 574 ASP C C 1
ATOM 11450 O O . ASP B 1 574 ? 18.099 -16.460 88.003 1.00 119.60 574 ASP C O 1
ATOM 11455 N N . PRO B 1 575 ? 19.473 -18.184 87.488 1.00 126.06 575 PRO C N 1
ATOM 11456 C CA . PRO B 1 575 ? 20.590 -17.711 88.316 1.00 128.03 575 PRO C CA 1
ATOM 11457 C C . PRO B 1 575 ? 21.119 -16.350 87.857 1.00 126.52 575 PRO C C 1
ATOM 11458 O O . PRO B 1 575 ? 21.401 -15.476 88.687 1.00 121.30 575 PRO C O 1
ATOM 11462 N N . GLU B 1 576 ? 21.227 -16.184 86.540 1.00 127.02 576 GLU C N 1
ATOM 11463 C CA . GLU B 1 576 ? 21.747 -14.966 85.934 1.00 119.22 576 GLU C CA 1
ATOM 11464 C C . GLU B 1 576 ? 20.951 -13.756 86.372 1.00 112.41 576 GLU C C 1
ATOM 11465 O O . GLU B 1 576 ? 21.497 -12.663 86.486 1.00 111.76 576 GLU C O 1
ATOM 11471 N N . TRP B 1 577 ? 19.663 -13.967 86.625 1.00 112.81 577 TRP C N 1
ATOM 11472 C CA . TRP B 1 577 ? 18.745 -12.886 86.972 1.00 113.37 577 TRP C CA 1
ATOM 11473 C C . TRP B 1 577 ? 19.248 -11.986 88.097 1.00 109.37 577 TRP C C 1
ATOM 11474 O O . TRP B 1 577 ? 19.211 -10.765 87.978 1.00 106.24 577 TRP C O 1
ATOM 11485 N N . ARG B 1 578 ? 19.698 -12.575 89.196 1.00 109.29 578 ARG C N 1
ATOM 11486 C CA . ARG B 1 578 ? 20.215 -11.761 90.286 1.00 111.07 578 ARG C CA 1
ATOM 11487 C C . ARG B 1 578 ? 21.724 -11.815 90.285 1.00 113.20 578 ARG C C 1
ATOM 11488 O O . ARG B 1 578 ? 22.313 -12.775 89.779 1.00 115.74 578 ARG C O 1
ATOM 11496 N N . ALA B 1 579 ? 22.329 -10.780 90.864 1.00 113.27 579 ALA C N 1
ATOM 11497 C CA . ALA B 1 579 ? 23.778 -10.579 90.873 1.00 118.96 579 ALA C CA 1
ATOM 11498 C C . ALA B 1 579 ? 24.309 -10.370 89.451 1.00 116.39 579 ALA C C 1
ATOM 11499 O O . ALA B 1 579 ? 24.032 -11.158 88.539 1.00 110.53 579 ALA C O 1
ATOM 11501 N N . LEU B 1 580 ? 25.074 -9.292 89.284 1.00 117.47 580 LEU C N 1
ATOM 11502 C CA . LEU B 1 580 ? 25.550 -8.854 87.977 1.00 110.99 580 LEU C CA 1
ATOM 11503 C C . LEU B 1 580 ? 24.362 -8.743 87.026 1.00 104.93 580 LEU C C 1
ATOM 11504 O O . LEU B 1 580 ? 24.433 -9.156 85.868 1.00 106.79 580 LEU C O 1
ATOM 11509 N N . GLN B 1 581 ? 23.267 -8.190 87.540 1.00 101.92 581 GLN C N 1
ATOM 11510 C CA . GLN B 1 581 ? 22.056 -8.010 86.762 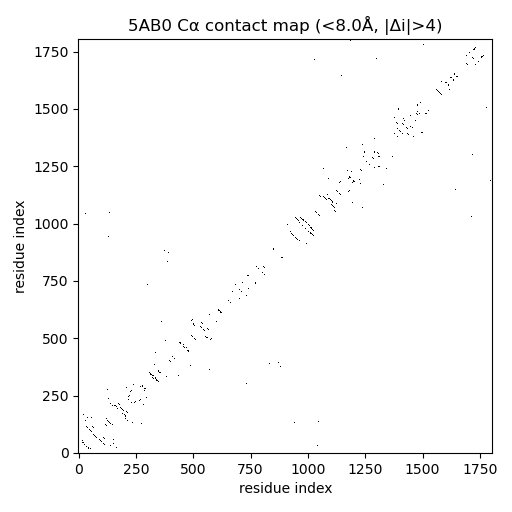1.00 97.25 581 GLN C CA 1
ATOM 11511 C C . GLN B 1 581 ? 21.071 -7.116 87.486 1.00 92.43 581 GLN C C 1
ATOM 11512 O O . GLN B 1 581 ? 20.364 -6.333 86.860 1.00 90.96 581 GLN C O 1
ATOM 11518 N N . GLU B 1 582 ? 21.028 -7.238 88.808 1.00 91.99 582 GLU C N 1
ATOM 11519 C CA . GLU B 1 582 ? 20.092 -6.460 89.610 1.00 92.11 582 GLU C CA 1
ATOM 11520 C C . GLU B 1 582 ? 20.765 -5.309 90.353 1.00 91.04 582 GLU C C 1
ATOM 11521 O O . GLU B 1 582 ? 20.307 -4.913 91.422 1.00 90.39 582 GLU C O 1
ATOM 11527 N N . ARG B 1 583 ? 21.832 -4.757 89.785 1.00 90.43 583 ARG C N 1
ATOM 11528 C CA . ARG B 1 583 ? 22.600 -3.717 90.474 1.00 91.97 583 ARG C CA 1
ATOM 11529 C C . ARG B 1 583 ? 22.045 -2.326 90.161 1.00 87.83 583 ARG C C 1
ATOM 11530 O O . ARG B 1 583 ? 22.687 -1.298 90.397 1.00 87.57 583 ARG C O 1
ATOM 11538 N N . TYR B 1 584 ? 20.820 -2.322 89.654 1.00 83.12 584 TYR C N 1
ATOM 11539 C CA . TYR B 1 584 ? 20.196 -1.130 89.124 1.00 79.20 584 TYR C CA 1
ATOM 11540 C C . TYR B 1 584 ? 19.161 -0.542 90.088 1.00 76.57 584 TYR C C 1
ATOM 11541 O O . TYR B 1 584 ? 18.489 -1.257 90.825 1.00 79.09 584 TYR C O 1
ATOM 11550 N N . LEU B 1 585 ? 19.035 0.776 90.071 1.00 73.11 585 LEU C N 1
ATOM 11551 C CA . LEU B 1 585 ? 18.136 1.458 90.978 1.00 63.92 585 LEU C CA 1
ATOM 11552 C C . LEU B 1 585 ? 17.677 2.795 90.397 1.00 66.04 585 LEU C C 1
ATOM 11553 O O . LEU B 1 585 ? 18.497 3.587 89.939 1.00 65.32 585 LEU C O 1
ATOM 11558 N N . TRP B 1 586 ? 16.373 3.055 90.428 1.00 66.50 586 TRP C N 1
ATOM 11559 C CA . TRP B 1 586 ? 15.824 4.293 89.873 1.00 64.04 586 TRP C CA 1
ATOM 11560 C C . TRP B 1 586 ? 15.132 5.155 90.921 1.00 62.13 586 TRP C C 1
ATOM 11561 O O . TRP B 1 586 ? 14.669 4.652 91.927 1.00 68.76 586 TRP C O 1
ATOM 11572 N N . HIS B 1 587 ? 15.079 6.460 90.677 1.00 64.17 587 HIS C N 1
ATOM 11573 C CA . HIS B 1 587 ? 14.104 7.319 91.320 1.00 62.72 587 HIS C CA 1
ATOM 11574 C C . HIS B 1 587 ? 12.925 7.402 90.368 1.00 61.95 587 HIS C C 1
ATOM 11575 O O . HIS B 1 587 ? 12.866 8.270 89.503 1.00 65.34 587 HIS C O 1
ATOM 11582 N N . ILE B 1 588 ? 11.992 6.479 90.516 1.00 62.21 588 ILE C N 1
ATOM 11583 C CA . ILE B 1 588 ? 10.814 6.464 89.673 1.00 62.75 588 ILE C CA 1
ATOM 11584 C C . ILE B 1 588 ? 9.741 7.447 90.147 1.00 68.04 588 ILE C C 1
ATOM 11585 O O . ILE B 1 588 ? 9.230 7.331 91.260 1.00 68.55 588 ILE C O 1
ATOM 11590 N N . PRO B 1 589 ? 9.386 8.417 89.296 1.00 71.65 589 PRO C N 1
ATOM 11591 C CA . PRO B 1 589 ? 8.246 9.282 89.611 1.00 68.70 589 PRO C CA 1
ATOM 11592 C C . PRO B 1 589 ? 6.924 8.569 89.341 1.00 70.45 589 PRO C C 1
ATOM 11593 O O . PRO B 1 589 ? 6.438 8.581 88.211 1.00 70.99 589 PRO C O 1
ATOM 11597 N N . LEU B 1 590 ? 6.353 7.961 90.376 1.00 72.85 590 LEU C N 1
ATOM 11598 C CA . LEU B 1 590 ? 5.132 7.161 90.240 1.00 74.71 590 LEU C CA 1
ATOM 11599 C C . LEU B 1 590 ? 3.845 7.978 90.220 1.00 74.69 590 LEU C C 1
ATOM 11600 O O . LEU B 1 590 ? 3.796 9.103 90.711 1.00 77.07 590 LEU C O 1
ATOM 11605 N N . THR B 1 591 ? 2.802 7.382 89.653 1.00 76.77 591 THR C N 1
ATOM 11606 C CA . THR B 1 591 ? 1.451 7.933 89.678 1.00 79.99 591 THR C CA 1
ATOM 11607 C C . THR B 1 591 ? 0.471 6.790 89.876 1.00 85.71 591 THR C C 1
ATOM 11608 O O . THR B 1 591 ? 0.757 5.661 89.465 1.00 87.86 591 THR C O 1
ATOM 11612 N N . TYR B 1 592 ? -0.669 7.071 90.505 1.00 85.51 592 TYR C N 1
ATOM 11613 C CA . TYR B 1 592 ? -1.785 6.126 90.499 1.00 91.13 592 TYR C CA 1
ATOM 11614 C C . TYR B 1 592 ? -3.119 6.798 90.775 1.00 91.53 592 TYR C C 1
ATOM 11615 O O . TYR B 1 592 ? -3.189 7.952 91.202 1.00 90.69 592 TYR C O 1
ATOM 11624 N N . SER B 1 593 ? -4.177 6.050 90.500 1.00 90.58 593 SER C N 1
ATOM 11625 C CA . SER B 1 593 ? -5.517 6.410 90.916 1.00 96.38 593 SER C CA 1
ATOM 11626 C C . SER B 1 593 ? -6.215 5.111 91.309 1.00 100.01 593 SER C C 1
ATOM 11627 O O . SER B 1 593 ? -5.924 4.050 90.753 1.00 99.03 593 SER C O 1
ATOM 11630 N N . THR B 1 594 ? -7.119 5.193 92.280 1.00 104.17 594 THR C N 1
ATOM 11631 C CA . THR B 1 594 ? -7.771 4.007 92.822 1.00 104.65 594 THR C CA 1
ATOM 11632 C C . THR B 1 594 ? -9.037 3.660 92.045 1.00 103.82 594 THR C C 1
ATOM 11633 O O . THR B 1 594 ? -9.355 4.305 91.045 1.00 102.37 594 THR C O 1
ATOM 11637 N N . SER B 1 595 ? -9.758 2.650 92.527 1.00 102.69 595 SER C N 1
ATOM 11638 C CA . SER B 1 595 ? -10.943 2.135 91.848 1.00 102.98 595 SER C CA 1
ATOM 11639 C C . SER B 1 595 ? -11.967 3.216 91.509 1.00 105.12 595 SER C C 1
ATOM 11640 O O . SER B 1 595 ? -12.339 3.371 90.346 1.00 107.27 595 SER C O 1
ATOM 11643 N N . SER B 1 596 ? -12.421 3.966 92.509 1.00 106.44 596 SER C N 1
ATOM 11644 C CA . SER B 1 596 ? -13.438 4.984 92.260 1.00 109.04 596 SER C CA 1
ATOM 11645 C C . SER B 1 596 ? -12.906 6.419 92.376 1.00 114.31 596 SER C C 1
ATOM 11646 O O . SER B 1 596 ? -13.573 7.364 91.941 1.00 115.38 596 SER C O 1
ATOM 11649 N N . SER B 1 597 ? -11.714 6.580 92.951 1.00 110.23 597 SER C N 1
ATOM 11650 C CA . SER B 1 597 ? -11.096 7.900 93.100 1.00 105.09 597 SER C CA 1
ATOM 11651 C C . SER B 1 597 ? -10.122 8.211 91.954 1.00 105.47 597 SER C C 1
ATOM 11652 O O . SER B 1 597 ? -8.935 7.889 92.028 1.00 103.73 597 SER C O 1
ATOM 11655 N N . ASN B 1 598 ? -10.634 8.854 90.905 1.00 103.94 598 ASN C N 1
ATOM 11656 C CA . ASN B 1 598 ? -9.871 9.112 89.685 1.00 102.98 598 ASN C CA 1
ATOM 11657 C C . ASN B 1 598 ? -8.711 10.096 89.859 1.00 107.36 598 ASN C C 1
ATOM 11658 O O . ASN B 1 598 ? -7.792 10.134 89.037 1.00 108.57 598 ASN C O 1
ATOM 11663 N N . VAL B 1 599 ? -8.782 10.906 90.912 1.00 103.82 599 VAL C N 1
ATOM 11664 C CA . VAL B 1 599 ? -7.731 11.864 91.230 1.00 100.90 599 VAL C CA 1
ATOM 11665 C C . VAL B 1 599 ? -6.375 11.169 91.242 1.00 99.59 599 VAL C C 1
ATOM 11666 O O . VAL B 1 599 ? -6.209 10.108 91.844 1.00 98.87 599 VAL C O 1
ATOM 11670 N N . ILE B 1 600 ? -5.414 11.759 90.545 1.00 96.52 600 ILE C N 1
ATOM 11671 C CA . ILE B 1 600 ? -4.123 11.121 90.361 1.00 100.29 600 ILE C CA 1
ATOM 11672 C C . ILE B 1 600 ? -3.186 11.423 91.522 1.00 97.67 600 ILE C C 1
ATOM 11673 O O . ILE B 1 600 ? -2.806 12.571 91.749 1.00 96.88 600 ILE C O 1
ATOM 11678 N N . HIS B 1 601 ? -2.827 10.380 92.263 1.00 96.39 601 HIS C N 1
ATOM 11679 C CA . HIS B 1 601 ? -1.892 10.517 93.373 1.00 98.41 601 HIS C CA 1
ATOM 11680 C C . HIS B 1 601 ? -0.471 10.330 92.851 1.00 87.63 601 HIS C C 1
ATOM 11681 O O . HIS B 1 601 ? -0.244 9.542 91.945 1.00 89.35 601 HIS C O 1
ATOM 11688 N N . ARG B 1 602 ? 0.479 11.048 93.437 1.00 81.43 602 ARG C N 1
ATOM 11689 C CA . ARG B 1 602 ? 1.839 11.110 92.919 1.00 76.32 602 ARG C CA 1
ATOM 11690 C C . ARG B 1 602 ? 2.878 10.847 94.015 1.00 77.17 602 ARG C C 1
ATOM 11691 O O . ARG B 1 602 ? 2.778 11.406 95.102 1.00 85.18 602 ARG C O 1
ATOM 11699 N N . HIS B 1 603 ? 3.871 10.007 93.739 1.00 73.79 603 HIS C N 1
ATOM 11700 C CA . HIS B 1 603 ? 4.944 9.760 94.708 1.00 76.99 603 HIS C CA 1
ATOM 11701 C C . HIS B 1 603 ? 6.231 9.269 94.050 1.00 74.75 603 HIS C C 1
ATOM 11702 O O . HIS B 1 603 ? 6.210 8.421 93.162 1.00 74.93 603 HIS C O 1
ATOM 11709 N N . ILE B 1 604 ? 7.356 9.797 94.505 1.00 71.10 604 ILE C N 1
ATOM 11710 C CA . ILE B 1 604 ? 8.644 9.420 93.947 1.00 70.09 604 ILE C CA 1
ATOM 11711 C C . ILE B 1 604 ? 9.218 8.222 94.686 1.00 72.84 604 ILE C C 1
ATOM 11712 O O . ILE B 1 604 ? 9.501 8.319 95.879 1.00 74.30 604 ILE C O 1
ATOM 11717 N N . LEU B 1 605 ? 9.390 7.099 93.994 1.00 63.67 605 LEU C N 1
ATOM 11718 C CA . LEU B 1 605 ? 10.012 5.936 94.616 1.00 62.74 605 LEU C CA 1
ATOM 11719 C C . LEU B 1 605 ? 11.526 6.057 94.508 1.00 67.72 605 LEU C C 1
ATOM 11720 O O . LEU B 1 605 ? 12.087 5.875 93.434 1.00 69.57 605 LEU C O 1
ATOM 11725 N N . LYS B 1 606 ? 12.189 6.365 95.616 1.00 66.30 606 LYS C N 1
ATOM 11726 C CA . LYS B 1 606 ? 13.609 6.688 95.566 1.00 61.41 606 LYS C CA 1
ATOM 11727 C C . LYS B 1 606 ? 14.491 5.580 96.135 1.00 61.29 606 LYS C C 1
ATOM 11728 O O . LYS B 1 606 ? 15.683 5.786 96.366 1.00 62.83 606 LYS C O 1
ATOM 11734 N N . SER B 1 607 ? 13.918 4.405 96.363 1.00 63.13 607 SER C N 1
ATOM 11735 C CA . SER B 1 607 ? 14.693 3.306 96.949 1.00 73.56 607 SER C CA 1
ATOM 11736 C C . SER B 1 607 ? 14.098 1.912 96.699 1.00 67.87 607 SER C C 1
ATOM 11737 O O . SER B 1 607 ? 12.950 1.776 96.267 1.00 61.08 607 SER C O 1
ATOM 11740 N N . LYS B 1 608 ? 14.904 0.891 96.993 1.00 62.52 608 LYS C N 1
ATOM 11741 C CA . LYS B 1 608 ? 14.602 -0.500 96.664 1.00 72.20 608 LYS C CA 1
ATOM 11742 C C . LYS B 1 608 ? 13.196 -0.938 97.075 1.00 75.06 608 LYS C C 1
ATOM 11743 O O . LYS B 1 608 ? 12.533 -1.698 96.359 1.00 68.45 608 LYS C O 1
ATOM 11749 N N . THR B 1 609 ? 12.751 -0.435 98.225 1.00 79.94 609 THR C N 1
ATOM 11750 C CA . THR B 1 609 ? 11.447 -0.768 98.791 1.00 78.72 609 THR C CA 1
ATOM 11751 C C . THR B 1 609 ? 10.767 0.499 99.295 1.00 67.81 609 THR C C 1
ATOM 11752 O O . THR B 1 609 ? 11.435 1.500 99.518 1.00 73.90 609 THR C O 1
ATOM 11756 N N . ASP B 1 610 ? 9.447 0.455 99.456 1.00 72.24 610 ASP C N 1
ATOM 11757 C CA . ASP B 1 610 ? 8.691 1.569 100.034 1.00 79.07 610 ASP C CA 1
ATOM 11758 C C . ASP B 1 610 ? 7.228 1.175 100.260 1.00 85.01 610 ASP C C 1
ATOM 11759 O O . ASP B 1 610 ? 6.756 0.182 99.703 1.00 85.74 610 ASP C O 1
ATOM 11764 N N . THR B 1 611 ? 6.515 1.951 101.078 1.00 87.62 611 THR C N 1
ATOM 11765 C CA . THR B 1 611 ? 5.102 1.683 101.362 1.00 92.22 611 THR C CA 1
ATOM 11766 C C . THR B 1 611 ? 4.287 2.971 101.374 1.00 88.51 611 THR C C 1
ATOM 11767 O O . THR B 1 611 ? 4.794 4.025 101.737 1.00 90.98 611 THR C O 1
ATOM 11771 N N . LEU B 1 612 ? 3.024 2.880 100.973 1.00 93.91 612 LEU C N 1
ATOM 11772 C CA . LEU B 1 612 ? 2.107 4.008 101.079 1.00 100.95 612 LEU C CA 1
ATOM 11773 C C . LEU B 1 612 ? 0.742 3.549 101.587 1.00 105.60 612 LEU C C 1
ATOM 11774 O O . LEU B 1 612 ? 0.443 2.351 101.602 1.00 102.14 612 LEU C O 1
ATOM 11779 N N . ASP B 1 613 ? -0.080 4.509 102.002 1.00 109.82 613 ASP C N 1
ATOM 11780 C CA . ASP B 1 613 ? -1.367 4.199 102.616 1.00 113.70 613 ASP C CA 1
ATOM 11781 C C . ASP B 1 613 ? -2.532 4.870 101.903 1.00 114.49 613 ASP C C 1
ATOM 11782 O O . ASP B 1 613 ? -2.646 6.099 101.898 1.00 109.58 613 ASP C O 1
ATOM 11787 N N . LEU B 1 614 ? -3.397 4.052 101.309 1.00 118.54 614 LEU C N 1
ATOM 11788 C CA . LEU B 1 614 ? -4.630 4.546 100.708 1.00 122.63 614 LEU C CA 1
ATOM 11789 C C . LEU B 1 614 ? -5.524 5.162 101.776 1.00 124.91 614 LEU C C 1
ATOM 11790 O O . LEU B 1 614 ? -5.663 4.606 102.870 1.00 125.58 614 LEU C O 1
ATOM 11795 N N . PRO B 1 615 ? -6.133 6.317 101.462 1.00 122.47 615 PRO C N 1
ATOM 11796 C CA . PRO B 1 615 ? -7.142 6.910 102.345 1.00 122.29 615 PRO C CA 1
ATOM 11797 C C . PRO B 1 615 ? -8.255 5.913 102.679 1.00 125.45 615 PRO C C 1
ATOM 11798 O O . PRO B 1 615 ? -8.742 5.877 103.811 1.00 128.13 615 PRO C O 1
ATOM 11802 N N . GLU B 1 616 ? -8.629 5.097 101.698 1.00 124.76 616 GLU C N 1
A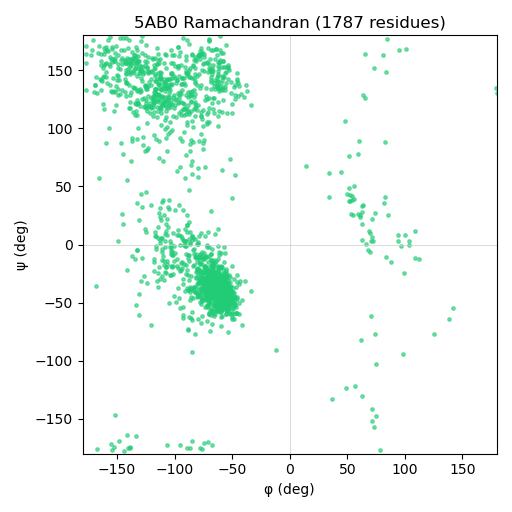TOM 11803 C CA . GLU B 1 616 ? -9.694 4.120 101.868 1.00 121.23 616 GLU C CA 1
ATOM 11804 C C . GLU B 1 616 ? -9.382 2.822 101.140 1.00 121.45 616 GLU C C 1
ATOM 11805 O O . GLU B 1 616 ? -8.599 2.801 100.191 1.00 121.73 616 GLU C O 1
ATOM 11811 N N . LYS B 1 617 ? -9.996 1.738 101.597 1.00 120.68 617 LYS C N 1
ATOM 11812 C CA . LYS B 1 617 ? -9.950 0.478 100.874 1.00 118.01 617 LYS C CA 1
ATOM 11813 C C . LYS B 1 617 ? -10.740 0.626 99.577 1.00 118.63 617 LYS C C 1
ATOM 11814 O O . LYS B 1 617 ? -11.789 1.274 99.551 1.00 116.48 617 LYS C O 1
ATOM 11820 N N . THR B 1 618 ? -10.236 0.015 98.508 1.00 118.43 618 THR C N 1
ATOM 11821 C CA . THR B 1 618 ? -10.886 0.069 97.202 1.00 111.86 618 THR C CA 1
ATOM 11822 C C . THR B 1 618 ? -10.713 -1.251 96.469 1.00 105.83 618 THR C C 1
ATOM 11823 O O . THR B 1 618 ? -9.905 -2.081 96.874 1.00 106.70 618 THR C O 1
ATOM 11827 N N . SER B 1 619 ? -11.465 -1.443 95.390 1.00 105.49 619 SER C N 1
ATOM 11828 C CA . SER B 1 619 ? -11.442 -2.721 94.681 1.00 110.23 619 SER C CA 1
ATOM 11829 C C . SER B 1 619 ? -10.187 -2.890 93.811 1.00 111.70 619 SER C C 1
ATOM 11830 O O . SER B 1 619 ? -9.560 -3.948 93.846 1.00 107.38 619 SER C O 1
ATOM 11833 N N . TRP B 1 620 ? -9.811 -1.869 93.038 1.00 110.18 620 TRP C N 1
ATOM 11834 C CA . TRP B 1 620 ? -8.529 -1.912 92.323 1.00 103.32 620 TRP C CA 1
ATOM 11835 C C . TRP B 1 620 ? -7.764 -0.610 92.421 1.00 100.39 620 TRP C C 1
ATOM 11836 O O . TRP B 1 620 ? -8.326 0.432 92.762 1.00 100.10 620 TRP C O 1
ATOM 11847 N N . VAL B 1 621 ? -6.475 -0.679 92.104 1.00 98.46 621 VAL C N 1
ATOM 11848 C CA . VAL B 1 621 ? -5.639 0.511 91.993 1.00 100.76 621 VAL C CA 1
ATOM 11849 C C . VAL B 1 621 ? -4.697 0.367 90.802 1.00 97.58 621 VAL C C 1
ATOM 11850 O O . VAL B 1 621 ? -3.866 -0.545 90.769 1.00 92.94 621 VAL C O 1
ATOM 11854 N N . LYS B 1 622 ? -4.835 1.261 89.825 1.00 97.22 622 LYS C N 1
ATOM 11855 C CA . LYS B 1 622 ? -3.982 1.239 88.634 1.00 92.96 622 LYS C CA 1
ATOM 11856 C C . LYS B 1 622 ? -2.812 2.213 88.752 1.00 89.55 622 LYS C C 1
ATOM 11857 O O . LYS B 1 622 ? -3.007 3.417 88.937 1.00 88.81 622 LYS C O 1
ATOM 11863 N N . PHE B 1 623 ? -1.598 1.678 88.649 1.00 87.68 623 PHE C N 1
ATOM 11864 C CA . PHE B 1 623 ? -0.378 2.483 88.696 1.00 86.41 623 PHE C CA 1
ATOM 11865 C C . PHE B 1 623 ? 0.039 2.938 87.303 1.00 86.44 623 PHE C C 1
ATOM 11866 O O . PHE B 1 623 ? -0.362 2.335 86.312 1.00 87.23 623 PHE C O 1
ATOM 11874 N N . ASN B 1 624 ? 0.848 3.996 87.238 1.00 85.06 624 ASN C N 1
ATOM 11875 C CA . ASN B 1 624 ? 1.257 4.589 85.963 1.00 82.14 624 ASN C CA 1
ATOM 11876 C C . ASN B 1 624 ? 0.052 5.061 85.148 1.00 81.80 624 ASN C C 1
ATOM 11877 O O . ASN B 1 624 ? -0.377 4.394 84.198 1.00 78.07 624 ASN C O 1
ATOM 11882 N N . VAL B 1 625 ? -0.494 6.211 85.531 1.00 76.08 625 VAL C N 1
ATOM 11883 C CA . VAL B 1 625 ? -1.696 6.732 84.893 1.00 83.22 625 VAL C CA 1
ATOM 11884 C C . VAL B 1 625 ? -1.426 7.208 83.474 1.00 79.99 625 VAL C C 1
ATOM 11885 O O . VAL B 1 625 ? -0.542 8.034 83.260 1.00 74.83 625 VAL C O 1
ATOM 11889 N N . ASP B 1 626 ? -2.202 6.687 82.523 1.00 82.02 626 ASP C N 1
ATOM 11890 C CA . ASP B 1 626 ? -2.084 7.001 81.089 1.00 80.84 626 ASP C CA 1
ATOM 11891 C C . ASP B 1 626 ? -0.765 6.516 80.468 1.00 73.85 626 ASP C C 1
ATOM 11892 O O . ASP B 1 626 ? -0.530 6.721 79.280 1.00 72.82 626 ASP C O 1
ATOM 11897 N N . SER B 1 627 ? 0.069 5.883 81.295 1.00 74.99 627 SER C N 1
ATOM 11898 C CA . SER B 1 627 ? 1.351 5.275 80.922 1.00 71.95 627 SER C CA 1
ATOM 11899 C C . SER B 1 627 ? 2.474 6.298 80.661 1.00 69.76 627 SER C C 1
ATOM 11900 O O . SER B 1 627 ? 3.424 6.011 79.929 1.00 70.77 627 SER C O 1
ATOM 11903 N N . ASN B 1 628 ? 2.388 7.462 81.301 1.00 61.00 628 ASN C N 1
ATOM 11904 C CA . ASN B 1 628 ? 3.361 8.536 81.093 1.00 66.61 628 ASN C CA 1
ATOM 11905 C C . ASN B 1 628 ? 4.718 8.262 81.706 1.00 58.24 628 ASN C C 1
ATOM 11906 O O . ASN B 1 628 ? 5.641 9.069 81.598 1.00 57.56 628 ASN C O 1
ATOM 11911 N N . GLY B 1 629 ? 4.838 7.137 82.378 1.00 52.67 629 GLY C N 1
ATOM 11912 C CA . GLY B 1 629 ? 6.075 6.842 83.057 1.00 55.88 629 GLY C CA 1
ATOM 11913 C C . GLY B 1 629 ? 6.762 5.686 82.389 1.00 60.39 629 GLY C C 1
ATOM 11914 O O . GLY B 1 629 ? 6.123 4.737 81.931 1.00 60.15 629 GLY C O 1
ATOM 11915 N N . TYR B 1 630 ? 8.082 5.770 82.335 1.00 61.30 630 TYR C N 1
ATOM 11916 C CA . TYR B 1 630 ? 8.860 4.720 81.712 1.00 64.12 630 TYR C CA 1
ATOM 11917 C C . TYR B 1 630 ? 9.150 3.615 82.716 1.00 60.56 630 TYR C C 1
ATOM 11918 O O . TYR B 1 630 ? 10.296 3.430 83.137 1.00 59.36 630 TYR C O 1
ATOM 11927 N N . TYR B 1 631 ? 8.097 2.894 83.101 1.00 63.31 631 TYR C N 1
ATOM 11928 C CA . TYR B 1 631 ? 8.228 1.699 83.945 1.00 65.68 631 TYR C CA 1
ATOM 11929 C C . TYR B 1 631 ? 7.030 0.774 83.767 1.00 65.31 631 TYR C C 1
ATOM 11930 O O . TYR B 1 631 ? 5.940 1.209 83.396 1.00 71.03 631 TYR C O 1
ATOM 11939 N N . ILE B 1 632 ? 7.238 -0.506 84.040 1.00 68.10 632 ILE C N 1
ATOM 11940 C CA . ILE B 1 632 ? 6.164 -1.494 83.973 1.00 75.60 632 ILE C CA 1
ATOM 11941 C C . ILE B 1 632 ? 5.529 -1.703 85.362 1.00 74.53 632 ILE C C 1
ATOM 11942 O O . ILE B 1 632 ? 6.176 -1.462 86.382 1.00 73.78 632 ILE C O 1
ATOM 11947 N N . VAL B 1 633 ? 4.267 -2.127 85.407 1.00 73.64 633 VAL C N 1
ATOM 11948 C CA . VAL B 1 633 ? 3.610 -2.407 86.689 1.00 79.65 633 VAL C CA 1
ATOM 11949 C C . VAL B 1 633 ? 3.237 -3.880 86.846 1.00 75.63 633 VAL C C 1
ATOM 11950 O O . VAL B 1 633 ? 2.625 -4.472 85.961 1.00 76.36 633 VAL C O 1
ATOM 11954 N N . HIS B 1 634 ? 3.617 -4.468 87.978 1.00 79.52 634 HIS C N 1
ATOM 11955 C CA . HIS B 1 634 ? 3.204 -5.836 88.317 1.00 85.12 634 HIS C CA 1
ATOM 11956 C C . HIS B 1 634 ? 2.466 -5.912 89.657 1.00 86.11 634 HIS C C 1
ATOM 11957 O O . HIS B 1 634 ? 3.028 -5.586 90.706 1.00 81.98 634 HIS C O 1
ATOM 11964 N N . TYR B 1 635 ? 1.217 -6.366 89.620 1.00 88.45 635 TYR C N 1
ATOM 11965 C CA . TYR B 1 635 ? 0.405 -6.465 90.834 1.00 88.97 635 TYR C CA 1
ATOM 11966 C C . TYR B 1 635 ? 0.460 -7.877 91.418 1.00 91.66 635 TYR C C 1
ATOM 11967 O O . TYR B 1 635 ? -0.027 -8.835 90.812 1.00 96.41 635 TYR C O 1
ATOM 11976 N N . GLU B 1 636 ? 1.065 -8.001 92.595 1.00 93.00 636 GLU C N 1
ATOM 11977 C CA . GLU B 1 636 ? 1.203 -9.298 93.245 1.00 96.41 636 GLU C CA 1
ATOM 11978 C C . GLU B 1 636 ? -0.132 -9.794 93.778 1.00 92.82 636 GLU C C 1
ATOM 11979 O O . GLU B 1 636 ? -1.045 -9.004 94.042 1.00 81.43 636 GLU C O 1
ATOM 11985 N N . GLY B 1 637 ? -0.227 -11.111 93.928 1.00 95.52 637 GLY C N 1
ATOM 11986 C CA . GLY B 1 637 ? -1.441 -11.743 94.397 1.00 98.43 637 GLY C CA 1
ATOM 11987 C C . GLY B 1 637 ? -2.648 -11.412 93.542 1.00 99.42 637 GLY C C 1
ATOM 11988 O O . GLY B 1 637 ? -2.656 -11.652 92.334 1.00 93.57 637 GLY C O 1
ATOM 11989 N N . HIS B 1 638 ? -3.660 -10.830 94.179 1.00 102.33 638 HIS C N 1
ATOM 11990 C CA . HIS B 1 638 ? -4.978 -10.662 93.572 1.00 105.31 638 HIS C CA 1
ATOM 11991 C C . HIS B 1 638 ? -5.170 -9.285 92.948 1.00 105.31 638 HIS C C 1
ATOM 11992 O O . HIS B 1 638 ? -6.275 -8.739 92.956 1.00 106.62 638 HIS C O 1
ATOM 11999 N N . GLY B 1 639 ? -4.096 -8.726 92.406 1.00 98.94 639 GLY C N 1
ATOM 12000 C CA . GLY B 1 639 ? -4.167 -7.411 91.800 1.00 94.81 639 GLY C CA 1
ATOM 12001 C C . GLY B 1 639 ? -4.655 -7.443 90.364 1.00 98.23 639 GLY C C 1
ATOM 12002 O O . GLY B 1 639 ? -5.518 -6.651 89.978 1.00 93.75 639 GLY C O 1
ATOM 12003 N N . TRP B 1 640 ? -4.104 -8.362 89.573 1.00 98.07 640 TRP C N 1
ATOM 12004 C CA . TRP B 1 640 ? -4.415 -8.429 88.148 1.00 90.55 640 TRP C CA 1
ATOM 12005 C C . TRP B 1 640 ? -5.855 -8.837 87.891 1.00 93.04 640 TRP C C 1
ATOM 12006 O O . TRP B 1 640 ? -6.523 -8.243 87.048 1.00 90.43 640 TRP C O 1
ATOM 12017 N N . ASP B 1 641 ? -6.328 -9.841 88.629 1.00 95.99 641 ASP C N 1
ATOM 12018 C CA . ASP B 1 641 ? -7.675 -10.380 88.442 1.00 94.47 641 ASP C CA 1
ATOM 12019 C C . ASP B 1 641 ? -8.741 -9.306 88.617 1.00 94.29 641 ASP C C 1
ATOM 12020 O O . ASP B 1 641 ? -9.773 -9.328 87.952 1.00 92.91 641 ASP C O 1
ATOM 12025 N N . GLN B 1 642 ? -8.486 -8.365 89.518 1.00 95.18 642 GLN C N 1
ATOM 12026 C CA . GLN B 1 642 ? -9.427 -7.279 89.761 1.00 101.42 642 GLN C CA 1
ATOM 12027 C C . GLN B 1 642 ? -9.340 -6.240 88.661 1.00 103.15 642 GLN C C 1
ATOM 12028 O O . GLN B 1 642 ? -10.336 -5.599 88.315 1.00 105.72 642 GLN C O 1
ATOM 12034 N N . LEU B 1 643 ? -8.141 -6.064 88.118 1.00 102.31 643 LEU C N 1
ATOM 12035 C CA . LEU B 1 643 ? -7.958 -5.143 87.007 1.00 100.86 643 LEU C CA 1
ATOM 12036 C C . LEU B 1 643 ? -8.586 -5.730 85.749 1.00 100.19 643 LEU C C 1
ATOM 12037 O O . LEU B 1 643 ? -9.269 -5.022 85.005 1.00 102.71 643 LEU C O 1
ATOM 12042 N N . ILE B 1 644 ? -8.370 -7.024 85.526 1.00 90.92 644 ILE C N 1
ATOM 12043 C CA . ILE B 1 644 ? -8.995 -7.703 84.403 1.00 92.32 644 ILE C CA 1
ATOM 12044 C C . ILE B 1 644 ? -10.500 -7.579 84.530 1.00 97.51 644 ILE C C 1
ATOM 12045 O O . ILE B 1 644 ? -11.151 -6.959 83.689 1.00 95.96 644 ILE C O 1
ATOM 12050 N N . THR B 1 645 ? -11.033 -8.132 85.620 1.00 100.91 645 THR C N 1
ATOM 12051 C CA . THR B 1 645 ? -12.474 -8.238 85.832 1.00 101.86 645 THR C CA 1
ATOM 12052 C C . THR B 1 645 ? -13.171 -6.887 85.746 1.00 102.93 645 THR C C 1
ATOM 12053 O O . THR B 1 645 ? -14.349 -6.813 85.390 1.00 105.43 645 THR C O 1
ATOM 12057 N N . GLN B 1 646 ? -12.440 -5.822 86.063 1.00 103.83 646 GLN C N 1
ATOM 12058 C CA . GLN B 1 646 ? -12.983 -4.473 85.959 1.00 102.90 646 GLN C CA 1
ATOM 12059 C C . GLN B 1 646 ? -13.242 -4.111 84.501 1.00 101.42 646 GLN C C 1
ATOM 12060 O O . GLN B 1 646 ? -14.189 -3.383 84.191 1.00 93.26 646 GLN C O 1
ATOM 12066 N N . LEU B 1 647 ? -12.406 -4.640 83.611 1.00 100.99 647 LEU C N 1
ATOM 12067 C CA . LEU B 1 647 ? -12.549 -4.389 82.183 1.00 101.83 647 LEU C CA 1
ATOM 12068 C C . LEU B 1 647 ? -13.580 -5.310 81.548 1.00 101.06 647 LEU C C 1
ATOM 12069 O O . LEU B 1 647 ? -14.363 -4.875 80.706 1.00 102.31 647 LEU C O 1
ATOM 12074 N N . ASN B 1 648 ? -13.574 -6.580 81.948 1.00 101.23 648 ASN C N 1
ATOM 12075 C CA . ASN B 1 648 ? -14.496 -7.573 81.389 1.00 105.56 648 ASN C CA 1
ATOM 12076 C C . ASN B 1 648 ? -15.955 -7.143 81.542 1.00 105.51 648 ASN C C 1
ATOM 12077 O O . ASN B 1 648 ? -16.798 -7.440 80.693 1.00 100.17 648 ASN C O 1
ATOM 12082 N N . GLN B 1 649 ? -16.233 -6.440 82.636 1.00 105.76 649 GLN C N 1
ATOM 12083 C CA . GLN B 1 649 ? -17.544 -5.851 82.882 1.00 106.88 649 GLN C CA 1
ATOM 12084 C C . GLN B 1 649 ? -17.648 -4.489 82.203 1.00 108.31 649 GLN C C 1
ATOM 12085 O O . GLN B 1 649 ? -18.009 -4.399 81.028 1.00 110.78 649 GLN C O 1
ATOM 12091 N N . ASN B 1 650 ? -17.318 -3.437 82.952 1.00 108.98 650 ASN C N 1
ATOM 12092 C CA . ASN B 1 650 ? -17.349 -2.059 82.460 1.00 104.37 650 ASN C CA 1
ATOM 12093 C C . ASN B 1 650 ? -15.952 -1.494 82.256 1.00 105.82 650 ASN C C 1
ATOM 12094 O O . ASN B 1 650 ? -15.328 -1.040 83.213 1.00 108.96 650 ASN C O 1
ATOM 12099 N N . HIS B 1 651 ? -15.470 -1.488 81.018 1.00 105.17 651 HIS C N 1
ATOM 12100 C CA . HIS B 1 651 ? -14.104 -1.044 80.748 1.00 101.97 651 HIS C CA 1
ATOM 12101 C C . HIS B 1 651 ? -13.946 0.471 80.763 1.00 96.96 651 HIS C C 1
ATOM 12102 O O . HIS B 1 651 ? -12.867 0.989 81.063 1.00 92.18 651 HIS C O 1
ATOM 12109 N N . THR B 1 652 ? -15.033 1.170 80.449 1.00 96.09 652 THR C N 1
ATOM 12110 C CA . THR B 1 652 ? -15.032 2.624 80.318 1.00 95.23 652 THR C CA 1
ATOM 12111 C C . THR B 1 652 ? -14.631 3.307 81.614 1.00 96.28 652 THR C C 1
ATOM 12112 O O . THR B 1 652 ? -14.237 4.474 81.617 1.00 95.49 652 THR C O 1
ATOM 12116 N N . LEU B 1 653 ? -14.744 2.576 82.717 1.00 100.43 653 LEU C N 1
ATOM 12117 C CA . LEU B 1 653 ? -14.371 3.104 84.021 1.00 98.36 653 LEU C CA 1
ATOM 12118 C C . LEU B 1 653 ? -12.868 3.353 84.053 1.00 95.42 653 LEU C C 1
ATOM 12119 O O . LEU B 1 653 ? -12.413 4.362 84.588 1.00 95.39 653 LEU C O 1
ATOM 12124 N N . LEU B 1 654 ? -12.108 2.437 83.453 1.00 98.52 654 LEU C N 1
ATOM 12125 C CA . LEU B 1 654 ? -10.658 2.589 83.290 1.00 97.99 654 LEU C CA 1
ATOM 12126 C C . LEU B 1 654 ? -10.316 3.499 82.105 1.00 92.06 654 LEU C C 1
ATOM 12127 O O . LEU B 1 654 ? -10.930 3.376 81.046 1.00 95.97 654 LEU C O 1
ATOM 12132 N N . ARG B 1 655 ? -9.342 4.396 82.283 1.00 87.44 655 ARG C N 1
ATOM 12133 C CA . ARG B 1 655 ? -8.936 5.331 81.222 1.00 88.02 655 ARG C CA 1
ATOM 12134 C C . ARG B 1 655 ? -8.504 4.608 79.936 1.00 89.60 655 ARG C C 1
ATOM 12135 O O . ARG B 1 655 ? -7.907 3.527 79.995 1.00 84.85 655 ARG C O 1
ATOM 12143 N N . PRO B 1 656 ? -8.816 5.203 78.770 1.00 91.38 656 PRO C N 1
ATOM 12144 C CA . PRO B 1 656 ? -8.475 4.639 77.457 1.00 85.30 656 PRO C CA 1
ATOM 12145 C C . PRO B 1 656 ? -6.985 4.374 77.297 1.00 82.22 656 PRO C C 1
ATOM 12146 O O . PRO B 1 656 ? -6.608 3.342 76.740 1.00 80.40 656 PRO C O 1
ATOM 12150 N N . LYS B 1 657 ? -6.155 5.291 77.790 1.00 82.46 657 LYS C N 1
ATOM 12151 C CA . LYS B 1 657 ? -4.704 5.128 77.730 1.00 83.87 657 LYS C CA 1
ATOM 12152 C C . LYS B 1 657 ? -4.177 4.200 78.818 1.00 85.97 657 LYS C C 1
ATOM 12153 O O . LYS B 1 657 ? -3.007 3.812 78.794 1.00 86.91 657 LYS C O 1
ATOM 12159 N N . ASP B 1 658 ? -5.040 3.862 79.776 1.00 89.15 658 ASP C N 1
ATOM 12160 C CA . ASP B 1 658 ? -4.709 2.888 80.817 1.00 87.84 658 ASP C CA 1
ATOM 12161 C C . ASP B 1 658 ? -5.023 1.478 80.326 1.00 81.64 658 ASP C C 1
ATOM 12162 O O . ASP B 1 658 ? -4.282 0.538 80.601 1.00 80.71 658 ASP C O 1
ATOM 12167 N N . ARG B 1 659 ? -6.127 1.347 79.597 1.00 81.54 659 ARG C N 1
ATOM 12168 C CA . ARG B 1 659 ? -6.461 0.104 78.915 1.00 80.22 659 ARG C CA 1
ATOM 12169 C C . ARG B 1 659 ? -5.278 -0.360 78.083 1.00 82.73 659 ARG C C 1
ATOM 12170 O O . ARG B 1 659 ? -4.841 -1.508 78.182 1.00 80.24 659 ARG C O 1
ATOM 12178 N N . VAL B 1 660 ? -4.759 0.557 77.272 1.00 86.22 660 VAL C N 1
ATOM 12179 C CA . VAL B 1 660 ? -3.582 0.291 76.461 1.00 84.37 660 VAL C CA 1
ATOM 12180 C C . VAL B 1 660 ? -2.449 -0.163 77.359 1.00 75.70 660 VAL C C 1
ATOM 12181 O O . VAL B 1 660 ? -1.947 -1.277 77.217 1.00 71.30 660 VAL C O 1
ATOM 12185 N N . GLY B 1 661 ? -2.079 0.704 78.301 1.00 76.63 661 GLY C N 1
ATOM 12186 C CA . GLY B 1 661 ? -1.002 0.427 79.235 1.00 77.91 661 GLY C CA 1
ATOM 12187 C C . GLY B 1 661 ? -1.080 -0.964 79.834 1.00 80.31 661 GLY C C 1
ATOM 12188 O O . GLY B 1 661 ? -0.088 -1.698 79.859 1.00 77.25 661 GLY C O 1
ATOM 12189 N N . LEU B 1 662 ? -2.277 -1.337 80.282 1.00 85.12 662 LEU C N 1
ATOM 12190 C CA . LEU B 1 662 ? -2.497 -2.616 80.956 1.00 82.77 662 LEU C CA 1
ATOM 12191 C C . LEU B 1 662 ? -2.334 -3.803 80.014 1.00 75.62 662 LEU C C 1
ATOM 12192 O O . LEU B 1 662 ? -1.697 -4.792 80.379 1.00 72.72 662 LEU C O 1
ATOM 12197 N N . ILE B 1 663 ? -2.897 -3.717 78.811 1.00 75.35 663 ILE C N 1
ATOM 12198 C CA . ILE B 1 663 ? -2.711 -4.801 77.849 1.00 79.23 663 ILE C CA 1
ATOM 12199 C C . ILE B 1 663 ? -1.224 -4.993 77.600 1.00 72.79 663 ILE C C 1
ATOM 12200 O O . ILE B 1 663 ? -0.725 -6.116 77.588 1.00 69.40 663 ILE C O 1
ATOM 12205 N N . HIS B 1 664 ? -0.522 -3.879 77.422 1.00 70.70 664 HIS C N 1
ATOM 12206 C CA . HIS B 1 664 ? 0.899 -3.923 77.137 1.00 69.44 664 HIS C CA 1
ATOM 12207 C C . HIS B 1 664 ? 1.663 -4.626 78.233 1.00 72.20 664 HIS C C 1
ATOM 12208 O O . HIS B 1 664 ? 2.377 -5.595 77.976 1.00 72.43 664 HIS C O 1
ATOM 12215 N N . ASP B 1 665 ? 1.508 -4.127 79.457 1.00 71.00 665 ASP C N 1
ATOM 12216 C CA . ASP B 1 665 ? 2.251 -4.643 80.591 1.00 70.07 665 ASP C CA 1
ATOM 12217 C C . ASP B 1 665 ? 1.896 -6.100 80.881 1.00 70.20 665 ASP C C 1
ATOM 12218 O O . ASP B 1 665 ? 2.739 -6.868 81.352 1.00 69.81 665 ASP C O 1
ATOM 12223 N N . VAL B 1 666 ? 0.652 -6.472 80.591 1.00 68.88 666 VAL C N 1
ATOM 12224 C CA . VAL B 1 666 ? 0.170 -7.839 80.814 1.00 77.90 666 VAL C CA 1
ATOM 12225 C C . VAL B 1 666 ? 1.072 -8.885 80.153 1.00 75.51 666 VAL C C 1
ATOM 12226 O O . VAL B 1 666 ? 1.543 -9.809 80.824 1.00 72.96 666 VAL C O 1
ATOM 12230 N N . PHE B 1 667 ? 1.342 -8.724 78.858 1.00 71.65 667 PHE C N 1
ATOM 12231 C CA . PHE B 1 667 ? 2.127 -9.712 78.122 1.00 69.27 667 PHE C CA 1
ATOM 12232 C C . PHE B 1 667 ? 3.610 -9.559 78.397 1.00 67.27 667 PHE C C 1
ATOM 12233 O O . PHE B 1 667 ? 4.359 -10.534 78.369 1.00 65.10 667 PHE C O 1
ATOM 12241 N N . GLN B 1 668 ? 4.032 -8.321 78.640 1.00 68.20 668 GLN C N 1
ATOM 12242 C CA . GLN B 1 668 ? 5.426 -8.038 78.969 1.00 70.50 668 GLN C CA 1
ATOM 12243 C C . GLN B 1 668 ? 5.848 -8.882 80.162 1.00 71.56 668 GLN C C 1
ATOM 12244 O O . GLN B 1 668 ? 6.936 -9.462 80.182 1.00 69.51 668 GLN C O 1
ATOM 12250 N N . LEU B 1 669 ? 4.956 -8.962 81.143 1.00 73.69 669 LEU C N 1
ATOM 12251 C CA . LEU B 1 669 ? 5.188 -9.753 82.337 1.00 75.77 669 LEU C CA 1
ATOM 12252 C C . LEU B 1 669 ? 5.030 -11.250 82.070 1.00 77.74 669 LEU C C 1
ATOM 12253 O O . LEU B 1 669 ? 5.699 -12.069 82.710 1.00 77.77 669 LEU C O 1
ATOM 12258 N N . VAL B 1 670 ? 4.157 -11.605 81.126 1.00 73.97 670 VAL C N 1
ATOM 12259 C CA . VAL B 1 670 ? 4.052 -12.992 80.689 1.00 68.76 670 VAL C CA 1
ATOM 12260 C C . VAL B 1 670 ? 5.423 -13.497 80.256 1.00 73.08 670 VAL C C 1
ATOM 12261 O O . VAL B 1 670 ? 5.833 -14.599 80.626 1.00 77.55 670 VAL C O 1
ATOM 12265 N N . GLY B 1 671 ? 6.140 -12.673 79.497 1.00 72.33 671 GLY C N 1
ATOM 12266 C CA . GLY B 1 671 ? 7.474 -13.019 79.041 1.00 72.60 671 GLY C CA 1
ATOM 12267 C C . GLY B 1 671 ? 8.481 -13.149 80.169 1.00 74.30 671 GLY C C 1
ATOM 12268 O O . GLY B 1 671 ? 9.409 -13.945 80.093 1.00 79.30 671 GLY C O 1
ATOM 12269 N N . ALA B 1 672 ? 8.290 -12.375 81.229 1.00 77.73 672 ALA C N 1
ATOM 12270 C CA . ALA B 1 672 ? 9.206 -12.404 82.367 1.00 80.60 672 ALA C CA 1
ATOM 12271 C C . ALA B 1 672 ? 8.974 -13.611 83.275 1.00 86.90 672 ALA C C 1
ATOM 12272 O O . ALA B 1 672 ? 9.882 -14.054 83.982 1.00 92.40 672 ALA C O 1
ATOM 12274 N N . GLY B 1 673 ? 7.754 -14.133 83.262 1.00 80.86 673 GLY C N 1
ATOM 12275 C CA . GLY B 1 673 ? 7.395 -15.213 84.158 1.00 80.69 673 GLY C CA 1
ATOM 12276 C C . GLY B 1 673 ? 6.623 -14.718 85.369 1.00 84.94 673 GLY C C 1
ATOM 12277 O O . GLY B 1 673 ? 6.358 -15.475 86.297 1.00 93.20 673 GLY C O 1
ATOM 12278 N N . ARG B 1 674 ? 6.250 -13.446 85.367 1.00 82.22 674 ARG C N 1
ATOM 12279 C CA . ARG B 1 674 ? 5.542 -12.873 86.506 1.00 87.45 674 ARG C CA 1
ATOM 12280 C C . ARG B 1 674 ? 4.038 -12.896 86.257 1.00 84.50 674 ARG C C 1
ATOM 12281 O O . ARG B 1 674 ? 3.261 -12.311 87.011 1.00 82.64 674 ARG C O 1
ATOM 12289 N N . LEU B 1 675 ? 3.652 -13.560 85.173 1.00 80.02 675 LEU C N 1
ATOM 12290 C CA . LEU B 1 675 ? 2.260 -13.867 84.870 1.00 76.74 675 LEU C CA 1
ATOM 12291 C C . LEU B 1 675 ? 2.275 -15.005 83.875 1.00 73.30 675 LEU C C 1
ATOM 12292 O O . LEU B 1 675 ? 3.260 -15.200 83.168 1.00 68.16 675 LEU C O 1
ATOM 12297 N N . THR B 1 676 ? 1.191 -15.767 83.840 1.00 76.84 676 THR C N 1
ATOM 12298 C CA . THR B 1 676 ? 1.094 -16.913 82.952 1.00 81.13 676 THR C CA 1
ATOM 12299 C C . THR B 1 676 ? 0.340 -16.487 81.701 1.00 78.52 676 THR C C 1
ATOM 12300 O O . THR B 1 676 ? -0.458 -15.548 81.752 1.00 80.72 676 THR C O 1
ATOM 12304 N N . LEU B 1 677 ? 0.586 -17.164 80.582 1.00 76.85 677 LEU C N 1
ATOM 12305 C CA . LEU B 1 677 ? -0.041 -16.769 79.322 1.00 79.43 677 LEU C CA 1
ATOM 12306 C C . LEU B 1 677 ? -1.572 -16.753 79.395 1.00 86.75 677 LEU C C 1
ATOM 12307 O O . LEU B 1 677 ? -2.224 -15.971 78.698 1.00 87.55 677 LEU C O 1
ATOM 12312 N N . ASP B 1 678 ? -2.130 -17.615 80.243 1.00 92.38 678 ASP C N 1
ATOM 12313 C CA . ASP B 1 678 ? -3.574 -17.692 80.481 1.00 89.45 678 ASP C CA 1
ATOM 12314 C C . ASP B 1 678 ? -4.227 -16.340 80.707 1.00 95.11 678 ASP C C 1
ATOM 12315 O O . ASP B 1 678 ? -5.147 -15.956 79.981 1.00 97.39 678 ASP C O 1
ATOM 12320 N N . LYS B 1 679 ? -3.748 -15.638 81.733 1.00 95.18 679 LYS C N 1
ATOM 12321 C CA . LYS B 1 679 ? -4.309 -14.359 82.151 1.00 95.58 679 LYS C CA 1
ATOM 12322 C C . LYS B 1 679 ? -4.305 -13.377 80.999 1.00 98.57 679 LYS C C 1
ATOM 12323 O O . LYS B 1 679 ? -5.277 -12.645 80.783 1.00 97.07 679 LYS C O 1
ATOM 12329 N N . ALA B 1 680 ? -3.191 -13.381 80.268 1.00 100.45 680 ALA C N 1
ATOM 12330 C CA . ALA B 1 680 ? -2.964 -12.463 79.159 1.00 93.74 680 ALA C CA 1
ATOM 12331 C C . ALA B 1 680 ? -4.038 -12.598 78.093 1.00 91.23 680 ALA C C 1
ATOM 12332 O O . ALA B 1 680 ? -4.640 -11.617 77.675 1.00 93.14 680 ALA C O 1
ATOM 12334 N N . LEU B 1 681 ? -4.277 -13.822 77.657 1.00 87.05 681 LEU C N 1
ATOM 12335 C CA . LEU B 1 681 ? -5.283 -14.060 76.643 1.00 93.72 681 LEU C CA 1
ATOM 12336 C C . LEU B 1 681 ? -6.667 -13.694 77.170 1.00 95.13 681 LEU C C 1
ATOM 12337 O O . LEU B 1 681 ? -7.479 -13.114 76.454 1.00 94.04 681 LEU C O 1
ATOM 12342 N N . ASP B 1 682 ? -6.912 -14.012 78.438 1.00 96.71 682 ASP C N 1
ATOM 12343 C CA . ASP B 1 682 ? -8.162 -13.656 79.107 1.00 100.44 682 ASP C CA 1
ATOM 12344 C C . ASP B 1 682 ? -8.394 -12.146 79.063 1.00 97.67 682 ASP C C 1
ATOM 12345 O O . ASP B 1 682 ? -9.529 -11.677 79.078 1.00 98.11 682 ASP C O 1
ATOM 12350 N N . MET B 1 683 ? -7.300 -11.395 79.009 1.00 97.33 683 MET C N 1
ATOM 12351 C CA . MET B 1 683 ? -7.346 -9.944 78.886 1.00 98.69 683 MET C CA 1
ATOM 12352 C C . MET B 1 683 ? -7.934 -9.513 77.538 1.00 98.09 683 MET C C 1
ATOM 12353 O O . MET B 1 683 ? -8.537 -8.447 77.418 1.00 94.95 683 MET C O 1
ATOM 12358 N N . THR B 1 684 ? -7.767 -10.357 76.527 1.00 98.34 684 THR C N 1
ATOM 12359 C CA . THR B 1 684 ? -8.197 -10.018 75.176 1.00 100.83 684 THR C CA 1
ATOM 12360 C C . THR B 1 684 ? -9.711 -9.988 75.009 1.00 105.24 684 THR C C 1
ATOM 12361 O O . THR B 1 684 ? -10.230 -9.211 74.207 1.00 105.32 684 THR C O 1
ATOM 12365 N N . TYR B 1 685 ? -10.413 -10.843 75.749 1.00 104.36 685 TYR C N 1
ATOM 12366 C CA . TYR B 1 685 ? -11.860 -10.957 75.608 1.00 102.34 685 TYR C CA 1
ATOM 12367 C C . TYR B 1 685 ? -12.550 -9.599 75.705 1.00 99.56 685 TYR C C 1
ATOM 12368 O O . TYR B 1 685 ? -13.505 -9.324 74.980 1.00 102.07 685 TYR C O 1
ATOM 12377 N N . TYR B 1 686 ? -12.030 -8.738 76.572 1.00 97.32 686 TYR C N 1
ATOM 12378 C CA . TYR B 1 686 ? -12.635 -7.431 76.803 1.00 104.32 686 TYR C CA 1
ATOM 12379 C C . TYR B 1 686 ? -12.540 -6.505 75.591 1.00 107.54 686 TYR C C 1
ATOM 12380 O O . TYR B 1 686 ? -13.271 -5.518 75.507 1.00 110.52 686 TYR C O 1
ATOM 12389 N N . LEU B 1 687 ? -11.640 -6.805 74.662 1.00 109.42 687 LEU C N 1
ATOM 12390 C CA . LEU B 1 687 ? -11.410 -5.906 73.533 1.00 105.33 687 LEU C CA 1
ATOM 12391 C C . LEU B 1 687 ? -12.626 -5.798 72.640 1.00 107.13 687 LEU C C 1
ATOM 12392 O O . LEU B 1 687 ? -12.948 -4.721 72.149 1.00 108.37 687 LEU C O 1
ATOM 12397 N N . GLN B 1 688 ? -13.295 -6.917 72.413 1.00 108.19 688 GLN C N 1
ATOM 12398 C CA . GLN B 1 688 ? -14.639 -6.836 71.892 1.00 108.76 688 GLN C CA 1
ATOM 12399 C C . GLN B 1 688 ? -15.416 -6.056 72.931 1.00 112.27 688 GLN C C 1
ATOM 12400 O O . GLN B 1 688 ? -15.257 -6.329 74.113 1.00 114.01 688 GLN C O 1
ATOM 12406 N N . HIS B 1 689 ? -16.226 -5.099 72.470 1.00 111.87 689 HIS C N 1
ATOM 12407 C CA . HIS B 1 689 ? -16.996 -4.116 73.267 1.00 118.20 689 HIS C CA 1
ATOM 12408 C C . HIS B 1 689 ? -16.215 -2.802 73.434 1.00 115.70 689 HIS C C 1
ATOM 12409 O O . HIS B 1 689 ? -16.683 -1.888 74.109 1.00 115.08 689 HIS C O 1
ATOM 12416 N N . GLU B 1 690 ? -15.035 -2.703 72.821 1.00 115.86 690 GLU C N 1
ATOM 12417 C CA . GLU B 1 690 ? -14.206 -1.493 72.929 1.00 110.65 690 GLU C CA 1
ATOM 12418 C C . GLU B 1 690 ? -14.274 -0.634 71.670 1.00 105.52 690 GLU C C 1
ATOM 12419 O O . GLU B 1 690 ? -13.928 -1.092 70.582 1.00 101.80 690 GLU C O 1
ATOM 12425 N N . THR B 1 691 ? -14.716 0.611 71.819 1.00 103.01 691 THR C N 1
ATOM 12426 C CA . THR B 1 691 ? -14.763 1.537 70.689 1.00 106.87 691 THR C CA 1
ATOM 12427 C C . THR B 1 691 ? -13.379 2.131 70.439 1.00 106.43 691 THR C C 1
ATOM 12428 O O . THR B 1 691 ? -12.928 2.198 69.292 1.00 105.32 691 THR C O 1
ATOM 12432 N N . SER B 1 692 ? -12.715 2.547 71.519 1.00 104.08 692 SER C N 1
ATOM 12433 C CA . SER B 1 692 ? -11.353 3.089 71.467 1.00 99.16 692 SER C CA 1
ATOM 12434 C C . SER B 1 692 ? -10.392 2.200 70.682 1.00 98.58 692 SER C C 1
ATOM 12435 O O . SER B 1 692 ? -10.076 1.090 71.104 1.00 98.95 692 SER C O 1
ATOM 12438 N N . SER B 1 693 ? -9.922 2.705 69.545 1.00 94.99 693 SER C N 1
ATOM 12439 C CA . SER B 1 693 ? -9.104 1.924 68.618 1.00 95.09 693 SER C CA 1
ATOM 12440 C C . SER B 1 693 ? -7.676 1.567 69.090 1.00 95.88 693 SER C C 1
ATOM 12441 O O . SER B 1 693 ? -7.278 0.402 68.970 1.00 92.48 693 SER C O 1
ATOM 12444 N N . PRO B 1 694 ? -6.896 2.549 69.611 1.00 96.81 694 PRO C N 1
ATOM 12445 C CA . PRO B 1 694 ? -5.522 2.220 70.033 1.00 94.00 694 PRO C CA 1
ATOM 12446 C C . PRO B 1 694 ? -5.455 1.101 71.068 1.00 92.30 694 PRO C C 1
ATOM 12447 O O . PRO B 1 694 ? -4.559 0.256 71.016 1.00 87.39 694 PRO C O 1
ATOM 12451 N N . ALA B 1 695 ? -6.402 1.104 71.999 1.00 96.17 695 ALA C N 1
ATOM 12452 C CA . ALA B 1 695 ? -6.523 0.011 72.947 1.00 92.66 695 ALA C CA 1
ATOM 12453 C C . ALA B 1 695 ? -6.883 -1.272 72.210 1.00 85.72 695 ALA C C 1
ATOM 12454 O O . ALA B 1 695 ? -6.346 -2.333 72.517 1.00 86.59 695 ALA C O 1
ATOM 12456 N N . LEU B 1 696 ? -7.774 -1.172 71.227 1.00 81.64 696 LEU C N 1
ATOM 12457 C CA . LEU B 1 696 ? -8.191 -2.352 70.478 1.00 88.53 696 LEU C CA 1
ATOM 12458 C C . LEU B 1 696 ? -7.035 -2.989 69.712 1.00 88.93 696 LEU C C 1
ATOM 12459 O O . LEU B 1 696 ? -6.731 -4.170 69.900 1.00 85.22 696 LEU C O 1
ATOM 12464 N N . LEU B 1 697 ? -6.389 -2.206 68.855 1.00 87.94 697 LEU C N 1
ATOM 12465 C CA . LEU B 1 697 ? -5.352 -2.743 67.979 1.00 87.89 697 LEU C CA 1
ATOM 12466 C C . LEU B 1 697 ? -4.139 -3.255 68.749 1.00 79.87 697 LEU C C 1
ATOM 12467 O O . LEU B 1 697 ? -3.484 -4.191 68.312 1.00 78.67 697 LEU C O 1
ATOM 12472 N N . GLU B 1 698 ? -3.855 -2.642 69.894 1.00 83.12 698 GLU C N 1
ATOM 12473 C CA . GLU B 1 698 ? -2.736 -3.055 70.748 1.00 86.40 698 GLU C CA 1
ATOM 12474 C C . GLU B 1 698 ? -2.881 -4.508 71.207 1.00 81.13 698 GLU C C 1
ATOM 12475 O O . GLU B 1 698 ? -1.892 -5.240 71.327 1.00 74.93 698 GLU C O 1
ATOM 12481 N N . GLY B 1 699 ? -4.119 -4.916 71.467 1.00 82.16 699 GLY C N 1
ATOM 12482 C CA . GLY B 1 699 ? -4.400 -6.297 71.806 1.00 83.46 699 GLY C CA 1
ATOM 12483 C C . GLY B 1 699 ? -4.492 -7.141 70.553 1.00 80.59 699 GLY C C 1
ATOM 12484 O O . GLY B 1 699 ? -3.990 -8.261 70.509 1.00 76.78 699 GLY C O 1
ATOM 12485 N N . LEU B 1 700 ? -5.131 -6.591 69.527 1.00 80.30 700 LEU C N 1
ATOM 12486 C CA . LEU B 1 700 ? -5.176 -7.241 68.224 1.00 79.92 700 LEU C CA 1
ATOM 12487 C C . LEU B 1 700 ? -3.782 -7.597 67.730 1.00 76.61 700 LEU C C 1
ATOM 12488 O O . LEU B 1 700 ? -3.559 -8.687 67.213 1.00 78.26 700 LEU C O 1
ATOM 12493 N N . SER B 1 701 ? -2.847 -6.669 67.901 1.00 76.01 701 SER C N 1
ATOM 12494 C CA . SER B 1 701 ? -1.495 -6.823 67.377 1.00 77.95 701 SER C CA 1
ATOM 12495 C C . SER B 1 701 ? -0.792 -8.015 67.992 1.00 75.74 701 SER C C 1
ATOM 12496 O O . SER B 1 701 ? -0.181 -8.830 67.297 1.00 74.26 701 SER C O 1
ATOM 12499 N N . TYR B 1 702 ? -0.875 -8.088 69.314 1.00 80.34 702 TYR C N 1
ATOM 12500 C CA . TYR B 1 702 ? -0.264 -9.161 70.077 1.00 77.76 702 TYR C CA 1
ATOM 12501 C C . TYR B 1 702 ? -0.722 -10.540 69.612 1.00 77.36 702 TYR C C 1
ATOM 12502 O O . TYR B 1 702 ? 0.089 -11.457 69.509 1.00 78.31 702 TYR C O 1
ATOM 12511 N N . LEU B 1 703 ? -2.017 -10.679 69.330 1.00 75.73 703 LEU C N 1
ATOM 12512 C CA . LEU B 1 703 ? -2.568 -11.932 68.807 1.00 78.85 703 LEU C CA 1
ATOM 12513 C C . LEU B 1 703 ? -2.032 -12.239 67.414 1.00 77.95 703 LEU C C 1
ATOM 12514 O O . LEU B 1 703 ? -1.673 -13.374 67.106 1.00 80.79 703 LEU C O 1
ATOM 12519 N N . GLU B 1 704 ? -1.979 -11.214 66.574 1.00 79.07 704 GLU C N 1
ATOM 12520 C CA . GLU B 1 704 ? -1.499 -11.370 65.213 1.00 80.78 704 GLU C CA 1
ATOM 12521 C C . GLU B 1 704 ? -0.023 -11.776 65.191 1.00 78.04 704 GLU C C 1
ATOM 12522 O O . GLU B 1 704 ? 0.412 -12.550 64.334 1.00 71.91 704 GLU C O 1
ATOM 12528 N N . SER B 1 705 ? 0.738 -11.249 66.146 1.00 80.14 705 SER C N 1
ATOM 12529 C CA . SER B 1 705 ? 2.138 -11.611 66.294 1.00 79.76 705 SER C CA 1
ATOM 12530 C C . SER B 1 705 ? 2.272 -13.100 66.573 1.00 78.26 705 SER C C 1
ATOM 12531 O O . SER B 1 705 ? 3.108 -13.773 65.972 1.00 79.89 705 SER C O 1
ATOM 12534 N N . PHE B 1 706 ? 1.440 -13.604 67.486 1.00 84.56 706 PHE C N 1
ATOM 12535 C CA . PHE B 1 706 ? 1.412 -15.030 67.831 1.00 79.81 706 PHE C CA 1
ATOM 12536 C C . PHE B 1 706 ? 1.203 -15.893 66.591 1.00 79.20 706 PHE C C 1
ATOM 12537 O O . PHE B 1 706 ? 1.859 -16.919 66.429 1.00 78.22 706 PHE C O 1
ATOM 12545 N N . TYR B 1 707 ? 0.288 -15.465 65.723 1.00 77.05 707 TYR C N 1
ATOM 12546 C CA . TYR B 1 707 ? 0.047 -16.135 64.447 1.00 83.31 707 TYR C CA 1
ATOM 12547 C C . TYR B 1 707 ? 1.336 -16.376 63.671 1.00 83.72 707 TYR C C 1
ATOM 12548 O O . TYR B 1 707 ? 1.724 -17.522 63.432 1.00 81.96 707 TYR C O 1
ATOM 12557 N N . HIS B 1 708 ? 1.995 -15.288 63.282 1.00 81.34 708 HIS C N 1
ATOM 12558 C CA . HIS B 1 708 ? 3.142 -15.379 62.387 1.00 82.67 708 HIS C CA 1
ATOM 12559 C C . HIS B 1 708 ? 4.336 -16.086 63.003 1.00 79.23 708 HIS C C 1
ATOM 12560 O O . HIS B 1 708 ? 5.174 -16.617 62.291 1.00 81.37 708 HIS C O 1
ATOM 12567 N N . MET B 1 709 ? 4.419 -16.089 64.325 1.00 81.21 709 MET C N 1
ATOM 12568 C CA . MET B 1 709 ? 5.493 -16.815 64.980 1.00 84.80 709 MET C CA 1
ATOM 12569 C C . MET B 1 709 ? 5.281 -18.301 64.785 1.00 84.32 709 MET C C 1
ATOM 12570 O O . MET B 1 709 ? 6.227 -19.042 64.546 1.00 84.65 709 MET C O 1
ATOM 12575 N N . MET B 1 710 ? 4.028 -18.728 64.889 1.00 88.18 710 MET C N 1
ATOM 12576 C CA . MET B 1 710 ? 3.676 -20.123 64.651 1.00 89.66 710 MET C CA 1
ATOM 12577 C C . MET B 1 710 ? 3.802 -20.432 63.170 1.00 89.60 710 MET C C 1
ATOM 12578 O O . MET B 1 710 ? 4.364 -21.450 62.783 1.00 90.49 710 MET C O 1
ATOM 12583 N N . ASP B 1 711 ? 3.289 -19.522 62.352 1.00 89.75 711 ASP C N 1
ATOM 12584 C CA . ASP B 1 711 ? 3.225 -19.711 60.910 1.00 89.75 711 ASP C CA 1
ATOM 12585 C C . ASP B 1 711 ? 4.591 -19.578 60.216 1.00 93.01 711 ASP C C 1
ATOM 12586 O O . ASP B 1 711 ? 4.762 -20.058 59.092 1.00 94.35 711 ASP C O 1
ATOM 12591 N N . ARG B 1 712 ? 5.557 -18.934 60.874 1.00 93.86 712 ARG C N 1
ATOM 12592 C CA . ARG B 1 712 ? 6.941 -18.907 60.378 1.00 95.99 712 ARG C CA 1
ATOM 12593 C C . ARG B 1 712 ? 7.497 -20.312 60.464 1.00 96.25 712 ARG C C 1
ATOM 12594 O O . ARG B 1 712 ? 8.182 -20.797 59.558 1.00 94.46 712 ARG C O 1
ATOM 12602 N N . ARG B 1 713 ? 7.196 -20.944 61.590 1.00 89.53 713 ARG C N 1
ATOM 12603 C CA . ARG B 1 713 ? 7.322 -22.374 61.730 1.00 92.05 713 ARG C CA 1
ATOM 12604 C C . ARG B 1 713 ? 6.122 -23.014 61.032 1.00 95.79 713 ARG C C 1
ATOM 12605 O O . ARG B 1 713 ? 5.324 -22.316 60.417 1.00 94.66 713 ARG C O 1
ATOM 12613 N N . ASN B 1 714 ? 5.968 -24.329 61.124 1.00 101.46 714 ASN C N 1
ATOM 12614 C CA . ASN B 1 714 ? 4.864 -24.978 60.418 1.00 98.70 714 ASN C CA 1
ATOM 12615 C C . ASN B 1 714 ? 3.743 -25.396 61.380 1.00 94.40 714 ASN C C 1
ATOM 12616 O O . ASN B 1 714 ? 2.765 -26.018 60.958 1.00 86.85 714 ASN C O 1
ATOM 12621 N N . ILE B 1 715 ? 3.771 -24.853 62.589 1.00 92.80 715 ILE C N 1
ATOM 12622 C CA . ILE B 1 715 ? 2.950 -25.360 63.665 1.00 89.31 715 ILE C CA 1
ATOM 12623 C C . ILE B 1 715 ? 1.539 -24.892 63.409 1.00 90.46 715 ILE C C 1
ATOM 12624 O O . ILE B 1 715 ? 1.064 -23.909 63.959 1.00 92.48 715 ILE C O 1
ATOM 12629 N N . SER B 1 716 ? 0.888 -25.655 62.542 1.00 94.79 716 SER C N 1
ATOM 12630 C CA . SER B 1 716 ? -0.453 -25.405 62.044 1.00 94.29 716 SER C CA 1
ATOM 12631 C C . SER B 1 716 ? -1.514 -25.442 63.132 1.00 89.40 716 SER C C 1
ATOM 12632 O O . SER B 1 716 ? -2.514 -24.739 63.048 1.00 84.29 716 SER C O 1
ATOM 12635 N N . ASP B 1 717 ? -1.321 -26.297 64.128 1.00 88.94 717 ASP C N 1
ATOM 12636 C CA . ASP B 1 717 ? -2.348 -26.501 65.134 1.00 89.43 717 ASP C CA 1
ATOM 12637 C C . ASP B 1 717 ? -2.672 -25.211 65.875 1.00 95.34 717 ASP C C 1
ATOM 12638 O O . ASP B 1 717 ? -3.841 -24.886 66.065 1.00 95.17 717 ASP C O 1
ATOM 12643 N N . ILE B 1 718 ? -1.653 -24.464 66.276 1.00 92.14 718 ILE C N 1
ATOM 12644 C CA . ILE B 1 718 ? -1.901 -23.215 66.976 1.00 94.51 718 ILE C CA 1
ATOM 12645 C C . ILE B 1 718 ? -2.217 -22.091 65.986 1.00 94.21 718 ILE C C 1
ATOM 12646 O O . ILE B 1 718 ? -2.976 -21.175 66.306 1.00 96.80 718 ILE C O 1
ATOM 12651 N N . SER B 1 719 ? -1.680 -22.179 64.774 1.00 87.33 719 SER C N 1
ATOM 12652 C CA . SER B 1 719 ? -1.920 -21.130 63.794 1.00 89.14 719 SER C CA 1
ATOM 12653 C C . SER B 1 719 ? -3.400 -21.034 63.401 1.00 92.41 719 SER C C 1
ATOM 12654 O O . SER B 1 719 ? -3.993 -19.953 63.464 1.00 90.10 719 SER C O 1
ATOM 12657 N N . GLU B 1 720 ? -3.998 -22.161 63.009 1.00 96.08 720 GLU C N 1
ATOM 12658 C CA A GLU B 1 720 ? -5.384 -22.129 62.544 0.37 94.80 720 GLU C CA 1
ATOM 12659 C CA B GLU B 1 720 ? -5.400 -22.223 62.578 0.63 94.88 720 GLU C CA 1
ATOM 12660 C C . GLU B 1 720 ? -6.356 -21.781 63.678 1.00 93.13 720 GLU C C 1
ATOM 12661 O O . GLU B 1 720 ? -7.366 -21.115 63.433 1.00 92.23 720 GLU C O 1
ATOM 12672 N N . ASN B 1 721 ? -6.044 -22.197 64.903 1.00 93.86 721 ASN C N 1
ATOM 12673 C CA . ASN B 1 721 ? -6.859 -21.849 66.062 1.00 93.20 721 ASN C CA 1
ATOM 12674 C C . ASN B 1 721 ? -6.916 -20.335 66.234 1.00 95.46 721 ASN C C 1
ATOM 12675 O O . ASN B 1 721 ? -7.978 -19.775 66.516 1.00 90.13 721 ASN C O 1
ATOM 12680 N N . LEU B 1 722 ? -5.772 -19.681 66.032 1.00 95.41 722 LEU C N 1
ATOM 12681 C CA . LEU B 1 722 ? -5.678 -18.225 66.100 1.00 91.40 722 LEU C CA 1
ATOM 12682 C C . LEU B 1 722 ? -6.516 -17.557 65.008 1.00 96.97 722 LEU C C 1
ATOM 12683 O O . LEU B 1 722 ? -7.186 -16.545 65.254 1.00 88.69 722 LEU C O 1
ATOM 12688 N N . LYS B 1 723 ? -6.489 -18.136 63.810 1.00 95.11 723 LYS C N 1
ATOM 12689 C CA . LYS B 1 723 ? -7.236 -17.601 62.675 1.00 98.27 723 LYS C CA 1
ATOM 12690 C C . LYS B 1 723 ? -8.750 -17.658 62.886 1.00 100.88 723 LYS C C 1
ATOM 12691 O O . LYS B 1 723 ? -9.451 -16.664 62.678 1.00 103.91 723 LYS C O 1
ATOM 12697 N N . ARG B 1 724 ? -9.242 -18.828 63.290 1.00 96.77 724 ARG C N 1
ATOM 12698 C CA . ARG B 1 724 ? -10.665 -19.033 63.541 1.00 100.60 724 ARG C CA 1
ATOM 12699 C C . ARG B 1 724 ? -11.174 -18.036 64.572 1.00 96.75 724 ARG C C 1
ATOM 12700 O O . ARG B 1 724 ? -12.173 -17.351 64.347 1.00 97.07 724 ARG C O 1
ATOM 12708 N N . TYR B 1 725 ? -10.460 -17.953 65.691 1.00 93.95 725 TYR C N 1
ATOM 12709 C CA . TYR B 1 725 ? -10.857 -17.111 66.811 1.00 95.61 725 TYR C CA 1
ATOM 12710 C C . TYR B 1 725 ? -10.981 -15.655 66.421 1.00 102.08 725 TYR C C 1
ATOM 12711 O O . TYR B 1 725 ? -11.921 -14.987 66.839 1.00 103.99 725 TYR C O 1
ATOM 12720 N N . LEU B 1 726 ? -10.034 -15.173 65.618 1.00 102.95 726 LEU C N 1
ATOM 12721 C CA . LEU B 1 726 ? -9.988 -13.762 65.226 1.00 103.14 726 LEU C CA 1
ATOM 12722 C C . LEU B 1 726 ? -11.076 -13.377 64.221 1.00 104.03 726 LEU C C 1
ATOM 12723 O O . LEU B 1 726 ? -11.502 -12.221 64.166 1.00 100.00 726 LEU C O 1
ATOM 12728 N N . LEU B 1 727 ? -11.521 -14.339 63.422 1.00 105.55 727 LEU C N 1
ATOM 12729 C CA . LEU B 1 727 ? -12.625 -14.090 62.507 1.00 107.72 727 LEU C CA 1
ATOM 12730 C C . LEU B 1 727 ? -13.922 -13.967 63.295 1.00 108.72 727 LEU C C 1
ATOM 12731 O O . LEU B 1 727 ? -14.525 -12.893 63.343 1.00 104.09 727 LEU C O 1
ATOM 12736 N N . GLN B 1 728 ? -14.331 -15.070 63.919 1.00 107.95 728 GLN C N 1
ATOM 12737 C CA . GLN B 1 728 ? -15.501 -15.088 64.788 1.00 107.23 728 GLN C CA 1
ATOM 12738 C C . GLN B 1 728 ? -15.391 -14.005 65.853 1.00 107.73 728 GLN C C 1
ATOM 12739 O O . GLN B 1 728 ? -16.062 -12.981 65.766 1.00 107.53 728 GLN C O 1
ATOM 12745 N N . TYR B 1 729 ? -14.549 -14.220 66.859 1.00 105.84 729 TYR C N 1
ATOM 12746 C CA . TYR B 1 729 ? -14.319 -13.173 67.846 1.00 106.09 729 TYR C CA 1
ATOM 12747 C C . TYR B 1 729 ? -13.608 -12.026 67.125 1.00 108.78 729 TYR C C 1
ATOM 12748 O O . TYR B 1 729 ? -12.497 -12.207 66.633 1.00 108.77 729 TYR C O 1
ATOM 12757 N N . PHE B 1 730 ? -14.280 -10.870 67.067 1.00 108.86 730 PHE C N 1
ATOM 12758 C CA . PHE B 1 730 ? -13.947 -9.700 66.227 1.00 107.13 730 PHE C CA 1
ATOM 12759 C C . PHE B 1 730 ? -14.492 -9.879 64.807 1.00 104.13 730 PHE C C 1
ATOM 12760 O O . PHE B 1 730 ? -13.830 -9.554 63.828 1.00 103.83 730 PHE C O 1
ATOM 12768 N N . LYS B 1 731 ? -15.708 -10.404 64.715 1.00 106.17 731 LYS C N 1
ATOM 12769 C CA . LYS B 1 731 ? -16.461 -10.433 63.464 1.00 105.86 731 LYS C CA 1
ATOM 12770 C C . LYS B 1 731 ? -17.276 -9.158 63.200 1.00 104.83 731 LYS C C 1
ATOM 12771 O O . LYS B 1 731 ? -17.322 -8.700 62.063 1.00 104.80 731 LYS C O 1
ATOM 12777 N N . PRO B 1 732 ? -17.938 -8.586 64.234 1.00 110.61 732 PRO C N 1
ATOM 12778 C CA . PRO B 1 732 ? -18.762 -7.406 63.934 1.00 110.58 732 PRO C CA 1
ATOM 12779 C C . PRO B 1 732 ? -17.965 -6.184 63.493 1.00 109.89 732 PRO C C 1
ATOM 12780 O O . PRO B 1 732 ? -18.543 -5.265 62.910 1.00 106.46 732 PRO C O 1
ATOM 12784 N N . VAL B 1 733 ? -16.665 -6.179 63.773 1.00 111.70 733 VAL C N 1
ATOM 12785 C CA . VAL B 1 733 ? -15.815 -5.030 63.479 1.00 107.93 733 VAL C CA 1
ATOM 12786 C C . VAL B 1 733 ? -14.967 -5.275 62.220 1.00 104.06 733 VAL C C 1
ATOM 12787 O O . VAL B 1 733 ? -14.449 -4.338 61.609 1.00 101.06 733 VAL C O 1
ATOM 12791 N N . ILE B 1 734 ? -14.839 -6.539 61.831 1.00 102.00 734 ILE C N 1
ATOM 12792 C CA . ILE B 1 734 ? -14.330 -6.871 60.510 1.00 102.54 734 ILE C CA 1
ATOM 12793 C C . ILE B 1 734 ? -15.380 -6.494 59.473 1.00 101.65 734 ILE C C 1
ATOM 12794 O O . ILE B 1 734 ? -15.105 -5.762 58.529 1.00 99.47 734 ILE C O 1
ATOM 12799 N N . ASP B 1 735 ? -16.597 -6.979 59.681 1.00 102.68 735 ASP C N 1
ATOM 12800 C CA . ASP B 1 735 ? -17.641 -6.907 58.670 1.00 103.01 735 ASP C CA 1
ATOM 12801 C C . ASP B 1 735 ? -18.098 -5.487 58.364 1.00 101.02 735 ASP C C 1
ATOM 12802 O O . ASP B 1 735 ? -18.539 -5.201 57.250 1.00 100.08 735 ASP C O 1
ATOM 12807 N N . ARG B 1 736 ? -17.993 -4.602 59.348 1.00 100.06 736 ARG C N 1
ATOM 12808 C CA . ARG B 1 736 ? -18.466 -3.231 59.189 1.00 99.39 736 ARG C CA 1
ATOM 12809 C C . ARG B 1 736 ? -17.692 -2.460 58.113 1.00 103.69 736 ARG C C 1
ATOM 12810 O O . ARG B 1 736 ? -18.289 -1.765 57.287 1.00 100.21 736 ARG C O 1
ATOM 12818 N N . GLN B 1 737 ? -16.370 -2.621 58.117 1.00 104.37 737 GLN C N 1
ATOM 12819 C CA . GLN B 1 737 ? -15.450 -1.820 57.305 1.00 97.49 737 GLN C CA 1
ATOM 12820 C C . GLN B 1 737 ? -15.779 -1.703 55.815 1.00 97.53 737 GLN C C 1
ATOM 12821 O O . GLN B 1 737 ? -15.837 -2.700 55.097 1.00 94.06 737 GLN C O 1
ATOM 12827 N N . SER B 1 738 ? -15.970 -0.464 55.367 1.00 102.01 738 SER C N 1
ATOM 12828 C CA . SER B 1 738 ? -16.188 -0.153 53.957 1.00 101.16 738 SER C CA 1
ATOM 12829 C C . SER B 1 738 ? -14.872 -0.171 53.186 1.00 101.39 738 SER C C 1
ATOM 12830 O O . SER B 1 738 ? -13.801 -0.146 53.783 1.00 100.46 738 SER C O 1
ATOM 12833 N N . TRP B 1 739 ? -14.951 -0.225 51.860 1.00 102.51 739 TRP C N 1
ATOM 12834 C CA . TRP B 1 739 ? -13.747 -0.216 51.033 1.00 98.16 739 TRP C CA 1
ATOM 12835 C C . TRP B 1 739 ? -13.656 1.110 50.289 1.00 98.90 739 TRP C C 1
ATOM 12836 O O . TRP B 1 739 ? -13.872 1.189 49.077 1.00 94.84 739 TRP C O 1
ATOM 12847 N N . SER B 1 740 ? -13.341 2.153 51.054 1.00 97.65 740 SER C N 1
ATOM 12848 C CA . SER B 1 740 ? -13.250 3.517 50.551 1.00 91.85 740 SER C CA 1
ATOM 12849 C C . SER B 1 740 ? -12.318 4.327 51.437 1.00 90.07 740 SER C C 1
ATOM 12850 O O . SER B 1 740 ? -11.676 3.781 52.332 1.00 89.75 740 SER C O 1
ATOM 12853 N N . ASP B 1 741 ? -12.268 5.634 51.203 1.00 87.83 741 ASP C N 1
ATOM 12854 C CA . ASP B 1 741 ? -11.409 6.513 51.987 1.00 83.07 741 ASP C CA 1
ATOM 12855 C C . ASP B 1 741 ? -12.263 7.447 52.852 1.00 85.44 741 ASP C C 1
ATOM 12856 O O . ASP B 1 741 ? -11.802 8.500 53.296 1.00 86.05 741 ASP C O 1
ATOM 12861 N N . LYS B 1 742 ? -13.509 7.045 53.097 1.00 84.99 742 LYS C N 1
ATOM 12862 C CA . LYS B 1 742 ? -14.467 7.868 53.841 1.00 88.69 742 LYS C CA 1
ATOM 12863 C C . LYS B 1 742 ? -14.212 7.860 55.348 1.00 87.12 742 LYS C C 1
ATOM 12864 O O . LYS B 1 742 ? -13.472 7.021 55.862 1.00 89.12 742 LYS C O 1
ATOM 12870 N N . GLY B 1 743 ? -14.841 8.790 56.055 1.00 83.98 743 GLY C N 1
ATOM 12871 C CA . GLY B 1 743 ? -14.720 8.846 57.499 1.00 89.48 743 GLY C CA 1
ATOM 12872 C C . GLY B 1 743 ? -13.489 9.591 57.977 1.00 90.49 743 GLY C C 1
ATOM 12873 O O . GLY B 1 743 ? -12.664 10.034 57.182 1.00 91.84 743 GLY C O 1
ATOM 12874 N N . SER B 1 744 ? -13.371 9.723 59.293 1.00 96.19 744 SER C N 1
ATOM 12875 C CA . SER B 1 744 ? -12.262 10.434 59.917 1.00 98.67 744 SER C CA 1
ATOM 12876 C C . SER B 1 744 ? -10.930 9.720 59.731 1.00 94.67 744 SER C C 1
ATOM 12877 O O . SER B 1 744 ? -10.832 8.738 59.001 1.00 95.64 744 SER C O 1
ATOM 12880 N N . VAL B 1 745 ? -9.903 10.220 60.406 1.00 92.55 745 VAL C N 1
ATOM 12881 C CA . VAL B 1 745 ? -8.565 9.672 60.253 1.00 94.65 745 VAL C CA 1
ATOM 12882 C C . VAL B 1 745 ? -8.461 8.302 60.905 1.00 97.94 745 VAL C C 1
ATOM 12883 O O . VAL B 1 745 ? -8.025 7.345 60.266 1.00 95.62 745 VAL C O 1
ATOM 12887 N N . TRP B 1 746 ? -8.868 8.207 62.172 1.00 106.00 746 TRP C N 1
ATOM 12888 C CA . TRP B 1 746 ? -8.918 6.911 62.852 1.00 104.72 746 TRP C CA 1
ATOM 12889 C C . TRP B 1 746 ? -9.898 6.007 62.130 1.00 101.34 746 TRP C C 1
ATOM 12890 O O . TRP B 1 746 ? -9.731 4.791 62.122 1.00 104.02 746 TRP C O 1
ATOM 12901 N N . ASP B 1 747 ? -10.922 6.605 61.529 1.00 96.96 747 ASP C N 1
ATOM 12902 C CA . ASP B 1 747 ? -11.851 5.846 60.708 1.00 98.64 747 ASP C CA 1
ATOM 12903 C C . ASP B 1 747 ? -11.104 5.204 59.543 1.00 99.23 747 ASP C C 1
ATOM 12904 O O . ASP B 1 747 ? -11.221 4.002 59.303 1.00 96.30 747 ASP C O 1
ATOM 12909 N N . ARG B 1 748 ? -10.325 6.017 58.835 1.00 99.86 748 ARG C N 1
ATOM 12910 C CA . ARG B 1 748 ? -9.607 5.564 57.648 1.00 97.13 748 ARG C CA 1
ATOM 12911 C C . ARG B 1 748 ? -8.600 4.463 57.969 1.00 95.62 748 ARG C C 1
ATOM 12912 O O . ARG B 1 748 ? -8.641 3.376 57.387 1.00 96.11 748 ARG C O 1
ATOM 12920 N N . MET B 1 749 ? -7.698 4.755 58.898 1.00 97.02 749 MET C N 1
ATOM 12921 C CA . MET B 1 749 ? -6.629 3.829 59.237 1.00 98.51 749 MET C CA 1
ATOM 12922 C C . MET B 1 749 ? -7.169 2.477 59.675 1.00 97.29 749 MET C C 1
ATOM 12923 O O . MET B 1 749 ? -6.816 1.451 59.095 1.00 96.82 749 MET C O 1
ATOM 12928 N N . LEU B 1 750 ? -8.044 2.494 60.677 1.00 98.76 750 LEU C N 1
ATOM 12929 C CA . LEU B 1 750 ? -8.624 1.284 61.264 1.00 98.65 750 LEU C CA 1
ATOM 12930 C C . LEU B 1 750 ? -9.065 0.262 60.226 1.00 96.91 750 LEU C C 1
ATOM 12931 O O . LEU B 1 750 ? -8.976 -0.945 60.458 1.00 96.80 750 LEU C O 1
ATOM 12936 N N . ARG B 1 751 ? -9.528 0.764 59.083 1.00 95.76 751 ARG C N 1
ATOM 12937 C CA . ARG B 1 751 ? -9.994 -0.065 57.978 1.00 94.94 751 ARG C CA 1
ATOM 12938 C C . ARG B 1 751 ? -8.831 -0.742 57.253 1.00 98.04 751 ARG C C 1
ATOM 12939 O O . ARG B 1 751 ? -8.909 -1.916 56.877 1.00 94.77 751 ARG C O 1
ATOM 12947 N N . SER B 1 752 ? -7.744 0.000 57.069 1.00 99.31 752 SER C N 1
ATOM 12948 C CA . SER B 1 752 ? -6.585 -0.531 56.368 1.00 95.85 752 SER C CA 1
ATOM 12949 C C . SER B 1 752 ? -5.805 -1.466 57.264 1.00 90.04 752 SER C C 1
ATOM 12950 O O . SER B 1 752 ? -4.974 -2.229 56.799 1.00 91.96 752 SER C O 1
ATOM 12953 N N . ALA B 1 753 ? -6.070 -1.380 58.559 1.00 94.60 753 ALA C N 1
ATOM 12954 C CA . ALA B 1 753 ? -5.386 -2.195 59.543 1.00 87.48 753 ALA C CA 1
ATOM 12955 C C . ALA B 1 753 ? -6.125 -3.494 59.690 1.00 89.40 753 ALA C C 1
ATOM 12956 O O . ALA B 1 753 ? -5.536 -4.529 59.986 1.00 92.57 753 ALA C O 1
ATOM 12958 N N . LEU B 1 754 ? -7.431 -3.423 59.474 1.00 96.51 754 LEU C N 1
ATOM 12959 C CA . LEU B 1 754 ? -8.294 -4.587 59.585 1.00 99.82 754 LEU C CA 1
ATOM 12960 C C . LEU B 1 754 ? -8.334 -5.364 58.278 1.00 95.88 754 LEU C C 1
ATOM 12961 O O . LEU B 1 754 ? -8.187 -6.581 58.278 1.00 98.73 754 LEU C O 1
ATOM 12966 N N . LEU B 1 755 ? -8.526 -4.665 57.163 1.00 97.21 755 LEU C N 1
ATOM 12967 C CA . LEU B 1 755 ? -8.628 -5.334 55.868 1.00 98.75 755 LEU C CA 1
ATOM 12968 C C . LEU B 1 755 ? -7.294 -5.948 55.457 1.00 100.89 755 LEU C C 1
ATOM 12969 O O . LEU B 1 755 ? -7.245 -6.888 54.662 1.00 100.83 755 LEU C O 1
ATOM 12974 N N . LYS B 1 756 ? -6.210 -5.405 55.998 1.00 102.55 756 LYS C N 1
ATOM 12975 C CA . LYS B 1 756 ? -4.897 -6.010 55.831 1.00 102.02 756 LYS C CA 1
ATOM 12976 C C . LYS B 1 756 ? -4.871 -7.311 56.613 1.00 103.55 756 LYS C C 1
ATOM 12977 O O . LYS B 1 756 ? -4.262 -8.293 56.197 1.00 104.57 756 LYS C O 1
ATOM 12983 N N . LEU B 1 757 ? -5.558 -7.303 57.749 1.00 104.44 757 LEU C N 1
ATOM 12984 C CA . LEU B 1 757 ? -5.611 -8.457 58.632 1.00 101.84 757 LEU C CA 1
ATOM 12985 C C . LEU B 1 757 ? -6.557 -9.523 58.093 1.00 101.27 757 LEU C C 1
ATOM 12986 O O . LEU B 1 757 ? -6.290 -10.715 58.206 1.00 99.27 757 LEU C O 1
ATOM 12991 N N . ALA B 1 758 ? -7.658 -9.086 57.498 1.00 100.97 758 ALA C N 1
ATOM 12992 C CA . ALA B 1 758 ? -8.614 -10.008 56.906 1.00 101.28 758 ALA C CA 1
ATOM 12993 C C . ALA B 1 758 ? -7.989 -10.749 55.732 1.00 106.52 758 ALA C C 1
ATOM 12994 O O . ALA B 1 758 ? -8.190 -11.948 55.565 1.00 109.20 758 ALA C O 1
ATOM 12996 N N . CYS B 1 759 ? -7.221 -10.033 54.922 1.00 109.77 759 CYS C N 1
ATOM 12997 C CA . CYS B 1 759 ? -6.621 -10.627 53.733 1.00 111.68 759 CYS C CA 1
ATOM 12998 C C . CYS B 1 759 ? -5.428 -11.499 54.081 1.00 112.41 759 CYS C C 1
ATOM 12999 O O . CYS B 1 759 ? -5.198 -12.527 53.444 1.00 114.59 759 CYS C O 1
ATOM 13002 N N . ASP B 1 760 ? -4.667 -11.084 55.089 1.00 108.95 760 ASP C N 1
ATOM 13003 C CA . ASP B 1 760 ? -3.458 -11.805 55.469 1.00 113.92 760 ASP C CA 1
ATOM 13004 C C . ASP B 1 760 ? -3.802 -13.097 56.191 1.00 113.66 760 ASP C C 1
ATOM 13005 O O . ASP B 1 760 ? -2.942 -13.958 56.392 1.00 112.41 760 ASP C O 1
ATOM 13010 N N . LEU B 1 761 ? -5.065 -13.228 56.581 1.00 111.20 761 LEU C N 1
ATOM 13011 C CA . LEU B 1 761 ? -5.534 -14.457 57.199 1.00 108.61 761 LEU C CA 1
ATOM 13012 C C . LEU B 1 761 ? -6.061 -15.436 56.155 1.00 113.19 761 LEU C C 1
ATOM 13013 O O . LEU B 1 761 ? -6.025 -16.641 56.383 1.00 116.69 761 LEU C O 1
ATOM 13018 N N . ASN B 1 762 ? -6.506 -14.892 55.016 1.00 111.62 762 ASN C N 1
ATOM 13019 C CA . ASN B 1 762 ? -7.250 -15.591 53.946 1.00 113.11 762 ASN C CA 1
ATOM 13020 C C . ASN B 1 762 ? -8.740 -15.683 54.277 1.00 116.03 762 ASN C C 1
ATOM 13021 O O . ASN B 1 762 ? -9.210 -16.661 54.860 1.00 115.22 762 ASN C O 1
ATOM 13026 N N . HIS B 1 763 ? -9.472 -14.646 53.879 1.00 116.09 763 HIS C N 1
ATOM 13027 C CA . HIS B 1 763 ? -10.885 -14.486 54.200 1.00 113.71 763 HIS C CA 1
ATOM 13028 C C . HIS B 1 763 ? -11.634 -14.140 52.916 1.00 110.66 763 HIS C C 1
ATOM 13029 O O . HIS B 1 763 ? -11.311 -13.151 52.266 1.00 113.24 763 HIS C O 1
ATOM 13036 N N . ALA B 1 764 ? -12.616 -14.963 52.553 1.00 106.90 764 ALA C N 1
ATOM 13037 C CA . ALA B 1 764 ? -13.339 -14.827 51.283 1.00 108.80 764 ALA C CA 1
ATOM 13038 C C . ALA B 1 764 ? -13.827 -13.408 50.955 1.00 114.38 764 ALA C C 1
ATOM 13039 O O . ALA B 1 764 ? -13.659 -12.959 49.815 1.00 114.48 764 ALA C O 1
ATOM 13041 N N . PRO B 1 765 ? -14.437 -12.698 51.929 1.00 118.50 765 PRO C N 1
ATOM 13042 C CA . PRO B 1 765 ? -14.857 -11.328 51.598 1.00 118.96 765 PRO C CA 1
ATOM 13043 C C . PRO B 1 765 ? -13.703 -10.410 51.194 1.00 117.98 765 PRO C C 1
ATOM 13044 O O . PRO B 1 765 ? -13.785 -9.763 50.147 1.00 117.68 765 PRO C O 1
ATOM 13048 N N . CYS B 1 766 ? -12.649 -10.363 52.007 1.00 116.49 766 CYS C N 1
ATOM 13049 C CA . CYS B 1 766 ? -11.503 -9.498 51.732 1.00 116.71 766 CYS C CA 1
ATOM 13050 C C . CYS B 1 766 ? -10.830 -9.847 50.403 1.00 116.66 766 CYS C C 1
ATOM 13051 O O . CYS B 1 766 ? -10.720 -9.000 49.511 1.00 117.23 766 CYS C O 1
ATOM 13054 N N . ILE B 1 767 ? -10.391 -11.095 50.277 1.00 115.04 767 ILE C N 1
ATOM 13055 C CA . ILE B 1 767 ? -9.656 -11.540 49.100 1.00 109.49 767 ILE C CA 1
ATOM 13056 C C . ILE B 1 767 ? -10.417 -11.286 47.802 1.00 106.89 767 ILE C C 1
ATOM 13057 O O . ILE B 1 767 ? -9.839 -10.819 46.824 1.00 108.06 767 ILE C O 1
ATOM 13062 N N . GLN B 1 768 ? -11.715 -11.572 47.796 1.00 106.93 768 GLN C N 1
ATOM 13063 C CA . GLN B 1 768 ? -12.509 -11.400 46.584 1.00 108.74 768 GLN C CA 1
ATOM 13064 C C . GLN B 1 768 ? -12.787 -9.926 46.264 1.00 111.85 768 GLN C C 1
ATOM 13065 O O . GLN B 1 768 ? -12.760 -9.530 45.094 1.00 111.38 768 GLN C O 1
ATOM 13071 N N . LYS B 1 769 ? -13.055 -9.116 47.287 1.00 109.77 769 LYS C N 1
ATOM 13072 C CA . LYS B 1 769 ? -13.287 -7.687 47.070 1.00 107.29 769 LYS C CA 1
ATOM 13073 C C . LYS B 1 769 ? -12.002 -7.028 46.584 1.00 107.41 769 LYS C C 1
ATOM 13074 O O . LYS B 1 769 ? -12.030 -6.070 45.810 1.00 105.82 769 LYS C O 1
ATOM 13080 N N . ALA B 1 770 ? -10.873 -7.557 47.041 1.00 106.12 770 ALA C N 1
ATOM 13081 C CA . ALA B 1 770 ? -9.580 -7.111 46.555 1.00 103.51 770 ALA C CA 1
ATOM 13082 C C . ALA B 1 770 ? -9.405 -7.532 45.103 1.00 103.08 770 ALA C C 1
ATOM 13083 O O . ALA B 1 770 ? -9.138 -6.701 44.238 1.00 107.06 770 ALA C O 1
ATOM 13085 N N . ALA B 1 771 ? -9.569 -8.826 44.848 1.00 101.67 771 ALA C N 1
ATOM 13086 C CA . ALA B 1 771 ? -9.389 -9.388 43.518 1.00 101.48 771 ALA C CA 1
ATOM 13087 C C . ALA B 1 771 ? -10.248 -8.668 42.492 1.00 104.84 771 ALA C C 1
ATOM 13088 O O . ALA B 1 771 ? -9.810 -8.420 41.366 1.00 103.37 771 ALA C O 1
ATOM 13090 N N . GLU B 1 772 ? -11.470 -8.323 42.890 1.00 105.41 772 GLU C N 1
ATOM 13091 C CA . GLU B 1 772 ? -12.385 -7.633 41.990 1.00 113.23 772 GLU C CA 1
ATOM 13092 C C . GLU B 1 772 ? -11.844 -6.241 41.683 1.00 113.87 772 GLU C C 1
ATOM 13093 O O . GLU B 1 772 ? -11.814 -5.823 40.521 1.00 113.74 772 GLU C O 1
ATOM 13099 N N . LEU B 1 773 ? -11.400 -5.547 42.733 1.00 111.44 773 LEU C N 1
ATOM 13100 C CA . LEU B 1 773 ? -10.835 -4.197 42.632 1.00 106.01 773 LEU C CA 1
ATOM 13101 C C . LEU B 1 773 ? -9.531 -4.145 41.834 1.00 104.05 773 LEU C C 1
ATOM 13102 O O . LEU B 1 773 ? -9.330 -3.236 41.033 1.00 100.80 773 LEU C O 1
ATOM 13107 N N . PHE B 1 774 ? -8.644 -5.110 42.067 1.00 102.62 774 PHE C N 1
ATOM 13108 C CA . PHE B 1 774 ? -7.391 -5.189 41.322 1.00 104.25 774 PHE C CA 1
ATOM 13109 C C . PHE B 1 774 ? -7.681 -5.370 39.839 1.00 107.48 774 PHE C C 1
ATOM 13110 O O . PHE B 1 774 ? -7.035 -4.756 38.988 1.00 108.87 774 PHE C O 1
ATOM 13118 N N . SER B 1 775 ? -8.665 -6.209 39.536 1.00 110.09 775 SER C N 1
ATOM 13119 C CA . SER B 1 775 ? -9.054 -6.457 38.156 1.00 110.37 775 SER C CA 1
ATOM 13120 C C . SER B 1 775 ? -9.591 -5.190 37.493 1.00 110.44 775 SER C C 1
ATOM 13121 O O . SER B 1 775 ? -9.103 -4.783 36.441 1.00 111.69 775 SER C O 1
ATOM 13124 N N . GLN B 1 776 ? -10.570 -4.550 38.125 1.00 108.30 776 GLN C N 1
ATOM 13125 C CA . GLN B 1 776 ? -11.242 -3.398 37.526 1.00 110.95 776 GLN C CA 1
ATOM 13126 C C . GLN B 1 776 ? -10.332 -2.170 37.354 1.00 111.03 776 GLN C C 1
ATOM 13127 O O . GLN B 1 776 ? -10.683 -1.226 36.646 1.00 113.73 776 GLN C O 1
ATOM 13133 N N . TRP B 1 777 ? -9.164 -2.189 37.987 1.00 110.37 777 TRP C N 1
ATOM 13134 C CA . TRP B 1 777 ? -8.186 -1.114 37.832 1.00 108.47 777 TRP C CA 1
ATOM 13135 C C . TRP B 1 777 ? -7.144 -1.503 36.784 1.00 106.95 777 TRP C C 1
ATOM 13136 O O . TRP B 1 777 ? -6.701 -0.670 35.993 1.00 106.20 777 TRP C O 1
ATOM 13147 N N . MET B 1 778 ? -6.771 -2.779 36.778 1.00 102.96 778 MET C N 1
ATOM 13148 C CA . MET B 1 778 ? -5.804 -3.291 35.817 1.00 102.29 778 MET C CA 1
ATOM 13149 C C . MET B 1 778 ? -6.423 -3.420 34.428 1.00 107.74 778 MET C C 1
ATOM 13150 O O . MET B 1 778 ? -5.782 -3.107 33.424 1.00 107.30 778 MET C O 1
ATOM 13155 N N . GLU B 1 779 ? -7.670 -3.881 34.376 1.00 108.02 779 GLU C N 1
ATOM 13156 C CA . GLU B 1 779 ? -8.381 -4.025 33.112 1.00 109.46 779 GLU C CA 1
ATOM 13157 C C . GLU B 1 779 ? -8.550 -2.681 32.424 1.00 108.76 779 GLU C C 1
ATOM 13158 O O . GLU B 1 779 ? -8.460 -2.580 31.199 1.00 108.01 779 GLU C O 1
ATOM 13164 N N . SER B 1 780 ? -8.790 -1.647 33.224 1.00 107.52 780 SER C N 1
ATOM 13165 C CA . SER B 1 780 ? -8.963 -0.301 32.700 1.00 110.12 780 SER C CA 1
ATOM 13166 C C . SER B 1 780 ? -7.623 0.296 32.284 1.00 115.90 780 SER C C 1
ATOM 13167 O O . SER B 1 780 ? -7.573 1.349 31.645 1.00 115.40 780 SER C O 1
ATOM 13170 N N . SER B 1 781 ? -6.544 -0.394 32.653 1.00 114.83 781 SER C N 1
ATOM 13171 C CA . SER B 1 781 ? -5.177 0.058 32.396 1.00 113.47 781 SER C CA 1
ATOM 13172 C C . SER B 1 781 ? -4.881 1.365 33.143 1.00 113.41 781 SER C C 1
ATOM 13173 O O . SER B 1 781 ? -4.137 2.217 32.659 1.00 116.32 781 SER C O 1
ATOM 13176 N N . GLY B 1 782 ? -5.472 1.510 34.328 1.00 113.93 782 GLY C N 1
ATOM 13177 C CA . GLY B 1 782 ? -5.198 2.643 35.194 1.00 109.60 782 GLY C CA 1
ATOM 13178 C C . GLY B 1 782 ? -6.346 3.619 35.379 1.00 111.03 782 GLY C C 1
ATOM 13179 O O . GLY B 1 782 ? -6.297 4.479 36.262 1.00 109.02 782 GLY C O 1
ATOM 13180 N N . LYS B 1 783 ? -7.383 3.488 34.556 1.00 112.62 783 LYS C N 1
ATOM 13181 C CA . LYS B 1 783 ? -8.459 4.477 34.519 1.00 112.58 783 LYS C CA 1
ATOM 13182 C C . LYS B 1 783 ? -9.227 4.570 35.837 1.00 112.59 783 LYS C C 1
ATOM 13183 O O . LYS B 1 783 ? -9.438 5.666 36.353 1.00 109.14 783 LYS C O 1
ATOM 13189 N N . LEU B 1 784 ? -9.640 3.427 36.382 1.00 110.95 784 LEU C N 1
ATOM 13190 C CA . LEU B 1 784 ? -10.409 3.413 37.628 1.00 111.28 784 LEU C CA 1
ATOM 13191 C C . LEU B 1 784 ? -9.564 3.710 38.866 1.00 110.92 784 LEU C C 1
ATOM 13192 O O . LEU B 1 784 ? -8.350 3.500 38.881 1.00 111.93 784 LEU C O 1
ATOM 13197 N N . ASN B 1 785 ? -10.222 4.191 39.912 1.00 106.08 785 ASN C N 1
ATOM 13198 C CA . ASN B 1 785 ? -9.537 4.478 41.162 1.00 106.33 785 ASN C CA 1
ATOM 13199 C C . ASN B 1 785 ? -9.717 3.364 42.178 1.00 102.82 785 ASN C C 1
ATOM 13200 O O . ASN B 1 785 ? -10.798 2.793 42.310 1.00 104.35 785 ASN C O 1
ATOM 13205 N N . ILE B 1 786 ? -8.641 3.052 42.886 1.00 98.21 786 ILE C N 1
ATOM 13206 C CA . ILE B 1 786 ? -8.716 2.173 44.042 1.00 94.69 786 ILE C CA 1
ATOM 13207 C C . ILE B 1 786 ? -8.406 2.972 45.282 1.00 91.75 786 ILE C C 1
ATOM 13208 O O . ILE B 1 786 ? -7.306 3.491 45.408 1.00 96.61 786 ILE C O 1
ATOM 13213 N N . PRO B 1 787 ? -9.369 3.069 46.202 1.00 87.59 787 PRO C N 1
ATOM 13214 C CA . PRO B 1 787 ? -9.239 3.897 47.407 1.00 91.22 787 PRO C CA 1
ATOM 13215 C C . PRO B 1 787 ? -7.876 3.743 48.079 1.00 87.64 787 PRO C C 1
ATOM 13216 O O . PRO B 1 787 ? -7.350 2.637 48.190 1.00 86.09 787 PRO C O 1
ATOM 13220 N N . THR B 1 788 ? -7.302 4.864 48.491 1.00 85.86 788 THR C N 1
ATOM 13221 C CA . THR B 1 788 ? -5.932 4.886 48.984 1.00 85.14 788 THR C CA 1
ATOM 13222 C C . THR B 1 788 ? -5.744 4.032 50.237 1.00 81.92 788 THR C C 1
ATOM 13223 O O . THR B 1 788 ? -4.679 3.462 50.457 1.00 85.14 788 THR C O 1
ATOM 13227 N N . ASP B 1 789 ? -6.782 3.940 51.055 1.00 84.09 789 ASP C N 1
ATOM 13228 C CA . ASP B 1 789 ? -6.702 3.165 52.285 1.00 85.13 789 ASP C CA 1
ATOM 13229 C C . ASP B 1 789 ? -6.599 1.676 51.999 1.00 84.26 789 ASP C C 1
ATOM 13230 O O . ASP B 1 789 ? -6.201 0.898 52.856 1.00 83.82 789 ASP C O 1
ATOM 13235 N N . VAL B 1 790 ? -6.952 1.280 50.786 1.00 80.46 790 VAL C N 1
ATOM 13236 C CA . VAL B 1 790 ? -6.992 -0.130 50.455 1.00 82.93 790 VAL C CA 1
ATOM 13237 C C . VAL B 1 790 ? -5.892 -0.485 49.477 1.00 83.93 790 VAL C C 1
ATOM 13238 O O . VAL B 1 790 ? -5.591 -1.655 49.264 1.00 84.98 790 VAL C O 1
ATOM 13242 N N . LEU B 1 791 ? -5.284 0.541 48.898 1.00 85.73 791 LEU C N 1
ATOM 13243 C CA . LEU B 1 791 ? -4.383 0.374 47.764 1.00 83.16 791 LEU C CA 1
ATOM 13244 C C . LEU B 1 791 ? -3.328 -0.715 47.954 1.00 74.31 791 LEU C C 1
ATOM 13245 O O . LEU B 1 791 ? -3.156 -1.581 47.097 1.00 73.56 791 LEU C O 1
ATOM 13250 N N . LYS B 1 792 ? -2.634 -0.672 49.085 1.00 74.32 792 LYS C N 1
ATOM 13251 C CA . LYS B 1 792 ? -1.548 -1.604 49.340 1.00 72.93 792 LYS C CA 1
ATOM 13252 C C . LYS B 1 792 ? -2.114 -3.008 49.483 1.00 75.07 792 LYS C C 1
ATOM 13253 O O . LYS B 1 792 ? -1.485 -3.982 49.076 1.00 73.50 792 LYS C O 1
ATOM 13259 N N . ILE B 1 793 ? -3.319 -3.095 50.042 1.00 80.76 793 ILE C N 1
ATOM 13260 C CA . ILE B 1 793 ? -4.017 -4.371 50.226 1.00 85.39 793 ILE C CA 1
ATOM 13261 C C . ILE B 1 793 ? -4.326 -5.027 48.895 1.00 76.63 793 ILE C C 1
ATOM 13262 O O . ILE B 1 793 ? -4.033 -6.199 48.683 1.00 77.03 793 ILE C O 1
ATOM 13267 N N . VAL B 1 794 ? -4.924 -4.243 48.009 1.00 80.67 794 VAL C N 1
ATOM 13268 C CA . VAL B 1 794 ? -5.257 -4.673 46.658 1.00 87.08 794 VAL C CA 1
ATOM 13269 C C . VAL B 1 794 ? -4.046 -5.194 45.895 1.00 85.98 794 VAL C C 1
ATOM 13270 O O . VAL B 1 794 ? -4.032 -6.344 45.457 1.00 84.12 794 VAL C O 1
ATOM 13274 N N . TYR B 1 795 ? -3.039 -4.337 45.736 1.00 84.62 795 TYR C N 1
ATOM 13275 C CA . TYR B 1 795 ? -1.819 -4.696 45.017 1.00 81.18 795 TYR C CA 1
ATOM 13276 C C . TYR B 1 795 ? -1.204 -5.953 45.586 1.00 79.48 795 TYR C C 1
ATOM 13277 O O . TYR B 1 795 ? -0.666 -6.780 44.854 1.00 78.41 795 TYR C O 1
ATOM 13286 N N . SER B 1 796 ? -1.279 -6.080 46.905 1.00 78.61 796 SER C N 1
ATOM 13287 C CA . SER B 1 796 ? -0.732 -7.238 47.588 1.00 76.18 796 SER C CA 1
ATOM 13288 C C . SER B 1 796 ? -1.442 -8.488 47.112 1.00 78.01 796 SER C C 1
ATOM 13289 O O . SER B 1 796 ? -0.806 -9.497 46.816 1.00 81.60 796 SER C O 1
ATOM 13292 N N . VAL B 1 797 ? -2.765 -8.413 47.028 1.00 81.32 797 VAL C N 1
ATOM 13293 C CA . VAL B 1 797 ? -3.560 -9.568 46.621 1.00 90.54 797 VAL C CA 1
ATOM 13294 C C . VAL B 1 797 ? -3.359 -9.860 45.135 1.00 84.22 797 VAL C C 1
ATOM 13295 O O . VAL B 1 797 ? -3.112 -11.001 44.741 1.00 84.13 797 VAL C O 1
ATOM 13299 N N . GLY B 1 798 ? -3.432 -8.816 44.317 1.00 85.26 798 GLY C N 1
ATOM 13300 C CA . GLY B 1 798 ? -3.281 -8.952 42.880 1.00 87.69 798 GLY C CA 1
ATOM 13301 C C . GLY B 1 798 ? -1.863 -9.268 42.450 1.00 86.40 798 GLY C C 1
ATOM 13302 O O . GLY B 1 798 ? -1.539 -9.228 41.269 1.00 82.74 798 GLY C O 1
ATOM 13303 N N . ALA B 1 799 ? -1.014 -9.586 43.415 1.00 85.11 799 ALA C N 1
ATOM 13304 C CA . ALA B 1 799 ? 0.367 -9.914 43.124 1.00 85.04 799 ALA C CA 1
ATOM 13305 C C . ALA B 1 799 ? 0.606 -11.386 43.387 1.00 83.53 799 ALA C C 1
ATOM 13306 O O . ALA B 1 799 ? 1.735 -11.869 43.295 1.00 84.91 799 ALA C O 1
ATOM 13308 N N . GLN B 1 800 ? -0.466 -12.100 43.713 1.00 87.88 800 GLN C N 1
ATOM 13309 C CA . GLN B 1 800 ? -0.366 -13.534 43.981 1.00 89.52 800 GLN C CA 1
ATOM 13310 C C . GLN B 1 800 ? -0.481 -14.340 42.681 1.00 87.81 800 GLN C C 1
ATOM 13311 O O . GLN B 1 800 ? -0.437 -15.570 42.696 1.00 83.18 800 GLN C O 1
ATOM 13317 N N . THR B 1 801 ? -0.618 -13.626 41.564 1.00 90.64 801 THR C N 1
ATOM 13318 C CA . THR B 1 801 ? -0.656 -14.226 40.231 1.00 89.66 801 THR C CA 1
ATOM 13319 C C . THR B 1 801 ? 0.412 -13.605 39.330 1.00 93.50 801 THR C C 1
ATOM 13320 O O . THR B 1 801 ? 0.593 -12.383 39.331 1.00 93.18 801 THR C O 1
ATOM 13324 N N . THR B 1 802 ? 1.107 -14.452 38.567 1.00 86.36 802 THR C N 1
ATOM 13325 C CA . THR B 1 802 ? 2.246 -14.036 37.749 1.00 83.61 802 THR C CA 1
ATOM 13326 C C . THR B 1 802 ? 1.901 -12.946 36.731 1.00 81.23 802 THR C C 1
ATOM 13327 O O . THR B 1 802 ? 2.774 -12.219 36.269 1.00 81.71 802 THR C O 1
ATOM 13331 N N . ALA B 1 803 ? 0.629 -12.818 36.386 1.00 82.02 803 ALA C N 1
ATOM 13332 C CA . ALA B 1 803 ? 0.236 -11.778 35.453 1.00 80.84 803 ALA C CA 1
ATOM 13333 C C . ALA B 1 803 ? 0.096 -10.449 36.184 1.00 83.44 803 ALA C C 1
ATOM 13334 O O . ALA B 1 803 ? 0.456 -9.397 35.656 1.00 83.46 803 ALA C O 1
ATOM 13336 N N . GLY B 1 804 ? -0.422 -10.504 37.407 1.00 87.98 804 GLY C N 1
ATOM 13337 C CA . GLY B 1 804 ? -0.597 -9.307 38.215 1.00 87.42 804 GLY C CA 1
ATOM 13338 C C . GLY B 1 804 ? 0.699 -8.807 38.837 1.00 85.35 804 GLY C C 1
ATOM 13339 O O . GLY B 1 804 ? 0.922 -7.598 38.942 1.00 84.89 804 GLY C O 1
ATOM 13340 N N . TRP B 1 805 ? 1.541 -9.745 39.266 1.00 82.80 805 TRP C N 1
ATOM 13341 C CA . TRP B 1 805 ? 2.871 -9.443 39.786 1.00 80.88 805 TRP C CA 1
ATOM 13342 C C . TRP B 1 805 ? 3.674 -8.684 38.753 1.00 82.76 805 TRP C C 1
ATOM 13343 O O . TRP B 1 805 ? 4.271 -7.641 39.039 1.00 79.12 805 TRP C O 1
ATOM 13354 N N . ASN B 1 806 ? 3.690 -9.243 37.546 1.00 84.91 806 ASN C N 1
ATOM 13355 C CA . ASN B 1 806 ? 4.400 -8.663 36.427 1.00 78.31 806 ASN C CA 1
ATOM 13356 C C . ASN B 1 806 ? 3.784 -7.344 36.030 1.00 78.50 806 ASN C C 1
ATOM 13357 O O . ASN B 1 806 ? 4.492 -6.419 35.635 1.00 79.65 806 ASN C O 1
ATOM 13362 N N . TYR B 1 807 ? 2.465 -7.250 36.143 1.00 76.99 807 TYR C N 1
ATOM 13363 C CA . TYR B 1 807 ? 1.793 -6.029 35.742 1.00 79.97 807 TYR C CA 1
ATOM 13364 C C . TYR B 1 807 ? 2.194 -4.899 36.656 1.00 80.53 807 TYR C C 1
ATOM 13365 O O . TYR B 1 807 ? 2.379 -3.764 36.221 1.00 82.50 807 TYR C O 1
ATOM 13374 N N . LEU B 1 808 ? 2.320 -5.225 37.935 1.00 83.56 808 LEU C N 1
ATOM 13375 C CA . LEU B 1 808 ? 2.624 -4.237 38.958 1.00 82.14 808 LEU C CA 1
ATOM 13376 C C . LEU B 1 808 ? 4.075 -3.761 38.869 1.00 79.00 808 LEU C C 1
ATOM 13377 O O . LEU B 1 808 ? 4.351 -2.567 38.999 1.00 73.93 808 LEU C O 1
ATOM 13382 N N . LEU B 1 809 ? 4.993 -4.699 38.646 1.00 76.90 809 LEU C N 1
ATOM 13383 C CA . LEU B 1 809 ? 6.398 -4.366 38.471 1.00 75.11 809 LEU C CA 1
ATOM 13384 C C . LEU B 1 809 ? 6.562 -3.436 37.274 1.00 79.91 809 LEU C C 1
ATOM 13385 O O . LEU B 1 809 ? 7.383 -2.518 37.280 1.00 80.72 809 LEU C O 1
ATOM 13390 N N . GLU B 1 810 ? 5.761 -3.674 36.248 1.00 78.84 810 GLU C N 1
ATOM 13391 C CA . GLU B 1 810 ? 5.735 -2.790 35.100 1.00 79.55 810 GLU C CA 1
ATOM 13392 C C . GLU B 1 810 ? 5.143 -1.452 35.516 1.00 75.23 810 GLU C C 1
ATOM 13393 O O . GLU B 1 810 ? 5.593 -0.397 35.068 1.00 79.04 810 GLU C O 1
ATOM 13399 N N . GLN B 1 811 ? 4.146 -1.494 36.395 1.00 78.88 811 GLN C N 1
ATOM 13400 C CA . GLN B 1 811 ? 3.474 -0.272 36.833 1.00 81.11 811 GLN C CA 1
ATOM 13401 C C . GLN B 1 811 ? 4.392 0.562 37.721 1.00 79.51 811 GLN C C 1
ATOM 13402 O O . GLN B 1 811 ? 4.301 1.798 37.757 1.00 78.76 811 GLN C O 1
ATOM 13408 N N . TYR B 1 812 ? 5.276 -0.135 38.429 1.00 72.21 812 TYR C N 1
ATOM 13409 C CA . TYR B 1 812 ? 6.246 0.488 39.316 1.00 71.06 812 TYR C CA 1
ATOM 13410 C C . TYR B 1 812 ? 7.134 1.479 38.567 1.00 72.50 812 TYR C C 1
ATOM 13411 O O . TYR B 1 812 ? 7.290 2.627 38.988 1.00 69.72 812 TYR C O 1
ATOM 13420 N N . GLU B 1 813 ? 7.689 1.027 37.443 1.00 73.76 813 GLU C N 1
ATOM 13421 C CA . GLU B 1 813 ? 8.677 1.792 36.696 1.00 66.03 813 GLU C CA 1
ATOM 13422 C C . GLU B 1 813 ? 8.084 2.989 35.997 1.00 69.70 813 GLU C C 1
ATOM 13423 O O . GLU B 1 813 ? 8.808 3.874 35.550 1.00 79.00 813 GLU C O 1
ATOM 13429 N N . LEU B 1 814 ? 6.767 3.027 35.890 1.00 72.67 814 LEU C N 1
ATOM 13430 C CA . LEU B 1 814 ? 6.142 4.099 35.136 1.00 73.33 814 LEU C CA 1
ATOM 13431 C C . LEU B 1 814 ? 5.464 5.124 36.032 1.00 70.10 814 LEU C C 1
ATOM 13432 O O . LEU B 1 814 ? 5.128 6.209 35.582 1.00 72.14 814 LEU C O 1
ATOM 13437 N N . SER B 1 815 ? 5.274 4.786 37.302 1.00 71.55 815 SER C N 1
ATOM 13438 C CA . SER B 1 815 ? 4.537 5.663 38.196 1.00 67.42 815 SER C CA 1
ATOM 13439 C C . SER B 1 815 ? 5.295 6.933 38.530 1.00 66.30 815 SER C C 1
ATOM 13440 O O . SER B 1 815 ? 6.517 6.939 38.541 1.00 68.85 815 SER C O 1
ATOM 13443 N N . MET B 1 816 ? 4.552 7.996 38.828 1.00 69.32 816 MET C N 1
ATOM 13444 C CA . MET B 1 816 ? 5.126 9.254 39.301 1.00 62.63 816 MET C CA 1
ATOM 13445 C C . MET B 1 816 ? 4.852 9.501 40.785 1.00 59.26 816 MET C C 1
ATOM 13446 O O . MET B 1 816 ? 5.109 10.593 41.309 1.00 55.50 816 MET C O 1
ATOM 13451 N N . SER B 1 817 ? 4.324 8.492 41.467 1.00 64.55 817 SER C N 1
ATOM 13452 C CA . SER B 1 817 ? 4.117 8.605 42.912 1.00 69.01 817 SER C CA 1
ATOM 13453 C C . SER B 1 817 ? 4.976 7.626 43.693 1.00 63.62 817 SER C C 1
ATOM 13454 O O . SER B 1 817 ? 4.733 6.422 43.672 1.00 66.07 817 SER C O 1
ATOM 13457 N N . SER B 1 818 ? 5.977 8.149 44.390 1.00 62.24 818 SER C N 1
ATOM 13458 C CA . SER B 1 818 ? 6.830 7.310 45.216 1.00 65.16 818 SER C CA 1
ATOM 13459 C C . SER B 1 818 ? 6.006 6.620 46.306 1.00 63.86 818 SER C C 1
ATOM 13460 O O . SER B 1 818 ? 6.354 5.539 46.778 1.00 58.23 818 SER C O 1
ATOM 13463 N N . ALA B 1 819 ? 4.898 7.249 46.679 1.00 65.87 819 ALA C N 1
ATOM 13464 C CA . ALA B 1 819 ? 3.967 6.656 47.612 1.00 60.30 819 ALA C CA 1
ATOM 13465 C C . ALA B 1 819 ? 3.339 5.421 47.000 1.00 64.88 819 ALA C C 1
ATOM 13466 O O . ALA B 1 819 ? 3.229 4.385 47.656 1.00 71.51 819 ALA C O 1
ATOM 13468 N N . GLU B 1 820 ? 2.933 5.523 45.742 1.00 62.78 820 GLU C N 1
ATOM 13469 C CA . GLU B 1 820 ? 2.373 4.368 45.057 1.00 66.98 820 GLU C CA 1
ATOM 13470 C C . GLU B 1 820 ? 3.465 3.324 44.852 1.00 63.43 820 GLU C C 1
ATOM 13471 O O . GLU B 1 820 ? 3.206 2.127 44.871 1.00 69.28 820 GLU C O 1
ATOM 13477 N N . GLN B 1 821 ? 4.694 3.783 44.673 1.00 60.99 821 GLN C N 1
ATOM 13478 C CA . GLN B 1 821 ? 5.800 2.869 44.451 1.00 65.09 821 GLN C CA 1
ATOM 13479 C C . GLN B 1 821 ? 6.103 2.055 45.703 1.00 61.86 821 GLN C C 1
ATOM 13480 O O . GLN B 1 821 ? 6.371 0.859 45.630 1.00 59.34 821 GLN C O 1
ATOM 13486 N N . ASN B 1 822 ? 6.044 2.707 46.854 1.00 62.96 822 ASN C N 1
ATOM 13487 C CA . ASN B 1 822 ? 6.273 2.016 48.105 1.00 64.32 822 ASN C CA 1
ATOM 13488 C C . ASN B 1 822 ? 5.261 0.872 48.263 1.00 66.30 822 ASN C C 1
ATOM 13489 O O . ASN B 1 822 ? 5.640 -0.239 48.634 1.00 62.51 822 ASN C O 1
ATOM 13494 N N . LYS B 1 823 ? 3.994 1.144 47.941 1.00 67.01 823 LYS C N 1
ATOM 13495 C CA . LYS B 1 823 ? 2.920 0.138 47.993 1.00 66.54 823 LYS C CA 1
ATOM 13496 C C . LYS B 1 823 ? 3.146 -1.021 47.015 1.00 68.36 823 LYS C C 1
ATOM 13497 O O . LYS B 1 823 ? 3.151 -2.202 47.401 1.00 64.35 823 LYS C O 1
ATOM 13503 N N . ILE B 1 824 ? 3.309 -0.667 45.743 1.00 65.59 824 ILE C N 1
ATOM 13504 C CA . ILE B 1 824 ? 3.570 -1.640 44.689 1.00 67.91 824 ILE C CA 1
ATOM 13505 C C . ILE B 1 824 ? 4.749 -2.542 45.022 1.00 62.27 824 ILE C C 1
ATOM 13506 O O . ILE B 1 824 ? 4.680 -3.758 44.866 1.00 69.64 824 ILE C O 1
ATOM 13511 N N . LEU B 1 825 ? 5.820 -1.934 45.507 1.00 61.04 825 LEU C N 1
ATOM 13512 C CA . LEU B 1 825 ? 7.024 -2.665 45.845 1.00 67.15 825 LEU C CA 1
ATOM 13513 C C . LEU B 1 825 ? 6.734 -3.669 46.949 1.00 68.13 825 LEU C C 1
ATOM 13514 O O . LEU B 1 825 ? 7.152 -4.827 46.870 1.00 68.82 825 LEU C O 1
ATOM 13519 N N . TYR B 1 826 ? 6.001 -3.222 47.964 1.00 66.75 826 TYR C N 1
ATOM 13520 C CA . TYR B 1 826 ? 5.559 -4.103 49.035 1.00 69.97 826 TYR C CA 1
ATOM 13521 C C . TYR B 1 826 ? 4.732 -5.253 48.499 1.00 73.17 826 TYR C C 1
ATOM 13522 O O . TYR B 1 826 ? 4.943 -6.412 48.870 1.00 68.59 826 TYR C O 1
ATOM 13531 N N . ALA B 1 827 ? 3.766 -4.902 47.655 1.00 71.40 827 ALA C N 1
ATOM 13532 C CA . ALA B 1 827 ? 2.886 -5.866 47.025 1.00 67.89 827 ALA C CA 1
ATOM 13533 C C . ALA B 1 827 ? 3.691 -7.005 46.451 1.00 70.25 827 ALA C C 1
ATOM 13534 O O . ALA B 1 827 ? 3.436 -8.171 46.745 1.00 68.81 827 ALA C O 1
ATOM 13536 N N . LEU B 1 828 ? 4.691 -6.647 45.654 1.00 70.41 828 LEU C N 1
ATOM 13537 C CA . LEU B 1 828 ? 5.525 -7.628 44.981 1.00 68.06 828 LEU C CA 1
ATOM 13538 C C . LEU B 1 828 ? 6.293 -8.530 45.936 1.00 65.61 828 LEU C C 1
ATOM 13539 O O . LEU B 1 828 ? 6.636 -9.639 45.581 1.00 74.00 828 LEU C O 1
ATOM 13544 N N . SER B 1 829 ? 6.574 -8.054 47.142 1.00 70.15 829 SER C N 1
ATOM 13545 C CA . SER B 1 829 ? 7.389 -8.815 48.086 1.00 70.99 829 SER C CA 1
ATOM 13546 C C . SER B 1 829 ? 6.585 -9.863 48.852 1.00 76.94 829 SER C C 1
ATOM 13547 O O . SER B 1 829 ? 7.103 -10.532 49.747 1.00 74.94 829 SER C O 1
ATOM 13550 N N . THR B 1 830 ? 5.314 -9.999 48.502 1.00 79.74 830 THR C N 1
ATOM 13551 C CA . THR B 1 830 ? 4.444 -10.944 49.181 1.00 78.30 830 THR C CA 1
ATOM 13552 C C . THR B 1 830 ? 4.327 -12.240 48.399 1.00 80.31 830 THR C C 1
ATOM 13553 O O . THR B 1 830 ? 3.834 -13.239 48.915 1.00 83.89 830 THR C O 1
ATOM 13557 N N . SER B 1 831 ? 4.784 -12.217 47.152 1.00 81.01 831 SER C N 1
ATOM 13558 C CA . SER B 1 831 ? 4.647 -13.362 46.258 1.00 82.94 831 SER C CA 1
ATOM 13559 C C . SER B 1 831 ? 5.315 -14.620 46.814 1.00 84.27 831 SER C C 1
ATOM 13560 O O . SER B 1 831 ? 6.352 -14.547 47.478 1.00 77.98 831 SER C O 1
ATOM 13563 N N . LYS B 1 832 ? 4.696 -15.767 46.531 1.00 90.66 832 LYS C N 1
ATOM 13564 C CA . LYS B 1 832 ? 5.127 -17.071 47.044 1.00 91.33 832 LYS C CA 1
ATOM 13565 C C . LYS B 1 832 ? 6.300 -17.661 46.261 1.00 91.95 832 LYS C C 1
ATOM 13566 O O . LYS B 1 832 ? 7.008 -18.543 46.759 1.00 91.00 832 LYS C O 1
ATOM 13572 N N . HIS B 1 833 ? 6.488 -17.179 45.033 1.00 88.91 833 HIS C N 1
ATOM 13573 C CA . HIS B 1 833 ? 7.564 -17.648 44.164 1.00 88.69 833 HIS C CA 1
ATOM 13574 C C . HIS B 1 833 ? 8.919 -17.201 44.666 1.00 89.22 833 HIS C C 1
ATOM 13575 O O . HIS B 1 833 ? 9.193 -16.000 44.715 1.00 88.44 833 HIS C O 1
ATOM 13582 N N . GLN B 1 834 ? 9.763 -18.165 45.019 1.00 89.18 834 GLN C N 1
ATOM 13583 C CA . GLN B 1 834 ? 11.148 -17.881 45.365 1.00 83.90 834 GLN C CA 1
ATOM 13584 C C . GLN B 1 834 ? 11.804 -17.061 44.271 1.00 85.88 834 GLN C C 1
ATOM 13585 O O . GLN B 1 834 ? 12.546 -16.120 44.551 1.00 87.88 834 GLN C O 1
ATOM 13591 N N . GLU B 1 835 ? 11.508 -17.414 43.025 1.00 84.11 835 GLU C N 1
ATOM 13592 C CA . GLU B 1 835 ? 12.172 -16.806 41.882 1.00 84.19 835 GLU C CA 1
ATOM 13593 C C . GLU B 1 835 ? 11.776 -15.344 41.700 1.00 82.86 835 GLU C C 1
ATOM 13594 O O . GLU B 1 835 ? 12.603 -14.518 41.301 1.00 74.95 835 GLU C O 1
ATOM 13600 N N . LYS B 1 836 ? 10.517 -15.019 41.988 1.00 82.87 836 LYS C N 1
ATOM 13601 C CA . LYS B 1 836 ? 10.065 -13.640 41.843 1.00 82.99 836 LYS C CA 1
ATOM 13602 C C . LYS B 1 836 ? 10.569 -12.794 43.009 1.00 78.81 836 LYS C C 1
ATOM 13603 O O . LYS B 1 836 ? 10.789 -11.593 42.859 1.00 75.92 836 LYS C O 1
ATOM 13609 N N . LEU B 1 837 ? 10.766 -13.436 44.158 1.00 74.09 837 LEU C N 1
ATOM 13610 C CA . LEU B 1 837 ? 11.275 -12.760 45.338 1.00 71.56 837 LEU C CA 1
ATOM 13611 C C . LEU B 1 837 ? 12.757 -12.463 45.191 1.00 75.55 837 LEU C C 1
ATOM 13612 O O . LEU B 1 837 ? 13.259 -11.497 45.763 1.00 79.56 837 LEU C O 1
ATOM 13617 N N . LEU B 1 838 ? 13.456 -13.291 44.424 1.00 73.30 838 LEU C N 1
ATOM 13618 C CA . LEU B 1 838 ? 14.874 -13.067 44.163 1.00 75.54 838 LEU C CA 1
ATOM 13619 C C . LEU B 1 838 ? 15.081 -12.044 43.062 1.00 75.70 838 LEU C C 1
ATOM 13620 O O . LEU B 1 838 ? 16.099 -11.359 43.028 1.00 79.07 838 LEU C O 1
ATOM 13625 N N . LYS B 1 839 ? 14.115 -11.939 42.159 1.00 74.74 839 LYS C N 1
ATOM 13626 C CA . LYS B 1 839 ? 14.198 -10.954 41.087 1.00 75.90 839 LYS C CA 1
ATOM 13627 C C . LYS B 1 839 ? 14.132 -9.548 41.672 1.00 76.72 839 LYS C C 1
ATOM 13628 O O . LYS B 1 839 ? 14.986 -8.706 41.381 1.00 75.57 839 LYS C O 1
ATOM 13634 N N . LEU B 1 840 ? 13.109 -9.308 42.489 1.00 74.10 840 LEU C N 1
ATOM 13635 C CA . LEU B 1 840 ? 12.990 -8.066 43.232 1.00 72.58 840 LEU C CA 1
ATOM 13636 C C . LEU B 1 840 ? 14.300 -7.734 43.907 1.00 75.03 840 LEU C C 1
ATOM 13637 O O . LEU B 1 840 ? 14.812 -6.627 43.764 1.00 70.98 840 LEU C O 1
ATOM 13642 N N . ILE B 1 841 ? 14.834 -8.712 44.638 1.00 74.68 841 ILE C N 1
ATOM 13643 C CA . ILE B 1 841 ? 16.088 -8.542 45.359 1.00 73.14 841 ILE C CA 1
ATOM 13644 C C . ILE B 1 841 ? 17.232 -8.149 44.436 1.00 72.49 841 ILE C C 1
ATOM 13645 O O . ILE B 1 841 ? 18.022 -7.267 44.769 1.00 72.80 841 ILE C O 1
ATOM 13650 N N . GLU B 1 842 ? 17.308 -8.792 43.272 1.00 77.25 842 GLU C N 1
ATOM 13651 C CA . GLU B 1 842 ? 18.399 -8.546 42.327 1.00 76.17 842 GLU C CA 1
ATOM 13652 C C . GLU B 1 842 ? 18.356 -7.114 41.780 1.00 72.44 842 GLU C C 1
ATOM 13653 O O . GLU B 1 842 ? 19.378 -6.421 41.747 1.00 70.41 842 GLU C O 1
ATOM 13659 N N . LEU B 1 843 ? 17.166 -6.680 41.374 1.00 68.70 843 LEU C N 1
ATOM 13660 C CA . LEU B 1 843 ? 16.946 -5.333 40.858 1.00 66.64 843 LEU C CA 1
ATOM 13661 C C . LEU B 1 843 ? 17.378 -4.247 41.840 1.00 68.29 843 LEU C C 1
ATOM 13662 O O . LEU B 1 843 ? 17.919 -3.214 41.453 1.00 67.71 843 LEU C O 1
ATOM 13667 N N . GLY B 1 844 ? 17.110 -4.482 43.117 1.00 71.15 844 GLY C N 1
ATOM 13668 C CA . GLY B 1 844 ? 17.496 -3.551 44.155 1.00 71.18 844 GLY C CA 1
ATOM 13669 C C . GLY B 1 844 ? 19.001 -3.571 44.343 1.00 72.90 844 GLY C C 1
ATOM 13670 O O . GLY B 1 844 ? 19.607 -2.543 44.646 1.00 69.49 844 GLY C O 1
ATOM 13671 N N . MET B 1 845 ? 19.603 -4.744 44.157 1.00 68.64 845 MET C N 1
ATOM 13672 C CA . MET B 1 845 ? 21.050 -4.889 44.247 1.00 66.75 845 MET C CA 1
ATOM 13673 C C . MET B 1 845 ? 21.750 -4.298 43.026 1.00 71.57 845 MET C C 1
ATOM 13674 O O . MET B 1 845 ? 22.973 -4.148 43.022 1.00 72.62 845 MET C O 1
ATOM 13679 N N . GLU B 1 846 ? 20.985 -3.966 41.991 1.00 63.99 846 GLU C N 1
ATOM 13680 C CA . GLU B 1 846 ? 21.571 -3.292 40.839 1.00 72.53 846 GLU C CA 1
ATOM 13681 C C . GLU B 1 846 ? 21.264 -1.791 40.847 1.00 66.61 846 GLU C C 1
ATOM 13682 O O . GLU B 1 846 ? 21.933 -1.020 40.176 1.00 70.16 846 GLU C O 1
ATOM 13688 N N . GLY B 1 847 ? 20.250 -1.380 41.598 1.00 66.63 847 GLY C N 1
ATOM 13689 C CA . GLY B 1 847 ? 19.988 0.035 41.805 1.00 63.41 847 GLY C CA 1
ATOM 13690 C C . GLY B 1 847 ? 19.415 0.798 40.630 1.00 71.43 847 GLY C C 1
ATOM 13691 O O . GLY B 1 847 ? 19.201 2.011 40.706 1.00 73.43 847 GLY C O 1
ATOM 13692 N N . LYS B 1 848 ? 19.152 0.098 39.535 1.00 74.66 848 LYS C N 1
ATOM 13693 C CA . LYS B 1 848 ? 18.637 0.759 38.350 1.00 68.29 848 LYS C CA 1
ATOM 13694 C C . LYS B 1 848 ? 17.108 0.843 38.398 1.00 63.99 848 LYS C C 1
ATOM 13695 O O . LYS B 1 848 ? 16.542 1.931 38.434 1.00 65.39 848 LYS C O 1
ATOM 13701 N N . VAL B 1 849 ? 16.449 -0.310 38.417 1.00 67.37 849 VAL C N 1
ATOM 13702 C CA . VAL B 1 849 ? 14.988 -0.373 38.387 1.00 69.56 849 VAL C CA 1
ATOM 13703 C C . VAL B 1 849 ? 14.350 -0.009 39.726 1.00 67.16 849 VAL C C 1
ATOM 13704 O O . VAL B 1 849 ? 13.392 0.767 39.786 1.00 69.75 849 VAL C O 1
ATOM 13708 N N . ILE B 1 850 ? 14.884 -0.594 40.791 1.00 65.16 850 ILE C N 1
ATOM 13709 C CA . ILE B 1 850 ? 14.506 -0.264 42.159 1.00 63.49 850 ILE C CA 1
ATOM 13710 C C . ILE B 1 850 ? 15.684 0.412 42.857 1.00 60.42 850 ILE C C 1
ATOM 13711 O O . ILE B 1 850 ? 16.739 -0.200 42.993 1.00 54.91 850 ILE C O 1
ATOM 13716 N N . LYS B 1 851 ? 15.514 1.660 43.295 1.00 60.05 851 LYS C N 1
ATOM 13717 C CA . LYS B 1 851 ? 16.605 2.388 43.951 1.00 53.97 851 LYS C CA 1
ATOM 13718 C C . LYS B 1 851 ? 17.161 1.585 45.117 1.00 56.69 851 LYS C C 1
ATOM 13719 O O . LYS B 1 851 ? 16.442 0.792 45.724 1.00 58.91 851 LYS C O 1
ATOM 13725 N N . THR B 1 852 ? 18.433 1.771 45.443 1.00 57.51 852 THR C N 1
ATOM 13726 C CA . THR B 1 852 ? 19.015 1.010 46.550 1.00 60.37 852 THR C CA 1
ATOM 13727 C C . THR B 1 852 ? 18.607 1.582 47.921 1.00 57.74 852 THR C C 1
ATOM 13728 O O . THR B 1 852 ? 18.762 0.921 48.956 1.00 56.04 852 THR C O 1
ATOM 13732 N N . GLN B 1 853 ? 18.058 2.796 47.921 1.00 54.72 853 GLN C N 1
ATOM 13733 C CA . GLN B 1 853 ? 17.443 3.369 49.129 1.00 59.86 853 GLN C CA 1
ATOM 13734 C C . GLN B 1 853 ? 16.256 2.507 49.601 1.00 58.56 853 GLN C C 1
ATOM 13735 O O . GLN B 1 853 ? 15.703 2.722 50.683 1.00 56.30 853 GLN C O 1
ATOM 13741 N N . ASN B 1 854 ? 15.864 1.537 48.779 1.00 55.41 854 ASN C N 1
ATOM 13742 C CA . ASN B 1 854 ? 14.765 0.653 49.121 1.00 53.64 854 ASN C CA 1
ATOM 13743 C C . ASN B 1 854 ? 15.237 -0.756 49.396 1.00 52.24 854 ASN C C 1
ATOM 13744 O O . ASN B 1 854 ? 14.446 -1.590 49.823 1.00 57.99 854 ASN C O 1
ATOM 13749 N N . LEU B 1 855 ? 16.518 -1.023 49.165 1.00 49.67 855 LEU C N 1
ATOM 13750 C CA . LEU B 1 855 ? 17.007 -2.395 49.215 1.00 53.57 855 LEU C CA 1
ATOM 13751 C C . LEU B 1 855 ? 16.736 -3.027 50.566 1.00 55.90 855 LEU C C 1
ATOM 13752 O O . LEU B 1 855 ? 16.113 -4.081 50.651 1.00 54.62 855 LEU C O 1
ATOM 13757 N N . ALA B 1 856 ? 17.176 -2.351 51.621 1.00 59.40 856 ALA C N 1
ATOM 13758 C CA . ALA B 1 856 ? 16.991 -2.829 52.991 1.00 59.59 856 ALA C CA 1
ATOM 13759 C C . ALA B 1 856 ? 15.527 -3.144 53.323 1.00 57.53 856 ALA C C 1
ATOM 13760 O O . ALA B 1 856 ? 15.208 -4.238 53.780 1.00 62.92 856 ALA C O 1
ATOM 13762 N N . ALA B 1 857 ? 14.645 -2.186 53.081 1.00 56.31 857 ALA C N 1
ATOM 13763 C CA . ALA B 1 857 ? 13.236 -2.354 53.388 1.00 61.49 857 ALA C CA 1
ATOM 13764 C C . ALA B 1 857 ? 12.645 -3.501 52.591 1.00 61.30 857 ALA C C 1
ATOM 13765 O O . ALA B 1 857 ? 11.644 -4.087 52.988 1.00 61.01 857 ALA C O 1
ATOM 13767 N N . LEU B 1 858 ? 13.259 -3.812 51.459 1.00 57.80 858 LEU C N 1
ATOM 13768 C CA . LEU B 1 858 ? 12.776 -4.904 50.633 1.00 62.92 858 LEU C CA 1
ATOM 13769 C C . LEU B 1 858 ? 13.177 -6.242 51.272 1.00 66.98 858 LEU C C 1
ATOM 13770 O O . LEU B 1 858 ? 12.339 -7.143 51.414 1.00 66.79 858 LEU C O 1
ATOM 13775 N N . LEU B 1 859 ? 14.440 -6.362 51.682 1.00 57.62 859 LEU C N 1
ATOM 13776 C CA . LEU B 1 859 ? 14.894 -7.565 52.360 1.00 56.77 859 LEU C CA 1
ATOM 13777 C C . LEU B 1 859 ? 14.033 -7.805 53.587 1.00 66.57 859 LEU C C 1
ATOM 13778 O O . LEU B 1 859 ? 13.507 -8.902 53.785 1.00 70.74 859 LEU C O 1
ATOM 13783 N N . HIS B 1 860 ? 13.872 -6.755 54.387 1.00 66.63 860 HIS C N 1
ATOM 13784 C CA . HIS B 1 860 ? 13.046 -6.788 55.588 1.00 63.65 860 HIS C CA 1
ATOM 13785 C C . HIS B 1 860 ? 11.609 -7.223 55.314 1.00 65.73 860 HIS C C 1
ATOM 13786 O O . HIS B 1 860 ? 10.975 -7.860 56.153 1.00 66.39 860 HIS C O 1
ATOM 13793 N N . ALA B 1 861 ? 11.094 -6.863 54.143 1.00 64.71 861 ALA C N 1
ATOM 13794 C CA . ALA B 1 861 ? 9.723 -7.184 53.789 1.00 64.11 861 ALA C CA 1
ATOM 13795 C C . ALA B 1 861 ? 9.599 -8.650 53.410 1.00 67.64 861 ALA C C 1
ATOM 13796 O O . ALA B 1 861 ? 8.629 -9.312 53.763 1.00 66.09 861 ALA C O 1
ATOM 13798 N N . ILE B 1 862 ? 10.595 -9.144 52.686 1.00 70.07 862 ILE C N 1
ATOM 13799 C CA . ILE B 1 862 ? 10.603 -10.518 52.210 1.00 68.67 862 ILE C CA 1
ATOM 13800 C C . ILE B 1 862 ? 10.903 -11.510 53.337 1.00 73.55 862 ILE C C 1
ATOM 13801 O O . ILE B 1 862 ? 10.245 -12.545 53.456 1.00 73.74 862 ILE C O 1
ATOM 13806 N N . ALA B 1 863 ? 11.887 -11.180 54.171 1.00 71.74 863 ALA C N 1
ATOM 13807 C CA . ALA B 1 863 ? 12.256 -12.017 55.312 1.00 73.33 863 ALA C CA 1
ATOM 13808 C C . ALA B 1 863 ? 11.114 -12.147 56.318 1.00 73.37 863 ALA C C 1
ATOM 13809 O O . ALA B 1 863 ? 11.162 -12.995 57.217 1.00 69.05 863 ALA C O 1
ATOM 13811 N N . ARG B 1 864 ? 10.102 -11.295 56.149 1.00 71.85 864 ARG C N 1
ATOM 13812 C CA . ARG B 1 864 ? 8.981 -11.153 57.078 1.00 75.99 864 ARG C CA 1
ATOM 13813 C C . ARG B 1 864 ? 7.956 -12.262 56.920 1.00 80.11 864 ARG C C 1
ATOM 13814 O O . ARG B 1 864 ? 7.280 -12.639 57.877 1.00 78.53 864 ARG C O 1
ATOM 13822 N N . ARG B 1 865 ? 7.837 -12.756 55.691 1.00 82.31 865 ARG C N 1
ATOM 13823 C CA . ARG B 1 865 ? 7.004 -13.907 55.381 1.00 77.21 865 ARG C CA 1
ATOM 13824 C C . ARG B 1 865 ? 7.841 -15.173 55.495 1.00 83.40 865 ARG C C 1
ATOM 13825 O O . ARG B 1 865 ? 9.060 -15.124 55.333 1.00 85.48 865 ARG C O 1
ATOM 13833 N N . PRO B 1 866 ? 7.198 -16.310 55.794 1.00 86.90 866 PRO C N 1
ATOM 13834 C CA . PRO B 1 866 ? 7.969 -17.553 55.918 1.00 88.59 866 PRO C CA 1
ATOM 13835 C C . PRO B 1 866 ? 8.490 -18.055 54.571 1.00 86.22 866 PRO C C 1
ATOM 13836 O O . PRO B 1 866 ? 9.529 -18.725 54.530 1.00 83.81 866 PRO C O 1
ATOM 13840 N N . LYS B 1 867 ? 7.790 -17.730 53.487 1.00 80.57 867 LYS C N 1
ATOM 13841 C CA . LYS B 1 867 ? 8.241 -18.173 52.174 1.00 88.44 867 LYS C CA 1
ATOM 13842 C C . LYS B 1 867 ? 9.565 -17.517 51.784 1.00 90.40 867 LYS C C 1
ATOM 13843 O O . LYS B 1 867 ? 10.465 -18.180 51.257 1.00 85.95 867 LYS C O 1
ATOM 13849 N N . GLY B 1 868 ? 9.687 -16.218 52.048 1.00 86.46 868 GLY C N 1
ATOM 13850 C CA . GLY B 1 868 ? 10.898 -15.493 51.704 1.00 84.53 868 GLY C CA 1
ATOM 13851 C C . GLY B 1 868 ? 11.959 -15.522 52.789 1.00 79.15 868 GLY C C 1
ATOM 13852 O O . GLY B 1 868 ? 13.096 -15.107 52.574 1.00 78.62 868 GLY C O 1
ATOM 13853 N N . GLN B 1 869 ? 11.584 -16.037 53.952 1.00 81.28 869 GLN C N 1
ATOM 13854 C CA . GLN B 1 869 ? 12.429 -16.005 55.143 1.00 80.48 869 GLN C CA 1
ATOM 13855 C C . GLN B 1 869 ? 13.799 -16.661 54.997 1.00 75.99 869 GLN C C 1
ATOM 13856 O O . GLN B 1 869 ? 14.803 -16.115 55.467 1.00 72.78 869 GLN C O 1
ATOM 13862 N N . GLN B 1 870 ? 13.841 -17.835 54.373 1.00 78.75 870 GLN C N 1
ATOM 13863 C CA . GLN B 1 870 ? 15.104 -18.558 54.241 1.00 78.24 870 GLN C CA 1
ATOM 13864 C C . GLN B 1 870 ? 15.931 -17.921 53.139 1.00 67.55 870 GLN C C 1
ATOM 13865 O O . GLN B 1 870 ? 17.157 -17.896 53.195 1.00 65.97 870 GLN C O 1
ATOM 13871 N N . LEU B 1 871 ? 15.234 -17.393 52.146 1.00 65.89 871 LEU C N 1
ATOM 13872 C CA . LEU B 1 871 ? 15.861 -16.754 51.001 1.00 73.46 871 LEU C CA 1
ATOM 13873 C C . LEU B 1 871 ? 16.648 -15.483 51.364 1.00 73.29 871 LEU C C 1
ATOM 13874 O O . LEU B 1 871 ? 17.815 -15.339 50.995 1.00 67.94 871 LEU C O 1
ATOM 13879 N N . ALA B 1 872 ? 15.993 -14.568 52.074 1.00 69.63 872 ALA C N 1
ATOM 13880 C CA . ALA B 1 872 ? 16.629 -13.339 52.552 1.00 73.88 872 ALA C CA 1
ATOM 13881 C C . ALA B 1 872 ? 17.836 -13.634 53.430 1.00 65.69 872 ALA C C 1
ATOM 13882 O O . ALA B 1 872 ? 18.878 -12.996 53.312 1.00 54.43 872 ALA C O 1
ATOM 13884 N N . TRP B 1 873 ? 17.680 -14.609 54.314 1.00 68.55 873 TRP C N 1
ATOM 13885 C CA . TRP B 1 873 ? 18.734 -14.960 55.244 1.00 63.98 873 TRP C CA 1
ATOM 13886 C C . TRP B 1 873 ? 19.927 -15.545 54.513 1.00 65.81 873 TRP C C 1
ATOM 13887 O O . TRP B 1 873 ? 21.071 -15.193 54.804 1.00 64.17 873 TRP C O 1
ATOM 13898 N N . ASP B 1 874 ? 19.648 -16.435 53.561 1.00 66.18 874 ASP C N 1
ATOM 13899 C CA . ASP B 1 874 ? 20.685 -16.970 52.685 1.00 70.16 874 ASP C CA 1
ATOM 13900 C C . ASP B 1 874 ? 21.400 -15.815 51.993 1.00 68.93 874 ASP C C 1
ATOM 13901 O O . ASP B 1 874 ? 22.620 -15.702 52.059 1.00 65.82 874 ASP C O 1
ATOM 13906 N N . PHE B 1 875 ? 20.616 -14.950 51.357 1.00 64.81 875 PHE C N 1
ATOM 13907 C CA . PHE B 1 875 ? 21.141 -13.839 50.571 1.00 64.29 875 PHE C CA 1
ATOM 13908 C C . PHE B 1 875 ? 22.083 -12.908 51.318 1.00 65.70 875 PHE C C 1
ATOM 13909 O O . PHE B 1 875 ? 23.141 -12.554 50.808 1.00 67.36 875 PHE C O 1
ATOM 13917 N N . VAL B 1 876 ? 21.670 -12.473 52.502 1.00 67.50 876 VAL C N 1
ATOM 13918 C CA . VAL B 1 876 ? 22.498 -11.615 53.337 1.00 64.33 876 VAL C CA 1
ATOM 13919 C C . VAL B 1 876 ? 23.803 -12.328 53.674 1.00 70.56 876 VAL C C 1
ATOM 13920 O O . VAL B 1 876 ? 24.867 -11.962 53.177 1.00 69.21 876 VAL C O 1
ATOM 13924 N N . ARG B 1 877 ? 23.696 -13.364 54.504 1.00 72.03 877 ARG C N 1
ATOM 13925 C CA . ARG B 1 877 ? 24.820 -14.198 54.923 1.00 73.56 877 ARG C CA 1
ATOM 13926 C C . ARG B 1 877 ? 25.732 -14.606 53.748 1.00 76.11 877 ARG C C 1
ATOM 13927 O O . ARG B 1 877 ? 26.928 -14.853 53.936 1.00 75.13 877 ARG C O 1
ATOM 13935 N N . GLU B 1 878 ? 25.151 -14.650 52.545 1.00 73.60 878 GLU C N 1
ATOM 13936 C CA . GLU B 1 878 ? 25.866 -14.899 51.291 1.00 73.39 878 GLU C CA 1
ATOM 13937 C C . GLU B 1 878 ? 26.642 -13.689 50.789 1.00 75.20 878 GLU C C 1
ATOM 13938 O O . GLU B 1 878 ? 27.868 -13.699 50.769 1.00 80.87 878 GLU C O 1
ATOM 13944 N N . ASN B 1 879 ? 25.906 -12.653 50.381 1.00 78.22 879 ASN C N 1
ATOM 13945 C CA . ASN B 1 879 ? 26.456 -11.493 49.666 1.00 75.22 879 ASN C CA 1
ATOM 13946 C C . ASN B 1 879 ? 26.949 -10.344 50.528 1.00 70.63 879 ASN C C 1
ATOM 13947 O O . ASN B 1 879 ? 27.117 -9.236 50.028 1.00 72.71 879 ASN C O 1
ATOM 13952 N N . TRP B 1 880 ? 27.164 -10.604 51.810 1.00 72.13 880 TRP C N 1
ATOM 13953 C CA . TRP B 1 880 ? 27.484 -9.565 52.790 1.00 73.95 880 TRP C CA 1
ATOM 13954 C C . TRP B 1 880 ? 28.454 -8.514 52.280 1.00 69.87 880 TRP C C 1
ATOM 13955 O O . TRP B 1 880 ? 28.228 -7.317 52.423 1.00 69.58 880 TRP C O 1
ATOM 13966 N N . THR B 1 881 ? 29.532 -8.989 51.679 1.00 74.87 881 THR C N 1
ATOM 13967 C CA . THR B 1 881 ? 30.596 -8.129 51.200 1.00 74.86 881 THR C CA 1
ATOM 13968 C C . THR B 1 881 ? 30.062 -7.098 50.213 1.00 77.19 881 THR C C 1
ATOM 13969 O O . THR B 1 881 ? 30.408 -5.913 50.285 1.00 73.38 881 THR C O 1
ATOM 13973 N N . HIS B 1 882 ? 29.195 -7.554 49.314 1.00 73.37 882 HIS C N 1
ATOM 13974 C CA . HIS B 1 882 ? 28.596 -6.692 48.300 1.00 69.98 882 HIS C CA 1
ATOM 13975 C C . HIS B 1 882 ? 27.680 -5.634 48.916 1.00 71.78 882 HIS C C 1
ATOM 13976 O O . HIS B 1 882 ? 27.667 -4.480 48.485 1.00 73.55 882 HIS C O 1
ATOM 13983 N N . LEU B 1 883 ? 26.922 -6.032 49.931 1.00 67.56 883 LEU C N 1
ATOM 13984 C CA . LEU B 1 883 ? 26.043 -5.114 50.633 1.00 61.80 883 LEU C CA 1
ATOM 13985 C C . LEU B 1 883 ? 26.839 -4.083 51.413 1.00 64.02 883 LEU C C 1
ATOM 13986 O O . LEU B 1 883 ? 26.409 -2.945 51.585 1.00 63.78 883 LEU C O 1
ATOM 13991 N N . LEU B 1 884 ? 28.000 -4.500 51.898 1.00 62.79 884 LEU C N 1
ATOM 13992 C CA . LEU B 1 884 ? 28.849 -3.634 52.694 1.00 63.43 884 LEU C CA 1
ATOM 13993 C C . LEU B 1 884 ? 29.572 -2.595 51.833 1.00 68.11 884 LEU C C 1
ATOM 13994 O O . LEU B 1 884 ? 29.977 -1.551 52.328 1.00 67.70 884 LEU C O 1
ATOM 13999 N N . LYS B 1 885 ? 29.748 -2.899 50.549 1.00 70.58 885 LYS C N 1
ATOM 14000 C CA . LYS B 1 885 ? 30.327 -1.950 49.607 1.00 68.38 885 LYS C CA 1
ATOM 14001 C C . LYS B 1 885 ? 29.304 -0.881 49.298 1.00 67.55 885 LYS C C 1
ATOM 14002 O O . LYS B 1 885 ? 29.644 0.213 48.869 1.00 69.89 885 LYS C O 1
ATOM 14008 N N . LYS B 1 886 ? 28.040 -1.221 49.510 1.00 64.62 886 LYS C N 1
ATOM 14009 C CA . LYS B 1 886 ? 26.946 -0.300 49.277 1.00 58.52 886 LYS C CA 1
ATOM 14010 C C . LYS B 1 886 ? 26.632 0.553 50.509 1.00 58.22 886 LYS C C 1
ATOM 14011 O O . LYS B 1 886 ? 26.115 1.664 50.381 1.00 57.82 886 LYS C O 1
ATOM 14017 N N . PHE B 1 887 ? 26.946 0.041 51.697 1.00 60.66 887 PHE C N 1
ATOM 14018 C CA . PHE B 1 887 ? 26.538 0.702 52.939 1.00 56.45 887 PHE C CA 1
ATOM 14019 C C . PHE B 1 887 ? 27.645 0.854 54.010 1.00 62.36 887 PHE C C 1
ATOM 14020 O O . PHE B 1 887 ? 28.644 0.130 54.012 1.00 65.56 887 PHE C O 1
ATOM 14028 N N . ASP B 1 888 ? 27.444 1.814 54.913 1.00 62.30 888 ASP C N 1
ATOM 14029 C CA . ASP B 1 888 ? 28.198 1.921 56.169 1.00 62.49 888 ASP C CA 1
ATOM 14030 C C . ASP B 1 888 ? 27.866 0.778 57.129 1.00 58.58 888 ASP C C 1
ATOM 14031 O O . ASP B 1 888 ? 26.732 0.320 57.182 1.00 56.87 888 ASP C O 1
ATOM 14036 N N . LEU B 1 889 ? 28.842 0.388 57.939 1.00 59.25 889 LEU C N 1
ATOM 14037 C CA . LEU B 1 889 ? 28.719 -0.762 58.831 1.00 57.56 889 LEU C CA 1
ATOM 14038 C C . LEU B 1 889 ? 27.468 -0.919 59.724 1.00 56.74 889 LEU C C 1
ATOM 14039 O O . LEU B 1 889 ? 26.962 -2.020 59.788 1.00 66.46 889 LEU C O 1
ATOM 14044 N N . GLY B 1 890 ? 26.936 0.082 60.420 1.00 56.26 890 GLY C N 1
ATOM 14045 C CA . GLY B 1 890 ? 27.249 1.481 60.344 1.00 53.42 890 GLY C CA 1
ATOM 14046 C C . GLY B 1 890 ? 25.871 2.063 60.082 1.00 61.67 890 GLY C C 1
ATOM 14047 O O . GLY B 1 890 ? 25.192 2.566 60.989 1.00 52.18 890 GLY C O 1
ATOM 14048 N N . SER B 1 891 ? 25.437 1.929 58.833 1.00 54.36 891 SER C N 1
ATOM 14049 C CA . SER B 1 891 ? 24.179 2.489 58.390 1.00 51.22 891 SER C CA 1
ATOM 14050 C C . SER B 1 891 ? 22.977 1.909 59.089 1.00 54.85 891 SER C C 1
ATOM 14051 O O . SER B 1 891 ? 23.047 0.850 59.699 1.00 63.12 891 SER C O 1
ATOM 14054 N N . TYR B 1 892 ? 21.864 2.619 58.977 1.00 57.59 892 TYR C N 1
ATOM 14055 C CA . TYR B 1 892 ? 20.569 2.104 59.381 1.00 61.52 892 TYR C CA 1
ATOM 14056 C C . TYR B 1 892 ? 20.207 0.966 58.452 1.00 60.74 892 TYR C C 1
ATOM 14057 O O . TYR B 1 892 ? 19.448 0.067 58.819 1.00 58.62 892 TYR C O 1
ATOM 14066 N N . ASP B 1 893 ? 20.762 1.040 57.239 1.00 56.98 893 ASP C N 1
ATOM 14067 C CA . ASP B 1 893 ? 20.550 0.064 56.170 1.00 55.23 893 ASP C CA 1
ATOM 14068 C C . ASP B 1 893 ? 21.033 -1.324 56.563 1.00 53.96 893 ASP C C 1
ATOM 14069 O O . ASP B 1 893 ? 20.297 -2.299 56.463 1.00 49.42 893 ASP C O 1
ATOM 14074 N N . ILE B 1 894 ? 22.290 -1.401 56.982 1.00 50.67 894 ILE C N 1
ATOM 14075 C CA . ILE B 1 894 ? 22.862 -2.656 57.414 1.00 53.92 894 ILE C CA 1
ATOM 14076 C C . ILE B 1 894 ? 22.119 -3.177 58.631 1.00 57.78 894 ILE C C 1
ATOM 14077 O O . ILE B 1 894 ? 21.810 -4.357 58.720 1.00 59.05 894 ILE C O 1
ATOM 14082 N N . ARG B 1 895 ? 21.813 -2.284 59.560 1.00 57.98 895 ARG C N 1
ATOM 14083 C CA . ARG B 1 895 ? 21.161 -2.694 60.785 1.00 58.96 895 ARG C CA 1
ATOM 14084 C C . ARG B 1 895 ? 19.755 -3.220 60.505 1.00 57.96 895 ARG C C 1
ATOM 14085 O O . ARG B 1 895 ? 19.280 -4.118 61.201 1.00 57.72 895 ARG C O 1
ATOM 14093 N N . MET B 1 896 ? 19.096 -2.677 59.486 1.00 52.17 896 MET C N 1
ATOM 14094 C CA . MET B 1 896 ? 17.758 -3.144 59.141 1.00 56.95 896 MET C CA 1
ATOM 14095 C C . MET B 1 896 ? 17.877 -4.467 58.397 1.00 60.67 896 MET C C 1
ATOM 14096 O O . MET B 1 896 ? 17.000 -5.318 58.496 1.00 61.24 896 MET C O 1
ATOM 14101 N N . ILE B 1 897 ? 18.974 -4.641 57.664 1.00 55.52 897 ILE C N 1
ATOM 14102 C CA . ILE B 1 897 ? 19.204 -5.877 56.927 1.00 58.54 897 ILE C CA 1
ATOM 14103 C C . ILE B 1 897 ? 19.570 -7.023 57.877 1.00 60.52 897 ILE C C 1
ATOM 14104 O O . ILE B 1 897 ? 19.102 -8.154 57.732 1.00 61.57 897 ILE C O 1
ATOM 14109 N N . ILE B 1 898 ? 20.402 -6.719 58.857 1.00 56.73 898 ILE C N 1
ATOM 14110 C CA . ILE B 1 898 ? 20.800 -7.717 59.822 1.00 57.55 898 ILE C CA 1
ATOM 14111 C C . ILE B 1 898 ? 19.628 -8.158 60.687 1.00 61.09 898 ILE C C 1
ATOM 14112 O O . ILE B 1 898 ? 19.281 -9.331 60.701 1.00 67.90 898 ILE C O 1
ATOM 14117 N N . SER B 1 899 ? 19.010 -7.223 61.395 1.00 62.47 899 SER C N 1
ATOM 14118 C CA . SER B 1 899 ? 17.933 -7.564 62.321 1.00 58.80 899 SER C CA 1
ATOM 14119 C C . SER B 1 899 ? 16.663 -7.916 61.579 1.00 57.33 899 SER C C 1
ATOM 14120 O O . SER B 1 899 ? 15.787 -8.575 62.121 1.00 56.38 899 SER C O 1
ATOM 14123 N N . GLY B 1 900 ? 16.557 -7.469 60.335 1.00 58.68 900 GLY C N 1
ATOM 14124 C CA . GLY B 1 900 ? 15.340 -7.694 59.583 1.00 57.92 900 GLY C CA 1
ATOM 14125 C C . GLY B 1 900 ? 15.311 -9.098 59.036 1.00 62.64 900 GLY C C 1
ATOM 14126 O O . GLY B 1 900 ? 14.279 -9.562 58.555 1.00 69.20 900 GLY C O 1
ATOM 14127 N N . THR B 1 901 ? 16.445 -9.783 59.108 1.00 57.26 901 THR C N 1
ATOM 14128 C CA . THR B 1 901 ? 16.550 -11.093 58.494 1.00 63.59 901 THR C CA 1
ATOM 14129 C C . THR B 1 901 ? 16.992 -12.128 59.501 1.00 64.17 901 THR C C 1
ATOM 14130 O O . THR B 1 901 ? 17.321 -13.254 59.137 1.00 66.45 901 THR C O 1
ATOM 14134 N N . THR B 1 902 ? 17.003 -11.754 60.772 1.00 61.93 902 THR C N 1
ATOM 14135 C CA . THR B 1 902 ? 17.437 -12.693 61.795 1.00 66.86 902 THR C CA 1
ATOM 14136 C C . THR B 1 902 ? 16.644 -12.632 63.104 1.00 70.92 902 THR C C 1
ATOM 14137 O O . THR B 1 902 ? 16.647 -13.601 63.866 1.00 69.09 902 THR C O 1
ATOM 14141 N N . ALA B 1 903 ? 15.979 -11.511 63.378 1.00 64.87 903 ALA C N 1
ATOM 14142 C CA . ALA B 1 903 ? 15.368 -11.323 64.691 1.00 64.41 903 ALA C CA 1
ATOM 14143 C C . ALA B 1 903 ? 14.065 -12.094 64.836 1.00 72.35 903 ALA C C 1
ATOM 14144 O O . ALA B 1 903 ? 13.630 -12.379 65.956 1.00 67.21 903 ALA C O 1
ATOM 14146 N N . HIS B 1 904 ? 13.438 -12.421 63.710 1.00 69.35 904 HIS C N 1
ATOM 14147 C CA . HIS B 1 904 ? 12.174 -13.147 63.740 1.00 71.48 904 HIS C CA 1
ATOM 14148 C C . HIS B 1 904 ? 12.387 -14.599 64.168 1.00 75.96 904 HIS C C 1
ATOM 14149 O O . HIS B 1 904 ? 11.474 -15.239 64.698 1.00 78.00 904 HIS C O 1
ATOM 14156 N N . PHE B 1 905 ? 13.600 -15.102 63.949 1.00 72.71 905 PHE C N 1
ATOM 14157 C CA . PHE B 1 905 ? 13.948 -16.485 64.257 1.00 68.27 905 PHE C CA 1
ATOM 14158 C C . PHE B 1 905 ? 13.666 -16.810 65.711 1.00 70.59 905 PHE C C 1
ATOM 14159 O O . PHE B 1 905 ? 13.679 -15.920 66.561 1.00 73.30 905 PHE C O 1
ATOM 14167 N N . SER B 1 906 ? 13.398 -18.086 65.991 1.00 74.67 906 SER C N 1
ATOM 14168 C CA . SER B 1 906 ? 12.957 -18.507 67.325 1.00 73.87 906 SER C CA 1
ATOM 14169 C C . SER B 1 906 ? 13.393 -19.928 67.728 1.00 74.20 906 SER C C 1
ATOM 14170 O O . SER B 1 906 ? 13.022 -20.421 68.796 1.00 75.18 906 SER C O 1
ATOM 14173 N N . SER B 1 907 ? 14.169 -20.591 66.876 1.00 76.99 907 SER C N 1
ATOM 14174 C CA . SER B 1 907 ? 14.645 -21.938 67.179 1.00 72.60 907 SER C CA 1
ATOM 14175 C C . SER B 1 907 ? 16.052 -21.886 67.747 1.00 73.95 907 SER C C 1
ATOM 14176 O O . SER B 1 907 ? 16.695 -20.841 67.724 1.00 72.13 907 SER C O 1
ATOM 14179 N N . LYS B 1 908 ? 16.530 -23.017 68.256 1.00 78.22 908 LYS C N 1
ATOM 14180 C CA . LYS B 1 908 ? 17.849 -23.066 68.871 1.00 73.69 908 LYS C CA 1
ATOM 14181 C C . LYS B 1 908 ? 18.912 -23.273 67.804 1.00 77.27 908 LYS C C 1
ATOM 14182 O O . LYS B 1 908 ? 20.093 -23.012 68.037 1.00 82.26 908 LYS C O 1
ATOM 14188 N N . ASP B 1 909 ? 18.496 -23.740 66.630 1.00 73.59 909 ASP C N 1
ATOM 14189 C CA . ASP B 1 909 ? 19.450 -24.026 65.563 1.00 78.32 909 ASP C CA 1
ATOM 14190 C C . ASP B 1 909 ? 19.624 -22.824 64.636 1.00 82.48 909 ASP C C 1
ATOM 14191 O O . ASP B 1 909 ? 20.690 -22.633 64.042 1.00 81.91 909 ASP C O 1
ATOM 14196 N N . LYS B 1 910 ? 18.580 -22.012 64.504 1.00 81.85 910 LYS C N 1
ATOM 14197 C CA . LYS B 1 910 ? 18.725 -20.757 63.786 1.00 76.39 910 LYS C CA 1
ATOM 14198 C C . LYS B 1 910 ? 19.585 -19.812 64.632 1.00 75.80 910 LYS C C 1
ATOM 14199 O O . LYS B 1 910 ? 20.467 -19.135 64.108 1.00 78.02 910 LYS C O 1
ATOM 14205 N N . LEU B 1 911 ? 19.366 -19.808 65.944 1.00 71.36 911 LEU C N 1
ATOM 14206 C CA . LEU B 1 911 ? 20.181 -18.999 66.847 1.00 72.48 911 LEU C CA 1
ATOM 14207 C C . LEU B 1 911 ? 21.662 -19.320 66.685 1.00 75.33 911 LEU C C 1
ATOM 14208 O O . LEU B 1 911 ? 22.531 -18.497 66.972 1.00 77.69 911 LEU C O 1
ATOM 14213 N N . GLN B 1 912 ? 21.942 -20.523 66.209 1.00 76.88 912 GLN C N 1
ATOM 14214 C CA . GLN B 1 912 ? 23.308 -20.946 65.968 1.00 80.69 912 GLN C CA 1
ATOM 14215 C C . GLN B 1 912 ? 23.847 -20.325 64.684 1.00 79.22 912 GLN C C 1
ATOM 14216 O O . GLN B 1 912 ? 24.926 -19.726 64.690 1.00 80.60 912 GLN C O 1
ATOM 14222 N N . GLU B 1 913 ? 23.095 -20.462 63.591 1.00 73.04 913 GLU C N 1
ATOM 14223 C CA . GLU B 1 913 ? 23.493 -19.893 62.303 1.00 76.91 913 GLU C CA 1
ATOM 14224 C C . GLU B 1 913 ? 23.723 -18.386 62.409 1.00 79.90 913 GLU C C 1
ATOM 14225 O O . GLU B 1 913 ? 24.612 -17.836 61.757 1.00 78.41 913 GLU C O 1
ATOM 14231 N N . VAL B 1 914 ? 22.906 -17.734 63.234 1.00 78.89 914 VAL C N 1
ATOM 14232 C CA . VAL B 1 914 ? 22.992 -16.301 63.456 1.00 72.81 914 VAL C CA 1
ATOM 14233 C C . VAL B 1 914 ? 24.235 -15.984 64.265 1.00 77.45 914 VAL C C 1
ATOM 14234 O O . VAL B 1 914 ? 24.959 -15.036 63.964 1.00 76.12 914 VAL C O 1
ATOM 14238 N N . LYS B 1 915 ? 24.485 -16.785 65.293 1.00 79.97 915 LYS C N 1
ATOM 14239 C CA . LYS B 1 915 ? 25.718 -16.659 66.059 1.00 80.12 915 LYS C CA 1
ATOM 14240 C C . LYS B 1 915 ? 26.928 -16.927 65.178 1.00 76.63 915 LYS C C 1
ATOM 14241 O O . LYS B 1 915 ? 27.926 -16.227 65.256 1.00 72.98 915 LYS C O 1
ATOM 14247 N N . LEU B 1 916 ? 26.825 -17.952 64.341 1.00 78.81 916 LEU C N 1
ATOM 14248 C CA . LEU B 1 916 ? 27.917 -18.321 63.449 1.00 83.37 916 LEU C CA 1
ATOM 14249 C C . LEU B 1 916 ? 28.278 -17.147 62.549 1.00 79.91 916 LEU C C 1
ATOM 14250 O O . LEU B 1 916 ? 29.438 -16.734 62.479 1.00 76.50 916 LEU C O 1
ATOM 14255 N N . PHE B 1 917 ? 27.257 -16.600 61.895 1.00 79.25 917 PHE C N 1
ATOM 14256 C CA . PHE B 1 917 ? 27.424 -15.520 60.935 1.00 74.07 917 PHE C CA 1
ATOM 14257 C C . PHE B 1 917 ? 28.006 -14.257 61.557 1.00 70.25 917 PHE C C 1
ATOM 14258 O O . PHE B 1 917 ? 28.970 -13.708 61.031 1.00 68.66 917 PHE C O 1
ATOM 14266 N N . PHE B 1 918 ? 27.419 -13.804 62.665 1.00 68.62 918 PHE C N 1
ATOM 14267 C CA . PHE B 1 918 ? 27.920 -12.643 63.404 1.00 67.25 918 PHE C CA 1
ATOM 14268 C C . PHE B 1 918 ? 29.381 -12.836 63.784 1.00 75.88 918 PHE C C 1
ATOM 14269 O O . PHE B 1 918 ? 30.157 -11.887 63.776 1.00 79.89 918 PHE C O 1
ATOM 14277 N N . GLU B 1 919 ? 29.751 -14.068 64.120 1.00 79.65 919 GLU C N 1
ATOM 14278 C CA . GLU B 1 919 ? 31.133 -14.373 64.476 1.00 80.74 919 GLU C CA 1
ATOM 14279 C C . GLU B 1 919 ? 32.060 -14.325 63.262 1.00 81.95 919 GLU C C 1
ATOM 14280 O O . GLU B 1 919 ? 33.225 -13.948 63.388 1.00 81.43 919 GLU C O 1
ATOM 14286 N N . SER B 1 920 ? 31.550 -14.709 62.093 1.00 80.65 920 SER C N 1
ATOM 14287 C CA . SER B 1 920 ? 32.300 -14.549 60.848 1.00 74.82 920 SER C CA 1
ATOM 14288 C C . SER B 1 920 ? 32.568 -13.071 60.592 1.00 82.33 920 SER C C 1
ATOM 14289 O O . SER B 1 920 ? 33.664 -12.692 60.174 1.00 85.06 920 SER C O 1
ATOM 14292 N N . LEU B 1 921 ? 31.560 -12.242 60.857 1.00 80.33 921 LEU C N 1
ATOM 14293 C CA . LEU B 1 921 ? 31.689 -10.800 60.699 1.00 77.06 921 LEU C CA 1
ATOM 14294 C C . LEU B 1 921 ? 32.675 -10.219 61.701 1.00 79.99 921 LEU C C 1
ATOM 14295 O O . LEU B 1 921 ? 33.320 -9.223 61.409 1.00 80.44 921 LEU C O 1
ATOM 14300 N N . GLU B 1 922 ? 32.817 -10.832 62.875 1.00 84.92 922 GLU C N 1
ATOM 14301 C CA . GLU B 1 922 ? 33.739 -10.272 63.871 1.00 84.41 922 GLU C CA 1
ATOM 14302 C C . GLU B 1 922 ? 35.194 -10.394 63.403 1.00 85.36 922 GLU C C 1
ATOM 14303 O O . GLU B 1 922 ? 36.108 -9.909 64.050 1.00 86.50 922 GLU C O 1
ATOM 14309 N N . ALA B 1 923 ? 35.389 -11.036 62.258 1.00 84.72 923 ALA C N 1
ATOM 14310 C CA . ALA B 1 923 ? 36.650 -10.989 61.527 1.00 83.54 923 ALA C CA 1
ATOM 14311 C C . ALA B 1 923 ? 36.581 -9.837 60.523 1.00 91.69 923 ALA C C 1
ATOM 14312 O O . ALA B 1 923 ? 36.036 -10.011 59.423 1.00 88.68 923 ALA C O 1
ATOM 14314 N N . GLN B 1 924 ? 37.136 -8.688 60.935 1.00 95.83 924 GLN C N 1
ATOM 14315 C CA . GLN B 1 924 ? 37.045 -7.384 60.268 1.00 93.15 924 GLN C CA 1
ATOM 14316 C C . GLN B 1 924 ? 35.658 -6.771 60.466 1.00 96.53 924 GLN C C 1
ATOM 14317 O O . GLN B 1 924 ? 35.477 -5.850 61.286 1.00 91.38 924 GLN C O 1
ATOM 14323 N N . GLY B 1 925 ? 34.695 -7.288 59.698 1.00 97.99 925 GLY C N 1
ATOM 14324 C CA . GLY B 1 925 ? 33.350 -6.731 59.579 1.00 88.70 925 GLY C CA 1
ATOM 14325 C C . GLY B 1 925 ? 32.703 -6.185 60.832 1.00 79.64 925 GLY C C 1
ATOM 14326 O O . GLY B 1 925 ? 31.943 -5.249 60.740 1.00 88.96 925 GLY C O 1
ATOM 14327 N N . SER B 1 926 ? 33.007 -6.756 61.991 1.00 86.91 926 SER C N 1
ATOM 14328 C CA . SER B 1 926 ? 32.448 -6.277 63.252 1.00 85.96 926 SER C CA 1
ATOM 14329 C C . SER B 1 926 ? 32.856 -4.820 63.470 1.00 86.43 926 SER C C 1
ATOM 14330 O O . SER B 1 926 ? 33.786 -4.350 62.817 1.00 92.62 926 SER C O 1
ATOM 14333 N N . HIS B 1 927 ? 32.211 -4.098 64.387 1.00 85.67 927 HIS C N 1
ATOM 14334 C CA . HIS B 1 927 ? 31.308 -4.633 65.390 1.00 74.30 927 HIS C CA 1
ATOM 14335 C C . HIS B 1 927 ? 30.081 -3.775 65.564 1.00 74.85 927 HIS C C 1
ATOM 14336 O O . HIS B 1 927 ? 30.172 -2.554 65.720 1.00 79.07 927 HIS C O 1
ATOM 14343 N N . LEU B 1 928 ? 28.928 -4.423 65.546 1.00 71.57 928 LEU C N 1
ATOM 14344 C CA . LEU B 1 928 ? 27.679 -3.746 65.845 1.00 67.97 928 LEU C CA 1
ATOM 14345 C C . LEU B 1 928 ? 27.087 -4.281 67.136 1.00 64.98 928 LEU C C 1
ATOM 14346 O O . LEU B 1 928 ? 27.028 -5.492 67.350 1.00 65.64 928 LEU C O 1
ATOM 14351 N N . ASP B 1 929 ? 26.637 -3.377 67.994 1.00 60.97 929 ASP C N 1
ATOM 14352 C CA . ASP B 1 929 ? 25.842 -3.767 69.143 1.00 54.47 929 ASP C CA 1
ATOM 14353 C C . ASP B 1 929 ? 24.615 -4.583 68.735 1.00 58.67 929 ASP C C 1
ATOM 14354 O O . ASP B 1 929 ? 24.066 -5.330 69.540 1.00 63.95 929 ASP C O 1
ATOM 14359 N N . ILE B 1 930 ? 24.185 -4.442 67.484 1.00 59.37 930 ILE C N 1
ATOM 14360 C CA . ILE B 1 930 ? 23.005 -5.152 67.007 1.00 60.34 930 ILE C CA 1
ATOM 14361 C C . ILE B 1 930 ? 23.280 -6.662 66.918 1.00 62.03 930 ILE C C 1
ATOM 14362 O O . ILE B 1 930 ? 22.356 -7.466 66.773 1.00 61.17 930 ILE C O 1
ATOM 14367 N N . PHE B 1 931 ? 24.547 -7.056 67.000 1.00 55.27 931 PHE C N 1
ATOM 14368 C CA . PHE B 1 931 ? 24.850 -8.478 67.061 1.00 60.26 931 PHE C CA 1
ATOM 14369 C C . PHE B 1 931 ? 24.357 -9.023 68.397 1.00 60.95 931 PHE C C 1
ATOM 14370 O O . PHE B 1 931 ? 23.491 -9.898 68.459 1.00 56.37 931 PHE C O 1
ATOM 14378 N N . GLN B 1 932 ? 24.915 -8.472 69.468 1.00 62.82 932 GLN C N 1
ATOM 14379 C CA . GLN B 1 932 ? 24.586 -8.904 70.810 1.00 63.29 932 GLN C CA 1
ATOM 14380 C C . GLN B 1 932 ? 23.099 -8.719 71.076 1.00 62.48 932 GLN C C 1
ATOM 14381 O O . GLN B 1 932 ? 22.512 -9.452 71.856 1.00 66.47 932 GLN C O 1
ATOM 14387 N N . THR B 1 933 ? 22.485 -7.761 70.398 1.00 58.00 933 THR C N 1
ATOM 14388 C CA . THR B 1 933 ? 21.053 -7.539 70.536 1.00 61.83 933 THR C CA 1
ATOM 14389 C C . THR B 1 933 ? 20.210 -8.621 69.847 1.00 61.46 933 THR C C 1
ATOM 14390 O O . THR B 1 933 ? 19.253 -9.137 70.426 1.00 58.47 933 THR C O 1
ATOM 14394 N N . VAL B 1 934 ? 20.563 -8.933 68.602 1.00 58.15 934 VAL C N 1
ATOM 14395 C CA . VAL B 1 934 ? 19.823 -9.886 67.790 1.00 59.19 934 VAL C CA 1
ATOM 14396 C C . VAL B 1 934 ? 19.967 -11.271 68.403 1.00 64.52 934 VAL C C 1
ATOM 14397 O O . VAL B 1 934 ? 19.007 -12.045 68.466 1.00 62.28 934 VAL C O 1
ATOM 14401 N N . LEU B 1 935 ? 21.181 -11.573 68.852 1.00 60.81 935 LEU C N 1
ATOM 14402 C CA . LEU B 1 935 ? 21.422 -12.766 69.642 1.00 60.74 935 LEU C CA 1
ATOM 14403 C C . LEU B 1 935 ? 20.388 -12.847 70.754 1.00 65.25 935 LEU C C 1
ATOM 14404 O O . LEU B 1 935 ? 19.546 -13.746 70.773 1.00 67.39 935 LEU C O 1
ATOM 14409 N N . GLU B 1 936 ? 20.430 -11.872 71.653 1.00 61.44 936 GLU C N 1
ATOM 14410 C CA . GLU B 1 936 ? 19.564 -11.879 72.815 1.00 60.89 936 GLU C CA 1
ATOM 14411 C C . GLU B 1 936 ? 18.085 -11.888 72.432 1.00 60.65 936 GLU C C 1
ATOM 14412 O O . GLU B 1 936 ? 17.237 -12.268 73.237 1.00 65.89 936 GLU C O 1
ATOM 14418 N N . THR B 1 937 ? 17.764 -11.497 71.205 1.00 60.51 937 THR C N 1
ATOM 14419 C CA . THR B 1 937 ? 16.358 -11.394 70.832 1.00 65.62 937 THR C CA 1
ATOM 14420 C C . THR B 1 937 ? 15.794 -12.738 70.374 1.00 65.07 937 THR C C 1
ATOM 14421 O O . THR B 1 937 ? 14.653 -13.078 70.692 1.00 64.58 937 THR C O 1
ATOM 14425 N N . ILE B 1 938 ? 16.586 -13.514 69.650 1.00 62.85 938 ILE C N 1
ATOM 14426 C CA . ILE B 1 938 ? 16.148 -14.853 69.294 1.00 69.97 938 ILE C CA 1
ATOM 14427 C C . ILE B 1 938 ? 16.052 -15.718 70.560 1.00 70.09 938 ILE C C 1
ATOM 14428 O O . ILE B 1 938 ? 15.074 -16.437 70.758 1.00 68.89 938 ILE C O 1
ATOM 14433 N N . THR B 1 939 ? 17.064 -15.614 71.418 1.00 65.49 939 THR C N 1
ATOM 14434 C CA . THR B 1 939 ? 17.081 -16.298 72.711 1.00 71.56 939 THR C CA 1
ATOM 14435 C C . THR B 1 939 ? 15.812 -16.038 73.543 1.00 76.28 939 THR C C 1
ATOM 14436 O O . THR B 1 939 ? 15.254 -16.956 74.150 1.00 77.84 939 THR C O 1
ATOM 14440 N N . LYS B 1 940 ? 15.369 -14.783 73.567 1.00 76.99 940 LYS C N 1
ATOM 14441 C CA . LYS B 1 940 ? 14.109 -14.398 74.205 1.00 74.42 940 LYS C CA 1
ATOM 14442 C C . LYS B 1 940 ? 12.902 -15.094 73.552 1.00 69.54 940 LYS C C 1
ATOM 14443 O O . LYS B 1 940 ? 12.016 -15.603 74.244 1.00 64.93 940 LYS C O 1
ATOM 14449 N N . ASN B 1 941 ? 12.889 -15.104 72.219 1.00 71.81 941 ASN C N 1
ATOM 14450 C CA . ASN B 1 941 ? 11.849 -15.756 71.424 1.00 66.63 941 ASN C CA 1
ATOM 14451 C C . ASN B 1 941 ? 11.765 -17.245 71.692 1.00 74.11 941 ASN C C 1
ATOM 14452 O O . ASN B 1 941 ? 10.692 -17.848 71.599 1.00 71.18 941 ASN C O 1
ATOM 14457 N N . ILE B 1 942 ? 12.917 -17.824 72.018 1.00 74.90 942 ILE C N 1
ATOM 14458 C CA . ILE B 1 942 ? 13.026 -19.233 72.346 1.00 71.68 942 ILE C CA 1
ATOM 14459 C C . ILE B 1 942 ? 12.367 -19.549 73.678 1.00 71.79 942 ILE C C 1
ATOM 14460 O O . ILE B 1 942 ? 11.444 -20.364 73.755 1.00 69.31 942 ILE C O 1
ATOM 14465 N N . LYS B 1 943 ? 12.865 -18.900 74.726 1.00 71.27 943 LYS C N 1
ATOM 14466 C CA . LYS B 1 943 ? 12.383 -19.128 76.077 1.00 69.20 943 LYS C CA 1
ATOM 14467 C C . LYS B 1 943 ? 10.897 -18.856 76.165 1.00 72.17 943 LYS C C 1
ATOM 14468 O O . LYS B 1 943 ? 10.196 -19.472 76.960 1.00 79.74 943 LYS C O 1
ATOM 14474 N N . TRP B 1 944 ? 10.412 -17.942 75.334 1.00 72.22 944 TRP C N 1
ATOM 14475 C CA . TRP B 1 944 ? 9.005 -17.575 75.379 1.00 74.86 944 TRP C CA 1
ATOM 14476 C C . TRP B 1 944 ? 8.120 -18.701 74.838 1.00 75.86 944 TRP C C 1
ATOM 14477 O O . TRP B 1 944 ? 6.954 -18.822 75.224 1.00 75.94 944 TRP C O 1
ATOM 14488 N N . LEU B 1 945 ? 8.674 -19.524 73.951 1.00 78.19 945 LEU C N 1
ATOM 14489 C CA . LEU B 1 945 ? 7.965 -20.712 73.468 1.00 80.48 945 LEU C CA 1
ATOM 14490 C C . LEU B 1 945 ? 7.973 -21.837 74.519 1.00 81.56 945 LEU C C 1
ATOM 14491 O O . LEU B 1 945 ? 6.921 -22.409 74.829 1.00 78.47 945 LEU C O 1
ATOM 14496 N N . GLU B 1 946 ? 9.151 -22.124 75.079 1.00 77.30 946 GLU C N 1
ATOM 14497 C CA . GLU B 1 946 ? 9.306 -23.086 76.176 1.00 75.11 946 GLU C CA 1
ATOM 14498 C C . GLU B 1 946 ? 8.327 -22.905 77.339 1.00 78.45 946 GLU C C 1
ATOM 14499 O O . GLU B 1 946 ? 7.986 -23.870 78.020 1.00 88.53 946 GLU C O 1
ATOM 14505 N N . LYS B 1 947 ? 7.897 -21.673 77.586 1.00 78.72 947 LYS C N 1
ATOM 14506 C CA . LYS B 1 947 ? 7.147 -21.372 78.799 1.00 79.74 947 LYS C CA 1
ATOM 14507 C C . LYS B 1 947 ? 5.660 -21.108 78.567 1.00 77.03 947 LYS C C 1
ATOM 14508 O O . LYS B 1 947 ? 4.861 -21.197 79.501 1.00 80.77 947 LYS C O 1
ATOM 14514 N N . ASN B 1 948 ? 5.278 -20.786 77.339 1.00 73.36 948 ASN C N 1
ATOM 14515 C CA . ASN B 1 948 ? 3.890 -20.414 77.087 1.00 78.55 948 ASN C CA 1
ATOM 14516 C C . ASN B 1 948 ? 3.254 -21.104 75.886 1.00 83.85 948 ASN C C 1
ATOM 14517 O O . ASN B 1 948 ? 2.066 -20.931 75.639 1.00 86.24 948 ASN C O 1
ATOM 14522 N N . LEU B 1 949 ? 4.023 -21.880 75.133 1.00 83.69 949 LEU C N 1
ATOM 14523 C CA . LEU B 1 949 ? 3.447 -22.535 73.963 1.00 85.94 949 LEU C CA 1
ATOM 14524 C C . LEU B 1 949 ? 2.342 -23.545 74.321 1.00 89.06 949 LEU C C 1
ATOM 14525 O O . LEU B 1 949 ? 1.260 -23.493 73.728 1.00 87.37 949 LEU C O 1
ATOM 14530 N N . PRO B 1 950 ? 2.600 -24.466 75.281 1.00 84.69 950 PRO C N 1
ATOM 14531 C CA . PRO B 1 950 ? 1.515 -25.410 75.584 1.00 86.67 950 PRO C CA 1
ATOM 14532 C C . PRO B 1 950 ? 0.329 -24.706 76.217 1.00 85.70 950 PRO C C 1
ATOM 14533 O O . PRO B 1 950 ? -0.823 -25.005 75.903 1.00 85.82 950 PRO C O 1
ATOM 14537 N N . THR B 1 951 ? 0.635 -23.765 77.102 1.00 83.11 951 THR C N 1
ATOM 14538 C CA . THR B 1 951 ? -0.357 -22.876 77.686 1.00 86.15 951 THR C CA 1
ATOM 14539 C C . THR B 1 951 ? -1.195 -22.210 76.585 1.00 90.94 951 THR C C 1
ATOM 14540 O O . THR B 1 951 ? -2.390 -21.937 76.776 1.00 87.76 951 THR C O 1
ATOM 14544 N N . LEU B 1 952 ? -0.559 -21.969 75.432 1.00 92.64 952 LEU C N 1
ATOM 14545 C CA . LEU B 1 952 ? -1.225 -21.384 74.262 1.00 91.30 952 LEU C CA 1
ATOM 14546 C C . LEU B 1 952 ? -2.077 -22.418 73.522 1.00 89.98 952 LEU C C 1
ATOM 14547 O O . LEU B 1 952 ? -3.177 -22.100 73.064 1.00 90.94 952 LEU C O 1
ATOM 14552 N N . ARG B 1 953 ? -1.572 -23.646 73.403 1.00 84.38 953 ARG C N 1
ATOM 14553 C CA . ARG B 1 953 ? -2.367 -24.732 72.838 1.00 89.59 953 ARG C CA 1
ATOM 14554 C C . ARG B 1 953 ? -3.681 -24.849 73.584 1.00 92.11 953 ARG C C 1
ATOM 14555 O O . ARG B 1 953 ? -4.758 -24.964 72.984 1.00 89.16 953 ARG C O 1
ATOM 14563 N N . THR B 1 954 ? -3.558 -24.810 74.911 1.00 94.64 954 THR C N 1
ATOM 14564 C CA . THR B 1 954 ? -4.653 -25.072 75.836 1.00 91.89 954 THR C CA 1
ATOM 14565 C C . THR B 1 954 ? -5.698 -23.972 75.837 1.00 89.63 954 THR C C 1
ATOM 14566 O O . THR B 1 954 ? -6.889 -24.237 75.719 1.00 88.92 954 THR C O 1
ATOM 14570 N N . TRP B 1 955 ? -5.246 -22.734 75.985 1.00 92.77 955 TRP C N 1
ATOM 14571 C CA . TRP B 1 955 ? -6.168 -21.612 76.061 1.00 95.36 955 TRP C CA 1
ATOM 14572 C C . TRP B 1 955 ? -6.924 -21.412 74.752 1.00 96.52 955 TRP C C 1
ATOM 14573 O O . TRP B 1 955 ? -8.077 -20.979 74.750 1.00 96.80 955 TRP C O 1
A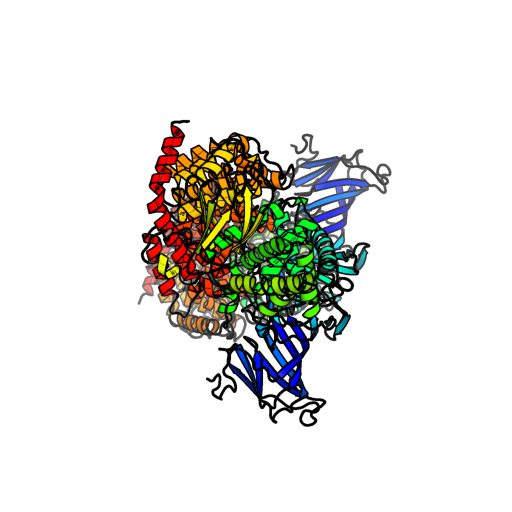TOM 14584 N N . LEU B 1 956 ? -6.269 -21.729 73.641 1.00 94.65 956 LEU C N 1
ATOM 14585 C CA . LEU B 1 956 ? -6.876 -21.570 72.326 1.00 94.56 956 LEU C CA 1
ATOM 14586 C C . LEU B 1 956 ? -7.940 -22.616 72.063 1.00 96.93 956 LEU C C 1
ATOM 14587 O O . LEU B 1 956 ? -9.032 -22.292 71.587 1.00 96.18 956 LEU C O 1
ATOM 14592 N N . MET B 1 957 ? -7.611 -23.869 72.372 1.00 100.18 957 MET C N 1
ATOM 14593 C CA . MET B 1 957 ? -8.522 -24.981 72.134 1.00 96.29 957 MET C CA 1
ATOM 14594 C C . MET B 1 957 ? -9.825 -24.822 72.937 1.00 97.12 957 MET C C 1
ATOM 14595 O O . MET B 1 957 ? -10.880 -25.270 72.491 1.00 99.42 957 MET C O 1
ATOM 14600 N N . VAL B 1 958 ? -9.747 -24.167 74.099 1.00 95.91 958 VAL C N 1
ATOM 14601 C CA . VAL B 1 958 ? -10.927 -23.809 74.893 1.00 95.35 958 VAL C CA 1
ATOM 14602 C C . VAL B 1 958 ? -11.966 -23.073 74.037 1.00 98.11 958 VAL C C 1
ATOM 14603 O O . VAL B 1 958 ? -13.173 -23.294 74.170 1.00 100.85 958 VAL C O 1
ATOM 14607 N N . ASN B 1 959 ? -11.491 -22.212 73.143 1.00 99.64 959 ASN C N 1
ATOM 14608 C CA . ASN B 1 959 ? -12.383 -21.463 72.270 1.00 95.41 959 ASN C CA 1
ATOM 14609 C C . ASN B 1 959 ? -12.762 -22.173 70.985 1.00 99.44 959 ASN C C 1
ATOM 14610 O O . ASN B 1 959 ? -13.403 -21.573 70.122 1.00 97.25 959 ASN C O 1
ATOM 14615 N N . THR B 1 960 ? -12.389 -23.437 71.014 1.00 100.51 960 THR C N 1
ATOM 14616 C CA . THR B 1 960 ? -12.507 -24.406 69.987 1.00 101.75 960 THR C CA 1
ATOM 14617 C C . THR B 1 960 ? -13.941 -24.873 69.931 1.00 102.19 960 THR C C 1
ATOM 14618 O O . THR B 1 960 ? -14.430 -25.548 70.834 1.00 95.62 960 THR C O 1
ATOM 14622 N N . ARG B 1 961 ? -14.622 -24.498 68.861 1.00 101.09 961 ARG C N 1
ATOM 14623 C CA . ARG B 1 961 ? -15.920 -25.064 68.576 1.00 98.58 961 ARG C CA 1
ATOM 14624 C C . ARG B 1 961 ? -15.653 -26.445 68.043 1.00 97.31 961 ARG C C 1
ATOM 14625 O O . ARG B 1 961 ? -15.243 -26.498 66.843 1.00 96.82 961 ARG C O 1
ATOM 14633 N N . HIS B 1 962 ? -15.832 -27.425 68.833 1.00 30.00 962 HIS C N 1
ATOM 14655 N N . LYS C 2 3 ? 20.057 0.964 4.334 1.00 56.56 3 LYS E N 1
ATOM 14656 C CA . LYS C 2 3 ? 19.784 -0.025 5.404 1.00 68.47 3 LYS E CA 1
ATOM 14657 C C . LYS C 2 3 ? 20.885 -1.073 5.432 1.00 65.93 3 LYS E C 1
ATOM 14658 O O . LYS C 2 3 ? 21.096 -1.723 6.453 1.00 66.67 3 LYS E O 1
ATOM 14664 N N . HIS C 2 4 ? 21.598 -1.208 4.314 1.00 64.69 4 HIS E N 1
ATOM 14665 C CA . HIS C 2 4 ? 22.893 -1.861 4.270 1.00 67.40 4 HIS E CA 1
ATOM 14666 C C . HIS C 2 4 ? 23.816 -1.308 5.360 1.00 65.01 4 HIS E C 1
ATOM 14667 O O . HIS C 2 4 ? 25.003 -1.118 5.126 1.00 68.48 4 HIS E O 1
ATOM 14674 N N . HIS C 2 5 ? 23.263 -1.064 6.549 1.00 63.38 5 HIS E N 1
ATOM 14675 C CA . HIS C 2 5 ? 24.018 -0.906 7.782 1.00 64.07 5 HIS E CA 1
ATOM 14676 C C . HIS C 2 5 ? 24.986 -2.066 7.942 1.00 70.67 5 HIS E C 1
ATOM 14677 O O . HIS C 2 5 ? 25.929 -1.965 8.709 1.00 72.75 5 HIS E O 1
ATOM 14684 N N . ALA C 2 6 ? 24.742 -3.161 7.223 1.00 69.90 6 ALA E N 1
ATOM 14685 C CA . ALA C 2 6 ? 25.607 -4.336 7.261 1.00 82.02 6 ALA E CA 1
ATOM 14686 C C . ALA C 2 6 ? 26.861 -4.257 6.354 1.00 90.04 6 ALA E C 1
ATOM 14687 O O . ALA C 2 6 ? 26.703 -4.272 5.121 1.00 87.80 6 ALA E O 1
ATOM 14689 N N . PHE C 2 7 ? 28.097 -4.160 6.890 1.00 82.62 7 PHE E N 1
ATOM 14690 C CA . PHE C 2 7 ? 28.539 -3.771 8.264 1.00 79.63 7 PHE E CA 1
ATOM 14691 C C . PHE C 2 7 ? 27.668 -4.140 9.506 1.00 82.92 7 PHE E C 1
ATOM 14692 O O . PHE C 2 7 ? 27.521 -3.342 10.433 1.00 81.42 7 PHE E O 1
ATOM 14700 N N . SER C 2 8 ? 27.097 -5.344 9.532 1.00 84.81 8 SER E N 1
ATOM 14701 C CA . SER C 2 8 ? 26.205 -5.714 10.627 1.00 79.73 8 SER E CA 1
ATOM 14702 C C . SER C 2 8 ? 27.100 -5.863 11.848 1.00 88.67 8 SER E C 1
ATOM 14703 O O . SER C 2 8 ? 26.948 -5.140 12.844 1.00 85.92 8 SER E O 1
ATOM 14706 N N . PHE C 2 9 ? 28.050 -6.789 11.733 1.00 87.06 9 PHE E N 1
ATOM 14707 C CA . PHE C 2 9 ? 29.227 -6.842 12.593 1.00 86.29 9 PHE E CA 1
ATOM 14708 C C . PHE C 2 9 ? 30.428 -7.231 11.741 1.00 97.42 9 PHE E C 1
ATOM 14709 O O . PHE C 2 9 ? 30.671 -6.602 10.703 1.00 91.48 9 PHE E O 1
ATOM 14748 N N . LYS D 2 3 ? 16.521 8.779 59.783 1.00 73.38 3 LYS F N 1
ATOM 14749 C CA . LYS D 2 3 ? 16.755 7.440 59.220 1.00 80.39 3 LYS F CA 1
ATOM 14750 C C . LYS D 2 3 ? 15.692 6.483 59.721 1.00 83.90 3 LYS F C 1
ATOM 14751 O O . LYS D 2 3 ? 15.292 5.568 58.994 1.00 86.34 3 LYS F O 1
ATOM 14757 N N . HIS D 2 4 ? 15.238 6.685 60.961 1.00 82.44 4 HIS F N 1
ATOM 14758 C CA . HIS D 2 4 ? 13.966 6.133 61.419 1.00 84.83 4 HIS F CA 1
ATOM 14759 C C . HIS D 2 4 ? 12.875 6.425 60.375 1.00 81.77 4 HIS F C 1
ATOM 14760 O O . HIS D 2 4 ? 11.876 7.097 60.642 1.00 78.10 4 HIS F O 1
ATOM 14767 N N . HIS D 2 5 ? 13.133 5.907 59.175 1.00 82.71 5 HIS F N 1
ATOM 14768 C CA . HIS D 2 5 ? 12.212 5.789 58.069 1.00 82.66 5 HIS F CA 1
ATOM 14769 C C . HIS D 2 5 ? 11.505 4.452 58.295 1.00 85.47 5 HIS F C 1
ATOM 14770 O O . HIS D 2 5 ? 11.374 3.631 57.385 1.00 84.67 5 HIS F O 1
ATOM 14777 N N . ALA D 2 6 ? 11.074 4.250 59.546 1.00 91.48 6 ALA F N 1
ATOM 14778 C CA . ALA D 2 6 ? 10.456 3.008 60.012 1.00 98.49 6 ALA F CA 1
ATOM 14779 C C . ALA D 2 6 ? 9.002 2.913 59.547 1.00 101.61 6 ALA F C 1
ATOM 14780 O O . ALA D 2 6 ? 8.243 2.046 59.992 1.00 102.70 6 ALA F O 1
ATOM 14782 N N . PHE D 2 7 ? 8.625 3.830 58.659 1.00 95.20 7 PHE F N 1
ATOM 14783 C CA . PHE D 2 7 ? 7.397 3.710 57.888 1.00 93.53 7 PHE F CA 1
ATOM 14784 C C . PHE D 2 7 ? 7.750 3.113 56.513 1.00 100.33 7 PHE F C 1
ATOM 14785 O O . PHE D 2 7 ? 6.935 3.111 55.582 1.00 99.96 7 PHE F O 1
ATOM 14793 N N . SER D 2 8 ? 8.983 2.610 56.406 1.00 97.74 8 SER F N 1
ATOM 14794 C CA . SER D 2 8 ? 9.431 1.830 55.251 1.00 94.36 8 SER F CA 1
ATOM 14795 C C . SER D 2 8 ? 8.340 0.862 54.794 1.00 96.56 8 SER F C 1
ATOM 14796 O O . SER D 2 8 ? 7.746 1.037 53.725 1.00 96.89 8 SER F O 1
ATOM 14799 N N . PHE D 2 9 ? 8.092 -0.152 55.620 1.00 96.38 9 PHE F N 1
ATOM 14800 C CA . PHE D 2 9 ? 6.922 -1.019 55.489 1.00 101.96 9 PHE F CA 1
ATOM 14801 C C . PHE D 2 9 ? 6.385 -1.320 56.898 1.00 106.52 9 PHE F C 1
ATOM 14802 O O . PHE D 2 9 ? 6.953 -0.858 57.894 1.00 102.09 9 PHE F O 1
#

Sequence (1805 aa):
PVATNNGERFPWQELRLPSVVIPLHYDLFVHPNLTSLDFVASEKIEVLVSNATQFIILHSKDLEITNATLQSEEDSRYMKPGKELKVLSYPAHEQIALLVPEKLTPHLKYYVAMDFQAKLGDGFEGFYKSTYRTLGGETRILAVTDFEPTQARMAFPCFDEPLFKANFSIKIRRESRHIALSNMPKVKTIELEEGGLLEDHFETTVKMSTYLVAYIVCDFHSLSGFTSSGVKVSIYASPDKRNQTHYALQASLKLLDFYEKYFDIYYPLSKLDLIAIPDFAPGAMENWGLITYRETSLLFDPKTSSASDKLWVTRVIAHELAHQWFGNLVTMEWWNDIWLNEGFAKYMELIAVNATYPELQFDDYFLNVCFEVITKDSLNSSRPISKPAETPTQIQEMFDEVSYNKGACILNMLKDFLGEEKFQKGIIQYLKKFSYRNAKNDDLWSSLSNSCLESDFTSGGVCHSDPKMTSNMLAFLGENAEEVKEMMTTWTLQKGIPLLVVKQDGCSLRLQQERFLQGVFQEDPEWRALQERYLWHIPLTYSTSSSNVIHRHILKSKTDTLDLPEKTSWVKFNVDSNGYYIVHYEGHGWDQLITQLNQNHTLLRPKDRVGLIHDVFQLVGAGRLTLDKALDMTYYLQHETSSPALLEGLSYLESFYHMMDRRNISDISENLKRYLLQYFKPVIDRQSWSDKGSVWDRMLRSALLKLACDLNHAPCIQKAAELFSQWMESSGKLNIPTDVLKIVYSVGAQTTAGWNYLLEQYELSMSSAEQNKILYALSTSKHQEKLLKLIELGMEGKVIKTQNLAALLHAIARRPKGQQLAWDFVRENWTHLLKKFDLGSYDIRMIISGTTAHFSSKDKLQEVKLFFESLEAQGSHLDIFQTVLETITKNIKWLEKNLPTLRTWLMVNTRHHHPVATNGERFPWQEELRLPSVVIPLHYDLFVHPNLTSLDFVASEKIEVLVSNATQFIILHSKDLEITNATLQSEEDSRYMKPGKELKVLSYPAHEQIALLVPEKLTPHLKYYVAMDFQAKLGDGFEGFYKSTYRTLGGETRILAVTDFEPTQARMAFPCFDEPLFKANFSIKIRRESRHIALSNMPKVKTIELEGGLLEDHFETTVKMSTYLVAYIVCDFHSLSGFTSSGVKVSIYASPDKRNQTHYALQASLKLLDFYEKYFDIYYPLSKLDLIAIPDFAPGAMENWGLITYRETSLLFDPKTSSASDKLWVTRVIAHELAHQWFGNLVTMEWWNDIWLNEGFAKYMELIAVNATYPELQFDDYFLNVCFEVITKDSLNSSRPISKPAEETPTQIQEMFDEVSYNKGACILNMLKDFLGEEEKFQKGIIQYLKKFSYRNAKNDDLWSSLSNGENAEVKEMMTTWTLQKGIPLLVVKQDGCSLRLQQERFLQGVFQEDPEWRALQERYLWHIPLTYSTSSSNVIHRHILKSKTDTLDLPEKTSWVKFNVDSNGYYIVHYEGHGWDQLITQLNQNHTLLRPKDRVGLIHDVFQLVGAGRLTLDKALDMTYYLQHETSSPALLEGLSYLESFYHMMDRRNISDISEENLKRYLLQYFKPVIDRQSWSDKGSVWDRMLRSALLKLACDLNHAPCIQKAAELFSQWMESSGKLNIPTDVLKIVYSVGAQTTAGWNYLLEQYELSMSSAEQNKILYALSTSKHQEKLLKLIELGMEGKVIKTQNLAALLHAIARRPKGQQLAWDFVRENWTHLLKKFDLGSYDIRMIISGTTAHFSSKDKLQEVKLFFESLEAQGSHLDIFQTVLETITKNIKWLEKNLPTLRTWLMVNTRKHHAFSFKHHAFSF

Radius of gyration: 42.85 Å; Cα contacts (8 Å, |Δi|>4): 3524; chains: 4; bounding box: 77×76×145 Å